Protein 4HCW (pdb70)

Radius of gyration: 45.79 Å; Cα contacts (8 Å, |Δi|>4): 4243; chains: 6; bounding box: 120×103×107 Å

InterPro domains:
  IPR005474 Transketolase, N-terminal [PF00456] (359-688)
  IPR005474 Transketolase, N-terminal [cd02012] (363-627)
  IPR005475 Transketolase-like, pyrimidine-binding domain [PF02779] (703-875)
  IPR005475 Transketolase-like, pyrimidine-binding domain [SM00861] (705-876)
  IPR005478 Transketolase, bacterial-like [TIGR00232] (360-1006)
  IPR009014 Transketolase C-terminal/Pyruvate-ferredoxin oxidoreductase domain II [G3DSA:3.40.50.920] (888-1020)
  IPR009014 Transketolase C-terminal/Pyruvate-ferredoxin oxidoreductase domain II [SSF52922] (881-1011)
  IPR020826 Transketolase binding site [PS00802] (818-834)
  IPR029061 Thiamin diphosphate-binding fold [SSF52518] (361-672)
  IPR029061 Thiamin diphosphate-binding fold [SSF52518] (697-877)
  IPR033247 Transketolase family [PTHR43522] (360-1007)
  IPR049557 Transketolase conserved site [PS00801] (365-385)
  IPR054407 Thiaminase I-like, N-terminal domain [PF22156] (120-254)
  IPR055152 Transketolase-like, C-terminal domain [PF22613] (888-994)

Organism: Naegleria gruberi (NCBI:txid5762)

Sequence (2112 aa):
PKTLTVGLFPYLPSWNENGNEVKLINLIKDVLPTQVSGYNIEYTEFDCYSDASLQSLPDVFSTDSIFLPYLVSLGGVKSLDESLVRGVTGDLHSFVSSSASVNGSVYGFPQYLCSNFLLSSPNATQQASSLLELAQKVGYEQIVYPDVASSSSFTVFGLYQQLLQSSSSAAVDIKASDLPQSGDQVNKDITQKYRTILDSTVVASQREYINSVKQGKPISNYYVGYSESMCEIKDIIRDQQYNVQLIGTSDKPYVYTDVLALNSNLCDEKQKVAVEVIKNLLTNTLVLDLLGLGLTLPANKNGIAHLAKSSNFYAQLSQQFDAKESEVRVLRCVDFANKEVKNCAGVLRPFLPKTLTVGLFPYLPSWNENGNEVKLINLIKDVLPTQVSGYNIEYTEFDCYSDASLQSLPDVFSTDSIFLPYLVSLGGVKSLDESLVRGVTGDLHSFVSSSASVNGSVYGFPQYLCSNFLLSSPNATQQASSLLELAQKVGYEQIVYPDVASSSSFTVFGLYQQLLQSSSSAAVDIKASDLPQSGDQVNKDITQKYRTILDSTVVASQREYINSVKQGKPISNYYVGYSESMCEIKDIIRDQQYNVQLIGTSDKPYVYTDVLALNSNLCDEKQKVAVEVIKNLLTNTLVLDLLGLGLTLPANKNGIAHLAKSSNFYAQLSQQFDAKESEVRVLRCVDFANKEVKNCAGVLRPFLPKTLTVGLFPYLPSWNENGNEVKLINLIKDVLPTQVSGYNIEYTEFDCYSDASLQSLPDVFSTDSIFLPYLVSLGGVKSLDESLVRGVTGDLHSFVSSSASVNGSVYGFPQYLCSNFLLSSPNATQQASSLLELAQKVGYYEQIVYPDVASSSSFTVFGLYQQLLQSSSSAAVDIKASDLPQSGDQVNKDITQKYRTILDSTVVASQREYINSVKQGKPISNYYVGYSESMCEIKDIIRDQQYNVQLIGTSDKPYVYTDVLALNSNLCDEKQKVAVEVIKNLLTNTLVLDLLGLGLTLPANKNGIAHLAKSSNFYAQLSQQFDAKESEVRVLRCVDFANKEVKNCAGVLRPFLPKTLTVGLFPYLPSWNENGNEVKLINLIKDVLPTQVSGYNIEYTEFDCYSDASLQSLPDVFSTDSIFLPYLVSLGGVKSLDESLVRRGVTGDLHSFVSSSASVNGSVYGFPQYLCSNFLLSSPNATQQASSLLELAQKVGYEQIVYPDVASSSSFTVFGLYQQLLQSSSSAAVDIKASDLPQSGDQVNKDITQKYRTILDSTVVASQREYINSVKQGKPISNYYVGYSESMCEIKDIIRDQQYNVQLIGTSDKPYVYTDVLALNSNLCDEKQKVAVEVIKNLLTNTLVLDLLGLGLTLPANKNGIAHLAKSSNFYAQLSQQFDAKESEVRVLRCVDFANKEVKNCAGVLRPFLPKTLTVGLFPYLPSWNENGNEVKLINLIKDVLPTQVSGYNIEYTEFDCYSDASLQSLPDVFSTDSIFLPYLVSLGGVKSLDESLVRGVTGDLHSFVSSSASVNGSVYGFPQYLCSNFLLSSPNATQQASSLLELAQKVGYYEQIVYPDVASSSSFTVFGLYQQLLQSSSSAAVDIKASDLPQSGDQVNKDITQKYRTILDSTVVASQREYINSVKQGKPISNYYVGYSESMCEIKDIIRDQQYNVQLIGTSDKPYVYTDVLALNSNLCDEKQKVAVEVIKNLLTNTLVLDLLGLGLTLPANKNGIAHLAKSSNFYAQLSQQFDAKESEVRVLRCVDFANKEVKNCAGVLRPFLPKTLTVGLFPYLPSWNENGNEVKLINLIKDVLPTQVSGYNIEYTEFDCYSDASLQSLPDVFSTDSIFLPYLVSLGGVKSLDESLVRGVTGDLHSFVSSSASVNGSVYGFPQYLCSNFLLSSPNATQQASSLLELAQKVGYEQIVYPDVASSSSFTVFGLYQQLLQSSSSAAVDIKASDLPQSGDQVNKDITQKYRTILDSTVVASQREYINSVKQGKPISNYYVGYSESMCEIKDIIRDQQYNVQLIGTSDKPYVYTDVLALNSNLCDEKQKVAVEVIKNLLTNTLVLDLLGLGLTLPANKNGIAHLAKSSNFYAQLSQQFDAKESEVRVLRCVDFANKEVKNCAGVLRPFL

Structure (mmCIF, N/CA/C/O backbone):
data_4HCW
#
_entry.id   4HCW
#
_cell.length_a   104.56
_cell.length_b   203.05
_cell.length_c   309.18
_cell.angle_alpha   90.00
_cell.angle_beta   90.00
_cell.angle_gamma   90.00
#
_symmetry.space_group_name_H-M   'C 2 2 21'
#
loop_
_atom_site.group_PDB
_atom_site.id
_atom_site.type_symbol
_atom_site.label_atom_id
_atom_site.label_alt_id
_atom_site.label_comp_id
_atom_site.label_asym_id
_atom_site.label_entity_id
_atom_site.label_seq_id
_atom_site.pdbx_PDB_ins_code
_atom_site.Cartn_x
_atom_site.Cartn_y
_atom_site.Cartn_z
_atom_site.occupancy
_atom_site.B_iso_or_equiv
_atom_site.auth_seq_id
_atom_site.auth_comp_id
_atom_site.auth_asym_id
_atom_site.auth_atom_id
_atom_site.pdbx_PDB_model_num
ATOM 1 N N . PRO A 1 6 ? 34.273 30.944 46.014 1.00 126.62 5 PRO A N 1
ATOM 2 C CA . PRO A 1 6 ? 34.835 32.296 45.922 1.00 126.62 5 PRO A CA 1
ATOM 3 C C . PRO A 1 6 ? 36.360 32.271 45.912 1.00 126.62 5 PRO A C 1
ATOM 4 O O . PRO A 1 6 ? 36.978 32.739 44.955 1.00 126.62 5 PRO A O 1
ATOM 8 N N . LYS A 1 7 ? 36.954 31.731 46.971 1.00 136.81 6 LYS A N 1
ATOM 9 C CA . LYS A 1 7 ? 38.404 31.607 47.052 1.00 136.81 6 LYS A CA 1
ATOM 10 C C . LYS A 1 7 ? 38.888 30.346 46.340 1.00 136.81 6 LYS A C 1
ATOM 11 O O . LYS A 1 7 ? 39.071 29.298 46.961 1.00 136.81 6 LYS A O 1
ATOM 17 N N . THR A 1 8 ? 39.088 30.457 45.030 1.00 191.43 7 THR A N 1
ATOM 18 C CA . THR A 1 8 ? 39.532 29.331 44.218 1.00 191.43 7 THR A CA 1
ATOM 19 C C . THR A 1 8 ? 40.882 29.620 43.569 1.00 191.43 7 THR A C 1
ATOM 20 O O . THR A 1 8 ? 41.264 30.777 43.401 1.00 191.43 7 THR A O 1
ATOM 24 N N . LEU A 1 9 ? 41.598 28.562 43.202 1.00 92.85 8 LEU A N 1
ATOM 25 C CA . LEU A 1 9 ? 42.910 28.700 42.577 1.00 92.85 8 LEU A CA 1
ATOM 26 C C . LEU A 1 9 ? 42.957 27.987 41.229 1.00 92.85 8 LEU A C 1
ATOM 27 O O . LEU A 1 9 ? 42.761 26.774 41.152 1.00 92.85 8 LEU A O 1
ATOM 32 N N . THR A 1 10 ? 43.219 28.744 40.168 1.00 86.28 9 THR A N 1
ATOM 33 C CA . THR A 1 10 ? 43.314 28.174 38.827 1.00 86.28 9 THR A CA 1
ATOM 34 C C . THR A 1 10 ? 44.736 27.711 38.520 1.00 86.28 9 THR A C 1
ATOM 35 O O . THR A 1 10 ? 45.688 28.484 38.630 1.00 86.28 9 THR A O 1
ATOM 39 N N . VAL A 1 11 ? 44.870 26.446 38.136 1.00 70.90 10 VAL A N 1
ATOM 40 C CA . VAL A 1 11 ? 46.175 25.878 37.815 1.00 70.90 10 VAL A CA 1
ATOM 41 C C . VAL A 1 11 ? 46.245 25.426 36.360 1.00 70.90 10 VAL A C 1
ATOM 42 O O . VAL A 1 11 ? 45.429 24.620 35.911 1.00 70.90 10 VAL A O 1
ATOM 46 N N . GLY A 1 12 ? 47.223 25.951 35.629 1.00 76.92 11 GLY A N 1
ATOM 47 C CA . GLY A 1 12 ? 47.422 25.578 34.241 1.00 76.92 11 GLY A CA 1
ATOM 48 C C . GLY A 1 12 ? 48.511 24.533 34.081 1.00 76.92 11 GLY A C 1
ATOM 49 O O . GLY A 1 12 ? 49.699 24.849 34.138 1.00 76.92 11 GLY A O 1
ATOM 50 N N . LEU A 1 13 ? 48.103 23.285 33.877 1.00 62.17 12 LEU A N 1
ATOM 51 C CA . LEU A 1 13 ? 49.045 22.175 33.770 1.00 62.17 12 LEU A CA 1
ATOM 52 C C . LEU A 1 13 ? 49.607 22.016 32.360 1.00 62.17 12 LEU A C 1
ATOM 53 O O . LEU A 1 13 ? 48.939 22.330 31.373 1.00 62.17 12 LEU A O 1
ATOM 58 N N . PHE A 1 14 ? 50.840 21.526 32.279 1.00 74.76 13 PHE A N 1
ATOM 59 C CA . PHE A 1 14 ? 51.473 21.215 31.003 1.00 74.76 13 PHE A CA 1
ATOM 60 C C . PHE A 1 14 ? 50.763 20.024 30.367 1.00 74.76 13 PHE A C 1
ATOM 61 O O . PHE A 1 14 ? 50.825 18.910 30.888 1.00 74.76 13 PHE A O 1
ATOM 69 N N . PRO A 1 15 ? 50.082 20.258 29.235 1.00 76.47 14 PRO A N 1
ATOM 70 C CA . PRO A 1 15 ? 49.180 19.269 28.635 1.00 76.47 14 PRO A CA 1
ATOM 71 C C . PRO A 1 15 ? 49.880 18.257 27.733 1.00 76.47 14 PRO A C 1
ATOM 72 O O . PRO A 1 15 ? 49.252 17.284 27.314 1.00 76.47 14 PRO A O 1
ATOM 76 N N . TYR A 1 16 ? 51.155 18.479 27.439 1.00 76.82 15 TYR A N 1
ATOM 77 C CA . TYR A 1 16 ? 51.866 17.619 26.499 1.00 76.82 15 TYR A CA 1
ATOM 78 C C . TYR A 1 16 ? 52.622 16.483 27.183 1.00 76.82 15 TYR A C 1
ATOM 79 O O . TYR A 1 16 ? 53.850 16.410 27.130 1.00 76.82 15 TYR A O 1
ATOM 88 N N . LEU A 1 17 ? 51.863 15.600 27.825 1.00 56.18 16 LEU A N 1
ATOM 89 C CA . LEU A 1 17 ? 52.400 14.388 28.427 1.00 56.18 16 LEU A CA 1
ATOM 90 C C . LEU A 1 17 ? 52.072 13.212 27.510 1.00 56.18 16 LEU A C 1
ATOM 91 O O . LEU A 1 17 ? 51.166 13.311 26.684 1.00 56.18 16 LEU A O 1
ATOM 96 N N . PRO A 1 18 ? 52.812 12.097 27.639 1.00 59.64 17 PRO A N 1
ATOM 97 C CA . PRO A 1 18 ? 52.589 10.955 26.744 1.00 59.64 17 PRO A CA 1
ATOM 98 C C . PRO A 1 18 ? 51.191 10.353 26.864 1.00 59.64 17 PRO A C 1
ATOM 99 O O . PRO A 1 18 ? 50.464 10.647 27.813 1.00 59.64 17 PRO A O 1
ATOM 103 N N . SER A 1 19 ? 50.825 9.520 25.895 1.00 75.89 18 SER A N 1
ATOM 104 C CA . SER A 1 19 ? 49.552 8.812 25.932 1.00 75.89 18 SER A CA 1
ATOM 105 C C . SER A 1 19 ? 49.728 7.388 25.417 1.00 75.89 18 SER A C 1
ATOM 106 O O . SER A 1 19 ? 50.732 7.071 24.780 1.00 75.89 18 SER A O 1
ATOM 109 N N . TRP A 1 20 ? 48.750 6.534 25.700 1.00 82.16 19 TRP A N 1
ATOM 110 C CA . TRP A 1 20 ? 48.794 5.147 25.251 1.00 82.16 19 TRP A CA 1
ATOM 111 C C . TRP A 1 20 ? 47.631 4.838 24.319 1.00 82.16 19 TRP A C 1
ATOM 112 O O . TRP A 1 20 ? 46.634 5.559 24.301 1.00 82.16 19 TRP A O 1
ATOM 123 N N . ASN A 1 21 ? 47.764 3.762 23.549 1.00 115.31 20 ASN A N 1
ATOM 124 C CA . ASN A 1 21 ? 46.725 3.370 22.606 1.00 115.31 20 ASN A CA 1
ATOM 125 C C . ASN A 1 21 ? 46.867 1.926 22.132 1.00 115.31 20 ASN A C 1
ATOM 126 O O . ASN A 1 21 ? 47.977 1.425 21.950 1.00 115.31 20 ASN A O 1
ATOM 131 N N . GLU A 1 22 ? 45.731 1.264 21.941 1.00 128.07 21 GLU A N 1
ATOM 132 C CA . GLU A 1 22 ? 45.697 -0.066 21.347 1.00 128.07 21 GLU A CA 1
ATOM 133 C C . GLU A 1 22 ? 44.833 -0.003 20.095 1.00 128.07 21 GLU A C 1
ATOM 134 O O . GLU A 1 22 ? 45.286 -0.320 18.994 1.00 128.07 21 GLU A O 1
ATOM 140 N N . ASN A 1 23 ? 43.586 0.422 20.282 1.00 105.63 22 ASN A N 1
ATOM 141 C CA . ASN A 1 23 ? 42.654 0.642 19.183 1.00 105.63 22 ASN A CA 1
ATOM 142 C C . ASN A 1 23 ? 41.426 1.417 19.648 1.00 105.63 22 ASN A C 1
ATOM 143 O O . ASN A 1 23 ? 40.542 0.861 20.301 1.00 105.63 22 ASN A O 1
ATOM 148 N N . GLY A 1 24 ? 41.377 2.702 19.315 1.00 127.02 23 GLY A N 1
ATOM 149 C CA . GLY A 1 24 ? 40.252 3.543 19.684 1.00 127.02 23 GLY A CA 1
ATOM 150 C C . GLY A 1 24 ? 40.382 4.142 21.071 1.00 127.02 23 GLY A C 1
ATOM 151 O O . GLY A 1 24 ? 40.337 5.361 21.237 1.00 127.02 23 GLY A O 1
ATOM 152 N N . ASN A 1 25 ? 40.541 3.281 22.071 1.00 103.17 24 ASN A N 1
ATOM 153 C CA . ASN A 1 25 ? 40.684 3.727 23.453 1.00 103.17 24 ASN A CA 1
ATOM 154 C C . ASN A 1 25 ? 42.033 4.387 23.722 1.00 103.17 24 ASN A C 1
ATOM 155 O O . ASN A 1 25 ? 43.058 3.711 23.820 1.00 103.17 24 ASN A O 1
ATOM 160 N N . GLU A 1 26 ? 42.024 5.711 23.841 1.00 107.70 25 GLU A N 1
ATOM 161 C CA . GLU A 1 26 ? 43.238 6.464 24.128 1.00 107.70 25 GLU A CA 1
ATOM 162 C C . GLU A 1 26 ? 43.317 6.820 25.608 1.00 107.70 25 GLU A C 1
ATOM 163 O O . GLU A 1 26 ? 42.339 7.278 26.198 1.00 107.70 25 GLU A O 1
ATOM 169 N N . VAL A 1 27 ? 44.486 6.607 26.203 1.00 77.51 26 VAL A N 1
ATOM 170 C CA . VAL A 1 27 ? 44.695 6.928 27.610 1.00 77.51 26 VAL A CA 1
ATOM 171 C C . VAL A 1 27 ? 45.778 7.989 27.774 1.00 77.51 26 VAL A C 1
ATOM 172 O O . VAL A 1 27 ? 46.944 7.751 27.465 1.00 77.51 26 VAL A O 1
ATOM 176 N N . LYS A 1 28 ? 45.383 9.161 28.259 1.00 60.86 27 LYS A N 1
ATOM 177 C CA . LYS A 1 28 ? 46.318 10.260 28.472 1.00 60.86 27 LYS A CA 1
ATOM 178 C C . LYS A 1 28 ? 46.878 10.235 29.888 1.00 60.86 27 LYS A C 1
ATOM 179 O O . LYS A 1 28 ? 46.130 10.104 30.856 1.00 60.86 27 LYS A O 1
ATOM 185 N N . LEU A 1 29 ? 48.196 10.365 30.002 1.00 66.87 28 LEU A N 1
ATOM 186 C CA . LEU A 1 29 ? 48.855 10.382 31.303 1.00 66.87 28 LEU A CA 1
ATOM 187 C C . LEU A 1 29 ? 48.434 11.606 32.107 1.00 66.87 28 LEU A C 1
ATOM 188 O O . LEU A 1 29 ? 48.387 11.568 33.337 1.00 66.87 28 LEU A O 1
ATOM 193 N N . ILE A 1 30 ? 48.124 12.690 31.403 1.00 62.29 29 ILE A N 1
ATOM 194 C CA . ILE A 1 30 ? 47.703 13.928 32.047 1.00 62.29 29 ILE A CA 1
ATOM 195 C C . ILE A 1 30 ? 46.386 13.737 32.803 1.00 62.29 29 ILE A C 1
ATOM 196 O O . ILE A 1 30 ? 46.139 14.396 33.813 1.00 62.29 29 ILE A O 1
ATOM 201 N N . ASN A 1 31 ? 45.553 12.819 32.320 1.00 69.39 30 ASN A N 1
ATOM 202 C CA . ASN A 1 31 ? 44.292 12.513 32.982 1.00 69.39 30 ASN A CA 1
ATOM 203 C C . ASN A 1 31 ? 44.499 11.675 34.238 1.00 69.39 30 ASN A C 1
ATOM 204 O O . ASN A 1 31 ? 43.798 11.852 35.235 1.00 69.39 30 ASN A O 1
ATOM 209 N N . LEU A 1 32 ? 45.465 10.763 34.185 1.00 79.99 31 LEU A N 1
ATOM 210 C CA . LEU A 1 32 ? 45.792 9.932 35.337 1.00 79.99 31 LEU A CA 1
ATOM 211 C C . LEU A 1 32 ? 46.344 10.783 36.475 1.00 79.99 31 LEU A C 1
ATOM 212 O O . LEU A 1 32 ? 46.012 10.568 37.639 1.00 79.99 31 LEU A O 1
ATOM 217 N N . ILE A 1 33 ? 47.184 11.753 36.128 1.00 64.30 32 ILE A N 1
ATOM 218 C CA . ILE A 1 33 ? 47.766 12.654 37.116 1.00 64.30 32 ILE A CA 1
ATOM 219 C C . ILE A 1 33 ? 46.713 13.601 37.686 1.00 64.30 32 ILE A C 1
ATOM 220 O O . ILE A 1 33 ? 46.684 13.857 38.890 1.00 64.30 32 ILE A O 1
ATOM 225 N N . LYS A 1 34 ? 45.844 14.106 36.816 1.00 82.54 33 LYS A N 1
ATOM 226 C CA . LYS A 1 34 ? 44.779 15.016 37.226 1.00 82.54 33 LYS A CA 1
ATOM 227 C C . LYS A 1 34 ? 43.840 14.385 38.252 1.00 82.54 33 LYS A C 1
ATOM 228 O O . LYS A 1 34 ? 43.346 15.065 39.151 1.00 82.54 33 LYS A O 1
ATOM 234 N N . ASP A 1 35 ? 43.605 13.083 38.121 1.00 91.45 34 ASP A N 1
ATOM 235 C CA . ASP A 1 35 ? 42.700 12.376 39.022 1.00 91.45 34 ASP A CA 1
ATOM 236 C C . ASP A 1 35 ? 43.335 12.097 40.385 1.00 91.45 34 ASP A C 1
ATOM 237 O O . ASP A 1 35 ? 42.677 11.584 41.290 1.00 91.45 34 ASP A O 1
ATOM 242 N N . VAL A 1 36 ? 44.612 12.439 40.524 1.00 72.87 35 VAL A N 1
ATOM 243 C CA . VAL A 1 36 ? 45.344 12.214 41.767 1.00 72.87 35 VAL A CA 1
ATOM 244 C C . VAL A 1 36 ? 45.480 13.513 42.562 1.00 72.87 35 VAL A C 1
ATOM 245 O O . VAL A 1 36 ? 45.510 13.504 43.794 1.00 72.87 35 VAL A O 1
ATOM 249 N N . LEU A 1 37 ? 45.544 14.631 41.847 1.00 99.39 36 LEU A N 1
ATOM 250 C CA . LEU A 1 37 ? 45.707 15.938 42.473 1.00 99.39 36 LEU A CA 1
ATOM 251 C C . LEU A 1 37 ? 44.492 16.325 43.315 1.00 99.39 36 LEU A C 1
ATOM 252 O O . LEU A 1 37 ? 43.353 16.069 42.924 1.00 99.39 36 LEU A O 1
ATOM 257 N N . PRO A 1 38 ? 44.737 16.943 44.481 1.00 84.48 37 PRO A N 1
ATOM 258 C CA . PRO A 1 38 ? 43.681 17.376 45.402 1.00 84.48 37 PRO A CA 1
ATOM 259 C C . PRO A 1 38 ? 42.969 18.631 44.910 1.00 84.48 37 PRO A C 1
ATOM 260 O O . PRO A 1 38 ? 43.615 19.554 44.413 1.00 84.48 37 PRO A O 1
ATOM 264 N N . THR A 1 39 ? 41.648 18.661 45.054 1.00 89.74 38 THR A N 1
ATOM 265 C CA . THR A 1 39 ? 40.853 19.800 44.609 1.00 89.74 38 THR A CA 1
ATOM 266 C C . THR A 1 39 ? 40.456 20.709 45.770 1.00 89.74 38 THR A C 1
ATOM 267 O O . THR A 1 39 ? 39.615 21.595 45.616 1.00 89.74 38 THR A O 1
ATOM 271 N N . GLN A 1 40 ? 41.069 20.487 46.928 1.00 96.05 39 GLN A N 1
ATOM 272 C CA . GLN A 1 40 ? 40.779 21.285 48.114 1.00 96.05 39 GLN A CA 1
ATOM 273 C C . GLN A 1 40 ? 42.013 21.392 49.003 1.00 96.05 39 GLN A C 1
ATOM 274 O O . GLN A 1 40 ? 42.328 20.471 49.757 1.00 96.05 39 GLN A O 1
ATOM 280 N N . VAL A 1 41 ? 42.713 22.518 48.908 1.00 101.98 40 VAL A N 1
ATOM 281 C CA . VAL A 1 41 ? 43.925 22.736 49.691 1.00 101.98 40 VAL A CA 1
ATOM 282 C C . VAL A 1 41 ? 43.852 24.046 50.470 1.00 101.98 40 VAL A C 1
ATOM 283 O O . VAL A 1 41 ? 43.661 25.113 49.885 1.00 101.98 40 VAL A O 1
ATOM 287 N N . SER A 1 42 ? 44.006 23.949 51.789 1.00 92.43 41 SER A N 1
ATOM 288 C CA . SER A 1 42 ? 43.965 25.109 52.679 1.00 92.43 41 SER A CA 1
ATOM 289 C C . SER A 1 42 ? 42.686 25.933 52.518 1.00 92.43 41 SER A C 1
ATOM 290 O O . SER A 1 42 ? 42.710 27.158 52.634 1.00 92.43 41 SER A O 1
ATOM 293 N N . GLY A 1 43 ? 41.574 25.254 52.247 1.00 89.67 42 GLY A N 1
ATOM 294 C CA . GLY A 1 43 ? 40.287 25.914 52.116 1.00 89.67 42 GLY A CA 1
ATOM 295 C C . GLY A 1 43 ? 40.027 26.425 50.713 1.00 89.67 42 GLY A C 1
ATOM 296 O O . GLY A 1 43 ? 38.936 26.910 50.404 1.00 89.67 42 GLY A O 1
ATOM 297 N N . TYR A 1 44 ? 41.036 26.310 49.857 1.00 106.29 43 TYR A N 1
ATOM 298 C CA . TYR A 1 44 ? 40.932 26.791 48.488 1.00 106.29 43 TYR A CA 1
ATOM 299 C C . TYR A 1 44 ? 40.468 25.696 47.536 1.00 106.29 43 TYR A C 1
ATOM 300 O O . TYR A 1 44 ? 40.896 24.547 47.646 1.00 106.29 43 TYR A O 1
ATOM 309 N N . ASN A 1 45 ? 39.587 26.058 46.609 1.00 85.08 44 ASN A N 1
ATOM 310 C CA . ASN A 1 45 ? 39.133 25.131 45.578 1.00 85.08 44 ASN A CA 1
ATOM 311 C C . ASN A 1 45 ? 40.060 25.182 44.366 1.00 85.08 44 ASN A C 1
ATOM 312 O O . ASN A 1 45 ? 40.076 26.168 43.631 1.00 85.08 44 ASN A O 1
ATOM 317 N N . ILE A 1 46 ? 40.831 24.119 44.158 1.00 83.86 45 ILE A N 1
ATOM 318 C CA . ILE A 1 46 ? 41.847 24.112 43.109 1.00 83.86 45 ILE A CA 1
ATOM 319 C C . ILE A 1 46 ? 41.310 23.620 41.768 1.00 83.86 45 ILE A C 1
ATOM 320 O O . ILE A 1 46 ? 40.810 22.501 41.661 1.00 83.86 45 ILE A O 1
ATOM 325 N N . GLU A 1 47 ? 41.427 24.462 40.746 1.00 88.88 46 GLU A N 1
ATOM 326 C CA . GLU A 1 47 ? 40.962 24.117 39.407 1.00 88.88 46 GLU A CA 1
ATOM 327 C C . GLU A 1 47 ? 42.132 23.780 38.487 1.00 88.88 46 GLU A C 1
ATOM 328 O O . GLU A 1 47 ? 42.937 24.649 38.150 1.00 88.88 46 GLU A O 1
ATOM 334 N N . TYR A 1 48 ? 42.221 22.517 38.081 1.00 75.24 47 TYR A N 1
ATOM 335 C CA . TYR A 1 48 ? 43.283 22.076 37.181 1.00 75.24 47 TYR A CA 1
ATOM 336 C C . TYR A 1 48 ? 42.807 22.019 35.733 1.00 75.24 47 TYR A C 1
ATOM 337 O O . TYR A 1 48 ? 41.930 21.226 35.388 1.00 75.24 47 TYR A O 1
ATOM 346 N N . THR A 1 49 ? 43.393 22.866 34.892 1.00 68.27 48 THR A N 1
ATOM 347 C CA . THR A 1 49 ? 43.100 22.860 33.464 1.00 68.27 48 THR A CA 1
ATOM 348 C C . THR A 1 49 ? 44.390 22.802 32.655 1.00 68.27 48 THR A C 1
ATOM 349 O O . THR A 1 49 ? 45.476 23.046 33.182 1.00 68.27 48 THR A O 1
ATOM 353 N N . GLU A 1 50 ? 44.265 22.477 31.372 1.00 76.11 49 GLU A N 1
ATOM 354 C CA . GLU A 1 50 ? 45.422 22.380 30.492 1.00 76.11 49 GLU A CA 1
ATOM 355 C C . GLU A 1 50 ? 45.815 23.750 29.945 1.00 76.11 49 GLU A C 1
ATOM 356 O O . GLU A 1 50 ? 44.997 24.448 29.346 1.00 76.11 49 GLU A O 1
ATOM 362 N N . PHE A 1 51 ? 47.071 24.128 30.159 1.00 66.44 50 PHE A N 1
ATOM 363 C CA . PHE A 1 51 ? 47.581 25.411 29.688 1.00 66.44 50 PHE A CA 1
ATOM 364 C C . PHE A 1 51 ? 48.552 25.226 28.527 1.00 66.44 50 PHE A C 1
ATOM 365 O O . PHE A 1 51 ? 49.694 24.811 28.721 1.00 66.44 50 PHE A O 1
ATOM 373 N N . ASP A 1 52 ? 48.088 25.538 27.322 1.00 61.88 51 ASP A N 1
ATOM 374 C CA . ASP A 1 52 ? 48.910 25.406 26.125 1.00 61.88 51 ASP A CA 1
ATOM 375 C C . ASP A 1 52 ? 49.851 26.596 25.983 1.00 61.88 51 ASP A C 1
ATOM 376 O O . ASP A 1 52 ? 49.464 27.645 25.469 1.00 61.88 51 ASP A O 1
ATOM 381 N N . CYS A 1 53 ? 51.092 26.425 26.429 1.00 60.49 52 CYS A N 1
ATOM 382 C CA . CYS A 1 53 ? 52.091 27.483 26.335 1.00 60.49 52 CYS A CA 1
ATOM 383 C C . CYS A 1 53 ? 52.568 27.666 24.897 1.00 60.49 52 CYS A C 1
ATOM 384 O O . CYS A 1 53 ? 53.269 28.627 24.584 1.00 60.49 52 CYS A O 1
ATOM 387 N N . TYR A 1 54 ? 52.188 26.737 24.026 1.00 64.62 53 TYR A N 1
ATOM 388 C CA . TYR A 1 54 ? 52.551 26.825 22.617 1.00 64.62 53 TYR A CA 1
ATOM 389 C C . TYR A 1 54 ? 51.448 27.506 21.814 1.00 64.62 53 TYR A C 1
ATOM 390 O O . TYR A 1 54 ? 51.340 27.329 20.601 1.00 64.62 53 TYR A O 1
ATOM 399 N N . SER A 1 55 ? 50.635 28.287 22.516 1.00 63.71 54 SER A N 1
ATOM 400 C CA . SER A 1 55 ? 49.608 29.114 21.900 1.00 63.71 54 SER A CA 1
ATOM 401 C C . SER A 1 55 ? 49.761 30.545 22.401 1.00 63.71 54 SER A C 1
ATOM 402 O O . SER A 1 55 ? 49.691 30.794 23.603 1.00 63.71 54 SER A O 1
ATOM 405 N N . ASP A 1 56 ? 49.978 31.480 21.480 1.00 83.91 55 ASP A N 1
ATOM 406 C CA . ASP A 1 56 ? 50.180 32.880 21.845 1.00 83.91 55 ASP A CA 1
ATOM 407 C C . ASP A 1 56 ? 48.970 33.477 22.557 1.00 83.91 55 ASP A C 1
ATOM 408 O O . ASP A 1 56 ? 49.111 34.373 23.389 1.00 83.91 55 ASP A O 1
ATOM 413 N N . ALA A 1 57 ? 47.785 32.975 22.227 1.00 75.60 56 ALA A N 1
ATOM 414 C CA . ALA A 1 57 ? 46.555 33.450 22.848 1.00 75.60 56 ALA A CA 1
ATOM 415 C C . ALA A 1 57 ? 46.519 33.116 24.336 1.00 75.60 56 ALA A C 1
ATOM 416 O O . ALA A 1 57 ? 46.023 33.900 25.146 1.00 75.60 56 ALA A O 1
ATOM 418 N N . SER A 1 58 ? 47.052 31.951 24.690 1.00 80.76 57 SER A N 1
ATOM 419 C CA . SER A 1 58 ? 47.064 31.504 26.078 1.00 80.76 57 SER A CA 1
ATOM 420 C C . SER A 1 58 ? 48.128 32.233 26.892 1.00 80.76 57 SER A C 1
ATOM 421 O O . SER A 1 58 ? 47.991 32.395 28.104 1.00 80.76 57 SER A O 1
ATOM 424 N N . LEU A 1 59 ? 49.188 32.672 26.220 1.00 82.49 58 LEU A N 1
ATOM 425 C CA . LEU A 1 59 ? 50.254 33.416 26.881 1.00 82.49 58 LEU A CA 1
ATOM 426 C C . LEU A 1 59 ? 49.822 34.848 27.183 1.00 82.49 58 LEU A C 1
ATOM 427 O O . LEU A 1 59 ? 50.482 35.559 27.941 1.00 82.49 58 LEU A O 1
ATOM 432 N N . GLN A 1 60 ? 48.712 35.266 26.582 1.00 92.87 59 GLN A N 1
ATOM 433 C CA . GLN A 1 60 ? 48.174 36.603 26.801 1.00 92.87 59 GLN A CA 1
ATOM 434 C C . GLN A 1 60 ? 47.342 36.663 28.079 1.00 92.87 59 GLN A C 1
ATOM 435 O O . GLN A 1 60 ? 47.295 37.693 28.751 1.00 92.87 59 GLN A O 1
ATOM 441 N N . SER A 1 61 ? 46.686 35.554 28.407 1.00 90.82 60 SER A N 1
ATOM 442 C CA . SER A 1 61 ? 45.849 35.483 29.599 1.00 90.82 60 SER A CA 1
ATOM 443 C C . SER A 1 61 ? 46.297 34.360 30.531 1.00 90.82 60 SER A C 1
ATOM 444 O O . SER A 1 61 ? 45.772 33.247 30.480 1.00 90.82 60 SER A O 1
ATOM 447 N N . LEU A 1 62 ? 47.269 34.665 31.384 1.00 89.11 61 LEU A N 1
ATOM 448 C CA . LEU A 1 62 ? 47.829 33.684 32.305 1.00 89.11 61 LEU A CA 1
ATOM 449 C C . LEU A 1 62 ? 46.896 33.409 33.481 1.00 89.11 61 LEU A C 1
ATOM 450 O O . LEU A 1 62 ? 46.255 34.324 33.997 1.00 89.11 61 LEU A O 1
ATOM 455 N N . PRO A 1 63 ? 46.816 32.138 33.904 1.00 104.03 62 PRO A N 1
ATOM 456 C CA . PRO A 1 63 ? 46.057 31.746 35.097 1.00 104.03 62 PRO A CA 1
ATOM 457 C C . PRO A 1 63 ? 46.797 32.148 36.370 1.00 104.03 62 PRO A C 1
ATOM 458 O O . PRO A 1 63 ? 47.820 32.828 36.291 1.00 104.03 62 PRO A O 1
ATOM 462 N N . ASP A 1 64 ? 46.285 31.731 37.525 1.00 92.52 63 ASP A N 1
ATOM 463 C CA . ASP A 1 64 ? 46.938 32.015 38.800 1.00 92.52 63 ASP A CA 1
ATOM 464 C C . ASP A 1 64 ? 48.321 31.379 38.848 1.00 92.52 63 ASP A C 1
ATOM 465 O O . ASP A 1 64 ? 49.313 32.038 39.158 1.00 92.52 63 ASP A O 1
ATOM 470 N N . VAL A 1 65 ? 48.374 30.088 38.539 1.00 94.94 64 VAL A N 1
ATOM 471 C CA . VAL A 1 65 ? 49.634 29.362 38.454 1.00 94.94 64 VAL A CA 1
ATOM 472 C C . VAL A 1 65 ? 49.624 28.478 37.211 1.00 94.94 64 VAL A C 1
ATOM 473 O O . VAL A 1 65 ? 48.668 27.741 36.971 1.00 94.94 64 VAL A O 1
ATOM 477 N N . PHE A 1 66 ? 50.685 28.568 36.417 1.00 82.39 65 PHE A N 1
ATOM 478 C CA . PHE A 1 66 ? 50.738 27.878 35.134 1.00 82.39 65 PHE A CA 1
ATOM 479 C C . PHE A 1 66 ? 52.085 27.202 34.897 1.00 82.39 65 PHE A C 1
ATOM 480 O O . PHE A 1 66 ? 53.107 27.619 35.442 1.00 82.39 65 PHE A O 1
ATOM 488 N N . SER A 1 67 ? 52.074 26.156 34.077 1.00 78.82 66 SER A N 1
ATOM 489 C CA . SER A 1 67 ? 53.303 25.491 33.668 1.00 78.82 66 SER A CA 1
ATOM 490 C C . SER A 1 67 ? 53.613 25.836 32.218 1.00 78.82 66 SER A C 1
ATOM 491 O O . SER A 1 67 ? 52.811 25.570 31.323 1.00 78.82 66 SER A O 1
ATOM 494 N N . THR A 1 68 ? 54.776 26.437 31.990 1.00 62.32 67 THR A N 1
ATOM 495 C CA . THR A 1 68 ? 55.166 26.848 30.647 1.00 62.32 67 THR A CA 1
ATOM 496 C C . THR A 1 68 ? 56.569 26.379 30.293 1.00 62.32 67 THR A C 1
ATOM 497 O O . THR A 1 68 ? 57.408 26.175 31.170 1.00 62.32 67 THR A O 1
ATOM 501 N N . ASP A 1 69 ? 56.815 26.205 28.999 1.00 69.35 68 ASP A N 1
ATOM 502 C CA . ASP A 1 69 ? 58.151 25.897 28.515 1.00 69.35 68 ASP A CA 1
ATOM 503 C C . ASP A 1 69 ? 59.033 27.111 28.771 1.00 69.35 68 ASP A C 1
ATOM 504 O O . ASP A 1 69 ? 58.605 28.249 28.579 1.00 69.35 68 ASP A O 1
ATOM 509 N N . SER A 1 70 ? 60.264 26.868 29.208 1.00 72.06 69 SER A N 1
ATOM 510 C CA . SER A 1 70 ? 61.189 27.954 29.513 1.00 72.06 69 SER A CA 1
ATOM 511 C C . SER A 1 70 ? 61.687 28.651 28.247 1.00 72.06 69 SER A C 1
ATOM 512 O O . SER A 1 70 ? 62.367 29.674 28.321 1.00 72.06 69 SER A O 1
ATOM 515 N N . ILE A 1 71 ? 61.337 28.096 27.090 1.00 75.61 70 ILE A N 1
ATOM 516 C CA . ILE A 1 71 ? 61.725 28.680 25.810 1.00 75.61 70 ILE A CA 1
ATOM 517 C C . ILE A 1 71 ? 61.014 30.014 25.581 1.00 75.61 70 ILE A C 1
ATOM 518 O O . ILE A 1 71 ? 61.477 30.850 24.806 1.00 75.61 70 ILE A O 1
ATOM 523 N N . PHE A 1 72 ? 59.895 30.211 26.270 1.00 70.31 71 PHE A N 1
ATOM 524 C CA . PHE A 1 72 ? 59.128 31.445 26.147 1.00 70.31 71 PHE A CA 1
ATOM 525 C C . PHE A 1 72 ? 59.118 32.213 27.461 1.00 70.31 71 PHE A C 1
ATOM 526 O O . PHE A 1 72 ? 58.369 33.175 27.619 1.00 70.31 71 PHE A O 1
ATOM 534 N N . LEU A 1 73 ? 59.955 31.784 28.400 1.00 84.77 72 LEU A N 1
ATOM 535 C CA . LEU A 1 73 ? 59.996 32.400 29.725 1.00 84.77 72 LEU A CA 1
ATOM 536 C C . LEU A 1 73 ? 60.422 33.878 29.735 1.00 84.77 72 LEU A C 1
ATOM 537 O O . LEU A 1 73 ? 59.720 34.703 30.318 1.00 84.77 72 LEU A O 1
ATOM 542 N N . PRO A 1 74 ? 61.561 34.223 29.096 1.00 83.41 73 PRO A N 1
ATOM 543 C CA . PRO A 1 74 ? 61.951 35.640 29.117 1.00 83.41 73 PRO A CA 1
ATOM 544 C C . PRO A 1 74 ? 60.933 36.546 28.426 1.00 83.41 73 PRO A C 1
ATOM 545 O O . PRO A 1 74 ? 60.702 37.665 28.886 1.00 83.41 73 PRO A O 1
ATOM 549 N N . TYR A 1 75 ? 60.338 36.068 27.337 1.00 73.27 74 TYR A N 1
ATOM 550 C CA . TYR A 1 75 ? 59.285 36.815 26.657 1.00 73.27 74 TYR A CA 1
ATOM 551 C C . TYR A 1 75 ? 58.060 36.942 27.553 1.00 73.27 74 TYR A C 1
ATOM 552 O O . TYR A 1 75 ? 57.349 37.947 27.515 1.00 73.27 74 TYR A O 1
ATOM 561 N N . LEU A 1 76 ? 57.820 35.916 28.361 1.00 84.05 75 LEU A N 1
ATOM 562 C CA . LEU A 1 76 ? 56.689 35.912 29.278 1.00 84.05 75 LEU A CA 1
ATOM 563 C C . LEU A 1 76 ? 56.975 36.824 30.467 1.00 84.05 75 LEU A C 1
ATOM 564 O O . LEU A 1 76 ? 56.058 37.382 31.070 1.00 84.05 75 LEU A O 1
ATOM 569 N N . VAL A 1 77 ? 58.255 36.975 30.793 1.00 106.77 76 VAL A N 1
ATOM 570 C CA . VAL A 1 77 ? 58.680 37.857 31.875 1.00 106.77 76 VAL A CA 1
ATOM 571 C C . VAL A 1 77 ? 58.523 39.325 31.488 1.00 106.77 76 VAL A C 1
ATOM 572 O O . VAL A 1 77 ? 58.044 40.139 32.279 1.00 106.77 76 VAL A O 1
ATOM 576 N N . SER A 1 78 ? 58.907 39.652 30.257 1.00 100.93 77 SER A N 1
ATOM 577 C CA . SER A 1 78 ? 58.867 41.030 29.774 1.00 100.93 77 SER A CA 1
ATOM 578 C C . SER A 1 78 ? 57.446 41.580 29.647 1.00 100.93 77 SER A C 1
ATOM 579 O O . SER A 1 78 ? 57.256 42.767 29.382 1.00 100.93 77 SER A O 1
ATOM 582 N N . LEU A 1 79 ? 56.453 40.716 29.832 1.00 91.84 78 LEU A N 1
ATOM 583 C CA . LEU A 1 79 ? 55.059 41.143 29.815 1.00 91.84 78 LEU A CA 1
ATOM 584 C C . LEU A 1 79 ? 54.560 41.399 31.235 1.00 91.84 78 LEU A C 1
ATOM 585 O O . LEU A 1 79 ? 53.487 41.969 31.435 1.00 91.84 78 LEU A O 1
ATOM 590 N N . GLY A 1 80 ? 55.349 40.967 32.215 1.00 113.01 79 GLY A N 1
ATOM 591 C CA . GLY A 1 80 ? 55.067 41.243 33.613 1.00 113.01 79 GLY A CA 1
ATOM 592 C C . GLY A 1 80 ? 54.118 40.270 34.287 1.00 113.01 79 GLY A C 1
ATOM 593 O O . GLY A 1 80 ? 53.964 40.296 35.506 1.00 113.01 79 GLY A O 1
ATOM 594 N N . GLY A 1 81 ? 53.492 39.402 33.498 1.00 91.12 80 GLY A N 1
ATOM 595 C CA . GLY A 1 81 ? 52.480 38.492 34.009 1.00 91.12 80 GLY A CA 1
ATOM 596 C C . GLY A 1 81 ? 52.975 37.400 34.942 1.00 91.12 80 GLY A C 1
ATOM 597 O O . GLY A 1 81 ? 52.177 36.625 35.467 1.00 91.12 80 GLY A O 1
ATOM 598 N N . VAL A 1 82 ? 54.286 37.331 35.151 1.00 105.36 81 VAL A N 1
ATOM 599 C CA . VAL A 1 82 ? 54.863 36.316 36.029 1.00 105.36 81 VAL A CA 1
ATOM 600 C C . VAL A 1 82 ? 55.578 36.943 37.229 1.00 105.36 81 VAL A C 1
ATOM 601 O O . VAL A 1 82 ? 56.327 37.911 37.085 1.00 105.36 81 VAL A O 1
ATOM 605 N N . LYS A 1 83 ? 55.330 36.390 38.413 1.00 92.56 82 LYS A N 1
ATOM 606 C CA . LYS A 1 83 ? 55.898 36.917 39.650 1.00 92.56 82 LYS A CA 1
ATOM 607 C C . LYS A 1 83 ? 57.316 36.414 39.915 1.00 92.56 82 LYS A C 1
ATOM 608 O O . LYS A 1 83 ? 57.602 35.225 39.772 1.00 92.56 82 LYS A O 1
ATOM 614 N N . SER A 1 84 ? 58.198 37.330 40.301 1.00 91.51 83 SER A N 1
ATOM 615 C CA . SER A 1 84 ? 59.553 36.973 40.703 1.00 91.51 83 SER A CA 1
ATOM 616 C C . SER A 1 84 ? 59.526 36.264 42.054 1.00 91.51 83 SER A C 1
ATOM 617 O O . SER A 1 84 ? 58.775 36.649 42.951 1.00 91.51 83 SER A O 1
ATOM 620 N N . LEU A 1 85 ? 60.347 35.230 42.198 1.00 98.71 84 LEU A N 1
ATOM 621 C CA . LEU A 1 85 ? 60.325 34.404 43.399 1.00 98.71 84 LEU A CA 1
ATOM 622 C C . LEU A 1 85 ? 61.671 34.390 44.117 1.00 98.71 84 LEU A C 1
ATOM 623 O O . LEU A 1 85 ? 62.719 34.572 43.496 1.00 98.71 84 LEU A O 1
ATOM 628 N N . ASP A 1 86 ? 61.633 34.173 45.428 1.00 111.39 85 ASP A N 1
ATOM 629 C CA . ASP A 1 86 ? 62.849 34.074 46.227 1.00 111.39 85 ASP A CA 1
ATOM 630 C C . ASP A 1 86 ? 63.598 32.781 45.929 1.00 111.39 85 ASP A C 1
ATOM 631 O O . ASP A 1 86 ? 62.988 31.757 45.620 1.00 111.39 85 ASP A O 1
ATOM 636 N N . GLU A 1 87 ? 64.922 32.838 46.024 1.00 102.83 86 GLU A N 1
ATOM 637 C CA . GLU A 1 87 ? 65.763 31.666 45.814 1.00 102.83 86 GLU A CA 1
ATOM 638 C C . GLU A 1 87 ? 65.469 30.594 46.860 1.00 102.83 86 GLU A C 1
ATOM 639 O O . GLU A 1 87 ? 65.434 29.403 46.551 1.00 102.83 86 GLU A O 1
ATOM 645 N N . SER A 1 88 ? 65.250 31.031 48.096 1.00 132.59 87 SER A N 1
ATOM 646 C CA . SER A 1 88 ? 64.992 30.119 49.204 1.00 132.59 87 SER A CA 1
ATOM 647 C C . SER A 1 88 ? 63.633 29.435 49.081 1.00 132.59 87 SER A C 1
ATOM 648 O O . SER A 1 88 ? 63.466 28.289 49.498 1.00 132.59 87 SER A O 1
ATOM 651 N N . LEU A 1 89 ? 62.665 30.145 48.508 1.00 111.66 88 LEU A N 1
ATOM 652 C CA . LEU A 1 89 ? 61.316 29.614 48.347 1.00 111.66 88 LEU A CA 1
ATOM 653 C C . LEU A 1 89 ? 61.298 28.430 47.384 1.00 111.66 88 LEU A C 1
ATOM 654 O O . LEU A 1 89 ? 60.571 27.459 47.591 1.00 111.66 88 LEU A O 1
ATOM 659 N N . VAL A 1 90 ? 62.107 28.518 46.333 1.00 98.99 89 VAL A N 1
ATOM 660 C CA . VAL A 1 90 ? 62.187 27.464 45.329 1.00 98.99 89 VAL A CA 1
ATOM 661 C C . VAL A 1 90 ? 62.995 26.272 45.837 1.00 98.99 89 VAL A C 1
ATOM 662 O O . VAL A 1 90 ? 62.598 25.119 45.660 1.00 98.99 89 VAL A O 1
ATOM 666 N N . ARG A 1 91 ? 64.127 26.560 46.473 1.00 92.45 90 ARG A N 1
ATOM 667 C CA . ARG A 1 91 ? 65.005 25.520 47.001 1.00 92.45 90 ARG A CA 1
ATOM 668 C C . ARG A 1 91 ? 64.334 24.709 48.107 1.00 92.45 90 ARG A C 1
ATOM 669 O O . ARG A 1 91 ? 64.661 23.540 48.316 1.00 92.45 90 ARG A O 1
ATOM 677 N N . GLY A 1 92 ? 63.395 25.334 48.811 1.00 112.59 91 GLY A N 1
ATOM 678 C CA . GLY A 1 92 ? 62.680 24.670 49.886 1.00 112.59 91 GLY A CA 1
ATOM 679 C C . GLY A 1 92 ? 61.561 23.778 49.384 1.00 112.59 91 GLY A C 1
ATOM 680 O O . GLY A 1 92 ? 60.917 23.076 50.165 1.00 112.59 91 GLY A O 1
ATOM 681 N N . VAL A 1 93 ? 61.332 23.804 48.075 1.00 102.02 92 VAL A N 1
ATOM 682 C CA . VAL A 1 93 ? 60.278 23.006 47.459 1.00 102.02 92 VAL A CA 1
ATOM 683 C C . VAL A 1 93 ? 60.851 21.965 46.504 1.00 102.02 92 VAL A C 1
ATOM 684 O O . VAL A 1 93 ? 60.549 20.776 46.609 1.00 102.02 92 VAL A O 1
ATOM 688 N N . THR A 1 94 ? 61.683 22.423 45.574 1.00 95.88 93 THR A N 1
ATOM 689 C CA . THR A 1 94 ? 62.246 21.552 44.550 1.00 95.88 93 THR A CA 1
ATOM 690 C C . THR A 1 94 ? 63.468 20.795 45.057 1.00 95.88 93 THR A C 1
ATOM 691 O O . THR A 1 94 ? 63.741 19.676 44.624 1.00 95.88 93 THR A O 1
ATOM 695 N N . GLY A 1 95 ? 64.201 21.412 45.975 1.00 93.81 94 GLY A N 1
ATOM 696 C CA . GLY A 1 95 ? 65.442 20.839 46.460 1.00 93.81 94 GLY A CA 1
ATOM 697 C C . GLY A 1 95 ? 66.605 21.274 45.591 1.00 93.81 94 GLY A C 1
ATOM 698 O O . GLY A 1 95 ? 66.681 22.433 45.181 1.00 93.81 94 GLY A O 1
ATOM 699 N N . ASP A 1 96 ? 67.510 20.346 45.302 1.00 107.99 95 ASP A N 1
ATOM 700 C CA . ASP A 1 96 ? 68.677 20.654 44.482 1.00 107.99 95 ASP A CA 1
ATOM 701 C C . ASP A 1 96 ? 68.400 20.475 42.993 1.00 107.99 95 ASP A C 1
ATOM 702 O O . ASP A 1 96 ? 67.919 19.429 42.558 1.00 107.99 95 ASP A O 1
ATOM 707 N N . LEU A 1 97 ? 68.709 21.511 42.220 1.00 98.45 96 LEU A N 1
ATOM 708 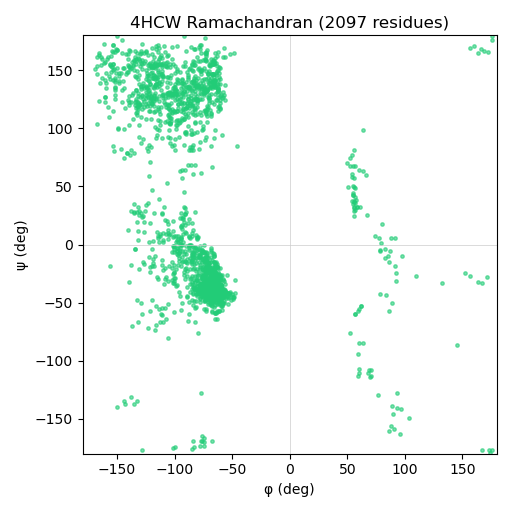C CA . LEU A 1 97 ? 68.540 21.480 40.775 1.00 98.45 96 LEU A CA 1
ATOM 709 C C . LEU A 1 97 ? 69.905 21.484 40.105 1.00 98.45 96 LEU A C 1
ATOM 710 O O . LEU A 1 97 ? 70.902 21.867 40.717 1.00 98.45 96 LEU A O 1
ATOM 715 N N . HIS A 1 98 ? 69.953 21.060 38.847 1.00 110.62 97 HIS A N 1
ATOM 716 C CA . HIS A 1 98 ? 71.184 21.153 38.074 1.00 110.62 97 HIS A CA 1
ATOM 717 C C . HIS A 1 98 ? 71.461 22.609 37.724 1.00 110.62 97 HIS A C 1
ATOM 718 O O . HIS A 1 98 ? 70.594 23.469 37.885 1.00 110.62 97 HIS A O 1
ATOM 725 N N . SER A 1 99 ? 72.671 22.884 37.249 1.00 93.84 98 SER A N 1
ATOM 726 C CA . SER A 1 99 ? 73.054 24.243 36.890 1.00 93.84 98 SER A CA 1
ATOM 727 C C . SER A 1 99 ? 72.203 24.774 35.739 1.00 93.84 98 SER A C 1
ATOM 728 O O . SER A 1 99 ? 71.755 25.920 35.766 1.00 93.84 98 SER A O 1
ATOM 731 N N . PHE A 1 100 ? 71.973 23.933 34.736 1.00 76.92 99 PHE A N 1
ATOM 732 C CA . PHE A 1 100 ? 71.201 24.336 33.565 1.00 76.92 99 PHE A CA 1
ATOM 733 C C . PHE A 1 100 ? 69.704 24.423 33.852 1.00 76.92 99 PHE A C 1
ATOM 734 O O . PHE A 1 100 ? 69.002 25.251 33.270 1.00 76.92 99 PHE A O 1
ATOM 742 N N . VAL A 1 101 ? 69.222 23.569 34.749 1.00 83.28 100 VAL A N 1
ATOM 743 C CA . VAL A 1 101 ? 67.813 23.575 35.131 1.00 83.28 100 VAL A CA 1
ATOM 744 C C . VAL A 1 101 ? 67.452 24.873 35.846 1.00 83.28 100 VAL A C 1
ATOM 745 O O . VAL A 1 101 ? 66.441 25.504 35.538 1.00 83.28 100 VAL A O 1
ATOM 749 N N . SER A 1 102 ? 68.290 25.269 36.797 1.00 95.89 101 SER A N 1
ATOM 750 C CA . SER A 1 102 ? 68.068 26.498 37.548 1.00 95.89 101 SER A CA 1
ATOM 751 C C . SER A 1 102 ? 68.277 27.729 36.670 1.00 95.89 101 SER A C 1
ATOM 752 O O . SER A 1 102 ? 67.612 28.750 36.850 1.00 95.89 101 SER A O 1
ATOM 755 N N . SER A 1 103 ? 69.200 27.625 35.719 1.00 81.00 102 SER A N 1
ATOM 756 C CA . SER A 1 103 ? 69.490 28.728 34.808 1.00 81.00 102 SER A CA 1
ATOM 757 C C . SER A 1 103 ? 68.332 28.970 33.848 1.00 81.00 102 SER A C 1
ATOM 758 O O . SER A 1 103 ? 68.050 30.109 33.477 1.00 81.00 102 SER A O 1
ATOM 761 N N . SER A 1 104 ? 67.665 27.892 33.451 1.00 77.59 103 SER A N 1
ATOM 762 C CA . SER A 1 104 ? 66.551 27.980 32.515 1.00 77.59 103 SER A CA 1
ATOM 763 C C . SER A 1 104 ? 65.331 28.632 33.156 1.00 77.59 103 SER A C 1
ATOM 764 O O . SER A 1 104 ? 64.447 29.132 32.460 1.00 77.59 103 SER A O 1
ATOM 767 N N . ALA A 1 105 ? 65.288 28.623 34.484 1.00 88.56 104 ALA A N 1
ATOM 768 C CA . ALA A 1 105 ? 64.161 29.189 35.216 1.00 88.56 104 ALA A CA 1
ATOM 769 C C . ALA A 1 105 ? 64.443 30.618 35.669 1.00 88.56 104 ALA A C 1
ATOM 770 O O . ALA A 1 105 ? 63.530 31.343 36.065 1.00 88.56 104 ALA A O 1
ATOM 772 N N . SER A 1 106 ? 65.709 31.018 35.609 1.00 93.67 105 SER A N 1
ATOM 773 C CA . SER A 1 106 ? 66.106 32.353 36.046 1.00 93.67 105 SER A CA 1
ATOM 774 C C . SER A 1 106 ? 66.155 33.336 34.881 1.00 93.67 105 SER A C 1
ATOM 775 O O . SER A 1 106 ? 66.735 33.047 33.835 1.00 93.67 105 SER A O 1
ATOM 778 N N . VAL A 1 107 ? 65.540 34.499 35.072 1.00 91.48 106 VAL A N 1
ATOM 779 C CA . VAL A 1 107 ? 65.547 35.547 34.059 1.00 91.48 106 VAL A CA 1
ATOM 780 C C . VAL A 1 107 ? 66.145 36.832 34.625 1.00 91.48 106 VAL A C 1
ATOM 781 O O . VAL A 1 107 ? 65.583 37.434 35.542 1.00 91.48 106 VAL A O 1
ATOM 785 N N . ASN A 1 108 ? 67.286 37.238 34.072 1.00 109.90 107 ASN A N 1
ATOM 786 C CA . ASN A 1 108 ? 68.003 38.429 34.523 1.00 109.90 107 ASN A CA 1
ATOM 787 C C . ASN A 1 108 ? 68.359 38.382 36.007 1.00 109.90 107 ASN A C 1
ATOM 788 O O . ASN A 1 108 ? 68.114 39.337 36.744 1.00 109.90 107 ASN A O 1
ATOM 793 N N . GLY A 1 109 ? 68.934 37.263 36.437 1.00 133.67 108 GLY A N 1
ATOM 794 C CA . GLY A 1 109 ? 69.349 37.099 37.818 1.00 133.67 108 GLY A CA 1
ATOM 795 C C . GLY A 1 109 ? 68.262 36.534 38.712 1.00 133.67 108 GLY A C 1
ATOM 796 O O . GLY A 1 109 ? 68.487 35.571 39.444 1.00 133.67 108 GLY A O 1
ATOM 797 N N . SER A 1 110 ? 67.079 37.137 38.651 1.00 112.02 109 SER A N 1
ATOM 798 C CA . SER A 1 110 ? 65.959 36.717 39.487 1.00 112.02 109 SER A CA 1
ATOM 799 C C . SER A 1 110 ? 65.374 35.385 39.027 1.00 112.02 109 SER A C 1
ATOM 800 O O . SER A 1 110 ? 65.549 34.982 37.877 1.00 112.02 109 SER A O 1
ATOM 803 N N . VAL A 1 111 ? 64.679 34.707 39.936 1.00 85.51 110 VAL A N 1
ATOM 804 C CA . VAL A 1 111 ? 64.022 33.443 39.625 1.00 85.51 110 VAL A CA 1
ATOM 805 C C . VAL A 1 111 ? 62.538 33.690 39.367 1.00 85.51 110 VAL A C 1
ATOM 806 O O . VAL A 1 111 ? 61.904 34.472 40.074 1.00 85.51 110 VAL A O 1
ATOM 810 N N . TYR A 1 112 ? 61.987 33.028 38.353 1.00 89.21 111 TYR A N 1
ATOM 811 C CA . TYR A 1 112 ? 60.601 33.271 37.962 1.00 89.21 111 TYR A CA 1
ATOM 812 C C . TYR A 1 112 ? 59.730 32.017 37.901 1.00 89.21 111 TYR A C 1
ATOM 813 O O . TYR A 1 112 ? 58.674 32.027 37.269 1.00 89.21 111 TYR A O 1
ATOM 822 N N . GLY A 1 113 ? 60.159 30.943 38.556 1.00 87.39 112 GLY A N 1
ATOM 823 C CA . GLY A 1 113 ? 59.344 29.744 38.602 1.00 87.39 112 GLY A CA 1
ATOM 824 C C . GLY A 1 113 ? 60.007 28.487 39.133 1.00 87.39 112 GLY A C 1
ATOM 825 O O . GLY A 1 113 ? 61.228 28.419 39.276 1.00 87.39 112 GLY A O 1
ATOM 826 N N . PHE A 1 114 ? 59.181 27.486 39.423 1.00 84.45 113 PHE A N 1
ATOM 827 C CA . PHE A 1 114 ? 59.653 26.197 39.910 1.00 84.45 113 PHE A CA 1
ATOM 828 C C . PHE A 1 114 ? 59.743 25.210 38.755 1.00 84.45 113 PHE A C 1
ATOM 829 O O . PHE A 1 114 ? 58.732 24.891 38.130 1.00 84.45 113 PHE A O 1
ATOM 837 N N . PRO A 1 115 ? 60.958 24.724 38.465 1.00 64.92 114 PRO A N 1
ATOM 838 C CA . PRO A 1 115 ? 61.175 23.735 37.405 1.00 64.92 114 PRO A CA 1
ATOM 839 C C . PRO A 1 115 ? 60.381 22.456 37.658 1.00 64.92 114 PRO A C 1
ATOM 840 O O . PRO A 1 115 ? 60.456 21.896 38.751 1.00 64.92 114 PRO A O 1
ATOM 844 N N . GLN A 1 116 ? 59.631 22.006 36.657 1.00 61.67 115 GLN A N 1
ATOM 845 C CA . GLN A 1 116 ? 58.785 20.826 36.805 1.00 61.67 115 GLN A CA 1
ATOM 846 C C . GLN A 1 116 ? 59.279 19.646 35.977 1.00 61.67 115 GLN A C 1
ATOM 847 O O . GLN A 1 116 ? 59.580 18.581 36.516 1.00 61.67 115 GLN A O 1
ATOM 853 N N . TYR A 1 117 ? 59.355 19.839 34.665 1.00 61.54 116 TYR A N 1
ATOM 854 C CA . TYR A 1 117 ? 59.741 18.765 33.757 1.00 61.54 116 TYR A CA 1
ATOM 855 C C . TYR A 1 117 ? 61.071 19.048 33.069 1.00 61.54 116 TYR A C 1
ATOM 856 O O . TYR A 1 117 ? 61.433 20.202 32.839 1.00 61.54 116 TYR A O 1
ATOM 865 N N . LEU A 1 118 ? 61.794 17.982 32.746 1.00 63.17 117 LEU A N 1
ATOM 866 C CA . LEU A 1 118 ? 63.038 18.086 31.997 1.00 63.17 117 LEU A CA 1
ATOM 867 C C . LEU A 1 118 ? 62.891 17.287 30.710 1.00 63.17 117 LEU A C 1
ATOM 868 O O . LEU A 1 118 ? 62.507 16.119 30.740 1.00 63.17 117 LEU A O 1
ATOM 873 N N . CYS A 1 119 ? 63.193 17.918 29.580 1.00 77.67 118 CYS A N 1
ATOM 874 C CA . CYS A 1 119 ? 62.972 17.288 28.285 1.00 77.67 118 CYS A CA 1
ATOM 875 C C . CYS A 1 119 ? 64.130 17.551 27.325 1.00 77.67 118 CYS A C 1
ATOM 876 O O . CYS A 1 119 ? 64.796 18.581 27.416 1.00 77.67 118 CYS A O 1
ATOM 879 N N . SER A 1 120 ? 64.360 16.614 26.409 1.00 60.35 119 SER A N 1
ATOM 880 C CA . SER A 1 120 ? 65.426 16.737 25.417 1.00 60.35 119 SER A CA 1
ATOM 881 C C . SER A 1 120 ? 65.279 15.696 24.310 1.00 60.35 119 SER A C 1
ATOM 882 O O . SER A 1 120 ? 64.582 14.696 24.477 1.00 60.35 119 SER A O 1
ATOM 885 N N . ASN A 1 121 ? 65.937 15.937 23.180 1.00 81.96 120 ASN A N 1
ATOM 886 C CA . ASN A 1 121 ? 65.965 14.961 22.095 1.00 81.96 120 ASN A CA 1
ATOM 887 C C . ASN A 1 121 ? 67.099 13.961 22.284 1.00 81.96 120 ASN A C 1
ATOM 888 O O . ASN A 1 121 ? 68.182 14.121 21.721 1.00 81.96 120 ASN A O 1
ATOM 893 N N . PHE A 1 122 ? 66.844 12.928 23.079 1.00 79.60 121 PHE A N 1
ATOM 894 C CA . PHE A 1 122 ? 67.864 11.939 23.408 1.00 79.60 121 PHE A CA 1
ATOM 895 C C . PHE A 1 122 ? 68.103 10.960 22.266 1.00 79.60 121 PHE A C 1
ATOM 896 O O . PHE A 1 122 ? 67.299 10.863 21.340 1.00 79.60 121 PHE A O 1
ATOM 904 N N . LEU A 1 123 ? 69.212 10.230 22.345 1.00 81.41 122 LEU A N 1
ATOM 905 C CA . LEU A 1 123 ? 69.517 9.189 21.373 1.00 81.41 122 LEU A CA 1
ATOM 906 C C . LEU A 1 123 ? 69.249 7.812 21.962 1.00 81.41 122 LEU A C 1
ATOM 907 O O . LEU A 1 123 ? 69.982 7.348 22.835 1.00 81.41 122 LEU A O 1
ATOM 912 N N . LEU A 1 124 ? 68.195 7.162 21.484 1.00 79.43 123 LEU A N 1
ATOM 913 C CA . LEU A 1 124 ? 67.872 5.814 21.931 1.00 79.43 123 LEU A CA 1
ATOM 914 C C . LEU A 1 124 ? 68.571 4.792 21.045 1.00 79.43 123 LEU A C 1
ATOM 915 O O . LEU A 1 124 ? 68.063 4.420 19.986 1.00 79.43 123 LEU A O 1
ATOM 920 N N . SER A 1 125 ? 69.741 4.341 21.484 1.00 104.33 124 SER A N 1
ATOM 921 C CA . SER A 1 125 ? 70.547 3.415 20.700 1.00 104.33 124 SER A CA 1
ATOM 922 C C . SER A 1 125 ? 70.335 1.960 21.112 1.00 104.33 124 SER A C 1
ATOM 923 O O . SER A 1 125 ? 70.504 1.599 22.277 1.00 104.33 124 SER A O 1
ATOM 926 N N . SER A 1 126 ? 69.960 1.135 20.140 1.00 110.39 125 SER A N 1
ATOM 927 C CA . SER A 1 126 ? 69.801 -0.301 20.339 1.00 110.39 125 SER A CA 1
ATOM 928 C C . SER A 1 126 ? 71.147 -0.924 20.703 1.00 110.39 125 SER A C 1
ATOM 929 O O . SER A 1 126 ? 72.193 -0.386 20.339 1.00 110.39 125 SER A O 1
ATOM 932 N N . PRO A 1 127 ? 71.130 -2.054 21.435 1.00 157.31 126 PRO A N 1
ATOM 933 C CA . PRO A 1 127 ? 72.364 -2.788 21.749 1.00 157.31 126 PRO A CA 1
ATOM 934 C C . PRO A 1 127 ? 73.171 -3.137 20.499 1.00 157.31 126 PRO A C 1
ATOM 935 O O . PRO A 1 127 ? 74.388 -3.301 20.582 1.00 157.31 126 PRO A O 1
ATOM 939 N N . ASN A 1 128 ? 72.497 -3.245 19.358 1.00 126.47 127 ASN A N 1
ATOM 940 C CA . ASN A 1 128 ? 73.173 -3.375 18.074 1.00 126.47 127 ASN A CA 1
ATOM 941 C C . ASN A 1 128 ? 73.697 -2.011 17.639 1.00 126.47 127 ASN A C 1
ATOM 942 O O . ASN A 1 128 ? 73.296 -1.482 16.603 1.00 126.47 127 ASN A O 1
ATOM 947 N N . ALA A 1 129 ? 74.595 -1.449 18.443 1.00 175.20 128 ALA A N 1
ATOM 948 C CA . ALA A 1 129 ? 75.039 -0.069 18.275 1.00 175.20 128 ALA A CA 1
ATOM 949 C C . ALA A 1 129 ? 75.840 0.163 16.999 1.00 175.20 128 ALA A C 1
ATOM 950 O O . ALA A 1 129 ? 75.617 1.147 16.294 1.00 175.20 128 ALA A O 1
ATOM 952 N N . THR A 1 130 ? 76.775 -0.740 16.717 1.00 140.41 129 THR A N 1
ATOM 953 C CA . THR A 1 130 ? 77.694 -0.611 15.581 1.00 140.41 129 THR A CA 1
ATOM 954 C C . THR A 1 130 ? 78.554 0.656 15.636 1.00 140.41 129 THR A C 1
ATOM 955 O O . THR A 1 130 ? 79.782 0.577 15.626 1.00 140.41 129 THR A O 1
ATOM 959 N N . GLN A 1 131 ? 77.911 1.819 15.698 1.00 119.58 130 GLN A N 1
ATOM 960 C CA . GLN A 1 131 ? 78.633 3.087 15.711 1.00 119.58 130 GLN A CA 1
ATOM 961 C C . GLN A 1 131 ? 78.160 4.020 16.828 1.00 119.58 130 GLN A C 1
ATOM 962 O O . GLN A 1 131 ? 76.981 4.038 17.178 1.00 119.58 130 GLN A O 1
ATOM 968 N N . GLN A 1 132 ? 79.093 4.793 17.380 1.00 111.37 131 GLN A N 1
ATOM 969 C CA . GLN A 1 132 ? 78.797 5.723 18.466 1.00 111.37 131 GLN A CA 1
ATOM 970 C C . GLN A 1 132 ? 79.234 7.137 18.091 1.00 111.37 131 GLN A C 1
ATOM 971 O O . GLN A 1 132 ? 79.982 7.325 17.131 1.00 111.37 131 GLN A O 1
ATOM 977 N N . ALA A 1 133 ? 78.775 8.127 18.854 1.00 118.45 132 ALA A N 1
ATOM 978 C CA . ALA A 1 133 ? 79.131 9.521 18.595 1.00 118.45 132 ALA A CA 1
ATOM 979 C C . ALA A 1 133 ? 78.888 10.430 19.799 1.00 118.45 132 ALA A C 1
ATOM 980 O O . ALA A 1 133 ? 78.317 10.010 20.805 1.00 118.45 132 ALA A O 1
ATOM 982 N N . SER A 1 134 ? 79.327 11.680 19.680 1.00 99.56 133 SER A N 1
ATOM 983 C CA . SER A 1 134 ? 79.145 12.672 20.735 1.00 99.56 133 SER A CA 1
ATOM 984 C C . SER A 1 134 ? 78.142 13.742 20.309 1.00 99.56 133 SER A C 1
ATOM 985 O O . SER A 1 134 ? 77.557 14.428 21.148 1.00 99.56 133 SER A O 1
ATOM 988 N N . SER A 1 135 ? 77.954 13.880 19.000 1.00 76.67 134 SER A N 1
ATOM 989 C CA . SER A 1 135 ? 76.981 14.818 18.450 1.00 76.67 134 SER A CA 1
ATOM 990 C C . SER A 1 135 ? 76.237 14.190 17.274 1.00 76.67 134 SER A C 1
ATOM 991 O O . SER A 1 135 ? 76.645 13.149 16.757 1.00 76.67 134 SER A O 1
ATOM 994 N N . LEU A 1 136 ? 75.146 14.823 16.854 1.00 73.57 135 LEU A N 1
ATOM 995 C CA . LEU A 1 136 ? 74.338 14.301 15.755 1.00 73.57 135 LEU A CA 1
ATOM 996 C C . LEU A 1 136 ? 75.030 14.429 14.402 1.00 73.57 135 LEU A C 1
ATOM 997 O O . LEU A 1 136 ? 74.889 13.557 13.545 1.00 73.57 135 LEU A O 1
ATOM 1002 N N . LEU A 1 137 ? 75.764 15.521 14.210 1.00 112.65 136 LEU A N 1
ATOM 1003 C CA . LEU A 1 137 ? 76.532 15.719 12.985 1.00 112.65 136 LEU A CA 1
ATOM 1004 C C . LEU A 1 137 ? 77.588 14.632 12.849 1.00 112.65 136 LEU A C 1
ATOM 1005 O O . LEU A 1 137 ? 77.752 14.041 11.782 1.00 112.65 136 LEU A O 1
ATOM 1010 N N . GLU A 1 138 ? 78.298 14.378 13.942 1.00 95.89 137 GLU A N 1
ATOM 1011 C CA . GLU A 1 138 ? 79.296 13.320 13.992 1.00 95.89 137 GLU A CA 1
ATOM 1012 C C . GLU A 1 138 ? 78.656 11.967 13.697 1.00 95.89 137 GLU A C 1
ATOM 1013 O O . GLU A 1 138 ? 79.212 11.153 12.960 1.00 95.89 137 GLU A O 1
ATOM 1019 N N . LEU A 1 139 ? 77.476 11.743 14.267 1.00 71.67 138 LEU A N 1
ATOM 1020 C CA . LEU A 1 139 ? 76.758 10.485 14.092 1.00 71.67 138 LEU A CA 1
ATOM 1021 C C . LEU A 1 139 ? 76.242 10.326 12.667 1.00 71.67 138 LEU A C 1
ATOM 1022 O O . LEU A 1 139 ? 76.315 9.240 12.092 1.00 71.67 138 LEU A O 1
ATOM 1027 N N . ALA A 1 140 ? 75.723 11.414 12.105 1.00 93.93 139 ALA A N 1
ATOM 1028 C CA . ALA A 1 140 ? 75.141 11.396 10.765 1.00 93.93 139 ALA A CA 1
ATOM 1029 C C . ALA A 1 140 ? 76.164 11.019 9.698 1.00 93.93 139 ALA A C 1
ATOM 1030 O O . ALA A 1 140 ? 75.859 10.273 8.767 1.00 93.93 139 ALA A O 1
ATOM 1032 N N . GLN A 1 141 ? 77.378 11.540 9.841 1.00 113.36 140 GLN A N 1
ATOM 1033 C CA . GLN A 1 141 ? 78.451 11.260 8.897 1.00 113.36 140 GLN A CA 1
ATOM 1034 C C . GLN A 1 141 ? 78.850 9.791 8.944 1.00 113.36 140 GLN A C 1
ATOM 1035 O O . GLN A 1 141 ? 79.167 9.189 7.920 1.00 113.36 140 GLN A O 1
ATOM 1041 N N . LYS A 1 142 ? 78.825 9.220 10.143 1.00 115.79 141 LYS A N 1
ATOM 1042 C CA . LYS A 1 142 ? 79.254 7.841 10.339 1.00 115.79 141 LYS A CA 1
ATOM 1043 C C . LYS A 1 142 ? 78.214 6.830 9.861 1.00 115.79 141 LYS A C 1
ATOM 1044 O O . LYS A 1 142 ? 78.560 5.823 9.244 1.00 115.79 141 LYS A O 1
ATOM 1050 N N . VAL A 1 143 ? 76.944 7.101 10.143 1.00 92.41 142 VAL A N 1
ATOM 1051 C CA . VAL A 1 143 ? 75.875 6.162 9.810 1.00 92.41 142 VAL A CA 1
ATOM 1052 C C . VAL A 1 143 ? 75.524 6.161 8.321 1.00 92.41 142 VAL A C 1
ATOM 1053 O O . VAL A 1 143 ? 75.054 5.155 7.790 1.00 92.41 142 VAL A O 1
ATOM 1057 N N . GLY A 1 144 ? 75.751 7.288 7.654 1.00 88.61 143 GLY A N 1
ATOM 1058 C CA . GLY A 1 144 ? 75.483 7.392 6.232 1.00 88.61 143 GLY A CA 1
ATOM 1059 C C . GLY A 1 144 ? 74.083 7.871 5.898 1.00 88.61 143 GLY A C 1
ATOM 1060 O O . GLY A 1 144 ? 73.412 8.496 6.719 1.00 88.61 143 GLY A O 1
ATOM 1061 N N . TYR A 1 145 ? 73.643 7.565 4.682 1.00 100.99 144 TYR A N 1
ATOM 1062 C CA . TYR A 1 145 ? 72.361 8.038 4.169 1.00 100.99 144 TYR A CA 1
ATOM 1063 C C . TYR A 1 145 ? 71.186 7.203 4.677 1.00 100.99 144 TYR A C 1
ATOM 1064 O O . TYR A 1 145 ? 71.152 5.987 4.489 1.00 100.99 144 TYR A O 1
ATOM 1073 N N . GLU A 1 146 ? 70.229 7.874 5.316 1.00 122.64 145 GLU A N 1
ATOM 1074 C CA . GLU A 1 146 ? 69.018 7.237 5.839 1.00 122.64 145 GLU A CA 1
ATOM 1075 C C . GLU A 1 146 ? 69.298 6.054 6.763 1.00 122.64 145 GLU A C 1
ATOM 1076 O O . GLU A 1 146 ? 69.160 4.898 6.365 1.00 122.64 145 GLU A O 1
ATOM 1082 N N . GLN A 1 147 ? 69.682 6.351 8.000 1.00 116.84 146 GLN A N 1
ATOM 1083 C CA . GLN A 1 147 ? 69.963 5.309 8.979 1.00 116.84 146 GLN A CA 1
ATOM 1084 C C . GLN A 1 147 ? 69.281 5.608 10.311 1.00 116.84 146 GLN A C 1
ATOM 1085 O O . GLN A 1 147 ? 68.634 4.742 10.897 1.00 116.84 146 GLN A O 1
ATOM 1091 N N . ILE A 1 148 ? 69.429 6.843 10.780 1.00 72.34 147 ILE A N 1
ATOM 1092 C CA . ILE A 1 148 ? 68.844 7.270 12.046 1.00 72.34 147 ILE A CA 1
ATOM 1093 C C . ILE A 1 148 ? 67.342 7.508 11.896 1.00 72.34 147 ILE A C 1
ATOM 1094 O O . ILE A 1 148 ? 66.869 7.850 10.813 1.00 72.34 147 ILE A O 1
ATOM 1099 N N . VAL A 1 149 ? 66.594 7.307 12.977 1.00 91.64 148 VAL A N 1
ATOM 1100 C CA . VAL A 1 149 ? 65.178 7.658 13.001 1.00 91.64 148 VAL A CA 1
ATOM 1101 C C . VAL A 1 149 ? 64.962 8.923 13.824 1.00 91.64 148 VAL A C 1
ATOM 1102 O O . VAL A 1 149 ? 65.273 8.967 15.014 1.00 91.64 148 VAL A O 1
ATOM 1106 N N . TYR A 1 150 ? 64.427 9.952 13.176 1.00 74.60 149 TYR A N 1
ATOM 1107 C CA . TYR A 1 150 ? 64.220 11.244 13.812 1.00 74.60 149 TYR A CA 1
ATOM 1108 C C . TYR A 1 150 ? 62.954 11.857 13.223 1.00 74.60 149 TYR A C 1
ATOM 1109 O O . TYR A 1 150 ? 63.027 12.686 12.317 1.00 74.60 149 TYR A O 1
ATOM 1118 N N . PRO A 1 151 ? 61.787 11.443 13.743 1.00 73.96 150 PRO A N 1
ATOM 1119 C CA . PRO A 1 151 ? 60.459 11.769 13.204 1.00 73.96 150 PRO A CA 1
ATOM 1120 C C . PRO A 1 151 ? 60.203 13.264 13.027 1.00 73.96 150 PRO A C 1
ATOM 1121 O O . PRO A 1 151 ? 59.628 13.660 12.014 1.00 73.96 150 PRO A O 1
ATOM 1125 N N . ASP A 1 152 ? 60.616 14.076 13.995 1.00 76.89 151 ASP A N 1
ATOM 1126 C CA . ASP A 1 152 ? 60.385 15.515 13.923 1.00 76.89 151 ASP A CA 1
ATOM 1127 C C . ASP A 1 152 ? 61.164 16.176 12.785 1.00 76.89 151 ASP A C 1
ATOM 1128 O O . ASP A 1 152 ? 60.665 17.094 12.135 1.00 76.89 151 ASP A O 1
ATOM 1133 N N . VAL A 1 153 ? 62.384 15.705 12.546 1.00 69.83 152 VAL A N 1
ATOM 1134 C CA . VAL A 1 153 ? 63.200 16.225 11.454 1.00 69.83 152 VAL A CA 1
ATOM 1135 C C . VAL A 1 153 ? 62.684 15.721 10.110 1.00 69.83 152 VAL A C 1
ATOM 1136 O O . VAL A 1 153 ? 62.634 16.466 9.131 1.00 69.83 152 VAL A O 1
ATOM 1140 N N . ALA A 1 154 ? 62.293 14.451 10.076 1.00 68.68 153 ALA A N 1
ATOM 1141 C CA . ALA A 1 154 ? 61.758 13.844 8.865 1.00 68.68 153 ALA A CA 1
ATOM 1142 C C . ALA A 1 154 ? 60.460 14.519 8.436 1.00 68.68 153 ALA A C 1
ATOM 1143 O O . ALA A 1 154 ? 60.152 14.596 7.247 1.00 68.68 153 ALA A O 1
ATOM 1145 N N . SER A 1 155 ? 59.704 15.011 9.411 1.00 69.22 154 SER A N 1
ATOM 1146 C CA . SER A 1 155 ? 58.434 15.673 9.137 1.00 69.22 154 SER A CA 1
ATOM 1147 C C . SER A 1 155 ? 58.600 17.188 9.101 1.00 69.22 154 SER A C 1
ATOM 1148 O O . SER A 1 155 ? 57.676 17.911 8.723 1.00 69.22 154 SER A O 1
ATOM 1151 N N . SER A 1 156 ? 59.783 17.653 9.496 1.00 67.04 155 SER A N 1
ATOM 1152 C CA . SER A 1 156 ? 60.099 19.080 9.537 1.00 67.04 155 SER A CA 1
ATOM 1153 C C . SER A 1 156 ? 59.105 19.873 10.381 1.00 67.04 155 SER A C 1
ATOM 1154 O O . SER A 1 156 ? 58.472 20.809 9.893 1.00 67.04 155 SER A O 1
ATOM 1157 N N . SER A 1 157 ? 58.971 19.487 11.646 1.00 69.82 156 SER A N 1
ATOM 1158 C CA . SER A 1 157 ? 58.099 20.196 12.575 1.00 69.82 156 SER A CA 1
ATOM 1159 C C . SER A 1 157 ? 58.632 21.601 12.813 1.00 69.82 156 SER A C 1
ATOM 1160 O O . SER A 1 157 ? 59.838 21.795 12.962 1.00 69.82 156 SER A O 1
ATOM 1163 N N . SER A 1 158 ? 57.726 22.574 12.845 1.00 55.40 157 SER A N 1
ATOM 1164 C CA . SER A 1 158 ? 58.091 23.979 12.995 1.00 55.40 157 SER A CA 1
ATOM 1165 C C . SER A 1 158 ? 58.981 24.217 14.210 1.00 55.40 157 SER A C 1
ATOM 1166 O O . SER A 1 158 ? 59.985 24.925 14.131 1.00 55.40 157 SER A O 1
ATOM 1169 N N . PHE A 1 159 ? 58.610 23.604 15.329 1.00 57.08 158 PHE A N 1
ATOM 1170 C CA . PHE A 1 159 ? 59.334 23.773 16.581 1.00 57.08 158 PHE A CA 1
ATOM 1171 C C . PHE A 1 159 ? 60.712 23.116 16.525 1.00 57.08 158 PHE A C 1
ATOM 1172 O O . PHE A 1 159 ? 61.644 23.547 17.205 1.00 57.08 158 PHE A O 1
ATOM 1180 N N . THR A 1 160 ? 60.836 22.075 15.708 1.00 74.52 159 THR A N 1
ATOM 1181 C CA . THR A 1 160 ? 62.097 21.351 15.575 1.00 74.52 159 THR A CA 1
ATOM 1182 C C . THR A 1 160 ? 63.002 22.002 14.531 1.00 74.52 159 THR A C 1
ATOM 1183 O O . THR A 1 160 ? 64.214 22.111 14.729 1.00 74.52 159 THR A O 1
ATOM 1187 N N . VAL A 1 161 ? 62.407 22.432 13.422 1.00 59.43 160 VAL A N 1
ATOM 1188 C CA . VAL A 1 161 ? 63.138 23.148 12.383 1.00 59.43 160 VAL A CA 1
ATOM 1189 C C . VAL A 1 161 ? 63.747 24.423 12.954 1.00 59.43 160 VAL A C 1
ATOM 1190 O O . VAL A 1 161 ? 64.921 24.721 12.727 1.00 59.43 160 VAL A O 1
ATOM 1194 N N . PHE A 1 162 ? 62.939 25.166 13.704 1.00 62.08 161 PHE A N 1
ATOM 1195 C CA . PHE A 1 162 ? 63.397 26.380 14.369 1.00 62.08 161 PHE A CA 1
ATOM 1196 C C . PHE A 1 162 ? 64.488 26.080 15.395 1.00 62.08 161 PHE A C 1
ATOM 1197 O O . PHE A 1 162 ? 65.479 26.803 15.490 1.00 62.08 161 PHE A O 1
ATOM 1205 N N . GLY A 1 163 ? 64.296 25.008 16.157 1.00 65.71 162 GLY A N 1
ATOM 1206 C CA . GLY A 1 163 ? 65.213 24.649 17.224 1.00 65.71 162 GLY A CA 1
ATOM 1207 C C . GLY A 1 163 ? 66.594 24.245 16.746 1.00 65.71 162 GLY A C 1
ATOM 1208 O O . GLY A 1 163 ? 67.597 24.800 17.194 1.00 65.71 162 GLY A O 1
ATOM 1209 N N . LEU A 1 164 ? 66.646 23.277 15.836 1.00 74.11 163 LEU A N 1
ATOM 1210 C CA . LEU A 1 164 ? 67.918 22.755 15.344 1.00 74.11 163 LEU A CA 1
ATOM 1211 C C . LEU A 1 164 ? 68.756 23.819 14.644 1.00 74.11 163 LEU A C 1
ATOM 1212 O O . LEU A 1 164 ? 69.980 23.828 14.765 1.00 74.11 163 LEU A O 1
ATOM 1217 N N . TYR A 1 165 ? 68.093 24.709 13.912 1.00 76.50 164 TYR A N 1
ATOM 1218 C CA . TYR A 1 165 ? 68.785 25.791 13.224 1.00 76.50 164 TYR A CA 1
ATOM 1219 C C . TYR A 1 165 ? 69.502 26.692 14.222 1.00 76.50 164 TYR A C 1
ATOM 1220 O O . TYR A 1 165 ? 70.670 27.029 14.037 1.00 76.50 164 TYR A O 1
ATOM 1229 N N . GLN A 1 166 ? 68.799 27.070 15.283 1.00 69.90 165 GLN A N 1
ATOM 1230 C CA . GLN A 1 166 ? 69.362 27.957 16.295 1.00 69.90 165 GLN A CA 1
ATOM 1231 C C . GLN A 1 166 ? 70.429 27.262 17.136 1.00 69.90 165 GLN A C 1
ATOM 1232 O O . GLN A 1 166 ? 71.367 27.902 17.610 1.00 69.90 165 GLN A O 1
ATOM 1238 N N . GLN A 1 167 ? 70.284 25.954 17.320 1.00 93.05 166 GLN A N 1
ATOM 1239 C CA . GLN A 1 167 ? 71.268 25.186 18.076 1.00 93.05 166 GLN A CA 1
ATOM 1240 C C . GLN A 1 167 ? 72.579 25.071 17.305 1.00 93.05 166 GLN A C 1
ATOM 1241 O O . GLN A 1 167 ? 73.661 25.198 17.879 1.00 93.05 166 GLN A O 1
ATOM 1247 N N . LEU A 1 168 ? 72.474 24.828 16.002 1.00 87.36 167 LEU A N 1
ATOM 1248 C CA . LEU A 1 168 ? 73.643 24.760 15.134 1.00 87.36 167 LEU A CA 1
ATOM 1249 C C . LEU A 1 168 ? 74.295 26.133 15.009 1.00 87.36 167 LEU A C 1
ATOM 1250 O O . LEU A 1 168 ? 75.515 26.244 14.890 1.00 87.36 167 LEU A O 1
ATOM 1255 N N . LEU A 1 169 ? 73.469 27.174 15.042 1.00 75.05 168 LEU A N 1
ATOM 1256 C CA . LEU A 1 169 ? 73.937 28.539 14.828 1.00 75.05 168 LEU A CA 1
ATOM 1257 C C . LEU A 1 169 ? 74.593 29.145 16.067 1.00 75.05 168 LEU A C 1
ATOM 1258 O O . LEU A 1 169 ? 75.818 29.250 16.138 1.00 75.05 168 LEU A O 1
ATOM 1263 N N . GLN A 1 170 ? 73.775 29.543 17.037 1.00 87.69 169 GLN A N 1
ATOM 1264 C CA . GLN A 1 170 ? 74.268 30.246 18.220 1.00 87.69 169 GLN A CA 1
ATOM 1265 C C . GLN A 1 170 ? 75.167 29.394 19.112 1.00 87.69 169 GLN A C 1
ATOM 1266 O O . GLN A 1 170 ? 75.089 28.165 19.108 1.00 87.69 169 GLN A O 1
ATOM 1272 N N . SER A 1 171 ? 76.022 30.070 19.872 1.00 114.39 170 SER A N 1
ATOM 1273 C CA . SER A 1 171 ? 76.873 29.423 20.862 1.00 114.39 170 SER A CA 1
ATOM 1274 C C . SER A 1 171 ? 76.970 30.323 22.087 1.00 114.39 170 SER A C 1
ATOM 1275 O O . SER A 1 171 ? 76.950 31.548 21.966 1.00 114.39 170 SER A O 1
ATOM 1278 N N . SER A 1 172 ? 77.073 29.718 23.265 1.00 105.47 171 SER A N 1
ATOM 1279 C CA . SER A 1 172 ? 77.105 30.485 24.504 1.00 105.47 171 SER A CA 1
ATOM 1280 C C . SER A 1 172 ? 78.040 29.868 25.538 1.00 105.47 171 SER A C 1
ATOM 1281 O O . SER A 1 172 ? 78.260 28.657 25.548 1.00 105.47 171 SER A O 1
ATOM 1284 N N . SER A 1 173 ? 78.590 30.714 26.403 1.00 126.75 172 SER A N 1
ATOM 1285 C CA . SER A 1 173 ? 79.432 30.254 27.499 1.00 126.75 172 SER A CA 1
ATOM 1286 C C . SER A 1 173 ? 78.561 29.863 28.688 1.00 126.75 172 SER A C 1
ATOM 1287 O O . SER A 1 173 ? 78.886 28.938 29.433 1.00 126.75 172 SER A O 1
ATOM 1290 N N . SER A 1 174 ? 77.453 30.577 28.856 1.00 124.89 173 SER A N 1
ATOM 1291 C CA . SER A 1 174 ? 76.485 30.263 29.900 1.00 124.89 173 SER A CA 1
ATOM 1292 C C . SER A 1 174 ? 75.540 29.168 29.419 1.00 124.89 173 SER A C 1
ATOM 1293 O O . SER A 1 174 ? 75.726 28.611 28.339 1.00 124.89 173 SER A O 1
ATOM 1296 N N . ALA A 1 175 ? 74.524 28.866 30.220 1.00 93.72 174 ALA A N 1
ATOM 1297 C CA . ALA A 1 175 ? 73.580 27.807 29.883 1.00 93.72 174 ALA A CA 1
ATOM 1298 C C . ALA A 1 175 ? 72.389 28.336 29.089 1.00 93.72 174 ALA A C 1
ATOM 1299 O O . ALA A 1 175 ? 71.807 27.620 28.274 1.00 93.72 174 ALA A O 1
ATOM 1301 N N . ALA A 1 176 ? 72.034 29.594 29.328 1.00 88.21 175 ALA A N 1
ATOM 1302 C CA . ALA A 1 176 ? 70.870 30.194 28.686 1.00 88.21 175 ALA A CA 1
ATOM 1303 C C . ALA A 1 176 ? 71.226 30.904 27.382 1.00 88.21 175 ALA A C 1
ATOM 1304 O O . ALA A 1 176 ? 71.841 31.970 27.391 1.00 88.21 175 ALA A O 1
ATOM 1306 N N . VAL A 1 177 ? 70.832 30.304 26.264 1.00 72.16 176 VAL A N 1
ATOM 1307 C CA . VAL A 1 177 ? 71.038 30.910 24.954 1.00 72.16 176 VAL A CA 1
ATOM 1308 C C . VAL A 1 177 ? 69.812 31.735 24.573 1.00 72.16 176 VAL A C 1
ATOM 1309 O O . VAL A 1 177 ? 68.907 31.250 23.893 1.00 72.16 176 VAL A O 1
ATOM 1313 N N . ASP A 1 178 ? 69.788 32.984 25.025 1.00 95.71 177 ASP A N 1
ATOM 1314 C CA . ASP A 1 178 ? 68.644 33.861 24.806 1.00 95.71 177 ASP A CA 1
ATOM 1315 C C . ASP A 1 178 ? 68.754 34.621 23.489 1.00 95.71 177 ASP A C 1
ATOM 1316 O O . ASP A 1 178 ? 69.630 35.469 23.321 1.00 95.71 177 ASP A O 1
ATOM 1321 N N . ILE A 1 179 ? 67.857 34.315 22.557 1.00 73.31 178 ILE A N 1
ATOM 1322 C CA . ILE A 1 179 ? 67.848 34.980 21.260 1.00 73.31 178 ILE A CA 1
ATOM 1323 C C . ILE A 1 179 ? 66.642 35.903 21.119 1.00 73.31 178 ILE A C 1
ATOM 1324 O O . ILE A 1 179 ? 65.624 35.718 21.788 1.00 73.31 178 ILE A O 1
ATOM 1329 N N . LYS A 1 180 ? 66.764 36.900 20.250 1.00 77.64 179 LYS A N 1
ATOM 1330 C CA . LYS A 1 180 ? 65.673 37.836 20.003 1.00 77.64 179 LYS A CA 1
ATOM 1331 C C . LYS A 1 180 ? 65.177 37.742 18.564 1.00 77.64 179 LYS A C 1
ATOM 1332 O O . LYS A 1 180 ? 65.790 37.075 17.731 1.00 77.64 179 LYS A O 1
ATOM 1338 N N . ALA A 1 181 ? 64.065 38.413 18.278 1.00 71.92 180 ALA A N 1
ATOM 1339 C CA . ALA A 1 181 ? 63.434 38.344 16.962 1.00 71.92 180 ALA A CA 1
ATOM 1340 C C . ALA A 1 181 ? 64.323 38.898 15.853 1.00 71.92 180 ALA A C 1
ATOM 1341 O O . ALA A 1 181 ? 64.122 38.594 14.677 1.00 71.92 180 ALA A O 1
ATOM 1343 N N . SER A 1 182 ? 65.308 39.706 16.231 1.00 90.93 181 SER A N 1
ATOM 1344 C CA . SER A 1 182 ? 66.238 40.283 15.268 1.00 90.93 181 SER A CA 1
ATOM 1345 C C . SER A 1 182 ? 67.388 39.327 14.955 1.00 90.93 181 SER A C 1
ATOM 1346 O O . SER A 1 182 ? 68.429 39.740 14.445 1.00 90.93 181 SER A O 1
ATOM 1349 N N . ASP A 1 183 ? 67.192 38.049 15.266 1.00 81.54 182 ASP A N 1
ATOM 1350 C CA . ASP A 1 183 ? 68.185 37.020 14.982 1.00 81.54 182 ASP A CA 1
ATOM 1351 C C . ASP A 1 183 ? 67.586 35.928 14.102 1.00 81.54 182 ASP A C 1
ATOM 1352 O O . ASP A 1 183 ? 68.252 34.945 13.776 1.00 81.54 182 ASP A O 1
ATOM 1357 N N . LEU A 1 184 ? 66.325 36.109 13.723 1.00 82.61 183 LEU A N 1
ATOM 1358 C CA . LEU A 1 184 ? 65.618 35.125 12.914 1.00 82.61 183 LEU A CA 1
ATOM 1359 C C . LEU A 1 184 ? 65.591 35.532 11.444 1.00 82.61 183 LEU A C 1
ATOM 1360 O O . LEU A 1 184 ? 65.336 36.694 11.125 1.00 82.61 183 LEU A O 1
ATOM 1365 N N . PRO A 1 185 ? 65.861 34.571 10.545 1.00 78.91 184 PRO A N 1
ATOM 1366 C CA . PRO A 1 185 ? 65.788 34.781 9.095 1.00 78.91 184 PRO A CA 1
ATOM 1367 C C . PRO A 1 185 ? 64.409 35.281 8.681 1.00 78.91 184 PRO A C 1
ATOM 1368 O O . PRO A 1 185 ? 63.405 34.637 8.984 1.00 78.91 184 PRO A O 1
ATOM 1372 N N . GLN A 1 186 ? 64.366 36.418 7.996 1.00 63.21 185 GLN A N 1
ATOM 1373 C CA . GLN A 1 186 ? 63.100 37.068 7.678 1.00 63.21 185 GLN A CA 1
ATOM 1374 C C . GLN A 1 186 ? 62.656 36.805 6.241 1.00 63.21 185 GLN A C 1
ATOM 1375 O O . GLN A 1 186 ? 61.459 36.788 5.946 1.00 63.21 185 GLN A O 1
ATOM 1381 N N . SER A 1 187 ? 63.621 36.600 5.351 1.00 131.42 186 SER A N 1
ATOM 1382 C CA . SER A 1 187 ? 63.325 36.416 3.935 1.00 131.42 186 SER A CA 1
ATOM 1383 C C . SER A 1 187 ? 63.864 35.094 3.404 1.00 131.42 186 SER A C 1
ATOM 1384 O O . SER A 1 187 ? 63.104 34.167 3.124 1.00 131.42 186 SER A O 1
ATOM 1387 N N . GLY A 1 188 ? 65.182 35.020 3.264 1.00 75.08 187 GLY A N 1
ATOM 1388 C CA . GLY A 1 188 ? 65.834 33.847 2.716 1.00 75.08 187 GLY A CA 1
ATOM 1389 C C . GLY A 1 188 ? 67.301 34.138 2.479 1.00 75.08 187 GLY A C 1
ATOM 1390 O O . GLY A 1 188 ? 68.143 33.241 2.517 1.00 75.08 187 GLY A O 1
ATOM 1391 N N . ASP A 1 189 ? 67.602 35.408 2.234 1.00 78.11 188 ASP A N 1
ATOM 1392 C CA . ASP A 1 189 ? 68.978 35.860 2.081 1.00 78.11 188 ASP A CA 1
ATOM 1393 C C . ASP A 1 189 ? 69.636 36.022 3.448 1.00 78.11 188 ASP A C 1
ATOM 1394 O O . ASP A 1 189 ? 70.844 36.236 3.548 1.00 78.11 188 ASP A O 1
ATOM 1399 N N . GLN A 1 190 ? 68.826 35.916 4.497 1.00 84.06 189 GLN A N 1
ATOM 1400 C CA . GLN A 1 190 ? 69.317 36.007 5.865 1.00 84.06 189 GLN A CA 1
ATOM 1401 C C . GLN A 1 190 ? 69.554 34.613 6.436 1.00 84.06 189 GLN A C 1
ATOM 1402 O O . GLN A 1 190 ? 70.096 34.462 7.530 1.00 84.06 189 GLN A O 1
ATOM 1408 N N . VAL A 1 191 ? 69.138 33.597 5.685 1.00 67.82 190 VAL A N 1
ATOM 1409 C CA . VAL A 1 191 ? 69.343 32.210 6.084 1.00 67.82 190 VAL A CA 1
ATOM 1410 C C . VAL A 1 191 ? 70.815 31.829 5.959 1.00 67.82 190 VAL A C 1
ATOM 1411 O O . VAL A 1 191 ? 71.385 31.879 4.870 1.00 67.82 190 VAL A O 1
ATOM 1415 N N . ASN A 1 192 ? 71.425 31.454 7.080 1.00 68.25 191 ASN A N 1
ATOM 1416 C CA . ASN A 1 192 ? 72.830 31.064 7.097 1.00 68.25 191 ASN A CA 1
ATOM 1417 C C . ASN A 1 192 ? 73.043 29.745 6.362 1.00 68.25 191 ASN A C 1
ATOM 1418 O O . ASN A 1 192 ? 72.620 28.688 6.830 1.00 68.25 191 ASN A O 1
ATOM 1423 N N . LYS A 1 193 ? 73.707 29.814 5.213 1.00 80.63 192 LYS A N 1
ATOM 1424 C CA . LYS A 1 193 ? 73.901 28.644 4.361 1.00 80.63 192 LYS A CA 1
ATOM 1425 C C . LYS A 1 193 ? 74.810 27.588 4.987 1.00 80.63 192 LYS A C 1
ATOM 1426 O O . LYS A 1 193 ? 74.694 26.402 4.677 1.00 80.63 192 LYS A O 1
ATOM 1432 N N . ASP A 1 194 ? 75.712 28.019 5.862 1.00 104.44 193 ASP A N 1
ATOM 1433 C CA . ASP A 1 194 ? 76.599 27.092 6.555 1.00 104.44 193 ASP A CA 1
ATOM 1434 C C . ASP A 1 194 ? 75.817 26.252 7.559 1.00 104.44 193 ASP A C 1
ATOM 1435 O O . ASP A 1 194 ? 76.107 25.073 7.761 1.00 104.44 193 ASP A O 1
ATOM 1440 N N . ILE A 1 195 ? 74.821 26.872 8.183 1.00 82.26 194 ILE A N 1
ATOM 1441 C CA . ILE A 1 195 ? 73.974 26.189 9.152 1.00 82.26 194 ILE A CA 1
ATOM 1442 C C . ILE A 1 195 ? 72.973 25.285 8.439 1.00 82.26 194 ILE A C 1
ATOM 1443 O O . ILE A 1 195 ? 72.682 24.178 8.896 1.00 82.26 194 ILE A O 1
ATOM 1448 N N . THR A 1 196 ? 72.458 25.761 7.309 1.00 69.33 195 THR A N 1
ATOM 1449 C CA . THR A 1 196 ? 71.535 24.981 6.493 1.00 69.33 195 THR A CA 1
ATOM 1450 C C . THR A 1 196 ? 72.246 23.752 5.917 1.00 69.33 195 THR A C 1
ATOM 1451 O O . THR A 1 196 ? 71.615 22.737 5.610 1.00 69.33 195 THR A O 1
ATOM 1455 N N . GLN A 1 197 ? 73.567 23.849 5.799 1.00 81.58 196 GLN A N 1
ATOM 1456 C CA . GLN A 1 197 ? 74.390 22.733 5.347 1.00 81.58 196 GLN A CA 1
ATOM 1457 C C . GLN A 1 197 ? 74.430 21.628 6.398 1.00 81.58 196 GLN A C 1
ATOM 1458 O O . GLN A 1 197 ? 74.290 20.447 6.077 1.00 81.58 196 GLN A O 1
ATOM 1464 N N . LYS A 1 198 ? 74.623 22.023 7.654 1.00 75.09 197 LYS A N 1
ATOM 1465 C CA . LYS A 1 198 ? 74.689 21.081 8.767 1.00 75.09 197 LYS A CA 1
ATOM 1466 C C . LYS A 1 198 ? 73.375 20.324 8.935 1.00 75.09 197 LYS A C 1
ATOM 1467 O O . LYS A 1 198 ? 73.368 19.111 9.146 1.00 75.09 197 LYS A O 1
ATOM 1473 N N . TYR A 1 199 ? 72.266 21.053 8.845 1.00 69.70 198 TYR A N 1
ATOM 1474 C CA . TYR A 1 199 ? 70.938 20.471 9.000 1.00 69.70 198 TYR A CA 1
ATOM 1475 C C . TYR A 1 199 ? 70.670 19.431 7.919 1.00 69.70 198 TYR A C 1
ATOM 1476 O O . TYR A 1 199 ? 70.079 18.385 8.184 1.00 69.70 198 TYR A O 1
ATOM 1485 N N . ARG A 1 200 ? 71.108 19.727 6.699 1.00 74.93 199 ARG A N 1
ATOM 1486 C CA . ARG A 1 200 ? 70.891 18.831 5.570 1.00 74.93 199 ARG A CA 1
ATOM 1487 C C . ARG A 1 200 ? 71.656 17.525 5.756 1.00 74.93 199 ARG A C 1
ATOM 1488 O O . ARG A 1 200 ? 71.190 16.460 5.352 1.00 74.93 199 ARG A O 1
ATOM 1496 N N . THR A 1 201 ? 72.831 17.617 6.373 1.00 90.31 200 THR A N 1
ATOM 1497 C CA . THR A 1 201 ? 73.647 16.443 6.663 1.00 90.31 200 THR A CA 1
ATOM 1498 C C . THR A 1 201 ? 72.890 15.485 7.576 1.00 90.31 200 THR A C 1
ATOM 1499 O O . THR A 1 201 ? 72.886 14.273 7.360 1.00 90.31 200 THR A O 1
ATOM 1503 N N . ILE A 1 202 ? 72.241 16.045 8.591 1.00 85.35 201 ILE A N 1
ATOM 1504 C CA . ILE A 1 202 ? 71.462 15.260 9.540 1.00 85.35 201 ILE A CA 1
ATOM 1505 C C . ILE A 1 202 ? 70.184 14.724 8.901 1.00 85.35 201 ILE A C 1
ATOM 1506 O O . ILE A 1 202 ? 69.830 13.561 9.088 1.00 85.35 201 ILE A O 1
ATOM 1511 N N . LEU A 1 203 ? 69.501 15.577 8.143 1.00 62.05 202 LEU A N 1
ATOM 1512 C CA . LEU A 1 203 ? 68.261 15.194 7.473 1.00 62.05 202 LEU A CA 1
ATOM 1513 C C . LEU A 1 203 ? 68.472 14.043 6.489 1.00 62.05 202 LEU A C 1
ATOM 1514 O O . LEU A 1 203 ? 67.599 13.191 6.322 1.00 62.05 202 LEU A O 1
ATOM 1519 N N . ASP A 1 204 ? 69.634 14.021 5.845 1.00 95.58 203 ASP A N 1
ATOM 1520 C CA . ASP A 1 204 ? 69.954 12.966 4.888 1.00 95.58 203 ASP A CA 1
ATOM 1521 C C . ASP A 1 204 ? 70.207 11.631 5.581 1.00 95.58 203 ASP A C 1
ATOM 1522 O O . ASP A 1 204 ? 70.133 10.574 4.957 1.00 95.58 203 ASP A O 1
ATOM 1527 N N . SER A 1 205 ? 70.504 11.687 6.875 1.00 91.47 204 SER A N 1
ATOM 1528 C CA . SER A 1 205 ? 70.770 10.482 7.651 1.00 91.47 204 SER A CA 1
ATOM 1529 C C . SER A 1 205 ? 69.511 9.961 8.337 1.00 91.47 204 SER A C 1
ATOM 1530 O O . SER A 1 205 ? 69.552 8.949 9.035 1.00 91.47 204 SER A O 1
ATOM 1533 N N . THR A 1 206 ? 68.395 10.654 8.137 1.00 73.44 205 THR A N 1
ATOM 1534 C CA . THR A 1 206 ? 67.140 10.260 8.765 1.00 73.44 205 THR A CA 1
ATOM 1535 C C . THR A 1 206 ? 66.220 9.532 7.793 1.00 73.44 205 THR A C 1
ATOM 1536 O O . THR A 1 206 ? 66.033 9.963 6.656 1.00 73.44 205 THR A O 1
ATOM 1540 N N . VAL A 1 207 ? 65.646 8.426 8.253 1.00 79.63 206 VAL A N 1
ATOM 1541 C CA . VAL A 1 207 ? 64.706 7.659 7.448 1.00 79.63 206 VAL A CA 1
ATOM 1542 C C . VAL A 1 207 ? 63.325 8.297 7.517 1.00 79.63 206 VAL A C 1
ATOM 1543 O O . VAL A 1 207 ? 62.878 8.709 8.589 1.00 79.63 206 VAL A O 1
ATOM 1547 N N . VAL A 1 208 ? 62.653 8.390 6.374 1.00 84.01 207 VAL A N 1
ATOM 1548 C CA . VAL A 1 208 ? 61.295 8.914 6.339 1.00 84.01 207 VAL A CA 1
ATOM 1549 C C . VAL A 1 208 ? 60.356 7.938 7.040 1.00 84.01 207 VAL A C 1
ATOM 1550 O O . VAL A 1 208 ? 59.727 7.091 6.403 1.00 84.01 207 VAL A O 1
ATOM 1554 N N . ALA A 1 209 ? 60.279 8.056 8.361 1.00 91.79 208 ALA A N 1
ATOM 1555 C CA . ALA A 1 209 ? 59.440 7.179 9.167 1.00 91.79 208 ALA A CA 1
ATOM 1556 C C . ALA A 1 209 ? 58.978 7.891 10.431 1.00 91.79 208 ALA A C 1
ATOM 1557 O O . ALA A 1 209 ? 59.767 8.556 11.105 1.00 91.79 208 ALA A O 1
ATOM 1559 N N . SER A 1 210 ? 57.696 7.748 10.749 1.00 89.61 209 SER A N 1
ATOM 1560 C CA . SER A 1 210 ? 57.120 8.393 11.921 1.00 89.61 209 SER A CA 1
ATOM 1561 C C . SER A 1 210 ? 57.465 7.640 13.200 1.00 89.61 209 SER A C 1
ATOM 1562 O O . SER A 1 210 ? 57.994 6.530 13.157 1.00 89.61 209 SER A O 1
ATOM 1565 N N . GLN A 1 211 ? 57.160 8.253 14.339 1.00 83.92 210 GLN A N 1
ATOM 1566 C CA . GLN A 1 211 ? 57.414 7.638 15.636 1.00 83.92 210 GLN A CA 1
ATOM 1567 C C . GLN A 1 211 ? 56.559 6.388 15.817 1.00 83.92 210 GLN A C 1
ATOM 1568 O O . GLN A 1 211 ? 57.019 5.386 16.363 1.00 83.92 210 GLN A O 1
ATOM 1574 N N . ARG A 1 212 ? 55.316 6.456 15.348 1.00 96.87 211 ARG A N 1
ATOM 1575 C CA . ARG A 1 212 ? 54.388 5.332 15.438 1.00 96.87 211 ARG A CA 1
ATOM 1576 C C . ARG A 1 212 ? 54.907 4.103 14.697 1.00 96.87 211 ARG A C 1
ATOM 1577 O O . ARG A 1 212 ? 54.775 2.977 15.177 1.00 96.87 211 ARG A O 1
ATOM 1585 N N . GLU A 1 213 ? 55.502 4.325 13.529 1.00 86.43 212 GLU A N 1
ATOM 1586 C CA . GLU A 1 213 ? 56.070 3.235 12.743 1.00 86.43 212 GLU A CA 1
ATOM 1587 C C . GLU A 1 213 ? 57.259 2.603 13.457 1.00 86.43 212 GLU A C 1
ATOM 1588 O O . GLU A 1 213 ? 57.446 1.388 13.418 1.00 86.43 212 GLU A O 1
ATOM 1594 N N . TYR A 1 214 ? 58.060 3.438 14.110 1.00 83.15 213 TYR A N 1
ATOM 1595 C CA . TYR A 1 214 ? 59.237 2.966 14.828 1.00 83.15 213 TYR A CA 1
ATOM 1596 C C . TYR A 1 214 ? 58.858 2.131 16.046 1.00 83.15 213 TYR A C 1
ATOM 1597 O O . TYR A 1 214 ? 59.422 1.061 16.272 1.00 83.15 213 TYR A O 1
ATOM 1606 N N . ILE A 1 215 ? 57.906 2.629 16.829 1.00 98.38 214 ILE A N 1
ATOM 1607 C CA . ILE A 1 215 ? 57.455 1.936 18.032 1.00 98.38 214 ILE A CA 1
ATOM 1608 C C . ILE A 1 215 ? 56.860 0.571 17.696 1.00 98.38 214 ILE A C 1
ATOM 1609 O O . ILE A 1 215 ? 57.147 -0.422 18.365 1.00 98.38 214 ILE A O 1
ATOM 1614 N N . ASN A 1 216 ? 56.039 0.528 16.650 1.00 99.00 215 ASN A N 1
ATOM 1615 C CA . ASN A 1 216 ? 55.445 -0.723 16.189 1.00 99.00 215 ASN A CA 1
ATOM 1616 C C . ASN A 1 216 ? 56.498 -1.747 15.778 1.00 99.00 215 ASN A C 1
ATOM 1617 O O . ASN A 1 216 ? 56.358 -2.938 16.052 1.00 99.00 215 ASN A O 1
ATOM 1622 N N . SER A 1 217 ? 57.553 -1.274 15.122 1.00 93.21 216 SER A N 1
ATOM 1623 C CA . SER A 1 217 ? 58.625 -2.147 14.659 1.00 93.21 216 SER A CA 1
ATOM 1624 C C . SER A 1 217 ? 59.427 -2.724 15.824 1.00 93.21 216 SER A C 1
ATOM 1625 O O . SER A 1 217 ? 59.784 -3.901 15.816 1.00 93.21 216 SER A O 1
ATOM 1628 N N . VAL A 1 218 ? 59.708 -1.889 16.820 1.00 100.52 217 VAL A N 1
ATOM 1629 C CA . VAL A 1 218 ? 60.442 -2.325 18.003 1.00 100.52 217 VAL A CA 1
ATOM 1630 C C . VAL A 1 218 ? 59.635 -3.359 18.785 1.00 100.52 217 VAL A C 1
ATOM 1631 O O . VAL A 1 218 ? 60.180 -4.357 19.261 1.00 100.52 217 VAL A O 1
ATOM 1635 N N . LYS A 1 219 ? 58.332 -3.118 18.903 1.00 108.60 218 LYS A N 1
ATOM 1636 C CA . LYS A 1 219 ? 57.431 -4.052 19.569 1.00 108.60 218 LYS A CA 1
ATOM 1637 C C . LYS A 1 219 ? 57.413 -5.405 18.865 1.00 108.60 218 LYS A C 1
ATOM 1638 O O . LYS A 1 219 ? 57.420 -6.452 19.513 1.00 108.60 218 LYS A O 1
ATOM 1644 N N . GLN A 1 220 ? 57.396 -5.375 17.536 1.00 102.72 219 GLN A N 1
ATOM 1645 C CA . GLN A 1 220 ? 57.304 -6.595 16.738 1.00 102.72 219 GLN A CA 1
ATOM 1646 C C . GLN A 1 220 ? 58.649 -7.304 16.579 1.00 102.72 219 GLN A C 1
ATOM 1647 O O . GLN A 1 220 ? 58.760 -8.275 15.831 1.00 102.72 219 GLN A O 1
ATOM 1653 N N . GLY A 1 221 ? 59.665 -6.813 17.282 1.00 100.09 220 GLY A N 1
ATOM 1654 C CA . GLY A 1 221 ? 60.964 -7.463 17.308 1.00 100.09 220 GLY A CA 1
ATOM 1655 C C . GLY A 1 221 ? 61.835 -7.196 16.095 1.00 100.09 220 GLY A C 1
ATOM 1656 O O . GLY A 1 221 ? 62.948 -7.714 16.000 1.00 100.09 220 GLY A O 1
ATOM 1657 N N . LYS A 1 222 ? 61.334 -6.387 15.166 1.00 118.63 221 LYS A N 1
ATOM 1658 C CA . LYS A 1 222 ? 62.088 -6.050 13.962 1.00 118.63 221 LYS A CA 1
ATOM 1659 C C . LYS A 1 222 ? 62.261 -4.541 13.805 1.00 118.63 221 LYS A C 1
ATOM 1660 O O . LYS A 1 222 ? 61.527 -3.907 13.048 1.00 118.63 221 LYS A O 1
ATOM 1666 N N . PRO A 1 223 ? 63.239 -3.965 14.523 1.00 130.89 222 PRO A N 1
ATOM 1667 C CA . PRO A 1 223 ? 63.511 -2.524 14.468 1.00 130.89 222 PRO A CA 1
ATOM 1668 C C . PRO A 1 223 ? 63.924 -2.076 13.070 1.00 130.89 222 PRO A C 1
ATOM 1669 O O . PRO A 1 223 ? 64.755 -2.727 12.437 1.00 130.89 222 PRO A O 1
ATOM 1673 N N . ILE A 1 224 ? 63.346 -0.975 12.600 1.00 104.10 223 ILE A N 1
ATOM 1674 C CA . ILE A 1 224 ? 63.686 -0.433 11.290 1.00 104.10 223 ILE A CA 1
ATOM 1675 C C . ILE A 1 224 ? 65.034 0.278 11.333 1.00 104.10 223 ILE A C 1
ATOM 1676 O O . ILE A 1 224 ? 65.629 0.568 10.295 1.00 104.10 223 ILE A O 1
ATOM 1681 N N . SER A 1 225 ? 65.508 0.553 12.544 1.00 66.21 224 SER A N 1
ATOM 1682 C CA . SER A 1 225 ? 66.802 1.194 12.743 1.00 66.21 224 SER A CA 1
ATOM 1683 C C . SER A 1 225 ? 67.300 0.980 14.165 1.00 66.21 224 SER A C 1
ATOM 1684 O O . SER A 1 225 ? 66.512 0.737 15.079 1.00 66.21 224 SER A O 1
ATOM 1687 N N . ASN A 1 226 ? 68.613 1.071 14.346 1.00 82.75 225 ASN A N 1
ATOM 1688 C CA . ASN A 1 226 ? 69.215 0.926 15.665 1.00 82.75 225 ASN A CA 1
ATOM 1689 C C . ASN A 1 226 ? 69.414 2.281 16.335 1.00 82.75 225 ASN A C 1
ATOM 1690 O O . ASN A 1 226 ? 69.911 2.365 17.458 1.00 82.75 225 ASN A O 1
ATOM 1695 N N . TYR A 1 227 ? 69.021 3.339 15.633 1.00 100.00 226 TYR A N 1
ATOM 1696 C CA . TYR A 1 227 ? 69.166 4.696 16.144 1.00 100.00 226 TYR A CA 1
ATOM 1697 C C . TYR A 1 227 ? 67.828 5.426 16.151 1.00 100.00 226 TYR A C 1
ATOM 1698 O O . TYR A 1 227 ? 67.065 5.353 15.188 1.00 100.00 226 TYR A O 1
ATOM 1707 N N . TYR A 1 228 ? 67.551 6.130 17.243 1.00 73.10 227 TYR A N 1
ATOM 1708 C CA . TYR A 1 228 ? 66.316 6.895 17.372 1.00 73.10 227 TYR A CA 1
ATOM 1709 C C . TYR A 1 228 ? 66.550 8.169 18.174 1.00 73.10 227 TYR A C 1
ATOM 1710 O O . TYR A 1 228 ? 67.182 8.142 19.231 1.00 73.10 227 TYR A O 1
ATOM 1719 N N . VAL A 1 229 ? 66.040 9.285 17.665 1.00 87.28 228 VAL A N 1
ATOM 1720 C CA . VAL A 1 229 ? 66.134 10.555 18.372 1.00 87.28 228 VAL A CA 1
ATOM 1721 C C . VAL A 1 229 ? 64.746 11.132 18.624 1.00 87.28 228 VAL A C 1
ATOM 1722 O O . VAL A 1 229 ? 63.921 11.215 17.713 1.00 87.28 228 VAL A O 1
ATOM 1726 N N . GLY A 1 230 ? 64.493 11.522 19.868 1.00 68.51 229 GLY A N 1
ATOM 1727 C CA . GLY A 1 230 ? 63.214 12.092 20.247 1.00 68.51 229 GLY A CA 1
ATOM 1728 C C . GLY A 1 230 ? 63.130 12.306 21.744 1.00 68.51 229 GLY A C 1
ATOM 1729 O O . GLY A 1 230 ? 64.079 12.013 22.473 1.00 68.51 229 GLY A O 1
ATOM 1730 N N . TYR A 1 231 ? 61.995 12.821 22.206 1.00 75.16 230 TYR A N 1
ATOM 1731 C CA . TYR A 1 231 ? 61.788 13.038 23.631 1.00 75.16 230 TYR A CA 1
ATOM 1732 C C . TYR A 1 231 ? 61.672 11.699 24.349 1.00 75.16 230 TYR A C 1
ATOM 1733 O O . TYR A 1 231 ? 61.277 10.699 23.750 1.00 75.16 230 TYR A O 1
ATOM 1742 N N . SER A 1 232 ? 62.019 11.683 25.631 1.00 74.37 231 SER A N 1
ATOM 1743 C CA . SER A 1 232 ? 61.933 10.460 26.420 1.00 74.37 231 SER A CA 1
ATOM 1744 C C . SER A 1 232 ? 60.484 10.008 26.584 1.00 74.37 231 SER A C 1
ATOM 1745 O O . SER A 1 232 ? 60.212 8.816 26.722 1.00 74.37 231 SER A O 1
ATOM 1748 N N . GLU A 1 233 ? 59.557 10.962 26.554 1.00 69.59 232 GLU A N 1
ATOM 1749 C CA . GLU A 1 233 ? 58.135 10.657 26.678 1.00 69.59 232 GLU A CA 1
ATOM 1750 C C . GLU A 1 233 ? 57.624 9.859 25.482 1.00 69.59 232 GLU A C 1
ATOM 1751 O O . GLU A 1 233 ? 56.594 9.191 25.567 1.00 69.59 232 GLU A O 1
ATOM 1757 N N . SER A 1 234 ? 58.345 9.935 24.368 1.00 73.00 233 SER A N 1
ATOM 1758 C CA . SER A 1 234 ? 57.950 9.229 23.155 1.00 73.00 233 SER A CA 1
ATOM 1759 C C . SER A 1 234 ? 58.421 7.779 23.175 1.00 73.00 233 SER A C 1
ATOM 1760 O O . SER A 1 234 ? 58.125 7.008 22.263 1.00 73.00 233 SER A O 1
ATOM 1763 N N . MET A 1 235 ? 59.150 7.413 24.224 1.00 78.50 234 MET A N 1
ATOM 1764 C CA . MET A 1 235 ? 59.699 6.069 24.342 1.00 78.50 234 MET A CA 1
ATOM 1765 C C . MET A 1 235 ? 58.939 5.240 25.374 1.00 78.50 234 MET A C 1
ATOM 1766 O O . MET A 1 235 ? 59.315 4.105 25.665 1.00 78.50 234 MET A O 1
ATOM 1771 N N . CYS A 1 236 ? 57.869 5.809 25.920 1.00 77.07 235 CYS A N 1
ATOM 1772 C CA . CYS A 1 236 ? 57.135 5.176 27.013 1.00 77.07 235 CYS A CA 1
ATOM 1773 C C . CYS A 1 236 ? 56.454 3.872 26.603 1.00 77.07 235 CYS A C 1
ATOM 1774 O O . CYS A 1 236 ? 56.265 2.977 27.425 1.00 77.07 235 CYS A O 1
ATOM 1777 N N . GLU A 1 237 ? 56.090 3.766 25.330 1.00 68.08 236 GLU A N 1
ATOM 1778 C CA . GLU A 1 237 ? 55.371 2.593 24.844 1.00 68.08 236 GLU A CA 1
ATOM 1779 C C . GLU A 1 237 ? 56.283 1.385 24.634 1.00 68.08 236 GLU A C 1
ATOM 1780 O O . GLU A 1 237 ? 55.823 0.311 24.245 1.00 68.08 236 GLU A O 1
ATOM 1786 N N . ILE A 1 238 ? 57.574 1.565 24.894 1.00 70.60 237 ILE A N 1
ATOM 1787 C CA . ILE A 1 238 ? 58.537 0.473 24.803 1.00 70.60 237 ILE A CA 1
ATOM 1788 C C . ILE A 1 238 ? 59.518 0.505 25.971 1.00 70.60 237 ILE A C 1
ATOM 1789 O O . ILE A 1 238 ? 60.660 0.062 25.843 1.00 70.60 237 ILE A O 1
ATOM 1794 N N . LYS A 1 239 ? 59.069 1.024 27.110 1.00 75.65 238 LYS A N 1
ATOM 1795 C CA . LYS A 1 239 ? 59.939 1.169 28.274 1.00 75.65 238 LYS A CA 1
ATOM 1796 C C . LYS A 1 239 ? 60.346 -0.186 28.852 1.00 75.65 238 LYS A C 1
ATOM 1797 O O . LYS A 1 239 ? 61.333 -0.287 29.583 1.00 75.65 238 LYS A O 1
ATOM 1803 N N . ASP A 1 240 ? 59.583 -1.222 28.516 1.00 93.87 239 ASP A N 1
ATOM 1804 C CA . ASP A 1 240 ? 59.890 -2.578 28.955 1.00 93.87 239 ASP A CA 1
ATOM 1805 C C . ASP A 1 240 ? 61.013 -3.171 28.113 1.00 93.87 239 ASP A C 1
ATOM 1806 O O . ASP A 1 240 ? 61.955 -3.762 28.641 1.00 93.87 239 ASP A O 1
ATOM 1811 N N . ILE A 1 241 ? 60.904 -3.004 26.798 1.00 78.48 240 ILE A N 1
ATOM 1812 C CA . ILE A 1 241 ? 61.909 -3.499 25.865 1.00 78.48 240 ILE A CA 1
ATOM 1813 C C . ILE A 1 241 ? 63.239 -2.770 26.054 1.00 78.48 240 ILE A C 1
ATOM 1814 O O . ILE A 1 241 ? 64.310 -3.360 25.908 1.00 78.48 240 ILE A O 1
ATOM 1819 N N . ILE A 1 242 ? 63.161 -1.486 26.388 1.00 77.09 241 ILE A N 1
ATOM 1820 C CA . ILE A 1 242 ? 64.350 -0.692 26.677 1.00 77.09 241 ILE A CA 1
ATOM 1821 C C . ILE A 1 242 ? 65.097 -1.255 27.883 1.00 77.09 241 ILE A C 1
ATOM 1822 O O . ILE A 1 242 ? 66.323 -1.375 27.868 1.00 77.09 241 ILE A O 1
ATOM 1827 N N . ARG A 1 243 ? 64.349 -1.612 28.922 1.00 104.61 242 ARG A N 1
ATOM 1828 C CA . ARG A 1 243 ? 64.937 -2.168 30.136 1.00 104.61 242 ARG A CA 1
ATOM 1829 C C . ARG A 1 243 ? 65.453 -3.589 29.921 1.00 104.61 242 ARG A C 1
ATOM 1830 O O . ARG A 1 243 ? 66.550 -3.933 30.362 1.00 104.61 242 ARG A O 1
ATOM 1838 N N . ASP A 1 244 ? 64.660 -4.408 29.237 1.00 93.00 243 ASP A N 1
ATOM 1839 C CA . ASP A 1 244 ? 64.997 -5.815 29.037 1.00 93.00 243 ASP A CA 1
ATOM 1840 C C . ASP A 1 244 ? 66.141 -6.023 28.048 1.00 93.00 243 ASP A C 1
ATOM 1841 O O . ASP A 1 244 ? 67.160 -6.626 28.388 1.00 93.00 243 ASP A O 1
ATOM 1846 N N . GLN A 1 245 ? 65.972 -5.524 26.827 1.00 87.99 244 GLN A N 1
ATOM 1847 C CA . GLN A 1 245 ? 66.965 -5.726 25.774 1.00 87.99 244 GLN A CA 1
ATOM 1848 C C . GLN A 1 245 ? 68.159 -4.778 25.900 1.00 87.99 244 GLN A C 1
ATOM 1849 O O . GLN A 1 245 ? 69.022 -4.739 25.024 1.00 87.99 244 GLN A O 1
ATOM 1855 N N . GLN A 1 246 ? 68.197 -4.025 26.996 1.00 138.11 245 GLN A N 1
ATOM 1856 C CA . GLN A 1 246 ? 69.287 -3.093 27.286 1.00 138.11 245 GLN A CA 1
ATOM 1857 C C . GLN A 1 246 ? 69.520 -2.055 26.189 1.00 138.11 245 GLN A C 1
ATOM 1858 O O . GLN A 1 246 ? 70.551 -2.071 25.517 1.00 138.11 245 GLN A O 1
ATOM 1864 N N . TYR A 1 247 ? 68.556 -1.158 26.014 1.00 101.96 246 TYR A N 1
ATOM 1865 C CA . TYR A 1 247 ? 68.722 -0.022 25.117 1.00 101.96 246 TYR A CA 1
ATOM 1866 C C . TYR A 1 247 ? 69.455 1.097 25.848 1.00 101.96 246 TYR A C 1
ATOM 1867 O O . TYR A 1 247 ? 69.247 1.306 27.044 1.00 101.96 246 TYR A O 1
ATOM 1876 N N . ASN A 1 248 ? 70.314 1.813 25.131 1.00 88.39 247 ASN A N 1
ATOM 1877 C CA . ASN A 1 248 ? 71.052 2.923 25.723 1.00 88.39 247 ASN A CA 1
ATOM 1878 C C . ASN A 1 248 ? 70.502 4.287 25.319 1.00 88.39 247 ASN A C 1
ATOM 1879 O O . ASN A 1 248 ? 70.058 4.482 24.188 1.00 88.39 247 ASN A O 1
ATOM 1884 N N . VAL A 1 249 ? 70.534 5.225 26.259 1.00 74.67 248 VAL A N 1
ATOM 1885 C CA . VAL A 1 249 ? 70.040 6.574 26.020 1.00 74.67 248 VAL A CA 1
ATOM 1886 C C . VAL A 1 249 ? 71.045 7.602 26.540 1.00 74.67 248 VAL A C 1
ATOM 1887 O O . VAL A 1 249 ? 71.555 7.477 27.655 1.00 74.67 248 VAL A O 1
ATOM 1891 N N . GLN A 1 250 ? 71.342 8.609 25.723 1.00 78.74 249 GLN A N 1
ATOM 1892 C CA . GLN A 1 250 ? 72.356 9.598 26.079 1.00 78.74 249 GLN A CA 1
ATOM 1893 C C . GLN A 1 250 ? 71.987 11.011 25.641 1.00 78.74 249 GLN A C 1
ATOM 1894 O O . GLN A 1 250 ? 71.101 11.208 24.810 1.00 78.74 249 GLN A O 1
ATOM 1900 N N . LEU A 1 251 ? 72.683 11.989 26.213 1.00 90.87 250 LEU A N 1
ATOM 1901 C CA . LEU A 1 251 ? 72.549 13.379 25.804 1.00 90.87 250 LEU A CA 1
ATOM 1902 C C . LEU A 1 251 ? 73.430 13.659 24.599 1.00 90.87 250 LEU A C 1
ATOM 1903 O O . LEU A 1 251 ? 74.657 13.642 24.701 1.00 90.87 250 LEU A O 1
ATOM 1908 N N . ILE A 1 252 ? 72.806 13.919 23.457 1.00 96.07 251 ILE A N 1
ATOM 1909 C CA . ILE A 1 252 ? 73.552 14.288 22.264 1.00 96.07 251 ILE A CA 1
ATOM 1910 C C . ILE A 1 252 ? 73.089 15.633 21.723 1.00 96.07 251 ILE A C 1
ATOM 1911 O O . ILE A 1 252 ? 71.898 15.853 21.502 1.00 96.07 251 ILE A O 1
ATOM 1916 N N . GLY A 1 253 ? 74.039 16.538 21.525 1.00 88.12 252 GLY A N 1
ATOM 1917 C CA . GLY A 1 253 ? 73.741 17.799 20.881 1.00 88.12 252 GLY A CA 1
ATOM 1918 C C . GLY A 1 253 ? 73.654 17.573 19.388 1.00 88.12 252 GLY A C 1
ATOM 1919 O O . GLY A 1 253 ? 74.285 16.658 18.860 1.00 88.12 252 GLY A O 1
ATOM 1920 N N . THR A 1 254 ? 72.864 18.393 18.706 1.00 86.76 253 THR A N 1
ATOM 1921 C CA . THR A 1 254 ? 72.790 18.326 17.253 1.00 86.76 253 THR A CA 1
ATOM 1922 C C . THR A 1 254 ? 74.152 18.707 16.679 1.00 86.76 253 THR A C 1
ATOM 1923 O O . THR A 1 254 ? 74.533 18.268 15.593 1.00 86.76 253 THR A O 1
ATOM 1927 N N . SER A 1 255 ? 74.882 19.520 17.437 1.00 110.17 254 SER A N 1
ATOM 1928 C CA . SER A 1 255 ? 76.265 19.857 17.137 1.00 110.17 254 SER A CA 1
ATOM 1929 C C . SER A 1 255 ? 76.927 20.372 18.405 1.00 110.17 254 SER A C 1
ATOM 1930 O O . SER A 1 255 ? 76.451 21.333 19.012 1.00 110.17 254 SER A O 1
ATOM 1933 N N . ASP A 1 256 ? 78.014 19.718 18.805 1.00 99.64 255 ASP A N 1
ATOM 1934 C CA . ASP A 1 256 ? 78.782 20.115 19.982 1.00 99.64 255 ASP A CA 1
ATOM 1935 C C . ASP A 1 256 ? 77.948 20.096 21.264 1.00 99.64 255 ASP A C 1
ATOM 1936 O O . ASP A 1 256 ? 77.812 19.057 21.912 1.00 99.64 255 ASP A O 1
ATOM 1941 N N . LYS A 1 257 ? 77.387 21.247 21.621 1.00 101.90 256 LYS A N 1
ATOM 1942 C CA . LYS A 1 257 ? 76.656 21.393 22.877 1.00 101.90 256 LYS A CA 1
ATOM 1943 C C . LYS A 1 257 ? 75.283 20.722 22.856 1.00 101.90 256 LYS A C 1
ATOM 1944 O O . LYS A 1 257 ? 74.534 20.857 21.889 1.00 101.90 256 LYS A O 1
ATOM 1950 N N . PRO A 1 258 ? 74.957 19.988 23.933 1.00 92.02 257 PRO A N 1
ATOM 1951 C CA . PRO A 1 258 ? 73.644 19.359 24.106 1.00 92.02 257 PRO A CA 1
ATOM 1952 C C . PRO A 1 258 ? 72.595 20.353 24.600 1.00 92.02 257 PRO A C 1
ATOM 1953 O O . PRO A 1 258 ? 72.874 21.163 25.483 1.00 92.02 257 PRO A O 1
ATOM 1957 N N . TYR A 1 259 ? 71.398 20.285 24.026 1.00 80.95 258 TYR A N 1
ATOM 1958 C CA . TYR A 1 259 ? 70.308 21.174 24.412 1.00 80.95 258 TYR A CA 1
ATOM 1959 C C . TYR A 1 259 ? 69.172 20.410 25.084 1.00 80.95 258 TYR A C 1
ATOM 1960 O O . TYR A 1 259 ? 68.819 19.309 24.663 1.00 80.95 258 TYR A O 1
ATOM 1969 N N . VAL A 1 260 ? 68.607 20.999 26.134 1.00 64.51 259 VAL A N 1
ATOM 1970 C CA . VAL A 1 260 ? 67.451 20.416 26.807 1.00 64.51 259 VAL A CA 1
ATOM 1971 C C . VAL A 1 260 ? 66.323 21.431 26.944 1.00 64.51 259 VAL A C 1
ATOM 1972 O O . VAL A 1 260 ? 66.547 22.641 26.875 1.00 64.51 259 VAL A O 1
ATOM 1976 N N . TYR A 1 261 ? 65.108 20.928 27.135 1.00 71.28 260 TYR A N 1
ATOM 1977 C CA . TYR A 1 261 ? 63.951 21.774 27.392 1.00 71.28 260 TYR A CA 1
ATOM 1978 C C . TYR A 1 261 ? 63.502 21.583 28.836 1.00 71.28 260 TYR A C 1
ATOM 1979 O O . TYR A 1 261 ? 63.573 20.477 29.371 1.00 71.28 260 TYR A O 1
ATOM 1988 N N . THR A 1 262 ? 63.044 22.658 29.468 1.00 77.86 261 THR A N 1
ATOM 1989 C CA . THR A 1 262 ? 62.528 22.570 30.830 1.00 77.86 261 THR A CA 1
ATOM 1990 C C . THR A 1 262 ? 61.164 23.235 30.956 1.00 77.86 261 THR A C 1
ATOM 1991 O O . THR A 1 262 ? 60.990 24.394 30.580 1.00 77.86 261 THR A O 1
ATOM 1995 N N . ASP A 1 263 ? 60.196 22.492 31.483 1.00 74.75 262 ASP A N 1
ATOM 1996 C CA . ASP A 1 263 ? 58.883 23.047 31.780 1.00 74.75 262 ASP A CA 1
ATOM 1997 C C . ASP A 1 263 ? 58.892 23.613 33.193 1.00 74.75 262 ASP A C 1
ATOM 1998 O O . ASP A 1 263 ? 59.346 22.957 34.131 1.00 74.75 262 ASP A O 1
ATOM 2003 N N . VAL A 1 264 ? 58.393 24.835 33.342 1.00 83.63 263 VAL A N 1
ATOM 2004 C CA . VAL A 1 264 ? 58.493 25.545 34.611 1.00 83.63 263 VAL A CA 1
ATOM 2005 C C . VAL A 1 264 ? 57.136 25.988 35.158 1.00 83.63 263 VAL A C 1
ATOM 2006 O O . VAL A 1 264 ? 56.349 26.626 34.458 1.00 83.63 263 VAL A O 1
ATOM 2010 N N . LEU A 1 265 ? 56.873 25.635 36.413 1.00 79.50 264 LEU A N 1
ATOM 2011 C CA . LEU A 1 265 ? 55.682 26.099 37.116 1.00 79.50 264 LEU A CA 1
ATOM 2012 C C . LEU A 1 265 ? 55.905 27.508 37.650 1.00 79.50 264 LEU A C 1
ATOM 2013 O O . LEU A 1 265 ? 56.828 27.747 38.427 1.00 79.50 264 LEU A O 1
ATOM 2018 N N . ALA A 1 266 ? 55.057 28.440 37.230 1.00 74.74 265 ALA A N 1
ATOM 2019 C CA . ALA A 1 266 ? 55.169 29.824 37.673 1.00 74.74 265 ALA A CA 1
ATOM 2020 C C . ALA A 1 266 ? 53.812 30.369 38.098 1.00 74.74 265 ALA A C 1
ATOM 2021 O O . ALA A 1 266 ? 52.772 29.856 37.686 1.00 74.74 265 ALA A O 1
ATOM 2023 N N . LEU A 1 267 ? 53.828 31.410 38.923 1.00 79.06 266 LEU A N 1
ATOM 2024 C CA . LEU A 1 267 ? 52.593 32.029 39.388 1.00 79.06 266 LEU A CA 1
ATOM 2025 C C . LEU A 1 267 ? 52.409 33.421 38.797 1.00 79.06 266 LEU A C 1
ATOM 2026 O O . LEU A 1 267 ? 53.382 34.121 38.517 1.00 79.06 266 LEU A O 1
ATOM 2031 N N . ASN A 1 268 ? 51.153 33.813 38.608 1.00 90.56 267 ASN A N 1
ATOM 2032 C CA . ASN A 1 268 ? 50.834 35.133 38.085 1.00 90.56 267 ASN A CA 1
ATOM 2033 C C . ASN A 1 268 ? 51.298 36.221 39.046 1.00 90.56 267 ASN A C 1
ATOM 2034 O O . ASN A 1 268 ? 51.274 36.039 40.263 1.00 90.56 267 ASN A O 1
ATOM 2039 N N . SER A 1 269 ? 51.727 37.350 38.493 1.00 124.21 268 SER A N 1
ATOM 2040 C CA . SER A 1 269 ? 52.252 38.441 39.302 1.00 124.21 268 SER A CA 1
ATOM 2041 C C . SER A 1 269 ? 51.148 39.197 40.031 1.00 124.21 268 SER A C 1
ATOM 2042 O O . SER A 1 269 ? 51.411 39.902 41.004 1.00 124.21 268 SER A O 1
ATOM 2045 N N . ASN A 1 270 ? 49.913 39.049 39.562 1.00 118.64 269 ASN A N 1
ATOM 2046 C CA . ASN A 1 270 ? 48.789 39.754 40.168 1.00 118.64 269 ASN A CA 1
ATOM 2047 C C . ASN A 1 270 ? 48.208 39.026 41.377 1.00 118.64 269 ASN A C 1
ATOM 2048 O O . ASN A 1 270 ? 47.150 39.399 41.883 1.00 118.64 269 ASN A O 1
ATOM 2053 N N . LEU A 1 271 ? 48.903 37.989 41.836 1.00 165.44 270 LEU A N 1
ATOM 2054 C CA . LEU A 1 271 ? 48.469 37.254 43.019 1.00 165.44 270 LEU A CA 1
ATOM 2055 C C . LEU A 1 271 ? 48.547 38.125 44.267 1.00 165.44 270 LEU A C 1
ATOM 2056 O O . LEU A 1 271 ? 49.301 39.099 44.312 1.00 165.44 270 LEU A O 1
ATOM 2061 N N . CYS A 1 272 ? 47.760 37.769 45.277 1.00 227.53 271 CYS A N 1
ATOM 2062 C CA . CYS A 1 272 ? 47.766 38.486 46.545 1.00 227.53 271 CYS A CA 1
ATOM 2063 C C . CYS A 1 272 ? 48.986 38.101 47.373 1.00 227.53 271 CYS A C 1
ATOM 2064 O O . CYS A 1 272 ? 50.119 38.156 46.894 1.00 227.53 271 CYS A O 1
ATOM 2067 N N . ASP A 1 273 ? 48.744 37.710 48.619 1.00 137.12 272 ASP A N 1
ATOM 2068 C CA . ASP A 1 273 ? 49.811 37.272 49.505 1.00 137.12 272 ASP A CA 1
ATOM 2069 C C . ASP A 1 273 ? 49.426 35.953 50.161 1.00 137.12 272 ASP A C 1
ATOM 2070 O O . ASP A 1 273 ? 50.283 35.198 50.622 1.00 137.12 272 ASP A O 1
ATOM 2075 N N . GLU A 1 274 ? 48.127 35.678 50.179 1.00 167.23 273 GLU A N 1
ATOM 2076 C CA . GLU A 1 274 ? 47.612 34.433 50.728 1.00 167.23 273 GLU A CA 1
ATOM 2077 C C . GLU A 1 274 ? 47.558 33.359 49.644 1.00 167.23 273 GLU A C 1
ATOM 2078 O O . GLU A 1 274 ? 47.957 32.216 49.872 1.00 167.23 273 GLU A O 1
ATOM 2084 N N . LYS A 1 275 ? 47.059 33.734 48.468 1.00 141.83 274 LYS A N 1
ATOM 2085 C CA . LYS A 1 275 ? 47.051 32.840 47.313 1.00 141.83 274 LYS A CA 1
ATOM 2086 C C . LYS A 1 275 ? 48.470 32.426 46.960 1.00 141.83 274 LYS A C 1
ATOM 2087 O O . LYS A 1 275 ? 48.715 31.299 46.517 1.00 141.83 274 LYS A O 1
ATOM 2093 N N . GLN A 1 276 ? 49.395 33.358 47.157 1.00 116.61 275 GLN A N 1
ATOM 2094 C CA . GLN A 1 276 ? 50.814 33.118 46.941 1.00 116.61 275 GLN A CA 1
ATOM 2095 C C . GLN A 1 276 ? 51.322 31.931 47.770 1.00 116.61 275 GLN A C 1
ATOM 2096 O O . GLN A 1 276 ? 52.179 31.176 47.319 1.00 116.61 275 GLN A O 1
ATOM 2102 N N . LYS A 1 277 ? 50.768 31.751 48.967 1.00 132.91 276 LYS A N 1
ATOM 2103 C CA . LYS A 1 277 ? 51.146 30.626 49.827 1.00 132.91 276 LYS A CA 1
ATOM 2104 C C . LYS A 1 277 ? 50.455 29.320 49.439 1.00 132.91 276 LYS A C 1
ATOM 2105 O O . LYS A 1 277 ? 51.045 28.243 49.551 1.00 132.91 276 LYS A O 1
ATOM 2111 N N . VAL A 1 278 ? 49.203 29.414 49.003 1.00 105.89 277 VAL A N 1
ATOM 2112 C CA . VAL A 1 278 ? 48.446 28.231 48.608 1.00 105.89 277 VAL A CA 1
ATOM 2113 C C . VAL A 1 278 ? 49.028 27.621 47.333 1.00 105.89 277 VAL A C 1
ATOM 2114 O O . VAL A 1 278 ? 49.100 26.398 47.190 1.00 105.89 277 VAL A O 1
ATOM 2118 N N . ALA A 1 279 ? 49.448 28.487 46.416 1.00 81.72 278 ALA A N 1
ATOM 2119 C CA . ALA A 1 279 ? 50.033 28.055 45.152 1.00 81.72 278 ALA A CA 1
ATOM 2120 C C . ALA A 1 279 ? 51.288 27.213 45.369 1.00 81.72 278 ALA A C 1
ATOM 2121 O O . ALA A 1 279 ? 51.474 26.191 44.707 1.00 81.72 278 ALA A O 1
ATOM 2123 N N . VAL A 1 280 ? 52.137 27.640 46.302 1.00 74.59 279 VAL A N 1
ATOM 2124 C CA . VAL A 1 280 ? 53.364 26.911 46.627 1.00 74.59 279 VAL A CA 1
ATOM 2125 C C . VAL A 1 280 ? 53.067 25.504 47.147 1.00 74.59 279 VAL A C 1
ATOM 2126 O O . VAL A 1 280 ? 53.819 24.568 46.882 1.00 74.59 279 VAL A O 1
ATOM 2130 N N . GLU A 1 281 ? 51.968 25.359 47.882 1.00 85.66 280 GLU A N 1
ATOM 2131 C CA . GLU A 1 281 ? 51.559 24.049 48.380 1.00 85.66 280 GLU A CA 1
ATOM 2132 C C . GLU A 1 281 ? 51.147 23.138 47.228 1.00 85.66 280 GLU A C 1
ATOM 2133 O O . GLU A 1 281 ? 51.541 21.970 47.180 1.00 85.66 280 GLU A O 1
ATOM 2139 N N . VAL A 1 282 ? 50.348 23.675 46.309 1.00 78.86 281 VAL A N 1
ATOM 2140 C CA . VAL A 1 282 ? 49.903 22.914 45.147 1.00 78.86 281 VAL A CA 1
ATOM 2141 C C . VAL A 1 282 ? 51.105 22.485 44.315 1.00 78.86 281 VAL A C 1
ATOM 2142 O O . VAL A 1 282 ? 51.190 21.343 43.861 1.00 78.86 281 VAL A O 1
ATOM 2146 N N . ILE A 1 283 ? 52.039 23.413 44.137 1.00 79.49 282 ILE A N 1
ATOM 2147 C CA . ILE A 1 283 ? 53.261 23.159 43.386 1.00 79.49 282 ILE A CA 1
ATOM 2148 C C . ILE A 1 283 ? 54.161 22.148 44.095 1.00 79.49 282 ILE A C 1
ATOM 2149 O O . ILE A 1 283 ? 54.715 21.249 43.459 1.00 79.49 282 ILE A O 1
ATOM 2154 N N . LYS A 1 284 ? 54.290 22.291 45.411 1.00 76.23 283 LYS A N 1
ATOM 2155 C CA . LYS A 1 284 ? 55.104 21.374 46.204 1.00 76.23 283 LYS A CA 1
ATOM 2156 C C . LYS A 1 284 ? 54.566 19.954 46.093 1.00 76.23 283 LYS A C 1
ATOM 2157 O O . LYS A 1 284 ? 55.324 18.987 46.128 1.00 76.23 283 LYS A O 1
ATOM 2163 N N . ASN A 1 285 ? 53.251 19.837 45.950 1.00 84.56 284 ASN A N 1
ATOM 2164 C CA . ASN A 1 285 ? 52.625 18.542 45.737 1.00 84.56 284 ASN A CA 1
ATOM 2165 C C . ASN A 1 285 ? 52.967 17.985 44.361 1.00 84.56 284 ASN A C 1
ATOM 2166 O O . ASN A 1 285 ? 53.369 16.832 44.234 1.00 84.56 284 ASN A O 1
ATOM 2171 N N . LEU A 1 286 ? 52.815 18.816 43.334 1.00 78.97 285 LEU A N 1
ATOM 2172 C CA . LEU A 1 286 ? 53.082 18.409 41.956 1.00 78.97 285 LEU A CA 1
ATOM 2173 C C . LEU A 1 286 ? 54.511 17.921 41.735 1.00 78.97 285 LEU A C 1
ATOM 2174 O O . LEU A 1 286 ? 54.767 17.124 40.833 1.00 78.97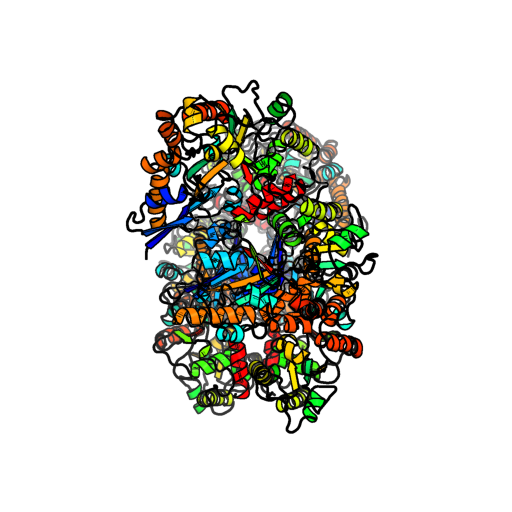 285 LEU A O 1
ATOM 2179 N N . LEU A 1 287 ? 55.437 18.396 42.561 1.00 79.08 286 LEU A N 1
ATOM 2180 C CA . LEU A 1 287 ? 56.851 18.112 42.353 1.00 79.08 286 LEU A CA 1
ATOM 2181 C C . LEU A 1 287 ? 57.427 17.081 43.323 1.00 79.08 286 LEU A C 1
ATOM 2182 O O . LEU A 1 287 ? 58.476 16.496 43.054 1.00 79.08 286 LEU A O 1
ATOM 2187 N N . THR A 1 288 ? 56.748 16.854 44.443 1.00 91.42 287 THR A N 1
ATOM 2188 C CA . THR A 1 288 ? 57.287 15.972 45.478 1.00 91.42 287 THR A CA 1
ATOM 2189 C C . THR A 1 288 ? 56.425 14.744 45.783 1.00 91.42 287 THR A C 1
ATOM 2190 O O . THR A 1 288 ? 56.901 13.794 46.405 1.00 91.42 287 THR A O 1
ATOM 2194 N N . ASN A 1 289 ? 55.166 14.764 45.353 1.00 75.68 288 ASN A N 1
ATOM 2195 C CA . ASN A 1 289 ? 54.268 13.632 45.574 1.00 75.68 288 ASN A CA 1
ATOM 2196 C C . ASN A 1 289 ? 54.780 12.381 44.871 1.00 75.68 288 ASN A C 1
ATOM 2197 O O . ASN A 1 289 ? 54.910 12.355 43.648 1.00 75.68 288 ASN A O 1
ATOM 2202 N N . THR A 1 290 ? 55.064 11.345 45.655 1.00 75.99 289 THR A N 1
ATOM 2203 C CA . THR A 1 290 ? 55.645 10.114 45.128 1.00 75.99 289 THR A CA 1
ATOM 2204 C C . THR A 1 290 ? 54.723 9.400 44.145 1.00 75.99 289 THR A C 1
ATOM 2205 O O . THR A 1 290 ? 55.192 8.712 43.240 1.00 75.99 289 THR A O 1
ATOM 2209 N N . LEU A 1 291 ? 53.416 9.562 44.321 1.00 73.47 290 LEU A N 1
ATOM 2210 C CA . LEU A 1 291 ? 52.455 8.937 43.419 1.00 73.47 290 LEU A CA 1
ATOM 2211 C C . LEU A 1 291 ? 52.472 9.617 42.055 1.00 73.47 290 LEU A C 1
ATOM 2212 O O . LEU A 1 291 ? 52.368 8.956 41.022 1.00 73.47 290 LEU A O 1
ATOM 2217 N N . VAL A 1 292 ? 52.605 10.939 42.057 1.00 64.64 291 VAL A N 1
ATOM 2218 C CA . VAL A 1 292 ? 52.710 11.693 40.815 1.00 64.64 291 VAL A CA 1
ATOM 2219 C C . VAL A 1 292 ? 54.024 11.356 40.117 1.00 64.64 291 VAL A C 1
ATOM 2220 O O . VAL A 1 292 ? 54.060 11.156 38.903 1.00 64.64 291 VAL A O 1
ATOM 2224 N N . LEU A 1 293 ? 55.099 11.285 40.898 1.00 56.05 292 LEU A N 1
ATOM 2225 C CA . LEU A 1 293 ? 56.410 10.931 40.370 1.00 56.05 292 LEU A CA 1
ATOM 2226 C C . LEU A 1 293 ? 56.405 9.530 39.766 1.00 56.05 292 LEU A C 1
ATOM 2227 O O . LEU A 1 293 ? 56.967 9.308 38.694 1.00 56.05 292 LEU A O 1
ATOM 2232 N N . ASP A 1 294 ? 55.767 8.589 40.456 1.00 70.08 293 ASP A N 1
ATOM 2233 C CA . ASP A 1 294 ? 55.687 7.214 39.974 1.00 70.08 293 ASP A CA 1
ATOM 2234 C C . ASP A 1 294 ? 54.890 7.125 38.676 1.00 70.08 293 ASP A C 1
ATOM 2235 O O . ASP A 1 294 ? 55.230 6.352 37.781 1.00 70.08 293 ASP A O 1
ATOM 2240 N N . LEU A 1 295 ? 53.832 7.924 38.581 1.00 58.21 294 LEU A N 1
ATOM 2241 C CA . LEU A 1 295 ? 53.018 7.973 37.372 1.00 58.21 294 LEU A CA 1
ATOM 2242 C C . LEU A 1 295 ? 53.799 8.586 36.216 1.00 58.21 294 LEU A C 1
ATOM 2243 O O . LEU A 1 295 ? 53.668 8.154 35.071 1.00 58.21 294 LEU A O 1
ATOM 2248 N N . LEU A 1 296 ? 54.611 9.594 36.523 1.00 60.77 295 LEU A N 1
ATOM 2249 C CA . LEU A 1 296 ? 55.486 10.203 35.527 1.00 60.77 295 LEU A CA 1
ATOM 2250 C C . LEU A 1 296 ? 56.483 9.179 35.001 1.00 60.77 295 LEU A C 1
ATOM 2251 O O . LEU A 1 296 ? 56.854 9.204 33.828 1.00 60.77 295 LEU A O 1
ATOM 2256 N N . GLY A 1 297 ? 56.908 8.274 35.878 1.00 57.19 296 GLY A N 1
ATOM 2257 C CA . GLY A 1 297 ? 57.843 7.228 35.510 1.00 57.19 296 GLY A CA 1
ATOM 2258 C C . GLY A 1 297 ? 57.255 6.237 34.525 1.00 57.19 296 GLY A C 1
ATOM 2259 O O . GLY A 1 297 ? 57.982 5.614 33.752 1.00 57.19 296 GLY A O 1
ATOM 2260 N N . LEU A 1 298 ? 55.934 6.090 34.549 1.00 59.70 297 LEU A N 1
ATOM 2261 C CA . LEU A 1 298 ? 55.255 5.170 33.644 1.00 59.70 297 LEU A CA 1
ATOM 2262 C C . LEU A 1 298 ? 55.250 5.708 32.217 1.00 59.70 297 LEU A C 1
ATOM 2263 O O . LEU A 1 298 ? 55.159 4.946 31.255 1.00 59.70 297 LEU A O 1
ATOM 2268 N N . GLY A 1 299 ? 55.351 7.027 32.088 1.00 65.25 298 GLY A N 1
ATOM 2269 C CA . GLY A 1 299 ? 55.360 7.665 30.785 1.00 65.25 298 GLY A CA 1
ATOM 2270 C C . GLY A 1 299 ? 56.741 8.146 30.386 1.00 65.25 298 GLY A C 1
ATOM 2271 O O . GLY A 1 299 ? 56.893 8.868 29.400 1.00 65.25 298 GLY A O 1
ATOM 2272 N N . LEU A 1 300 ? 57.745 7.738 31.159 1.00 81.20 299 LEU A N 1
ATOM 2273 C CA . LEU A 1 300 ? 59.134 8.137 30.935 1.00 81.20 299 LEU A CA 1
ATOM 2274 C C . LEU A 1 300 ? 59.311 9.652 30.904 1.00 81.20 299 LEU A C 1
ATOM 2275 O O . LEU A 1 300 ? 60.179 10.172 30.202 1.00 81.20 299 LEU A O 1
ATOM 2280 N N . THR A 1 301 ? 58.479 10.353 31.664 1.00 60.51 300 THR A N 1
ATOM 2281 C CA . THR A 1 301 ? 58.600 11.797 31.794 1.00 60.51 300 THR A CA 1
ATOM 2282 C C . THR A 1 301 ? 59.632 12.102 32.871 1.00 60.51 300 THR A C 1
ATOM 2283 O O . THR A 1 301 ? 59.654 11.455 33.918 1.00 60.51 300 THR A O 1
ATOM 2287 N N . LEU A 1 302 ? 60.494 13.078 32.611 1.00 63.41 301 LEU A N 1
ATOM 2288 C CA . LEU A 1 302 ? 61.577 13.392 33.531 1.00 63.41 301 LEU A CA 1
ATOM 2289 C C . LEU A 1 302 ? 61.236 14.571 34.431 1.00 63.41 301 LEU A C 1
ATOM 2290 O O . LEU A 1 302 ? 60.874 15.642 33.945 1.00 63.41 301 LEU A O 1
ATOM 2295 N N . PRO A 1 303 ? 61.341 14.372 35.753 1.00 65.24 302 PRO A N 1
ATOM 2296 C CA . PRO A 1 303 ? 61.238 15.482 36.704 1.00 65.24 302 PRO A CA 1
ATOM 2297 C C . PRO A 1 303 ? 62.432 16.413 36.536 1.00 65.24 302 PRO A C 1
ATOM 2298 O O . PRO A 1 303 ? 63.463 15.992 36.011 1.00 65.24 302 PRO A O 1
ATOM 2302 N N . ALA A 1 304 ? 62.298 17.659 36.977 1.00 91.23 303 ALA A N 1
ATOM 2303 C CA . ALA A 1 304 ? 63.350 18.650 36.780 1.00 91.23 303 ALA A CA 1
ATOM 2304 C C . ALA A 1 304 ? 64.335 18.703 37.946 1.00 91.23 303 ALA A C 1
ATOM 2305 O O . ALA A 1 304 ? 65.478 19.130 37.783 1.00 91.23 303 ALA A O 1
ATOM 2307 N N . ASN A 1 305 ? 63.887 18.269 39.119 1.00 80.05 304 ASN A N 1
ATOM 2308 C CA . ASN A 1 305 ? 64.724 18.293 40.315 1.00 80.05 304 ASN A CA 1
ATOM 2309 C C . ASN A 1 305 ? 65.508 16.999 40.501 1.00 80.05 304 ASN A C 1
ATOM 2310 O O . ASN A 1 305 ? 65.085 15.939 40.040 1.00 80.05 304 ASN A O 1
ATOM 2315 N N . LYS A 1 306 ? 66.650 17.092 41.178 1.00 76.61 305 LYS A N 1
ATOM 2316 C CA . LYS A 1 306 ? 67.486 15.922 41.434 1.00 76.61 305 LYS A CA 1
ATOM 2317 C C . LYS A 1 306 ? 66.764 14.900 42.303 1.00 76.61 305 LYS A C 1
ATOM 2318 O O . LYS A 1 306 ? 66.923 13.694 42.114 1.00 76.61 305 LYS A O 1
ATOM 2324 N N . ASN A 1 307 ? 65.973 15.389 43.253 1.00 82.41 306 ASN A N 1
ATOM 2325 C CA . ASN A 1 307 ? 65.182 14.519 44.117 1.00 82.41 306 ASN A CA 1
ATOM 2326 C C . ASN A 1 307 ? 64.194 13.682 43.313 1.00 82.41 306 ASN A C 1
ATOM 2327 O O . ASN A 1 307 ? 64.022 12.490 43.570 1.00 82.41 306 ASN A O 1
ATOM 2332 N N . GLY A 1 308 ? 63.552 14.315 42.336 1.00 69.88 307 GLY A N 1
ATOM 2333 C CA . GLY A 1 308 ? 62.597 13.635 41.481 1.00 69.88 307 GLY A CA 1
ATOM 2334 C C . GLY A 1 308 ? 63.264 12.610 40.585 1.00 69.88 307 GLY A C 1
ATOM 2335 O O . GLY A 1 308 ? 62.738 11.516 40.378 1.00 69.88 307 GLY A O 1
ATOM 2336 N N . ILE A 1 309 ? 64.428 12.968 40.053 1.00 82.10 308 ILE A N 1
ATOM 2337 C CA . ILE A 1 309 ? 65.191 12.063 39.202 1.00 82.10 308 ILE A CA 1
ATOM 2338 C C . ILE A 1 309 ? 65.720 10.888 40.016 1.00 82.10 308 ILE A C 1
ATOM 2339 O O . ILE A 1 309 ? 65.670 9.740 39.572 1.00 82.10 308 ILE A O 1
ATOM 2344 N N . ALA A 1 310 ? 66.219 11.182 41.213 1.00 85.79 309 ALA A N 1
ATOM 2345 C CA . ALA A 1 310 ? 66.740 10.152 42.103 1.00 85.79 309 ALA A CA 1
ATOM 2346 C C . ALA A 1 310 ? 65.658 9.144 42.471 1.00 85.79 309 ALA A C 1
ATOM 2347 O O . ALA A 1 310 ? 65.906 7.939 42.500 1.00 85.79 309 ALA A O 1
ATOM 2349 N N . HIS A 1 311 ? 64.458 9.648 42.745 1.00 71.30 310 HIS A N 1
ATOM 2350 C CA . HIS A 1 311 ? 63.327 8.807 43.129 1.00 71.30 310 HIS A CA 1
ATOM 2351 C C . HIS A 1 311 ? 62.976 7.776 42.059 1.00 71.30 310 HIS A C 1
ATOM 2352 O O . HIS A 1 311 ? 62.613 6.642 42.371 1.00 71.30 310 HIS A O 1
ATOM 2359 N N . LEU A 1 312 ? 63.088 8.175 40.796 1.00 70.81 311 LEU A N 1
ATOM 2360 C CA . LEU A 1 312 ? 62.726 7.298 39.689 1.00 70.81 311 LEU A CA 1
ATOM 2361 C C . LEU A 1 312 ? 63.908 6.460 39.217 1.00 70.81 311 LEU A C 1
ATOM 2362 O O . LEU A 1 312 ? 63.734 5.477 38.498 1.00 70.81 311 LEU A O 1
ATOM 2367 N N . ALA A 1 313 ? 65.108 6.850 39.632 1.00 97.74 312 ALA A N 1
ATOM 2368 C CA . ALA A 1 313 ? 66.319 6.133 39.250 1.00 97.74 312 ALA A CA 1
ATOM 2369 C C . ALA A 1 313 ? 66.541 4.908 40.132 1.00 97.74 312 ALA A C 1
ATOM 2370 O O . ALA A 1 313 ? 67.322 4.019 39.790 1.00 97.74 312 ALA A O 1
ATOM 2372 N N . LYS A 1 314 ? 65.847 4.864 41.265 1.00 76.76 313 LYS A N 1
ATOM 2373 C CA . LYS A 1 314 ? 66.010 3.778 42.227 1.00 76.76 313 LYS A CA 1
ATOM 2374 C C . LYS A 1 314 ? 65.441 2.451 41.729 1.00 76.76 313 LYS A C 1
ATOM 2375 O O . LYS A 1 314 ? 65.755 1.393 42.275 1.00 76.76 313 LYS A O 1
ATOM 2381 N N . SER A 1 315 ? 64.608 2.507 40.696 1.00 75.10 314 SER A N 1
ATOM 2382 C CA . SER A 1 315 ? 63.967 1.303 40.178 1.00 75.10 314 SER A CA 1
ATOM 2383 C C . SER A 1 315 ? 63.883 1.287 38.653 1.00 75.10 314 SER A C 1
ATOM 2384 O O . SER A 1 315 ? 63.178 0.462 38.071 1.00 75.10 314 SER A O 1
ATOM 2387 N N . SER A 1 316 ? 64.608 2.196 38.009 1.00 94.41 315 SER A N 1
ATOM 2388 C CA . SER A 1 316 ? 64.622 2.258 36.551 1.00 94.41 315 SER A CA 1
ATOM 2389 C C . SER A 1 316 ? 66.025 2.497 36.005 1.00 94.41 315 SER A C 1
ATOM 2390 O O . SER A 1 316 ? 66.675 3.485 36.346 1.00 94.41 315 SER A O 1
ATOM 2393 N N . ASN A 1 317 ? 66.484 1.586 35.153 1.00 98.22 316 ASN A N 1
ATOM 2394 C CA . ASN A 1 317 ? 67.791 1.717 34.522 1.00 98.22 316 ASN A CA 1
ATOM 2395 C C . ASN A 1 317 ? 67.819 2.872 33.526 1.00 98.22 316 ASN A C 1
ATOM 2396 O O . ASN A 1 317 ? 68.849 3.521 33.340 1.00 98.22 316 ASN A O 1
ATOM 2401 N N . PHE A 1 318 ? 66.676 3.120 32.892 1.00 83.01 317 PHE A N 1
ATOM 2402 C CA . PHE A 1 318 ? 66.529 4.226 31.953 1.00 83.01 317 PHE A CA 1
ATOM 2403 C C . PHE A 1 318 ? 66.808 5.558 32.641 1.00 83.01 317 PHE A C 1
ATOM 2404 O O . PHE A 1 318 ? 67.624 6.350 32.172 1.00 83.01 317 PHE A O 1
ATOM 2412 N N . TYR A 1 319 ? 66.127 5.795 33.758 1.00 65.99 318 TYR A N 1
ATOM 2413 C CA . TYR A 1 319 ? 66.312 7.021 34.528 1.00 65.99 318 TYR A CA 1
ATOM 2414 C C . TYR A 1 319 ? 67.715 7.112 35.115 1.00 65.99 318 TYR A C 1
ATOM 2415 O O . TYR A 1 319 ? 68.218 8.206 35.375 1.00 65.99 318 TYR A O 1
ATOM 2424 N N . ALA A 1 320 ? 68.341 5.958 35.322 1.00 100.53 319 ALA A N 1
ATOM 2425 C CA . ALA A 1 320 ? 69.678 5.901 35.900 1.00 100.53 319 ALA A CA 1
ATOM 2426 C C . ALA A 1 320 ? 70.718 6.504 34.963 1.00 100.53 319 ALA A C 1
ATOM 2427 O O . ALA A 1 320 ? 71.583 7.267 35.392 1.00 100.53 319 ALA A O 1
ATOM 2429 N N . GLN A 1 321 ? 70.625 6.159 33.683 1.00 117.46 320 GLN A N 1
ATOM 2430 C CA . GLN A 1 321 ? 71.565 6.654 32.683 1.00 117.46 320 GLN A CA 1
ATOM 2431 C C . GLN A 1 321 ? 71.460 8.166 32.514 1.00 117.46 320 GLN A C 1
ATOM 2432 O O . GLN A 1 321 ? 72.469 8.852 32.352 1.00 117.46 320 GLN A O 1
ATOM 2438 N N . LEU A 1 322 ? 70.234 8.678 32.555 1.00 75.65 321 LEU A N 1
ATOM 2439 C CA . LEU A 1 322 ? 70.000 10.106 32.380 1.00 75.65 321 LEU A CA 1
ATOM 2440 C C . LEU A 1 322 ? 70.504 10.905 33.576 1.00 75.65 321 LEU A C 1
ATOM 2441 O O . LEU A 1 322 ? 70.925 12.052 33.432 1.00 75.65 321 LEU A O 1
ATOM 2446 N N . SER A 1 323 ? 70.458 10.292 34.755 1.00 83.08 322 SER A N 1
ATOM 2447 C CA . SER A 1 323 ? 70.970 10.925 35.965 1.00 83.08 322 SER A CA 1
ATOM 2448 C C . SER A 1 323 ? 72.483 11.086 35.872 1.00 83.08 322 SER A C 1
ATOM 2449 O O . SER A 1 323 ? 73.032 12.130 36.226 1.00 83.08 322 SER A O 1
ATOM 2452 N N . GLN A 1 324 ? 73.149 10.042 35.390 1.00 107.98 323 GLN A N 1
ATOM 2453 C CA . GLN A 1 324 ? 74.589 10.078 35.178 1.00 107.98 323 GLN A CA 1
ATOM 2454 C C . GLN A 1 324 ? 74.924 11.066 34.067 1.00 107.98 323 GLN A C 1
ATOM 2455 O O . GLN A 1 324 ? 75.942 11.757 34.118 1.00 107.98 323 GLN A O 1
ATOM 2461 N N . GLN A 1 325 ? 74.050 11.129 33.068 1.00 94.12 324 GLN A N 1
ATOM 2462 C CA . GLN A 1 325 ? 74.252 11.992 31.913 1.00 94.12 324 GLN A CA 1
ATOM 2463 C C . GLN A 1 325 ? 74.169 13.465 32.300 1.00 94.12 324 GLN A C 1
ATOM 2464 O O . GLN A 1 325 ? 75.019 14.267 31.914 1.00 94.12 324 GLN A O 1
ATOM 2470 N N . PHE A 1 326 ? 73.139 13.813 33.066 1.00 81.50 325 PHE A N 1
ATOM 2471 C CA . PHE A 1 326 ? 72.917 15.196 33.477 1.00 81.50 325 PHE A CA 1
ATOM 2472 C C . PHE A 1 326 ? 74.003 15.701 34.423 1.00 81.50 325 PHE A C 1
ATOM 2473 O O . PHE A 1 326 ? 74.273 16.899 34.483 1.00 81.50 325 PHE A O 1
ATOM 2481 N N . ASP A 1 327 ? 74.622 14.782 35.158 1.00 110.96 326 ASP A N 1
ATOM 2482 C CA . ASP A 1 327 ? 75.666 15.143 36.112 1.00 110.96 326 ASP A CA 1
ATOM 2483 C C . ASP A 1 327 ? 77.025 15.302 35.437 1.00 110.96 326 ASP A C 1
ATOM 2484 O O . ASP A 1 327 ? 77.802 16.190 35.789 1.00 110.96 326 ASP A O 1
ATOM 2489 N N . ALA A 1 328 ? 77.305 14.437 34.468 1.00 90.83 327 ALA A N 1
ATOM 2490 C CA . ALA A 1 328 ? 78.581 14.461 33.763 1.00 90.83 327 ALA A CA 1
ATOM 2491 C C . ALA A 1 328 ? 78.700 15.683 32.859 1.00 90.83 327 ALA A C 1
ATOM 2492 O O . ALA A 1 328 ? 79.769 16.282 32.745 1.00 90.83 327 ALA A O 1
ATOM 2494 N N . LYS A 1 329 ? 77.593 16.048 32.221 1.00 85.07 328 LYS A N 1
ATOM 2495 C CA . LYS A 1 329 ? 77.583 17.160 31.279 1.00 85.07 328 LYS A CA 1
ATOM 2496 C C . LYS A 1 329 ? 76.818 18.351 31.844 1.00 85.07 328 LYS A C 1
ATOM 2497 O O . LYS A 1 329 ? 76.196 19.106 31.099 1.00 85.07 328 LYS A O 1
ATOM 2503 N N . GLU A 1 330 ? 76.879 18.517 33.161 1.00 103.74 329 GLU A N 1
ATOM 2504 C CA . GLU A 1 330 ? 76.124 19.560 33.852 1.00 103.74 329 GLU A CA 1
ATOM 2505 C C . GLU A 1 330 ? 76.492 20.970 33.387 1.00 103.74 329 GLU A C 1
ATOM 2506 O O . GLU A 1 330 ? 75.676 21.890 33.460 1.00 103.74 329 GLU A O 1
ATOM 2512 N N . SER A 1 331 ? 77.717 21.135 32.900 1.00 113.40 330 SER A N 1
ATOM 2513 C CA . SER A 1 331 ? 78.193 22.444 32.468 1.00 113.40 330 SER A CA 1
ATOM 2514 C C . SER A 1 331 ? 78.048 22.649 30.962 1.00 113.40 330 SER A C 1
ATOM 2515 O O . SER A 1 331 ? 78.081 23.780 30.477 1.00 113.40 330 SER A O 1
ATOM 2518 N N . GLU A 1 332 ? 77.885 21.554 30.227 1.00 117.36 331 GLU A N 1
ATOM 2519 C CA . GLU A 1 332 ? 77.851 21.617 28.769 1.00 117.36 331 GLU A CA 1
ATOM 2520 C C . GLU A 1 332 ? 76.433 21.752 28.217 1.00 117.36 331 GLU A C 1
ATOM 2521 O O . GLU A 1 332 ? 76.245 22.087 27.048 1.00 117.36 331 GLU A O 1
ATOM 2527 N N . VAL A 1 333 ? 75.439 21.495 29.061 1.00 91.33 332 VAL A N 1
ATOM 2528 C CA . VAL A 1 333 ? 74.043 21.553 28.637 1.00 91.33 332 VAL A CA 1
ATOM 2529 C C . VAL A 1 333 ? 73.571 22.988 28.395 1.00 91.33 332 VAL A C 1
ATOM 2530 O O . VAL A 1 333 ? 73.793 23.874 29.222 1.00 91.33 332 VAL A O 1
ATOM 2534 N N . ARG A 1 334 ? 72.925 23.205 27.253 1.00 75.87 333 ARG A N 1
ATOM 2535 C CA . ARG A 1 334 ? 72.413 24.521 26.886 1.00 75.87 333 ARG A CA 1
ATOM 2536 C C . ARG A 1 334 ? 70.888 24.538 26.844 1.00 75.87 333 ARG A C 1
ATOM 2537 O O . ARG A 1 334 ? 70.251 23.502 26.655 1.00 75.87 333 ARG A O 1
ATOM 2545 N N . VAL A 1 335 ? 70.307 25.720 27.024 1.00 70.04 334 VAL A N 1
ATOM 2546 C CA . VAL A 1 335 ? 68.857 25.883 26.966 1.00 70.04 334 VAL A CA 1
ATOM 2547 C C . VAL A 1 335 ? 68.482 27.067 26.080 1.00 70.04 334 VAL A C 1
ATOM 2548 O O . VAL A 1 335 ? 68.817 28.211 26.385 1.00 70.04 334 VAL A O 1
ATOM 2552 N N . LEU A 1 336 ? 67.783 26.787 24.985 1.00 67.83 335 LEU A N 1
ATOM 2553 C CA . LEU A 1 336 ? 67.377 27.831 24.051 1.00 67.83 335 LEU A CA 1
ATOM 2554 C C . LEU A 1 336 ? 66.132 28.562 24.547 1.00 67.83 335 LEU A C 1
ATOM 2555 O O . LEU A 1 336 ? 65.109 27.939 24.830 1.00 67.83 335 LEU A O 1
ATOM 2560 N N . ARG A 1 337 ? 66.227 29.884 24.655 1.00 70.42 336 ARG A N 1
ATOM 2561 C CA . ARG A 1 337 ? 65.107 30.699 25.117 1.00 70.42 336 ARG A CA 1
ATOM 2562 C C . ARG A 1 337 ? 64.896 31.921 24.226 1.00 70.42 336 ARG A C 1
ATOM 2563 O O . ARG A 1 337 ? 65.807 32.347 23.516 1.00 70.42 336 ARG A O 1
ATOM 2571 N N . CYS A 1 338 ? 63.693 32.485 24.275 1.00 70.73 337 CYS A N 1
ATOM 2572 C CA . CYS A 1 338 ? 63.343 33.632 23.442 1.00 70.73 337 CYS A CA 1
ATOM 2573 C C . CYS A 1 338 ? 63.138 34.890 24.281 1.00 70.73 337 CYS A C 1
ATOM 2574 O O . CYS A 1 338 ? 62.443 34.863 25.296 1.00 70.73 337 CYS A O 1
ATOM 2577 N N . VAL A 1 339 ? 63.735 35.994 23.844 1.00 77.20 338 VAL A N 1
ATOM 2578 C CA . VAL A 1 339 ? 63.693 37.243 24.600 1.00 77.20 338 VAL A CA 1
ATOM 2579 C C . VAL A 1 339 ? 62.434 38.068 24.342 1.00 77.20 338 VAL A C 1
ATOM 2580 O O . VAL A 1 339 ? 61.752 38.476 25.282 1.00 77.20 338 VAL A O 1
ATOM 2584 N N . ASP A 1 340 ? 62.128 38.316 23.073 1.00 69.00 339 ASP A N 1
ATOM 2585 C CA . ASP A 1 340 ? 61.020 39.203 22.729 1.00 69.00 339 ASP A CA 1
ATOM 2586 C C . ASP A 1 340 ? 60.032 38.612 21.724 1.00 69.00 339 ASP A C 1
ATOM 2587 O O . ASP A 1 340 ? 59.379 39.349 20.985 1.00 69.00 339 ASP A O 1
ATOM 2592 N N . PHE A 1 341 ? 59.919 37.288 21.698 1.00 60.73 340 PHE A N 1
ATOM 2593 C CA . PHE A 1 341 ? 58.995 36.633 20.776 1.00 60.73 340 PHE A CA 1
ATOM 2594 C C . PHE A 1 341 ? 58.540 35.268 21.280 1.00 60.73 340 PHE A C 1
ATOM 2595 O O . PHE A 1 341 ? 59.115 34.717 22.218 1.00 60.73 340 PHE A O 1
ATOM 2603 N N . ALA A 1 342 ? 57.502 34.727 20.650 1.00 70.34 341 ALA A N 1
ATOM 2604 C CA . ALA A 1 342 ? 56.964 33.432 21.044 1.00 70.34 341 ALA A CA 1
ATOM 2605 C C . ALA A 1 342 ? 56.618 32.553 19.844 1.00 70.34 341 ALA A C 1
ATOM 2606 O O . ALA A 1 342 ? 57.421 32.398 18.925 1.00 70.34 341 ALA A O 1
ATOM 2608 N N . ASN A 1 343 ? 55.414 31.990 19.858 1.00 63.82 342 ASN A N 1
ATOM 2609 C CA . ASN A 1 343 ? 55.024 30.967 18.889 1.00 63.82 342 ASN A CA 1
ATOM 2610 C C . ASN A 1 343 ? 54.865 31.441 17.445 1.00 63.82 342 ASN A C 1
ATOM 2611 O O . ASN A 1 343 ? 55.182 30.704 16.511 1.00 63.82 342 ASN A O 1
ATOM 2616 N N . LYS A 1 344 ? 54.371 32.662 17.263 1.00 61.21 343 LYS A N 1
ATOM 2617 C CA . LYS A 1 344 ? 54.155 33.196 15.922 1.00 61.21 343 LYS A CA 1
ATOM 2618 C C . LYS A 1 344 ? 55.467 33.319 15.151 1.00 61.21 343 LYS A C 1
ATOM 2619 O O . LYS A 1 344 ? 55.548 32.942 13.983 1.00 61.21 343 LYS A O 1
ATOM 2625 N N . GLU A 1 345 ? 56.494 33.838 15.814 1.00 71.66 344 GLU A N 1
ATOM 2626 C CA . GLU A 1 345 ? 57.793 34.024 15.178 1.00 71.66 344 GLU A CA 1
ATOM 2627 C C . GLU A 1 345 ? 58.503 32.695 14.933 1.00 71.66 344 GLU A C 1
ATOM 2628 O O . GLU A 1 345 ? 59.213 32.540 13.940 1.00 71.66 344 GLU A O 1
ATOM 2634 N N . VAL A 1 346 ? 58.310 31.741 15.840 1.00 62.16 345 VAL A N 1
ATOM 2635 C CA . VAL A 1 346 ? 58.908 30.416 15.697 1.00 62.16 345 VAL A CA 1
ATOM 2636 C C . VAL A 1 346 ? 58.363 29.705 14.459 1.00 62.16 345 VAL A C 1
ATOM 2637 O O . VAL A 1 346 ? 59.120 29.115 13.688 1.00 62.16 345 VAL A O 1
ATOM 2641 N N . LYS A 1 347 ? 57.049 29.777 14.269 1.00 64.07 346 LYS A N 1
ATOM 2642 C CA . LYS A 1 347 ? 56.409 29.173 13.106 1.00 64.07 346 LYS A CA 1
ATOM 2643 C C . LYS A 1 347 ? 56.801 29.890 11.817 1.00 64.07 346 LYS A C 1
ATOM 2644 O O . LYS A 1 347 ? 57.006 29.255 10.783 1.00 64.07 346 LYS A O 1
ATOM 2650 N N . ASN A 1 348 ? 56.901 31.214 11.885 1.00 65.81 347 ASN A N 1
ATOM 2651 C CA . ASN A 1 348 ? 57.289 32.013 10.727 1.00 65.81 347 ASN A CA 1
ATOM 2652 C C . ASN A 1 348 ? 58.734 31.769 10.318 1.00 65.81 347 ASN A C 1
ATOM 2653 O O . ASN A 1 348 ? 59.047 31.682 9.131 1.00 65.81 347 ASN A O 1
ATOM 2658 N N . CYS A 1 349 ? 59.612 31.662 11.309 1.00 68.44 348 CYS A N 1
ATOM 2659 C CA . CYS A 1 349 ? 61.019 31.387 11.057 1.00 68.44 348 CYS A CA 1
ATOM 2660 C C . CYS A 1 349 ? 61.178 30.008 10.435 1.00 68.44 348 CYS A C 1
ATOM 2661 O O . CYS A 1 349 ? 61.980 29.817 9.523 1.00 68.44 348 CYS A O 1
ATOM 2664 N N . ALA A 1 350 ? 60.402 29.052 10.933 1.00 69.87 349 ALA A N 1
ATOM 2665 C CA . ALA A 1 350 ? 60.428 27.693 10.411 1.00 69.87 349 ALA A CA 1
ATOM 2666 C C . ALA A 1 350 ? 59.977 27.666 8.956 1.00 69.87 349 ALA A C 1
ATOM 2667 O O . ALA A 1 350 ? 60.515 26.916 8.142 1.00 69.87 349 ALA A O 1
ATOM 2669 N N . GLY A 1 351 ? 58.986 28.493 8.637 1.00 70.07 350 GLY A N 1
ATOM 2670 C CA . GLY A 1 351 ? 58.466 28.577 7.286 1.00 70.07 350 GLY A CA 1
ATOM 2671 C C . GLY A 1 351 ? 59.487 29.116 6.303 1.00 70.07 350 GLY A C 1
ATOM 2672 O O . GLY A 1 351 ? 59.493 28.744 5.132 1.00 70.07 350 GLY A O 1
ATOM 2673 N N . VAL A 1 352 ? 60.354 29.999 6.785 1.00 70.06 351 VAL A N 1
ATOM 2674 C CA . VAL A 1 352 ? 61.407 30.569 5.957 1.00 70.06 351 VAL A CA 1
ATOM 2675 C C . VAL A 1 352 ? 62.512 29.545 5.715 1.00 70.06 351 VAL A C 1
ATOM 2676 O O . VAL A 1 352 ? 63.021 29.414 4.600 1.00 70.06 351 VAL A O 1
ATOM 2680 N N . LEU A 1 353 ? 62.864 28.809 6.765 1.00 66.26 352 LEU A N 1
ATOM 2681 C CA . LEU A 1 353 ? 63.977 27.867 6.718 1.00 66.26 352 LEU A CA 1
ATOM 2682 C C . LEU A 1 353 ? 63.705 26.628 5.865 1.00 66.26 352 LEU A C 1
ATOM 2683 O O . LEU A 1 353 ? 64.598 26.149 5.167 1.00 66.26 352 LEU A O 1
ATOM 2688 N N . ARG A 1 354 ? 62.478 26.118 5.925 1.00 72.48 353 ARG A N 1
ATOM 2689 C CA . ARG A 1 354 ? 62.125 24.851 5.272 1.00 72.48 353 ARG A CA 1
ATOM 2690 C C . ARG A 1 354 ? 62.529 24.675 3.797 1.00 72.48 353 ARG A C 1
ATOM 2691 O O . ARG A 1 354 ? 63.045 23.618 3.433 1.00 72.48 353 ARG A O 1
ATOM 2699 N N . PRO A 1 355 ? 62.295 25.692 2.944 1.00 68.21 354 PRO A N 1
ATOM 2700 C CA . PRO A 1 355 ? 62.723 25.525 1.549 1.00 68.21 354 PRO A CA 1
ATOM 2701 C C . PRO A 1 355 ? 64.232 25.324 1.405 1.00 68.21 354 PRO A C 1
ATOM 2702 O O . PRO A 1 355 ? 64.677 24.713 0.434 1.00 68.21 354 PRO A O 1
ATOM 2706 N N . PHE A 1 356 ? 65.000 25.824 2.368 1.00 62.27 355 PHE A N 1
ATOM 2707 C CA . PHE A 1 356 ? 66.454 25.705 2.331 1.00 62.27 355 PHE A CA 1
ATOM 2708 C C . PHE A 1 356 ? 66.940 24.440 3.032 1.00 62.27 355 PHE A C 1
ATOM 2709 O O . PHE A 1 356 ? 68.117 24.324 3.375 1.00 62.27 355 PHE A O 1
ATOM 2717 N N . LEU A 1 357 ? 66.031 23.495 3.242 1.00 114.43 356 LEU A N 1
ATOM 2718 C CA . LEU A 1 357 ? 66.366 22.250 3.924 1.00 114.43 356 LEU A CA 1
ATOM 2719 C C . LEU A 1 357 ? 66.034 21.040 3.058 1.00 114.43 356 LEU A C 1
ATOM 2720 O O . LEU A 1 357 ? 66.488 20.937 1.918 1.00 114.43 356 LEU A O 1
ATOM 2725 N N . PRO B 1 6 ? 30.436 39.030 39.158 0.00 135.38 5 PRO B N 1
ATOM 2726 C CA . PRO B 1 6 ? 29.747 37.787 39.519 1.00 135.38 5 PRO B CA 1
ATOM 2727 C C . PRO B 1 6 ? 28.856 37.309 38.383 1.00 135.38 5 PRO B C 1
ATOM 2728 O O . PRO B 1 6 ? 28.842 36.123 38.060 1.00 135.38 5 PRO B O 1
ATOM 2732 N N . LYS B 1 7 ? 28.120 38.240 37.787 1.00 144.33 6 LYS B N 1
ATOM 2733 C CA . LYS B 1 7 ? 27.256 37.936 36.657 1.00 144.33 6 LYS B CA 1
ATOM 2734 C C . LYS B 1 7 ? 28.017 38.187 35.365 1.00 144.33 6 LYS B C 1
ATOM 2735 O O . LYS B 1 7 ? 27.596 38.977 34.521 1.00 144.33 6 LYS B O 1
ATOM 2741 N N . THR B 1 8 ? 29.148 37.507 35.220 1.00 102.77 7 THR B N 1
ATOM 2742 C CA . THR B 1 8 ? 30.055 37.758 34.107 1.00 102.77 7 THR B CA 1
ATOM 2743 C C . THR B 1 8 ? 29.850 36.783 32.951 1.00 102.77 7 THR B C 1
ATOM 2744 O O . THR B 1 8 ? 29.584 35.600 33.157 1.00 102.77 7 THR B O 1
ATOM 2748 N N . LEU B 1 9 ? 29.959 37.301 31.732 1.00 104.53 8 LEU B N 1
ATOM 2749 C CA . LEU B 1 9 ? 29.886 36.474 30.535 1.00 104.53 8 LEU B CA 1
ATOM 2750 C C . LEU B 1 9 ? 31.259 36.412 29.874 1.00 104.53 8 LEU B C 1
ATOM 2751 O O . LEU B 1 9 ? 31.869 37.446 29.598 1.00 104.53 8 LEU B O 1
ATOM 2756 N N . THR B 1 10 ? 31.748 35.200 29.630 1.00 71.44 9 THR B N 1
ATOM 2757 C CA . THR B 1 10 ? 33.055 35.016 29.008 1.00 71.44 9 THR B CA 1
ATOM 2758 C C . THR B 1 10 ? 32.944 34.903 27.490 1.00 71.44 9 THR B C 1
ATOM 2759 O O . THR B 1 10 ? 32.258 34.020 26.973 1.00 71.44 9 THR B O 1
ATOM 2763 N N . VAL B 1 11 ? 33.621 35.804 26.783 1.00 69.91 10 VAL B N 1
ATOM 2764 C CA . VAL B 1 11 ? 33.608 35.806 25.322 1.00 69.91 10 VAL B CA 1
ATOM 2765 C C . VAL B 1 11 ? 34.984 35.494 24.743 1.00 69.91 10 VAL B C 1
ATOM 2766 O O . VAL B 1 11 ? 35.932 36.256 24.935 1.00 69.91 10 VAL B O 1
ATOM 2770 N N . GLY B 1 12 ? 35.084 34.377 24.030 1.00 73.66 11 GLY B N 1
ATOM 2771 C CA . GLY B 1 12 ? 36.329 33.990 23.391 1.00 73.66 11 GLY B CA 1
ATOM 2772 C C . GLY B 1 12 ? 36.381 34.423 21.939 1.00 73.66 11 GLY B C 1
ATOM 2773 O O . GLY B 1 12 ? 35.741 33.820 21.078 1.00 73.66 11 GLY B O 1
ATOM 2774 N N . LEU B 1 13 ? 37.152 35.470 21.667 1.00 80.74 12 LEU B N 1
ATOM 2775 C CA . LEU B 1 13 ? 37.228 36.044 20.328 1.00 80.74 12 LEU B CA 1
ATOM 2776 C C . LEU B 1 13 ? 38.213 35.304 19.428 1.00 80.74 12 LEU B C 1
ATOM 2777 O O . LEU B 1 13 ? 39.152 34.670 19.906 1.00 80.74 12 LEU B O 1
ATOM 2782 N N . PHE B 1 14 ? 37.984 35.393 18.122 1.00 70.12 13 PHE B N 1
ATOM 2783 C CA . PHE B 1 14 ? 38.912 34.866 17.131 1.00 70.12 13 PHE B CA 1
ATOM 2784 C C . PHE B 1 14 ? 40.088 35.831 17.009 1.00 70.12 13 PHE B C 1
ATOM 2785 O O . PHE B 1 14 ? 39.925 36.951 16.529 1.00 70.12 13 PHE B O 1
ATOM 2793 N N . PRO B 1 15 ? 41.279 35.399 17.451 1.00 63.92 14 PRO B N 1
ATOM 2794 C CA . PRO B 1 15 ? 42.440 36.282 17.600 1.00 63.92 14 PRO B CA 1
ATOM 2795 C C . PRO B 1 15 ? 43.299 36.436 16.344 1.00 63.92 14 PRO B C 1
ATOM 2796 O O . PRO B 1 15 ? 44.245 37.224 16.360 1.00 63.92 14 PRO B O 1
ATOM 2800 N N . TYR B 1 16 ? 42.986 35.702 15.282 1.00 67.11 15 TYR B N 1
ATOM 2801 C CA . TYR B 1 16 ? 43.826 35.720 14.087 1.00 67.11 15 TYR B CA 1
ATOM 2802 C C . TYR B 1 16 ? 43.402 36.786 13.079 1.00 67.11 15 TYR B C 1
ATOM 2803 O O . TYR B 1 16 ? 42.995 36.481 11.957 1.00 67.11 15 TYR B O 1
ATOM 2812 N N . LEU B 1 17 ? 43.512 38.040 13.501 1.00 69.06 16 LEU B N 1
ATOM 2813 C CA . LEU B 1 17 ? 43.172 39.183 12.665 1.00 69.06 16 LEU B CA 1
ATOM 2814 C C . LEU B 1 17 ? 44.458 39.845 12.170 1.00 69.06 16 LEU B C 1
ATOM 2815 O O . LEU B 1 17 ? 45.504 39.703 12.803 1.00 69.06 16 LEU B O 1
ATOM 2820 N N . PRO B 1 18 ? 44.390 40.562 11.032 1.00 73.45 17 PRO B N 1
ATOM 2821 C CA . PRO B 1 18 ? 45.589 41.125 10.394 1.00 73.45 17 PRO B CA 1
ATOM 2822 C C . PRO B 1 18 ? 46.391 42.064 11.290 1.00 73.45 17 PRO B C 1
ATOM 2823 O O . PRO B 1 18 ? 45.877 42.572 12.286 1.00 73.45 17 PRO B O 1
ATOM 2827 N N . SER B 1 19 ? 47.650 42.285 10.924 1.00 98.45 18 SER B N 1
ATOM 2828 C CA . SER B 1 19 ? 48.539 43.135 11.702 1.00 98.45 18 SER B CA 1
ATOM 2829 C C . SER B 1 19 ? 49.311 44.097 10.808 1.00 98.45 18 SER B C 1
ATOM 2830 O O . SER B 1 19 ? 49.668 43.761 9.678 1.00 98.45 18 SER B O 1
ATOM 2833 N N . TRP B 1 20 ? 49.560 45.297 11.320 1.00 93.43 19 TRP B N 1
ATOM 2834 C CA . TRP B 1 20 ? 50.390 46.271 10.625 1.00 93.43 19 TRP B CA 1
ATOM 2835 C C . TRP B 1 20 ? 51.739 46.364 11.320 1.00 93.43 19 TRP B C 1
ATOM 2836 O O . TRP B 1 20 ? 51.819 46.259 12.543 1.00 93.43 19 TRP B O 1
ATOM 2847 N N . ASN B 1 21 ? 52.799 46.555 10.543 1.00 120.79 20 ASN B N 1
ATOM 2848 C CA . ASN B 1 21 ? 54.133 46.674 11.118 1.00 120.79 20 ASN B CA 1
ATOM 2849 C C . ASN B 1 21 ? 55.073 47.518 10.267 1.00 120.79 20 ASN B C 1
ATOM 2850 O O . ASN B 1 21 ? 55.217 47.294 9.065 1.00 120.79 20 ASN B O 1
ATOM 2855 N N . GLU B 1 22 ? 55.706 48.495 10.908 1.00 236.43 21 GLU B N 1
ATOM 2856 C CA . GLU B 1 22 ? 56.717 49.322 10.264 1.00 236.43 21 GLU B CA 1
ATOM 2857 C C . GLU B 1 22 ? 57.907 49.480 11.205 1.00 236.43 21 GLU B C 1
ATOM 2858 O O . GLU B 1 22 ? 58.050 50.504 11.873 1.00 236.43 21 GLU B O 1
ATOM 2864 N N . ASN B 1 23 ? 58.742 48.444 11.253 1.00 132.18 22 ASN B N 1
ATOM 2865 C CA . ASN B 1 23 ? 59.916 48.391 12.126 1.00 132.18 22 ASN B CA 1
ATOM 2866 C C . ASN B 1 23 ? 59.590 48.409 13.620 1.00 132.18 22 ASN B C 1
ATOM 2867 O O . ASN B 1 23 ? 59.355 49.467 14.203 1.00 132.18 22 ASN B O 1
ATOM 2872 N N . GLY B 1 24 ? 59.576 47.227 14.230 1.00 148.19 23 GLY B N 1
ATOM 2873 C CA . GLY B 1 24 ? 59.414 47.103 15.668 1.00 148.19 23 GLY B CA 1
ATOM 2874 C C . GLY B 1 24 ? 57.992 47.254 16.178 1.00 148.19 23 GLY B C 1
ATOM 2875 O O . GLY B 1 24 ? 57.556 46.500 17.049 1.00 148.19 23 GLY B O 1
ATOM 2876 N N . ASN B 1 25 ? 57.270 48.233 15.643 1.00 131.16 24 ASN B N 1
ATOM 2877 C CA . ASN B 1 25 ? 55.915 48.522 16.098 1.00 131.16 24 ASN B CA 1
ATOM 2878 C C . ASN B 1 25 ? 54.847 47.723 15.358 1.00 131.16 24 ASN B C 1
ATOM 2879 O O . ASN B 1 25 ? 54.487 48.047 14.226 1.00 131.16 24 ASN B O 1
ATOM 2884 N N . GLU B 1 26 ? 54.341 46.677 16.006 1.00 97.01 25 GLU B N 1
ATOM 2885 C CA . GLU B 1 26 ? 53.277 45.865 15.429 1.00 97.01 25 GLU B CA 1
ATOM 2886 C C . GLU B 1 26 ? 51.917 46.281 15.979 1.00 97.01 25 GLU B C 1
ATOM 2887 O O . GLU B 1 26 ? 51.744 46.431 17.189 1.00 97.01 25 GLU B O 1
ATOM 2893 N N . VAL B 1 27 ? 50.956 46.467 15.081 1.00 93.89 26 VAL B N 1
ATOM 2894 C CA . VAL B 1 27 ? 49.609 46.860 15.470 1.00 93.89 26 VAL B CA 1
ATOM 2895 C C . VAL B 1 27 ? 48.621 45.733 15.188 1.00 93.89 26 VAL B C 1
ATOM 2896 O O . VAL B 1 27 ? 48.280 45.468 14.035 1.00 93.89 26 VAL B O 1
ATOM 2900 N N . LYS B 1 28 ? 48.169 45.070 16.248 1.00 82.78 27 LYS B N 1
ATOM 2901 C CA . LYS B 1 28 ? 47.228 43.965 16.119 1.00 82.78 27 LYS B CA 1
ATOM 2902 C C . LYS B 1 28 ? 45.795 44.487 16.064 1.00 82.78 27 LYS B C 1
ATOM 2903 O O . LYS B 1 28 ? 45.330 45.145 16.994 1.00 82.78 27 LYS B O 1
ATOM 2909 N N . LEU B 1 29 ? 45.103 44.191 14.967 1.00 84.83 28 LEU B N 1
ATOM 2910 C CA . LEU B 1 29 ? 43.744 44.682 14.753 1.00 84.83 28 LEU B CA 1
ATOM 2911 C C . LEU B 1 29 ? 42.773 44.178 15.820 1.00 84.83 28 LEU B C 1
ATOM 2912 O O . LEU B 1 29 ? 41.795 44.851 16.150 1.00 84.83 28 LEU B O 1
ATOM 2917 N N . ILE B 1 30 ? 43.052 42.997 16.360 1.00 81.50 29 ILE B N 1
ATOM 2918 C CA . ILE B 1 30 ? 42.219 42.416 17.407 1.00 81.50 29 ILE B CA 1
ATOM 2919 C C . ILE B 1 30 ? 42.225 43.292 18.663 1.00 81.50 29 ILE B C 1
ATOM 2920 O O . ILE B 1 30 ? 41.241 43.343 19.400 1.00 81.50 29 ILE B O 1
ATOM 2925 N N . ASN B 1 31 ? 43.330 43.996 18.889 1.00 79.44 30 ASN B N 1
ATOM 2926 C CA . ASN B 1 31 ? 43.443 44.891 20.035 1.00 79.44 30 ASN B CA 1
ATOM 2927 C C . ASN B 1 31 ? 42.557 46.125 19.899 1.00 79.44 30 ASN B C 1
ATOM 2928 O O . ASN B 1 31 ? 41.962 46.582 20.875 1.00 79.44 30 ASN B O 1
ATOM 2933 N N . LEU B 1 32 ? 42.475 46.660 18.685 1.00 92.80 31 LEU B N 1
ATOM 2934 C CA . LEU B 1 32 ? 41.636 47.823 18.417 1.00 92.80 31 LEU B CA 1
ATOM 2935 C C . LEU B 1 32 ? 40.160 47.488 18.592 1.00 92.80 31 LEU B C 1
ATOM 2936 O O . LEU B 1 32 ? 39.379 48.311 19.070 1.00 92.80 31 LEU B O 1
ATOM 2941 N N . ILE B 1 33 ? 39.785 46.273 18.206 1.00 81.28 32 ILE B N 1
ATOM 2942 C CA . ILE B 1 33 ? 38.399 45.830 18.303 1.00 81.28 32 ILE B CA 1
ATOM 2943 C C . ILE B 1 33 ? 37.980 45.590 19.753 1.00 81.28 32 ILE B C 1
ATOM 2944 O O . ILE B 1 33 ? 36.852 45.897 20.138 1.00 81.28 32 ILE B O 1
ATOM 2949 N N . LYS B 1 34 ? 38.895 45.054 20.558 1.00 84.12 33 LYS B N 1
ATOM 2950 C CA . LYS B 1 34 ? 38.627 44.832 21.977 1.00 84.12 33 LYS B CA 1
ATOM 2951 C C . LYS B 1 34 ? 38.382 46.146 22.714 1.00 84.12 33 LYS B C 1
ATOM 2952 O O . LYS B 1 34 ? 37.643 46.187 23.697 1.00 84.12 33 LYS B O 1
ATOM 2958 N N . ASP B 1 35 ? 39.003 47.217 22.230 1.00 95.00 34 ASP B N 1
ATOM 2959 C CA . ASP B 1 35 ? 38.855 48.535 22.839 1.00 95.00 34 ASP B CA 1
ATOM 2960 C C . ASP B 1 35 ? 37.492 49.153 22.533 1.00 95.00 34 ASP B C 1
ATOM 2961 O O . ASP B 1 35 ? 37.105 50.151 23.139 1.00 95.00 34 ASP B O 1
ATOM 2966 N N . VAL B 1 36 ? 36.769 48.552 21.593 1.00 97.75 35 VAL B N 1
ATOM 2967 C CA . VAL B 1 36 ? 35.465 49.057 21.178 1.00 97.75 35 VAL B CA 1
ATOM 2968 C C . VAL B 1 36 ? 34.332 48.266 21.831 1.00 97.75 35 VAL B C 1
ATOM 2969 O O . VAL B 1 36 ? 33.274 48.814 22.145 1.00 97.75 35 VAL B O 1
ATOM 2973 N N . LEU B 1 37 ? 34.569 46.975 22.042 1.00 105.68 36 LEU B N 1
ATOM 2974 C CA . LEU B 1 37 ? 33.555 46.081 22.591 1.00 105.68 36 LEU B CA 1
ATOM 2975 C C . LEU B 1 37 ? 33.120 46.476 24.003 1.00 105.68 36 LEU B C 1
ATOM 2976 O O . LEU B 1 37 ? 33.956 46.782 24.853 1.00 105.68 36 LEU B O 1
ATOM 2981 N N . PRO B 1 38 ? 31.801 46.470 24.249 1.00 107.70 37 PRO B N 1
ATOM 2982 C CA . PRO B 1 38 ? 31.192 46.847 25.531 1.00 107.70 37 PRO B CA 1
ATOM 2983 C C . PRO B 1 38 ? 31.452 45.828 26.640 1.00 107.70 37 PRO B C 1
ATOM 2984 O O . PRO B 1 38 ? 31.158 44.645 26.470 1.00 107.70 37 PRO B O 1
ATOM 2988 N N . THR B 1 39 ? 31.988 46.291 27.766 1.00 89.33 38 THR B N 1
ATOM 2989 C CA . THR B 1 39 ? 32.293 45.412 28.892 1.00 89.33 38 THR B CA 1
ATOM 2990 C C . THR B 1 39 ? 31.146 45.346 29.899 1.00 89.33 38 THR B C 1
ATOM 2991 O O . THR B 1 39 ? 31.252 44.681 30.931 1.00 89.33 38 THR B O 1
ATOM 2995 N N . GLN B 1 40 ? 30.055 46.044 29.595 1.00 108.37 39 GLN B N 1
ATOM 2996 C CA . GLN B 1 40 ? 28.882 46.074 30.463 1.00 108.37 39 GLN B CA 1
ATOM 2997 C C . GLN B 1 40 ? 27.602 46.002 29.635 1.00 108.37 39 GLN B C 1
ATOM 2998 O O . GLN B 1 40 ? 27.187 46.999 29.041 1.00 108.37 39 GLN B O 1
ATOM 3004 N N . VAL B 1 41 ? 26.977 44.828 29.594 1.00 83.35 40 VAL B N 1
ATOM 3005 C CA . VAL B 1 41 ? 25.751 44.642 28.820 1.00 83.35 40 VAL B CA 1
ATOM 3006 C C . VAL B 1 41 ? 24.670 43.906 29.611 1.00 83.35 40 VAL B C 1
ATOM 3007 O O . VAL B 1 41 ? 24.892 42.794 30.091 1.00 83.35 40 VAL B O 1
ATOM 3011 N N . SER B 1 42 ? 23.503 44.536 29.734 1.00 100.28 41 SER B N 1
ATOM 3012 C CA . SER B 1 42 ? 22.340 43.938 30.392 1.00 100.28 41 SER B CA 1
ATOM 3013 C C . SER B 1 42 ? 22.621 43.486 31.825 1.00 100.28 41 SER B C 1
ATOM 3014 O O . SER B 1 42 ? 22.114 42.455 32.267 1.00 100.28 41 SER B O 1
ATOM 3017 N N . GLY B 1 43 ? 23.431 44.258 32.544 1.00 91.41 42 GLY B N 1
ATOM 3018 C CA . GLY B 1 43 ? 23.764 43.942 33.922 1.00 91.41 42 GLY B CA 1
ATOM 3019 C C . GLY B 1 43 ? 24.888 42.931 34.035 1.00 91.41 42 GLY B C 1
ATOM 3020 O O . GLY B 1 43 ? 25.339 42.604 35.132 1.00 91.41 42 GLY B O 1
ATOM 3021 N N . TYR B 1 44 ? 25.345 42.438 32.890 1.00 100.51 43 TYR B N 1
ATOM 3022 C CA . TYR B 1 44 ? 26.401 41.436 32.851 1.00 100.51 43 TYR B CA 1
ATOM 3023 C C . TYR B 1 44 ? 27.761 42.067 32.547 1.00 100.51 43 TYR B C 1
ATOM 3024 O O . TYR B 1 44 ? 27.885 42.875 31.628 1.00 100.51 43 TYR B O 1
ATOM 3033 N N . ASN B 1 45 ? 28.773 41.705 33.334 1.00 109.40 44 ASN B N 1
ATOM 3034 C CA . ASN B 1 45 ? 30.134 42.191 33.110 1.00 109.40 44 ASN B CA 1
ATOM 3035 C C . ASN B 1 45 ? 30.869 41.309 32.107 1.00 109.40 44 ASN B C 1
ATOM 3036 O O . ASN B 1 45 ? 31.389 40.252 32.463 1.00 109.40 44 ASN B O 1
ATOM 3041 N N . ILE B 1 46 ? 30.912 41.750 30.855 1.00 82.86 45 ILE B N 1
ATOM 3042 C CA . ILE B 1 46 ? 31.470 40.944 29.774 1.00 82.86 45 ILE B CA 1
ATOM 3043 C C . ILE B 1 46 ? 32.997 40.886 29.806 1.00 82.86 45 ILE B C 1
ATOM 3044 O O . ILE B 1 46 ? 33.665 41.915 29.910 1.00 82.86 45 ILE B O 1
ATOM 3049 N N . GLU B 1 47 ? 33.540 39.676 29.712 1.00 99.29 46 GLU B N 1
ATOM 3050 C CA . GLU B 1 47 ? 34.986 39.480 29.676 1.00 99.29 46 GLU B CA 1
ATOM 3051 C C . GLU B 1 47 ? 35.443 38.947 28.320 1.00 99.29 46 GLU B C 1
ATOM 3052 O O . GLU B 1 47 ? 35.288 37.762 28.026 1.00 99.29 46 GLU B O 1
ATOM 3058 N N . TYR B 1 48 ? 36.007 39.827 27.500 1.00 82.82 47 TYR B N 1
ATOM 3059 C CA . TYR B 1 48 ? 36.514 39.437 26.189 1.00 82.82 47 TYR B CA 1
ATOM 3060 C C . TYR B 1 48 ? 37.942 38.913 26.287 1.00 82.82 47 TYR B C 1
ATOM 3061 O O . TYR B 1 48 ? 38.815 39.568 26.856 1.00 82.82 47 TYR B O 1
ATOM 3070 N N . THR B 1 49 ? 38.174 37.731 25.726 1.00 80.03 48 THR B N 1
ATOM 3071 C CA . THR B 1 49 ? 39.499 37.125 25.744 1.00 80.03 48 THR B CA 1
ATOM 3072 C C . THR B 1 49 ? 39.800 36.451 24.409 1.00 80.03 48 THR B C 1
ATOM 3073 O O . THR B 1 49 ? 38.888 36.141 23.643 1.00 80.03 48 THR B O 1
ATOM 3077 N N . GLU B 1 50 ? 41.081 36.232 24.129 1.00 89.37 49 GLU B N 1
ATOM 3078 C CA . GLU B 1 50 ? 41.486 35.593 22.882 1.00 89.37 49 GLU B CA 1
ATOM 3079 C C . GLU B 1 50 ? 41.354 34.075 22.972 1.00 89.37 49 GLU B C 1
ATOM 3080 O O . GLU B 1 50 ? 41.909 33.446 23.872 1.00 89.37 49 GLU B O 1
ATOM 3086 N N . PHE B 1 51 ? 40.615 33.496 22.032 1.00 66.57 50 PHE B N 1
ATOM 3087 C CA . PHE B 1 51 ? 40.355 32.061 22.031 1.00 66.57 50 PHE B CA 1
ATOM 3088 C C . PHE B 1 51 ? 41.001 31.376 20.832 1.00 66.57 50 PHE B C 1
ATOM 3089 O O . PHE B 1 51 ? 40.536 31.511 19.700 1.00 66.57 50 PHE B O 1
ATOM 3097 N N . ASP B 1 52 ? 42.073 30.634 21.089 1.00 65.16 51 ASP B N 1
ATOM 3098 C CA . ASP B 1 52 ? 42.803 29.952 20.028 1.00 65.16 51 ASP B CA 1
ATOM 3099 C C . ASP B 1 52 ? 42.173 28.603 19.695 1.00 65.16 51 ASP B C 1
ATOM 3100 O O . ASP B 1 52 ? 42.468 27.595 20.335 1.00 65.16 51 ASP B O 1
ATOM 3105 N N . CYS B 1 53 ? 41.313 28.590 18.683 1.00 59.95 52 CYS B N 1
ATOM 3106 C CA . CYS B 1 53 ? 40.652 27.360 18.262 1.00 59.95 52 CYS B CA 1
ATOM 3107 C C . CYS B 1 53 ? 41.633 26.405 17.587 1.00 59.95 52 CYS B C 1
ATOM 3108 O O . CYS B 1 53 ? 41.317 25.239 17.354 1.00 59.95 52 CYS B O 1
ATOM 3111 N N . TYR B 1 54 ? 42.824 26.906 17.275 1.00 64.15 53 TYR B N 1
ATOM 3112 C CA . TYR B 1 54 ? 43.869 26.077 16.690 1.00 64.15 53 TYR B CA 1
ATOM 3113 C C . TYR B 1 54 ? 44.750 25.477 17.782 1.00 64.15 53 TYR B C 1
ATOM 3114 O O . TYR B 1 54 ? 45.944 25.249 17.588 1.00 64.15 53 TYR B O 1
ATOM 3123 N N . SER B 1 55 ? 44.137 25.231 18.935 1.00 67.37 54 SER B N 1
ATOM 3124 C CA . SER B 1 55 ? 44.799 24.584 20.058 1.00 67.37 54 SER B CA 1
ATOM 3125 C C . SER B 1 55 ? 43.824 23.606 20.699 1.00 67.37 54 SER B C 1
ATOM 3126 O O . SER B 1 55 ? 42.754 24.002 21.161 1.00 67.37 54 SER B O 1
ATOM 3129 N N . ASP B 1 56 ? 44.193 22.329 20.717 1.00 70.26 55 ASP B N 1
ATOM 3130 C CA . ASP B 1 56 ? 43.319 21.289 21.252 1.00 70.26 55 ASP B CA 1
ATOM 3131 C C . ASP B 1 56 ? 43.041 21.486 22.737 1.00 70.26 55 ASP B C 1
ATOM 3132 O O . ASP B 1 56 ? 41.978 21.111 23.232 1.00 70.26 55 ASP B O 1
ATOM 3137 N N . ALA B 1 57 ? 44.000 22.079 23.439 1.00 73.32 56 ALA B N 1
ATOM 3138 C CA . ALA B 1 57 ? 43.843 22.370 24.857 1.00 73.32 56 ALA B CA 1
ATOM 3139 C C . ALA B 1 57 ? 42.735 23.395 25.082 1.00 73.32 56 ALA B C 1
ATOM 3140 O O . ALA B 1 57 ? 42.000 23.321 26.067 1.00 73.32 56 ALA B O 1
ATOM 3142 N N . SER B 1 58 ? 42.619 24.345 24.160 1.00 86.94 57 SER B N 1
ATOM 3143 C CA . SER B 1 58 ? 41.607 25.391 24.260 1.00 86.94 57 SER B CA 1
ATOM 3144 C C . SER B 1 58 ? 40.230 24.886 23.838 1.00 86.94 57 SER B C 1
ATOM 3145 O O . SER B 1 58 ? 39.212 25.305 24.389 1.00 86.94 57 SER B O 1
ATOM 3148 N N . LEU B 1 59 ? 40.204 23.985 22.860 1.00 78.92 58 LEU B N 1
ATOM 3149 C CA . LEU B 1 59 ? 38.951 23.400 22.392 1.00 78.92 58 LEU B CA 1
ATOM 3150 C C . LEU B 1 59 ? 38.331 22.495 23.451 1.00 78.92 58 LEU B C 1
ATOM 3151 O O . LEU B 1 59 ? 37.135 22.207 23.412 1.00 78.92 58 LEU B O 1
ATOM 3156 N N . GLN B 1 60 ? 39.153 22.048 24.395 1.00 98.01 59 GLN B N 1
ATOM 3157 C CA . GLN B 1 60 ? 38.684 21.195 25.478 1.00 98.01 59 GLN B CA 1
ATOM 3158 C C . GLN B 1 60 ? 37.873 21.992 26.495 1.00 98.01 59 GLN B C 1
ATOM 3159 O O . GLN B 1 60 ? 36.833 21.533 26.969 1.00 98.01 59 GLN B O 1
ATOM 3165 N N . SER B 1 61 ? 38.351 23.188 26.825 1.00 86.68 60 SER B N 1
ATOM 3166 C CA . SER B 1 61 ? 37.666 24.050 27.784 1.00 86.68 60 SER B CA 1
ATOM 3167 C C . SER B 1 61 ? 37.081 25.287 27.107 1.00 86.68 60 SER B C 1
ATOM 3168 O O . SER B 1 61 ? 37.748 26.315 26.982 1.00 86.68 60 SER B O 1
ATOM 3171 N N . LEU B 1 62 ? 35.829 25.178 26.676 1.00 79.94 61 LEU B N 1
ATOM 3172 C CA . LEU B 1 62 ? 35.143 26.276 26.008 1.00 79.94 61 LEU B CA 1
ATOM 3173 C C . LEU B 1 62 ? 34.568 27.259 27.024 1.00 79.94 61 LEU B C 1
ATOM 3174 O O . LEU B 1 62 ? 34.129 26.857 28.101 1.00 79.94 61 LEU B O 1
ATOM 3179 N N . PRO B 1 63 ? 34.576 28.557 26.684 1.00 97.84 62 PRO B N 1
ATOM 3180 C CA . PRO B 1 63 ? 33.943 29.581 27.518 1.00 97.84 62 PRO B CA 1
ATOM 3181 C C . PRO B 1 63 ? 32.451 29.676 27.212 1.00 97.84 62 PRO B C 1
ATOM 3182 O O . PRO B 1 63 ? 31.921 28.815 26.509 1.00 97.84 62 PRO B O 1
ATOM 3186 N N . ASP B 1 64 ? 31.789 30.706 27.731 1.00 82.11 63 ASP B N 1
ATOM 3187 C CA . ASP B 1 64 ? 30.358 30.891 27.505 1.00 82.11 63 ASP B CA 1
ATOM 3188 C C . ASP B 1 64 ? 30.044 31.067 26.022 1.00 82.11 63 ASP B C 1
ATOM 3189 O O . ASP B 1 64 ? 29.141 30.423 25.486 1.00 82.11 63 ASP B O 1
ATOM 3194 N N . VAL B 1 65 ? 30.796 31.944 25.366 1.00 79.69 64 VAL B N 1
ATOM 3195 C CA . VAL B 1 65 ? 30.657 32.155 23.930 1.00 79.69 64 VAL B CA 1
ATOM 3196 C C . VAL B 1 65 ? 32.033 32.262 23.282 1.00 79.69 64 VAL B C 1
ATOM 3197 O O . VAL B 1 65 ? 32.885 33.028 23.732 1.00 79.69 64 VAL B O 1
ATOM 3201 N N . PHE B 1 66 ? 32.246 31.479 22.229 1.00 67.38 65 PHE B N 1
ATOM 3202 C CA . PHE B 1 66 ? 33.550 31.400 21.582 1.00 67.38 65 PHE B CA 1
ATOM 3203 C C . PHE B 1 66 ? 33.435 31.463 20.064 1.00 67.38 65 PHE B C 1
ATOM 3204 O O . PHE B 1 66 ? 32.433 31.037 19.489 1.00 67.38 65 PHE B O 1
ATOM 3212 N N . SER B 1 67 ? 34.469 31.996 19.421 1.00 86.71 66 SER B N 1
ATOM 3213 C CA . SER B 1 67 ? 34.531 32.033 17.967 1.00 86.71 66 SER B CA 1
ATOM 3214 C C . SER B 1 67 ? 35.563 31.029 17.473 1.00 86.71 66 SER B C 1
ATOM 3215 O O . SER B 1 67 ? 36.748 31.136 17.791 1.00 86.71 66 SER B O 1
ATOM 3218 N N . THR B 1 68 ? 35.109 30.051 16.698 1.00 69.96 67 THR B N 1
ATOM 3219 C CA . THR B 1 68 ? 35.995 29.006 16.201 1.00 69.96 67 THR B CA 1
ATOM 3220 C C . THR B 1 68 ? 35.887 28.842 14.692 1.00 69.96 67 THR B C 1
ATOM 3221 O O . THR B 1 68 ? 34.866 29.175 14.090 1.00 69.96 67 THR B O 1
ATOM 3225 N N . ASP B 1 69 ? 36.954 28.331 14.085 1.00 71.43 68 ASP B N 1
ATOM 3226 C CA . ASP B 1 69 ? 36.942 28.005 12.669 1.00 71.43 68 ASP B CA 1
ATOM 3227 C C . ASP B 1 69 ? 35.952 26.868 12.449 1.00 71.43 68 ASP B C 1
ATOM 3228 O O . ASP B 1 69 ? 35.864 25.948 13.263 1.00 71.43 68 ASP B O 1
ATOM 3233 N N . SER B 1 70 ? 35.207 26.934 11.351 1.00 83.27 69 SER B N 1
ATOM 3234 C CA . SER B 1 70 ? 34.194 25.927 11.050 1.00 83.27 69 SER B CA 1
ATOM 3235 C C . SER B 1 70 ? 34.812 24.566 10.734 1.00 83.27 69 SER B C 1
ATOM 3236 O O . SER B 1 70 ? 34.114 23.552 10.702 1.00 83.27 69 SER B O 1
ATOM 3239 N N . ILE B 1 71 ? 36.122 24.552 10.505 1.00 81.84 70 ILE B N 1
ATOM 3240 C CA . ILE B 1 71 ? 36.839 23.321 10.191 1.00 81.84 70 ILE B CA 1
ATOM 3241 C C . ILE B 1 71 ? 36.830 22.354 11.375 1.00 81.84 70 ILE B C 1
ATOM 3242 O O . ILE B 1 71 ? 36.949 21.142 11.200 1.00 81.84 70 ILE B O 1
ATOM 3247 N N . PHE B 1 72 ? 36.671 22.893 12.579 1.00 81.24 71 PHE B N 1
ATOM 3248 C CA . PHE B 1 72 ? 36.656 22.074 13.784 1.00 81.24 71 PHE B CA 1
ATOM 3249 C C . PHE B 1 72 ? 35.279 22.073 14.435 1.00 81.24 71 PHE B C 1
ATOM 3250 O O . PHE B 1 72 ? 35.111 21.570 15.546 1.00 81.24 71 PHE B O 1
ATOM 3258 N N . LEU B 1 73 ? 34.296 22.639 13.742 1.00 73.53 72 LEU B N 1
ATOM 3259 C CA . LEU B 1 73 ? 32.940 22.728 14.282 1.00 73.53 72 LEU B CA 1
ATOM 3260 C C . LEU B 1 73 ? 32.247 21.371 14.492 1.00 73.53 72 LEU B C 1
ATOM 3261 O O . LEU B 1 73 ? 31.753 21.109 15.588 1.00 73.53 72 LEU B O 1
ATOM 3266 N N . PRO B 1 74 ? 32.206 20.506 13.456 1.00 84.36 73 PRO B N 1
ATOM 3267 C CA . PRO B 1 74 ? 31.525 19.222 13.668 1.00 84.36 73 PRO B CA 1
ATOM 3268 C C . PRO B 1 74 ? 32.200 18.364 14.737 1.00 84.36 73 PRO B C 1
ATOM 3269 O O . PRO B 1 74 ? 31.516 17.646 15.466 1.00 84.36 73 PRO B O 1
ATOM 3273 N N . TYR B 1 75 ? 33.524 18.443 14.825 1.00 102.50 74 TYR B N 1
ATOM 3274 C CA . TYR B 1 75 ? 34.267 17.720 15.851 1.00 102.50 74 TYR B CA 1
ATOM 3275 C C . TYR B 1 75 ? 33.939 18.255 17.239 1.00 102.50 74 TYR B C 1
ATOM 3276 O O . TYR B 1 75 ? 33.868 17.498 18.208 1.00 102.50 74 TYR B O 1
ATOM 3285 N N . LEU B 1 76 ? 33.736 19.565 17.327 1.00 72.80 75 LEU B N 1
ATOM 3286 C CA . LEU B 1 76 ? 33.437 20.207 18.598 1.00 72.80 75 LEU B CA 1
ATOM 3287 C C . LEU B 1 76 ? 31.986 19.951 18.995 1.00 72.80 75 LEU B C 1
ATOM 3288 O O . LEU B 1 76 ? 31.644 19.964 20.178 1.00 72.80 75 LEU B O 1
ATOM 3293 N N . VAL B 1 77 ? 31.138 19.718 17.997 1.00 96.78 76 VAL B N 1
ATOM 3294 C CA . VAL B 1 77 ? 29.737 19.387 18.237 1.00 96.78 76 VAL B CA 1
ATOM 3295 C C . VAL B 1 77 ? 29.612 17.971 18.789 1.00 96.78 76 VAL B C 1
ATOM 3296 O O . VAL B 1 77 ? 28.830 17.715 19.706 1.00 96.78 76 VAL B O 1
ATOM 3300 N N . SER B 1 78 ? 30.409 17.059 18.240 1.00 101.51 77 SER B N 1
ATOM 3301 C CA . SER B 1 78 ? 30.369 15.654 18.637 1.00 101.51 77 SER B CA 1
ATOM 3302 C C . SER B 1 78 ? 30.824 15.430 20.079 1.00 101.51 77 SER B C 1
ATOM 3303 O O . SER B 1 78 ? 30.708 14.325 20.607 1.00 101.51 77 SER B O 1
ATOM 3306 N N . LEU B 1 79 ? 31.343 16.479 20.709 1.00 105.36 78 LEU B N 1
ATOM 3307 C CA . LEU B 1 79 ? 31.755 16.408 22.105 1.00 105.36 78 LEU B CA 1
ATOM 3308 C C . LEU B 1 79 ? 30.766 17.156 22.995 1.00 105.36 78 LEU B C 1
ATOM 3309 O O . LEU B 1 79 ? 31.095 17.537 24.119 1.00 105.36 78 LEU B O 1
ATOM 3314 N N . GLY B 1 80 ? 29.553 17.358 22.490 1.00 107.77 79 GLY B N 1
ATOM 3315 C CA . GLY B 1 80 ? 28.571 18.171 23.183 1.00 107.77 79 GLY B CA 1
ATOM 3316 C C . GLY B 1 80 ? 28.996 19.625 23.132 1.00 107.77 79 GLY B C 1
ATOM 3317 O O . GLY B 1 80 ? 28.926 20.260 22.079 1.00 107.77 79 GLY B O 1
ATOM 3318 N N . GLY B 1 81 ? 29.434 20.151 24.272 1.00 103.15 80 GLY B N 1
ATOM 3319 C CA . GLY B 1 81 ? 30.043 21.470 24.343 1.00 103.15 80 GLY B CA 1
ATOM 3320 C C . GLY B 1 81 ? 29.225 22.639 23.824 1.00 103.15 80 GLY B C 1
ATOM 3321 O O . GLY B 1 81 ? 28.939 23.580 24.562 1.00 103.15 80 GLY B O 1
ATOM 3322 N N . VAL B 1 82 ? 28.859 22.588 22.547 1.00 103.19 81 VAL B N 1
ATOM 3323 C CA . VAL B 1 82 ? 28.145 23.689 21.910 1.00 103.19 81 VAL B CA 1
ATOM 3324 C C . VAL B 1 82 ? 26.638 23.443 21.836 1.00 103.19 81 VAL B C 1
ATOM 3325 O O . VAL B 1 82 ? 26.189 22.386 21.392 1.00 103.19 81 VAL B O 1
ATOM 3329 N N . LYS B 1 83 ? 25.864 24.428 22.283 1.00 116.64 82 LYS B N 1
ATOM 3330 C CA . LYS B 1 83 ? 24.409 24.352 22.232 1.00 116.64 82 LYS B CA 1
ATOM 3331 C C . LYS B 1 83 ? 23.895 24.621 20.821 1.00 116.64 82 LYS B C 1
ATOM 3332 O O . LYS B 1 83 ? 24.363 25.538 20.146 1.00 116.64 82 LYS B O 1
ATOM 3338 N N . SER B 1 84 ? 22.935 23.814 20.380 1.00 129.59 83 SER B N 1
ATOM 3339 C CA . SER B 1 84 ? 22.294 24.024 19.087 1.00 129.59 83 SER B CA 1
ATOM 3340 C C . SER B 1 84 ? 21.396 25.253 19.149 1.00 129.59 83 SER B C 1
ATOM 3341 O O . SER B 1 84 ? 20.807 25.549 20.189 1.00 129.59 83 SER B O 1
ATOM 3344 N N . LEU B 1 85 ? 21.293 25.968 18.033 1.00 118.12 84 LEU B N 1
ATOM 3345 C CA . LEU B 1 85 ? 20.535 27.213 17.997 1.00 118.12 84 LEU B 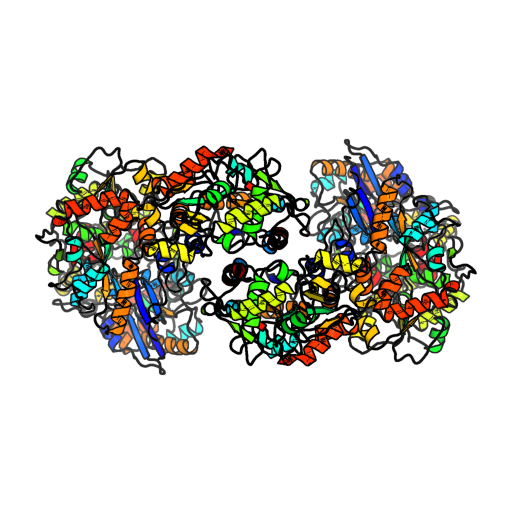CA 1
ATOM 3346 C C . LEU B 1 85 ? 19.392 27.164 16.989 1.00 118.12 84 LEU B C 1
ATOM 3347 O O . LEU B 1 85 ? 19.437 26.408 16.018 1.00 118.12 84 LEU B O 1
ATOM 3352 N N . ASP B 1 86 ? 18.370 27.978 17.229 1.00 135.47 85 ASP B N 1
ATOM 3353 C CA . ASP B 1 86 ? 17.235 28.072 16.320 1.00 135.47 85 ASP B CA 1
ATOM 3354 C C . ASP B 1 86 ? 17.646 28.725 15.006 1.00 135.47 85 ASP B C 1
ATOM 3355 O O . ASP B 1 86 ? 18.466 29.643 14.990 1.00 135.47 85 ASP B O 1
ATOM 3360 N N . GLU B 1 87 ? 17.075 28.241 13.907 1.00 130.67 86 GLU B N 1
ATOM 3361 C CA . GLU B 1 87 ? 17.347 28.791 12.582 1.00 130.67 86 GLU B CA 1
ATOM 3362 C C . GLU B 1 87 ? 16.952 30.263 12.499 1.00 130.67 86 GLU B C 1
ATOM 3363 O O . GLU B 1 87 ? 17.693 31.085 11.961 1.00 130.67 86 GLU B O 1
ATOM 3369 N N . SER B 1 88 ? 15.787 30.590 13.051 1.00 189.80 87 SER B N 1
ATOM 3370 C CA . SER B 1 88 ? 15.266 31.953 13.008 1.00 189.80 87 SER B CA 1
ATOM 3371 C C . SER B 1 88 ? 16.044 32.913 13.906 1.00 189.80 87 SER B C 1
ATOM 3372 O O . SER B 1 88 ? 16.174 34.097 13.593 1.00 189.80 87 SER B O 1
ATOM 3375 N N . LEU B 1 89 ? 16.559 32.399 15.019 1.00 106.27 88 LEU B N 1
ATOM 3376 C CA . LEU B 1 89 ? 17.294 33.219 15.977 1.00 106.27 88 LEU B CA 1
ATOM 3377 C C . LEU B 1 89 ? 18.614 33.715 15.394 1.00 106.27 88 LEU B C 1
ATOM 3378 O O . LEU B 1 89 ? 19.111 34.778 15.767 1.00 106.27 88 LEU B O 1
ATOM 3383 N N . VAL B 1 90 ? 19.177 32.937 14.475 1.00 140.14 89 VAL B N 1
ATOM 3384 C CA . VAL B 1 90 ? 20.423 33.310 13.820 1.00 140.14 89 VAL B CA 1
ATOM 3385 C C . VAL B 1 90 ? 20.177 34.366 12.748 1.00 140.14 89 VAL B C 1
ATOM 3386 O O . VAL B 1 90 ? 20.912 35.350 12.651 1.00 140.14 89 VAL B O 1
ATOM 3390 N N . ARG B 1 91 ? 19.132 34.163 11.952 1.00 146.97 90 ARG B N 1
ATOM 3391 C CA . ARG B 1 91 ? 18.795 35.092 10.879 1.00 146.97 90 ARG B CA 1
ATOM 3392 C C . ARG B 1 91 ? 18.238 36.404 11.425 1.00 146.97 90 ARG B C 1
ATOM 3393 O O . ARG B 1 91 ? 18.229 37.420 10.731 1.00 146.97 90 ARG B O 1
ATOM 3401 N N . GLY B 1 92 ? 17.778 36.376 12.672 1.00 127.00 91 GLY B N 1
ATOM 3402 C CA . GLY B 1 92 ? 17.261 37.567 13.321 1.00 127.00 91 GLY B CA 1
ATOM 3403 C C . GLY B 1 92 ? 18.373 38.448 13.859 1.00 127.00 91 GLY B C 1
ATOM 3404 O O . GLY B 1 92 ? 18.120 39.456 14.519 1.00 127.00 91 GLY B O 1
ATOM 3405 N N . VAL B 1 93 ? 19.611 38.057 13.576 1.00 128.69 92 VAL B N 1
ATOM 3406 C CA . VAL B 1 93 ? 20.781 38.808 14.008 1.00 128.69 92 VAL B CA 1
ATOM 3407 C C . VAL B 1 93 ? 21.714 39.065 12.831 1.00 128.69 92 VAL B C 1
ATOM 3408 O O . VAL B 1 93 ? 22.134 40.197 12.592 1.00 128.69 92 VAL B O 1
ATOM 3412 N N . THR B 1 94 ? 22.027 38.004 12.094 1.00 118.38 93 THR B N 1
ATOM 3413 C CA . THR B 1 94 ? 22.942 38.093 10.963 1.00 118.38 93 THR B CA 1
ATOM 3414 C C . THR B 1 94 ? 22.229 38.546 9.694 1.00 118.38 93 THR B C 1
ATOM 3415 O O . THR B 1 94 ? 22.789 39.285 8.885 1.00 118.38 93 THR B O 1
ATOM 3419 N N . GLY B 1 95 ? 20.990 38.096 9.526 1.00 130.00 94 GLY B N 1
ATOM 3420 C CA . GLY B 1 95 ? 20.229 38.395 8.328 1.00 130.00 94 GLY B CA 1
ATOM 3421 C C . GLY B 1 95 ? 20.520 37.388 7.234 1.00 130.00 94 GLY B C 1
ATOM 3422 O O . GLY B 1 95 ? 21.014 36.294 7.506 1.00 130.00 94 GLY B O 1
ATOM 3423 N N . ASP B 1 96 ? 20.214 37.756 5.995 1.00 147.29 95 ASP B N 1
ATOM 3424 C CA . ASP B 1 96 ? 20.467 36.880 4.857 1.00 147.29 95 ASP B CA 1
ATOM 3425 C C . ASP B 1 96 ? 21.961 36.639 4.673 1.00 147.29 95 ASP B C 1
ATOM 3426 O O . ASP B 1 96 ? 22.742 37.582 4.561 1.00 147.29 95 ASP B O 1
ATOM 3431 N N . LEU B 1 97 ? 22.350 35.369 4.657 1.00 107.35 96 LEU B N 1
ATOM 3432 C CA . LEU B 1 97 ? 23.735 34.994 4.400 1.00 107.35 96 LEU B CA 1
ATOM 3433 C C . LEU B 1 97 ? 23.807 33.882 3.359 1.00 107.35 96 LEU B C 1
ATOM 3434 O O . LEU B 1 97 ? 22.824 33.179 3.123 1.00 107.35 96 LEU B O 1
ATOM 3439 N N . HIS B 1 98 ? 24.973 33.730 2.740 1.00 116.60 97 HIS B N 1
ATOM 3440 C CA . HIS B 1 98 ? 25.148 32.783 1.643 1.00 116.60 97 HIS B CA 1
ATOM 3441 C C . HIS B 1 98 ? 24.932 31.333 2.070 1.00 116.60 97 HIS B C 1
ATOM 3442 O O . HIS B 1 98 ? 24.971 31.010 3.257 1.00 116.60 97 HIS B O 1
ATOM 3449 N N . SER B 1 99 ? 24.704 30.467 1.087 1.00 115.62 98 SER B N 1
ATOM 3450 C CA . SER B 1 99 ? 24.420 29.060 1.343 1.00 115.62 98 SER B CA 1
ATOM 3451 C C . SER B 1 99 ? 25.608 28.338 1.969 1.00 115.62 98 SER B C 1
ATOM 3452 O O . SER B 1 99 ? 25.451 27.592 2.935 1.00 115.62 98 SER B O 1
ATOM 3455 N N . PHE B 1 100 ? 26.796 28.564 1.416 1.00 92.25 99 PHE B N 1
ATOM 3456 C CA . PHE B 1 100 ? 28.003 27.917 1.918 1.00 92.25 99 PHE B CA 1
ATOM 3457 C C . PHE B 1 100 ? 28.388 28.435 3.301 1.00 92.25 99 PHE B C 1
ATOM 3458 O O . PHE B 1 100 ? 29.104 27.767 4.047 1.00 92.25 99 PHE B O 1
ATOM 3466 N N . VAL B 1 101 ? 27.908 29.627 3.635 1.00 97.51 100 VAL B N 1
ATOM 3467 C CA . VAL B 1 101 ? 28.166 30.218 4.942 1.00 97.51 100 VAL B CA 1
ATOM 3468 C C . VAL B 1 101 ? 27.353 29.514 6.024 1.00 97.51 100 VAL B C 1
ATOM 3469 O O . VAL B 1 101 ? 27.886 29.140 7.069 1.00 97.51 100 VAL B O 1
ATOM 3473 N N . SER B 1 102 ? 26.063 29.331 5.763 1.00 103.99 101 SER B N 1
ATOM 3474 C CA . SER B 1 102 ? 25.173 28.668 6.710 1.00 103.99 101 SER B CA 1
ATOM 3475 C C . SER B 1 102 ? 25.470 27.175 6.799 1.00 103.99 101 SER B C 1
ATOM 3476 O O . SER B 1 102 ? 25.321 26.565 7.858 1.00 103.99 101 SER B O 1
ATOM 3479 N N . SER B 1 103 ? 25.888 26.594 5.679 1.00 113.23 102 SER B N 1
ATOM 3480 C CA . SER B 1 103 ? 26.221 25.176 5.630 1.00 113.23 102 SER B CA 1
ATOM 3481 C C . SER B 1 103 ? 27.459 24.881 6.469 1.00 113.23 102 SER B C 1
ATOM 3482 O O . SER B 1 103 ? 27.610 23.785 7.007 1.00 113.23 102 SER B O 1
ATOM 3485 N N . SER B 1 104 ? 28.339 25.871 6.578 1.00 90.30 103 SER B N 1
ATOM 3486 C CA . SER B 1 104 ? 29.560 25.729 7.361 1.00 90.30 103 SER B CA 1
ATOM 3487 C C . SER B 1 104 ? 29.279 25.897 8.850 1.00 90.30 103 SER B C 1
ATOM 3488 O O . SER B 1 104 ? 30.135 25.616 9.688 1.00 90.30 103 SER B O 1
ATOM 3491 N N . ALA B 1 105 ? 28.075 26.357 9.173 1.00 82.76 104 ALA B N 1
ATOM 3492 C CA . ALA B 1 105 ? 27.677 26.548 10.562 1.00 82.76 104 ALA B CA 1
ATOM 3493 C C . ALA B 1 105 ? 26.620 25.530 10.977 1.00 82.76 104 ALA B C 1
ATOM 3494 O O . ALA B 1 105 ? 26.031 25.637 12.053 1.00 82.76 104 ALA B O 1
ATOM 3496 N N . SER B 1 106 ? 26.385 24.541 10.120 1.00 84.55 105 SER B N 1
ATOM 3497 C CA . SER B 1 106 ? 25.368 23.530 10.384 1.00 84.55 105 SER B CA 1
ATOM 3498 C C . SER B 1 106 ? 25.960 22.128 10.504 1.00 84.55 105 SER B C 1
ATOM 3499 O O . SER B 1 106 ? 26.708 21.680 9.634 1.00 84.55 105 SER B O 1
ATOM 3502 N N . VAL B 1 107 ? 25.620 21.442 11.592 1.00 165.94 106 VAL B N 1
ATOM 3503 C CA . VAL B 1 107 ? 26.053 20.067 11.807 1.00 165.94 106 VAL B CA 1
ATOM 3504 C C . VAL B 1 107 ? 24.845 19.172 12.061 1.00 165.94 106 VAL B C 1
ATOM 3505 O O . VAL B 1 107 ? 23.985 19.501 12.879 1.00 165.94 106 VAL B O 1
ATOM 3509 N N . ASN B 1 108 ? 24.788 18.046 11.355 1.00 164.27 107 ASN B N 1
ATOM 3510 C CA . ASN B 1 108 ? 23.704 17.074 11.505 1.00 164.27 107 ASN B CA 1
ATOM 3511 C C . ASN B 1 108 ? 22.312 17.665 11.284 1.00 164.27 107 ASN B C 1
ATOM 3512 O O . ASN B 1 108 ? 21.340 17.236 11.905 1.00 164.27 107 ASN B O 1
ATOM 3517 N N . GLY B 1 109 ? 22.224 18.652 10.398 1.00 99.23 108 GLY B N 1
ATOM 3518 C CA . GLY B 1 109 ? 20.956 19.282 10.078 1.00 99.23 108 GLY B CA 1
ATOM 3519 C C . GLY B 1 109 ? 20.514 20.310 11.102 1.00 99.23 108 GLY B C 1
ATOM 3520 O O . GLY B 1 109 ? 19.344 20.691 11.143 1.00 99.23 108 GLY B O 1
ATOM 3521 N N . SER B 1 110 ? 21.449 20.765 11.930 1.00 147.15 109 SER B N 1
ATOM 3522 C CA . SER B 1 110 ? 21.142 21.757 12.955 1.00 147.15 109 SER B CA 1
ATOM 3523 C C . SER B 1 110 ? 22.180 22.877 12.986 1.00 147.15 109 SER B C 1
ATOM 3524 O O . SER B 1 110 ? 23.369 22.639 12.777 1.00 147.15 109 SER B O 1
ATOM 3527 N N . VAL B 1 111 ? 21.720 24.096 13.250 1.00 105.03 110 VAL B N 1
ATOM 3528 C CA . VAL B 1 111 ? 22.599 25.259 13.310 1.00 105.03 110 VAL B CA 1
ATOM 3529 C C . VAL B 1 111 ? 23.280 25.355 14.674 1.00 105.03 110 VAL B C 1
ATOM 3530 O O . VAL B 1 111 ? 22.625 25.244 15.711 1.00 105.03 110 VAL B O 1
ATOM 3534 N N . TYR B 1 112 ? 24.594 25.563 14.669 1.00 97.10 111 TYR B N 1
ATOM 3535 C CA . TYR B 1 112 ? 25.365 25.586 15.909 1.00 97.10 111 TYR B CA 1
ATOM 3536 C C . TYR B 1 112 ? 26.117 26.892 16.163 1.00 97.10 111 TYR B C 1
ATOM 3537 O O . TYR B 1 112 ? 27.048 26.924 16.968 1.00 97.10 111 TYR B O 1
ATOM 3546 N N . GLY B 1 113 ? 25.719 27.966 15.489 1.00 99.49 112 GLY B N 1
ATOM 3547 C CA . GLY B 1 113 ? 26.336 29.255 15.740 1.00 99.49 112 GLY B CA 1
ATOM 3548 C C . GLY B 1 113 ? 26.124 30.326 14.688 1.00 99.49 112 GLY B C 1
ATOM 3549 O O . GLY B 1 113 ? 25.713 30.045 13.562 1.00 99.49 112 GLY B O 1
ATOM 3550 N N . PHE B 1 114 ? 26.413 31.567 15.072 1.00 81.94 113 PHE B N 1
ATOM 3551 C CA . PHE B 1 114 ? 26.315 32.707 14.171 1.00 81.94 113 PHE B CA 1
ATOM 3552 C C . PHE B 1 114 ? 27.648 32.918 13.468 1.00 81.94 113 PHE B C 1
ATOM 3553 O O . PHE B 1 114 ? 28.658 33.185 14.119 1.00 81.94 113 PHE B O 1
ATOM 3561 N N . PRO B 1 115 ? 27.657 32.796 12.133 1.00 100.06 114 PRO B N 1
ATOM 3562 C CA . PRO B 1 115 ? 28.870 33.012 11.336 1.00 100.06 114 PRO B CA 1
ATOM 3563 C C . PRO B 1 115 ? 29.402 34.433 11.503 1.00 100.06 114 PRO B C 1
ATOM 3564 O O . PRO B 1 115 ? 28.619 35.383 11.514 1.00 100.06 114 PRO B O 1
ATOM 3568 N N . GLN B 1 116 ? 30.718 34.573 11.635 1.00 87.25 115 GLN B N 1
ATOM 3569 C CA . GLN B 1 116 ? 31.327 35.876 11.883 1.00 87.25 115 GLN B CA 1
ATOM 3570 C C . GLN B 1 116 ? 32.235 36.326 10.742 1.00 87.25 115 GLN B C 1
ATOM 3571 O O . GLN B 1 116 ? 31.920 37.275 10.024 1.00 87.25 115 GLN B O 1
ATOM 3577 N N . TYR B 1 117 ? 33.366 35.647 10.584 1.00 66.09 116 TYR B N 1
ATOM 3578 C CA . TYR B 1 117 ? 34.337 36.010 9.558 1.00 66.09 116 TYR B CA 1
ATOM 3579 C C . TYR B 1 117 ? 34.254 35.079 8.354 1.00 66.09 116 TYR B C 1
ATOM 3580 O O . TYR B 1 117 ? 33.577 34.053 8.394 1.00 66.09 116 TYR B O 1
ATOM 3589 N N . LEU B 1 118 ? 34.953 35.445 7.285 1.00 75.44 117 LEU B N 1
ATOM 3590 C CA . LEU B 1 118 ? 34.910 34.685 6.045 1.00 75.44 117 LEU B CA 1
ATOM 3591 C C . LEU B 1 118 ? 36.246 34.807 5.321 1.00 75.44 117 LEU B C 1
ATOM 3592 O O . LEU B 1 118 ? 36.511 35.804 4.651 1.00 75.44 117 LEU B O 1
ATOM 3597 N N . CYS B 1 119 ? 37.088 33.788 5.462 1.00 106.34 118 CYS B N 1
ATOM 3598 C CA . CYS B 1 119 ? 38.427 33.815 4.884 1.00 106.34 118 CYS B CA 1
ATOM 3599 C C . CYS B 1 119 ? 38.539 32.892 3.675 1.00 106.34 118 CYS B C 1
ATOM 3600 O O . CYS B 1 119 ? 37.765 31.945 3.531 1.00 106.34 118 CYS B O 1
ATOM 3603 N N . SER B 1 120 ? 39.512 33.180 2.815 1.00 74.39 119 SER B N 1
ATOM 3604 C CA . SER B 1 120 ? 39.802 32.350 1.652 1.00 74.39 119 SER B CA 1
ATOM 3605 C C . SER B 1 120 ? 41.114 32.787 1.017 1.00 74.39 119 SER B C 1
ATOM 3606 O O . SER B 1 120 ? 41.494 33.953 1.105 1.00 74.39 119 SER B O 1
ATOM 3609 N N . ASN B 1 121 ? 41.807 31.848 0.382 1.00 99.25 120 ASN B N 1
ATOM 3610 C CA . ASN B 1 121 ? 43.026 32.172 -0.348 1.00 99.25 120 ASN B CA 1
ATOM 3611 C C . ASN B 1 121 ? 42.700 32.776 -1.709 1.00 99.25 120 ASN B C 1
ATOM 3612 O O . ASN B 1 121 ? 42.701 32.079 -2.724 1.00 99.25 120 ASN B O 1
ATOM 3617 N N . PHE B 1 122 ? 42.417 34.075 -1.722 1.00 93.47 121 PHE B N 1
ATOM 3618 C CA . PHE B 1 122 ? 42.032 34.766 -2.947 1.00 93.47 121 PHE B CA 1
ATOM 3619 C C . PHE B 1 122 ? 43.213 34.955 -3.889 1.00 93.47 121 PHE B C 1
ATOM 3620 O O . PHE B 1 122 ? 44.369 34.821 -3.489 1.00 93.47 121 PHE B O 1
ATOM 3628 N N . LEU B 1 123 ? 42.912 35.270 -5.145 1.00 113.05 122 LEU B N 1
ATOM 3629 C CA . LEU B 1 123 ? 43.945 35.550 -6.132 1.00 113.05 122 LEU B CA 1
ATOM 3630 C C . LEU B 1 123 ? 44.001 37.040 -6.442 1.00 113.05 122 LEU B C 1
ATOM 3631 O O . LEU B 1 123 ? 43.123 37.576 -7.117 1.00 113.05 122 LEU B O 1
ATOM 3636 N N . LEU B 1 124 ? 45.035 37.705 -5.941 1.00 109.09 123 LEU B N 1
ATOM 3637 C CA . LEU B 1 124 ? 45.235 39.120 -6.218 1.00 109.09 123 LEU B CA 1
ATOM 3638 C C . LEU B 1 124 ? 46.063 39.280 -7.484 1.00 109.09 123 LEU B C 1
ATOM 3639 O O . LEU B 1 124 ? 47.182 38.772 -7.576 1.00 109.09 123 LEU B O 1
ATOM 3644 N N . SER B 1 125 ? 45.502 39.980 -8.463 1.00 112.25 124 SER B N 1
ATOM 3645 C CA . SER B 1 125 ? 46.157 40.142 -9.756 1.00 112.25 124 SER B CA 1
ATOM 3646 C C . SER B 1 125 ? 46.414 41.609 -10.070 1.00 112.25 124 SER B C 1
ATOM 3647 O O . SER B 1 125 ? 45.479 42.412 -10.111 1.00 112.25 124 SER B O 1
ATOM 3650 N N . SER B 1 126 ? 47.681 41.950 -10.284 1.00 118.68 125 SER B N 1
ATOM 3651 C CA . SER B 1 126 ? 48.041 43.281 -10.728 1.00 118.68 125 SER B CA 1
ATOM 3652 C C . SER B 1 126 ? 47.506 43.497 -12.137 1.00 118.68 125 SER B C 1
ATOM 3653 O O . SER B 1 126 ? 47.448 42.553 -12.916 1.00 118.68 125 SER B O 1
ATOM 3656 N N . PRO B 1 127 ? 47.111 44.743 -12.454 1.00 173.29 126 PRO B N 1
ATOM 3657 C CA . PRO B 1 127 ? 46.518 45.148 -13.735 1.00 173.29 126 PRO B CA 1
ATOM 3658 C C . PRO B 1 127 ? 47.287 44.638 -14.949 1.00 173.29 126 PRO B C 1
ATOM 3659 O O . PRO B 1 127 ? 46.686 44.405 -15.999 1.00 173.29 126 PRO B O 1
ATOM 3663 N N . ASN B 1 128 ? 48.599 44.476 -14.807 1.00 108.85 127 ASN B N 1
ATOM 3664 C CA . ASN B 1 128 ? 49.414 43.874 -15.853 1.00 108.85 127 ASN B CA 1
ATOM 3665 C C . ASN B 1 128 ? 49.062 42.398 -16.008 1.00 108.85 127 ASN B C 1
ATOM 3666 O O . ASN B 1 128 ? 49.875 41.524 -15.710 1.00 108.85 127 ASN B O 1
ATOM 3671 N N . ALA B 1 129 ? 47.846 42.131 -16.475 1.00 138.30 128 ALA B N 1
ATOM 3672 C CA . ALA B 1 129 ? 47.330 40.769 -16.563 1.00 138.30 128 ALA B CA 1
ATOM 3673 C C . ALA B 1 129 ? 48.103 39.926 -17.570 1.00 138.30 128 ALA B C 1
ATOM 3674 O O . ALA B 1 129 ? 47.768 39.898 -18.754 1.00 138.30 128 ALA B O 1
ATOM 3676 N N . THR B 1 130 ? 49.135 39.239 -17.091 1.00 142.05 129 THR B N 1
ATOM 3677 C CA . THR B 1 130 ? 49.923 38.354 -17.939 1.00 142.05 129 THR B CA 1
ATOM 3678 C C . THR B 1 130 ? 49.063 37.184 -18.416 1.00 142.05 129 THR B C 1
ATOM 3679 O O . THR B 1 130 ? 49.224 36.699 -19.536 1.00 142.05 129 THR B O 1
ATOM 3683 N N . GLN B 1 131 ? 48.137 36.749 -17.565 1.00 131.15 130 GLN B N 1
ATOM 3684 C CA . GLN B 1 131 ? 47.243 35.646 -17.901 1.00 131.15 130 GLN B CA 1
ATOM 3685 C C . GLN B 1 131 ? 45.974 35.681 -17.049 1.00 131.15 130 GLN B C 1
ATOM 3686 O O . GLN B 1 131 ? 45.936 36.326 -16.002 1.00 131.15 130 GLN B O 1
ATOM 3692 N N . GLN B 1 132 ? 44.939 34.984 -17.508 1.00 125.31 131 GLN B N 1
ATOM 3693 C CA . GLN B 1 132 ? 43.681 34.879 -16.775 1.00 125.31 131 GLN B CA 1
ATOM 3694 C C . GLN B 1 132 ? 43.365 33.409 -16.511 1.00 125.31 131 GLN B C 1
ATOM 3695 O O . GLN B 1 132 ? 43.597 32.559 -17.370 1.00 125.31 131 GLN B O 1
ATOM 3701 N N . ALA B 1 133 ? 42.836 33.108 -15.328 1.00 134.41 132 ALA B N 1
ATOM 3702 C CA . ALA B 1 133 ? 42.542 31.723 -14.964 1.00 134.41 132 ALA B CA 1
ATOM 3703 C C . ALA B 1 133 ? 41.362 31.596 -14.001 1.00 134.41 132 ALA B C 1
ATOM 3704 O O . ALA B 1 133 ? 40.768 32.594 -13.593 1.00 134.41 132 ALA B O 1
ATOM 3706 N N . SER B 1 134 ? 41.033 30.358 -13.643 1.00 123.59 133 SER B N 1
ATOM 3707 C CA . SER B 1 134 ? 39.922 30.084 -12.737 1.00 123.59 133 SER B CA 1
ATOM 3708 C C . SER B 1 134 ? 40.299 29.064 -11.663 1.00 123.59 133 SER B C 1
ATOM 3709 O O . SER B 1 134 ? 39.502 28.767 -10.772 1.00 123.59 133 SER B O 1
ATOM 3712 N N . SER B 1 135 ? 41.513 28.528 -11.756 1.00 109.93 134 SER B N 1
ATOM 3713 C CA . SER B 1 135 ? 42.021 27.594 -10.756 1.00 109.93 134 SER B CA 1
ATOM 3714 C C . SER B 1 135 ? 43.548 27.606 -10.728 1.00 109.93 134 SER B C 1
ATOM 3715 O O . SER B 1 135 ? 44.192 27.919 -11.730 1.00 109.93 134 SER B O 1
ATOM 3718 N N . LEU B 1 136 ? 44.119 27.266 -9.576 1.00 93.23 135 LEU B N 1
ATOM 3719 C CA . LEU B 1 136 ? 45.569 27.283 -9.401 1.00 93.23 135 LEU B CA 1
ATOM 3720 C C . LEU B 1 136 ? 46.285 26.274 -10.296 1.00 93.23 135 LEU B C 1
ATOM 3721 O O . LEU B 1 136 ? 47.398 26.528 -10.754 1.00 93.23 135 LEU B O 1
ATOM 3726 N N . LEU B 1 137 ? 45.647 25.132 -10.540 1.00 114.12 136 LEU B N 1
ATOM 3727 C CA . LEU B 1 137 ? 46.205 24.124 -11.436 1.00 114.12 136 LEU B CA 1
ATOM 3728 C C . LEU B 1 137 ? 46.267 24.647 -12.863 1.00 114.12 136 LEU B C 1
ATOM 3729 O O . LEU B 1 137 ? 47.289 24.522 -13.538 1.00 114.12 136 LEU B O 1
ATOM 3734 N N . GLU B 1 138 ? 45.160 25.228 -13.315 1.00 138.88 137 GLU B N 1
ATOM 3735 C CA . GLU B 1 138 ? 45.095 25.848 -14.630 1.00 138.88 137 GLU B CA 1
ATOM 3736 C C . GLU B 1 138 ? 46.106 26.986 -14.726 1.00 138.88 137 GLU B C 1
ATOM 3737 O O . GLU B 1 138 ? 46.742 27.183 -15.761 1.00 138.88 137 GLU B O 1
ATOM 3743 N N . LEU B 1 139 ? 46.258 27.724 -13.631 1.00 105.16 138 LEU B N 1
ATOM 3744 C CA . LEU B 1 139 ? 47.182 28.852 -13.589 1.00 105.16 138 LEU B CA 1
ATOM 3745 C C . LEU B 1 139 ? 48.642 28.395 -13.551 1.00 105.16 138 LEU B C 1
ATOM 3746 O O . LEU B 1 139 ? 49.515 29.042 -14.134 1.00 105.16 138 LEU B O 1
ATOM 3751 N N . ALA B 1 140 ? 48.903 27.281 -12.872 1.00 121.60 139 ALA B N 1
ATOM 3752 C CA . ALA B 1 140 ? 50.263 26.759 -12.754 1.00 121.60 139 ALA B CA 1
ATOM 3753 C C . ALA B 1 140 ? 50.803 26.246 -14.086 1.00 121.60 139 ALA B C 1
ATOM 3754 O O . ALA B 1 140 ? 51.978 26.432 -14.402 1.00 121.60 139 ALA B O 1
ATOM 3756 N N . GLN B 1 141 ? 49.938 25.604 -14.866 1.00 172.63 140 GLN B N 1
ATOM 3757 C CA . GLN B 1 141 ? 50.327 25.068 -16.166 1.00 172.63 140 GLN B CA 1
ATOM 3758 C C . GLN B 1 141 ? 50.645 26.183 -17.157 1.00 172.63 140 GLN B C 1
ATOM 3759 O O . GLN B 1 141 ? 51.420 25.994 -18.093 1.00 172.63 140 GLN B O 1
ATOM 3765 N N . LYS B 1 142 ? 50.045 27.348 -16.940 1.00 145.75 141 LYS B N 1
ATOM 3766 C CA . LYS B 1 142 ? 50.241 28.490 -17.825 1.00 145.75 141 LYS B CA 1
ATOM 3767 C C . LYS B 1 142 ? 51.524 29.256 -17.516 1.00 145.75 141 LYS B C 1
ATOM 3768 O O . LYS B 1 142 ? 52.457 29.275 -18.323 1.00 145.75 141 LYS B O 1
ATOM 3774 N N . VAL B 1 143 ? 51.562 29.880 -16.342 1.00 99.28 142 VAL B N 1
ATOM 3775 C CA . VAL B 1 143 ? 52.664 30.761 -15.968 1.00 99.28 142 VAL B CA 1
ATOM 3776 C C . VAL B 1 143 ? 53.991 30.012 -15.828 1.00 99.28 142 VAL B C 1
ATOM 3777 O O . VAL B 1 143 ? 55.059 30.622 -15.818 1.00 99.28 142 VAL B O 1
ATOM 3781 N N . GLY B 1 144 ? 53.917 28.688 -15.720 1.00 145.01 143 GLY B N 1
ATOM 3782 C CA . GLY B 1 144 ? 55.103 27.854 -15.642 1.00 145.01 143 GLY B CA 1
ATOM 3783 C C . GLY B 1 144 ? 55.780 27.865 -14.285 1.00 145.01 143 GLY B C 1
ATOM 3784 O O . GLY B 1 144 ? 55.134 27.676 -13.252 1.00 145.01 143 GLY B O 1
ATOM 3785 N N . TYR B 1 145 ? 57.090 28.095 -14.293 1.00 147.65 144 TYR B N 1
ATOM 3786 C CA . TYR B 1 145 ? 57.895 28.095 -13.075 1.00 147.65 144 TYR B CA 1
ATOM 3787 C C . TYR B 1 145 ? 57.571 29.255 -12.133 1.00 147.65 144 TYR B C 1
ATOM 3788 O O . TYR B 1 145 ? 56.580 29.960 -12.318 1.00 147.65 144 TYR B O 1
ATOM 3797 N N . GLU B 1 146 ? 58.428 29.438 -11.130 1.00 123.52 145 GLU B N 1
ATOM 3798 C CA . GLU B 1 146 ? 58.219 30.400 -10.044 1.00 123.52 145 GLU B CA 1
ATOM 3799 C C . GLU B 1 146 ? 57.746 31.784 -10.495 1.00 123.52 145 GLU B C 1
ATOM 3800 O O . GLU B 1 146 ? 58.551 32.702 -10.664 1.00 123.52 145 GLU B O 1
ATOM 3806 N N . GLN B 1 147 ? 56.431 31.919 -10.666 1.00 118.27 146 GLN B N 1
ATOM 3807 C CA . GLN B 1 147 ? 55.817 33.168 -11.107 1.00 118.27 146 GLN B CA 1
ATOM 3808 C C . GLN B 1 147 ? 54.624 33.552 -10.238 1.00 118.27 146 GLN B C 1
ATOM 3809 O O . GLN B 1 147 ? 53.932 34.530 -10.520 1.00 118.27 146 GLN B O 1
ATOM 3815 N N . ILE B 1 148 ? 54.371 32.767 -9.198 1.00 92.63 147 ILE B N 1
ATOM 3816 C CA . ILE B 1 148 ? 53.265 33.046 -8.290 1.00 92.63 147 ILE B CA 1
ATOM 3817 C C . ILE B 1 148 ? 53.783 33.217 -6.868 1.00 92.63 147 ILE B C 1
ATOM 3818 O O . ILE B 1 148 ? 54.665 32.481 -6.429 1.00 92.63 147 ILE B O 1
ATOM 3823 N N . VAL B 1 149 ? 53.247 34.202 -6.155 1.00 87.98 148 VAL B N 1
ATOM 3824 C CA . VAL B 1 149 ? 53.594 34.394 -4.754 1.00 87.98 148 VAL B CA 1
ATOM 3825 C C . VAL B 1 149 ? 52.562 33.720 -3.855 1.00 87.98 148 VAL B C 1
ATOM 3826 O O . VAL B 1 149 ? 51.431 34.191 -3.724 1.00 87.98 148 VAL B O 1
ATOM 3830 N N . TYR B 1 150 ? 52.959 32.608 -3.248 1.00 115.14 149 TYR B N 1
ATOM 3831 C CA . TYR B 1 150 ? 52.087 31.856 -2.356 1.00 115.14 149 TYR B CA 1
ATOM 3832 C C . TYR B 1 150 ? 52.904 31.416 -1.145 1.00 115.14 149 TYR B C 1
ATOM 3833 O O . TYR B 1 150 ? 53.376 30.280 -1.090 1.00 115.14 149 TYR B O 1
ATOM 3842 N N . PRO B 1 151 ? 53.075 32.324 -0.171 1.00 98.38 150 PRO B N 1
ATOM 3843 C CA . PRO B 1 151 ? 53.941 32.126 0.999 1.00 98.38 150 PRO B CA 1
ATOM 3844 C C . PRO B 1 151 ? 53.586 30.890 1.820 1.00 98.38 150 PRO B C 1
ATOM 3845 O O . PRO B 1 151 ? 54.488 30.166 2.240 1.00 98.38 150 PRO B O 1
ATOM 3849 N N . ASP B 1 152 ? 52.297 30.657 2.046 1.00 81.21 151 ASP B N 1
ATOM 3850 C CA . ASP B 1 152 ? 51.855 29.525 2.855 1.00 81.21 151 ASP B CA 1
ATOM 3851 C C . ASP B 1 152 ? 52.257 28.185 2.243 1.00 81.21 151 ASP B C 1
ATOM 3852 O O . ASP B 1 152 ? 52.642 27.259 2.957 1.00 81.21 151 ASP B O 1
ATOM 3857 N N . VAL B 1 153 ? 52.170 28.090 0.921 1.00 77.91 152 VAL B N 1
ATOM 3858 C CA . VAL B 1 153 ? 52.571 26.880 0.214 1.00 77.91 152 VAL B CA 1
ATOM 3859 C C . VAL B 1 153 ? 54.090 26.735 0.199 1.00 77.91 152 VAL B C 1
ATOM 3860 O O . VAL B 1 153 ? 54.624 25.652 0.442 1.00 77.91 152 VAL B O 1
ATOM 3864 N N . ALA B 1 154 ? 54.780 27.838 -0.077 1.00 68.76 153 ALA B N 1
ATOM 3865 C CA . ALA B 1 154 ? 56.238 27.845 -0.118 1.00 68.76 153 ALA B CA 1
ATOM 3866 C C . ALA B 1 154 ? 56.841 27.530 1.247 1.00 68.76 153 ALA B C 1
ATOM 3867 O O . ALA B 1 154 ? 57.890 26.893 1.339 1.00 68.76 153 ALA B O 1
ATOM 3869 N N . SER B 1 155 ? 56.172 27.978 2.305 1.00 80.17 154 SER B N 1
ATOM 3870 C CA . SER B 1 155 ? 56.646 27.743 3.664 1.00 80.17 154 SER B CA 1
ATOM 3871 C C . SER B 1 155 ? 56.152 26.404 4.201 1.00 80.17 154 SER B C 1
ATOM 3872 O O . SER B 1 155 ? 56.618 25.934 5.239 1.00 80.17 154 SER B O 1
ATOM 3875 N N . SER B 1 156 ? 55.205 25.801 3.484 1.00 72.38 155 SER B N 1
ATOM 3876 C CA . SER B 1 156 ? 54.634 24.506 3.853 1.00 72.38 155 SER B CA 1
ATOM 3877 C C . SER B 1 156 ? 54.098 24.482 5.282 1.00 72.38 155 SER B C 1
ATOM 3878 O O . SER B 1 156 ? 54.533 23.673 6.102 1.00 72.38 155 SER B O 1
ATOM 3881 N N . SER B 1 157 ? 53.156 25.373 5.574 1.00 92.10 156 SER B N 1
ATOM 3882 C CA . SER B 1 157 ? 52.535 25.423 6.891 1.00 92.10 156 SER B CA 1
ATOM 3883 C C . SER B 1 157 ? 51.690 24.176 7.122 1.00 92.10 156 SER B C 1
ATOM 3884 O O . SER B 1 157 ? 51.097 23.638 6.188 1.00 92.10 156 SER B O 1
ATOM 3887 N N . SER B 1 158 ? 51.638 23.726 8.372 1.00 78.49 157 SER B N 1
ATOM 3888 C CA . SER B 1 158 ? 50.926 22.503 8.730 1.00 78.49 157 SER B CA 1
ATOM 3889 C C . SER B 1 158 ? 49.447 22.546 8.351 1.00 78.49 157 SER B C 1
ATOM 3890 O O . SER B 1 158 ? 48.842 21.514 8.066 1.00 78.49 157 SER B O 1
ATOM 3893 N N . PHE B 1 159 ? 48.873 23.744 8.340 1.00 80.31 158 PHE B N 1
ATOM 3894 C CA . PHE B 1 159 ? 47.441 23.902 8.108 1.00 80.31 158 PHE B CA 1
ATOM 3895 C C . PHE B 1 159 ? 47.084 23.993 6.625 1.00 80.31 158 PHE B C 1
ATOM 3896 O O . PHE B 1 159 ? 45.991 23.597 6.219 1.00 80.31 158 PHE B O 1
ATOM 3904 N N . THR B 1 160 ? 48.003 24.512 5.817 1.00 79.62 159 THR B N 1
ATOM 3905 C CA . THR B 1 160 ? 47.747 24.675 4.389 1.00 79.62 159 THR B CA 1
ATOM 3906 C C . THR B 1 160 ? 48.212 23.464 3.579 1.00 79.62 159 THR B C 1
ATOM 3907 O O . THR B 1 160 ? 47.686 23.195 2.499 1.00 79.62 159 THR B O 1
ATOM 3911 N N . VAL B 1 161 ? 49.198 22.741 4.101 1.00 74.50 160 VAL B N 1
ATOM 3912 C CA . VAL B 1 161 ? 49.625 21.486 3.493 1.00 74.50 160 VAL B CA 1
ATOM 3913 C C . VAL B 1 161 ? 48.495 20.475 3.623 1.00 74.50 160 VAL B C 1
ATOM 3914 O O . VAL B 1 161 ? 48.132 19.797 2.661 1.00 74.50 160 VAL B O 1
ATOM 3918 N N . PHE B 1 162 ? 47.937 20.392 4.825 1.00 79.87 161 PHE B N 1
ATOM 3919 C CA . PHE B 1 162 ? 46.768 19.565 5.085 1.00 79.87 161 PHE B CA 1
ATOM 3920 C C . PHE B 1 162 ? 45.574 20.083 4.291 1.00 79.87 161 PHE B C 1
ATOM 3921 O O . PHE B 1 162 ? 44.720 19.310 3.857 1.00 79.87 161 PHE B O 1
ATOM 3929 N N . GLY B 1 163 ? 45.527 21.397 4.102 1.00 91.33 162 GLY B N 1
ATOM 3930 C CA . GLY B 1 163 ? 44.425 22.035 3.407 1.00 91.33 162 GLY B CA 1
ATOM 3931 C C . GLY B 1 163 ? 44.351 21.697 1.931 1.00 91.33 162 GLY B C 1
ATOM 3932 O O . GLY B 1 163 ? 43.332 21.196 1.457 1.00 91.33 162 GLY B O 1
ATOM 3933 N N . LEU B 1 164 ? 45.430 21.968 1.203 1.00 103.49 163 LEU B N 1
ATOM 3934 C CA . LEU B 1 164 ? 45.450 21.759 -0.243 1.00 103.49 163 LEU B CA 1
ATOM 3935 C C . LEU B 1 164 ? 45.332 20.288 -0.629 1.00 103.49 163 LEU B C 1
ATOM 3936 O O . LEU B 1 164 ? 44.703 19.954 -1.633 1.00 103.49 163 LEU B O 1
ATOM 3941 N N . TYR B 1 165 ? 45.943 19.415 0.168 1.00 102.14 164 TYR B N 1
ATOM 3942 C CA . TYR B 1 165 ? 45.886 17.981 -0.088 1.00 102.14 164 TYR B CA 1
ATOM 3943 C C . TYR B 1 165 ? 44.445 17.484 -0.069 1.00 102.14 164 TYR B C 1
ATOM 3944 O O . TYR B 1 165 ? 44.035 16.715 -0.935 1.00 102.14 164 TYR B O 1
ATOM 3953 N N . GLN B 1 166 ? 43.681 17.935 0.920 1.00 86.57 165 GLN B N 1
ATOM 3954 C CA . GLN B 1 166 ? 42.278 17.556 1.041 1.00 86.57 165 GLN B CA 1
ATOM 3955 C C . GLN B 1 166 ? 41.415 18.250 -0.010 1.00 86.57 165 GLN B C 1
ATOM 3956 O O . GLN B 1 166 ? 40.409 17.705 -0.459 1.00 86.57 165 GLN B O 1
ATOM 3962 N N . GLN B 1 167 ? 41.818 19.455 -0.398 1.00 104.96 166 GLN B N 1
ATOM 3963 C CA . GLN B 1 167 ? 41.089 20.222 -1.403 1.00 104.96 166 GLN B CA 1
ATOM 3964 C C . GLN B 1 167 ? 41.191 19.573 -2.781 1.00 104.96 166 GLN B C 1
ATOM 3965 O O . GLN B 1 167 ? 40.191 19.439 -3.492 1.00 104.96 166 GLN B O 1
ATOM 3971 N N . LEU B 1 168 ? 42.403 19.165 -3.145 1.00 96.18 167 LEU B N 1
ATOM 3972 C CA . LEU B 1 168 ? 42.644 18.484 -4.410 1.00 96.18 167 LEU B CA 1
ATOM 3973 C C . LEU B 1 168 ? 41.962 17.119 -4.425 1.00 96.18 167 LEU B C 1
ATOM 3974 O O . LEU B 1 168 ? 41.248 16.779 -5.370 1.00 96.18 167 LEU B O 1
ATOM 3979 N N . LEU B 1 169 ? 42.188 16.345 -3.367 1.00 105.44 168 LEU B N 1
ATOM 3980 C CA . LEU B 1 169 ? 41.697 14.973 -3.274 1.00 105.44 168 LEU B CA 1
ATOM 3981 C C . LEU B 1 169 ? 40.175 14.880 -3.244 1.00 105.44 168 LEU B C 1
ATOM 3982 O O . LEU B 1 169 ? 39.557 14.321 -4.151 1.00 105.44 168 LEU B O 1
ATOM 3987 N N . GLN B 1 170 ? 39.585 15.431 -2.189 1.00 90.16 169 GLN B N 1
ATOM 3988 C CA . GLN B 1 170 ? 38.162 15.264 -1.915 1.00 90.16 169 GLN B CA 1
ATOM 3989 C C . GLN B 1 170 ? 37.262 15.888 -2.973 1.00 90.16 169 GLN B C 1
ATOM 3990 O O . GLN B 1 170 ? 37.704 16.689 -3.797 1.00 90.16 169 GLN B O 1
ATOM 3996 N N . SER B 1 171 ? 35.991 15.502 -2.932 1.00 113.65 170 SER B N 1
ATOM 3997 C CA . SER B 1 171 ? 34.971 16.051 -3.813 1.00 113.65 170 SER B CA 1
ATOM 3998 C C . SER B 1 171 ? 33.624 15.917 -3.116 1.00 113.65 170 SER B C 1
ATOM 3999 O O . SER B 1 171 ? 33.420 14.995 -2.326 1.00 113.65 170 SER B O 1
ATOM 4002 N N . SER B 1 172 ? 32.708 16.836 -3.398 1.00 113.38 171 SER B N 1
ATOM 4003 C CA . SER B 1 172 ? 31.421 16.841 -2.712 1.00 113.38 171 SER B CA 1
ATOM 4004 C C . SER B 1 172 ? 30.274 17.302 -3.602 1.00 113.38 171 SER B C 1
ATOM 4005 O O . SER B 1 172 ? 30.490 17.884 -4.666 1.00 113.38 171 SER B O 1
ATOM 4008 N N . SER B 1 173 ? 29.054 17.030 -3.151 1.00 156.39 172 SER B N 1
ATOM 4009 C CA . SER B 1 173 ? 27.854 17.454 -3.857 1.00 156.39 172 SER B CA 1
ATOM 4010 C C . SER B 1 173 ? 27.301 18.726 -3.226 1.00 156.39 172 SER B C 1
ATOM 4011 O O . SER B 1 173 ? 26.783 19.602 -3.919 1.00 156.39 172 SER B O 1
ATOM 4014 N N . SER B 1 174 ? 27.415 18.819 -1.906 1.00 183.08 173 SER B N 1
ATOM 4015 C CA . SER B 1 174 ? 26.961 19.998 -1.178 1.00 183.08 173 SER B CA 1
ATOM 4016 C C . SER B 1 174 ? 28.136 20.912 -0.849 1.00 183.08 173 SER B C 1
ATOM 4017 O O . SER B 1 174 ? 29.264 20.668 -1.279 1.00 183.08 173 SER B O 1
ATOM 4020 N N . ALA B 1 175 ? 27.867 21.964 -0.083 1.00 125.96 174 ALA B N 1
ATOM 4021 C CA . ALA B 1 175 ? 28.894 22.937 0.271 1.00 125.96 174 ALA B CA 1
ATOM 4022 C C . ALA B 1 175 ? 29.802 22.421 1.383 1.00 125.96 174 ALA B C 1
ATOM 4023 O O . ALA B 1 175 ? 30.996 22.723 1.414 1.00 125.96 174 ALA B O 1
ATOM 4025 N N . ALA B 1 176 ? 29.230 21.640 2.293 1.00 123.55 175 ALA B N 1
ATOM 4026 C CA . ALA B 1 176 ? 29.975 21.122 3.435 1.00 123.55 175 ALA B CA 1
ATOM 4027 C C . ALA B 1 176 ? 30.770 19.870 3.079 1.00 123.55 175 ALA B C 1
ATOM 4028 O O . ALA B 1 176 ? 30.198 18.837 2.729 1.00 123.55 175 ALA B O 1
ATOM 4030 N N . VAL B 1 177 ? 32.092 19.970 3.171 1.00 129.97 176 VAL B N 1
ATOM 4031 C CA . VAL B 1 177 ? 32.966 18.828 2.928 1.00 129.97 176 VAL B CA 1
ATOM 4032 C C . VAL B 1 177 ? 33.523 18.309 4.249 1.00 129.97 176 VAL B C 1
ATOM 4033 O O . VAL B 1 177 ? 34.556 18.778 4.728 1.00 129.97 176 VAL B O 1
ATOM 4037 N N . ASP B 1 178 ? 32.827 17.342 4.836 1.00 101.98 177 ASP B N 1
ATOM 4038 C CA . ASP B 1 178 ? 33.226 16.782 6.120 1.00 101.98 177 ASP B CA 1
ATOM 4039 C C . ASP B 1 178 ? 34.030 15.500 5.939 1.00 101.98 177 ASP B C 1
ATOM 4040 O O . ASP B 1 178 ? 33.619 14.594 5.214 1.00 101.98 177 ASP B O 1
ATOM 4045 N N . ILE B 1 179 ? 35.180 15.429 6.602 1.00 97.07 178 ILE B N 1
ATOM 4046 C CA . ILE B 1 179 ? 36.045 14.260 6.507 1.00 97.07 178 ILE B CA 1
ATOM 4047 C C . ILE B 1 179 ? 36.350 13.672 7.882 1.00 97.07 178 ILE B C 1
ATOM 4048 O O . ILE B 1 179 ? 36.384 14.388 8.883 1.00 97.07 178 ILE B O 1
ATOM 4053 N N . LYS B 1 180 ? 36.565 12.361 7.922 1.00 94.00 179 LYS B N 1
ATOM 4054 C CA . LYS B 1 180 ? 36.886 11.674 9.167 1.00 94.00 179 LYS B CA 1
ATOM 4055 C C . LYS B 1 180 ? 38.389 11.468 9.311 1.00 94.00 179 LYS B C 1
ATOM 4056 O O . LYS B 1 180 ? 39.150 11.706 8.375 1.00 94.00 179 LYS B O 1
ATOM 4062 N N . ALA B 1 181 ? 38.808 11.021 10.490 1.00 78.15 180 ALA B N 1
ATOM 4063 C CA . ALA B 1 181 ? 40.220 10.779 10.763 1.00 78.15 180 ALA B CA 1
ATOM 4064 C C . ALA B 1 181 ? 40.719 9.539 10.028 1.00 78.15 180 ALA B C 1
ATOM 4065 O O . ALA B 1 181 ? 41.923 9.350 9.857 1.00 78.15 180 ALA B O 1
ATOM 4067 N N . SER B 1 182 ? 39.785 8.699 9.593 1.00 123.86 181 SER B N 1
ATOM 4068 C CA . SER B 1 182 ? 40.122 7.479 8.870 1.00 123.86 181 SER B CA 1
ATOM 4069 C C . SER B 1 182 ? 40.249 7.737 7.370 1.00 123.86 181 SER B C 1
ATOM 4070 O O . SER B 1 182 ? 40.122 6.819 6.560 1.00 123.86 181 SER B O 1
ATOM 4073 N N . ASP B 1 183 ? 40.498 8.992 7.010 1.00 107.53 182 ASP B N 1
ATOM 4074 C CA . ASP B 1 183 ? 40.672 9.375 5.615 1.00 107.53 182 ASP B CA 1
ATOM 4075 C C . ASP B 1 183 ? 42.036 10.023 5.413 1.00 107.53 182 ASP B C 1
ATOM 4076 O O . ASP B 1 183 ? 42.467 10.251 4.282 1.00 107.53 182 ASP B O 1
ATOM 4081 N N . LEU B 1 184 ? 42.709 10.319 6.519 1.00 105.78 183 LEU B N 1
ATOM 4082 C CA . LEU B 1 184 ? 44.009 10.975 6.475 1.00 105.78 183 LEU B CA 1
ATOM 4083 C C . LEU B 1 184 ? 45.133 9.951 6.376 1.00 105.78 183 LEU B C 1
ATOM 4084 O O . LEU B 1 184 ? 45.057 8.886 6.989 1.00 105.78 183 LEU B O 1
ATOM 4089 N N . PRO B 1 185 ? 46.177 10.270 5.594 1.00 108.94 184 PRO B N 1
ATOM 4090 C CA . PRO B 1 185 ? 47.375 9.431 5.494 1.00 108.94 184 PRO B CA 1
ATOM 4091 C C . PRO B 1 185 ? 48.001 9.220 6.867 1.00 108.94 184 PRO B C 1
ATOM 4092 O O . PRO B 1 185 ? 48.242 10.189 7.586 1.00 108.94 184 PRO B O 1
ATOM 4096 N N . GLN B 1 186 ? 48.256 7.966 7.225 1.00 112.81 185 GLN B N 1
ATOM 4097 C CA . GLN B 1 186 ? 48.723 7.640 8.566 1.00 112.81 185 GLN B CA 1
ATOM 4098 C C . GLN B 1 186 ? 50.197 7.246 8.583 1.00 112.81 185 GLN B C 1
ATOM 4099 O O . GLN B 1 186 ? 50.887 7.436 9.585 1.00 112.81 185 GLN B O 1
ATOM 4105 N N . SER B 1 187 ? 50.675 6.698 7.471 1.00 133.03 186 SER B N 1
ATOM 4106 C CA . SER B 1 187 ? 52.038 6.185 7.402 1.00 133.03 186 SER B CA 1
ATOM 4107 C C . SER B 1 187 ? 52.897 6.939 6.391 1.00 133.03 186 SER B C 1
ATOM 4108 O O . SER B 1 187 ? 53.766 7.726 6.765 1.00 133.03 186 SER B O 1
ATOM 4111 N N . GLY B 1 188 ? 52.649 6.688 5.111 1.00 102.51 187 GLY B N 1
ATOM 4112 C CA . GLY B 1 188 ? 53.427 7.292 4.044 1.00 102.51 187 GLY B CA 1
ATOM 4113 C C . GLY B 1 188 ? 53.150 6.589 2.731 1.00 102.51 187 GLY B C 1
ATOM 4114 O O . GLY B 1 188 ? 53.170 7.201 1.664 1.00 102.51 187 GLY B O 1
ATOM 4115 N N . ASP B 1 189 ? 52.888 5.289 2.820 1.00 151.28 188 ASP B N 1
ATOM 4116 C CA . ASP B 1 189 ? 52.468 4.503 1.669 1.00 151.28 188 ASP B CA 1
ATOM 4117 C C . ASP B 1 189 ? 50.964 4.658 1.488 1.00 151.28 188 ASP B C 1
ATOM 4118 O O . ASP B 1 189 ? 50.376 4.116 0.552 1.00 151.28 188 ASP B O 1
ATOM 4123 N N . GLN B 1 190 ? 50.352 5.405 2.401 1.00 101.36 189 GLN B N 1
ATOM 4124 C CA . GLN B 1 190 ? 48.918 5.648 2.383 1.00 101.36 189 GLN B CA 1
ATOM 4125 C C . GLN B 1 190 ? 48.625 6.967 1.675 1.00 101.36 189 GLN B C 1
ATOM 4126 O O . GLN B 1 190 ? 47.468 7.345 1.492 1.00 101.36 189 GLN B O 1
ATOM 4132 N N . VAL B 1 191 ? 49.687 7.660 1.277 1.00 93.63 190 VAL B N 1
ATOM 4133 C CA . VAL B 1 191 ? 49.573 8.944 0.594 1.00 93.63 190 VAL B CA 1
ATOM 4134 C C . VAL B 1 191 ? 49.127 8.760 -0.857 1.00 93.63 190 VAL B C 1
ATOM 4135 O O . VAL B 1 191 ? 49.611 7.869 -1.552 1.00 93.63 190 VAL B O 1
ATOM 4139 N N . ASN B 1 192 ? 48.196 9.596 -1.306 1.00 98.80 191 ASN B N 1
ATOM 4140 C CA . ASN B 1 192 ? 47.750 9.570 -2.695 1.00 98.80 191 ASN B CA 1
ATOM 4141 C C . ASN B 1 192 ? 48.724 10.348 -3.577 1.00 98.80 191 ASN B C 1
ATOM 4142 O O . ASN B 1 192 ? 48.746 11.578 -3.554 1.00 98.80 191 ASN B O 1
ATOM 4147 N N . LYS B 1 193 ? 49.530 9.626 -4.350 1.00 91.60 192 LYS B N 1
ATOM 4148 C CA . LYS B 1 193 ? 50.584 10.246 -5.153 1.00 91.60 192 LYS B CA 1
ATOM 4149 C C . LYS B 1 193 ? 50.060 11.037 -6.350 1.00 91.60 192 LYS B C 1
ATOM 4150 O O . LYS B 1 193 ? 50.756 11.907 -6.875 1.00 91.60 192 LYS B O 1
ATOM 4156 N N . ASP B 1 194 ? 48.842 10.730 -6.785 1.00 103.89 193 ASP B N 1
ATOM 4157 C CA . ASP B 1 194 ? 48.207 11.494 -7.853 1.00 103.89 193 ASP B CA 1
ATOM 4158 C C . ASP B 1 194 ? 47.910 12.910 -7.373 1.00 103.89 193 ASP B C 1
ATOM 4159 O O . ASP B 1 194 ? 47.931 13.859 -8.156 1.00 103.89 193 ASP B O 1
ATOM 4164 N N . ILE B 1 195 ? 47.633 13.043 -6.079 1.00 106.34 194 ILE B N 1
ATOM 4165 C CA . ILE B 1 195 ? 47.384 14.345 -5.474 1.00 106.34 194 ILE B CA 1
ATOM 4166 C C . ILE B 1 195 ? 48.703 15.016 -5.120 1.00 106.34 194 ILE B C 1
ATOM 4167 O O . ILE B 1 195 ? 48.850 16.233 -5.258 1.00 106.34 194 ILE B O 1
ATOM 4172 N N . THR B 1 196 ? 49.666 14.213 -4.678 1.00 94.19 195 THR B N 1
ATOM 4173 C CA . THR B 1 196 ? 50.983 14.728 -4.328 1.00 94.19 195 THR B CA 1
ATOM 4174 C C . THR B 1 196 ? 51.695 15.281 -5.565 1.00 94.19 195 THR B C 1
ATOM 4175 O O . THR B 1 196 ? 52.634 16.066 -5.447 1.00 94.19 195 THR B O 1
ATOM 4179 N N . GLN B 1 197 ? 51.235 14.874 -6.748 1.00 121.38 196 GLN B N 1
ATOM 4180 C CA . GLN B 1 197 ? 51.752 15.405 -8.006 1.00 121.38 196 GLN B CA 1
ATOM 4181 C C . GLN B 1 197 ? 51.045 16.705 -8.381 1.00 121.38 196 GLN B C 1
ATOM 4182 O O . GLN B 1 197 ? 51.670 17.633 -8.893 1.00 121.38 196 GLN B O 1
ATOM 4188 N N . LYS B 1 198 ? 49.740 16.763 -8.124 1.00 119.34 197 LYS B N 1
ATOM 4189 C CA . LYS B 1 198 ? 48.971 17.982 -8.352 1.00 119.34 197 LYS B CA 1
ATOM 4190 C C . LYS B 1 198 ? 49.501 19.130 -7.494 1.00 119.34 197 LYS B C 1
ATOM 4191 O O . LYS B 1 198 ? 49.766 20.223 -7.999 1.00 119.34 197 LYS B O 1
ATOM 4197 N N . TYR B 1 199 ? 49.656 18.866 -6.199 1.00 92.09 198 TYR B N 1
ATOM 4198 C CA . TYR B 1 199 ? 50.174 19.846 -5.250 1.00 92.09 198 TYR B CA 1
ATOM 4199 C C . TYR B 1 199 ? 51.569 20.293 -5.663 1.00 92.09 198 TYR B C 1
ATOM 4200 O O . TYR B 1 199 ? 51.918 21.467 -5.550 1.00 92.09 198 TYR B O 1
ATOM 4209 N N . ARG B 1 200 ? 52.358 19.338 -6.142 1.00 92.35 199 ARG B N 1
ATOM 4210 C CA . ARG B 1 200 ? 53.754 19.575 -6.483 1.00 92.35 199 ARG B CA 1
ATOM 4211 C C . ARG B 1 200 ? 53.896 20.502 -7.691 1.00 92.35 199 ARG B C 1
ATOM 4212 O O . ARG B 1 200 ? 54.880 21.231 -7.807 1.00 92.35 199 ARG B O 1
ATOM 4220 N N . THR B 1 201 ? 52.910 20.476 -8.586 1.00 106.56 200 THR B N 1
ATOM 4221 C CA . THR B 1 201 ? 52.924 21.346 -9.762 1.00 106.56 200 THR B CA 1
ATOM 4222 C C . THR B 1 201 ? 52.677 22.801 -9.383 1.00 106.56 200 THR B C 1
ATOM 4223 O O . THR B 1 201 ? 53.304 23.713 -9.928 1.00 106.56 200 THR B O 1
ATOM 4227 N N . ILE B 1 202 ? 51.752 23.010 -8.454 1.00 97.75 201 ILE B N 1
ATOM 4228 C CA . ILE B 1 202 ? 51.453 24.346 -7.963 1.00 97.75 201 ILE B CA 1
ATOM 4229 C C . ILE B 1 202 ? 52.644 24.898 -7.184 1.00 97.75 201 ILE B C 1
ATOM 4230 O O . ILE B 1 202 ? 52.978 26.083 -7.291 1.00 97.75 201 ILE B O 1
ATOM 4235 N N . LEU B 1 203 ? 53.286 24.028 -6.409 1.00 87.30 202 LEU B N 1
ATOM 4236 C CA . LEU B 1 203 ? 54.447 24.410 -5.614 1.00 87.30 202 LEU B CA 1
ATOM 4237 C C . LEU B 1 203 ? 55.577 24.943 -6.491 1.00 87.30 202 LEU B C 1
ATOM 4238 O O . LEU B 1 203 ? 56.230 25.930 -6.145 1.00 87.30 202 LEU B O 1
ATOM 4243 N N . ASP B 1 204 ? 55.798 24.287 -7.627 1.00 96.68 203 ASP B N 1
ATOM 4244 C CA . ASP B 1 204 ? 56.843 24.696 -8.559 1.00 96.68 203 ASP B CA 1
ATOM 4245 C C . ASP B 1 204 ? 56.547 26.065 -9.170 1.00 96.68 203 ASP B C 1
ATOM 4246 O O . ASP B 1 204 ? 57.462 26.809 -9.519 1.00 96.68 203 ASP B O 1
ATOM 4251 N N . SER B 1 205 ? 55.265 26.394 -9.287 1.00 103.67 204 SER B N 1
ATOM 4252 C CA . SER B 1 205 ? 54.847 27.677 -9.846 1.00 103.67 204 SER B CA 1
ATOM 4253 C C . SER B 1 205 ? 54.906 28.780 -8.797 1.00 103.67 204 SER B C 1
ATOM 4254 O O . SER B 1 205 ? 54.629 29.942 -9.091 1.00 103.67 204 SER B O 1
ATOM 4257 N N . THR B 1 206 ? 55.273 28.406 -7.576 1.00 84.67 205 THR B N 1
ATOM 4258 C CA . THR B 1 206 ? 55.328 29.344 -6.463 1.00 84.67 205 THR B CA 1
ATOM 4259 C C . THR B 1 206 ? 56.747 29.840 -6.205 1.00 84.67 205 THR B C 1
ATOM 4260 O O . THR B 1 206 ? 57.683 29.048 -6.094 1.00 84.67 205 THR B O 1
ATOM 4264 N N . VAL B 1 207 ? 56.896 31.158 -6.113 1.00 82.18 206 VAL B N 1
ATOM 4265 C CA . VAL B 1 207 ? 58.175 31.767 -5.780 1.00 82.18 206 VAL B CA 1
ATOM 4266 C C . VAL B 1 207 ? 58.433 31.649 -4.283 1.00 82.18 206 VAL B C 1
ATOM 4267 O O . VAL B 1 207 ? 57.536 31.885 -3.472 1.00 82.18 206 VAL B O 1
ATOM 4271 N N . VAL B 1 208 ? 59.656 31.281 -3.918 1.00 85.56 207 VAL B N 1
ATOM 4272 C CA . VAL B 1 208 ? 60.038 31.216 -2.514 1.00 85.56 207 VAL B CA 1
ATOM 4273 C C . VAL B 1 208 ? 60.218 32.628 -1.961 1.00 85.56 207 VAL B C 1
ATOM 4274 O O . VAL B 1 208 ? 61.311 33.195 -2.013 1.00 85.56 207 VAL B O 1
ATOM 4278 N N . ALA B 1 209 ? 59.132 33.193 -1.442 1.00 90.12 208 ALA B N 1
ATOM 4279 C CA . ALA B 1 209 ? 59.152 34.545 -0.899 1.00 90.12 208 ALA B CA 1
ATOM 4280 C C . ALA B 1 209 ? 58.071 34.725 0.159 1.00 90.12 208 ALA B C 1
ATOM 4281 O O . ALA B 1 209 ? 56.960 34.214 0.018 1.00 90.12 208 ALA B O 1
ATOM 4283 N N . SER B 1 210 ? 58.402 35.457 1.218 1.00 104.92 209 SER B N 1
ATOM 4284 C CA . SER B 1 210 ? 57.464 35.697 2.309 1.00 104.92 209 SER B CA 1
ATOM 4285 C C . SER B 1 210 ? 56.449 36.773 1.940 1.00 104.92 209 SER B C 1
ATOM 4286 O O . SER B 1 210 ? 56.573 37.427 0.904 1.00 104.92 209 SER B O 1
ATOM 4289 N N . GLN B 1 211 ? 55.445 36.947 2.794 1.00 80.99 210 GLN B N 1
ATOM 4290 C CA . GLN B 1 211 ? 54.445 37.991 2.599 1.00 80.99 210 GLN B CA 1
ATOM 4291 C C . GLN B 1 211 ? 55.096 39.366 2.681 1.00 80.99 210 GLN B C 1
ATOM 4292 O O . GLN B 1 211 ? 54.708 40.292 1.970 1.00 80.99 210 GLN B O 1
ATOM 4298 N N . ARG B 1 212 ? 56.095 39.484 3.552 1.00 93.64 211 ARG B N 1
ATOM 4299 C CA . ARG B 1 212 ? 56.810 40.739 3.753 1.00 93.64 211 ARG B CA 1
ATOM 4300 C C . ARG B 1 212 ? 57.485 41.210 2.468 1.00 93.64 211 ARG B C 1
ATOM 4301 O O . ARG B 1 212 ? 57.485 42.401 2.158 1.00 93.64 211 ARG B O 1
ATOM 4309 N N . GLU B 1 213 ? 58.055 40.267 1.724 1.00 87.64 212 GLU B N 1
ATOM 4310 C CA . GLU B 1 213 ? 58.769 40.586 0.493 1.00 87.64 212 GLU B CA 1
ATOM 4311 C C . GLU B 1 213 ? 57.827 41.025 -0.626 1.00 87.64 212 GLU B C 1
ATOM 4312 O O . GLU B 1 213 ? 58.203 41.824 -1.482 1.00 87.64 212 GLU B O 1
ATOM 4318 N N . TYR B 1 214 ? 56.606 40.500 -0.616 1.00 89.08 213 TYR B N 1
ATOM 4319 C CA . TYR B 1 214 ? 55.618 40.865 -1.625 1.00 89.08 213 TYR B CA 1
ATOM 4320 C C . TYR B 1 214 ? 54.958 42.203 -1.310 1.00 89.08 213 TYR B C 1
ATOM 4321 O O . TYR B 1 214 ? 54.742 43.021 -2.204 1.00 89.08 213 TYR B O 1
ATOM 4330 N N . ILE B 1 215 ? 54.631 42.415 -0.040 1.00 103.56 214 ILE B N 1
ATOM 4331 C CA . ILE B 1 215 ? 54.006 43.660 0.393 1.00 103.56 214 ILE B CA 1
ATOM 4332 C C . ILE B 1 215 ? 54.946 44.844 0.184 1.00 103.56 214 ILE B C 1
ATOM 4333 O O . ILE B 1 215 ? 54.545 45.878 -0.352 1.00 103.56 214 ILE B O 1
ATOM 4338 N N . ASN B 1 216 ? 56.199 44.682 0.596 1.00 104.49 215 ASN B N 1
ATOM 4339 C CA . ASN B 1 216 ? 57.198 45.733 0.435 1.00 104.49 215 ASN B CA 1
ATOM 4340 C C . ASN B 1 216 ? 57.521 46.016 -1.029 1.00 104.49 215 ASN B C 1
ATOM 4341 O O . ASN B 1 216 ? 57.949 47.115 -1.376 1.00 104.49 215 ASN B O 1
ATOM 4346 N N . SER B 1 217 ? 57.312 45.021 -1.885 1.00 113.37 216 SER B N 1
ATOM 4347 C CA . SER B 1 217 ? 57.554 45.183 -3.314 1.00 113.37 216 SER B CA 1
ATOM 4348 C C . SER B 1 217 ? 56.460 46.027 -3.960 1.00 113.37 216 SER B C 1
ATOM 4349 O O . SER B 1 217 ? 56.742 46.893 -4.788 1.00 113.37 216 SER B O 1
ATOM 4352 N N . VAL B 1 218 ? 55.214 45.768 -3.576 1.00 92.98 217 VAL B N 1
ATOM 4353 C CA . VAL B 1 218 ? 54.076 46.524 -4.091 1.00 92.98 217 VAL B CA 1
ATOM 4354 C C . VAL B 1 218 ? 54.180 47.994 -3.694 1.00 92.98 217 VAL B C 1
ATOM 4355 O O . VAL B 1 218 ? 53.909 48.886 -4.500 1.00 92.98 217 VAL B O 1
ATOM 4359 N N . LYS B 1 219 ? 54.588 48.239 -2.452 1.00 141.63 218 LYS B N 1
ATOM 4360 C CA . LYS B 1 219 ? 54.758 49.600 -1.953 1.00 141.63 218 LYS B CA 1
ATOM 4361 C C . LYS B 1 219 ? 55.847 50.348 -2.717 1.00 141.63 218 LYS B C 1
ATOM 4362 O O . LYS B 1 219 ? 55.761 51.561 -2.906 1.00 141.63 218 LYS B O 1
ATOM 4368 N N . GLN B 1 220 ? 56.867 49.618 -3.156 1.00 110.75 219 GLN B N 1
ATOM 4369 C CA . GLN B 1 220 ? 57.976 50.218 -3.892 1.00 110.75 219 GLN B CA 1
ATOM 4370 C C . GLN B 1 220 ? 57.689 50.295 -5.389 1.00 110.75 219 GLN B C 1
ATOM 4371 O O . GLN B 1 220 ? 58.557 50.668 -6.179 1.00 110.75 219 GLN B O 1
ATOM 4377 N N . GLY B 1 221 ? 56.469 49.935 -5.774 1.00 107.83 220 GLY B N 1
ATOM 4378 C CA . GLY B 1 221 ? 56.039 50.050 -7.156 1.00 107.83 220 GLY B CA 1
ATOM 4379 C C . GLY B 1 221 ? 56.538 48.947 -8.070 1.00 107.83 220 GLY B C 1
ATOM 4380 O O . GLY B 1 221 ? 56.169 48.897 -9.244 1.00 107.83 220 GLY B O 1
ATOM 4381 N N . LYS B 1 222 ? 57.378 48.063 -7.542 1.00 133.64 221 LYS B N 1
ATOM 4382 C CA . LYS B 1 222 ? 57.905 46.955 -8.332 1.00 133.64 221 LYS B CA 1
ATOM 4383 C C . LYS B 1 222 ? 57.545 45.592 -7.738 1.00 133.64 221 LYS B C 1
ATOM 4384 O O . LYS B 1 222 ? 58.337 44.995 -7.008 1.00 133.64 221 LYS B O 1
ATOM 4390 N N . PRO B 1 223 ? 56.338 45.097 -8.052 1.00 131.50 222 PRO B N 1
ATOM 4391 C CA . PRO B 1 223 ? 55.888 43.783 -7.583 1.00 131.50 222 PRO B CA 1
ATOM 4392 C C . PRO B 1 223 ? 56.782 42.670 -8.122 1.00 131.50 222 PRO B C 1
ATOM 4393 O O . PRO B 1 223 ? 57.108 42.682 -9.309 1.00 131.50 222 PRO B O 1
ATOM 4397 N N . ILE B 1 224 ? 57.173 41.729 -7.265 1.00 118.36 223 ILE B N 1
ATOM 4398 C CA . ILE B 1 224 ? 58.011 40.605 -7.683 1.00 118.36 223 ILE B CA 1
ATOM 4399 C C . ILE B 1 224 ? 57.233 39.624 -8.553 1.00 118.36 223 ILE B C 1
ATOM 4400 O O . ILE B 1 224 ? 57.818 38.768 -9.218 1.00 118.36 223 ILE B O 1
ATOM 4405 N N . SER B 1 225 ? 55.911 39.756 -8.537 1.00 84.76 224 SER B N 1
ATOM 4406 C CA . SER B 1 225 ? 55.036 38.975 -9.403 1.00 84.76 224 SER B CA 1
ATOM 4407 C C . SER B 1 225 ? 53.631 39.557 -9.373 1.00 84.76 224 SER B C 1
ATOM 4408 O O . SER B 1 225 ? 53.191 40.074 -8.349 1.00 84.76 224 SER B O 1
ATOM 4411 N N . ASN B 1 226 ? 52.925 39.474 -10.496 1.00 102.49 225 ASN B N 1
ATOM 4412 C CA . ASN B 1 226 ? 51.574 40.019 -10.582 1.00 102.49 225 ASN B CA 1
ATOM 4413 C C . ASN B 1 226 ? 50.520 39.009 -10.143 1.00 102.49 225 ASN B C 1
ATOM 4414 O O . ASN B 1 226 ? 49.320 39.259 -10.258 1.00 102.49 225 ASN B O 1
ATOM 4419 N N . TYR B 1 227 ? 50.988 37.878 -9.621 1.00 100.69 226 TYR B N 1
ATOM 4420 C CA . TYR B 1 227 ? 50.114 36.853 -9.064 1.00 100.69 226 TYR B CA 1
ATOM 4421 C C . TYR B 1 227 ? 50.389 36.650 -7.576 1.00 100.69 226 TYR B C 1
ATOM 4422 O O . TYR B 1 227 ? 51.528 36.405 -7.177 1.00 100.69 226 TYR B O 1
ATOM 4431 N N . TYR B 1 228 ? 49.346 36.759 -6.759 1.00 94.14 227 TYR B N 1
ATOM 4432 C CA . TYR B 1 228 ? 49.482 36.565 -5.319 1.00 94.14 227 TYR B CA 1
ATOM 4433 C C . TYR B 1 228 ? 48.298 35.789 -4.759 1.00 94.14 227 TYR B C 1
ATOM 4434 O O . TYR B 1 228 ? 47.145 36.152 -4.988 1.00 94.14 227 TYR B O 1
ATOM 4443 N N . VAL B 1 229 ? 48.587 34.720 -4.024 1.00 83.60 228 VAL B N 1
ATOM 4444 C CA . VAL B 1 229 ? 47.536 33.937 -3.387 1.00 83.60 228 VAL B CA 1
ATOM 4445 C C . VAL B 1 229 ? 47.679 33.998 -1.871 1.00 83.60 228 VAL B C 1
ATOM 4446 O O . VAL B 1 229 ? 48.747 33.708 -1.328 1.00 83.60 228 VAL B O 1
ATOM 4450 N N . GLY B 1 230 ? 46.601 34.381 -1.195 1.00 75.53 229 GLY B N 1
ATOM 4451 C CA . GLY B 1 230 ? 46.604 34.492 0.252 1.00 75.53 229 GLY B CA 1
ATOM 4452 C C . GLY B 1 230 ? 45.299 35.048 0.787 1.00 75.53 229 GLY B C 1
ATOM 4453 O O . GLY B 1 230 ? 44.407 35.412 0.019 1.00 75.53 229 GLY B O 1
ATOM 4454 N N . TYR B 1 231 ? 45.186 35.112 2.110 1.00 92.03 230 TYR B N 1
ATOM 4455 C CA . TYR B 1 231 ? 43.985 35.634 2.750 1.00 92.03 230 TYR B CA 1
ATOM 4456 C C . TYR B 1 231 ? 43.835 37.124 2.471 1.00 92.03 230 TYR B C 1
ATOM 4457 O O . TYR B 1 231 ? 44.817 37.815 2.199 1.00 92.03 230 TYR B O 1
ATOM 4466 N N . SER B 1 232 ? 42.601 37.615 2.536 1.00 84.76 231 SER B N 1
ATOM 4467 C CA . SER B 1 232 ? 42.330 39.027 2.298 1.00 84.76 231 SER B CA 1
ATOM 4468 C C . SER B 1 232 ? 42.935 39.898 3.396 1.00 84.76 231 SER B C 1
ATOM 4469 O O . SER B 1 232 ? 43.238 41.070 3.173 1.00 84.76 231 SER B O 1
ATOM 4472 N N . GLU B 1 233 ? 43.114 39.317 4.578 1.00 89.84 232 GLU B N 1
ATOM 4473 C CA . GLU B 1 233 ? 43.690 40.037 5.709 1.00 89.84 232 GLU B CA 1
ATOM 4474 C C . GLU B 1 233 ? 45.163 40.366 5.484 1.00 89.84 232 GLU B C 1
ATOM 4475 O O . GLU B 1 233 ? 45.692 41.309 6.071 1.00 89.84 232 GLU B O 1
ATOM 4481 N N . SER B 1 234 ? 45.822 39.585 4.634 1.00 81.67 233 SER B N 1
ATOM 4482 C CA . SER B 1 234 ? 47.243 39.779 4.367 1.00 81.67 233 SER B CA 1
ATOM 4483 C C . SER B 1 234 ? 47.479 40.935 3.402 1.00 81.67 233 SER B C 1
ATOM 4484 O O . SER B 1 234 ? 48.598 41.432 3.276 1.00 81.67 233 SER B O 1
ATOM 4487 N N . MET B 1 235 ? 46.416 41.360 2.726 1.00 97.91 234 MET B N 1
ATOM 4488 C CA . MET B 1 235 ? 46.509 42.427 1.736 1.00 97.91 234 MET B CA 1
ATOM 4489 C C . MET B 1 235 ? 46.174 43.784 2.348 1.00 97.91 234 MET B C 1
ATOM 4490 O O . MET B 1 235 ? 46.091 44.788 1.640 1.00 97.91 234 MET B O 1
ATOM 4495 N N . CYS B 1 236 ? 45.988 43.808 3.664 1.00 94.94 235 CYS B N 1
ATOM 4496 C CA . CYS B 1 236 ? 45.546 45.013 4.362 1.00 94.94 235 CYS B CA 1
ATOM 4497 C C . CYS B 1 236 ? 46.568 46.146 4.315 1.00 94.94 235 CYS B C 1
ATOM 4498 O O . CYS B 1 236 ? 46.201 47.321 4.337 1.00 94.94 235 CYS B O 1
ATOM 4501 N N . GLU B 1 237 ? 47.848 45.794 4.250 1.00 95.92 236 GLU B N 1
ATOM 4502 C CA . GLU B 1 237 ? 48.912 46.794 4.261 1.00 95.92 236 GLU B CA 1
ATOM 4503 C C . GLU B 1 237 ? 49.034 47.529 2.927 1.00 95.92 236 GLU B C 1
ATOM 4504 O O . GLU B 1 237 ? 49.805 48.480 2.803 1.00 95.92 236 GLU B O 1
ATOM 4510 N N . ILE B 1 238 ? 48.272 47.083 1.933 1.00 74.92 237 ILE B N 1
ATOM 4511 C CA . ILE B 1 238 ? 48.267 47.727 0.623 1.00 74.92 237 ILE B CA 1
ATOM 4512 C C . ILE B 1 238 ? 46.848 47.914 0.088 1.00 74.92 237 ILE B C 1
ATOM 4513 O O . ILE B 1 238 ? 46.615 47.826 -1.117 1.00 74.92 237 ILE B O 1
ATOM 4518 N N . LYS B 1 239 ? 45.904 48.185 0.985 1.00 97.80 238 LYS B N 1
ATOM 4519 C CA . LYS B 1 239 ? 44.507 48.348 0.592 1.00 97.80 238 LYS B CA 1
ATOM 4520 C C . LYS B 1 239 ? 44.297 49.616 -0.232 1.00 97.80 238 LYS B C 1
ATOM 4521 O O . LYS B 1 239 ? 43.321 49.729 -0.975 1.00 97.80 238 LYS B O 1
ATOM 4527 N N . ASP B 1 240 ? 45.218 50.565 -0.096 1.00 125.05 239 ASP B N 1
ATOM 4528 C CA . ASP B 1 240 ? 45.131 51.829 -0.817 1.00 125.05 239 ASP B CA 1
ATOM 4529 C C . ASP B 1 240 ? 45.685 51.700 -2.232 1.00 125.05 239 ASP B C 1
ATOM 4530 O O . ASP B 1 240 ? 45.147 52.281 -3.174 1.00 125.05 239 ASP B O 1
ATOM 4535 N N . ILE B 1 241 ? 46.763 50.935 -2.376 1.00 103.03 240 ILE B N 1
ATOM 4536 C CA . ILE B 1 241 ? 47.377 50.714 -3.681 1.00 103.03 240 ILE B CA 1
ATOM 4537 C C . ILE B 1 241 ? 46.487 49.834 -4.554 1.00 103.03 240 ILE B C 1
ATOM 4538 O O . ILE B 1 241 ? 46.362 50.062 -5.758 1.00 103.03 240 ILE B O 1
ATOM 4543 N N . ILE B 1 242 ? 45.868 48.834 -3.934 1.00 102.68 241 ILE B N 1
ATOM 4544 C CA . ILE B 1 242 ? 44.953 47.933 -4.629 1.00 102.68 241 ILE B CA 1
ATOM 4545 C C . ILE B 1 242 ? 43.810 48.698 -5.292 1.00 102.68 241 ILE B C 1
ATOM 4546 O O . ILE B 1 242 ? 43.477 48.456 -6.453 1.00 102.68 241 ILE B O 1
ATOM 4551 N N . ARG B 1 243 ? 43.225 49.633 -4.552 1.00 111.16 242 ARG B N 1
ATOM 4552 C CA . ARG B 1 243 ? 42.116 50.435 -5.056 1.00 111.16 242 ARG B CA 1
ATOM 4553 C C . ARG B 1 243 ? 42.566 51.439 -6.115 1.00 111.16 242 ARG B C 1
ATOM 4554 O O . ARG B 1 243 ? 41.969 51.530 -7.188 1.00 111.16 242 ARG B O 1
ATOM 4562 N N . ASP B 1 244 ? 43.619 52.190 -5.806 1.00 134.43 243 ASP B N 1
ATOM 4563 C CA . ASP B 1 244 ? 44.109 53.241 -6.695 1.00 134.43 243 ASP B CA 1
ATOM 4564 C C . ASP B 1 244 ? 44.649 52.699 -8.015 1.00 134.43 243 ASP B C 1
ATOM 4565 O O . ASP B 1 244 ? 44.338 53.225 -9.083 1.00 134.43 243 ASP B O 1
ATOM 4570 N N . GLN B 1 245 ? 45.461 51.650 -7.938 1.00 94.68 244 GLN B N 1
ATOM 4571 C CA . GLN B 1 245 ? 46.070 51.078 -9.133 1.00 94.68 244 GLN B CA 1
ATOM 4572 C C . GLN B 1 245 ? 45.180 50.023 -9.785 1.00 94.68 244 GLN B C 1
ATOM 4573 O O . GLN B 1 245 ? 45.524 49.486 -10.835 1.00 94.68 244 GLN B O 1
ATOM 4579 N N . GLN B 1 246 ? 44.044 49.737 -9.153 1.00 130.13 245 GLN B N 1
ATOM 4580 C CA . GLN B 1 246 ? 43.058 48.780 -9.664 1.00 130.13 245 GLN B CA 1
ATOM 4581 C C . GLN B 1 246 ? 43.545 47.330 -9.713 1.00 130.13 245 GLN B C 1
ATOM 4582 O O . GLN B 1 246 ? 43.579 46.716 -10.780 1.00 130.13 245 GLN B O 1
ATOM 4588 N N . TYR B 1 247 ? 43.914 46.786 -8.557 1.00 114.60 246 TYR B N 1
ATOM 4589 C CA . TYR B 1 247 ? 44.211 45.362 -8.448 1.00 114.60 246 TYR B CA 1
ATOM 4590 C C . TYR B 1 247 ? 42.902 44.582 -8.401 1.00 114.60 246 TYR B C 1
ATOM 4591 O O . TYR B 1 247 ? 41.860 45.133 -8.046 1.00 114.60 246 TYR B O 1
ATOM 4600 N N . ASN B 1 248 ? 42.952 43.302 -8.755 1.00 123.10 247 ASN B N 1
ATOM 4601 C CA . ASN B 1 248 ? 41.741 42.489 -8.817 1.00 123.10 247 ASN B CA 1
ATOM 4602 C C . ASN B 1 248 ? 41.822 41.197 -8.004 1.00 123.10 247 ASN B C 1
ATOM 4603 O O . ASN B 1 248 ? 42.822 40.480 -8.056 1.00 123.10 247 ASN B O 1
ATOM 4608 N N . VAL B 1 249 ? 40.761 40.909 -7.255 1.00 129.56 248 VAL B N 1
ATOM 4609 C CA . VAL B 1 249 ? 40.661 39.670 -6.488 1.00 129.56 248 VAL B CA 1
ATOM 4610 C C . VAL B 1 249 ? 39.548 38.778 -7.026 1.00 129.56 248 VAL B C 1
ATOM 4611 O O . VAL B 1 249 ? 38.519 39.268 -7.491 1.00 129.56 248 VAL B O 1
ATOM 4615 N N . GLN B 1 250 ? 39.754 37.467 -6.951 1.00 133.69 249 GLN B N 1
ATOM 4616 C CA . GLN B 1 250 ? 38.767 36.512 -7.439 1.00 133.69 249 GLN B CA 1
ATOM 4617 C C . GLN B 1 250 ? 38.773 35.221 -6.629 1.00 133.69 249 GLN B C 1
ATOM 4618 O O . GLN B 1 250 ? 39.814 34.794 -6.128 1.00 133.69 249 GLN B O 1
ATOM 4624 N N . LEU B 1 251 ? 37.603 34.604 -6.504 1.00 125.16 250 LEU B N 1
ATOM 4625 C CA . LEU B 1 251 ? 37.495 33.301 -5.863 1.00 125.16 250 LEU B CA 1
ATOM 4626 C C . LEU B 1 251 ? 38.037 32.216 -6.777 1.00 125.16 250 LEU B C 1
ATOM 4627 O O . LEU B 1 251 ? 37.495 31.972 -7.854 1.00 125.16 250 LEU B O 1
ATOM 4632 N N . ILE B 1 252 ? 39.113 31.569 -6.347 1.00 129.32 251 ILE B N 1
ATOM 4633 C CA . ILE B 1 252 ? 39.663 30.447 -7.091 1.00 129.32 251 ILE B CA 1
ATOM 4634 C C . ILE B 1 252 ? 39.880 29.257 -6.169 1.00 129.32 251 ILE B C 1
ATOM 4635 O O . ILE B 1 252 ? 39.981 29.408 -4.951 1.00 129.32 251 ILE B O 1
ATOM 4640 N N . GLY B 1 253 ? 39.942 28.071 -6.760 1.00 108.59 252 GLY B N 1
ATOM 4641 C CA . GLY B 1 253 ? 40.279 26.873 -6.019 1.00 108.59 252 GLY B CA 1
ATOM 4642 C C . GLY B 1 253 ? 41.621 26.357 -6.488 1.00 108.59 252 GLY B C 1
ATOM 4643 O O . GLY B 1 253 ? 42.089 26.725 -7.566 1.00 108.59 252 GLY B O 1
ATOM 4644 N N . THR B 1 254 ? 42.250 25.514 -5.677 1.00 126.46 253 THR B N 1
ATOM 4645 C CA . THR B 1 254 ? 43.497 24.871 -6.070 1.00 126.46 253 THR B CA 1
ATOM 4646 C C . THR B 1 254 ? 43.233 23.980 -7.281 1.00 126.46 253 THR B C 1
ATOM 4647 O O . THR B 1 254 ? 44.112 23.761 -8.116 1.00 126.46 253 THR B O 1
ATOM 4651 N N . SER B 1 255 ? 42.002 23.483 -7.363 1.00 125.72 254 SER B N 1
ATOM 4652 C CA . SER B 1 255 ? 41.522 22.729 -8.510 1.00 125.72 254 SER B CA 1
ATOM 4653 C C . SER B 1 255 ? 40.005 22.654 -8.426 1.00 125.72 254 SER B C 1
ATOM 4654 O O . SER B 1 255 ?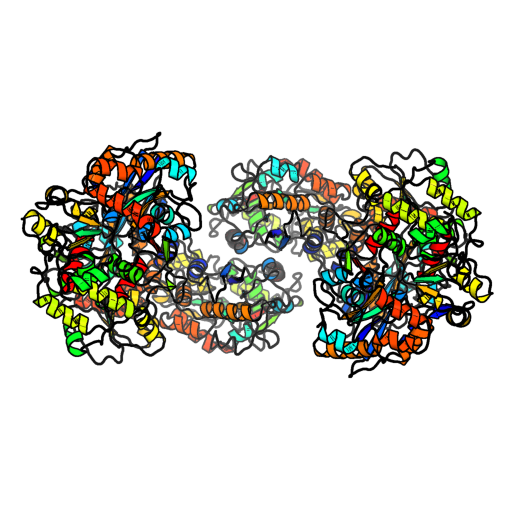 39.452 22.475 -7.339 1.00 125.72 254 SER B O 1
ATOM 4657 N N . ASP B 1 256 ? 39.342 22.805 -9.569 1.00 117.12 255 ASP B N 1
ATOM 4658 C CA . ASP B 1 256 ? 37.884 22.725 -9.650 1.00 117.12 255 ASP B CA 1
ATOM 4659 C C . ASP B 1 256 ? 37.197 23.768 -8.764 1.00 117.12 255 ASP B C 1
ATOM 4660 O O . ASP B 1 256 ? 37.296 24.970 -9.015 1.00 117.12 255 ASP B O 1
ATOM 4665 N N . LYS B 1 257 ? 36.508 23.296 -7.729 1.00 129.24 256 LYS B N 1
ATOM 4666 C CA . LYS B 1 257 ? 35.732 24.165 -6.849 1.00 129.24 256 LYS B CA 1
ATOM 4667 C C . LYS B 1 257 ? 36.618 25.043 -5.967 1.00 129.24 256 LYS B C 1
ATOM 4668 O O . LYS B 1 257 ? 37.707 24.629 -5.567 1.00 129.24 256 LYS B O 1
ATOM 4674 N N . PRO B 1 258 ? 36.152 26.267 -5.668 1.00 106.58 257 PRO B N 1
ATOM 4675 C CA . PRO B 1 258 ? 36.842 27.178 -4.749 1.00 106.58 257 PRO B CA 1
ATOM 4676 C C . PRO B 1 258 ? 36.489 26.878 -3.293 1.00 106.58 257 PRO B C 1
ATOM 4677 O O . PRO B 1 258 ? 35.335 26.575 -2.988 1.00 106.58 257 PRO B O 1
ATOM 4681 N N . TYR B 1 259 ? 37.476 26.962 -2.407 1.00 103.94 258 TYR B N 1
ATOM 4682 C CA . TYR B 1 259 ? 37.260 26.673 -0.993 1.00 103.94 258 TYR B CA 1
ATOM 4683 C C . TYR B 1 259 ? 37.278 27.930 -0.131 1.00 103.94 258 TYR B C 1
ATOM 4684 O O . TYR B 1 259 ? 37.911 28.928 -0.478 1.00 103.94 258 TYR B O 1
ATOM 4693 N N . VAL B 1 260 ? 36.585 27.864 1.001 1.00 96.59 259 VAL B N 1
ATOM 4694 C CA . VAL B 1 260 ? 36.420 29.018 1.874 1.00 96.59 259 VAL B CA 1
ATOM 4695 C C . VAL B 1 260 ? 36.433 28.617 3.349 1.00 96.59 259 VAL B C 1
ATOM 4696 O O . VAL B 1 260 ? 35.795 27.640 3.743 1.00 96.59 259 VAL B O 1
ATOM 4700 N N . TYR B 1 261 ? 37.178 29.369 4.154 1.00 74.70 260 TYR B N 1
ATOM 4701 C CA . TYR B 1 261 ? 37.185 29.179 5.599 1.00 74.70 260 TYR B CA 1
ATOM 4702 C C . TYR B 1 261 ? 36.222 30.170 6.247 1.00 74.70 260 TYR B C 1
ATOM 4703 O O . TYR B 1 261 ? 36.155 31.330 5.843 1.00 74.70 260 TYR B O 1
ATOM 4712 N N . THR B 1 262 ? 35.469 29.715 7.243 1.00 87.66 261 THR B N 1
ATOM 4713 C CA . THR B 1 262 ? 34.555 30.596 7.966 1.00 87.66 261 THR B CA 1
ATOM 4714 C C . THR B 1 262 ? 34.727 30.460 9.475 1.00 87.66 261 THR B C 1
ATOM 4715 O O . THR B 1 262 ? 34.869 29.355 9.996 1.00 87.66 261 THR B O 1
ATOM 4719 N N . ASP B 1 263 ? 34.714 31.592 10.172 1.00 73.42 262 ASP B N 1
ATOM 4720 C CA . ASP B 1 263 ? 34.779 31.596 11.628 1.00 73.42 262 ASP B CA 1
ATOM 4721 C C . ASP B 1 263 ? 33.381 31.800 12.198 1.00 73.42 262 ASP B C 1
ATOM 4722 O O . ASP B 1 263 ? 32.626 32.646 11.718 1.00 73.42 262 ASP B O 1
ATOM 4727 N N . VAL B 1 264 ? 33.035 31.022 13.219 1.00 80.60 263 VAL B N 1
ATOM 4728 C CA . VAL B 1 264 ? 31.675 31.019 13.748 1.00 80.60 263 VAL B CA 1
ATOM 4729 C C . VAL B 1 264 ? 31.615 31.226 15.260 1.00 80.60 263 VAL B C 1
ATOM 4730 O O . VAL B 1 264 ? 32.285 30.529 16.021 1.00 80.60 263 VAL B O 1
ATOM 4734 N N . LEU B 1 265 ? 30.806 32.192 15.686 1.00 86.77 264 LEU B N 1
ATOM 4735 C CA . LEU B 1 265 ? 30.548 32.415 17.104 1.00 86.77 264 LEU B CA 1
ATOM 4736 C C . LEU B 1 265 ? 29.510 31.415 17.604 1.00 86.77 264 LEU B C 1
ATOM 4737 O O . LEU B 1 265 ? 28.414 31.324 17.054 1.00 86.77 264 LEU B O 1
ATOM 4742 N N . ALA B 1 266 ? 29.856 30.665 18.646 1.00 90.70 265 ALA B N 1
ATOM 4743 C CA . ALA B 1 266 ? 28.964 29.633 19.168 1.00 90.70 265 ALA B CA 1
ATOM 4744 C C . ALA B 1 266 ? 28.680 29.809 20.657 1.00 90.70 265 ALA B C 1
ATOM 4745 O O . ALA B 1 266 ? 29.368 30.562 21.345 1.00 90.70 265 ALA B O 1
ATOM 4747 N N . LEU B 1 267 ? 27.662 29.107 21.146 1.00 88.26 266 LEU B N 1
ATOM 4748 C CA . LEU B 1 267 ? 27.286 29.176 22.555 1.00 88.26 266 LEU B CA 1
ATOM 4749 C C . LEU B 1 267 ? 27.561 27.859 23.270 1.00 88.26 266 LEU B C 1
ATOM 4750 O O . LEU B 1 267 ? 27.299 26.784 22.730 1.00 88.26 266 LEU B O 1
ATOM 4755 N N . ASN B 1 268 ? 28.086 27.948 24.488 1.00 97.46 267 ASN B N 1
ATOM 4756 C CA . ASN B 1 268 ? 28.350 26.764 25.296 1.00 97.46 267 ASN B CA 1
ATOM 4757 C C . ASN B 1 268 ? 27.048 26.053 25.656 1.00 97.46 267 ASN B C 1
ATOM 4758 O O . ASN B 1 268 ? 26.039 26.698 25.938 1.00 97.46 267 ASN B O 1
ATOM 4763 N N . SER B 1 269 ? 27.077 24.724 25.644 1.00 119.10 268 SER B N 1
ATOM 4764 C CA . SER B 1 269 ? 25.879 23.926 25.890 1.00 119.10 268 SER B CA 1
ATOM 4765 C C . SER B 1 269 ? 25.321 24.121 27.297 1.00 119.10 268 SER B C 1
ATOM 4766 O O . SER B 1 269 ? 24.117 23.986 27.517 1.00 119.10 268 SER B O 1
ATOM 4769 N N . ASN B 1 270 ? 26.195 24.439 28.246 1.00 107.40 269 ASN B N 1
ATOM 4770 C CA . ASN B 1 270 ? 25.774 24.615 29.632 1.00 107.40 269 ASN B CA 1
ATOM 4771 C C . ASN B 1 270 ? 25.410 26.058 29.981 1.00 107.40 269 ASN B C 1
ATOM 4772 O O . ASN B 1 270 ? 25.810 26.572 31.026 1.00 107.40 269 ASN B O 1
ATOM 4777 N N . LEU B 1 271 ? 24.651 26.705 29.103 1.00 162.14 270 LEU B N 1
ATOM 4778 C CA . LEU B 1 271 ? 24.209 28.075 29.344 1.00 162.14 270 LEU B CA 1
ATOM 4779 C C . LEU B 1 271 ? 22.780 28.129 29.875 1.00 162.14 270 LEU B C 1
ATOM 4780 O O . LEU B 1 271 ? 21.943 27.297 29.527 1.00 162.14 270 LEU B O 1
ATOM 4785 N N . CYS B 1 272 ? 22.512 29.121 30.719 1.00 187.68 271 CYS B N 1
ATOM 4786 C CA . CYS B 1 272 ? 21.195 29.288 31.319 1.00 187.68 271 CYS B CA 1
ATOM 4787 C C . CYS B 1 272 ? 20.219 29.924 30.335 1.00 187.68 271 CYS B C 1
ATOM 4788 O O . CYS B 1 272 ? 20.540 30.117 29.162 1.00 187.68 271 CYS B O 1
ATOM 4791 N N . ASP B 1 273 ? 19.026 30.250 30.821 1.00 146.46 272 ASP B N 1
ATOM 4792 C CA . ASP B 1 273 ? 18.006 30.876 29.990 1.00 146.46 272 ASP B CA 1
ATOM 4793 C C . ASP B 1 273 ? 18.258 32.376 29.889 1.00 146.46 272 ASP B C 1
ATOM 4794 O O . ASP B 1 273 ? 18.079 32.980 28.831 1.00 146.46 272 ASP B O 1
ATOM 4799 N N . GLU B 1 274 ? 18.679 32.966 31.003 1.00 157.83 273 GLU B N 1
ATOM 4800 C CA . GLU B 1 274 ? 18.927 34.401 31.079 1.00 157.83 273 GLU B CA 1
ATOM 4801 C C . GLU B 1 274 ? 20.268 34.767 30.454 1.00 157.83 273 GLU B C 1
ATOM 4802 O O . GLU B 1 274 ? 20.385 35.770 29.750 1.00 157.83 273 GLU B O 1
ATOM 4808 N N . LYS B 1 275 ? 21.277 33.942 30.717 1.00 139.33 274 LYS B N 1
ATOM 4809 C CA . LYS B 1 275 ? 22.629 34.193 30.235 1.00 139.33 274 LYS B CA 1
ATOM 4810 C C . LYS B 1 275 ? 22.710 34.061 28.717 1.00 139.33 274 LYS B C 1
ATOM 4811 O O . LYS B 1 275 ? 23.556 34.684 28.074 1.00 139.33 274 LYS B O 1
ATOM 4817 N N . GLN B 1 276 ? 21.823 33.249 28.150 1.00 126.26 275 GLN B N 1
ATOM 4818 C CA . GLN B 1 276 ? 21.801 33.024 26.710 1.00 126.26 275 GLN B CA 1
ATOM 4819 C C . GLN B 1 276 ? 21.304 34.263 25.974 1.00 126.26 275 GLN B C 1
ATOM 4820 O O . GLN B 1 276 ? 21.729 34.540 24.853 1.00 126.26 275 GLN B O 1
ATOM 4826 N N . LYS B 1 277 ? 20.402 35.005 26.610 1.00 118.97 276 LYS B N 1
ATOM 4827 C CA . LYS B 1 277 ? 19.860 36.227 26.025 1.00 118.97 276 LYS B CA 1
ATOM 4828 C C . LYS B 1 277 ? 20.934 37.302 25.902 1.00 118.97 276 LYS B C 1
ATOM 4829 O O . LYS B 1 277 ? 21.017 37.998 24.890 1.00 118.97 276 LYS B O 1
ATOM 4835 N N . VAL B 1 278 ? 21.751 37.431 26.942 1.00 124.90 277 VAL B N 1
ATOM 4836 C CA . VAL B 1 278 ? 22.828 38.413 26.964 1.00 124.90 277 VAL B CA 1
ATOM 4837 C C . VAL B 1 278 ? 23.871 38.094 25.899 1.00 124.90 277 VAL B C 1
ATOM 4838 O O . VAL B 1 278 ? 24.390 38.991 25.234 1.00 124.90 277 VAL B O 1
ATOM 4842 N N . ALA B 1 279 ? 24.163 36.807 25.738 1.00 110.02 278 ALA B N 1
ATOM 4843 C CA . ALA B 1 279 ? 25.133 36.351 24.750 1.00 110.02 278 ALA B CA 1
ATOM 4844 C C . ALA B 1 279 ? 24.716 36.744 23.336 1.00 110.02 278 ALA B C 1
ATOM 4845 O O . ALA B 1 279 ? 25.556 37.099 22.512 1.00 110.02 278 ALA B O 1
ATOM 4847 N N . VAL B 1 280 ? 23.415 36.683 23.066 1.00 90.02 279 VAL B N 1
ATOM 4848 C CA . VAL B 1 280 ? 22.884 37.062 21.761 1.00 90.02 279 VAL B CA 1
ATOM 4849 C C . VAL B 1 280 ? 23.138 38.540 21.471 1.00 90.02 279 VAL B C 1
ATOM 4850 O O . VAL B 1 280 ? 23.517 38.906 20.358 1.00 90.02 279 VAL B O 1
ATOM 4854 N N . GLU B 1 281 ? 22.940 39.384 22.480 1.00 130.51 280 GLU B N 1
ATOM 4855 C CA . GLU B 1 281 ? 23.185 40.816 22.337 1.00 130.51 280 GLU B CA 1
ATOM 4856 C C . GLU B 1 281 ? 24.657 41.115 22.069 1.00 130.51 280 GLU B C 1
ATOM 4857 O O . GLU B 1 281 ? 24.985 41.902 21.180 1.00 130.51 280 GLU B O 1
ATOM 4863 N N . VAL B 1 282 ? 25.536 40.487 22.844 1.00 76.58 281 VAL B N 1
ATOM 4864 C CA . VAL B 1 282 ? 26.974 40.668 22.681 1.00 76.58 281 VAL B CA 1
ATOM 4865 C C . VAL B 1 282 ? 27.418 40.201 21.297 1.00 76.58 281 VAL B C 1
ATOM 4866 O O . VAL B 1 282 ? 28.260 40.833 20.656 1.00 76.58 281 VAL B O 1
ATOM 4870 N N . ILE B 1 283 ? 26.835 39.100 20.836 1.00 93.31 282 ILE B N 1
ATOM 4871 C CA . ILE B 1 283 ? 27.119 38.585 19.502 1.00 93.31 282 ILE B CA 1
ATOM 4872 C C . ILE B 1 283 ? 26.549 39.508 18.428 1.00 93.31 282 ILE B C 1
ATOM 4873 O O . ILE B 1 283 ? 27.218 39.805 17.437 1.00 93.31 282 ILE B O 1
ATOM 4878 N N . LYS B 1 284 ? 25.318 39.968 18.636 1.00 103.65 283 LYS B N 1
ATOM 4879 C CA . LYS B 1 284 ? 24.668 40.872 17.691 1.00 103.65 283 LYS B CA 1
ATOM 4880 C C . LYS B 1 284 ? 25.457 42.168 17.542 1.00 103.65 283 LYS B C 1
ATOM 4881 O O . LYS B 1 284 ? 25.585 42.707 16.442 1.00 103.65 283 LYS B O 1
ATOM 4887 N N . ASN B 1 285 ? 25.987 42.660 18.656 1.00 92.55 284 ASN B N 1
ATOM 4888 C CA . ASN B 1 285 ? 26.826 43.850 18.640 1.00 92.55 284 ASN B CA 1
ATOM 4889 C C . ASN B 1 285 ? 28.134 43.591 17.902 1.00 92.55 284 ASN B C 1
ATOM 4890 O O . ASN B 1 285 ? 28.703 44.493 17.292 1.00 92.55 284 ASN B O 1
ATOM 4895 N N . LEU B 1 286 ? 28.600 42.348 17.954 1.00 89.44 285 LEU B N 1
ATOM 4896 C CA . LEU B 1 286 ? 29.856 41.968 17.315 1.00 89.44 285 LEU B CA 1
ATOM 4897 C C . LEU B 1 286 ? 29.717 41.785 15.806 1.00 89.44 285 LEU B C 1
ATOM 4898 O O . LEU B 1 286 ? 30.716 41.669 15.095 1.00 89.44 285 LEU B O 1
ATOM 4903 N N . LEU B 1 287 ? 28.481 41.763 15.319 1.00 87.49 286 LEU B N 1
ATOM 4904 C CA . LEU B 1 287 ? 28.229 41.494 13.907 1.00 87.49 286 LEU B CA 1
ATOM 4905 C C . LEU B 1 287 ? 27.527 42.647 13.194 1.00 87.49 286 LEU B C 1
ATOM 4906 O O . LEU B 1 287 ? 27.458 42.671 11.965 1.00 87.49 286 LEU B O 1
ATOM 4911 N N . THR B 1 288 ? 27.011 43.602 13.962 1.00 128.01 287 THR B N 1
ATOM 4912 C CA . THR B 1 288 ? 26.209 44.681 13.388 1.00 128.01 287 THR B CA 1
ATOM 4913 C C . THR B 1 288 ? 26.764 46.082 13.650 1.00 128.01 287 THR B C 1
ATOM 4914 O O . THR B 1 288 ? 26.408 47.031 12.951 1.00 128.01 287 THR B O 1
ATOM 4918 N N . ASN B 1 289 ? 27.627 46.211 14.654 1.00 85.04 288 ASN B N 1
ATOM 4919 C CA . ASN B 1 289 ? 28.200 47.509 15.005 1.00 85.04 288 ASN B CA 1
ATOM 4920 C C . ASN B 1 289 ? 29.007 48.113 13.858 1.00 85.04 288 ASN B C 1
ATOM 4921 O O . ASN B 1 289 ? 29.968 47.510 13.379 1.00 85.04 288 ASN B O 1
ATOM 4926 N N . THR B 1 290 ? 28.608 49.306 13.426 1.00 89.89 289 THR B N 1
ATOM 4927 C CA . THR B 1 290 ? 29.212 49.956 12.265 1.00 89.89 289 THR B CA 1
ATOM 4928 C C . THR B 1 290 ? 30.681 50.316 12.473 1.00 89.89 289 THR B C 1
ATOM 4929 O O . THR B 1 290 ? 31.462 50.329 11.521 1.00 89.89 289 THR B O 1
ATOM 4933 N N . LEU B 1 291 ? 31.054 50.611 13.714 1.00 87.54 290 LEU B N 1
ATOM 4934 C CA . LEU B 1 291 ? 32.438 50.945 14.027 1.00 87.54 290 LEU B CA 1
ATOM 4935 C C . LEU B 1 291 ? 33.324 49.705 13.945 1.00 87.54 290 LEU B C 1
ATOM 4936 O O . LEU B 1 291 ? 34.466 49.777 13.493 1.00 87.54 290 LEU B O 1
ATOM 4941 N N . VAL B 1 292 ? 32.787 48.570 14.380 1.00 85.12 291 VAL B N 1
ATOM 4942 C CA . VAL B 1 292 ? 33.502 47.303 14.294 1.00 85.12 291 VAL B CA 1
ATOM 4943 C C . VAL B 1 292 ? 33.694 46.899 12.835 1.00 85.12 291 VAL B C 1
ATOM 4944 O O . VAL B 1 292 ? 34.783 46.488 12.433 1.00 85.12 291 VAL B O 1
ATOM 4948 N N . LEU B 1 293 ? 32.633 47.030 12.046 1.00 76.36 292 LEU B N 1
ATOM 4949 C CA . LEU B 1 293 ? 32.687 46.700 10.626 1.00 76.36 292 LEU B CA 1
ATOM 4950 C C . LEU B 1 293 ? 33.665 47.601 9.881 1.00 76.36 292 LEU B C 1
ATOM 4951 O O . LEU B 1 293 ? 34.391 47.145 8.997 1.00 76.36 292 LEU B O 1
ATOM 4956 N N . ASP B 1 294 ? 33.683 48.881 10.243 1.00 80.62 293 ASP B N 1
ATOM 4957 C CA . ASP B 1 294 ? 34.589 49.837 9.616 1.00 80.62 293 ASP B CA 1
ATOM 4958 C C . ASP B 1 294 ? 36.044 49.546 9.971 1.00 80.62 293 ASP B C 1
ATOM 4959 O O . ASP B 1 294 ? 36.949 49.802 9.176 1.00 80.62 293 ASP B O 1
ATOM 4964 N N . LEU B 1 295 ? 36.263 49.012 11.168 1.00 86.54 294 LEU B N 1
ATOM 4965 C CA . LEU B 1 295 ? 37.601 48.611 11.587 1.00 86.54 294 LEU B CA 1
ATOM 4966 C C . LEU B 1 295 ? 38.055 47.373 10.820 1.00 86.54 294 LEU B C 1
ATOM 4967 O O . LEU B 1 295 ? 39.225 47.253 10.455 1.00 86.54 294 LEU B O 1
ATOM 4972 N N . LEU B 1 296 ? 37.121 46.457 10.577 1.00 75.94 295 LEU B N 1
ATOM 4973 C CA . LEU B 1 296 ? 37.404 45.258 9.797 1.00 75.94 295 LEU B CA 1
ATOM 4974 C C . LEU B 1 296 ? 37.775 45.626 8.366 1.00 75.94 295 LEU B C 1
ATOM 4975 O O . LEU B 1 296 ? 38.614 44.973 7.743 1.00 75.94 295 LEU B O 1
ATOM 4980 N N . GLY B 1 297 ? 37.145 46.678 7.852 1.00 72.27 296 GLY B N 1
ATOM 4981 C CA . GLY B 1 297 ? 37.418 47.154 6.509 1.00 72.27 296 GLY B CA 1
ATOM 4982 C C . GLY B 1 297 ? 38.837 47.665 6.356 1.00 72.27 296 GLY B C 1
ATOM 4983 O O . GLY B 1 297 ? 39.419 47.591 5.275 1.00 72.27 296 GLY B O 1
ATOM 4984 N N . LEU B 1 298 ? 39.396 48.186 7.444 1.00 71.25 297 LEU B N 1
ATOM 4985 C CA . LEU B 1 298 ? 40.769 48.673 7.437 1.00 71.25 297 LEU B CA 1
ATOM 4986 C C . LEU B 1 298 ? 41.752 47.512 7.334 1.00 71.25 297 LEU B C 1
ATOM 4987 O O . LEU B 1 298 ? 42.818 47.639 6.732 1.00 71.25 297 LEU B O 1
ATOM 4992 N N . GLY B 1 299 ? 41.382 46.379 7.923 1.00 88.95 298 GLY B N 1
ATOM 4993 C CA . GLY B 1 299 ? 42.218 45.193 7.892 1.00 88.95 298 GLY B CA 1
ATOM 4994 C C . GLY B 1 299 ? 41.840 44.249 6.768 1.00 88.95 298 GLY B C 1
ATOM 4995 O O . GLY B 1 299 ? 42.415 43.169 6.635 1.00 88.95 298 GLY B O 1
ATOM 4996 N N . LEU B 1 300 ? 40.866 44.665 5.963 1.00 81.62 299 LEU B N 1
ATOM 4997 C CA . LEU B 1 300 ? 40.388 43.882 4.824 1.00 81.62 299 LEU B CA 1
ATOM 4998 C C . LEU B 1 300 ? 39.895 42.488 5.208 1.00 81.62 299 LEU B C 1
ATOM 4999 O O . LEU B 1 300 ? 40.116 41.523 4.477 1.00 81.62 299 LEU B O 1
ATOM 5004 N N . THR B 1 301 ? 39.228 42.387 6.353 1.00 76.25 300 THR B N 1
ATOM 5005 C CA . THR B 1 301 ? 38.644 41.120 6.778 1.00 76.25 300 THR B CA 1
ATOM 5006 C C . THR B 1 301 ? 37.165 41.091 6.409 1.00 76.25 300 THR B C 1
ATOM 5007 O O . THR B 1 301 ? 36.463 42.093 6.546 1.00 76.25 300 THR B O 1
ATOM 5011 N N . LEU B 1 302 ? 36.695 39.939 5.944 1.00 84.00 301 LEU B N 1
ATOM 5012 C CA . LEU B 1 302 ? 35.335 39.830 5.432 1.00 84.00 301 LEU B CA 1
ATOM 5013 C C . LEU B 1 302 ? 34.353 39.329 6.483 1.00 84.00 301 LEU B C 1
ATOM 5014 O O . LEU B 1 302 ? 34.562 38.274 7.081 1.00 84.00 301 LEU B O 1
ATOM 5019 N N . PRO B 1 303 ? 33.275 40.094 6.716 1.00 109.03 302 PRO B N 1
ATOM 5020 C CA . PRO B 1 303 ? 32.166 39.609 7.541 1.00 109.03 302 PRO B CA 1
ATOM 5021 C C . PRO B 1 303 ? 31.483 38.435 6.847 1.00 109.03 302 PRO B C 1
ATOM 5022 O O . PRO B 1 303 ? 31.587 38.305 5.627 1.00 109.03 302 PRO B O 1
ATOM 5026 N N . ALA B 1 304 ? 30.796 37.594 7.610 1.00 97.22 303 ALA B N 1
ATOM 5027 C CA . ALA B 1 304 ? 30.179 36.397 7.050 1.00 97.22 303 ALA B CA 1
ATOM 5028 C C . ALA B 1 304 ? 28.797 36.673 6.462 1.00 97.22 303 ALA B C 1
ATOM 5029 O O . ALA B 1 304 ? 28.386 36.032 5.495 1.00 97.22 303 ALA B O 1
ATOM 5031 N N . ASN B 1 305 ? 28.084 37.628 7.051 1.00 93.75 304 ASN B N 1
ATOM 5032 C CA . ASN B 1 305 ? 26.743 37.979 6.593 1.00 93.75 304 ASN B CA 1
ATOM 5033 C C . ASN B 1 305 ? 26.766 38.947 5.415 1.00 93.75 304 ASN B C 1
ATOM 5034 O O . ASN B 1 305 ? 27.747 39.662 5.209 1.00 93.75 304 ASN B O 1
ATOM 5039 N N . LYS B 1 306 ? 25.683 38.966 4.642 1.00 105.00 305 LYS B N 1
ATOM 5040 C CA . LYS B 1 306 ? 25.572 39.881 3.511 1.00 105.00 305 LYS B CA 1
ATOM 5041 C C . LYS B 1 306 ? 25.453 41.323 3.990 1.00 105.00 305 LYS B C 1
ATOM 5042 O O . LYS B 1 306 ? 25.955 42.242 3.343 1.00 105.00 305 LYS B O 1
ATOM 5048 N N . ASN B 1 307 ? 24.785 41.512 5.124 1.00 94.80 306 ASN B N 1
ATOM 5049 C CA . ASN B 1 307 ? 24.624 42.836 5.714 1.00 94.80 306 ASN B CA 1
ATOM 5050 C C . ASN B 1 307 ? 25.964 43.486 6.043 1.00 94.80 306 ASN B C 1
ATOM 5051 O O . ASN B 1 307 ? 26.122 44.701 5.925 1.00 94.80 306 ASN B O 1
ATOM 5056 N N . GLY B 1 308 ? 26.927 42.667 6.453 1.00 98.76 307 GLY B N 1
ATOM 5057 C CA . GLY B 1 308 ? 28.253 43.153 6.782 1.00 98.76 307 GLY B CA 1
ATOM 5058 C C . GLY B 1 308 ? 29.083 43.446 5.548 1.00 98.76 307 GLY B C 1
ATOM 5059 O O . GLY B 1 308 ? 29.793 44.451 5.492 1.00 98.76 307 GLY B O 1
ATOM 5060 N N . ILE B 1 309 ? 28.994 42.567 4.555 1.00 102.77 308 ILE B N 1
ATOM 5061 C CA . ILE B 1 309 ? 29.747 42.731 3.316 1.00 102.77 308 ILE B CA 1
ATOM 5062 C C . ILE B 1 309 ? 29.223 43.913 2.506 1.00 102.77 308 ILE B C 1
ATOM 5063 O O . ILE B 1 309 ? 30.001 44.691 1.953 1.00 102.77 308 ILE B O 1
ATOM 5068 N N . ALA B 1 310 ? 27.902 44.048 2.446 1.00 122.02 309 ALA B N 1
ATOM 5069 C CA . ALA B 1 310 ? 27.278 45.150 1.723 1.00 122.02 309 ALA B CA 1
ATOM 5070 C C . ALA B 1 310 ? 27.576 46.487 2.394 1.00 122.02 309 ALA B C 1
ATOM 5071 O O . ALA B 1 310 ? 27.632 47.525 1.734 1.00 122.02 309 ALA B O 1
ATOM 5073 N N . HIS B 1 311 ? 27.767 46.452 3.710 1.00 113.03 310 HIS B N 1
ATOM 5074 C CA . HIS B 1 311 ? 28.091 47.651 4.477 1.00 113.03 310 HIS B CA 1
ATOM 5075 C C . HIS B 1 311 ? 29.457 48.199 4.081 1.00 113.03 310 HIS B C 1
ATOM 5076 O O . HIS B 1 311 ? 29.658 49.413 4.025 1.00 113.03 310 HIS B O 1
ATOM 5083 N N . LEU B 1 312 ? 30.392 47.296 3.810 1.00 92.44 311 LEU B N 1
ATOM 5084 C CA . LEU B 1 312 ? 31.742 47.684 3.425 1.00 92.44 311 LEU B CA 1
ATOM 5085 C C . LEU B 1 312 ? 31.886 47.744 1.909 1.00 92.44 311 LEU B C 1
ATOM 5086 O O . LEU B 1 312 ? 32.924 48.153 1.389 1.00 92.44 311 LEU B O 1
ATOM 5091 N N . ALA B 1 313 ? 30.837 47.335 1.203 1.00 99.64 312 ALA B N 1
ATOM 5092 C CA . ALA B 1 313 ? 30.820 47.414 -0.251 1.00 99.64 312 ALA B CA 1
ATOM 5093 C C . ALA B 1 313 ? 30.543 48.845 -0.696 1.00 99.64 312 ALA B C 1
ATOM 5094 O O . ALA B 1 313 ? 30.858 49.229 -1.821 1.00 99.64 312 ALA B O 1
ATOM 5096 N N . LYS B 1 314 ? 29.955 49.631 0.201 1.00 110.68 313 LYS B N 1
ATOM 5097 C CA . LYS B 1 314 ? 29.631 51.023 -0.089 1.00 110.68 313 LYS B CA 1
ATOM 5098 C C . LYS B 1 314 ? 30.766 51.958 0.321 1.00 110.68 313 LYS B C 1
ATOM 5099 O O . LYS B 1 314 ? 30.526 53.099 0.718 1.00 110.68 313 LYS B O 1
ATOM 5105 N N . SER B 1 315 ? 31.999 51.469 0.222 1.00 109.38 314 SER B N 1
ATOM 5106 C CA . SER B 1 315 ? 33.170 52.258 0.592 1.00 109.38 314 SER B CA 1
ATOM 5107 C C . SER B 1 315 ? 34.431 51.770 -0.113 1.00 109.38 314 SER B C 1
ATOM 5108 O O . SER B 1 315 ? 35.424 52.494 -0.195 1.00 109.38 314 SER B O 1
ATOM 5111 N N . SER B 1 316 ? 34.391 50.542 -0.620 1.00 108.97 315 SER B N 1
ATOM 5112 C CA . SER B 1 316 ? 35.561 49.949 -1.259 1.00 108.97 315 SER B CA 1
ATOM 5113 C C . SER B 1 316 ? 35.185 49.054 -2.436 1.00 108.97 315 SER B C 1
ATOM 5114 O O . SER B 1 316 ? 34.199 48.318 -2.380 1.00 108.97 315 SER B O 1
ATOM 5117 N N . ASN B 1 317 ? 35.979 49.125 -3.500 1.00 115.97 316 ASN B N 1
ATOM 5118 C CA . ASN B 1 317 ? 35.775 48.274 -4.664 1.00 115.97 316 ASN B CA 1
ATOM 5119 C C . ASN B 1 317 ? 36.310 46.871 -4.401 1.00 115.97 316 ASN B C 1
ATOM 5120 O O . ASN B 1 317 ? 35.941 45.914 -5.083 1.00 115.97 316 ASN B O 1
ATOM 5125 N N . PHE B 1 318 ? 37.183 46.762 -3.405 1.00 103.22 317 PHE B N 1
ATOM 5126 C CA . PHE B 1 318 ? 37.733 45.477 -2.993 1.00 103.22 317 PHE B CA 1
ATOM 5127 C C . PHE B 1 318 ? 36.627 44.600 -2.419 1.00 103.22 317 PHE B C 1
ATOM 5128 O O . PHE B 1 318 ? 36.550 43.407 -2.710 1.00 103.22 317 PHE B O 1
ATOM 5136 N N . TYR B 1 319 ? 35.769 45.206 -1.605 1.00 97.11 318 TYR B N 1
ATOM 5137 C CA . TYR B 1 319 ? 34.632 44.505 -1.021 1.00 97.11 318 TYR B CA 1
ATOM 5138 C C . TYR B 1 319 ? 33.484 44.377 -2.017 1.00 97.11 318 TYR B C 1
ATOM 5139 O O . TYR B 1 319 ? 32.463 43.754 -1.725 1.00 97.11 318 TYR B O 1
ATOM 5148 N N . ALA B 1 320 ? 33.656 44.975 -3.192 1.00 110.94 319 ALA B N 1
ATOM 5149 C CA . ALA B 1 320 ? 32.642 44.912 -4.237 1.00 110.94 319 ALA B CA 1
ATOM 5150 C C . ALA B 1 320 ? 32.853 43.694 -5.128 1.00 110.94 319 ALA B C 1
ATOM 5151 O O . ALA B 1 320 ? 31.904 42.984 -5.459 1.00 110.94 319 ALA B O 1
ATOM 5153 N N . GLN B 1 321 ? 34.103 43.457 -5.513 1.00 129.10 320 GLN B N 1
ATOM 5154 C CA . GLN B 1 321 ? 34.442 42.322 -6.363 1.00 129.10 320 GLN B CA 1
ATOM 5155 C C . GLN B 1 321 ? 34.196 41.002 -5.640 1.00 129.10 320 GLN B C 1
ATOM 5156 O O . GLN B 1 321 ? 33.834 40.002 -6.260 1.00 129.10 320 GLN B O 1
ATOM 5162 N N . LEU B 1 322 ? 34.395 41.008 -4.326 1.00 104.48 321 LEU B N 1
ATOM 5163 C CA . LEU B 1 322 ? 34.213 39.809 -3.519 1.00 104.48 321 LEU B CA 1
ATOM 5164 C C . LEU B 1 322 ? 32.738 39.520 -3.266 1.00 104.48 321 LEU B C 1
ATOM 5165 O O . LEU B 1 322 ? 32.327 38.361 -3.213 1.00 104.48 321 LEU B O 1
ATOM 5170 N N . SER B 1 323 ? 31.945 40.576 -3.111 1.00 95.54 322 SER B N 1
ATOM 5171 C CA . SER B 1 323 ? 30.520 40.426 -2.838 1.00 95.54 322 SER B CA 1
ATOM 5172 C C . SER B 1 323 ? 29.787 39.812 -4.026 1.00 95.54 322 SER B C 1
ATOM 5173 O O . SER B 1 323 ? 28.865 39.015 -3.853 1.00 95.54 322 SER B O 1
ATOM 5176 N N . GLN B 1 324 ? 30.204 40.188 -5.231 1.00 146.68 323 GLN B N 1
ATOM 5177 C CA . GLN B 1 324 ? 29.621 39.636 -6.449 1.00 146.68 323 GLN B CA 1
ATOM 5178 C C . GLN B 1 324 ? 30.127 38.223 -6.707 1.00 146.68 323 GLN B C 1
ATOM 5179 O O . GLN B 1 324 ? 29.437 37.408 -7.320 1.00 146.68 323 GLN B O 1
ATOM 5185 N N . GLN B 1 325 ? 31.334 37.937 -6.232 1.00 87.36 324 GLN B N 1
ATOM 5186 C CA . GLN B 1 325 ? 31.945 36.630 -6.434 1.00 87.36 324 GLN B CA 1
ATOM 5187 C C . GLN B 1 325 ? 31.300 35.580 -5.533 1.00 87.36 324 GLN B C 1
ATOM 5188 O O . GLN B 1 325 ? 31.201 34.410 -5.901 1.00 87.36 324 GLN B O 1
ATOM 5194 N N . PHE B 1 326 ? 30.862 36.005 -4.352 1.00 119.94 325 PHE B N 1
ATOM 5195 C CA . PHE B 1 326 ? 30.175 35.110 -3.426 1.00 119.94 325 PHE B CA 1
ATOM 5196 C C . PHE B 1 326 ? 28.761 34.808 -3.911 1.00 119.94 325 PHE B C 1
ATOM 5197 O O . PHE B 1 326 ? 28.116 33.876 -3.433 1.00 119.94 325 PHE B O 1
ATOM 5205 N N . ASP B 1 327 ? 28.285 35.604 -4.864 1.00 122.14 326 ASP B N 1
ATOM 5206 C CA . ASP B 1 327 ? 26.962 35.408 -5.443 1.00 122.14 326 ASP B CA 1
ATOM 5207 C C . ASP B 1 327 ? 27.049 34.643 -6.760 1.00 122.14 326 ASP B C 1
ATOM 5208 O O . ASP B 1 327 ? 26.167 33.850 -7.087 1.00 122.14 326 ASP B O 1
ATOM 5213 N N . ALA B 1 328 ? 28.120 34.885 -7.510 1.00 114.00 327 ALA B N 1
ATOM 5214 C CA . ALA B 1 328 ? 28.296 34.268 -8.821 1.00 114.00 327 ALA B CA 1
ATOM 5215 C C . ALA B 1 328 ? 28.898 32.869 -8.730 1.00 114.00 327 ALA B C 1
ATOM 5216 O O . ALA B 1 328 ? 28.947 32.140 -9.721 1.00 114.00 327 ALA B O 1
ATOM 5218 N N . LYS B 1 329 ? 29.360 32.498 -7.539 1.00 127.37 328 LYS B N 1
ATOM 5219 C CA . LYS B 1 329 ? 29.940 31.178 -7.319 1.00 127.37 328 LYS B CA 1
ATOM 5220 C C . LYS B 1 329 ? 29.413 30.555 -6.032 1.00 127.37 328 LYS B C 1
ATOM 5221 O O . LYS B 1 329 ? 30.087 29.734 -5.412 1.00 127.37 328 LYS B O 1
ATOM 5227 N N . GLU B 1 330 ? 28.205 30.947 -5.641 1.00 111.08 329 GLU B N 1
ATOM 5228 C CA . GLU B 1 330 ? 27.628 30.524 -4.367 1.00 111.08 329 GLU B CA 1
ATOM 5229 C C . GLU B 1 330 ? 27.421 29.013 -4.271 1.00 111.08 329 GLU B C 1
ATOM 5230 O O . GLU B 1 330 ? 27.610 28.420 -3.209 1.00 111.08 329 GLU B O 1
ATOM 5236 N N . SER B 1 331 ? 27.038 28.393 -5.382 1.00 157.53 330 SER B N 1
ATOM 5237 C CA . SER B 1 331 ? 26.785 26.955 -5.400 1.00 157.53 330 SER B CA 1
ATOM 5238 C C . SER B 1 331 ? 28.007 26.165 -5.862 1.00 157.53 330 SER B C 1
ATOM 5239 O O . SER B 1 331 ? 27.883 25.037 -6.340 1.00 157.53 330 SER B O 1
ATOM 5242 N N . GLU B 1 332 ? 29.186 26.762 -5.715 1.00 104.34 331 GLU B N 1
ATOM 5243 C CA . GLU B 1 332 ? 30.430 26.117 -6.118 1.00 104.34 331 GLU B CA 1
ATOM 5244 C C . GLU B 1 332 ? 31.438 26.104 -4.972 1.00 104.34 331 GLU B C 1
ATOM 5245 O O . GLU B 1 332 ? 32.415 25.356 -4.999 1.00 104.34 331 GLU B O 1
ATOM 5251 N N . VAL B 1 333 ? 31.190 26.938 -3.966 1.00 110.27 332 VAL B N 1
ATOM 5252 C CA . VAL B 1 333 ? 32.095 27.074 -2.830 1.00 110.27 332 VAL B CA 1
ATOM 5253 C C . VAL B 1 333 ? 32.046 25.860 -1.905 1.00 110.27 332 VAL B C 1
ATOM 5254 O O . VAL B 1 333 ? 30.969 25.407 -1.516 1.00 110.27 332 VAL B O 1
ATOM 5258 N N . ARG B 1 334 ? 33.220 25.338 -1.560 1.00 124.16 333 ARG B N 1
ATOM 5259 C CA . ARG B 1 334 ? 33.326 24.204 -0.648 1.00 124.16 333 ARG B CA 1
ATOM 5260 C C . ARG B 1 334 ? 33.951 24.621 0.681 1.00 124.16 333 ARG B C 1
ATOM 5261 O O . ARG B 1 334 ? 34.810 25.500 0.725 1.00 124.16 333 ARG B O 1
ATOM 5269 N N . VAL B 1 335 ? 33.513 23.987 1.765 1.00 114.08 334 VAL B N 1
ATOM 5270 C CA . VAL B 1 335 ? 34.049 24.276 3.090 1.00 114.08 334 VAL B CA 1
ATOM 5271 C C . VAL B 1 335 ? 34.561 23.008 3.766 1.00 114.08 334 VAL B C 1
ATOM 5272 O O . VAL B 1 335 ? 33.775 22.158 4.186 1.00 114.08 334 VAL B O 1
ATOM 5276 N N . LEU B 1 336 ? 35.881 22.887 3.870 1.00 91.14 335 LEU B N 1
ATOM 5277 C CA . LEU B 1 336 ? 36.499 21.725 4.502 1.00 91.14 335 LEU B CA 1
ATOM 5278 C C . LEU B 1 336 ? 36.273 21.725 6.012 1.00 91.14 335 LEU B C 1
ATOM 5279 O O . LEU B 1 336 ? 36.557 22.710 6.692 1.00 91.14 335 LEU B O 1
ATOM 5284 N N . ARG B 1 337 ? 35.753 20.614 6.528 1.00 87.27 336 ARG B N 1
ATOM 5285 C CA . ARG B 1 337 ? 35.452 20.487 7.952 1.00 87.27 336 ARG B CA 1
ATOM 5286 C C . ARG B 1 337 ? 35.940 19.145 8.495 1.00 87.27 336 ARG B C 1
ATOM 5287 O O . ARG B 1 337 ? 36.182 18.209 7.734 1.00 87.27 336 ARG B O 1
ATOM 5295 N N . CYS B 1 338 ? 36.079 19.055 9.814 1.00 87.28 337 CYS B N 1
ATOM 5296 C CA . CYS B 1 338 ? 36.535 17.825 10.454 1.00 87.28 337 CYS B CA 1
ATOM 5297 C C . CYS B 1 338 ? 35.460 17.252 11.373 1.00 87.28 337 CYS B C 1
ATOM 5298 O O . CYS B 1 338 ? 34.825 17.985 12.131 1.00 87.28 337 CYS B O 1
ATOM 5301 N N . VAL B 1 339 ? 35.268 15.938 11.307 1.00 98.71 338 VAL B N 1
ATOM 5302 C CA . VAL B 1 339 ? 34.187 15.281 12.037 1.00 98.71 338 VAL B CA 1
ATOM 5303 C C . VAL B 1 339 ? 34.627 14.712 13.384 1.00 98.71 338 VAL B C 1
ATOM 5304 O O . VAL B 1 339 ? 33.932 14.869 14.387 1.00 98.71 338 VAL B O 1
ATOM 5308 N N . ASP B 1 340 ? 35.779 14.050 13.405 1.00 88.51 339 ASP B N 1
ATOM 5309 C CA . ASP B 1 340 ? 36.232 13.371 14.615 1.00 88.51 339 ASP B CA 1
ATOM 5310 C C . ASP B 1 340 ? 37.710 13.604 14.928 1.00 88.51 339 ASP B C 1
ATOM 5311 O O . ASP B 1 340 ? 38.356 12.763 15.555 1.00 88.51 339 ASP B O 1
ATOM 5316 N N . PHE B 1 341 ? 38.240 14.744 14.497 1.00 88.31 340 PHE B N 1
ATOM 5317 C CA . PHE B 1 341 ? 39.625 15.095 14.797 1.00 88.31 340 PHE B CA 1
ATOM 5318 C C . PHE B 1 341 ? 39.848 16.604 14.759 1.00 88.31 340 PHE B C 1
ATOM 5319 O O . PHE B 1 341 ? 39.039 17.346 14.201 1.00 88.31 340 PHE B O 1
ATOM 5327 N N . ALA B 1 342 ? 40.949 17.051 15.356 1.00 65.93 341 ALA B N 1
ATOM 5328 C CA . ALA B 1 342 ? 41.247 18.477 15.435 1.00 65.93 341 ALA B CA 1
ATOM 5329 C C . ALA B 1 342 ? 42.684 18.800 15.029 1.00 65.93 341 ALA B C 1
ATOM 5330 O O . ALA B 1 342 ? 43.183 18.293 14.026 1.00 65.93 341 ALA B O 1
ATOM 5332 N N . ASN B 1 343 ? 43.343 19.643 15.817 1.00 75.61 342 ASN B N 1
ATOM 5333 C CA . ASN B 1 343 ? 44.670 20.148 15.470 1.00 75.61 342 ASN B CA 1
ATOM 5334 C C . ASN B 1 343 ? 45.786 19.105 15.487 1.00 75.61 342 ASN B C 1
ATOM 5335 O O . ASN B 1 343 ? 46.672 19.127 14.632 1.00 75.61 342 ASN B O 1
ATOM 5340 N N . LYS B 1 344 ? 45.744 18.200 16.460 1.00 70.50 343 LYS B N 1
ATOM 5341 C CA . LYS B 1 344 ? 46.778 17.180 16.602 1.00 70.50 343 LYS B CA 1
ATOM 5342 C C . LYS B 1 344 ? 46.881 16.295 15.363 1.00 70.50 343 LYS B C 1
ATOM 5343 O O . LYS B 1 344 ? 47.980 15.979 14.906 1.00 70.50 343 LYS B O 1
ATOM 5349 N N . GLU B 1 345 ? 45.733 15.904 14.818 1.00 83.30 344 GLU B N 1
ATOM 5350 C CA . GLU B 1 345 ? 45.701 15.040 13.642 1.00 83.30 344 GLU B CA 1
ATOM 5351 C C . GLU B 1 345 ? 46.094 15.790 12.371 1.00 83.30 344 GLU B C 1
ATOM 5352 O O . GLU B 1 345 ? 46.673 15.208 11.453 1.00 83.30 344 GLU B O 1
ATOM 5358 N N . VAL B 1 346 ? 45.775 17.079 12.321 1.00 76.40 345 VAL B N 1
ATOM 5359 C CA . VAL B 1 346 ? 46.133 17.912 11.177 1.00 76.40 345 VAL B CA 1
ATOM 5360 C C . VAL B 1 346 ? 47.646 18.088 11.088 1.00 76.40 345 VAL B C 1
ATOM 5361 O O . VAL B 1 346 ? 48.232 17.970 10.011 1.00 76.40 345 VAL B O 1
ATOM 5365 N N . LYS B 1 347 ? 48.273 18.362 12.227 1.00 78.56 346 LYS B N 1
ATOM 5366 C CA . LYS B 1 347 ? 49.720 18.541 12.284 1.00 78.56 346 LYS B CA 1
ATOM 5367 C C . LYS B 1 347 ? 50.459 17.255 11.925 1.00 78.56 346 LYS B C 1
ATOM 5368 O O . LYS B 1 347 ? 51.511 17.293 11.287 1.00 78.56 346 LYS B O 1
ATOM 5374 N N . ASN B 1 348 ? 49.905 16.119 12.339 1.00 94.42 347 ASN B N 1
ATOM 5375 C CA . ASN B 1 348 ? 50.500 14.826 12.022 1.00 94.42 347 ASN B CA 1
ATOM 5376 C C . ASN B 1 348 ? 50.376 14.488 10.542 1.00 94.42 347 ASN B C 1
ATOM 5377 O O . ASN B 1 348 ? 51.315 13.977 9.935 1.00 94.42 347 ASN B O 1
ATOM 5382 N N . CYS B 1 349 ? 49.212 14.781 9.970 1.00 94.43 348 CYS B N 1
ATOM 5383 C CA . CYS B 1 349 ? 48.959 14.518 8.559 1.00 94.43 348 CYS B CA 1
ATOM 5384 C C . CYS B 1 349 ? 49.894 15.332 7.670 1.00 94.43 348 CYS B C 1
ATOM 5385 O O . CYS B 1 349 ? 50.421 14.826 6.680 1.00 94.43 348 CYS B O 1
ATOM 5388 N N . ALA B 1 350 ? 50.097 16.594 8.034 1.00 91.22 349 ALA B N 1
ATOM 5389 C CA . ALA B 1 350 ? 50.988 17.472 7.286 1.00 91.22 349 ALA B CA 1
ATOM 5390 C C . ALA B 1 350 ? 52.433 16.999 7.393 1.00 91.22 349 ALA B C 1
ATOM 5391 O O . ALA B 1 350 ? 53.219 17.160 6.459 1.00 91.22 349 ALA B O 1
ATOM 5393 N N . GLY B 1 351 ? 52.776 16.415 8.537 1.00 84.70 350 GLY B N 1
ATOM 5394 C CA . GLY B 1 351 ? 54.113 15.895 8.757 1.00 84.70 350 GLY B CA 1
ATOM 5395 C C . GLY B 1 351 ? 54.377 14.643 7.944 1.00 84.70 350 GLY B C 1
ATOM 5396 O O . GLY B 1 351 ? 55.526 14.295 7.670 1.00 84.70 350 GLY B O 1
ATOM 5397 N N . VAL B 1 352 ? 53.303 13.961 7.559 1.00 92.72 351 VAL B N 1
ATOM 5398 C CA . VAL B 1 352 ? 53.402 12.765 6.733 1.00 92.72 351 VAL B CA 1
ATOM 5399 C C . VAL B 1 352 ? 53.584 13.148 5.267 1.00 92.72 351 VAL B C 1
ATOM 5400 O O . VAL B 1 352 ? 54.360 12.527 4.540 1.00 92.72 351 VAL B O 1
ATOM 5404 N N . LEU B 1 353 ? 52.877 14.193 4.850 1.00 81.63 352 LEU B N 1
ATOM 5405 C CA . LEU B 1 353 ? 52.852 14.610 3.452 1.00 81.63 352 LEU B CA 1
ATOM 5406 C C . LEU B 1 353 ? 54.097 15.377 3.007 1.00 81.63 352 LEU B C 1
ATOM 5407 O O . LEU B 1 353 ? 54.522 15.258 1.859 1.00 81.63 352 LEU B O 1
ATOM 5412 N N . ARG B 1 354 ? 54.672 16.163 3.913 1.00 102.17 353 ARG B N 1
ATOM 5413 C CA . ARG B 1 354 ? 55.795 17.045 3.575 1.00 102.17 353 ARG B CA 1
ATOM 5414 C C . ARG B 1 354 ? 57.013 16.416 2.871 1.00 102.17 353 ARG B C 1
ATOM 5415 O O . ARG B 1 354 ? 57.558 17.022 1.948 1.00 102.17 353 ARG B O 1
ATOM 5423 N N . PRO B 1 355 ? 57.452 15.215 3.299 1.00 101.97 354 PRO B N 1
ATOM 5424 C CA . PRO B 1 355 ? 58.577 14.606 2.574 1.00 101.97 354 PRO B CA 1
ATOM 5425 C C . PRO B 1 355 ? 58.265 14.302 1.107 1.00 101.97 354 PRO B C 1
ATOM 5426 O O . PRO B 1 355 ? 59.188 14.161 0.304 1.00 101.97 354 PRO B O 1
ATOM 5430 N N . PHE B 1 356 ? 56.983 14.207 0.766 1.00 97.76 355 PHE B N 1
ATOM 5431 C CA . PHE B 1 356 ? 56.571 13.950 -0.609 1.00 97.76 355 PHE B CA 1
ATOM 5432 C C . PHE B 1 356 ? 56.330 15.252 -1.367 1.00 97.76 355 PHE B C 1
ATOM 5433 O O . PHE B 1 356 ? 55.657 15.266 -2.398 1.00 97.76 355 PHE B O 1
ATOM 5441 N N . LEU B 1 357 ? 56.883 16.345 -0.848 1.00 140.03 356 LEU B N 1
ATOM 5442 C CA . LEU B 1 357 ? 56.712 17.658 -1.458 1.00 140.03 356 LEU B CA 1
ATOM 5443 C C . LEU B 1 357 ? 58.058 18.304 -1.768 1.00 140.03 356 LEU B C 1
ATOM 5444 O O . LEU B 1 357 ? 59.039 17.616 -2.048 1.00 140.03 356 LEU B O 1
ATOM 5449 N N . PRO C 1 6 ? 22.318 -0.874 23.033 1.00 170.63 5 PRO C N 1
ATOM 5450 C CA . PRO C 1 6 ? 22.022 -2.169 22.411 1.00 170.63 5 PRO C CA 1
ATOM 5451 C C . PRO C 1 6 ? 23.049 -3.226 22.803 1.00 170.63 5 PRO C C 1
ATOM 5452 O O . PRO C 1 6 ? 22.791 -4.034 23.695 1.00 170.63 5 PRO C O 1
ATOM 5456 N N . LYS C 1 7 ? 24.200 -3.215 22.138 1.00 118.46 6 LYS C N 1
ATOM 5457 C CA . LYS C 1 7 ? 25.275 -4.148 22.452 1.00 118.46 6 LYS C CA 1
ATOM 5458 C C . LYS C 1 7 ? 26.118 -3.640 23.615 1.00 118.46 6 LYS C C 1
ATOM 5459 O O . LYS C 1 7 ? 27.035 -2.841 23.425 1.00 118.46 6 LYS C O 1
ATOM 5465 N N . THR C 1 8 ? 25.804 -4.105 24.820 1.00 84.16 7 THR C N 1
ATOM 5466 C CA . THR C 1 8 ? 26.547 -3.706 26.011 1.00 84.16 7 THR C CA 1
ATOM 5467 C C . THR C 1 8 ? 27.002 -4.913 26.825 1.00 84.16 7 THR C C 1
ATOM 5468 O O . THR C 1 8 ? 26.240 -5.857 27.034 1.00 84.16 7 THR C O 1
ATOM 5472 N N . LEU C 1 9 ? 28.250 -4.873 27.279 1.00 68.52 8 LEU C N 1
ATOM 5473 C CA . LEU C 1 9 ? 28.809 -5.932 28.110 1.00 68.52 8 LEU C CA 1
ATOM 5474 C C . LEU C 1 9 ? 29.063 -5.410 29.520 1.00 68.52 8 LEU C C 1
ATOM 5475 O O . LEU C 1 9 ? 29.851 -4.484 29.712 1.00 68.52 8 LEU C O 1
ATOM 5480 N N . THR C 1 10 ? 28.391 -6.003 30.504 1.00 59.11 9 THR C N 1
ATOM 5481 C CA . THR C 1 10 ? 28.545 -5.585 31.895 1.00 59.11 9 THR C CA 1
ATOM 5482 C C . THR C 1 10 ? 29.715 -6.292 32.577 1.00 59.11 9 THR C C 1
ATOM 5483 O O . THR C 1 10 ? 29.754 -7.520 32.652 1.00 59.11 9 THR C O 1
ATOM 5487 N N . VAL C 1 11 ? 30.665 -5.507 33.075 1.00 58.17 10 VAL C N 1
ATOM 5488 C CA . VAL C 1 11 ? 31.845 -6.055 33.736 1.00 58.17 10 VAL C CA 1
ATOM 5489 C C . VAL C 1 11 ? 31.930 -5.612 35.194 1.00 58.17 10 VAL C C 1
ATOM 5490 O O . VAL C 1 11 ? 32.018 -4.418 35.487 1.00 58.17 10 VAL C O 1
ATOM 5494 N N . GLY C 1 12 ? 31.903 -6.580 36.106 1.00 53.33 11 GLY C N 1
ATOM 5495 C CA . GLY C 1 12 ? 32.001 -6.296 37.526 1.00 53.33 11 GLY C CA 1
ATOM 5496 C C . GLY C 1 12 ? 33.406 -6.492 38.065 1.00 53.33 11 GLY C C 1
ATOM 5497 O O . GLY C 1 12 ? 33.864 -7.621 38.227 1.00 53.33 11 GLY C O 1
ATOM 5498 N N . LEU C 1 13 ? 34.089 -5.388 38.350 1.00 65.63 12 LEU C N 1
ATOM 5499 C CA . LEU C 1 13 ? 35.475 -5.438 38.808 1.00 65.63 12 LEU C CA 1
ATOM 5500 C C . LEU C 1 13 ? 35.595 -5.663 40.314 1.00 65.63 12 LEU C C 1
ATOM 5501 O O . LEU C 1 13 ? 34.687 -5.335 41.078 1.00 65.63 12 LEU C O 1
ATOM 5506 N N . PHE C 1 14 ? 36.726 -6.227 40.729 1.00 59.33 13 PHE C N 1
ATOM 5507 C CA . PHE C 1 14 ? 37.042 -6.399 42.142 1.00 59.33 13 PHE C CA 1
ATOM 5508 C C . PHE C 1 14 ? 37.426 -5.045 42.733 1.00 59.33 13 PHE C C 1
ATOM 5509 O O . PHE C 1 14 ? 38.437 -4.460 42.347 1.00 59.33 13 PHE C O 1
ATOM 5517 N N . PRO C 1 15 ? 36.612 -4.540 43.671 1.00 67.72 14 PRO C N 1
ATOM 5518 C CA . PRO C 1 15 ? 36.732 -3.162 44.159 1.00 67.72 14 PRO C CA 1
ATOM 5519 C C . PRO C 1 15 ? 37.738 -2.969 45.294 1.00 67.72 14 PRO C C 1
ATOM 5520 O O . PRO C 1 15 ? 38.110 -1.831 45.580 1.00 67.72 14 PRO C O 1
ATOM 5524 N N . TYR C 1 16 ? 38.172 -4.053 45.928 1.00 63.09 15 TYR C N 1
ATOM 5525 C CA . TYR C 1 16 ? 39.031 -3.942 47.104 1.00 63.09 15 TYR C CA 1
ATOM 5526 C C . TYR C 1 16 ? 40.509 -3.785 46.755 1.00 63.09 15 TYR C C 1
ATOM 5527 O O . TYR C 1 16 ? 41.343 -4.610 47.129 1.00 63.09 15 TYR C O 1
ATOM 5536 N N . LEU C 1 17 ? 40.819 -2.713 46.035 1.00 57.42 16 LEU C N 1
ATOM 5537 C CA . LEU C 1 17 ? 42.192 -2.361 45.708 1.00 57.42 16 LEU C CA 1
ATOM 5538 C C . LEU C 1 17 ? 42.640 -1.244 46.647 1.00 57.42 16 LEU C C 1
ATOM 5539 O O . LEU C 1 17 ? 41.805 -0.505 47.167 1.00 57.42 16 LEU C O 1
ATOM 5544 N N . PRO C 1 18 ? 43.958 -1.123 46.880 1.00 57.53 17 PRO C N 1
ATOM 5545 C CA . PRO C 1 18 ? 44.489 -0.127 47.820 1.00 57.53 17 PRO C CA 1
ATOM 5546 C C . PRO C 1 18 ? 44.077 1.310 47.501 1.00 57.53 17 PRO C C 1
ATOM 5547 O O . PRO C 1 18 ? 43.666 1.607 46.380 1.00 57.53 17 PRO C O 1
ATOM 5551 N N . SER C 1 19 ? 44.188 2.186 48.494 1.00 85.85 18 SER C N 1
ATOM 5552 C CA . SER C 1 19 ? 43.846 3.592 48.327 1.00 85.85 18 SER C CA 1
ATOM 5553 C C . SER C 1 19 ? 44.968 4.483 48.847 1.00 85.85 18 SER C C 1
ATOM 5554 O O . SER C 1 19 ? 45.850 4.026 49.575 1.00 85.85 18 SER C O 1
ATOM 5557 N N . TRP C 1 20 ? 44.932 5.756 48.469 1.00 102.28 19 TRP C N 1
ATOM 5558 C CA . TRP C 1 20 ? 45.913 6.724 48.946 1.00 102.28 19 TRP C CA 1
ATOM 5559 C C . TRP C 1 20 ? 45.230 7.919 49.597 1.00 102.28 19 TRP C C 1
ATOM 5560 O O . TRP C 1 20 ? 44.177 8.367 49.143 1.00 102.28 19 TRP C O 1
ATOM 5571 N N . ASN C 1 21 ? 45.837 8.429 50.663 1.00 168.09 20 ASN C N 1
ATOM 5572 C CA . ASN C 1 21 ? 45.298 9.578 51.381 1.00 168.09 20 ASN C CA 1
ATOM 5573 C C . ASN C 1 21 ? 46.351 10.276 52.234 1.00 168.09 20 ASN C C 1
ATOM 5574 O O . ASN C 1 21 ? 47.028 9.644 53.045 1.00 168.09 20 ASN C O 1
ATOM 5579 N N . GLU C 1 22 ? 46.486 11.584 52.040 1.00 144.70 21 GLU C N 1
ATOM 5580 C CA . GLU C 1 22 ? 47.424 12.383 52.818 1.00 144.70 21 GLU C CA 1
ATOM 5581 C C . GLU C 1 22 ? 46.691 13.505 53.545 1.00 144.70 21 GLU C C 1
ATOM 5582 O O . GLU C 1 22 ? 46.986 14.684 53.342 1.00 144.70 21 GLU C O 1
ATOM 5588 N N . ASN C 1 23 ? 45.736 13.121 54.390 1.00 238.19 22 ASN C N 1
ATOM 5589 C CA . ASN C 1 23 ? 44.900 14.068 55.127 1.00 238.19 22 ASN C CA 1
ATOM 5590 C C . ASN C 1 23 ? 44.170 15.058 54.223 1.00 238.19 22 ASN C C 1
ATOM 5591 O O . ASN C 1 23 ? 44.608 16.195 54.050 1.00 238.19 22 ASN C O 1
ATOM 5596 N N . GLY C 1 24 ? 43.056 14.616 53.648 1.00 129.42 23 GLY C N 1
ATOM 5597 C CA . GLY C 1 24 ? 42.265 15.460 52.773 1.00 129.42 23 GLY C CA 1
ATOM 5598 C C . GLY C 1 24 ? 41.629 14.692 51.630 1.00 129.42 23 GLY C C 1
ATOM 5599 O O . GLY C 1 24 ? 40.488 14.242 51.732 1.00 129.42 23 GLY C O 1
ATOM 5600 N N . ASN C 1 25 ? 42.371 14.543 50.538 1.00 192.59 24 ASN C N 1
ATOM 5601 C CA . ASN C 1 25 ? 41.869 13.845 49.360 1.00 192.59 24 ASN C CA 1
ATOM 5602 C C . ASN C 1 25 ? 42.020 12.334 49.479 1.00 192.59 24 ASN C C 1
ATOM 5603 O O . ASN C 1 25 ? 42.706 11.835 50.372 1.00 192.59 24 ASN C O 1
ATOM 5608 N N . GLU C 1 26 ? 41.377 11.609 48.570 1.00 97.24 25 GLU C N 1
ATOM 5609 C CA . GLU C 1 26 ? 41.494 10.158 48.529 1.00 97.24 25 GLU C CA 1
ATOM 5610 C C . GLU C 1 26 ? 41.598 9.661 47.093 1.00 97.24 25 GLU C C 1
ATOM 5611 O O . GLU C 1 26 ? 40.715 9.914 46.272 1.00 97.24 25 GLU C O 1
ATOM 5617 N N . VAL C 1 27 ? 42.681 8.951 46.798 1.00 73.20 26 VAL C N 1
ATOM 5618 C CA . VAL C 1 27 ? 42.885 8.385 45.473 1.00 73.20 26 VAL C CA 1
ATOM 5619 C C . VAL C 1 27 ? 42.718 6.872 45.517 1.00 73.20 26 VAL C C 1
ATOM 5620 O O . VAL C 1 27 ? 43.430 6.181 46.244 1.00 73.20 26 VAL C O 1
ATOM 5624 N N . LYS C 1 28 ? 41.770 6.361 44.739 1.00 63.16 27 LYS C N 1
ATOM 5625 C CA . LYS C 1 28 ? 41.506 4.928 44.704 1.00 63.16 27 LYS C CA 1
ATOM 5626 C C . LYS C 1 28 ? 42.104 4.300 43.449 1.00 63.16 27 LYS C C 1
ATOM 5627 O O . LYS C 1 28 ? 41.868 4.772 42.337 1.00 63.16 27 LYS C O 1
ATOM 5633 N N . LEU C 1 29 ? 42.882 3.236 43.636 1.00 60.07 28 LEU C N 1
ATOM 5634 C CA . LEU C 1 29 ? 43.567 2.576 42.528 1.00 60.07 28 LEU C CA 1
ATOM 5635 C C . LEU C 1 29 ? 42.586 2.009 41.507 1.00 60.07 28 LEU C C 1
ATOM 5636 O O . LEU C 1 29 ? 42.866 1.990 40.308 1.00 60.07 28 LEU C O 1
ATOM 5641 N N . ILE C 1 30 ? 41.432 1.557 41.989 1.00 49.10 29 ILE C N 1
ATOM 5642 C CA . ILE C 1 30 ? 40.405 0.991 41.121 1.00 49.10 29 ILE C CA 1
ATOM 5643 C C . ILE C 1 30 ? 39.873 2.040 40.142 1.00 49.10 29 ILE C C 1
ATOM 5644 O O . ILE C 1 30 ? 39.398 1.705 39.056 1.00 49.10 29 ILE C O 1
ATOM 5649 N N . ASN C 1 31 ? 39.973 3.311 40.522 1.00 71.57 30 ASN C N 1
ATOM 5650 C CA . ASN C 1 31 ? 39.569 4.404 39.645 1.00 71.57 30 ASN C CA 1
ATOM 5651 C C . ASN C 1 31 ? 40.604 4.688 38.563 1.00 71.57 30 ASN C C 1
ATOM 5652 O O . ASN C 1 31 ? 40.252 4.947 37.413 1.00 71.57 30 ASN C O 1
ATOM 5657 N N . LEU C 1 32 ? 41.880 4.641 38.939 1.00 59.70 31 LEU C N 1
ATOM 5658 C CA . LEU C 1 32 ? 42.965 4.852 37.987 1.00 59.70 31 LEU C CA 1
ATOM 5659 C C . LEU C 1 32 ? 42.936 3.794 36.892 1.00 59.70 31 LEU C C 1
ATOM 5660 O O . LEU C 1 32 ? 43.171 4.093 35.723 1.00 59.70 31 LEU C O 1
ATOM 5665 N N . ILE C 1 33 ? 42.635 2.558 37.276 1.00 57.47 32 ILE C N 1
ATOM 5666 C CA . ILE C 1 33 ? 42.576 1.455 36.322 1.00 57.47 32 ILE C CA 1
ATOM 5667 C C . ILE C 1 33 ? 41.364 1.560 35.392 1.00 57.47 32 ILE C C 1
ATOM 5668 O O . ILE C 1 33 ? 41.478 1.314 34.191 1.00 57.47 32 ILE C O 1
ATOM 5673 N N . LYS C 1 34 ? 40.211 1.932 35.944 1.00 67.86 33 LYS C N 1
ATOM 5674 C CA . LYS C 1 34 ? 38.996 2.088 35.143 1.00 67.86 33 LYS C CA 1
ATOM 5675 C C . LYS C 1 34 ? 39.151 3.145 34.051 1.00 67.86 33 LYS C C 1
ATOM 5676 O O . LYS C 1 34 ? 38.597 3.006 32.961 1.00 67.86 33 LYS C O 1
ATOM 5682 N N . ASP C 1 35 ? 39.915 4.194 34.344 1.00 77.97 34 ASP C N 1
ATOM 5683 C CA . ASP C 1 35 ? 40.150 5.266 33.381 1.00 77.97 34 ASP C CA 1
ATOM 5684 C C . ASP C 1 35 ? 41.126 4.841 32.285 1.00 77.97 34 ASP C C 1
ATOM 5685 O O . ASP C 1 35 ? 41.443 5.619 31.386 1.00 77.97 34 ASP C O 1
ATOM 5690 N N . VAL C 1 36 ? 41.599 3.601 32.371 1.00 58.53 35 VAL C N 1
ATOM 5691 C CA . VAL C 1 36 ? 42.532 3.049 31.397 1.00 58.53 35 VAL C CA 1
ATOM 5692 C C . VAL C 1 36 ? 41.827 2.003 30.535 1.00 58.53 35 VAL C C 1
ATOM 5693 O O . VAL C 1 36 ? 42.162 1.809 29.365 1.00 58.53 35 VAL C O 1
ATOM 5697 N N . LEU C 1 37 ? 40.831 1.346 31.120 1.00 68.80 36 LEU C N 1
ATOM 5698 C CA . LEU C 1 37 ? 40.094 0.291 30.434 1.00 68.80 36 LEU C CA 1
ATOM 5699 C C . LEU C 1 37 ? 39.263 0.833 29.271 1.00 68.80 36 LEU C C 1
ATOM 5700 O O . LEU C 1 37 ? 38.666 1.905 29.375 1.00 68.80 36 LEU C O 1
ATOM 5705 N N . PRO C 1 38 ? 39.228 0.089 28.154 1.00 71.55 37 PRO C N 1
ATOM 5706 C CA . PRO C 1 38 ? 38.481 0.489 26.956 1.00 71.55 37 PRO C CA 1
ATOM 5707 C C . PRO C 1 38 ? 36.974 0.307 27.122 1.00 71.55 37 PRO C C 1
ATOM 5708 O O . PRO C 1 38 ? 36.528 -0.724 27.626 1.00 71.55 37 PRO C O 1
ATOM 5712 N N . THR C 1 39 ? 36.203 1.302 26.695 1.00 80.74 38 THR C N 1
ATOM 5713 C CA . THR C 1 39 ? 34.750 1.253 26.823 1.00 80.74 38 THR C CA 1
ATOM 5714 C C . THR C 1 39 ? 34.080 0.798 25.531 1.00 80.74 38 THR C C 1
ATOM 5715 O O . THR C 1 39 ? 32.860 0.648 25.476 1.00 80.74 38 THR C O 1
ATOM 5719 N N . GLN C 1 40 ? 34.882 0.578 24.494 1.00 82.38 39 GLN C N 1
ATOM 5720 C CA . GLN C 1 40 ? 34.358 0.141 23.205 1.00 82.38 39 GLN C CA 1
ATOM 5721 C C . GLN C 1 40 ? 35.218 -0.973 22.616 1.00 82.38 39 GLN C C 1
ATOM 5722 O O . GLN C 1 40 ? 36.344 -0.734 22.178 1.00 82.38 39 GLN C O 1
ATOM 5728 N N . VAL C 1 41 ? 34.684 -2.191 22.614 1.00 73.90 40 VAL C N 1
ATOM 5729 C CA . VAL C 1 41 ? 35.407 -3.349 22.094 1.00 73.90 40 VAL C CA 1
ATOM 5730 C C . VAL C 1 41 ? 34.516 -4.207 21.200 1.00 73.90 40 VAL C C 1
ATOM 5731 O O . VAL C 1 41 ? 33.487 -4.717 21.645 1.00 73.90 40 VAL C O 1
ATOM 5735 N N . SER C 1 42 ? 34.923 -4.360 19.942 1.00 84.34 41 SER C N 1
ATOM 5736 C CA . SER C 1 42 ? 34.200 -5.177 18.966 1.00 84.34 41 SER C CA 1
ATOM 5737 C C . SER C 1 42 ? 32.736 -4.767 18.810 1.00 84.34 41 SER C C 1
ATOM 5738 O O . SER C 1 42 ? 31.845 -5.617 18.768 1.00 84.34 41 SER C O 1
ATOM 5741 N N . GLY C 1 43 ? 32.494 -3.463 18.728 1.00 80.36 42 GLY C N 1
ATOM 5742 C CA . GLY C 1 43 ? 31.149 -2.948 18.541 1.00 80.36 42 GLY C CA 1
ATOM 5743 C C . GLY C 1 43 ? 30.293 -3.041 19.790 1.00 80.36 42 GLY C C 1
ATOM 5744 O O . GLY C 1 43 ? 29.092 -2.769 19.752 1.00 80.36 42 GLY C O 1
ATOM 5745 N N . TYR C 1 44 ? 30.914 -3.428 20.900 1.00 83.84 43 TYR C N 1
ATOM 5746 C CA . TYR C 1 44 ? 30.218 -3.526 22.177 1.00 83.84 43 TYR C CA 1
ATOM 5747 C C . TYR C 1 44 ? 30.616 -2.387 23.107 1.00 83.84 43 TYR C C 1
ATOM 5748 O O . TYR C 1 44 ? 31.784 -2.005 23.171 1.00 83.84 43 TYR C O 1
ATOM 5757 N N . ASN C 1 45 ? 29.635 -1.847 23.822 1.00 74.57 44 ASN C N 1
ATOM 5758 C CA . ASN C 1 45 ? 29.897 -0.828 24.829 1.00 74.57 44 ASN C CA 1
ATOM 5759 C C . ASN C 1 45 ? 30.137 -1.481 26.185 1.00 74.57 44 ASN C C 1
ATOM 5760 O O . ASN C 1 45 ? 29.227 -2.066 26.771 1.00 74.57 44 ASN C O 1
ATOM 5765 N N . ILE C 1 46 ? 31.369 -1.386 26.678 1.00 68.28 45 ILE C N 1
ATOM 5766 C CA . ILE C 1 46 ? 31.751 -2.068 27.910 1.00 68.28 45 ILE C CA 1
ATOM 5767 C C . ILE C 1 46 ? 31.498 -1.206 29.146 1.00 68.28 45 ILE C C 1
ATOM 5768 O O . ILE C 1 46 ? 32.081 -0.133 29.296 1.00 68.28 45 ILE C O 1
ATOM 5773 N N . GLU C 1 47 ? 30.628 -1.687 30.028 1.00 74.26 46 GLU C N 1
ATOM 5774 C CA . GLU C 1 47 ? 30.293 -0.963 31.250 1.00 74.26 46 GLU C CA 1
ATOM 5775 C C . GLU C 1 47 ? 30.992 -1.566 32.465 1.00 74.26 46 GLU C C 1
ATOM 5776 O O . GLU C 1 47 ? 30.648 -2.662 32.910 1.00 74.26 46 GLU C O 1
ATOM 5782 N N . TYR C 1 48 ? 31.972 -0.844 33.000 1.00 74.07 47 TYR C N 1
ATOM 5783 C CA . TYR C 1 48 ? 32.710 -1.303 34.171 1.00 74.07 47 TYR C CA 1
ATOM 5784 C C . TYR C 1 48 ? 32.100 -0.771 35.462 1.00 74.07 47 TYR C C 1
ATOM 5785 O O . TYR C 1 48 ? 31.909 0.434 35.621 1.00 74.07 47 TYR C O 1
ATOM 5794 N N . THR C 1 49 ? 31.801 -1.679 36.384 1.00 69.62 48 THR C N 1
ATOM 5795 C CA . THR C 1 49 ? 31.261 -1.302 37.682 1.00 69.62 48 THR C CA 1
ATOM 5796 C C . THR C 1 49 ? 31.870 -2.164 38.783 1.00 69.62 48 THR C C 1
ATOM 5797 O O . THR C 1 49 ? 32.306 -3.286 38.531 1.00 69.62 48 THR C O 1
ATOM 5801 N N . GLU C 1 50 ? 31.907 -1.633 40.000 1.00 62.52 49 GLU C N 1
ATOM 5802 C CA . GLU C 1 50 ? 32.446 -2.377 41.131 1.00 62.52 49 GLU C CA 1
ATOM 5803 C C . GLU C 1 50 ? 31.491 -3.495 41.541 1.00 62.52 49 GLU C C 1
ATOM 5804 O O . GLU C 1 50 ? 30.284 -3.282 41.654 1.00 62.52 49 GLU C O 1
ATOM 5810 N N . PHE C 1 51 ? 32.039 -4.689 41.748 1.00 67.09 50 PHE C N 1
ATOM 5811 C CA . PHE C 1 51 ? 31.241 -5.855 42.115 1.00 67.09 50 PHE C CA 1
ATOM 5812 C C . PHE C 1 51 ? 31.707 -6.441 43.443 1.00 67.09 50 PHE C C 1
ATOM 5813 O O . PHE C 1 51 ? 32.825 -6.943 43.552 1.00 67.09 50 PHE C O 1
ATOM 5821 N N . ASP C 1 52 ? 30.839 -6.379 44.447 1.00 64.02 51 ASP C N 1
ATOM 5822 C CA . ASP C 1 52 ? 31.181 -6.839 45.788 1.00 64.02 51 ASP C CA 1
ATOM 5823 C C . ASP C 1 52 ? 30.832 -8.312 45.981 1.00 64.02 51 ASP C C 1
ATOM 5824 O O . ASP C 1 52 ? 29.691 -8.654 46.288 1.00 64.02 51 ASP C O 1
ATOM 5829 N N . CYS C 1 53 ? 31.826 -9.178 45.814 1.00 53.33 52 CYS C N 1
ATOM 5830 C CA . CYS C 1 53 ? 31.636 -10.613 45.993 1.00 53.33 52 CYS C CA 1
ATOM 5831 C C . CYS C 1 53 ? 31.423 -10.961 47.463 1.00 53.33 52 CYS C C 1
ATOM 5832 O O . CYS C 1 53 ? 30.961 -12.054 47.791 1.00 53.33 52 CYS C O 1
ATOM 5835 N N . TYR C 1 54 ? 31.765 -10.026 48.344 1.00 56.49 53 TYR C N 1
ATOM 5836 C CA . TYR C 1 54 ? 31.606 -10.229 49.778 1.00 56.49 53 TYR C CA 1
ATOM 5837 C C . TYR C 1 54 ? 30.215 -9.804 50.243 1.00 56.49 53 TYR C C 1
ATOM 5838 O O . TYR C 1 54 ? 29.984 -9.573 51.430 1.00 56.49 53 TYR C O 1
ATOM 5847 N N . SER C 1 55 ? 29.296 -9.711 49.288 1.00 50.53 54 SER C N 1
ATOM 5848 C CA . SER C 1 55 ? 27.898 -9.414 49.566 1.00 50.53 54 SER C CA 1
ATOM 5849 C C . SER C 1 55 ? 27.022 -10.477 48.920 1.00 50.53 54 SER C C 1
ATOM 5850 O O . SER C 1 55 ? 27.027 -10.634 47.701 1.00 50.53 54 SER C O 1
ATOM 5853 N N . ASP C 1 56 ? 26.273 -11.207 49.740 1.00 65.10 55 ASP C N 1
ATOM 5854 C CA . ASP C 1 56 ? 25.420 -12.283 49.244 1.00 65.10 55 ASP C CA 1
ATOM 5855 C C . ASP C 1 56 ? 24.344 -11.778 48.287 1.00 65.10 55 ASP C C 1
ATOM 5856 O O . ASP C 1 56 ? 23.910 -12.504 47.393 1.00 65.10 55 ASP C O 1
ATOM 5861 N N . ALA C 1 57 ? 23.921 -10.533 48.476 1.00 74.99 56 ALA C N 1
ATOM 5862 C CA . ALA C 1 57 ? 22.927 -9.924 47.602 1.00 74.99 56 ALA C CA 1
ATOM 5863 C C . ALA C 1 57 ? 23.491 -9.729 46.199 1.00 74.99 56 ALA C C 1
ATOM 5864 O O . ALA C 1 57 ? 22.762 -9.804 45.210 1.00 74.99 56 ALA C O 1
ATOM 5866 N N . SER C 1 58 ? 24.794 -9.481 46.122 1.00 75.36 57 SER C N 1
ATOM 5867 C CA . SER C 1 58 ? 25.460 -9.276 44.841 1.00 75.36 57 SER C CA 1
ATOM 5868 C C . SER C 1 58 ? 25.797 -10.605 44.170 1.00 75.36 57 SER C C 1
ATOM 5869 O O . SER C 1 58 ? 25.883 -10.686 42.945 1.00 75.36 57 SER C O 1
ATOM 5872 N N . LEU C 1 59 ? 25.986 -11.645 44.976 1.00 64.94 58 LEU C N 1
ATOM 5873 C CA . LEU C 1 59 ? 26.255 -12.977 44.448 1.00 64.94 58 LEU C CA 1
ATOM 5874 C C . LEU C 1 59 ? 25.005 -13.570 43.803 1.00 64.94 58 LEU C C 1
ATOM 5875 O O . LEU C 1 59 ? 25.094 -14.473 42.970 1.00 64.94 58 LEU C O 1
ATOM 5880 N N . GLN C 1 60 ? 23.843 -13.053 44.192 1.00 86.27 59 GLN C N 1
ATOM 5881 C CA . GLN C 1 60 ? 22.568 -13.539 43.675 1.00 86.27 59 GLN C CA 1
ATOM 5882 C C . GLN C 1 60 ? 22.314 -13.064 42.245 1.00 86.27 59 GLN C C 1
ATOM 5883 O O . GLN C 1 60 ? 21.796 -13.813 41.417 1.00 86.27 59 GLN C O 1
ATOM 5889 N N . SER C 1 61 ? 22.680 -11.817 41.963 1.00 61.85 60 SER C N 1
ATOM 5890 C CA . SER C 1 61 ? 22.505 -11.251 40.630 1.00 61.85 60 SER C CA 1
ATOM 5891 C C . SER C 1 61 ? 23.853 -10.969 39.970 1.00 61.85 60 SER C C 1
ATOM 5892 O O . SER C 1 61 ? 24.483 -9.942 40.230 1.00 61.85 60 SER C O 1
ATOM 5895 N N . LEU C 1 62 ? 24.285 -11.885 39.110 1.00 67.87 61 LEU C N 1
ATOM 5896 C CA . LEU C 1 62 ? 25.591 -11.783 38.467 1.00 67.87 61 LEU C CA 1
ATOM 5897 C C . LEU C 1 62 ? 25.522 -11.060 37.125 1.00 67.87 61 LEU C C 1
ATOM 5898 O O . LEU C 1 62 ? 24.600 -11.280 36.340 1.00 67.87 61 LEU C O 1
ATOM 5903 N N . PRO C 1 63 ? 26.507 -10.187 36.861 1.00 59.27 62 PRO C N 1
ATOM 5904 C CA . PRO C 1 63 ? 26.645 -9.491 35.576 1.00 59.27 62 PRO C CA 1
ATOM 5905 C C . PRO C 1 63 ? 27.175 -10.430 34.494 1.00 59.27 62 PRO C C 1
ATOM 5906 O O . PRO C 1 63 ? 27.195 -11.644 34.696 1.00 59.27 62 PRO C O 1
ATOM 5910 N N . ASP C 1 64 ? 27.600 -9.875 33.363 1.00 66.70 63 ASP C N 1
ATOM 5911 C CA . ASP C 1 64 ? 28.164 -10.682 32.283 1.00 66.70 63 ASP C CA 1
ATOM 5912 C C . ASP C 1 64 ? 29.503 -11.290 32.697 1.00 66.70 63 ASP C C 1
ATOM 5913 O O . ASP C 1 64 ? 29.673 -12.509 32.681 1.00 66.70 63 ASP C O 1
ATOM 5918 N N . VAL C 1 65 ? 30.453 -10.433 33.060 1.00 60.55 64 VAL C N 1
ATOM 5919 C CA . VAL C 1 65 ? 31.717 -10.888 33.633 1.00 60.55 64 VAL C CA 1
ATOM 5920 C C . VAL C 1 65 ? 31.928 -10.231 34.997 1.00 60.55 64 VAL C C 1
ATOM 5921 O O . VAL C 1 65 ? 31.580 -9.065 35.196 1.00 60.55 64 VAL C O 1
ATOM 5925 N N . PHE C 1 66 ? 32.475 -10.991 35.941 1.00 58.65 65 PHE C N 1
ATOM 5926 C CA . PHE C 1 66 ? 32.641 -10.504 37.307 1.00 58.65 65 PHE C CA 1
ATOM 5927 C C . PHE C 1 66 ? 33.868 -11.101 37.989 1.00 58.65 65 PHE C C 1
ATOM 5928 O O . PHE C 1 66 ? 34.216 -12.260 37.763 1.00 58.65 65 PHE C O 1
ATOM 5936 N N . SER C 1 67 ? 34.515 -10.299 38.829 1.00 66.67 66 SER C N 1
ATOM 5937 C CA . SER C 1 67 ? 35.688 -10.746 39.570 1.00 66.67 66 SER C CA 1
ATOM 5938 C C . SER C 1 67 ? 35.309 -11.121 40.996 1.00 66.67 66 SER C C 1
ATOM 5939 O O . SER C 1 67 ? 34.916 -10.265 41.789 1.00 66.67 66 SER C O 1
ATOM 5942 N N . THR C 1 68 ? 35.428 -12.404 41.321 1.00 57.11 67 THR C N 1
ATOM 5943 C CA . THR C 1 68 ? 35.075 -12.884 42.650 1.00 57.11 67 THR C CA 1
ATOM 5944 C C . THR C 1 68 ? 36.233 -13.585 43.348 1.00 57.11 67 THR C C 1
ATOM 5945 O O . THR C 1 68 ? 37.116 -14.150 42.704 1.00 57.11 67 THR C O 1
ATOM 5949 N N . ASP C 1 69 ? 36.217 -13.534 44.675 1.00 54.38 68 ASP C N 1
ATOM 5950 C CA . ASP C 1 69 ? 37.145 -14.299 45.490 1.00 54.38 68 ASP C CA 1
ATOM 5951 C C . ASP C 1 69 ? 36.848 -15.774 45.257 1.00 54.38 68 ASP C C 1
ATOM 5952 O O . ASP C 1 69 ? 35.688 -16.184 45.242 1.00 54.38 68 ASP C O 1
ATOM 5957 N N . SER C 1 70 ? 37.895 -16.573 45.078 1.00 51.57 69 SER C N 1
ATOM 5958 C CA . SER C 1 70 ? 37.732 -18.001 44.821 1.00 51.57 69 SER C CA 1
ATOM 5959 C C . SER C 1 70 ? 37.197 -18.749 46.041 1.00 51.57 69 SER C C 1
ATOM 5960 O O . SER C 1 70 ? 36.890 -19.939 45.963 1.00 51.57 69 SER C O 1
ATOM 5963 N N . ILE C 1 71 ? 37.088 -18.047 47.164 1.00 50.84 70 ILE C N 1
ATOM 5964 C CA . ILE C 1 71 ? 36.562 -18.631 48.392 1.00 50.84 70 ILE C CA 1
ATOM 5965 C C . ILE C 1 71 ? 35.067 -18.932 48.265 1.00 50.84 70 ILE C C 1
ATOM 5966 O O . ILE C 1 71 ? 34.530 -19.758 49.001 1.00 50.84 70 ILE C O 1
ATOM 5971 N N . PHE C 1 72 ? 34.406 -18.268 47.320 1.00 57.72 71 PHE C N 1
ATOM 5972 C CA . PHE C 1 72 ? 32.975 -18.458 47.100 1.00 57.72 71 PHE C CA 1
ATOM 5973 C C . PHE C 1 72 ? 32.695 -19.079 45.735 1.00 57.72 71 PHE C C 1
ATOM 5974 O O . PHE C 1 72 ? 31.543 -19.184 45.317 1.00 57.72 71 PHE C O 1
ATOM 5982 N N . LEU C 1 73 ? 33.753 -19.486 45.043 1.00 57.25 72 LEU C N 1
ATOM 5983 C CA . LEU C 1 73 ? 33.614 -20.035 43.695 1.00 57.25 72 LEU C CA 1
ATOM 5984 C C . LEU C 1 73 ? 32.856 -21.371 43.604 1.00 57.25 72 LEU C C 1
ATOM 5985 O O . LEU C 1 73 ? 31.975 -21.510 42.758 1.00 57.25 72 LEU C O 1
ATOM 5990 N N . PRO C 1 74 ? 33.191 -22.359 44.458 1.00 64.34 73 PRO C N 1
ATOM 5991 C CA . PRO C 1 74 ? 32.424 -23.609 44.372 1.00 64.34 73 PRO C CA 1
ATOM 5992 C C . PRO C 1 74 ? 30.949 -23.423 44.728 1.00 64.34 73 PRO C C 1
ATOM 5993 O O . PRO C 1 74 ? 30.092 -24.130 44.194 1.00 64.34 73 PRO C O 1
ATOM 5997 N N . TYR C 1 75 ? 30.664 -22.479 45.620 1.00 72.46 74 TYR C N 1
ATOM 5998 C CA . TYR C 1 75 ? 29.291 -22.160 45.996 1.00 72.46 74 TYR C CA 1
ATOM 5999 C C . TYR C 1 75 ? 28.558 -21.473 44.850 1.00 72.46 74 TYR C C 1
ATOM 6000 O O . TYR C 1 75 ? 27.359 -21.675 44.654 1.00 72.46 74 TYR C O 1
ATOM 6009 N N . LEU C 1 76 ? 29.289 -20.662 44.094 1.00 63.49 75 LEU C N 1
ATOM 6010 C CA . LEU C 1 76 ? 28.715 -19.931 42.973 1.00 63.49 75 LEU C CA 1
ATOM 6011 C C . LEU C 1 76 ? 28.376 -20.879 41.826 1.00 63.49 75 LEU C C 1
ATOM 6012 O O . LEU C 1 76 ? 27.433 -20.644 41.070 1.00 63.49 75 LEU C O 1
ATOM 6017 N N . VAL C 1 77 ? 29.151 -21.952 41.706 1.00 64.42 76 VAL C N 1
ATOM 6018 C CA . VAL C 1 77 ? 28.918 -22.962 40.679 1.00 64.42 76 VAL C CA 1
ATOM 6019 C C . VAL C 1 77 ? 27.686 -23.799 41.021 1.00 64.42 76 VAL C C 1
ATOM 6020 O O . VAL C 1 77 ? 26.927 -24.198 40.138 1.00 64.42 76 VAL C O 1
ATOM 6024 N N . SER C 1 78 ? 27.483 -24.042 42.313 1.00 72.01 77 SER C N 1
ATOM 6025 C CA . SER C 1 78 ? 26.340 -24.822 42.781 1.00 72.01 77 SER C CA 1
ATOM 6026 C C . SER C 1 78 ? 25.013 -24.175 42.392 1.00 72.01 77 SER C C 1
ATOM 6027 O O . SER C 1 78 ? 23.997 -24.856 42.254 1.00 72.01 77 SER C O 1
ATOM 6030 N N . LEU C 1 79 ? 25.032 -22.859 42.213 1.00 83.64 78 LEU C N 1
ATOM 6031 C CA . LEU C 1 79 ? 23.840 -22.118 41.822 1.00 83.64 78 LEU C CA 1
ATOM 6032 C C . LEU C 1 79 ? 23.790 -21.934 40.308 1.00 83.64 78 LEU C C 1
ATOM 6033 O O . LEU C 1 79 ? 23.025 -21.115 39.799 1.00 83.64 78 LEU C O 1
ATOM 6038 N N . GLY C 1 80 ? 24.606 -22.703 39.592 1.00 125.55 79 GLY C N 1
ATOM 6039 C CA . GLY C 1 80 ? 24.753 -22.524 38.159 1.00 125.55 79 GLY C CA 1
ATOM 6040 C C . GLY C 1 80 ? 25.493 -21.229 37.893 1.00 125.55 79 GLY C C 1
ATOM 6041 O O . GLY C 1 80 ? 26.675 -21.107 38.212 1.00 125.55 79 GLY C O 1
ATOM 6042 N N . GLY C 1 81 ? 24.798 -20.262 37.303 1.00 67.97 80 GLY C N 1
ATOM 6043 C CA . GLY C 1 81 ? 25.307 -18.906 37.181 1.00 67.97 80 GLY C CA 1
ATOM 6044 C C . GLY C 1 81 ? 26.581 -18.706 36.380 1.00 67.97 80 GLY C C 1
ATOM 6045 O O . GLY C 1 81 ? 26.624 -17.873 35.477 1.00 67.97 80 GLY C O 1
ATOM 6046 N N . VAL C 1 82 ? 27.625 -19.458 36.714 1.00 77.90 81 VAL C N 1
ATOM 6047 C CA . VAL C 1 82 ? 28.925 -19.294 36.070 1.00 77.90 81 VAL C CA 1
ATOM 6048 C C . VAL C 1 82 ? 29.207 -20.384 35.033 1.00 77.90 81 VAL C C 1
ATOM 6049 O O . VAL C 1 82 ? 29.047 -21.575 35.304 1.00 77.90 81 VAL C O 1
ATOM 6053 N N . LYS C 1 83 ? 29.620 -19.960 33.841 1.00 72.89 82 LYS C N 1
ATOM 6054 C CA . LYS C 1 83 ? 29.884 -20.875 32.734 1.00 72.89 82 LYS C CA 1
ATOM 6055 C C . LYS C 1 83 ? 31.250 -21.549 32.846 1.00 72.89 82 LYS C C 1
ATOM 6056 O O . LYS C 1 83 ? 32.245 -20.907 33.185 1.00 72.89 82 LYS C O 1
ATOM 6062 N N . SER C 1 84 ? 31.288 -22.847 32.558 1.00 72.51 83 SER C N 1
ATOM 6063 C CA . SER C 1 84 ? 32.542 -23.589 32.524 1.00 72.51 83 SER C CA 1
ATOM 6064 C C . SER C 1 84 ? 33.345 -23.194 31.292 1.00 72.51 83 SER C C 1
ATOM 6065 O O . SER C 1 84 ? 32.783 -22.970 30.219 1.00 72.51 83 SER C O 1
ATOM 6068 N N . LEU C 1 85 ? 34.662 -23.113 31.447 1.00 68.60 84 LEU C N 1
ATOM 6069 C CA . LEU C 1 85 ? 35.527 -22.668 30.363 1.00 68.60 84 LEU C CA 1
ATOM 6070 C C . LEU C 1 85 ? 36.502 -23.757 29.933 1.00 68.60 84 LEU C C 1
ATOM 6071 O O . LEU C 1 85 ? 36.819 -24.662 30.707 1.00 68.60 84 LEU C O 1
ATOM 6076 N N . ASP C 1 86 ? 36.974 -23.660 28.694 1.00 76.79 85 ASP C N 1
ATOM 6077 C CA . ASP C 1 86 ? 37.985 -24.575 28.180 1.00 76.79 85 ASP C CA 1
ATOM 6078 C C . ASP C 1 86 ? 39.336 -24.312 28.833 1.00 76.79 85 ASP C C 1
ATOM 6079 O O . ASP C 1 86 ? 39.691 -23.164 29.104 1.00 76.79 85 ASP C O 1
ATOM 6084 N N . GLU C 1 87 ? 40.082 -25.384 29.084 1.00 87.41 86 GLU C N 1
ATOM 6085 C CA . GLU C 1 87 ? 41.410 -25.286 29.677 1.00 87.41 86 GLU C CA 1
ATOM 6086 C C . GLU C 1 87 ? 42.335 -24.435 28.812 1.00 87.41 86 GLU C C 1
ATOM 6087 O O . GLU C 1 87 ? 43.092 -23.609 29.321 1.00 87.41 86 GLU C O 1
ATOM 6093 N N . SER C 1 88 ? 42.257 -24.638 27.501 1.00 75.70 87 SER C N 1
ATOM 6094 C CA . SER C 1 88 ? 43.115 -23.929 26.557 1.00 75.70 87 SER C CA 1
ATOM 6095 C C . SER C 1 88 ? 42.690 -22.475 26.373 1.00 75.70 87 SER C C 1
ATOM 6096 O O . SER C 1 88 ? 43.515 -21.616 26.059 1.00 75.70 87 SER C O 1
ATOM 6099 N N . LEU C 1 89 ? 41.403 -22.205 26.566 1.00 69.04 88 LEU C N 1
ATOM 6100 C CA . LEU C 1 89 ? 40.878 -20.849 26.436 1.00 69.04 88 LEU C CA 1
ATOM 6101 C C . LEU C 1 89 ? 41.463 -19.927 27.501 1.00 69.04 88 LEU C C 1
ATOM 6102 O O . LEU C 1 89 ? 41.776 -18.768 27.230 1.00 69.04 88 LEU C O 1
ATOM 6107 N N . VAL C 1 90 ? 41.610 -20.452 28.713 1.00 62.53 89 VAL C N 1
ATOM 6108 C CA . VAL C 1 90 ? 42.163 -19.680 29.818 1.00 62.53 89 VAL C CA 1
ATOM 6109 C C . VAL C 1 90 ? 43.676 -19.528 29.683 1.00 62.53 89 VAL C C 1
ATOM 6110 O O . VAL C 1 90 ? 44.216 -18.434 29.860 1.00 62.53 89 VAL C O 1
ATOM 6114 N N . ARG C 1 91 ? 44.353 -20.626 29.361 1.00 71.67 90 ARG C N 1
ATOM 6115 C CA . ARG C 1 91 ? 45.805 -20.615 29.219 1.00 71.67 90 ARG C CA 1
ATOM 6116 C C . ARG C 1 91 ? 46.254 -19.750 28.045 1.00 71.67 90 ARG C C 1
ATOM 6117 O O . ARG C 1 91 ? 47.375 -19.245 28.030 1.00 71.67 90 ARG C O 1
ATOM 6125 N N . GLY C 1 92 ? 45.371 -19.580 27.066 1.00 70.99 91 GLY C N 1
ATOM 6126 C CA . GLY C 1 92 ? 45.654 -18.723 25.930 1.00 70.99 91 GLY C CA 1
ATOM 6127 C C . GLY C 1 92 ? 45.683 -17.260 26.327 1.00 70.99 91 GLY C C 1
ATOM 6128 O O . GLY C 1 92 ? 46.297 -16.433 25.653 1.00 70.99 91 GLY C O 1
ATOM 6129 N N . VAL C 1 93 ? 45.018 -16.942 27.433 1.00 67.44 92 VAL C N 1
ATOM 6130 C CA . VAL C 1 93 ? 44.951 -15.572 27.927 1.00 67.44 92 VAL C CA 1
ATOM 6131 C C . VAL C 1 93 ? 45.923 -15.337 29.079 1.00 67.44 92 VAL C C 1
ATOM 6132 O O . VAL C 1 93 ? 46.793 -14.468 29.005 1.00 67.44 92 VAL C O 1
ATOM 6136 N N . THR C 1 94 ? 45.767 -16.119 30.142 1.00 68.18 93 THR C N 1
ATOM 6137 C CA . THR C 1 94 ? 46.556 -15.941 31.355 1.00 68.18 93 THR C CA 1
ATOM 6138 C C . THR C 1 94 ? 48.001 -16.391 31.176 1.00 68.18 93 THR C C 1
ATOM 6139 O O . THR C 1 94 ? 48.921 -15.800 31.743 1.00 68.18 93 THR C O 1
ATOM 6143 N N . GLY C 1 95 ? 48.196 -17.438 30.383 1.00 73.56 94 GLY C N 1
ATOM 6144 C CA . GLY C 1 95 ? 49.505 -18.043 30.238 1.00 73.56 94 GLY C CA 1
ATOM 6145 C C . GLY C 1 95 ? 49.699 -19.095 31.310 1.00 73.56 94 GLY C C 1
ATOM 6146 O O . GLY C 1 95 ? 48.726 -19.629 31.843 1.00 73.56 94 GLY C O 1
ATOM 6147 N N . ASP C 1 96 ? 50.953 -19.392 31.634 1.00 79.50 95 ASP C N 1
ATOM 6148 C CA . ASP C 1 96 ? 51.252 -20.389 32.655 1.00 79.50 95 ASP C CA 1
ATOM 6149 C C . ASP C 1 96 ? 50.828 -19.914 34.041 1.00 79.50 95 ASP C C 1
ATOM 6150 O O . ASP C 1 96 ? 51.054 -18.761 34.412 1.00 79.50 95 ASP C O 1
ATOM 6155 N N . LEU C 1 97 ? 50.205 -20.812 34.797 1.00 57.70 96 LEU C N 1
ATOM 6156 C CA . LEU C 1 97 ? 49.758 -20.508 36.149 1.00 57.70 96 LEU C CA 1
ATOM 6157 C C . LEU C 1 97 ? 50.415 -21.453 37.147 1.00 57.70 96 LEU C C 1
ATOM 6158 O O . LEU C 1 97 ? 50.796 -22.570 36.796 1.00 57.70 96 LEU C O 1
ATOM 6163 N N . HIS C 1 98 ? 50.548 -21.005 38.391 1.00 62.24 97 HIS C N 1
ATOM 6164 C CA . HIS C 1 98 ? 50.988 -21.887 39.462 1.00 62.24 97 HIS C CA 1
ATOM 6165 C C . HIS C 1 98 ? 49.905 -22.927 39.717 1.00 62.24 97 HIS C C 1
ATOM 6166 O O . HIS C 1 98 ? 48.737 -22.705 39.397 1.00 62.24 97 HIS C O 1
ATOM 6173 N N . SER C 1 99 ? 50.294 -24.061 40.292 1.00 66.01 98 SER C N 1
ATOM 6174 C CA . SER C 1 99 ? 49.357 -25.153 40.535 1.00 66.01 98 SER C CA 1
ATOM 6175 C C . SER C 1 99 ? 48.223 -24.740 41.471 1.00 66.01 98 SER C C 1
ATOM 6176 O O . SER C 1 99 ? 47.073 -25.131 41.272 1.00 66.01 98 SER C O 1
ATOM 6179 N N . PHE C 1 100 ? 48.548 -23.941 42.484 1.00 65.82 99 PHE C N 1
ATOM 6180 C CA . PHE C 1 100 ? 47.550 -23.502 43.454 1.00 65.82 99 PHE C CA 1
ATOM 6181 C C . PHE C 1 100 ? 46.622 -22.425 42.891 1.00 65.82 99 PHE C C 1
ATOM 6182 O O . PHE C 1 100 ? 45.477 -22.293 43.323 1.00 65.82 99 PHE C O 1
ATOM 6190 N N . VAL C 1 101 ? 47.121 -21.663 41.924 1.00 63.56 100 VAL C N 1
ATOM 6191 C CA . VAL C 1 101 ? 46.324 -20.619 41.292 1.00 63.56 100 VAL C CA 1
ATOM 6192 C C . VAL C 1 101 ? 45.258 -21.225 40.382 1.00 63.56 100 VAL C C 1
ATOM 6193 O O . VAL C 1 101 ? 44.102 -20.802 40.396 1.00 63.56 100 VAL C O 1
ATOM 6197 N N . SER C 1 102 ? 45.651 -22.224 39.600 1.00 65.55 101 SER C N 1
ATOM 6198 C CA . SER C 1 102 ? 44.742 -22.849 38.645 1.00 65.55 101 SER C CA 1
ATOM 6199 C C . SER C 1 102 ? 43.691 -23.709 39.338 1.00 65.55 101 SER C C 1
ATOM 6200 O O . SER C 1 102 ? 42.520 -23.699 38.958 1.00 65.55 101 SER C O 1
ATOM 6203 N N . SER C 1 103 ? 44.115 -24.453 40.354 1.00 59.53 102 SER C N 1
ATOM 6204 C CA . SER C 1 103 ? 43.217 -25.358 41.064 1.00 59.53 102 SER C CA 1
ATOM 6205 C C . SER C 1 103 ? 42.206 -24.601 41.922 1.00 59.53 102 SER C C 1
ATOM 6206 O O . SER C 1 103 ? 41.180 -25.156 42.321 1.00 59.53 102 SER C O 1
ATOM 6209 N N . SER C 1 104 ? 42.500 -23.335 42.201 1.00 51.29 103 SER C N 1
ATOM 6210 C CA . SER C 1 104 ? 41.594 -22.492 42.969 1.00 51.29 103 SER C CA 1
ATOM 6211 C C . SER C 1 104 ? 40.421 -22.037 42.106 1.00 51.29 103 SER C C 1
ATOM 6212 O O . SER C 1 104 ? 39.372 -21.649 42.621 1.00 51.29 103 SER C O 1
ATOM 6215 N N . ALA C 1 105 ? 40.607 -22.086 40.790 1.00 61.47 104 ALA C N 1
ATOM 6216 C CA . ALA C 1 105 ? 39.568 -21.668 39.856 1.00 61.47 104 ALA C CA 1
ATOM 6217 C C . ALA C 1 105 ? 38.872 -22.859 39.205 1.00 61.47 104 ALA C C 1
ATOM 6218 O O . ALA C 1 105 ? 38.085 -22.692 38.273 1.00 61.47 104 ALA C O 1
ATOM 6220 N N . SER C 1 106 ? 39.161 -24.059 39.697 1.00 56.13 105 SER C N 1
ATOM 6221 C CA . SER C 1 106 ? 38.565 -25.268 39.139 1.00 56.13 105 SER C CA 1
ATOM 6222 C C . SER C 1 106 ? 37.632 -25.960 40.129 1.00 56.13 105 SER C C 1
ATOM 6223 O O . SER C 1 106 ? 38.011 -26.235 41.268 1.00 56.13 105 SER C O 1
ATOM 6226 N N . VAL C 1 107 ? 36.411 -26.239 39.685 1.00 79.70 106 VAL C N 1
ATOM 6227 C CA . VAL C 1 107 ? 35.435 -26.938 40.513 1.00 79.70 106 VAL C CA 1
ATOM 6228 C C . VAL C 1 107 ? 34.908 -28.178 39.797 1.00 79.70 106 VAL C C 1
ATOM 6229 O O . VAL C 1 107 ? 34.427 -28.092 38.666 1.00 79.70 106 VAL C O 1
ATOM 6233 N N . ASN C 1 108 ? 35.010 -29.325 40.463 1.00 84.55 107 ASN C N 1
ATOM 6234 C CA . ASN C 1 108 ? 34.515 -30.596 39.933 1.00 84.55 107 ASN C CA 1
ATOM 6235 C C . ASN C 1 108 ? 35.136 -30.996 38.594 1.00 84.55 107 ASN C C 1
ATOM 6236 O O . ASN C 1 108 ? 34.483 -31.627 37.762 1.00 84.55 107 ASN C O 1
ATOM 6241 N N . GLY C 1 109 ? 36.396 -30.623 38.393 1.00 84.82 108 GLY C N 1
ATOM 6242 C CA . GLY C 1 109 ? 37.124 -31.009 37.198 1.00 84.82 108 GLY C CA 1
ATOM 6243 C C . GLY C 1 109 ? 36.957 -30.055 36.030 1.00 84.82 108 GLY C C 1
ATOM 6244 O O . GLY C 1 109 ? 37.434 -30.327 34.928 1.00 84.82 108 GLY C O 1
ATOM 6245 N N . SER C 1 110 ? 36.282 -28.936 36.266 1.00 78.93 109 SER C N 1
ATOM 6246 C CA . SER C 1 110 ? 36.073 -27.940 35.221 1.00 78.93 109 SER C CA 1
ATOM 6247 C C . SER C 1 110 ? 36.606 -26.574 35.638 1.00 78.93 109 SER C C 1
ATOM 6248 O O . SER C 1 110 ? 36.551 -26.210 36.812 1.00 78.93 109 SER C O 1
ATOM 6251 N N . VAL C 1 111 ? 37.120 -25.823 34.669 1.00 62.44 110 VAL C N 1
ATOM 6252 C CA . VAL C 1 111 ? 37.616 -24.475 34.922 1.00 62.44 110 VAL C CA 1
ATOM 6253 C C . VAL C 1 111 ? 36.467 -23.471 34.861 1.00 62.44 110 VAL C C 1
ATOM 6254 O O . VAL C 1 111 ? 35.662 -23.496 33.930 1.00 62.44 110 VAL C O 1
ATOM 6258 N N . TYR C 1 112 ? 36.390 -22.592 35.856 1.00 73.57 111 TYR C N 1
ATOM 6259 C CA . TYR C 1 112 ? 35.293 -21.632 35.934 1.00 73.57 111 TYR C CA 1
ATOM 6260 C C . TYR C 1 112 ? 35.747 -20.178 36.028 1.00 73.57 111 TYR C C 1
ATOM 6261 O O . TYR C 1 112 ? 35.094 -19.365 36.680 1.00 73.57 111 TYR C O 1
ATOM 6270 N N . GLY C 1 113 ? 36.858 -19.844 35.379 1.00 57.34 112 GLY C N 1
ATOM 6271 C CA . GLY C 1 113 ? 37.292 -18.460 35.335 1.00 57.34 112 GLY C CA 1
ATOM 6272 C C . GLY C 1 113 ? 38.768 -18.210 35.080 1.00 57.34 112 GLY C C 1
ATOM 6273 O O . GLY C 1 113 ? 39.591 -19.124 35.117 1.00 57.34 112 GLY C O 1
ATOM 6274 N N . PHE C 1 114 ? 39.091 -16.947 34.815 1.00 63.43 113 PHE C N 1
ATOM 6275 C CA . PHE C 1 114 ? 40.466 -16.517 34.606 1.00 63.43 113 PHE C CA 1
ATOM 6276 C C . PHE C 1 114 ? 40.983 -15.864 35.879 1.00 63.43 113 PHE C C 1
ATOM 6277 O O . PHE C 1 114 ? 40.482 -14.814 36.282 1.00 63.43 113 PHE C O 1
ATOM 6285 N N . PRO C 1 115 ? 41.985 -16.484 36.520 1.00 56.13 114 PRO C N 1
ATOM 6286 C CA . PRO C 1 115 ? 42.593 -15.934 37.736 1.00 56.13 114 PRO C CA 1
ATOM 6287 C C . PRO C 1 115 ? 43.150 -14.535 37.498 1.00 56.13 114 PRO C C 1
ATOM 6288 O O . PRO C 1 115 ? 43.860 -14.318 36.518 1.00 56.13 114 PRO C O 1
ATOM 6292 N N . GLN C 1 116 ? 42.827 -13.599 38.386 1.00 61.50 115 GLN C N 1
ATOM 6293 C CA . GLN C 1 116 ? 43.232 -12.209 38.206 1.00 61.50 115 GLN C CA 1
ATOM 6294 C C . GLN C 1 116 ? 44.228 -11.734 39.259 1.00 61.50 115 GLN C C 1
ATOM 6295 O O . GLN C 1 116 ? 45.309 -11.248 38.926 1.00 61.50 115 GLN C O 1
ATOM 6301 N N . TYR C 1 117 ? 43.860 -11.873 40.529 1.00 48.66 116 TYR C N 1
ATOM 6302 C CA . TYR C 1 117 ? 44.696 -11.387 41.620 1.00 48.66 116 TYR C CA 1
ATOM 6303 C C . TYR C 1 117 ? 45.164 -12.508 42.539 1.00 48.66 116 TYR C C 1
ATOM 6304 O O . TYR C 1 117 ? 44.504 -13.538 42.673 1.00 48.66 116 TYR C O 1
ATOM 6313 N N . LEU C 1 118 ? 46.315 -12.293 43.166 1.00 43.07 117 LEU C N 1
ATOM 6314 C CA . LEU C 1 118 ? 46.803 -13.160 44.227 1.00 43.07 117 LEU C CA 1
ATOM 6315 C C . LEU C 1 118 ? 46.892 -12.335 45.500 1.00 43.07 117 LEU C C 1
ATOM 6316 O O . LEU C 1 118 ? 47.255 -11.158 45.460 1.00 43.07 117 LEU C O 1
ATOM 6321 N N . CYS C 1 119 ? 46.556 -12.948 46.629 1.00 47.09 118 CYS C N 1
ATOM 6322 C CA . CYS C 1 119 ? 46.538 -12.233 47.897 1.00 47.09 118 CYS C CA 1
ATOM 6323 C C . CYS C 1 119 ? 46.830 -13.182 49.052 1.00 47.09 118 CYS C C 1
ATOM 6324 O O . CYS C 1 119 ? 46.479 -14.359 49.001 1.00 47.09 118 CYS C O 1
ATOM 6327 N N . SER C 1 120 ? 47.476 -12.664 50.091 1.00 43.15 119 SER C N 1
ATOM 6328 C CA . SER C 1 120 ? 47.802 -13.466 51.264 1.00 43.15 119 SER C CA 1
ATOM 6329 C C . SER C 1 120 ? 48.225 -12.591 52.436 1.00 43.15 119 SER C C 1
ATOM 6330 O O . SER C 1 120 ? 48.553 -11.417 52.263 1.00 43.15 119 SER C O 1
ATOM 6333 N N . ASN C 1 121 ? 48.206 -13.170 53.632 1.00 58.16 120 ASN C N 1
ATOM 6334 C CA . ASN C 1 121 ? 48.718 -12.494 54.814 1.00 58.16 120 ASN C CA 1
ATOM 6335 C C . ASN C 1 121 ? 50.225 -12.689 54.911 1.00 58.16 120 ASN C C 1
ATOM 6336 O O . ASN C 1 121 ? 50.703 -13.556 55.638 1.00 58.16 120 ASN C O 1
ATOM 6341 N N . PHE C 1 122 ? 50.969 -11.882 54.162 1.00 59.72 121 PHE C N 1
ATOM 6342 C CA . PHE C 1 122 ? 52.419 -12.014 54.106 1.00 59.72 121 PHE C CA 1
ATOM 6343 C C . PHE C 1 122 ? 53.079 -11.475 55.367 1.00 59.72 121 PHE C C 1
ATOM 6344 O O . PHE C 1 122 ? 52.495 -10.670 56.091 1.00 59.72 121 PHE C O 1
ATOM 6352 N N . LEU C 1 123 ? 54.301 -11.927 55.626 1.00 59.75 122 LEU C N 1
ATOM 6353 C CA . LEU C 1 123 ? 55.087 -11.397 56.730 1.00 59.75 122 LEU C CA 1
ATOM 6354 C C . LEU C 1 123 ? 56.106 -10.396 56.207 1.00 59.75 122 LEU C C 1
ATOM 6355 O O . LEU C 1 123 ? 57.011 -10.753 55.454 1.00 59.75 122 LEU C O 1
ATOM 6360 N N . LEU C 1 124 ? 55.944 -9.137 56.596 1.00 48.42 123 LEU C N 1
ATOM 6361 C CA . LEU C 1 124 ? 56.900 -8.099 56.244 1.00 48.42 123 LEU C CA 1
ATOM 6362 C C . LEU C 1 124 ? 57.897 -7.938 57.384 1.00 48.42 123 LEU C C 1
ATOM 6363 O O . LEU C 1 124 ? 57.571 -7.380 58.432 1.00 48.42 123 LEU C O 1
ATOM 6368 N N . SER C 1 125 ? 59.111 -8.437 57.178 1.00 64.34 124 SER C N 1
ATOM 6369 C CA . SER C 1 125 ? 60.131 -8.411 58.219 1.00 64.34 124 SER C CA 1
ATOM 6370 C C . SER C 1 125 ? 61.187 -7.346 57.952 1.00 64.34 124 SER C C 1
ATOM 6371 O O . SER C 1 125 ? 61.716 -7.246 56.844 1.00 64.34 124 SER C O 1
ATOM 6374 N N . SER C 1 126 ? 61.484 -6.551 58.974 1.00 65.71 125 SER C N 1
ATOM 6375 C CA . SER C 1 126 ? 62.591 -5.605 58.918 1.00 65.71 125 SER C CA 1
ATOM 6376 C C . SER C 1 126 ? 63.888 -6.377 58.710 1.00 65.71 125 SER C C 1
ATOM 6377 O O . SER C 1 126 ? 64.013 -7.509 59.173 1.00 65.71 125 SER C O 1
ATOM 6380 N N . PRO C 1 127 ? 64.858 -5.777 58.002 1.00 67.69 126 PRO C N 1
ATOM 6381 C CA . PRO C 1 127 ? 66.153 -6.441 57.809 1.00 67.69 126 PRO C CA 1
ATOM 6382 C C . PRO C 1 127 ? 66.861 -6.719 59.136 1.00 67.69 126 PRO C C 1
ATOM 6383 O O . PRO C 1 127 ? 67.737 -7.580 59.194 1.00 67.69 126 PRO C O 1
ATOM 6387 N N . ASN C 1 128 ? 66.472 -5.999 60.184 1.00 79.03 127 ASN C N 1
ATOM 6388 C CA . ASN C 1 128 ? 67.014 -6.222 61.519 1.00 79.03 127 ASN C CA 1
ATOM 6389 C C . ASN C 1 128 ? 66.175 -7.223 62.305 1.00 79.03 127 ASN C C 1
ATOM 6390 O O . ASN C 1 128 ? 66.149 -7.185 63.535 1.00 79.03 127 ASN C O 1
ATOM 6395 N N . ALA C 1 129 ? 65.485 -8.110 61.592 1.00 78.95 128 ALA C N 1
ATOM 6396 C CA . ALA C 1 129 ? 64.592 -9.078 62.224 1.00 78.95 128 ALA C CA 1
ATOM 6397 C C . ALA C 1 129 ? 65.335 -9.993 63.188 1.00 78.95 128 ALA C C 1
ATOM 6398 O O . ALA C 1 129 ? 66.207 -10.763 62.784 1.00 78.95 128 ALA C O 1
ATOM 6400 N N . THR C 1 130 ? 64.978 -9.898 64.464 1.00 96.88 129 THR C N 1
ATOM 6401 C CA . THR C 1 130 ? 65.594 -10.711 65.503 1.00 96.88 129 THR C CA 1
ATOM 6402 C C . THR C 1 130 ? 65.392 -12.206 65.258 1.00 96.88 129 THR C C 1
ATOM 6403 O O . THR C 1 130 ? 66.296 -13.007 65.493 1.00 96.88 129 THR C O 1
ATOM 6407 N N . GLN C 1 131 ? 64.211 -12.575 64.770 1.00 69.09 130 GLN C N 1
ATOM 6408 C CA . GLN C 1 131 ? 63.881 -13.981 64.565 1.00 69.09 130 GLN C CA 1
ATOM 6409 C C . GLN C 1 131 ? 63.367 -14.273 63.159 1.00 69.09 130 GLN C C 1
ATOM 6410 O O . GLN C 1 131 ? 63.127 -13.362 62.368 1.00 69.09 130 GLN C O 1
ATOM 6416 N N . GLN C 1 132 ? 63.193 -15.557 62.863 1.00 61.90 131 GLN C N 1
ATOM 6417 C CA . GLN C 1 132 ? 62.768 -15.999 61.543 1.00 61.90 131 GLN C CA 1
ATOM 6418 C C . GLN C 1 132 ? 62.008 -17.313 61.695 1.00 61.90 131 GLN C C 1
ATOM 6419 O O . GLN C 1 132 ? 62.392 -18.162 62.499 1.00 61.90 131 GLN C O 1
ATOM 6425 N N . ALA C 1 133 ? 60.927 -17.480 60.938 1.00 58.76 132 ALA C N 1
ATOM 6426 C CA . ALA C 1 133 ? 60.087 -18.667 61.090 1.00 58.76 132 ALA C CA 1
ATOM 6427 C C . ALA C 1 133 ? 59.392 -19.085 59.800 1.00 58.76 132 ALA C C 1
ATOM 6428 O O . ALA C 1 133 ? 59.366 -18.336 58.825 1.00 58.76 132 ALA C O 1
ATOM 6430 N N . SER C 1 134 ? 58.828 -20.290 59.811 1.00 68.05 133 SER C N 1
ATOM 6431 C CA . SER C 1 134 ? 58.115 -20.827 58.656 1.00 68.05 133 SER C CA 1
ATOM 6432 C C . SER C 1 134 ? 56.605 -20.695 58.836 1.00 68.05 133 SER C C 1
ATOM 6433 O O . SER C 1 134 ? 55.854 -20.652 57.860 1.00 68.05 133 SER C O 1
ATOM 6436 N N . SER C 1 135 ? 56.166 -20.637 60.090 1.00 62.90 134 SER C N 1
ATOM 6437 C CA . SER C 1 135 ? 54.752 -20.467 60.402 1.00 62.90 134 SER C CA 1
ATOM 6438 C C . SER C 1 135 ? 54.555 -19.417 61.490 1.00 62.90 134 SER C C 1
ATOM 6439 O O . SER C 1 135 ? 55.509 -19.014 62.155 1.00 62.90 134 SER C O 1
ATOM 6442 N N . LEU C 1 136 ? 53.314 -18.975 61.666 1.00 50.37 135 LEU C N 1
ATOM 6443 C CA . LEU C 1 136 ? 52.999 -17.971 62.677 1.00 50.37 135 LEU C CA 1
ATOM 6444 C C . LEU C 1 136 ? 53.048 -18.545 64.090 1.00 50.37 135 LEU C C 1
ATOM 6445 O O . LEU C 1 136 ? 53.405 -17.844 65.036 1.00 50.37 135 LEU C O 1
ATOM 6450 N N . LEU C 1 137 ? 52.686 -19.817 64.229 1.00 59.48 136 LEU C N 1
ATOM 6451 C CA . LEU C 1 137 ? 52.785 -20.496 65.515 1.00 59.48 136 LEU C CA 1
ATOM 6452 C C . LEU C 1 137 ? 54.242 -20.574 65.948 1.00 59.48 136 LEU C C 1
ATOM 6453 O O . LEU C 1 137 ? 54.569 -20.335 67.111 1.00 59.48 136 LEU C O 1
ATOM 6458 N N . GLU C 1 138 ? 55.110 -20.908 64.997 1.00 62.78 137 GLU C N 1
ATOM 6459 C CA . GLU C 1 138 ? 56.544 -20.977 65.243 1.00 62.78 137 GLU C CA 1
ATOM 6460 C C . GLU C 1 138 ? 57.092 -19.597 65.586 1.00 62.78 137 GLU C C 1
ATOM 6461 O O . GLU C 1 138 ? 57.903 -19.450 66.500 1.00 62.78 137 GLU C O 1
ATOM 6467 N N . LEU C 1 139 ? 56.638 -18.586 64.852 1.00 59.05 138 LEU C N 1
ATOM 6468 C CA . LEU C 1 139 ? 57.075 -17.216 65.089 1.00 59.05 138 LEU C CA 1
ATOM 6469 C C . LEU C 1 139 ? 56.590 -16.728 66.448 1.00 59.05 138 LEU C C 1
ATOM 6470 O O . LEU C 1 139 ? 57.286 -15.980 67.134 1.00 59.05 138 LEU C O 1
ATOM 6475 N N . ALA C 1 140 ? 55.395 -17.167 66.833 1.00 74.37 139 ALA C N 1
ATOM 6476 C CA . ALA C 1 140 ? 54.799 -16.785 68.109 1.00 74.37 139 ALA C CA 1
ATOM 6477 C C . ALA C 1 140 ? 55.614 -17.302 69.289 1.00 74.37 139 ALA C C 1
ATOM 6478 O O . ALA C 1 140 ? 55.822 -16.590 70.273 1.00 74.37 139 ALA C O 1
ATOM 6480 N N . GLN C 1 141 ? 56.072 -18.546 69.186 1.00 77.77 140 GLN C N 1
ATOM 6481 C CA . GLN C 1 141 ? 56.885 -19.154 70.232 1.00 77.77 140 GLN C CA 1
ATOM 6482 C C . GLN C 1 141 ? 58.232 -18.452 70.358 1.00 77.77 140 GLN C C 1
ATOM 6483 O O . GLN C 1 141 ? 58.843 -18.448 71.426 1.00 77.77 140 GLN C O 1
ATOM 6489 N N . LYS C 1 142 ? 58.685 -17.854 69.261 1.00 66.11 141 LYS C N 1
ATOM 6490 C CA . LYS C 1 142 ? 60.016 -17.264 69.206 1.00 66.11 141 LYS C CA 1
ATOM 6491 C C . LYS C 1 142 ? 60.068 -15.799 69.640 1.00 66.11 141 LYS C C 1
ATOM 6492 O O . LYS C 1 142 ? 61.039 -15.371 70.263 1.00 66.11 141 LYS C O 1
ATOM 6498 N N . VAL C 1 143 ? 59.033 -15.032 69.312 1.00 62.13 142 VAL C N 1
ATOM 6499 C CA . VAL C 1 143 ? 59.041 -13.599 69.605 1.00 62.13 142 VAL C CA 1
ATOM 6500 C C . VAL C 1 143 ? 58.475 -13.266 70.984 1.00 62.13 142 VAL C C 1
ATOM 6501 O O . VAL C 1 143 ? 58.837 -12.251 71.579 1.00 62.13 142 VAL C O 1
ATOM 6505 N N . GLY C 1 144 ? 57.588 -14.117 71.486 1.00 72.03 143 GLY C N 1
ATOM 6506 C CA . GLY C 1 144 ? 57.016 -13.916 72.804 1.00 72.03 143 GLY C CA 1
ATOM 6507 C C . GLY C 1 144 ? 55.660 -13.237 72.806 1.00 72.03 143 GLY C C 1
ATOM 6508 O O . GLY C 1 144 ? 54.820 -13.491 71.943 1.00 72.03 143 GLY C O 1
ATOM 6509 N N . TYR C 1 145 ? 55.457 -12.357 73.782 0.50 50.20 144 TYR C N 1
ATOM 6510 C CA A TYR C 1 145 ? 54.170 -11.697 73.965 0.50 50.20 144 TYR C CA 1
ATOM 6511 C CA B TYR C 1 145 ? 54.172 -11.692 73.979 0.50 50.20 144 TYR C CA 1
ATOM 6512 C C . TYR C 1 145 ? 54.166 -10.277 73.408 0.50 50.20 144 TYR C C 1
ATOM 6513 O O . TYR C 1 145 ? 55.035 -9.467 73.734 0.50 50.20 144 TYR C O 1
ATOM 6530 N N . GLU C 1 146 ? 53.177 -9.992 72.563 1.00 78.57 145 GLU C N 1
ATOM 6531 C CA . GLU C 1 146 ? 53.000 -8.678 71.945 1.00 78.57 145 GLU C CA 1
ATOM 6532 C C . GLU C 1 146 ? 54.251 -8.149 71.248 1.00 78.57 145 GLU C C 1
ATOM 6533 O O . GLU C 1 146 ? 54.845 -7.164 71.684 1.00 78.57 145 GLU C O 1
ATOM 6539 N N . GLN C 1 147 ? 54.639 -8.802 70.157 1.00 74.23 146 GLN C N 1
ATOM 6540 C CA . GLN C 1 147 ? 55.812 -8.387 69.396 1.00 74.23 146 GLN C CA 1
ATOM 6541 C C . GLN C 1 147 ? 55.534 -8.361 67.896 1.00 74.23 146 GLN C C 1
ATOM 6542 O O . GLN C 1 147 ? 56.391 -7.969 67.105 1.00 74.23 146 GLN C O 1
ATOM 6548 N N . ILE C 1 148 ? 54.333 -8.777 67.512 1.00 66.53 147 ILE C N 1
ATOM 6549 C CA . ILE C 1 148 ? 53.958 -8.841 66.105 1.00 66.53 147 ILE C CA 1
ATOM 6550 C C . ILE C 1 148 ? 52.780 -7.923 65.806 1.00 66.53 147 ILE C C 1
ATOM 6551 O O . ILE C 1 148 ? 51.809 -7.883 66.560 1.00 66.53 147 ILE C O 1
ATOM 6556 N N . VAL C 1 149 ? 52.868 -7.182 64.706 1.00 59.54 148 VAL C N 1
ATOM 6557 C CA . VAL C 1 149 ? 51.742 -6.376 64.251 1.00 59.54 148 VAL C CA 1
ATOM 6558 C C . VAL C 1 149 ? 50.905 -7.161 63.246 1.00 59.54 148 VAL C C 1
ATOM 6559 O O . VAL C 1 149 ? 51.367 -7.486 62.153 1.00 59.54 148 VAL C O 1
ATOM 6563 N N . TYR C 1 150 ? 49.673 -7.469 63.635 1.00 64.55 149 TYR C N 1
ATOM 6564 C CA . TYR C 1 150 ? 48.762 -8.242 62.801 1.00 64.55 149 TYR C CA 1
ATOM 6565 C C . TYR C 1 150 ? 47.350 -7.701 63.016 1.00 64.55 149 TYR C C 1
ATOM 6566 O O . TYR C 1 150 ? 46.536 -8.336 63.685 1.00 64.55 149 TYR C O 1
ATOM 6575 N N . PRO C 1 151 ? 47.062 -6.521 62.440 1.00 55.29 150 PRO C N 1
ATOM 6576 C CA . PRO C 1 151 ? 45.843 -5.738 62.683 1.00 55.29 150 PRO C CA 1
ATOM 6577 C C . PRO C 1 151 ? 44.534 -6.518 62.553 1.00 55.29 150 PRO C C 1
ATOM 6578 O O . PRO C 1 151 ? 43.649 -6.344 63.392 1.00 55.29 150 PRO C O 1
ATOM 6582 N N . ASP C 1 152 ? 44.413 -7.359 61.531 1.00 54.81 151 ASP C N 1
ATOM 6583 C CA . ASP C 1 152 ? 43.174 -8.098 61.305 1.00 54.81 151 ASP C CA 1
ATOM 6584 C C . ASP C 1 152 ? 42.876 -9.105 62.412 1.00 54.81 151 ASP C C 1
ATOM 6585 O O . ASP C 1 152 ? 41.719 -9.452 62.649 1.00 54.81 151 ASP C O 1
ATOM 6590 N N . VAL C 1 153 ? 43.921 -9.572 63.087 1.00 60.80 152 VAL C N 1
ATOM 6591 C CA . VAL C 1 153 ? 43.755 -10.487 64.210 1.00 60.80 152 VAL C CA 1
ATOM 6592 C C . VAL C 1 153 ? 43.414 -9.718 65.479 1.00 60.80 152 VAL C C 1
ATOM 6593 O O . VAL C 1 153 ? 42.536 -10.120 66.246 1.00 60.80 152 VAL C O 1
ATOM 6597 N N . ALA C 1 154 ? 44.104 -8.602 65.687 1.00 63.36 153 ALA C N 1
ATOM 6598 C CA . ALA C 1 154 ? 43.860 -7.756 66.848 1.00 63.36 153 ALA C CA 1
ATOM 6599 C C . ALA C 1 154 ? 42.447 -7.177 66.827 1.00 63.36 153 ALA C C 1
ATOM 6600 O O . ALA C 1 154 ? 41.830 -6.986 67.874 1.00 63.36 153 ALA C O 1
ATOM 6602 N N . SER C 1 155 ? 41.937 -6.908 65.630 1.00 71.49 154 SER C N 1
ATOM 6603 C CA . SER C 1 155 ? 40.614 -6.312 65.477 1.00 71.49 154 SER C CA 1
ATOM 6604 C C . SER C 1 155 ? 39.519 -7.370 65.360 1.00 71.49 154 SER C C 1
ATOM 6605 O O . SER C 1 155 ? 38.332 -7.043 65.371 1.00 71.49 154 SER C O 1
ATOM 6608 N N . SER C 1 156 ? 39.931 -8.631 65.248 1.00 68.12 155 SER C N 1
ATOM 6609 C CA . SER C 1 156 ? 39.007 -9.761 65.136 1.00 68.12 155 SER C CA 1
ATOM 6610 C C . SER C 1 156 ? 38.014 -9.619 63.984 1.00 68.12 155 SER C C 1
ATOM 6611 O O . SER C 1 156 ? 36.806 -9.767 64.176 1.00 68.12 155 SER C O 1
ATOM 6614 N N . SER C 1 157 ? 38.527 -9.328 62.792 1.00 61.87 156 SER C N 1
ATOM 6615 C CA . SER C 1 157 ? 37.692 -9.239 61.600 1.00 61.87 156 SER C CA 1
ATOM 6616 C C . SER C 1 157 ? 37.049 -10.590 61.318 1.00 61.87 156 SER C C 1
ATOM 6617 O O . SER C 1 157 ? 37.680 -11.630 61.500 1.00 61.87 156 SER C O 1
ATOM 6620 N N . SER C 1 158 ? 35.794 -10.569 60.879 1.00 53.29 157 SER C N 1
ATOM 6621 C CA . SER C 1 158 ? 35.039 -11.794 60.629 1.00 53.29 157 SER C CA 1
ATOM 6622 C C . SER C 1 158 ? 35.760 -12.721 59.657 1.00 53.29 157 SER C C 1
ATOM 6623 O O . SER C 1 158 ? 35.865 -13.925 59.892 1.00 53.29 157 SER C O 1
ATOM 6626 N N . PHE C 1 159 ? 36.263 -12.146 58.571 1.00 54.34 158 PHE C N 1
ATOM 6627 C CA . PHE C 1 159 ? 36.905 -12.918 57.515 1.00 54.34 158 PHE C CA 1
ATOM 6628 C C . PHE C 1 159 ? 38.164 -13.629 58.011 1.00 54.34 158 PHE C C 1
ATOM 6629 O O . PHE C 1 159 ? 38.364 -14.813 57.739 1.00 54.34 158 PHE C O 1
ATOM 6637 N N . THR C 1 160 ? 39.005 -12.909 58.746 1.00 62.11 159 THR C N 1
ATOM 6638 C CA . THR C 1 160 ? 40.249 -13.483 59.252 1.00 62.11 159 THR C CA 1
ATOM 6639 C C . THR C 1 160 ? 40.025 -14.443 60.421 1.00 62.11 159 THR C C 1
ATOM 6640 O O . THR C 1 160 ? 40.723 -15.449 60.541 1.00 62.11 159 THR C O 1
ATOM 6644 N N . VAL C 1 161 ? 39.055 -14.133 61.277 1.00 55.18 160 VAL C N 1
ATOM 6645 C CA . VAL C 1 161 ? 38.692 -15.028 62.373 1.00 55.18 160 VAL C CA 1
ATOM 6646 C C . VAL C 1 161 ? 38.211 -16.363 61.814 1.00 55.18 160 VAL C C 1
ATOM 6647 O O . VAL C 1 161 ? 38.625 -17.429 62.272 1.00 55.18 160 VAL C O 1
ATOM 6651 N N . PHE C 1 162 ? 37.342 -16.292 60.813 1.00 58.70 161 PHE C N 1
ATOM 6652 C CA . PHE C 1 162 ? 36.873 -17.481 60.116 1.00 58.70 161 PHE C CA 1
ATOM 6653 C C . PHE C 1 162 ? 38.037 -18.205 59.451 1.00 58.70 161 PHE C C 1
ATOM 6654 O O . PHE C 1 162 ? 38.164 -19.425 59.553 1.00 58.70 161 PHE C O 1
ATOM 6662 N N . GLY C 1 163 ? 38.886 -17.437 58.775 1.00 58.79 162 GLY C N 1
ATOM 6663 C CA . GLY C 1 163 ? 39.997 -17.987 58.019 1.00 58.79 162 GLY C CA 1
ATOM 6664 C C . GLY C 1 163 ? 41.009 -18.750 58.851 1.00 58.79 162 GLY C C 1
ATOM 6665 O O . GLY C 1 163 ? 41.275 -19.922 58.587 1.00 58.79 162 GLY C O 1
ATOM 6666 N N . LEU C 1 164 ? 41.571 -18.087 59.858 1.00 65.29 163 LEU C N 1
ATOM 6667 C CA . LEU C 1 164 ? 42.617 -18.690 60.679 1.00 65.29 163 LEU C CA 1
ATOM 6668 C C . LEU C 1 164 ? 42.142 -19.968 61.357 1.00 65.29 163 LEU C C 1
ATOM 6669 O O . LEU C 1 164 ? 42.881 -20.949 61.426 1.00 65.29 163 LEU C O 1
ATOM 6674 N N . TYR C 1 165 ? 40.908 -19.949 61.852 1.00 54.23 164 TYR C N 1
ATOM 6675 C CA . TYR C 1 165 ? 40.321 -21.114 62.504 1.00 54.23 164 TYR C CA 1
ATOM 6676 C C . TYR C 1 165 ? 40.321 -22.321 61.571 1.00 54.23 164 TYR C C 1
ATOM 6677 O O . TYR C 1 165 ? 40.767 -23.406 61.943 1.00 54.23 164 TYR C O 1
ATOM 6686 N N . GLN C 1 166 ? 39.828 -22.120 60.354 1.00 63.86 165 GLN C N 1
ATOM 6687 C CA . GLN C 1 166 ? 39.783 -23.189 59.365 1.00 63.86 165 GLN C CA 1
ATOM 6688 C C . GLN C 1 166 ? 41.179 -23.589 58.895 1.00 63.86 165 GLN C C 1
ATOM 6689 O O . GLN C 1 166 ? 41.432 -24.758 58.605 1.00 63.86 165 GLN C O 1
ATOM 6695 N N . GLN C 1 167 ? 42.083 -22.618 58.824 1.00 64.00 166 GLN C N 1
ATOM 6696 C CA . GLN C 1 167 ? 43.458 -22.892 58.422 1.00 64.00 166 GLN C CA 1
ATOM 6697 C C . GLN C 1 167 ? 44.185 -23.724 59.474 1.00 64.00 166 GLN C C 1
ATOM 6698 O O . GLN C 1 167 ? 45.015 -24.570 59.143 1.00 64.00 166 GLN C O 1
ATOM 6704 N N . LEU C 1 168 ? 43.865 -23.482 60.741 1.00 64.52 167 LEU C N 1
ATOM 6705 C CA . LEU C 1 168 ? 44.453 -24.241 61.840 1.00 64.52 167 LEU C CA 1
ATOM 6706 C C . LEU C 1 168 ? 43.869 -25.647 61.913 1.00 64.52 167 LEU C C 1
ATOM 6707 O O . LEU C 1 168 ? 44.561 -26.600 62.271 1.00 64.52 167 LEU C O 1
ATOM 6712 N N . LEU C 1 169 ? 42.593 -25.768 61.564 1.00 66.33 168 LEU C N 1
ATOM 6713 C CA . LEU C 1 169 ? 41.866 -27.022 61.730 1.00 66.33 168 LEU C CA 1
ATOM 6714 C C . LEU C 1 169 ? 42.005 -27.967 60.541 1.00 66.33 168 LEU C C 1
ATOM 6715 O O . LEU C 1 169 ? 42.302 -29.150 60.711 1.00 66.33 168 LEU C O 1
ATOM 6720 N N . GLN C 1 170 ? 41.781 -27.445 59.340 1.00 74.05 169 GLN C N 1
ATOM 6721 C CA . GLN C 1 170 ? 41.733 -28.280 58.145 1.00 74.05 169 GLN C CA 1
ATOM 6722 C C . GLN C 1 170 ? 43.111 -28.710 57.652 1.00 74.05 169 GLN C C 1
ATOM 6723 O O . GLN C 1 170 ? 44.099 -27.998 57.826 1.00 74.05 169 GLN C O 1
ATOM 6729 N N . SER C 1 171 ? 43.158 -29.886 57.036 1.00 84.50 170 SER C N 1
ATOM 6730 C CA . SER C 1 171 ? 44.383 -30.414 56.451 1.00 84.50 170 SER C CA 1
ATOM 6731 C C . SER C 1 171 ? 44.050 -31.152 55.160 1.00 84.50 170 SER C C 1
ATOM 6732 O O . SER C 1 171 ? 43.319 -32.142 55.175 1.00 84.50 170 SER C O 1
ATOM 6735 N N . SER C 1 172 ? 44.585 -30.666 54.045 1.00 90.61 171 SER C N 1
ATOM 6736 C CA . SER C 1 172 ? 44.264 -31.234 52.740 1.00 90.61 171 SER C CA 1
ATOM 6737 C C . SER C 1 172 ? 45.481 -31.841 52.050 1.00 90.61 171 SER C C 1
ATOM 6738 O O . SER C 1 172 ? 46.614 -31.413 52.271 1.00 90.61 171 SER C O 1
ATOM 6741 N N . SER C 1 173 ? 45.234 -32.842 51.211 1.00 105.08 172 SER C N 1
ATOM 6742 C CA . SER C 1 173 ? 46.291 -33.475 50.435 1.00 105.08 172 SER C CA 1
ATOM 6743 C C . SER C 1 173 ? 46.590 -32.657 49.184 1.00 105.08 172 SER C C 1
ATOM 6744 O O . SER C 1 173 ? 47.605 -32.867 48.519 1.00 105.08 172 SER C O 1
ATOM 6747 N N . SER C 1 174 ? 45.697 -31.724 48.871 1.00 88.98 173 SER C N 1
ATOM 6748 C CA . SER C 1 174 ? 45.857 -30.863 47.705 1.00 88.98 173 SER C CA 1
ATOM 6749 C C . SER C 1 174 ? 45.712 -29.390 48.079 1.00 88.98 173 SER C C 1
ATOM 6750 O O . SER C 1 174 ? 45.544 -29.049 49.250 1.00 88.98 173 SER C O 1
ATOM 6753 N N . ALA C 1 175 ? 45.774 -28.521 47.075 1.00 57.67 174 ALA C N 1
ATOM 6754 C CA . ALA C 1 175 ? 45.726 -27.080 47.299 1.00 57.67 174 ALA C CA 1
ATOM 6755 C C . ALA C 1 175 ? 44.332 -26.601 47.690 1.00 57.67 174 ALA C C 1
ATOM 6756 O O . ALA C 1 175 ? 44.178 -25.786 48.598 1.00 57.67 174 ALA C O 1
ATOM 6758 N N . ALA C 1 176 ? 43.317 -27.107 46.997 1.00 75.37 175 ALA C N 1
ATOM 6759 C CA . ALA C 1 176 ? 41.942 -26.711 47.270 1.00 75.37 175 ALA C CA 1
ATOM 6760 C C . ALA C 1 176 ? 41.438 -27.313 48.577 1.00 75.37 175 ALA C C 1
ATOM 6761 O O . ALA C 1 176 ? 41.307 -28.530 48.699 1.00 75.37 175 ALA C O 1
ATOM 6763 N N . VAL C 1 177 ? 41.163 -26.453 49.552 1.00 63.57 176 VAL C N 1
ATOM 6764 C CA . VAL C 1 177 ? 40.581 -26.891 50.816 1.00 63.57 176 VAL C CA 1
ATOM 6765 C C . VAL C 1 177 ? 39.099 -26.533 50.846 1.00 63.57 176 VAL C C 1
ATOM 6766 O O . VAL C 1 177 ? 38.722 -25.431 51.249 1.00 63.57 176 VAL C O 1
ATOM 6770 N N . ASP C 1 178 ? 38.264 -27.467 50.404 1.00 66.48 177 ASP C N 1
ATOM 6771 C CA . ASP C 1 178 ? 36.831 -27.221 50.295 1.00 66.48 177 ASP C CA 1
ATOM 6772 C C . ASP C 1 178 ? 36.080 -27.659 51.547 1.00 66.48 177 ASP C C 1
ATOM 6773 O O . ASP C 1 178 ? 36.057 -28.841 51.891 1.00 66.48 177 ASP C O 1
ATOM 6778 N N . ILE C 1 179 ? 35.465 -26.696 52.224 1.00 59.28 178 ILE C N 1
ATOM 6779 C CA . ILE C 1 179 ? 34.702 -26.981 53.433 1.00 59.28 178 ILE C CA 1
ATOM 6780 C C . ILE C 1 179 ? 33.205 -26.781 53.205 1.00 59.28 178 ILE C C 1
ATOM 6781 O O . ILE C 1 179 ? 32.795 -26.022 52.326 1.00 59.28 178 ILE C O 1
ATOM 6786 N N . LYS C 1 180 ? 32.394 -27.474 53.998 1.00 73.91 179 LYS C N 1
ATOM 6787 C CA . LYS C 1 180 ? 30.944 -27.392 53.873 1.00 73.91 179 LYS C CA 1
ATOM 6788 C C . LYS C 1 180 ? 30.326 -26.696 55.082 1.00 73.91 179 LYS C C 1
ATOM 6789 O O . LYS C 1 180 ? 30.967 -26.559 56.124 1.00 73.91 179 LYS C O 1
ATOM 6795 N N . ALA C 1 181 ? 29.080 -26.258 54.935 1.00 63.42 180 ALA C N 1
ATOM 6796 C CA . ALA C 1 181 ? 28.387 -25.528 55.994 1.00 63.42 180 ALA C CA 1
ATOM 6797 C C . ALA C 1 181 ? 28.204 -26.371 57.253 1.00 63.42 180 ALA C C 1
ATOM 6798 O O . ALA C 1 181 ? 28.133 -25.839 58.361 1.00 63.42 180 ALA C O 1
ATOM 6800 N N . SER C 1 182 ? 28.131 -27.686 57.076 1.00 82.28 181 SER C N 1
ATOM 6801 C CA . SER C 1 182 ? 27.933 -28.600 58.193 1.00 82.28 181 SER C CA 1
ATOM 6802 C C . SER C 1 182 ? 29.186 -28.721 59.056 1.00 82.28 181 SER C C 1
ATOM 6803 O O . SER C 1 182 ? 29.111 -29.121 60.218 1.00 82.28 181 SER C O 1
ATOM 6806 N N . ASP C 1 183 ? 30.334 -28.373 58.485 1.00 79.14 182 ASP C N 1
ATOM 6807 C CA . ASP C 1 183 ? 31.605 -28.476 59.195 1.00 79.14 182 ASP C CA 1
ATOM 6808 C C . ASP C 1 183 ? 31.865 -27.261 60.079 1.00 79.14 182 ASP C C 1
ATOM 6809 O O . ASP C 1 183 ? 32.785 -27.264 60.896 1.00 79.14 182 ASP C O 1
ATOM 6814 N N . LEU C 1 184 ? 31.054 -26.222 59.912 1.00 75.36 183 LEU C N 1
ATOM 6815 C CA . LEU C 1 184 ? 31.220 -24.998 60.685 1.00 75.36 183 LEU C CA 1
ATOM 6816 C C . LEU C 1 184 ? 30.601 -25.125 62.074 1.00 75.36 183 LEU C C 1
ATOM 6817 O O . LEU C 1 184 ? 29.543 -25.735 62.233 1.00 75.36 183 LEU C O 1
ATOM 6822 N N . PRO C 1 185 ? 31.271 -24.555 63.088 1.00 66.17 184 PRO C N 1
ATOM 6823 C CA . PRO C 1 185 ? 30.723 -24.488 64.447 1.00 66.17 184 PRO C CA 1
ATOM 6824 C C . PRO C 1 185 ? 29.424 -23.689 64.454 1.00 66.17 184 PRO C C 1
ATOM 6825 O O . PRO C 1 185 ? 29.378 -22.591 63.899 1.00 66.17 184 PRO C O 1
ATOM 6829 N N . GLN C 1 186 ? 28.384 -24.233 65.075 1.00 71.51 185 GLN C N 1
ATOM 6830 C CA . GLN C 1 186 ? 27.069 -23.604 65.035 1.00 71.51 185 GLN C CA 1
ATOM 6831 C C . GLN C 1 186 ? 26.668 -23.005 66.380 1.00 71.51 185 GLN C C 1
ATOM 6832 O O . GLN C 1 186 ? 25.991 -21.978 66.433 1.00 71.51 185 GLN C O 1
ATOM 6838 N N . SER C 1 187 ? 27.090 -23.647 67.464 1.00 113.75 186 SER C N 1
ATOM 6839 C CA . SER C 1 187 ? 26.665 -23.246 68.800 1.00 113.75 186 SER C CA 1
ATOM 6840 C C . SER C 1 187 ? 27.797 -22.626 69.610 1.00 113.75 186 SER C C 1
ATOM 6841 O O . SER C 1 187 ? 27.767 -21.439 69.937 1.00 113.75 186 SER C O 1
ATOM 6844 N N . GLY C 1 188 ? 28.791 -23.444 69.933 1.00 73.40 187 GLY C N 1
ATOM 6845 C CA . GLY C 1 188 ? 29.876 -23.041 70.807 1.00 73.40 187 GLY C CA 1
ATOM 6846 C C . GLY C 1 188 ? 30.413 -24.273 71.501 1.00 73.40 187 GLY C C 1
ATOM 6847 O O . GLY C 1 188 ? 31.568 -24.320 71.925 1.00 73.40 187 GLY C O 1
ATOM 6848 N N . ASP C 1 189 ? 29.554 -25.280 71.612 1.00 77.15 188 ASP C N 1
ATOM 6849 C CA . ASP C 1 189 ? 29.949 -26.586 72.116 1.00 77.15 188 ASP C CA 1
ATOM 6850 C C . ASP C 1 189 ? 30.484 -27.431 70.967 1.00 77.15 188 ASP C C 1
ATOM 6851 O O . ASP C 1 189 ? 30.890 -28.577 71.156 1.00 77.15 188 ASP C O 1
ATOM 6856 N N . GLN C 1 190 ? 30.478 -26.849 69.771 1.00 83.71 189 GLN C N 1
ATOM 6857 C CA . GLN C 1 190 ? 31.022 -27.503 68.589 1.00 83.71 189 GLN C CA 1
ATOM 6858 C C . GLN C 1 190 ? 32.400 -26.939 68.268 1.00 83.71 189 GLN C C 1
ATOM 6859 O O . GLN C 1 190 ? 33.156 -27.519 67.488 1.00 83.71 189 GLN C O 1
ATOM 6865 N N . VAL C 1 191 ? 32.718 -25.801 68.877 1.00 61.26 190 VAL C N 1
ATOM 6866 C CA . VAL C 1 191 ? 34.000 -25.139 68.667 1.00 61.26 190 VAL C CA 1
ATOM 6867 C C . VAL C 1 191 ? 35.153 -25.953 69.247 1.00 61.26 190 VAL C C 1
ATOM 6868 O O . VAL C 1 191 ? 35.165 -26.268 70.437 1.00 61.26 190 VAL C O 1
ATOM 6872 N N . ASN C 1 192 ? 36.118 -26.291 68.397 1.00 65.76 191 ASN C N 1
ATOM 6873 C CA . ASN C 1 192 ? 37.299 -27.030 68.826 1.00 65.76 191 ASN C CA 1
ATOM 6874 C C . ASN C 1 192 ? 38.180 -26.172 69.732 1.00 65.76 191 ASN C C 1
ATOM 6875 O O . ASN C 1 192 ? 38.778 -25.193 69.285 1.00 65.76 191 ASN C O 1
ATOM 6880 N N . LYS C 1 193 ? 38.256 -26.546 71.006 1.00 89.76 192 LYS C N 1
ATOM 6881 C CA . LYS C 1 193 ? 39.022 -25.782 71.989 1.00 89.76 192 LYS C CA 1
ATOM 6882 C C . LYS C 1 193 ? 40.525 -25.825 71.723 1.00 89.76 192 LYS C C 1
ATOM 6883 O O . LYS C 1 193 ? 41.250 -24.894 72.074 1.00 89.76 192 LYS C O 1
ATOM 6889 N N . ASP C 1 194 ? 40.987 -26.909 71.106 1.00 75.62 193 ASP C N 1
ATOM 6890 C CA . ASP C 1 194 ? 42.405 -27.067 70.803 1.00 75.62 193 ASP C CA 1
ATOM 6891 C C . ASP C 1 194 ? 42.837 -26.107 69.698 1.00 75.62 193 ASP C C 1
ATOM 6892 O O . ASP C 1 194 ? 43.927 -25.540 69.747 1.00 75.62 193 ASP C O 1
ATOM 6897 N N . ILE C 1 195 ? 41.974 -25.933 68.702 1.00 64.15 194 ILE C N 1
ATOM 6898 C CA . ILE C 1 195 ? 42.227 -24.991 67.618 1.00 64.15 194 ILE C CA 1
ATOM 6899 C C . ILE C 1 195 ? 42.204 -23.561 68.145 1.00 64.15 194 ILE C C 1
ATOM 6900 O O . ILE C 1 195 ? 43.027 -22.730 67.761 1.00 64.15 194 ILE C O 1
ATOM 6905 N N . THR C 1 196 ? 41.256 -23.286 69.034 1.00 58.60 195 THR C N 1
ATOM 6906 C CA . THR C 1 196 ? 41.126 -21.967 69.638 1.00 58.60 195 THR C CA 1
ATOM 6907 C C . THR C 1 196 ? 42.346 -21.656 70.498 1.00 58.60 195 THR C C 1
ATOM 6908 O O . THR C 1 196 ? 42.760 -20.503 70.615 1.00 58.60 195 THR C O 1
ATOM 6912 N N . GLN C 1 197 ? 42.909 -22.699 71.100 1.00 61.49 196 GLN C N 1
ATOM 6913 C CA . GLN C 1 197 ? 44.120 -22.583 71.903 1.00 61.49 196 GLN C CA 1
ATOM 6914 C C . GLN C 1 197 ? 45.273 -22.059 71.055 1.00 61.49 196 GLN C C 1
ATOM 6915 O O . GLN C 1 197 ? 46.012 -21.168 71.474 1.00 61.49 196 GLN C O 1
ATOM 6921 N N . LYS C 1 198 ? 45.415 -22.614 69.855 1.00 61.44 197 LYS C N 1
ATOM 6922 C CA . LYS C 1 198 ? 46.486 -22.225 68.946 1.00 61.44 197 LYS C CA 1
ATOM 6923 C C . LYS C 1 198 ? 46.287 -20.812 68.406 1.00 61.44 197 LYS C C 1
ATOM 6924 O O . LYS C 1 198 ? 47.252 -20.076 68.200 1.00 61.44 197 LYS C O 1
ATOM 6930 N N . TYR C 1 199 ? 45.032 -20.440 68.178 1.00 58.80 198 TYR C N 1
ATOM 6931 C CA . TYR C 1 199 ? 44.700 -19.093 67.729 1.00 58.80 198 TYR C CA 1
ATOM 6932 C C . TYR C 1 199 ? 45.127 -18.084 68.788 1.00 58.80 198 TYR C C 1
ATOM 6933 O O . TYR C 1 199 ? 45.644 -17.013 68.471 1.00 58.80 198 TYR C O 1
ATOM 6942 N N . ARG C 1 200 ? 44.911 -18.444 70.049 1.00 57.19 199 ARG C N 1
ATOM 6943 C CA . ARG C 1 200 ? 45.154 -17.541 71.167 1.00 57.19 199 ARG C CA 1
ATOM 6944 C C . ARG C 1 200 ? 46.642 -17.244 71.371 1.00 57.19 199 ARG C C 1
ATOM 6945 O O . ARG C 1 200 ? 47.005 -16.170 71.852 1.00 57.19 199 ARG C O 1
ATOM 6953 N N . THR C 1 201 ? 47.502 -18.189 71.001 1.00 58.98 200 THR C N 1
ATOM 6954 C CA . THR C 1 201 ? 48.942 -17.970 71.092 1.00 58.98 200 THR C CA 1
ATOM 6955 C C . THR C 1 201 ? 49.377 -16.918 70.076 1.00 58.98 200 THR C C 1
ATOM 6956 O O . THR C 1 201 ? 50.233 -16.080 70.360 1.00 58.98 200 THR C O 1
ATOM 6960 N N . ILE C 1 202 ? 48.778 -16.970 68.890 1.00 55.28 201 ILE C N 1
ATOM 6961 C CA . ILE C 1 202 ? 49.051 -15.991 67.846 1.00 55.28 201 ILE C CA 1
ATOM 6962 C C . ILE C 1 202 ? 48.536 -14.619 68.265 1.00 55.28 201 ILE C C 1
ATOM 6963 O O . ILE C 1 202 ? 49.200 -13.603 68.057 1.00 55.28 201 ILE C O 1
ATOM 6968 N N . LEU C 1 203 ? 47.351 -14.599 68.865 1.00 63.74 202 LEU C N 1
ATOM 6969 C CA . LEU C 1 203 ? 46.755 -13.358 69.341 1.00 63.74 202 LEU C CA 1
ATOM 6970 C C . LEU C 1 203 ? 47.579 -12.746 70.474 1.00 63.74 202 LEU C C 1
ATOM 6971 O O . LEU C 1 203 ? 47.709 -11.525 70.566 1.00 63.74 202 LEU C O 1
ATOM 6976 N N . ASP C 1 204 ? 48.139 -13.598 71.328 1.00 67.23 203 ASP C N 1
ATOM 6977 C CA . ASP C 1 204 ? 48.960 -13.127 72.440 1.00 67.23 203 ASP C CA 1
ATOM 6978 C C . ASP C 1 204 ? 50.279 -12.534 71.956 1.00 67.23 203 ASP C C 1
ATOM 6979 O O . ASP C 1 204 ? 50.823 -11.620 72.575 1.00 67.23 203 ASP C O 1
ATOM 6984 N N . SER C 1 205 ? 50.790 -13.057 70.845 1.00 58.41 204 SER C N 1
ATOM 6985 C CA . SER C 1 205 ? 52.025 -12.545 70.261 1.00 58.41 204 SER C CA 1
ATOM 6986 C C . SER C 1 205 ? 51.761 -11.272 69.467 1.00 58.41 204 SER C C 1
ATOM 6987 O O . SER C 1 205 ? 52.692 -10.576 69.064 1.00 58.41 204 SER C O 1
ATOM 6990 N N . THR C 1 206 ? 50.484 -10.974 69.253 1.00 69.32 205 THR C N 1
ATOM 6991 C CA . THR C 1 206 ? 50.080 -9.829 68.450 1.00 69.32 205 THR C CA 1
ATOM 6992 C C . THR C 1 206 ? 49.985 -8.554 69.282 1.00 69.32 205 THR C C 1
ATOM 6993 O O . THR C 1 206 ? 49.433 -8.558 70.382 1.00 69.32 205 THR C O 1
ATOM 6997 N N . VAL C 1 207 ? 50.534 -7.465 68.752 1.00 79.96 206 VAL C N 1
ATOM 6998 C CA . VAL C 1 207 ? 50.422 -6.159 69.387 1.00 79.96 206 VAL C CA 1
ATOM 6999 C C . VAL C 1 207 ? 49.095 -5.523 68.997 1.00 79.96 206 VAL C C 1
ATOM 7000 O O . VAL C 1 207 ? 48.675 -5.615 67.843 1.00 79.96 206 VAL C O 1
ATOM 7004 N N . VAL C 1 208 ? 48.432 -4.883 69.954 1.00 76.99 207 VAL C N 1
ATOM 7005 C CA . VAL C 1 208 ? 47.206 -4.157 69.653 1.00 76.99 207 VAL C CA 1
ATOM 7006 C C . VAL C 1 208 ? 47.548 -2.840 68.966 1.00 76.99 207 VAL C C 1
ATOM 7007 O O . VAL C 1 208 ? 47.905 -1.859 69.619 1.00 76.99 207 VAL C O 1
ATOM 7011 N N . ALA C 1 209 ? 47.451 -2.835 67.641 1.00 75.64 208 ALA C N 1
ATOM 7012 C CA . ALA C 1 209 ? 47.767 -1.656 66.846 1.00 75.64 208 ALA C CA 1
ATOM 7013 C C . ALA C 1 209 ? 47.121 -1.758 65.471 1.00 75.64 208 ALA C C 1
ATOM 7014 O O . ALA C 1 209 ? 47.067 -2.837 64.882 1.00 75.64 208 ALA C O 1
ATOM 7016 N N . SER C 1 210 ? 46.630 -0.632 64.965 1.00 78.87 209 SER C N 1
ATOM 7017 C CA . SER C 1 210 ? 45.989 -0.603 63.657 1.00 78.87 209 SER C CA 1
ATOM 7018 C C . SER C 1 210 ? 47.032 -0.625 62.549 1.00 78.87 209 SER C C 1
ATOM 7019 O O . SER C 1 210 ? 48.224 -0.450 62.804 1.00 78.87 209 SER C O 1
ATOM 7022 N N . GLN C 1 211 ? 46.578 -0.846 61.319 1.00 63.62 210 GLN C N 1
ATOM 7023 C CA . GLN C 1 211 ? 47.469 -0.827 60.168 1.00 63.62 210 GLN C CA 1
ATOM 7024 C C . GLN C 1 211 ? 48.081 0.557 59.998 1.00 63.62 210 GLN C C 1
ATOM 7025 O O . GLN C 1 211 ? 49.278 0.691 59.749 1.00 63.62 210 GLN C O 1
ATOM 7031 N N . ARG C 1 212 ? 47.249 1.583 60.143 1.00 79.38 211 ARG C N 1
ATOM 7032 C CA . ARG C 1 212 ? 47.687 2.961 59.956 1.00 79.38 211 ARG C CA 1
ATOM 7033 C C . ARG C 1 212 ? 48.738 3.361 60.988 1.00 79.38 211 ARG C C 1
ATOM 7034 O O . ARG C 1 212 ? 49.621 4.169 60.702 1.00 79.38 211 ARG C O 1
ATOM 7042 N N . GLU C 1 213 ? 48.646 2.789 62.184 1.00 72.04 212 GLU C N 1
ATOM 7043 C CA . GLU C 1 213 ? 49.635 3.046 63.226 1.00 72.04 212 GLU C CA 1
ATOM 7044 C C . GLU C 1 213 ? 51.001 2.483 62.850 1.00 72.04 212 GLU C C 1
ATOM 7045 O O . GLU C 1 213 ? 52.025 3.134 63.052 1.00 72.04 212 GLU C O 1
ATOM 7051 N N . TYR C 1 214 ? 51.010 1.271 62.303 1.00 62.95 213 TYR C N 1
ATOM 7052 C CA . TYR C 1 214 ? 52.250 0.645 61.861 1.00 62.95 213 TYR C CA 1
ATOM 7053 C C . TYR C 1 214 ? 52.859 1.407 60.691 1.00 62.95 213 TYR C C 1
ATOM 7054 O O . TYR C 1 214 ? 54.065 1.656 60.663 1.00 62.95 213 TYR C O 1
ATOM 7063 N N . ILE C 1 215 ? 52.017 1.768 59.727 1.00 71.61 214 ILE C N 1
ATOM 7064 C CA . ILE C 1 215 ? 52.450 2.519 58.554 1.00 71.61 214 ILE C CA 1
ATOM 7065 C C . ILE C 1 215 ? 53.115 3.833 58.956 1.00 71.61 214 ILE C C 1
ATOM 7066 O O . ILE C 1 215 ? 54.154 4.206 58.411 1.00 71.61 214 ILE C O 1
ATOM 7071 N N . ASN C 1 216 ? 52.518 4.523 59.923 1.00 90.52 215 ASN C N 1
ATOM 7072 C CA . ASN C 1 216 ? 53.076 5.774 60.423 1.00 90.52 215 ASN C CA 1
ATOM 7073 C C . ASN C 1 216 ? 54.417 5.575 61.122 1.00 90.52 215 ASN C C 1
ATOM 7074 O O . ASN C 1 216 ? 55.288 6.440 61.063 1.00 90.52 215 ASN C O 1
ATOM 7079 N N . SER C 1 217 ? 54.579 4.432 61.781 1.00 87.20 216 SER C N 1
ATOM 7080 C CA . SER C 1 217 ? 55.818 4.133 62.490 1.00 87.20 216 SER C CA 1
ATOM 7081 C C . SER C 1 217 ? 56.960 3.863 61.515 1.00 87.20 216 SER C C 1
ATOM 7082 O O . SER C 1 217 ? 58.094 4.280 61.746 1.00 87.20 216 SER C O 1
ATOM 7085 N N . VAL C 1 218 ? 56.652 3.164 60.428 1.00 76.09 217 VAL C N 1
ATOM 7086 C CA . VAL C 1 218 ? 57.641 2.875 59.397 1.00 76.09 217 VAL C CA 1
ATOM 7087 C C . VAL C 1 218 ? 58.095 4.166 58.720 1.00 76.09 217 VAL C C 1
ATOM 7088 O O . VAL C 1 218 ? 59.284 4.355 58.455 1.00 76.09 217 VAL C O 1
ATOM 7092 N N . LYS C 1 219 ? 57.142 5.055 58.456 1.00 75.93 218 LYS C N 1
ATOM 7093 C CA . LYS C 1 219 ? 57.433 6.341 57.833 1.00 75.93 218 LYS C CA 1
ATOM 7094 C C . LYS C 1 219 ? 58.352 7.198 58.698 1.00 75.93 218 LYS C C 1
ATOM 7095 O O . LYS C 1 219 ? 59.246 7.876 58.189 1.00 75.93 218 LYS C O 1
ATOM 7101 N N . GLN C 1 220 ? 58.131 7.160 60.008 1.00 92.82 219 GLN C N 1
ATOM 7102 C CA . GLN C 1 220 ? 58.885 7.992 60.940 1.00 92.82 219 GLN C CA 1
ATOM 7103 C C . GLN C 1 220 ? 60.224 7.371 61.332 1.00 92.82 219 GLN C C 1
ATOM 7104 O O . GLN C 1 220 ? 60.877 7.827 62.270 1.00 92.82 219 GLN C O 1
ATOM 7110 N N . GLY C 1 221 ? 60.627 6.330 60.609 1.00 92.53 220 GLY C N 1
ATOM 7111 C CA . GLY C 1 221 ? 61.918 5.699 60.821 1.00 92.53 220 GLY C CA 1
ATOM 7112 C C . GLY C 1 221 ? 62.057 4.994 62.157 1.00 92.53 220 GLY C C 1
ATOM 7113 O O . GLY C 1 221 ? 63.165 4.834 62.670 1.00 92.53 220 GLY C O 1
ATOM 7114 N N . LYS C 1 222 ? 60.932 4.569 62.722 1.00 102.05 221 LYS C N 1
ATOM 7115 C CA . LYS C 1 222 ? 60.936 3.869 64.001 1.00 102.05 221 LYS C CA 1
ATOM 7116 C C . LYS C 1 222 ? 59.730 2.942 64.107 1.00 102.05 221 LYS C C 1
ATOM 7117 O O . LYS C 1 222 ? 58.731 3.291 64.736 1.00 102.05 221 LYS C O 1
ATOM 7123 N N . PRO C 1 223 ? 59.821 1.754 63.488 1.00 98.28 222 PRO C N 1
ATOM 7124 C CA . PRO C 1 223 ? 58.722 0.781 63.478 1.00 98.28 222 PRO C CA 1
ATOM 7125 C C . PRO C 1 223 ? 58.358 0.318 64.883 1.00 98.28 222 PRO C C 1
ATOM 7126 O O . PRO C 1 223 ? 59.241 0.177 65.729 1.00 98.28 222 PRO C O 1
ATOM 7130 N N . ILE C 1 224 ? 57.072 0.083 65.125 1.00 78.57 223 ILE C N 1
ATOM 7131 C CA . ILE C 1 224 ? 56.621 -0.403 66.424 1.00 78.57 223 ILE C CA 1
ATOM 7132 C C . ILE C 1 224 ? 56.901 -1.894 66.573 1.00 78.57 223 ILE C C 1
ATOM 7133 O O . ILE C 1 224 ? 56.741 -2.459 67.654 1.00 78.57 223 ILE C O 1
ATOM 7138 N N . SER C 1 225 ? 57.322 -2.521 65.479 1.00 69.94 224 SER C N 1
ATOM 7139 C CA . SER C 1 225 ? 57.688 -3.932 65.488 1.00 69.94 224 SER C CA 1
ATOM 7140 C C . SER C 1 225 ? 58.496 -4.305 64.250 1.00 69.94 224 SER C C 1
ATOM 7141 O O . SER C 1 225 ? 58.384 -3.664 63.205 1.00 69.94 224 SER C O 1
ATOM 7144 N N . ASN C 1 226 ? 59.310 -5.348 64.375 1.00 71.92 225 ASN C N 1
ATOM 7145 C CA . ASN C 1 226 ? 60.086 -5.856 63.250 1.00 71.92 225 ASN C CA 1
ATOM 7146 C C . ASN C 1 226 ? 59.283 -6.848 62.419 1.00 71.92 225 ASN C C 1
ATOM 7147 O O . ASN C 1 226 ? 59.775 -7.382 61.425 1.00 71.92 225 ASN C O 1
ATOM 7152 N N . TYR C 1 227 ? 58.043 -7.088 62.834 1.00 58.45 226 TYR C N 1
ATOM 7153 C CA . TYR C 1 227 ? 57.199 -8.079 62.182 1.00 58.45 226 TYR C CA 1
ATOM 7154 C C . TYR C 1 227 ? 55.814 -7.515 61.884 1.00 58.45 226 TYR C C 1
ATOM 7155 O O . TYR C 1 227 ? 55.148 -6.973 62.766 1.00 58.45 226 TYR C O 1
ATOM 7164 N N . TYR C 1 228 ? 55.388 -7.645 60.632 1.00 50.89 227 TYR C N 1
ATOM 7165 C CA . TYR C 1 228 ? 54.066 -7.196 60.219 1.00 50.89 227 TYR C CA 1
ATOM 7166 C C . TYR C 1 228 ? 53.395 -8.267 59.373 1.00 50.89 227 TYR C C 1
ATOM 7167 O O . TYR C 1 228 ? 54.008 -8.824 58.466 1.00 50.89 227 TYR C O 1
ATOM 7176 N N . VAL C 1 229 ? 52.134 -8.558 59.675 1.00 53.73 228 VAL C N 1
ATOM 7177 C CA . VAL C 1 229 ? 51.385 -9.544 58.907 1.00 53.73 228 VAL C CA 1
ATOM 7178 C C . VAL C 1 229 ? 50.130 -8.931 58.299 1.00 53.73 228 VAL C C 1
ATOM 7179 O O . VAL C 1 229 ? 49.296 -8.369 59.008 1.00 53.73 228 VAL C O 1
ATOM 7183 N N . GLY C 1 230 ? 50.003 -9.041 56.980 1.00 62.78 229 GLY C N 1
ATOM 7184 C CA . GLY C 1 230 ? 48.846 -8.513 56.282 1.00 62.78 229 GLY C CA 1
ATOM 7185 C C . GLY C 1 230 ? 48.950 -8.657 54.777 1.00 62.78 229 GLY C C 1
ATOM 7186 O O . GLY C 1 230 ? 49.908 -9.236 54.265 1.00 62.78 229 GLY C O 1
ATOM 7187 N N . TYR C 1 231 ? 47.957 -8.130 54.068 1.00 51.77 230 TYR C N 1
ATOM 7188 C CA . TYR C 1 231 ? 47.950 -8.168 52.612 1.00 51.77 230 TYR C CA 1
ATOM 7189 C C . TYR C 1 231 ? 49.040 -7.253 52.071 1.00 51.77 230 TYR C C 1
ATOM 7190 O O . TYR C 1 231 ? 49.439 -6.295 52.732 1.00 51.77 230 TYR C O 1
ATOM 7199 N N . SER C 1 232 ? 49.524 -7.548 50.869 1.00 59.17 231 SER C N 1
ATOM 7200 C CA . SER C 1 232 ? 50.543 -6.713 50.244 1.00 59.17 231 SER C CA 1
ATOM 7201 C C . SER C 1 232 ? 49.973 -5.345 49.880 1.00 59.17 231 SER C C 1
ATOM 7202 O O . SER C 1 232 ? 50.706 -4.359 49.798 1.00 59.17 231 SER C O 1
ATOM 7205 N N . GLU C 1 233 ? 48.659 -5.293 49.674 1.00 63.33 232 GLU C N 1
ATOM 7206 C CA . GLU C 1 233 ? 47.975 -4.047 49.342 1.00 63.33 232 GLU C CA 1
ATOM 7207 C C . GLU C 1 233 ? 48.088 -3.038 50.481 1.00 63.33 232 GLU C C 1
ATOM 7208 O O . GLU C 1 233 ? 48.133 -1.829 50.250 1.00 63.33 232 GLU C O 1
ATOM 7214 N N . SER C 1 234 ? 48.136 -3.542 51.710 1.00 54.29 233 SER C N 1
ATOM 7215 C CA . SER C 1 234 ? 48.238 -2.685 52.885 1.00 54.29 233 SER C CA 1
ATOM 7216 C C . SER C 1 234 ? 49.659 -2.163 53.083 1.00 54.29 233 SER C C 1
ATOM 7217 O O . SER C 1 234 ? 49.895 -1.282 53.911 1.00 54.29 233 SER C O 1
ATOM 7220 N N . MET C 1 235 ? 50.601 -2.707 52.320 1.00 59.74 234 MET C N 1
ATOM 7221 C CA . MET C 1 235 ? 51.998 -2.307 52.431 1.00 59.74 234 MET C CA 1
ATOM 7222 C C . MET C 1 235 ? 52.364 -1.268 51.379 1.00 59.74 234 MET C C 1
ATOM 7223 O O . MET C 1 235 ? 53.487 -0.768 51.361 1.00 59.74 234 MET C O 1
ATOM 7228 N N . CYS C 1 236 ? 51.410 -0.944 50.511 1.00 54.97 235 CYS C N 1
ATOM 7229 C CA . CYS C 1 236 ? 51.673 -0.085 49.357 1.00 54.97 235 CYS C CA 1
ATOM 7230 C C . CYS C 1 236 ? 52.068 1.336 49.742 1.00 54.97 235 CYS C C 1
ATOM 7231 O O . CYS C 1 236 ? 52.767 2.018 48.994 1.00 54.97 235 CYS C O 1
ATOM 7234 N N . GLU C 1 237 ? 51.619 1.781 50.910 1.00 64.74 236 GLU C N 1
ATOM 7235 C CA . GLU C 1 237 ? 51.876 3.147 51.346 1.00 64.74 236 GLU C CA 1
ATOM 7236 C C . GLU C 1 237 ? 53.314 3.319 51.836 1.00 64.74 236 GLU C C 1
ATOM 7237 O O . GLU C 1 237 ? 53.753 4.431 52.131 1.00 64.74 236 GLU C O 1
ATOM 7243 N N . ILE C 1 238 ? 54.046 2.211 51.918 1.00 61.98 237 ILE C N 1
ATOM 7244 C CA . ILE C 1 238 ? 55.451 2.249 52.312 1.00 61.98 237 ILE C CA 1
ATOM 7245 C C . ILE C 1 238 ? 56.331 1.450 51.352 1.00 61.98 237 ILE C C 1
ATOM 7246 O O . ILE C 1 238 ? 57.375 0.929 51.747 1.00 61.98 237 ILE C O 1
ATOM 7251 N N . LYS C 1 239 ? 55.917 1.367 50.091 1.00 61.72 238 LYS C N 1
ATOM 7252 C CA . LYS C 1 239 ? 56.644 0.571 49.106 1.00 61.72 238 LYS C CA 1
ATOM 7253 C C . LYS C 1 239 ? 58.048 1.117 48.834 1.00 61.72 238 LYS C C 1
ATOM 7254 O O . LYS C 1 239 ? 58.946 0.368 48.449 1.00 61.72 238 LYS C O 1
ATOM 7260 N N . ASP C 1 240 ? 58.233 2.417 49.043 1.00 65.00 239 ASP C N 1
ATOM 7261 C CA . ASP C 1 240 ? 59.539 3.038 48.853 1.00 65.00 239 ASP C CA 1
ATOM 7262 C C . ASP C 1 240 ? 60.497 2.643 49.969 1.00 65.00 239 ASP C C 1
ATOM 7263 O O . ASP C 1 240 ? 61.654 2.307 49.717 1.00 65.00 239 ASP C O 1
ATOM 7268 N N . ILE C 1 241 ? 60.007 2.685 51.204 1.00 65.68 240 ILE C N 1
ATOM 7269 C CA . ILE C 1 241 ? 60.804 2.296 52.361 1.00 65.68 240 ILE C CA 1
ATOM 7270 C C . ILE C 1 241 ? 61.156 0.811 52.301 1.00 65.68 240 ILE C C 1
ATOM 7271 O O . ILE C 1 241 ? 62.279 0.417 52.617 1.00 65.68 240 ILE C O 1
ATOM 7276 N N . ILE C 1 242 ? 60.191 -0.004 51.886 1.00 55.45 241 ILE C N 1
ATOM 7277 C CA . ILE C 1 242 ? 60.418 -1.430 51.683 1.00 55.45 241 ILE C CA 1
ATOM 7278 C C . ILE C 1 242 ? 61.552 -1.655 50.686 1.00 55.45 241 ILE C C 1
ATOM 7279 O O . ILE C 1 242 ? 62.379 -2.547 50.864 1.00 55.45 241 ILE C O 1
ATOM 7284 N N . ARG C 1 243 ? 61.597 -0.828 49.646 1.00 52.75 242 ARG C N 1
ATOM 7285 C CA . ARG C 1 243 ? 62.662 -0.914 48.654 1.00 52.75 242 ARG C CA 1
ATOM 7286 C C . ARG C 1 243 ? 63.989 -0.405 49.215 1.00 52.75 242 ARG C C 1
ATOM 7287 O O . ARG C 1 243 ? 64.993 -1.116 49.199 1.00 52.75 242 ARG C O 1
ATOM 7295 N N . ASP C 1 244 ? 63.980 0.828 49.712 1.00 56.37 243 ASP C N 1
ATOM 7296 C CA . ASP C 1 244 ? 65.198 1.489 50.174 1.00 56.37 243 ASP C CA 1
ATOM 7297 C C . ASP C 1 244 ? 65.798 0.854 51.427 1.00 56.37 243 ASP C C 1
ATOM 7298 O O . ASP C 1 244 ? 66.981 0.516 51.451 1.00 56.37 243 ASP C O 1
ATOM 7303 N N . GLN C 1 245 ? 64.985 0.696 52.467 1.00 59.70 244 GLN C N 1
ATOM 7304 C CA . GLN C 1 245 ? 65.462 0.126 53.723 1.00 59.70 244 GLN C CA 1
ATOM 7305 C C . GLN C 1 245 ? 65.509 -1.397 53.675 1.00 59.70 244 GLN C C 1
ATOM 7306 O O . GLN C 1 245 ? 65.941 -2.042 54.631 1.00 59.70 244 GLN C O 1
ATOM 7312 N N . GLN C 1 246 ? 65.055 -1.957 52.558 1.00 64.29 245 GLN C N 1
ATOM 7313 C CA . GLN C 1 246 ? 65.141 -3.393 52.297 1.00 64.29 245 GLN C CA 1
ATOM 7314 C C . GLN C 1 246 ? 64.404 -4.258 53.318 1.00 64.29 245 GLN C C 1
ATOM 7315 O O . GLN C 1 246 ? 65.023 -5.045 54.034 1.00 64.29 245 GLN C O 1
ATOM 7321 N N . TYR C 1 247 ? 63.085 -4.108 53.382 1.00 58.34 246 TYR C N 1
ATOM 7322 C CA . TYR C 1 247 ? 62.253 -5.021 54.155 1.00 58.34 246 TYR C CA 1
ATOM 7323 C C . TYR C 1 247 ? 62.052 -6.287 53.335 1.00 58.34 246 TYR C C 1
ATOM 7324 O O . TYR C 1 247 ? 62.198 -6.266 52.113 1.00 58.34 246 TYR C O 1
ATOM 7333 N N . ASN C 1 248 ? 61.717 -7.390 53.995 1.00 55.29 247 ASN C N 1
ATOM 7334 C CA . ASN C 1 248 ? 61.525 -8.652 53.288 1.00 55.29 247 ASN C CA 1
ATOM 7335 C C . ASN C 1 248 ? 60.131 -9.249 53.471 1.00 55.29 247 ASN C C 1
ATOM 7336 O O . ASN C 1 248 ? 59.581 -9.242 54.572 1.00 55.29 247 ASN C O 1
ATOM 7341 N N . VAL C 1 249 ? 59.564 -9.762 52.383 1.00 49.71 248 VAL C N 1
ATOM 7342 C CA . VAL C 1 249 ? 58.269 -10.433 52.435 1.00 49.71 248 VAL C CA 1
ATOM 7343 C C . VAL C 1 249 ? 58.398 -11.927 52.178 1.00 49.71 248 VAL C C 1
ATOM 7344 O O . VAL C 1 249 ? 59.314 -12.371 51.486 1.00 49.71 248 VAL C O 1
ATOM 7348 N N . GLN C 1 250 ? 57.465 -12.696 52.731 1.00 63.09 249 GLN C N 1
ATOM 7349 C CA . GLN C 1 250 ? 57.465 -14.141 52.549 1.00 63.09 249 GLN C CA 1
ATOM 7350 C C . GLN C 1 250 ? 56.073 -14.738 52.733 1.00 63.09 249 GLN C C 1
ATOM 7351 O O . GLN C 1 250 ? 55.222 -14.163 53.410 1.00 63.09 249 GLN C O 1
ATOM 7357 N N . LEU C 1 251 ? 55.852 -15.895 52.118 1.00 55.57 250 LEU C N 1
ATOM 7358 C CA . LEU C 1 251 ? 54.645 -16.673 52.353 1.00 55.57 250 LEU C CA 1
ATOM 7359 C C . LEU C 1 251 ? 54.749 -17.369 53.697 1.00 55.57 250 LEU C C 1
ATOM 7360 O O . LEU C 1 251 ? 55.432 -18.384 53.825 1.00 55.57 250 LEU C O 1
ATOM 7365 N N . ILE C 1 252 ? 54.075 -16.827 54.701 1.00 75.55 251 ILE C N 1
ATOM 7366 C CA . ILE C 1 252 ? 54.064 -17.471 56.005 1.00 75.55 251 ILE C CA 1
ATOM 7367 C C . ILE C 1 252 ? 52.687 -18.054 56.313 1.00 75.55 251 ILE C C 1
ATOM 7368 O O . ILE C 1 252 ? 51.663 -17.383 56.183 1.00 75.55 251 ILE C O 1
ATOM 7373 N N . GLY C 1 253 ? 52.668 -19.327 56.687 1.00 53.01 252 GLY C N 1
ATOM 7374 C CA . GLY C 1 253 ? 51.432 -19.981 57.062 1.00 53.01 252 GLY C CA 1
ATOM 7375 C C . GLY C 1 253 ? 51.117 -19.698 58.514 1.00 53.01 252 GLY C C 1
ATOM 7376 O O . GLY C 1 253 ? 52.005 -19.356 59.290 1.00 53.01 252 GLY C O 1
ATOM 7377 N N . THR C 1 254 ? 49.848 -19.820 58.881 1.00 60.47 253 THR C N 1
ATOM 7378 C CA . THR C 1 254 ? 49.456 -19.689 60.275 1.00 60.47 253 THR C CA 1
ATOM 7379 C C . THR C 1 254 ? 49.966 -20.909 61.028 1.00 60.47 253 THR C C 1
ATOM 7380 O O . THR C 1 254 ? 50.346 -20.826 62.196 1.00 60.47 253 THR C O 1
ATOM 7384 N N . SER C 1 255 ? 49.978 -22.040 60.332 1.00 94.79 254 SER C N 1
ATOM 7385 C CA . SER C 1 255 ? 50.549 -23.275 60.845 1.00 94.79 254 SER C CA 1
ATOM 7386 C C . SER C 1 255 ? 50.828 -24.205 59.674 1.00 94.79 254 SER C C 1
ATOM 7387 O O . SER C 1 255 ? 49.944 -24.459 58.854 1.00 94.79 254 SER C O 1
ATOM 7390 N N . ASP C 1 256 ? 52.063 -24.694 59.595 1.00 73.87 255 ASP C N 1
ATOM 7391 C CA . ASP C 1 256 ? 52.478 -25.619 58.541 1.00 73.87 255 ASP C CA 1
ATOM 7392 C C . ASP C 1 256 ? 52.324 -25.032 57.135 1.00 73.87 255 ASP C C 1
ATOM 7393 O O . ASP C 1 256 ? 53.277 -24.492 56.573 1.00 73.87 255 ASP C O 1
ATOM 7398 N N . LYS C 1 257 ? 51.121 -25.136 56.577 1.00 63.86 256 LYS C N 1
ATOM 7399 C CA . LYS C 1 257 ? 50.870 -24.741 55.192 1.00 63.86 256 LYS C CA 1
ATOM 7400 C C . LYS C 1 257 ? 50.509 -23.264 55.037 1.00 63.86 256 LYS C C 1
ATOM 7401 O O . LYS C 1 257 ? 49.698 -22.735 55.797 1.00 63.86 256 LYS C O 1
ATOM 7407 N N . PRO C 1 258 ? 51.112 -22.596 54.039 1.00 57.87 257 PRO C N 1
ATOM 7408 C CA . PRO C 1 258 ? 50.795 -21.202 53.711 1.00 57.87 257 PRO C CA 1
ATOM 7409 C C . PRO C 1 258 ? 49.532 -21.085 52.860 1.00 57.87 257 PRO C C 1
ATOM 7410 O O . PRO C 1 258 ? 49.439 -21.697 51.796 1.00 57.87 257 PRO C O 1
ATOM 7414 N N . TYR C 1 259 ? 48.566 -20.304 53.331 1.00 57.59 258 TYR C N 1
ATOM 7415 C CA . TYR C 1 259 ? 47.318 -20.114 52.601 1.00 57.59 258 TYR C CA 1
ATOM 7416 C C . TYR C 1 259 ? 47.354 -18.858 51.743 1.00 57.59 258 TYR C C 1
ATOM 7417 O O . TYR C 1 259 ? 47.997 -17.869 52.096 1.00 57.59 258 TYR C O 1
ATOM 7426 N N . VAL C 1 260 ? 46.655 -18.906 50.615 1.00 47.96 259 VAL C N 1
ATOM 7427 C CA . VAL C 1 260 ? 46.631 -17.786 49.687 1.00 47.96 259 VAL C CA 1
ATOM 7428 C C . VAL C 1 260 ? 45.204 -17.517 49.206 1.00 47.96 259 VAL C C 1
ATOM 7429 O O . VAL C 1 260 ? 44.341 -18.395 49.268 1.00 47.96 259 VAL C O 1
ATOM 7433 N N . TYR C 1 261 ? 44.957 -16.294 48.749 1.00 48.79 260 TYR C N 1
ATOM 7434 C CA . TYR C 1 261 ? 43.657 -15.928 48.197 1.00 48.79 260 TYR C CA 1
ATOM 7435 C C . TYR C 1 261 ? 43.805 -15.574 46.722 1.00 48.79 260 TYR C C 1
ATOM 7436 O O . TYR C 1 261 ? 44.763 -14.906 46.333 1.00 48.79 260 TYR C O 1
ATOM 7445 N N . THR C 1 262 ? 42.861 -16.024 45.903 1.00 50.41 261 THR C N 1
ATOM 7446 C CA . THR C 1 262 ? 42.850 -15.656 44.491 1.00 50.41 261 THR C CA 1
ATOM 7447 C C . THR C 1 262 ? 41.515 -15.041 44.091 1.00 50.41 261 THR C C 1
ATOM 7448 O O . THR C 1 262 ? 40.452 -15.535 44.468 1.00 50.41 261 THR C O 1
ATOM 7452 N N . ASP C 1 263 ? 41.579 -13.953 43.332 1.00 58.13 262 ASP C N 1
ATOM 7453 C CA . ASP C 1 263 ? 40.385 -13.343 42.766 1.00 58.13 262 ASP C CA 1
ATOM 7454 C C . ASP C 1 263 ? 40.284 -13.743 41.300 1.00 58.13 262 ASP C C 1
ATOM 7455 O O . ASP C 1 263 ? 41.247 -13.609 40.545 1.00 58.13 262 ASP C O 1
ATOM 7460 N N . VAL C 1 264 ? 39.118 -14.239 40.903 1.00 59.08 263 VAL C N 1
ATOM 7461 C CA . VAL C 1 264 ? 38.958 -14.836 39.583 1.00 59.08 263 VAL C CA 1
ATOM 7462 C C . VAL C 1 264 ? 37.872 -14.163 38.746 1.00 59.08 263 VAL C C 1
ATOM 7463 O O . VAL C 1 264 ? 36.745 -13.978 39.206 1.00 59.08 263 VAL C O 1
ATOM 7467 N N . LEU C 1 265 ? 38.224 -13.796 37.516 1.00 48.93 264 LEU C N 1
ATOM 7468 C CA . LEU C 1 265 ? 37.261 -13.257 36.560 1.00 48.93 264 LEU C CA 1
ATOM 7469 C C . LEU C 1 265 ? 36.471 -14.391 35.916 1.00 48.93 264 LEU C C 1
ATOM 7470 O O . LEU C 1 265 ? 37.043 -15.250 35.246 1.00 48.93 264 LEU C O 1
ATOM 7475 N N . ALA C 1 266 ? 35.158 -14.392 36.121 1.00 58.47 265 ALA C N 1
ATOM 7476 C CA . ALA C 1 266 ? 34.309 -15.457 35.596 1.00 58.47 265 ALA C CA 1
ATOM 7477 C C . ALA C 1 266 ? 33.256 -14.930 34.625 1.00 58.47 265 ALA C C 1
ATOM 7478 O O . ALA C 1 266 ? 32.978 -13.732 34.582 1.00 58.47 265 ALA C O 1
ATOM 7480 N N . LEU C 1 267 ? 32.672 -15.839 33.849 1.00 62.12 266 LEU C N 1
ATOM 7481 C CA . LEU C 1 267 ? 31.637 -15.484 32.887 1.00 62.12 266 LEU C CA 1
ATOM 7482 C C . LEU C 1 267 ? 30.278 -16.028 33.318 1.00 62.12 266 LEU C C 1
ATOM 7483 O O . LEU C 1 267 ? 30.190 -17.109 33.900 1.00 62.12 266 LEU C O 1
ATOM 7488 N N . ASN C 1 268 ? 29.222 -15.274 33.030 1.00 77.31 267 ASN C N 1
ATOM 7489 C CA . ASN C 1 268 ? 27.865 -15.719 33.323 1.00 77.31 267 ASN C CA 1
ATOM 7490 C C . ASN C 1 268 ? 27.496 -16.910 32.444 1.00 77.31 267 ASN C C 1
ATOM 7491 O O . ASN C 1 268 ? 27.936 -17.005 31.299 1.00 77.31 267 ASN C O 1
ATOM 7496 N N . SER C 1 269 ? 26.686 -17.816 32.983 1.00 70.06 268 SER C N 1
ATOM 7497 C CA . SER C 1 269 ? 26.341 -19.046 32.277 1.00 70.06 268 SER C CA 1
ATOM 7498 C C . SER C 1 269 ? 25.284 -18.838 31.194 1.00 70.06 268 SER C C 1
ATOM 7499 O O . SER C 1 269 ? 24.954 -19.769 30.460 1.00 70.06 268 SER C O 1
ATOM 7502 N N . ASN C 1 270 ? 24.756 -17.622 31.094 1.00 92.05 269 ASN C N 1
ATOM 7503 C CA . ASN C 1 270 ? 23.734 -17.322 30.095 1.00 92.05 269 ASN C CA 1
ATOM 7504 C C . ASN C 1 270 ? 24.260 -16.520 28.908 1.00 92.05 269 ASN C C 1
ATOM 7505 O O . ASN C 1 270 ? 23.486 -16.068 28.064 1.00 92.05 269 ASN C O 1
ATOM 7510 N N . LEU C 1 271 ? 25.576 -16.340 28.850 1.00 86.48 270 LEU C N 1
ATOM 7511 C CA . LEU C 1 271 ? 26.193 -15.567 27.778 1.00 86.48 270 LEU C CA 1
ATOM 7512 C C . LEU C 1 271 ? 26.106 -16.273 26.429 1.00 86.48 270 LEU C C 1
ATOM 7513 O O . LEU C 1 271 ? 26.375 -17.470 26.323 1.00 86.48 270 LEU C O 1
ATOM 7518 N N . CYS C 1 272 ? 25.729 -15.518 25.402 1.00 149.98 271 CYS C N 1
ATOM 7519 C CA . CYS C 1 272 ? 25.676 -16.038 24.041 1.00 149.98 271 CYS C CA 1
ATOM 7520 C C . CYS C 1 272 ? 27.078 -16.123 23.442 1.00 149.98 271 CYS C C 1
ATOM 7521 O O . CYS C 1 272 ? 28.044 -15.645 24.036 1.00 149.98 271 CYS C O 1
ATOM 7524 N N . ASP C 1 273 ? 27.183 -16.733 22.265 1.00 101.78 272 ASP C N 1
ATOM 7525 C CA . ASP C 1 273 ? 28.480 -16.970 21.635 1.00 101.78 272 ASP C CA 1
ATOM 7526 C C . ASP C 1 273 ? 29.207 -15.691 21.225 1.00 101.78 272 ASP C C 1
ATOM 7527 O O . ASP C 1 273 ? 30.437 -15.658 21.189 1.00 101.78 272 ASP C O 1
ATOM 7532 N N . GLU C 1 274 ? 28.452 -14.642 20.916 1.00 107.80 273 GLU C N 1
ATOM 7533 C CA . GLU C 1 274 ? 29.057 -13.379 20.505 1.00 107.80 273 GLU C CA 1
ATOM 7534 C C . GLU C 1 274 ? 29.597 -12.598 21.702 1.00 107.80 273 GLU C C 1
ATOM 7535 O O . GLU C 1 274 ? 30.722 -12.099 21.667 1.00 107.80 273 GLU C O 1
ATOM 7541 N N . LYS C 1 275 ? 28.794 -12.496 22.756 1.00 94.28 274 LYS C N 1
ATOM 7542 C CA . LYS C 1 275 ? 29.211 -11.810 23.976 1.00 94.28 274 LYS C CA 1
ATOM 7543 C C . LYS C 1 275 ? 30.378 -12.522 24.652 1.00 94.28 274 LYS C C 1
ATOM 7544 O O . LYS C 1 275 ? 31.268 -11.881 25.210 1.00 94.28 274 LYS C O 1
ATOM 7550 N N . GLN C 1 276 ? 30.363 -13.851 24.597 1.00 74.35 275 GLN C N 1
ATOM 7551 C CA . GLN C 1 276 ? 31.386 -14.664 25.245 1.00 74.35 275 GLN C CA 1
ATOM 7552 C C . GLN C 1 276 ? 32.766 -14.374 24.663 1.00 74.35 275 GLN C C 1
ATOM 7553 O O . GLN C 1 276 ? 33.757 -14.327 25.391 1.00 74.35 275 GLN C O 1
ATOM 7559 N N . LYS C 1 277 ? 32.822 -14.169 23.351 1.00 91.41 276 LYS C N 1
ATOM 7560 C CA . LYS C 1 277 ? 34.074 -13.838 22.680 1.00 91.41 276 LYS C CA 1
ATOM 7561 C C . LYS C 1 277 ? 34.542 -12.432 23.046 1.00 91.41 276 LYS C C 1
ATOM 7562 O O . LYS C 1 277 ? 35.733 -12.202 23.260 1.00 91.41 276 LYS C O 1
ATOM 7568 N N . VAL C 1 278 ? 33.600 -11.498 23.117 1.00 75.73 277 VAL C N 1
ATOM 7569 C CA . VAL C 1 278 ? 33.908 -10.117 23.473 1.00 75.73 277 VAL C CA 1
ATOM 7570 C C . VAL C 1 278 ? 34.404 -10.027 24.912 1.00 75.73 277 VAL C C 1
ATOM 7571 O O . VAL C 1 278 ? 35.319 -9.260 25.219 1.00 75.73 277 VAL C O 1
ATOM 7575 N N . ALA C 1 279 ? 33.799 -10.823 25.788 1.00 64.95 278 ALA C N 1
ATOM 7576 C CA . ALA C 1 279 ? 34.180 -10.851 27.195 1.00 64.95 278 ALA C CA 1
ATOM 7577 C C . ALA C 1 279 ? 35.636 -11.275 27.372 1.00 64.95 278 ALA C C 1
ATOM 7578 O O . ALA C 1 279 ? 36.359 -10.713 28.192 1.00 64.95 278 ALA C O 1
ATOM 7580 N N . VAL C 1 280 ? 36.057 -12.266 26.592 1.00 66.39 279 VAL C N 1
ATOM 7581 C CA . VAL C 1 280 ? 37.428 -12.759 26.648 1.00 66.39 279 VAL C CA 1
ATOM 7582 C C . VAL C 1 280 ? 38.426 -11.672 26.249 1.00 66.39 279 VAL C C 1
ATOM 7583 O O . VAL C 1 280 ? 39.503 -11.560 26.838 1.00 66.39 279 VAL C O 1
ATOM 7587 N N . GLU C 1 281 ? 38.059 -10.863 25.259 1.00 70.04 280 GLU C N 1
ATOM 7588 C CA . GLU C 1 281 ? 38.911 -9.763 24.818 1.00 70.04 280 GLU C CA 1
ATOM 7589 C C . GLU C 1 281 ? 39.109 -8.744 25.936 1.00 70.04 280 GLU C C 1
ATOM 7590 O O . GLU C 1 281 ? 40.220 -8.264 26.162 1.00 70.04 280 GLU C O 1
ATOM 7596 N N . VAL C 1 282 ? 38.023 -8.421 26.632 1.00 64.37 281 VAL C N 1
ATOM 7597 C CA . VAL C 1 282 ? 38.068 -7.484 27.750 1.00 64.37 281 VAL C CA 1
ATOM 7598 C C . VAL C 1 282 ? 38.908 -8.047 28.891 1.00 64.37 281 VAL C C 1
ATOM 7599 O O . VAL C 1 282 ? 39.734 -7.344 29.478 1.00 64.37 281 VAL C O 1
ATOM 7603 N N . ILE C 1 283 ? 38.692 -9.323 29.194 1.00 64.04 282 ILE C N 1
ATOM 7604 C CA . ILE C 1 283 ? 39.445 -10.006 30.238 1.00 64.04 282 ILE C CA 1
ATOM 7605 C C . ILE C 1 283 ? 40.929 -10.089 29.887 1.00 64.04 282 ILE C C 1
ATOM 7606 O O . ILE C 1 283 ? 41.790 -9.849 30.736 1.00 64.04 282 ILE C O 1
ATOM 7611 N N . LYS C 1 284 ? 41.222 -10.412 28.630 1.00 60.86 283 LYS C N 1
ATOM 7612 C CA . LYS C 1 284 ? 42.603 -10.516 28.168 1.00 60.86 283 LYS C CA 1
ATOM 7613 C C . LYS C 1 284 ? 43.339 -9.192 28.335 1.00 60.86 283 LYS C C 1
ATOM 7614 O O . LYS C 1 284 ? 44.515 -9.168 28.695 1.00 60.86 283 LYS C O 1
ATOM 7620 N N . ASN C 1 285 ? 42.638 -8.092 28.079 1.00 60.96 284 ASN C N 1
ATOM 7621 C CA . ASN C 1 285 ? 43.214 -6.771 28.283 1.00 60.96 284 ASN C CA 1
ATOM 7622 C C . ASN C 1 285 ? 43.444 -6.494 29.765 1.00 60.96 284 ASN C C 1
ATOM 7623 O O . ASN C 1 285 ? 44.475 -5.949 30.146 1.00 60.96 284 ASN C O 1
ATOM 7628 N N . LEU C 1 286 ? 42.484 -6.887 30.597 1.00 59.11 285 LEU C N 1
ATOM 7629 C CA . LEU C 1 286 ? 42.589 -6.698 32.042 1.00 59.11 285 LEU C CA 1
ATOM 7630 C C . LEU C 1 286 ? 43.788 -7.423 32.648 1.00 59.11 285 LEU C C 1
ATOM 7631 O O . LEU C 1 286 ? 44.347 -6.981 33.651 1.00 59.11 285 LEU C O 1
ATOM 7636 N N . LEU C 1 287 ? 44.184 -8.532 32.032 1.00 80.84 286 LEU C N 1
ATOM 7637 C CA . LEU C 1 287 ? 45.230 -9.380 32.592 1.00 80.84 286 LEU C CA 1
ATOM 7638 C C . LEU C 1 287 ? 46.596 -9.207 31.925 1.00 80.84 286 LEU C C 1
ATOM 7639 O O . LEU C 1 287 ? 47.620 -9.563 32.509 1.00 80.84 286 LEU C O 1
ATOM 7644 N N . THR C 1 288 ? 46.616 -8.664 30.711 1.00 66.99 287 THR C N 1
ATOM 7645 C CA . THR C 1 288 ? 47.860 -8.595 29.944 1.00 66.99 287 THR C CA 1
ATOM 7646 C C . THR C 1 288 ? 48.338 -7.179 29.617 1.00 66.99 287 THR C C 1
ATOM 7647 O O . THR C 1 288 ? 49.506 -6.985 29.280 1.00 66.99 287 THR C O 1
ATOM 7651 N N . ASN C 1 289 ? 47.446 -6.198 29.705 1.00 49.00 288 ASN C N 1
ATOM 7652 C CA . ASN C 1 289 ? 47.821 -4.816 29.414 1.00 49.00 288 ASN C CA 1
ATOM 7653 C C . ASN C 1 289 ? 48.895 -4.322 30.377 1.00 49.00 288 ASN C C 1
ATOM 7654 O O . ASN C 1 289 ? 48.684 -4.284 31.590 1.00 49.00 288 ASN C O 1
ATOM 7659 N N . THR C 1 290 ? 50.045 -3.945 29.827 1.00 57.49 289 THR C N 1
ATOM 7660 C CA . THR C 1 290 ? 51.199 -3.567 30.636 1.00 57.49 289 THR C CA 1
ATOM 7661 C C . THR C 1 290 ? 50.946 -2.335 31.501 1.00 57.49 289 THR C C 1
ATOM 7662 O O . THR C 1 290 ? 51.527 -2.199 32.575 1.00 57.49 289 THR C O 1
ATOM 7666 N N . LEU C 1 291 ? 50.080 -1.441 31.036 1.00 61.61 290 LEU C N 1
ATOM 7667 C CA . LEU C 1 291 ? 49.761 -0.239 31.800 1.00 61.61 290 LEU C CA 1
ATOM 7668 C C . LEU C 1 291 ? 48.917 -0.581 33.024 1.00 61.61 290 LEU C C 1
ATOM 7669 O O . LEU C 1 291 ? 49.073 0.023 34.085 1.00 61.61 290 LEU C O 1
ATOM 7674 N N . VAL C 1 292 ? 48.026 -1.555 32.870 1.00 60.60 291 VAL C N 1
ATOM 7675 C CA . VAL C 1 292 ? 47.219 -2.029 33.987 1.00 60.60 291 VAL C CA 1
ATOM 7676 C C . VAL C 1 292 ? 48.113 -2.691 35.029 1.00 60.60 291 VAL C C 1
ATOM 7677 O O . VAL C 1 292 ? 47.979 -2.441 36.227 1.00 60.60 291 VAL C O 1
ATOM 7681 N N . LEU C 1 293 ? 49.033 -3.527 34.559 1.00 51.74 292 LEU C N 1
ATOM 7682 C CA . LEU C 1 293 ? 49.968 -4.217 35.439 1.00 51.74 292 LEU C CA 1
ATOM 7683 C C . LEU C 1 293 ? 50.860 -3.228 36.179 1.00 51.74 292 LEU C C 1
ATOM 7684 O O . LEU C 1 293 ? 51.149 -3.406 37.361 1.00 51.74 292 LEU C O 1
ATOM 7689 N N . ASP C 1 294 ? 51.289 -2.182 35.480 1.00 46.06 293 ASP C N 1
ATOM 7690 C CA . ASP C 1 294 ? 52.134 -1.157 36.086 1.00 46.06 293 ASP C CA 1
ATOM 7691 C C . ASP C 1 294 ? 51.402 -0.412 37.199 1.00 46.06 293 ASP C C 1
ATOM 7692 O O . ASP C 1 294 ? 51.994 -0.076 38.225 1.00 46.06 293 ASP C O 1
ATOM 7697 N N . LEU C 1 295 ? 50.114 -0.158 36.992 1.00 57.22 294 LEU C N 1
ATOM 7698 C CA . LEU C 1 295 ? 49.304 0.527 37.991 1.00 57.22 294 LEU C CA 1
ATOM 7699 C C . LEU C 1 295 ? 49.075 -0.361 39.210 1.00 57.22 294 LEU C C 1
ATOM 7700 O O . LEU C 1 295 ? 49.050 0.123 40.342 1.00 57.22 294 LEU C O 1
ATOM 7705 N N . LEU C 1 296 ? 48.912 -1.659 38.970 1.00 51.66 295 LEU C N 1
ATOM 7706 C CA . LEU C 1 296 ? 48.801 -2.632 40.051 1.00 51.66 295 LEU C CA 1
ATOM 7707 C C . LEU C 1 296 ? 50.062 -2.620 40.904 1.00 51.66 295 LEU C C 1
ATOM 7708 O O . LEU C 1 296 ? 49.999 -2.761 42.125 1.00 51.66 295 LEU C O 1
ATOM 7713 N N . GLY C 1 297 ? 51.205 -2.445 40.246 1.00 53.27 296 GLY C N 1
ATOM 7714 C CA . GLY C 1 297 ? 52.489 -2.412 40.921 1.00 53.27 296 GLY C CA 1
ATOM 7715 C C . GLY C 1 297 ? 52.619 -1.253 41.888 1.00 53.27 296 GLY C C 1
ATOM 7716 O O . GLY C 1 297 ? 53.324 -1.351 42.891 1.00 53.27 296 GLY C O 1
ATOM 7717 N N . LEU C 1 298 ? 51.935 -0.153 41.591 1.00 69.75 297 LEU C N 1
ATOM 7718 C CA . LEU C 1 298 ? 51.969 1.021 42.455 1.00 69.75 297 LEU C CA 1
ATOM 7719 C C . LEU C 1 298 ? 51.257 0.754 43.778 1.00 69.75 297 LEU C C 1
ATOM 7720 O O . LEU C 1 298 ? 51.582 1.357 44.802 1.00 69.75 297 LEU C O 1
ATOM 7725 N N . GLY C 1 299 ? 50.288 -0.155 43.749 1.00 61.46 298 GLY C N 1
ATOM 7726 C CA . GLY C 1 299 ? 49.527 -0.494 44.936 1.00 61.46 298 GLY C CA 1
ATOM 7727 C C . GLY C 1 299 ? 49.908 -1.843 45.516 1.00 61.46 298 GLY C C 1
ATOM 7728 O O . GLY C 1 299 ? 49.204 -2.377 46.375 1.00 61.46 298 GLY C O 1
ATOM 7729 N N . LEU C 1 300 ? 51.025 -2.387 45.041 1.00 57.36 299 LEU C N 1
ATOM 7730 C CA . LEU C 1 300 ? 51.530 -3.683 45.494 1.00 57.36 299 LEU C CA 1
ATOM 7731 C C . LEU C 1 300 ? 50.492 -4.798 45.375 1.00 57.36 299 LEU C C 1
ATOM 7732 O O . LEU C 1 300 ? 50.411 -5.679 46.230 1.00 57.36 299 LEU C O 1
ATOM 7737 N N . THR C 1 301 ? 49.702 -4.751 44.309 1.00 49.07 300 THR C N 1
ATOM 7738 C CA . THR C 1 301 ? 48.701 -5.775 44.048 1.00 49.07 300 THR C CA 1
ATOM 7739 C C . THR C 1 301 ? 49.309 -6.860 43.170 1.00 49.07 300 THR C C 1
ATOM 7740 O O . THR C 1 301 ? 49.947 -6.565 42.162 1.00 49.07 300 THR C O 1
ATOM 7744 N N . LEU C 1 302 ? 49.114 -8.115 43.555 1.00 51.99 301 LEU C N 1
ATOM 7745 C CA . LEU C 1 302 ? 49.755 -9.225 42.863 1.00 51.99 301 LEU C CA 1
ATOM 7746 C C . LEU C 1 302 ? 48.867 -9.821 41.778 1.00 51.99 301 LEU C C 1
ATOM 7747 O O . LEU C 1 302 ? 47.747 -10.248 42.054 1.00 51.99 301 LEU C O 1
ATOM 7752 N N . PRO C 1 303 ? 49.367 -9.851 40.534 1.00 57.70 302 PRO C N 1
ATOM 7753 C CA . PRO C 1 303 ? 48.684 -10.588 39.467 1.00 57.70 302 PRO C CA 1
ATOM 7754 C C . PRO C 1 303 ? 48.681 -12.075 39.797 1.00 57.70 302 PRO C C 1
ATOM 7755 O O . PRO C 1 303 ? 49.538 -12.533 40.551 1.00 57.70 302 PRO C O 1
ATOM 7759 N N . ALA C 1 304 ? 47.732 -12.819 39.243 1.00 54.34 303 ALA C N 1
ATOM 7760 C CA . ALA C 1 304 ? 47.614 -14.238 39.551 1.00 54.34 303 ALA C CA 1
ATOM 7761 C C . ALA C 1 304 ? 48.454 -15.099 38.615 1.00 54.34 303 ALA C C 1
ATOM 7762 O O . ALA C 1 304 ? 48.815 -16.225 38.957 1.00 54.34 303 ALA C O 1
ATOM 7764 N N . ASN C 1 305 ? 48.766 -14.566 37.438 1.00 48.09 304 ASN C N 1
ATOM 7765 C CA . ASN C 1 305 ? 49.518 -15.313 36.433 1.00 48.09 304 ASN C CA 1
ATOM 7766 C C . ASN C 1 305 ? 51.028 -15.087 36.518 1.00 48.09 304 ASN C C 1
ATOM 7767 O O . ASN C 1 305 ? 51.485 -14.041 36.980 1.00 48.09 304 ASN C O 1
ATOM 7772 N N . LYS C 1 306 ? 51.794 -16.076 36.063 1.00 57.85 305 LYS C N 1
ATOM 7773 C CA . LYS C 1 306 ? 53.252 -16.001 36.086 1.00 57.85 305 LYS C CA 1
ATOM 7774 C C . LYS C 1 306 ? 53.792 -14.852 35.239 1.00 57.85 305 LYS C C 1
ATOM 7775 O O . LYS C 1 306 ? 54.792 -14.230 35.596 1.00 57.85 305 LYS C O 1
ATOM 7781 N N . ASN C 1 307 ? 53.131 -14.576 34.118 1.00 62.71 306 ASN C N 1
ATOM 7782 C CA . ASN C 1 307 ? 53.555 -13.494 33.236 1.00 62.71 306 ASN C CA 1
ATOM 7783 C C . ASN C 1 307 ? 53.403 -12.125 33.891 1.00 62.71 306 ASN C C 1
ATOM 7784 O O . ASN C 1 307 ? 54.305 -11.288 33.814 1.00 62.71 306 ASN C O 1
ATOM 7789 N N . GLY C 1 308 ? 52.261 -11.907 34.536 1.00 56.47 307 GLY C N 1
ATOM 7790 C CA . GLY C 1 308 ? 52.009 -10.664 35.243 1.00 56.47 307 GLY C CA 1
ATOM 7791 C C . GLY C 1 308 ? 52.947 -10.483 36.420 1.00 56.47 307 GLY C C 1
ATOM 7792 O O . GLY C 1 308 ? 53.437 -9.382 36.673 1.00 56.47 307 GLY C O 1
ATOM 7793 N N . ILE C 1 309 ? 53.199 -11.570 37.142 1.00 50.28 308 ILE C N 1
ATOM 7794 C CA . ILE C 1 309 ? 54.123 -11.540 38.269 1.00 50.28 308 ILE C CA 1
ATOM 7795 C C . ILE C 1 309 ? 55.543 -11.242 37.797 1.00 50.28 308 ILE C C 1
ATOM 7796 O O . ILE C 1 309 ? 56.248 -10.428 38.397 1.00 50.28 308 ILE C O 1
ATOM 7801 N N . ALA C 1 310 ? 55.952 -11.894 36.713 1.00 61.39 309 ALA C N 1
ATOM 7802 C CA . ALA C 1 310 ? 57.285 -11.690 36.153 1.00 61.39 309 ALA C CA 1
ATOM 7803 C C . ALA C 1 310 ? 57.486 -10.250 35.690 1.00 61.39 309 ALA C C 1
ATOM 7804 O O . ALA C 1 310 ? 58.555 -9.671 35.886 1.00 61.39 309 ALA C O 1
ATOM 7806 N N . HIS C 1 311 ? 56.451 -9.679 35.082 1.00 56.86 310 HIS C N 1
ATOM 7807 C CA . HIS C 1 311 ? 56.512 -8.318 34.561 1.00 56.86 310 HIS C CA 1
ATOM 7808 C C . HIS C 1 311 ? 5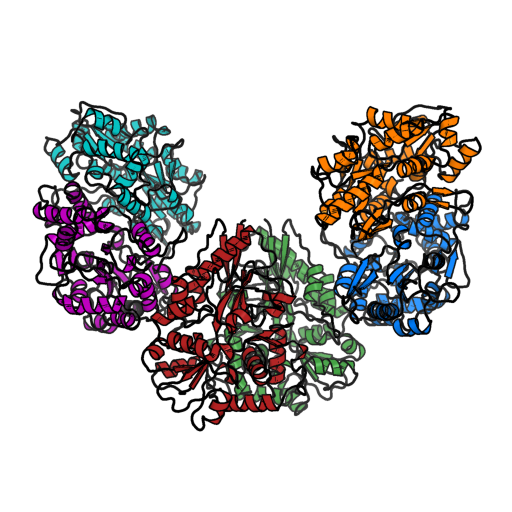6.819 -7.295 35.649 1.00 56.86 310 HIS C C 1
ATOM 7809 O O . HIS C 1 311 ? 57.531 -6.320 35.414 1.00 56.86 310 HIS C O 1
ATOM 7816 N N . LEU C 1 312 ? 56.276 -7.523 36.840 1.00 53.92 311 LEU C N 1
ATOM 7817 C CA . LEU C 1 312 ? 56.466 -6.602 37.955 1.00 53.92 311 LEU C CA 1
ATOM 7818 C C . LEU C 1 312 ? 57.699 -6.959 38.776 1.00 53.92 311 LEU C C 1
ATOM 7819 O O . LEU C 1 312 ? 58.237 -6.123 39.501 1.00 53.92 311 LEU C O 1
ATOM 7824 N N . ALA C 1 313 ? 58.147 -8.202 38.653 1.00 64.53 312 ALA C N 1
ATOM 7825 C CA . ALA C 1 313 ? 59.319 -8.666 39.386 1.00 64.53 312 ALA C CA 1
ATOM 7826 C C . ALA C 1 313 ? 60.615 -8.100 38.808 1.00 64.53 312 ALA C C 1
ATOM 7827 O O . ALA C 1 313 ? 61.631 -8.021 39.497 1.00 64.53 312 ALA C O 1
ATOM 7829 N N . LYS C 1 314 ? 60.572 -7.700 37.541 1.00 63.29 313 LYS C N 1
ATOM 7830 C CA . LYS C 1 314 ? 61.764 -7.214 36.854 1.00 63.29 313 LYS C CA 1
ATOM 7831 C C . LYS C 1 314 ? 62.199 -5.825 37.316 1.00 63.29 313 LYS C C 1
ATOM 7832 O O . LYS C 1 314 ? 63.317 -5.398 37.035 1.00 63.29 313 LYS C O 1
ATOM 7838 N N . SER C 1 315 ? 61.322 -5.122 38.026 1.00 55.98 314 SER C N 1
ATOM 7839 C CA . SER C 1 315 ? 61.644 -3.777 38.494 1.00 55.98 314 SER C CA 1
ATOM 7840 C C . SER C 1 315 ? 61.333 -3.576 39.974 1.00 55.98 314 SER C C 1
ATOM 7841 O O . SER C 1 315 ? 61.359 -2.450 40.474 1.00 55.98 314 SER C O 1
ATOM 7844 N N . SER C 1 316 ? 61.047 -4.670 40.673 1.00 49.23 315 SER C N 1
ATOM 7845 C CA . SER C 1 316 ? 60.712 -4.603 42.091 1.00 49.23 315 SER C CA 1
ATOM 7846 C C . SER C 1 316 ? 61.233 -5.824 42.839 1.00 49.23 315 SER C C 1
ATOM 7847 O O . SER C 1 316 ? 60.901 -6.959 42.498 1.00 49.23 315 SER C O 1
ATOM 7850 N N . ASN C 1 317 ? 62.052 -5.591 43.859 1.00 52.53 316 ASN C N 1
ATOM 7851 C CA . ASN C 1 317 ? 62.558 -6.687 44.675 1.00 52.53 316 ASN C CA 1
ATOM 7852 C C . ASN C 1 317 ? 61.428 -7.314 45.481 1.00 52.53 316 ASN C C 1
ATOM 7853 O O . ASN C 1 317 ? 61.467 -8.501 45.806 1.00 52.53 316 ASN C O 1
ATOM 7858 N N . PHE C 1 318 ? 60.423 -6.501 45.793 1.00 48.62 317 PHE C N 1
ATOM 7859 C CA . PHE C 1 318 ? 59.238 -6.951 46.513 1.00 48.62 317 PHE C CA 1
ATOM 7860 C C . PHE C 1 318 ? 58.538 -8.073 45.752 1.00 48.62 317 PHE C C 1
ATOM 7861 O O . PHE C 1 318 ? 58.254 -9.133 46.311 1.00 48.62 317 PHE C O 1
ATOM 7869 N N . TYR C 1 319 ? 58.264 -7.834 44.474 1.00 48.96 318 TYR C N 1
ATOM 7870 C CA . TYR C 1 319 ? 57.605 -8.829 43.637 1.00 48.96 318 TYR C CA 1
ATOM 7871 C C . TYR C 1 319 ? 58.514 -10.020 43.366 1.00 48.96 318 TYR C C 1
ATOM 7872 O O . TYR C 1 319 ? 58.046 -11.153 43.247 1.00 48.96 318 TYR C O 1
ATOM 7881 N N . ALA C 1 320 ? 59.813 -9.756 43.267 1.00 55.29 319 ALA C N 1
ATOM 7882 C CA . ALA C 1 320 ? 60.793 -10.807 43.026 1.00 55.29 319 ALA C CA 1
ATOM 7883 C C . ALA C 1 320 ? 60.826 -11.795 44.187 1.00 55.29 319 ALA C C 1
ATOM 7884 O O . ALA C 1 320 ? 60.840 -13.008 43.976 1.00 55.29 319 ALA C O 1
ATOM 7886 N N . GLN C 1 321 ? 60.833 -11.269 45.408 1.00 51.41 320 GLN C N 1
ATOM 7887 C CA . GLN C 1 321 ? 60.833 -12.105 46.605 1.00 51.41 320 GLN C CA 1
ATOM 7888 C C . GLN C 1 321 ? 59.592 -12.986 46.662 1.00 51.41 320 GLN C C 1
ATOM 7889 O O . GLN C 1 321 ? 59.669 -14.156 47.034 1.00 51.41 320 GLN C O 1
ATOM 7895 N N . LEU C 1 322 ? 58.450 -12.419 46.288 1.00 45.33 321 LEU C N 1
ATOM 7896 C CA . LEU C 1 322 ? 57.199 -13.164 46.289 1.00 45.33 321 LEU C CA 1
ATOM 7897 C C . LEU C 1 322 ? 57.171 -14.209 45.179 1.00 45.33 321 LEU C C 1
ATOM 7898 O O . LEU C 1 322 ? 56.671 -15.318 45.373 1.00 45.33 321 LEU C O 1
ATOM 7903 N N . SER C 1 323 ? 57.714 -13.852 44.018 1.00 48.51 322 SER C N 1
ATOM 7904 C CA . SER C 1 323 ? 57.767 -14.771 42.885 1.00 48.51 322 SER C CA 1
ATOM 7905 C C . SER C 1 323 ? 58.596 -16.005 43.219 1.00 48.51 322 SER C C 1
ATOM 7906 O O . SER C 1 323 ? 58.188 -17.132 42.938 1.00 48.51 322 SER C O 1
ATOM 7909 N N . GLN C 1 324 ? 59.761 -15.782 43.821 1.00 51.73 323 GLN C N 1
ATOM 7910 C CA . GLN C 1 324 ? 60.628 -16.875 44.242 1.00 51.73 323 GLN C CA 1
ATOM 7911 C C . GLN C 1 324 ? 59.945 -17.686 45.334 1.00 51.73 323 GLN C C 1
ATOM 7912 O O . GLN C 1 324 ? 60.102 -18.905 45.414 1.00 51.73 323 GLN C O 1
ATOM 7918 N N . GLN C 1 325 ? 59.177 -16.993 46.168 1.00 61.41 324 GLN C N 1
ATOM 7919 C CA . GLN C 1 325 ? 58.440 -17.624 47.253 1.00 61.41 324 GLN C CA 1
ATOM 7920 C C . GLN C 1 325 ? 57.327 -18.516 46.709 1.00 61.41 324 GLN C C 1
ATOM 7921 O O . GLN C 1 325 ? 57.072 -19.598 47.239 1.00 61.41 324 GLN C O 1
ATOM 7927 N N . PHE C 1 326 ? 56.668 -18.052 45.651 1.00 52.86 325 PHE C N 1
ATOM 7928 C CA . PHE C 1 326 ? 55.584 -18.803 45.023 1.00 52.86 325 PHE C CA 1
ATOM 7929 C C . PHE C 1 326 ? 56.099 -20.044 44.297 1.00 52.86 325 PHE C C 1
ATOM 7930 O O . PHE C 1 326 ? 55.397 -21.048 44.192 1.00 52.86 325 PHE C O 1
ATOM 7938 N N . ASP C 1 327 ? 57.327 -19.969 43.792 1.00 56.31 326 ASP C N 1
ATOM 7939 C CA . ASP C 1 327 ? 57.922 -21.086 43.066 1.00 56.31 326 ASP C CA 1
ATOM 7940 C C . ASP C 1 327 ? 58.439 -22.163 44.015 1.00 56.31 326 ASP C C 1
ATOM 7941 O O . ASP C 1 327 ? 58.369 -23.354 43.713 1.00 56.31 326 ASP C O 1
ATOM 7946 N N . ALA C 1 328 ? 58.955 -21.735 45.162 1.00 66.76 327 ALA C N 1
ATOM 7947 C CA . ALA C 1 328 ? 59.562 -22.654 46.118 1.00 66.76 327 ALA C CA 1
ATOM 7948 C C . ALA C 1 328 ? 58.528 -23.415 46.947 1.00 66.76 327 ALA C C 1
ATOM 7949 O O . ALA C 1 328 ? 58.736 -24.578 47.294 1.00 66.76 327 ALA C O 1
ATOM 7951 N N . LYS C 1 329 ? 57.416 -22.759 47.263 1.00 68.13 328 LYS C N 1
ATOM 7952 C CA . LYS C 1 329 ? 56.392 -23.361 48.111 1.00 68.13 328 LYS C CA 1
ATOM 7953 C C . LYS C 1 329 ? 55.117 -23.658 47.332 1.00 68.13 328 LYS C C 1
ATOM 7954 O O . LYS C 1 329 ? 54.031 -23.710 47.908 1.00 68.13 328 LYS C O 1
ATOM 7960 N N . GLU C 1 330 ? 55.259 -23.859 46.026 1.00 67.29 329 GLU C N 1
ATOM 7961 C CA . GLU C 1 330 ? 54.116 -24.044 45.136 1.00 67.29 329 GLU C CA 1
ATOM 7962 C C . GLU C 1 330 ? 53.201 -25.197 45.551 1.00 67.29 329 GLU C C 1
ATOM 7963 O O . GLU C 1 330 ? 51.977 -25.083 45.481 1.00 67.29 329 GLU C O 1
ATOM 7969 N N . SER C 1 331 ? 53.796 -26.301 45.989 1.00 69.00 330 SER C N 1
ATOM 7970 C CA . SER C 1 331 ? 53.024 -27.481 46.367 1.00 69.00 330 SER C CA 1
ATOM 7971 C C . SER C 1 331 ? 52.584 -27.437 47.829 1.00 69.00 330 SER C C 1
ATOM 7972 O O . SER C 1 331 ? 51.914 -28.350 48.311 1.00 69.00 330 SER C O 1
ATOM 7975 N N . GLU C 1 332 ? 52.963 -26.373 48.530 1.00 66.45 331 GLU C N 1
ATOM 7976 C CA . GLU C 1 332 ? 52.625 -26.228 49.942 1.00 66.45 331 GLU C CA 1
ATOM 7977 C C . GLU C 1 332 ? 51.438 -25.289 50.136 1.00 66.45 331 GLU C C 1
ATOM 7978 O O . GLU C 1 332 ? 50.799 -25.289 51.188 1.00 66.45 331 GLU C O 1
ATOM 7984 N N . VAL C 1 333 ? 51.148 -24.492 49.114 1.00 61.08 332 VAL C N 1
ATOM 7985 C CA . VAL C 1 333 ? 50.095 -23.489 49.198 1.00 61.08 332 VAL C CA 1
ATOM 7986 C C . VAL C 1 333 ? 48.704 -24.117 49.181 1.00 61.08 332 VAL C C 1
ATOM 7987 O O . VAL C 1 333 ? 48.410 -24.978 48.354 1.00 61.08 332 VAL C O 1
ATOM 7991 N N . ARG C 1 334 ? 47.857 -23.685 50.112 1.00 55.52 333 ARG C N 1
ATOM 7992 C CA . ARG C 1 334 ? 46.465 -24.114 50.148 1.00 55.52 333 ARG C CA 1
ATOM 7993 C C . ARG C 1 334 ? 45.527 -22.928 49.931 1.00 55.52 333 ARG C C 1
ATOM 7994 O O . ARG C 1 334 ? 45.889 -21.781 50.195 1.00 55.52 333 ARG C O 1
ATOM 8002 N N . VAL C 1 335 ? 44.324 -23.212 49.439 1.00 49.25 334 VAL C N 1
ATOM 8003 C CA . VAL C 1 335 ? 43.306 -22.185 49.255 1.00 49.25 334 VAL C CA 1
ATOM 8004 C C . VAL C 1 335 ? 41.981 -22.637 49.855 1.00 49.25 334 VAL C C 1
ATOM 8005 O O . VAL C 1 335 ? 41.419 -23.654 49.446 1.00 49.25 334 VAL C O 1
ATOM 8009 N N . LEU C 1 336 ? 41.486 -21.873 50.824 1.00 53.85 335 LEU C N 1
ATOM 8010 C CA . LEU C 1 336 ? 40.223 -22.181 51.485 1.00 53.85 335 LEU C CA 1
ATOM 8011 C C . LEU C 1 336 ? 39.040 -21.788 50.601 1.00 53.85 335 LEU C C 1
ATOM 8012 O O . LEU C 1 336 ? 38.986 -20.669 50.089 1.00 53.85 335 LEU C O 1
ATOM 8017 N N . ARG C 1 337 ? 38.100 -22.713 50.416 1.00 48.09 336 ARG C N 1
ATOM 8018 C CA . ARG C 1 337 ? 36.924 -22.464 49.580 1.00 48.09 336 ARG C CA 1
ATOM 8019 C C . ARG C 1 337 ? 35.646 -23.004 50.218 1.00 48.09 336 ARG C C 1
ATOM 8020 O O . ARG C 1 337 ? 35.677 -23.983 50.965 1.00 48.09 336 ARG C O 1
ATOM 8028 N N . CYS C 1 338 ? 34.522 -22.369 49.902 1.00 51.97 337 CYS C N 1
ATOM 8029 C CA . CYS C 1 338 ? 33.230 -22.756 50.462 1.00 51.97 337 CYS C CA 1
ATOM 8030 C C . CYS C 1 338 ? 32.379 -23.500 49.436 1.00 51.97 337 CYS C C 1
ATOM 8031 O O . CYS C 1 338 ? 32.201 -23.037 48.310 1.00 51.97 337 CYS C O 1
ATOM 8034 N N . VAL C 1 339 ? 31.847 -24.650 49.835 1.00 60.36 338 VAL C N 1
ATOM 8035 C CA . VAL C 1 339 ? 31.087 -25.502 48.927 1.00 60.36 338 VAL C CA 1
ATOM 8036 C C . VAL C 1 339 ? 29.624 -25.079 48.786 1.00 60.36 338 VAL C C 1
ATOM 8037 O O . VAL C 1 339 ? 29.112 -24.961 47.671 1.00 60.36 338 VAL C O 1
ATOM 8041 N N . ASP C 1 340 ? 28.954 -24.851 49.912 1.00 76.85 339 ASP C N 1
ATOM 8042 C CA . ASP C 1 340 ? 27.515 -24.590 49.893 1.00 76.85 339 ASP C CA 1
ATOM 8043 C C . ASP C 1 340 ? 27.078 -23.385 50.726 1.00 76.85 339 ASP C C 1
ATOM 8044 O O . ASP C 1 340 ? 25.906 -23.266 51.082 1.00 76.85 339 ASP C O 1
ATOM 8049 N N . PHE C 1 341 ? 28.014 -22.495 51.035 1.00 53.60 340 PHE C N 1
ATOM 8050 C CA . PHE C 1 341 ? 27.686 -21.293 51.792 1.00 53.60 340 PHE C CA 1
ATOM 8051 C C . PHE C 1 341 ? 28.535 -20.106 51.354 1.00 53.60 340 PHE C C 1
ATOM 8052 O O . PHE C 1 341 ? 29.424 -20.245 50.516 1.00 53.60 340 PHE C O 1
ATOM 8060 N N . ALA C 1 342 ? 28.255 -18.938 51.923 1.00 57.14 341 ALA C N 1
ATOM 8061 C CA . ALA C 1 342 ? 29.002 -17.733 51.585 1.00 57.14 341 ALA C CA 1
ATOM 8062 C C . ALA C 1 342 ? 29.083 -16.756 52.754 1.00 57.14 341 ALA C C 1
ATOM 8063 O O . ALA C 1 342 ? 29.261 -17.163 53.902 1.00 57.14 341 ALA C O 1
ATOM 8065 N N . ASN C 1 343 ? 28.941 -15.469 52.451 1.00 49.80 342 ASN C N 1
ATOM 8066 C CA . ASN C 1 343 ? 29.163 -14.403 53.426 1.00 49.80 342 ASN C CA 1
ATOM 8067 C C . ASN C 1 343 ? 28.350 -14.492 54.718 1.00 49.80 342 ASN C C 1
ATOM 8068 O O . ASN C 1 343 ? 28.872 -14.223 55.800 1.00 49.80 342 ASN C O 1
ATOM 8073 N N . LYS C 1 344 ? 27.077 -14.858 54.602 1.00 56.22 343 LYS C N 1
ATOM 8074 C CA . LYS C 1 344 ? 26.205 -14.956 55.767 1.00 56.22 343 LYS C CA 1
ATOM 8075 C C . LYS C 1 344 ? 26.749 -15.953 56.785 1.00 56.22 343 LYS C C 1
ATOM 8076 O O . LYS C 1 344 ? 26.914 -15.628 57.962 1.00 56.22 343 LYS C O 1
ATOM 8082 N N . GLU C 1 345 ? 27.037 -17.163 56.319 1.00 62.05 344 GLU C N 1
ATOM 8083 C CA . GLU C 1 345 ? 27.534 -18.225 57.184 1.00 62.05 344 GLU C CA 1
ATOM 8084 C C . GLU C 1 345 ? 28.940 -17.929 57.702 1.00 62.05 344 GLU C C 1
ATOM 8085 O O . GLU C 1 345 ? 29.309 -18.369 58.790 1.00 62.05 344 GLU C O 1
ATOM 8091 N N . VAL C 1 346 ? 29.719 -17.185 56.923 1.00 56.20 345 VAL C N 1
ATOM 8092 C CA . VAL C 1 346 ? 31.061 -16.793 57.346 1.00 56.20 345 VAL C CA 1
ATOM 8093 C C . VAL C 1 346 ? 30.998 -15.854 58.551 1.00 56.20 345 VAL C C 1
ATOM 8094 O O . VAL C 1 346 ? 31.701 -16.056 59.543 1.00 56.20 345 VAL C O 1
ATOM 8098 N N . LYS C 1 347 ? 30.148 -14.835 58.462 1.00 57.62 346 LYS C N 1
ATOM 8099 C CA . LYS C 1 347 ? 29.975 -13.885 59.557 1.00 57.62 346 LYS C CA 1
ATOM 8100 C C . LYS C 1 347 ? 29.408 -14.560 60.803 1.00 57.62 346 LYS C C 1
ATOM 8101 O O . LYS C 1 347 ? 29.828 -14.264 61.922 1.00 57.62 346 LYS C O 1
ATOM 8107 N N . ASN C 1 348 ? 28.451 -15.463 60.603 1.00 65.89 347 ASN C N 1
ATOM 8108 C CA . ASN C 1 348 ? 27.851 -16.205 61.708 1.00 65.89 347 ASN C CA 1
ATOM 8109 C C . ASN C 1 348 ? 28.861 -17.093 62.420 1.00 65.89 347 ASN C C 1
ATOM 8110 O O . ASN C 1 348 ? 28.871 -17.172 63.648 1.00 65.89 347 ASN C O 1
ATOM 8115 N N . CYS C 1 349 ? 29.708 -17.760 61.642 1.00 61.11 348 CYS C N 1
ATOM 8116 C CA . CYS C 1 349 ? 30.728 -18.641 62.196 1.00 61.11 348 CYS C CA 1
ATOM 8117 C C . CYS C 1 349 ? 31.718 -17.851 63.044 1.00 61.11 348 CYS C C 1
ATOM 8118 O O . CYS C 1 349 ? 32.116 -18.290 64.123 1.00 61.11 348 CYS C O 1
ATOM 8121 N N . ALA C 1 350 ? 32.104 -16.679 62.550 1.00 53.91 349 ALA C N 1
ATOM 8122 C CA . ALA C 1 350 ? 33.025 -15.810 63.270 1.00 53.91 349 ALA C CA 1
ATOM 8123 C C . ALA C 1 350 ? 32.417 -15.324 64.582 1.00 53.91 349 ALA C C 1
ATOM 8124 O O . ALA C 1 350 ? 33.118 -15.172 65.581 1.00 53.91 349 ALA C O 1
ATOM 8126 N N . GLY C 1 351 ? 31.109 -15.084 64.570 1.00 73.21 350 GLY C N 1
ATOM 8127 C CA . GLY C 1 351 ? 30.404 -14.614 65.748 1.00 73.21 350 GLY C CA 1
ATOM 8128 C C . GLY C 1 351 ? 30.371 -15.649 66.855 1.00 73.21 350 GLY C C 1
ATOM 8129 O O . GLY C 1 351 ? 30.351 -15.310 68.037 1.00 73.21 350 GLY C O 1
ATOM 8130 N N . VAL C 1 352 ? 30.364 -16.919 66.465 1.00 55.56 351 VAL C N 1
ATOM 8131 C CA . VAL C 1 352 ? 30.403 -18.018 67.419 1.00 55.56 351 VAL C CA 1
ATOM 8132 C C . VAL C 1 352 ? 31.798 -18.150 68.028 1.00 55.56 351 VAL C C 1
ATOM 8133 O O . VAL C 1 352 ? 31.944 -18.403 69.225 1.00 55.56 351 VAL C O 1
ATOM 8137 N N . LEU C 1 353 ? 32.818 -17.961 67.197 1.00 53.14 352 LEU C N 1
ATOM 8138 C CA . LEU C 1 353 ? 34.206 -18.158 67.608 1.00 53.14 352 LEU C CA 1
ATOM 8139 C C . LEU C 1 353 ? 34.748 -17.053 68.514 1.00 53.14 352 LEU C C 1
ATOM 8140 O O . LEU C 1 353 ? 35.557 -17.322 69.401 1.00 53.14 352 LEU C O 1
ATOM 8145 N N . ARG C 1 354 ? 34.306 -15.819 68.285 1.00 54.37 353 ARG C N 1
ATOM 8146 C CA . ARG C 1 354 ? 34.831 -14.657 69.013 1.00 54.37 353 ARG C CA 1
ATOM 8147 C C . ARG C 1 354 ? 34.898 -14.764 70.547 1.00 54.37 353 ARG C C 1
ATOM 8148 O O . ARG C 1 354 ? 35.926 -14.422 71.132 1.00 54.37 353 ARG C O 1
ATOM 8156 N N . PRO C 1 355 ? 33.814 -15.226 71.206 1.00 69.80 354 PRO C N 1
ATOM 8157 C CA . PRO C 1 355 ? 33.885 -15.316 72.671 1.00 69.80 354 PRO C CA 1
ATOM 8158 C C . PRO C 1 355 ? 34.951 -16.293 73.171 1.00 69.80 354 PRO C C 1
ATOM 8159 O O . PRO C 1 355 ? 35.347 -16.221 74.334 1.00 69.80 354 PRO C O 1
ATOM 8163 N N . PHE C 1 356 ? 35.404 -17.189 72.301 1.00 71.89 355 PHE C N 1
ATOM 8164 C CA . PHE C 1 356 ? 36.418 -18.168 72.670 1.00 71.89 355 PHE C CA 1
ATOM 8165 C C . PHE C 1 356 ? 37.823 -17.660 72.360 1.00 71.89 355 PHE C C 1
ATOM 8166 O O . PHE C 1 356 ? 38.816 -18.281 72.738 1.00 71.89 355 PHE C O 1
ATOM 8174 N N . LEU C 1 357 ? 37.899 -16.524 71.675 1.00 89.57 356 LEU C N 1
ATOM 8175 C CA . LEU C 1 357 ? 39.183 -15.926 71.330 1.00 89.57 356 LEU C CA 1
ATOM 8176 C C . LEU C 1 357 ? 39.640 -14.955 72.413 1.00 89.57 356 LEU C C 1
ATOM 8177 O O . LEU C 1 357 ? 40.737 -15.086 72.955 1.00 89.57 356 LEU C O 1
ATOM 8182 N N . PRO D 1 6 ? 13.555 -1.483 26.873 1.00 168.74 5 PRO D N 1
ATOM 8183 C CA . PRO D 1 6 ? 13.748 -0.081 26.490 1.00 168.74 5 PRO D CA 1
ATOM 8184 C C . PRO D 1 6 ? 13.320 0.876 27.600 1.00 168.74 5 PRO D C 1
ATOM 8185 O O . PRO D 1 6 ? 14.122 1.698 28.043 1.00 168.74 5 PRO D O 1
ATOM 8189 N N . LYS D 1 7 ? 12.069 0.769 28.036 1.00 108.36 6 LYS D N 1
ATOM 8190 C CA . LYS D 1 7 ? 11.572 1.583 29.141 1.00 108.36 6 LYS D CA 1
ATOM 8191 C C . LYS D 1 7 ? 11.480 0.765 30.425 1.00 108.36 6 LYS D C 1
ATOM 8192 O O . LYS D 1 7 ? 10.435 0.190 30.732 1.00 108.36 6 LYS D O 1
ATOM 8198 N N . THR D 1 8 ? 12.578 0.716 31.172 1.00 97.23 7 THR D N 1
ATOM 8199 C CA . THR D 1 8 ? 12.628 -0.062 32.405 1.00 97.23 7 THR D CA 1
ATOM 8200 C C . THR D 1 8 ? 12.909 0.810 33.625 1.00 97.23 7 THR D C 1
ATOM 8201 O O . THR D 1 8 ? 13.648 1.791 33.547 1.00 97.23 7 THR D O 1
ATOM 8205 N N . LEU D 1 9 ? 12.313 0.435 34.752 1.00 80.41 8 LEU D N 1
ATOM 8206 C CA . LEU D 1 9 ? 12.478 1.164 36.003 1.00 80.41 8 LEU D CA 1
ATOM 8207 C C . LEU D 1 9 ? 13.079 0.230 37.050 1.00 80.41 8 LEU D C 1
ATOM 8208 O O . LEU D 1 9 ? 12.406 -0.673 37.546 1.00 80.41 8 LEU D O 1
ATOM 8213 N N . THR D 1 10 ? 14.350 0.449 37.377 1.00 52.72 9 THR D N 1
ATOM 8214 C CA . THR D 1 10 ? 15.072 -0.427 38.299 1.00 52.72 9 THR D CA 1
ATOM 8215 C C . THR D 1 10 ? 14.794 -0.100 39.766 1.00 52.72 9 THR D C 1
ATOM 8216 O O . THR D 1 10 ? 14.963 1.039 40.204 1.00 52.72 9 THR D O 1
ATOM 8220 N N . VAL D 1 11 ? 14.376 -1.110 40.522 1.00 53.35 10 VAL D N 1
ATOM 8221 C CA . VAL D 1 11 ? 14.045 -0.931 41.932 1.00 53.35 10 VAL D CA 1
ATOM 8222 C C . VAL D 1 11 ? 14.917 -1.803 42.830 1.00 53.35 10 VAL D C 1
ATOM 8223 O O . VAL D 1 11 ? 14.927 -3.027 42.703 1.00 53.35 10 VAL D O 1
ATOM 8227 N N . GLY D 1 12 ? 15.645 -1.165 43.741 1.00 60.84 11 GLY D N 1
ATOM 8228 C CA . GLY D 1 12 ? 16.492 -1.881 44.677 1.00 60.84 11 GLY D CA 1
ATOM 8229 C C . GLY D 1 12 ? 15.821 -2.075 46.024 1.00 60.84 11 GLY D C 1
ATOM 8230 O O . GLY D 1 12 ? 15.676 -1.128 46.796 1.00 60.84 11 GLY D O 1
ATOM 8231 N N . LEU D 1 13 ? 15.414 -3.308 46.307 1.00 62.57 12 LEU D N 1
ATOM 8232 C CA . LEU D 1 13 ? 14.696 -3.618 47.539 1.00 62.57 12 LEU D CA 1
ATOM 8233 C C . LEU D 1 13 ? 15.639 -3.947 48.693 1.00 62.57 12 LEU D C 1
ATOM 8234 O O . LEU D 1 13 ? 16.746 -4.441 48.483 1.00 62.57 12 LEU D O 1
ATOM 8239 N N . PHE D 1 14 ? 15.187 -3.668 49.912 1.00 61.66 13 PHE D N 1
ATOM 8240 C CA . PHE D 1 14 ? 15.928 -4.023 51.118 1.00 61.66 13 PHE D CA 1
ATOM 8241 C C . PHE D 1 14 ? 15.839 -5.530 51.338 1.00 61.66 13 PHE D C 1
ATOM 8242 O O . PHE D 1 14 ? 14.761 -6.057 51.611 1.00 61.66 13 PHE D O 1
ATOM 8250 N N . PRO D 1 15 ? 16.978 -6.229 51.216 1.00 53.98 14 PRO D N 1
ATOM 8251 C CA . PRO D 1 15 ? 17.014 -7.696 51.199 1.00 53.98 14 PRO D CA 1
ATOM 8252 C C . PRO D 1 15 ? 17.009 -8.354 52.578 1.00 53.98 14 PRO D C 1
ATOM 8253 O O . PRO D 1 15 ? 16.731 -9.551 52.669 1.00 53.98 14 PRO D O 1
ATOM 8257 N N . TYR D 1 16 ? 17.308 -7.594 53.627 1.00 57.53 15 TYR D N 1
ATOM 8258 C CA . TYR D 1 16 ? 17.454 -8.169 54.964 1.00 57.53 15 TYR D CA 1
ATOM 8259 C C . TYR D 1 16 ? 16.121 -8.364 55.686 1.00 57.53 15 TYR D C 1
ATOM 8260 O O . TYR D 1 16 ? 15.827 -7.695 56.677 1.00 57.53 15 TYR D O 1
ATOM 8269 N N . LEU D 1 17 ? 15.326 -9.297 55.176 1.00 50.64 16 LEU D N 1
ATOM 8270 C CA . LEU D 1 17 ? 14.037 -9.640 55.759 1.00 50.64 16 LEU D CA 1
ATOM 8271 C C . LEU D 1 17 ? 14.123 -11.042 56.362 1.00 50.64 16 LEU D C 1
ATOM 8272 O O . LEU D 1 17 ? 14.962 -11.838 55.946 1.00 50.64 16 LEU D O 1
ATOM 8277 N N . PRO D 1 18 ? 13.263 -11.347 57.351 1.00 47.39 17 PRO D N 1
ATOM 8278 C CA . PRO D 1 18 ? 13.325 -12.634 58.059 1.00 47.39 17 PRO D CA 1
ATOM 8279 C C . PRO D 1 18 ? 13.196 -13.860 57.154 1.00 47.39 17 PRO D C 1
ATOM 8280 O O . PRO D 1 18 ? 12.862 -13.740 55.975 1.00 47.39 17 PRO D O 1
ATOM 8284 N N . SER D 1 19 ? 13.466 -15.033 57.720 1.00 78.41 18 SER D N 1
ATOM 8285 C CA . SER D 1 19 ? 13.409 -16.281 56.969 1.00 78.41 18 SER D CA 1
ATOM 8286 C C . SER D 1 19 ? 12.795 -17.406 57.798 1.00 78.41 18 SER D C 1
ATOM 8287 O O . SER D 1 19 ? 12.632 -17.280 59.011 1.00 78.41 18 SER D O 1
ATOM 8290 N N . TRP D 1 20 ? 12.454 -18.503 57.130 1.00 96.47 19 TRP D N 1
ATOM 8291 C CA . TRP D 1 20 ? 11.933 -19.688 57.803 1.00 96.47 19 TRP D CA 1
ATOM 8292 C C . TRP D 1 20 ? 12.656 -20.935 57.306 1.00 96.47 19 TRP D C 1
ATOM 8293 O O . TRP D 1 20 ? 12.977 -21.043 56.122 1.00 96.47 19 TRP D O 1
ATOM 8304 N N . ASN D 1 21 ? 12.912 -21.872 58.213 1.00 126.31 20 ASN D N 1
ATOM 8305 C CA . ASN D 1 21 ? 13.583 -23.117 57.853 1.00 126.31 20 ASN D CA 1
ATOM 8306 C C . ASN D 1 21 ? 13.283 -24.266 58.812 1.00 126.31 20 ASN D C 1
ATOM 8307 O O . ASN D 1 21 ? 12.945 -24.049 59.975 1.00 126.31 20 ASN D O 1
ATOM 8312 N N . GLU D 1 22 ? 13.404 -25.490 58.308 1.00 156.16 21 GLU D N 1
ATOM 8313 C CA . GLU D 1 22 ? 13.195 -26.687 59.114 1.00 156.16 21 GLU D CA 1
ATOM 8314 C C . GLU D 1 22 ? 14.279 -27.712 58.803 1.00 156.16 21 GLU D C 1
ATOM 8315 O O . GLU D 1 22 ? 15.152 -27.977 59.629 1.00 156.16 21 GLU D O 1
ATOM 8321 N N . ASN D 1 23 ? 14.218 -28.281 57.603 1.00 181.47 22 ASN D N 1
ATOM 8322 C CA . ASN D 1 23 ? 15.251 -29.197 57.133 1.00 181.47 22 ASN D CA 1
ATOM 8323 C C . ASN D 1 23 ? 15.895 -28.706 55.841 1.00 181.47 22 ASN D C 1
ATOM 8324 O O . ASN D 1 23 ? 15.680 -29.278 54.773 1.00 181.47 22 ASN D O 1
ATOM 8329 N N . GLY D 1 24 ? 16.679 -27.637 55.945 1.00 182.59 23 GLY D N 1
ATOM 8330 C CA . GLY D 1 24 ? 17.377 -27.089 54.796 1.00 182.59 23 GLY D CA 1
ATOM 8331 C C . GLY D 1 24 ? 16.523 -26.157 53.957 1.00 182.59 23 GLY D C 1
ATOM 8332 O O . GLY D 1 24 ? 16.987 -25.101 53.527 1.00 182.59 23 GLY D O 1
ATOM 8333 N N . ASN D 1 25 ? 15.275 -26.552 53.722 1.00 145.64 24 ASN D N 1
ATOM 8334 C CA . ASN D 1 25 ? 14.348 -25.760 52.920 1.00 145.64 24 ASN D CA 1
ATOM 8335 C C . ASN D 1 25 ? 14.120 -24.368 53.499 1.00 145.64 24 ASN D C 1
ATOM 8336 O O . ASN D 1 25 ? 13.269 -24.174 54.367 1.00 145.64 24 ASN D O 1
ATOM 8341 N N . GLU D 1 26 ? 14.892 -23.403 53.011 1.00 99.06 25 GLU D N 1
ATOM 8342 C CA . GLU D 1 26 ? 14.815 -22.034 53.503 1.00 99.06 25 GLU D CA 1
ATOM 8343 C C . GLU D 1 26 ? 13.795 -21.220 52.718 1.00 99.06 25 GLU D C 1
ATOM 8344 O O . GLU D 1 26 ? 13.743 -21.284 51.489 1.00 99.06 25 GLU D O 1
ATOM 8350 N N . VAL D 1 27 ? 12.982 -20.456 53.439 1.00 64.27 26 VAL D N 1
ATOM 8351 C CA . VAL D 1 27 ? 12.005 -19.575 52.817 1.00 64.27 26 VAL D CA 1
ATOM 8352 C C . VAL D 1 27 ? 12.328 -18.127 53.156 1.00 64.27 26 VAL D C 1
ATOM 8353 O O . VAL D 1 27 ? 12.270 -17.727 54.318 1.00 64.27 26 VAL D O 1
ATOM 8357 N N . LYS D 1 28 ? 12.678 -17.345 52.141 1.00 58.01 27 LYS D N 1
ATOM 8358 C CA . LYS D 1 28 ? 12.988 -15.936 52.344 1.00 58.01 27 LYS D CA 1
ATOM 8359 C C . LYS D 1 28 ? 11.741 -15.083 52.142 1.00 58.01 27 LYS D C 1
ATOM 8360 O O . LYS D 1 28 ? 11.037 -15.224 51.142 1.00 58.01 27 LYS D O 1
ATOM 8366 N N . LEU D 1 29 ? 11.471 -14.201 53.099 1.00 65.21 28 LEU D N 1
ATOM 8367 C CA . LEU D 1 29 ? 10.289 -13.349 53.046 1.00 65.21 28 LEU D CA 1
ATOM 8368 C C . LEU D 1 29 ? 10.403 -12.347 51.901 1.00 65.21 28 LEU D C 1
ATOM 8369 O O . LEU D 1 29 ? 9.396 -11.884 51.367 1.00 65.21 28 LEU D O 1
ATOM 8374 N N . ILE D 1 30 ? 11.635 -12.025 51.522 1.00 52.88 29 ILE D N 1
ATOM 8375 C CA . ILE D 1 30 ? 11.880 -11.103 50.419 1.00 52.88 29 ILE D CA 1
ATOM 8376 C C . ILE D 1 30 ? 11.424 -11.712 49.092 1.00 52.88 29 ILE D C 1
ATOM 8377 O O . ILE D 1 30 ? 11.027 -10.995 48.174 1.00 52.88 29 ILE D O 1
ATOM 8382 N N . ASN D 1 31 ? 11.464 -13.039 49.005 1.00 57.47 30 ASN D N 1
ATOM 8383 C CA . ASN D 1 31 ? 11.035 -13.741 47.800 1.00 57.47 30 ASN D CA 1
ATOM 8384 C C . ASN D 1 31 ? 9.518 -13.798 47.675 1.00 57.47 30 ASN D C 1
ATOM 8385 O O . ASN D 1 31 ? 8.974 -13.683 46.578 1.00 57.47 30 ASN D O 1
ATOM 8390 N N . LEU D 1 32 ? 8.840 -13.984 48.803 1.00 66.21 31 LEU D N 1
ATOM 8391 C CA . LEU D 1 32 ? 7.383 -14.008 48.819 1.00 66.21 31 LEU D CA 1
ATOM 8392 C C . LEU D 1 32 ? 6.829 -12.639 48.445 1.00 66.21 31 LEU D C 1
ATOM 8393 O O . LEU D 1 32 ? 5.788 -12.535 47.798 1.00 66.21 31 LEU D O 1
ATOM 8398 N N . ILE D 1 33 ? 7.539 -11.592 48.851 1.00 68.09 32 ILE D N 1
ATOM 8399 C CA . ILE D 1 33 ? 7.123 -10.227 48.559 1.00 68.09 32 ILE D CA 1
ATOM 8400 C C . ILE D 1 33 ? 7.399 -9.845 47.103 1.00 68.09 32 ILE D C 1
ATOM 8401 O O . ILE D 1 33 ? 6.584 -9.177 46.467 1.00 68.09 32 ILE D O 1
ATOM 8406 N N . LYS D 1 34 ? 8.538 -10.282 46.573 1.00 64.23 33 LYS D N 1
ATOM 8407 C CA . LYS D 1 34 ? 8.879 -10.004 45.179 1.00 64.23 33 LYS D CA 1
ATOM 8408 C C . LYS D 1 34 ? 7.897 -10.654 44.205 1.00 64.23 33 LYS D C 1
ATOM 8409 O O . LYS D 1 34 ? 7.606 -10.100 43.145 1.00 64.23 33 LYS D O 1
ATOM 8415 N N . ASP D 1 35 ? 7.383 -11.825 44.572 1.00 60.79 34 ASP D N 1
ATOM 8416 C CA . ASP D 1 35 ? 6.430 -12.541 43.728 1.00 60.79 34 ASP D CA 1
ATOM 8417 C C . ASP D 1 35 ? 5.061 -11.863 43.715 1.00 60.79 34 ASP D C 1
ATOM 8418 O O . ASP D 1 35 ? 4.183 -12.232 42.936 1.00 60.79 34 ASP D O 1
ATOM 8423 N N . VAL D 1 36 ? 4.889 -10.872 44.583 1.00 57.93 35 VAL D N 1
ATOM 8424 C CA . VAL D 1 36 ? 3.625 -10.156 44.709 1.00 57.93 35 VAL D CA 1
ATOM 8425 C C . VAL D 1 36 ? 3.683 -8.806 43.990 1.00 57.93 35 VAL D C 1
ATOM 8426 O O . VAL D 1 36 ? 2.688 -8.344 43.427 1.00 57.93 35 VAL D O 1
ATOM 8430 N N . LEU D 1 37 ? 4.861 -8.190 43.994 1.00 60.02 36 LEU D N 1
ATOM 8431 C CA . LEU D 1 37 ? 5.052 -6.873 43.394 1.00 60.02 36 LEU D CA 1
ATOM 8432 C C . LEU D 1 37 ? 4.788 -6.866 41.888 1.00 60.02 36 LEU D C 1
ATOM 8433 O O . LEU D 1 37 ? 5.187 -7.790 41.179 1.00 60.02 36 LEU D O 1
ATOM 8438 N N . PRO D 1 38 ? 4.109 -5.815 41.399 1.00 71.98 37 PRO D N 1
ATOM 8439 C CA . PRO D 1 38 ? 3.771 -5.671 39.979 1.00 71.98 37 PRO D CA 1
ATOM 8440 C C . PRO D 1 38 ? 4.994 -5.352 39.123 1.00 71.98 37 PRO D C 1
ATOM 8441 O O . PRO D 1 38 ? 5.780 -4.468 39.469 1.00 71.98 37 PRO D O 1
ATOM 8445 N N . THR D 1 39 ? 5.144 -6.067 38.013 1.00 71.62 38 THR D N 1
ATOM 8446 C CA . THR D 1 39 ? 6.292 -5.885 37.132 1.00 71.62 38 THR D CA 1
ATOM 8447 C C . THR D 1 39 ? 5.977 -4.956 35.965 1.00 71.62 38 THR D C 1
ATOM 8448 O O . THR D 1 39 ? 6.867 -4.584 35.201 1.00 71.62 38 THR D O 1
ATOM 8452 N N . GLN D 1 40 ? 4.708 -4.582 35.832 1.00 94.28 39 GLN D N 1
ATOM 8453 C CA . GLN D 1 40 ? 4.279 -3.715 34.741 1.00 94.28 39 GLN D CA 1
ATOM 8454 C C . GLN D 1 40 ? 3.441 -2.554 35.271 1.00 94.28 39 GLN D C 1
ATOM 8455 O O . GLN D 1 40 ? 2.266 -2.725 35.597 1.00 94.28 39 GLN D O 1
ATOM 8461 N N . VAL D 1 41 ? 4.051 -1.375 35.357 1.00 66.23 40 VAL D N 1
ATOM 8462 C CA . VAL D 1 41 ? 3.370 -0.197 35.888 1.00 66.23 40 VAL D CA 1
ATOM 8463 C C . VAL D 1 41 ? 3.501 1.010 34.964 1.00 66.23 40 VAL D C 1
ATOM 8464 O O . VAL D 1 41 ? 4.609 1.470 34.684 1.00 66.23 40 VAL D O 1
ATOM 8468 N N . SER D 1 42 ? 2.357 1.512 34.501 1.00 77.42 41 SER D N 1
ATOM 8469 C CA . SER D 1 42 ? 2.294 2.704 33.655 1.00 77.42 41 SER D CA 1
ATOM 8470 C C . SER D 1 42 ? 3.166 2.602 32.406 1.00 77.42 41 SER D C 1
ATOM 8471 O O . SER D 1 42 ? 3.856 3.554 32.040 1.00 77.42 41 SER D O 1
ATOM 8474 N N . GLY D 1 43 ? 3.133 1.441 31.759 1.00 92.68 42 GLY D N 1
ATOM 8475 C CA . GLY D 1 43 ? 3.881 1.230 30.533 1.00 92.68 42 GLY D CA 1
ATOM 8476 C C . GLY D 1 43 ? 5.363 0.999 30.757 1.00 92.68 42 GLY D C 1
ATOM 8477 O O . GLY D 1 43 ? 6.136 0.917 29.802 1.00 92.68 42 GLY D O 1
ATOM 8478 N N . TYR D 1 44 ? 5.762 0.896 32.022 1.00 77.37 43 TYR D N 1
ATOM 8479 C CA . TYR D 1 44 ? 7.157 0.646 32.368 1.00 77.37 43 TYR D CA 1
ATOM 8480 C C . TYR D 1 44 ? 7.373 -0.789 32.836 1.00 77.37 43 TYR D C 1
ATOM 8481 O O . TYR D 1 44 ? 6.514 -1.373 33.497 1.00 77.37 43 TYR D O 1
ATOM 8490 N N . ASN D 1 45 ? 8.525 -1.351 32.486 1.00 93.03 44 ASN D N 1
ATOM 8491 C CA . ASN D 1 45 ? 8.899 -2.680 32.947 1.00 93.03 44 ASN D CA 1
ATOM 8492 C C . ASN D 1 45 ? 9.735 -2.586 34.218 1.00 93.03 44 ASN D C 1
ATOM 8493 O O . ASN D 1 45 ? 10.887 -2.156 34.184 1.00 93.03 44 ASN D O 1
ATOM 8498 N N . ILE D 1 46 ? 9.146 -2.987 35.340 1.00 65.16 45 ILE D N 1
ATOM 8499 C CA . ILE D 1 46 ? 9.787 -2.830 36.641 1.00 65.16 45 ILE D CA 1
ATOM 8500 C C . ILE D 1 46 ? 10.699 -4.007 36.974 1.00 65.16 45 ILE D C 1
ATOM 8501 O O . ILE D 1 46 ? 10.249 -5.150 37.050 1.00 65.16 45 ILE D O 1
ATOM 8506 N N . GLU D 1 47 ? 11.982 -3.721 37.174 1.00 71.33 46 GLU D N 1
ATOM 8507 C CA . GLU D 1 47 ? 12.948 -4.753 37.535 1.00 71.33 46 GLU D CA 1
ATOM 8508 C C . GLU D 1 47 ? 13.328 -4.666 39.010 1.00 71.33 46 GLU D C 1
ATOM 8509 O O . GLU D 1 47 ? 14.086 -3.784 39.414 1.00 71.33 46 GLU D O 1
ATOM 8515 N N . TYR D 1 48 ? 12.797 -5.586 39.809 1.00 63.11 47 TYR D N 1
ATOM 8516 C CA . TYR D 1 48 ? 13.091 -5.621 41.237 1.00 63.11 47 TYR D CA 1
ATOM 8517 C C . TYR D 1 48 ? 14.365 -6.402 41.517 1.00 63.11 47 TYR D C 1
ATOM 8518 O O . TYR D 1 48 ? 14.506 -7.553 41.104 1.00 63.11 47 TYR D O 1
ATOM 8527 N N . THR D 1 49 ? 15.292 -5.768 42.225 1.00 62.51 48 THR D N 1
ATOM 8528 C CA . THR D 1 49 ? 16.553 -6.408 42.569 1.00 62.51 48 THR D CA 1
ATOM 8529 C C . THR D 1 49 ? 16.887 -6.143 44.033 1.00 62.51 48 THR D C 1
ATOM 8530 O O . THR D 1 49 ? 16.376 -5.197 44.633 1.00 62.51 48 THR D O 1
ATOM 8534 N N . GLU D 1 50 ? 17.732 -6.988 44.611 1.00 58.63 49 GLU D N 1
ATOM 8535 C CA . GLU D 1 50 ? 18.138 -6.814 46.000 1.00 58.63 49 GLU D CA 1
ATOM 8536 C C . GLU D 1 50 ? 19.296 -5.826 46.100 1.00 58.63 49 GLU D C 1
ATOM 8537 O O . GLU D 1 50 ? 20.362 -6.041 45.524 1.00 58.63 49 GLU D O 1
ATOM 8543 N N . PHE D 1 51 ? 19.072 -4.738 46.830 1.00 59.12 50 PHE D N 1
ATOM 8544 C CA . PHE D 1 51 ? 20.067 -3.682 46.973 1.00 59.12 50 PHE D CA 1
ATOM 8545 C C . PHE D 1 51 ? 20.716 -3.713 48.352 1.00 59.12 50 PHE D C 1
ATOM 8546 O O . PHE D 1 51 ? 20.075 -3.409 49.358 1.00 59.12 50 PHE D O 1
ATOM 8554 N N . ASP D 1 52 ? 21.994 -4.075 48.389 1.00 53.43 51 ASP D N 1
ATOM 8555 C CA . ASP D 1 52 ? 22.727 -4.190 49.644 1.00 53.43 51 ASP D CA 1
ATOM 8556 C C . ASP D 1 52 ? 23.299 -2.842 50.072 1.00 53.43 51 ASP D C 1
ATOM 8557 O O . ASP D 1 52 ? 24.390 -2.461 49.651 1.00 53.43 51 ASP D O 1
ATOM 8562 N N . CYS D 1 53 ? 22.567 -2.133 50.924 1.00 53.46 52 CYS D N 1
ATOM 8563 C CA . CYS D 1 53 ? 23.004 -0.826 51.404 1.00 53.46 52 CYS D CA 1
ATOM 8564 C C . CYS D 1 53 ? 24.173 -0.943 52.378 1.00 53.46 52 CYS D C 1
ATOM 8565 O O . CYS D 1 53 ? 24.792 0.059 52.738 1.00 53.46 52 CYS D O 1
ATOM 8568 N N . TYR D 1 54 ? 24.469 -2.163 52.811 1.00 58.22 53 TYR D N 1
ATOM 8569 C CA . TYR D 1 54 ? 25.600 -2.389 53.703 1.00 58.22 53 TYR D CA 1
ATOM 8570 C C . TYR D 1 54 ? 26.843 -2.779 52.911 1.00 58.22 53 TYR D C 1
ATOM 8571 O O . TYR D 1 54 ? 27.732 -3.466 53.413 1.00 58.22 53 TYR D O 1
ATOM 8580 N N . SER D 1 55 ? 26.885 -2.322 51.664 1.00 62.38 54 SER D N 1
ATOM 8581 C CA . SER D 1 55 ? 28.028 -2.517 50.786 1.00 62.38 54 SER D CA 1
ATOM 8582 C C . SER D 1 55 ? 28.368 -1.191 50.117 1.00 62.38 54 SER D C 1
ATOM 8583 O O . SER D 1 55 ? 27.540 -0.619 49.408 1.00 62.38 54 SER D O 1
ATOM 8586 N N . ASP D 1 56 ? 29.582 -0.702 50.352 1.00 60.07 55 ASP D N 1
ATOM 8587 C CA . ASP D 1 56 ? 30.013 0.581 49.803 1.00 60.07 55 ASP D CA 1
ATOM 8588 C C . ASP D 1 56 ? 30.025 0.581 48.278 1.00 60.07 55 ASP D C 1
ATOM 8589 O O . ASP D 1 56 ? 29.788 1.612 47.647 1.00 60.07 55 ASP D O 1
ATOM 8594 N N . ALA D 1 57 ? 30.302 -0.578 47.692 1.00 65.98 56 ALA D N 1
ATOM 8595 C CA . ALA D 1 57 ? 30.313 -0.714 46.242 1.00 65.98 56 ALA D CA 1
ATOM 8596 C C . ALA D 1 57 ? 28.911 -0.533 45.664 1.00 65.98 56 ALA D C 1
ATOM 8597 O O . ALA D 1 57 ? 28.749 -0.060 44.538 1.00 65.98 56 ALA D O 1
ATOM 8599 N N . SER D 1 58 ? 27.900 -0.907 46.442 1.00 69.17 57 SER D N 1
ATOM 8600 C CA . SER D 1 58 ? 26.514 -0.764 46.012 1.00 69.17 57 SER D CA 1
ATOM 8601 C C . SER D 1 58 ? 26.018 0.663 46.220 1.00 69.17 57 SER D C 1
ATOM 8602 O O . SER D 1 58 ? 25.162 1.145 45.480 1.00 69.17 57 SER D O 1
ATOM 8605 N N . LEU D 1 59 ? 26.562 1.334 47.230 1.00 66.10 58 LEU D N 1
ATOM 8606 C CA . LEU D 1 59 ? 26.217 2.726 47.497 1.00 66.10 58 LEU D CA 1
ATOM 8607 C C . LEU D 1 59 ? 26.804 3.647 46.432 1.00 66.10 58 LEU D C 1
ATOM 8608 O O . LEU D 1 59 ? 26.343 4.774 46.250 1.00 66.10 58 LEU D O 1
ATOM 8613 N N . GLN D 1 60 ? 27.824 3.159 45.732 1.00 95.48 59 GLN D N 1
ATOM 8614 C CA . GLN D 1 60 ? 28.482 3.933 44.684 1.00 95.48 59 GLN D CA 1
ATOM 8615 C C . GLN D 1 60 ? 27.643 3.993 43.409 1.00 95.48 59 GLN D C 1
ATOM 8616 O O . GLN D 1 60 ? 27.590 5.025 42.739 1.00 95.48 59 GLN D O 1
ATOM 8622 N N . SER D 1 61 ? 26.991 2.882 43.077 1.00 68.60 60 SER D N 1
ATOM 8623 C CA . SER D 1 61 ? 26.158 2.810 41.881 1.00 68.60 60 SER D CA 1
ATOM 8624 C C . SER D 1 61 ? 24.690 2.588 42.238 1.00 68.60 60 SER D C 1
ATOM 8625 O O . SER D 1 61 ? 24.246 1.453 42.411 1.00 68.60 60 SER D O 1
ATOM 8628 N N . LEU D 1 62 ? 23.942 3.682 42.340 1.00 70.69 61 LEU D N 1
ATOM 8629 C CA . LEU D 1 62 ? 22.542 3.623 42.745 1.00 70.69 61 LEU D CA 1
ATOM 8630 C C . LEU D 1 62 ? 21.613 3.358 41.563 1.00 70.69 61 LEU D C 1
ATOM 8631 O O . LEU D 1 62 ? 21.810 3.904 40.478 1.00 70.69 61 LEU D O 1
ATOM 8636 N N . PRO D 1 63 ? 20.593 2.512 41.774 1.00 65.51 62 PRO D N 1
ATOM 8637 C CA . PRO D 1 63 ? 19.544 2.277 40.774 1.00 65.51 62 PRO D CA 1
ATOM 8638 C C . PRO D 1 63 ? 18.589 3.466 40.705 1.00 65.51 62 PRO D C 1
ATOM 8639 O O . PRO D 1 63 ? 18.870 4.508 41.298 1.00 65.51 62 PRO D O 1
ATOM 8643 N N . ASP D 1 64 ? 17.476 3.313 39.994 1.00 63.49 63 ASP D N 1
ATOM 8644 C CA . ASP D 1 64 ? 16.481 4.377 39.907 1.00 63.49 63 ASP D CA 1
ATOM 8645 C C . ASP D 1 64 ? 15.885 4.662 41.281 1.00 63.49 63 ASP D C 1
ATOM 8646 O O . ASP D 1 64 ? 15.933 5.791 41.769 1.00 63.49 63 ASP D O 1
ATOM 8651 N N . VAL D 1 65 ? 15.325 3.626 41.897 1.00 66.21 64 VAL D N 1
ATOM 8652 C CA . VAL D 1 65 ? 14.819 3.719 43.262 1.00 66.21 64 VAL D CA 1
ATOM 8653 C C . VAL D 1 65 ? 15.419 2.600 44.110 1.00 66.21 64 VAL D C 1
ATOM 8654 O O . VAL D 1 65 ? 15.509 1.454 43.669 1.00 66.21 64 VAL D O 1
ATOM 8658 N N . PHE D 1 66 ? 15.844 2.943 45.322 1.00 61.53 65 PHE D N 1
ATOM 8659 C CA . PHE D 1 66 ? 16.524 1.990 46.190 1.00 61.53 65 PHE D CA 1
ATOM 8660 C C . PHE D 1 66 ? 16.111 2.155 47.649 1.00 61.53 65 PHE D C 1
ATOM 8661 O O . PHE D 1 66 ? 15.801 3.259 48.096 1.00 61.53 65 PHE D O 1
ATOM 8669 N N . SER D 1 67 ? 16.112 1.048 48.385 1.00 72.12 66 SER D N 1
ATOM 8670 C CA . SER D 1 67 ? 15.806 1.073 49.810 1.00 72.12 66 SER D CA 1
ATOM 8671 C C . SER D 1 67 ? 17.091 0.982 50.623 1.00 72.12 66 SER D C 1
ATOM 8672 O O . SER D 1 67 ? 17.773 -0.043 50.608 1.00 72.12 66 SER D O 1
ATOM 8675 N N . THR D 1 68 ? 17.419 2.058 51.330 1.00 55.38 67 THR D N 1
ATOM 8676 C CA . THR D 1 68 ? 18.649 2.110 52.112 1.00 55.38 67 THR D CA 1
ATOM 8677 C C . THR D 1 68 ? 18.396 2.421 53.584 1.00 55.38 67 THR D C 1
ATOM 8678 O O . THR D 1 68 ? 17.456 3.138 53.925 1.00 55.38 67 THR D O 1
ATOM 8682 N N . ASP D 1 69 ? 19.243 1.868 54.447 1.00 56.78 68 ASP D N 1
ATOM 8683 C CA . ASP D 1 69 ? 19.235 2.199 55.866 1.00 56.78 68 ASP D CA 1
ATOM 8684 C C . ASP D 1 69 ? 19.555 3.683 56.005 1.00 56.78 68 ASP D C 1
ATOM 8685 O O . ASP D 1 69 ? 20.505 4.178 55.399 1.00 56.78 68 ASP D O 1
ATOM 8690 N N . SER D 1 70 ? 18.762 4.389 56.803 1.00 50.88 69 SER D N 1
ATOM 8691 C CA . SER D 1 70 ? 18.924 5.832 56.966 1.00 50.88 69 SER D CA 1
ATOM 8692 C C . SER D 1 70 ? 20.208 6.199 57.710 1.00 50.88 69 SER D C 1
ATOM 8693 O O . SER D 1 70 ? 20.537 7.377 57.849 1.00 50.88 69 SER D O 1
ATOM 8696 N N . ILE D 1 71 ? 20.928 5.187 58.184 1.00 62.74 70 ILE D N 1
ATOM 8697 C CA . ILE D 1 71 ? 22.197 5.403 58.869 1.00 62.74 70 ILE D CA 1
ATOM 8698 C C . ILE D 1 71 ? 23.258 5.907 57.891 1.00 62.74 70 ILE D C 1
ATOM 8699 O O . ILE D 1 71 ? 24.237 6.537 58.292 1.00 62.74 70 ILE D O 1
ATOM 8704 N N . PHE D 1 72 ? 23.048 5.641 56.605 1.00 58.26 71 PHE D N 1
ATOM 8705 C CA . PHE D 1 72 ? 23.987 6.055 55.570 1.00 58.26 71 PHE D CA 1
ATOM 8706 C C . PHE D 1 72 ? 23.378 7.116 54.661 1.00 58.26 71 PHE D C 1
ATOM 8707 O O . PHE D 1 72 ? 23.970 7.489 53.648 1.00 58.26 71 PHE D O 1
ATOM 8715 N N . LEU D 1 73 ? 22.195 7.599 55.024 1.00 68.86 72 LEU D N 1
ATOM 8716 C CA . LEU D 1 73 ? 21.489 8.576 54.197 1.00 68.86 72 LEU D CA 1
ATOM 8717 C C . LEU D 1 73 ? 22.201 9.930 54.042 1.00 68.86 72 LEU D C 1
ATOM 8718 O O . LEU D 1 73 ? 22.339 10.414 52.921 1.00 68.86 72 LEU D O 1
ATOM 8723 N N . PRO D 1 74 ? 22.652 10.550 55.153 1.00 70.47 73 PRO D N 1
ATOM 8724 C CA . PRO D 1 74 ? 23.352 11.829 54.977 1.00 70.47 73 PRO D CA 1
ATOM 8725 C C . PRO D 1 74 ? 24.632 11.696 54.154 1.00 70.47 73 PRO D C 1
ATOM 8726 O O . PRO D 1 74 ? 24.948 12.589 53.367 1.00 70.47 73 PRO D O 1
ATOM 8730 N N . TYR D 1 75 ? 25.356 10.596 54.338 1.00 86.48 74 TYR D N 1
ATOM 8731 C CA . TYR D 1 75 ? 26.555 10.327 53.553 1.00 86.48 74 TYR D CA 1
ATOM 8732 C C . TYR D 1 75 ? 26.200 10.140 52.085 1.00 86.48 74 TYR D C 1
ATOM 8733 O O . TYR D 1 75 ? 26.936 10.565 51.195 1.00 86.48 74 TYR D O 1
ATOM 8742 N N . LEU D 1 76 ? 25.061 9.500 51.844 1.00 61.38 75 LEU D N 1
ATOM 8743 C CA . LEU D 1 76 ? 24.604 9.224 50.490 1.00 61.38 75 LEU D CA 1
ATOM 8744 C C . LEU D 1 76 ? 24.142 10.511 49.812 1.00 61.38 75 LEU D C 1
ATOM 8745 O O . LEU D 1 76 ? 24.269 10.665 48.597 1.00 61.38 75 LEU D O 1
ATOM 8750 N N . VAL D 1 77 ? 23.609 11.433 50.609 1.00 91.11 76 VAL D N 1
ATOM 8751 C CA . VAL D 1 77 ? 23.161 12.728 50.106 1.00 91.11 76 VAL D CA 1
ATOM 8752 C C . VAL D 1 77 ? 24.352 13.600 49.710 1.00 91.11 76 VAL D C 1
ATOM 8753 O O . VAL D 1 77 ? 24.299 14.328 48.716 1.00 91.11 76 VAL D O 1
ATOM 8757 N N . SER D 1 78 ? 25.436 13.502 50.474 1.00 106.45 77 SER D N 1
ATOM 8758 C CA . SER D 1 78 ? 26.626 14.316 50.233 1.00 106.45 77 SER D CA 1
ATOM 8759 C C . SER D 1 78 ? 27.315 13.990 48.906 1.00 106.45 77 SER D C 1
ATOM 8760 O O . SER D 1 78 ? 28.223 14.703 48.480 1.00 106.45 77 SER D O 1
ATOM 8763 N N . LEU D 1 79 ? 26.881 12.913 48.259 1.00 82.89 78 LEU D N 1
ATOM 8764 C CA . LEU D 1 79 ? 27.433 12.521 46.968 1.00 82.89 78 LEU D CA 1
ATOM 8765 C C . LEU D 1 79 ? 26.428 12.778 45.850 1.00 82.89 78 LEU D C 1
ATOM 8766 O O . LEU D 1 79 ? 26.521 12.189 44.773 1.00 82.89 78 LEU D O 1
ATOM 8771 N N . GLY D 1 80 ? 25.472 13.665 46.109 1.00 126.37 79 GLY D N 1
ATOM 8772 C CA . GLY D 1 80 ? 24.380 13.891 45.180 1.00 126.37 79 GLY D CA 1
ATOM 8773 C C . GLY D 1 80 ? 23.486 12.668 45.158 1.00 126.37 79 GLY D C 1
ATOM 8774 O O . GLY D 1 80 ? 22.754 12.412 46.114 1.00 126.37 79 GLY D O 1
ATOM 8775 N N . GLY D 1 81 ? 23.547 11.914 44.065 1.00 79.37 80 GLY D N 1
ATOM 8776 C CA . GLY D 1 81 ? 22.892 10.619 43.973 1.00 79.37 80 GLY D CA 1
ATOM 8777 C C . GLY D 1 81 ? 21.394 10.584 44.220 1.00 79.37 80 GLY D C 1
ATOM 8778 O O . GLY D 1 81 ? 20.627 10.169 43.354 1.00 79.37 80 GLY D O 1
ATOM 8779 N N . VAL D 1 82 ? 20.976 11.006 45.409 1.00 78.47 81 VAL D N 1
ATOM 8780 C CA . VAL D 1 82 ? 19.571 10.940 45.798 1.00 78.47 81 VAL D CA 1
ATOM 8781 C C . VAL D 1 82 ? 18.841 12.270 45.598 1.00 78.47 81 VAL D C 1
ATOM 8782 O O . VAL D 1 82 ? 19.299 13.319 46.054 1.00 78.47 81 VAL D O 1
ATOM 8786 N N . LYS D 1 83 ? 17.705 12.213 44.910 1.00 83.48 82 LYS D N 1
ATOM 8787 C CA . LYS D 1 83 ? 16.906 13.402 44.629 1.00 83.48 82 LYS D CA 1
ATOM 8788 C C . LYS D 1 83 ? 16.071 13.831 45.832 1.00 83.48 82 LYS D C 1
ATOM 8789 O O . LYS D 1 83 ? 15.429 13.005 46.481 1.00 83.48 82 LYS D O 1
ATOM 8795 N N . SER D 1 84 ? 16.088 15.128 46.123 1.00 83.54 83 SER D N 1
ATOM 8796 C CA . SER D 1 84 ? 15.258 15.687 47.182 1.00 83.54 83 SER D CA 1
ATOM 8797 C C . SER D 1 84 ? 13.793 15.656 46.760 1.00 83.54 83 SER D C 1
ATOM 8798 O O . SER D 1 84 ? 13.480 15.757 45.574 1.00 83.54 83 SER D O 1
ATOM 8801 N N . LEU D 1 85 ? 12.899 15.515 47.731 1.00 78.16 84 LEU D N 1
ATOM 8802 C CA . LEU D 1 85 ? 11.479 15.357 47.438 1.00 78.16 84 LEU D CA 1
ATOM 8803 C C . LEU D 1 85 ? 10.624 16.372 48.188 1.00 78.16 84 LEU D C 1
ATOM 8804 O O . LEU D 1 85 ? 11.085 17.008 49.136 1.00 78.16 84 LEU D O 1
ATOM 8809 N N . ASP D 1 86 ? 9.375 16.520 47.756 1.00 95.05 85 ASP D N 1
ATOM 8810 C CA . ASP D 1 86 ? 8.431 17.404 48.429 1.00 95.05 85 ASP D CA 1
ATOM 8811 C C . ASP D 1 86 ? 7.791 16.692 49.615 1.00 95.05 85 ASP D C 1
ATOM 8812 O O . ASP D 1 86 ? 7.489 15.501 49.543 1.00 95.05 85 ASP D O 1
ATOM 8817 N N . GLU D 1 87 ? 7.588 17.426 50.704 1.00 101.12 86 GLU D N 1
ATOM 8818 C CA . GLU D 1 87 ? 6.976 16.866 51.904 1.00 101.12 86 GLU D CA 1
ATOM 8819 C C . GLU D 1 87 ? 5.540 16.432 51.625 1.00 101.12 86 GLU D C 1
ATOM 8820 O O . GLU D 1 87 ? 5.038 15.483 52.228 1.00 101.12 86 GLU D O 1
ATOM 8826 N N . SER D 1 88 ? 4.890 17.129 50.699 1.00 111.33 87 SER D N 1
ATOM 8827 C CA . SER D 1 88 ? 3.519 16.817 50.313 1.00 111.33 87 SER D CA 1
ATOM 8828 C C . SER D 1 88 ? 3.465 15.555 49.459 1.00 111.33 87 SER D C 1
ATOM 8829 O O . SER D 1 88 ? 2.484 14.812 49.491 1.00 111.33 87 SER D O 1
ATOM 8832 N N . LEU D 1 89 ? 4.524 15.322 48.691 1.00 102.68 88 LEU D N 1
ATOM 8833 C CA . LEU D 1 89 ? 4.613 14.139 47.845 1.00 102.68 88 LEU D CA 1
ATOM 8834 C C . LEU D 1 89 ? 4.750 12.871 48.686 1.00 102.68 88 LEU D C 1
ATOM 8835 O O . LEU D 1 89 ? 4.172 11.835 48.359 1.00 102.68 88 LEU D O 1
ATOM 8840 N N . VAL D 1 90 ? 5.517 12.957 49.768 1.00 83.91 89 VAL D N 1
ATOM 8841 C CA . VAL D 1 90 ? 5.727 11.812 50.649 1.00 83.91 89 VAL D CA 1
ATOM 8842 C C . VAL D 1 90 ? 4.479 11.526 51.481 1.00 83.91 89 VAL D C 1
ATOM 8843 O O . VAL D 1 90 ? 4.046 10.381 51.598 1.00 83.91 89 VAL D O 1
ATOM 8847 N N . ARG D 1 91 ? 3.898 12.584 52.034 1.00 88.04 90 ARG D N 1
ATOM 8848 C CA A ARG D 1 91 ? 2.685 12.458 52.846 0.50 88.04 90 ARG D CA 1
ATOM 8849 C CA B ARG D 1 91 ? 2.683 12.502 52.828 0.50 88.04 90 ARG D CA 1
ATOM 8850 C C . ARG D 1 91 ? 1.514 11.922 52.035 1.00 88.04 90 ARG D C 1
ATOM 8851 O O . ARG D 1 91 ? 0.619 11.282 52.587 1.00 88.04 90 ARG D O 1
ATOM 8866 N N . GLY D 1 92 ? 1.527 12.167 50.729 1.00 82.59 91 GLY D N 1
ATOM 8867 C CA . GLY D 1 92 ? 0.476 11.695 49.851 1.00 82.59 91 GLY D CA 1
ATOM 8868 C C . GLY D 1 92 ? 0.559 10.200 49.632 1.00 82.59 91 GLY D C 1
ATOM 8869 O O . GLY D 1 92 ? -0.380 9.594 49.123 1.00 82.59 91 GLY D O 1
ATOM 8870 N N . VAL D 1 93 ? 1.683 9.606 50.023 1.00 83.25 92 VAL D N 1
ATOM 8871 C CA . VAL D 1 93 ? 1.888 8.172 49.874 1.00 83.25 92 VAL D CA 1
ATOM 8872 C C . VAL D 1 93 ? 1.911 7.471 51.227 1.00 83.25 92 VAL D C 1
ATOM 8873 O O . VAL D 1 93 ? 1.158 6.525 51.460 1.00 83.25 92 VAL D O 1
ATOM 8877 N N . THR D 1 94 ? 2.778 7.944 52.116 1.00 77.47 93 THR D N 1
ATOM 8878 C CA . THR D 1 94 ? 2.979 7.300 53.408 1.00 77.47 93 THR D CA 1
ATOM 8879 C C . THR D 1 94 ? 1.877 7.648 54.404 1.00 77.47 93 THR D C 1
ATOM 8880 O O . THR D 1 94 ? 1.397 6.786 55.142 1.00 77.47 93 THR D O 1
ATOM 8884 N N . GLY D 1 95 ? 1.484 8.916 54.422 1.00 77.18 94 GLY D N 1
ATOM 8885 C CA . GLY D 1 95 ? 0.510 9.394 55.383 1.00 77.18 94 GLY D CA 1
ATOM 8886 C C . GLY D 1 95 ? 1.191 9.955 56.614 1.00 77.18 94 GLY D C 1
ATOM 8887 O O . GLY D 1 95 ? 2.223 10.612 56.516 1.00 77.18 94 GLY D O 1
ATOM 8888 N N . ASP D 1 96 ? 0.615 9.690 57.781 1.00 87.49 95 ASP D N 1
ATOM 8889 C CA . ASP D 1 96 ? 1.171 10.181 59.039 1.00 87.49 95 ASP D CA 1
ATOM 8890 C C . ASP D 1 96 ? 2.418 9.406 59.459 1.00 87.49 95 ASP D C 1
ATOM 8891 O O . ASP D 1 96 ? 2.409 8.176 59.525 1.00 87.49 95 ASP D O 1
ATOM 8896 N N . LEU D 1 97 ? 3.486 10.139 59.753 1.00 73.81 96 LEU D N 1
ATOM 8897 C CA . LEU D 1 97 ? 4.731 9.549 60.226 1.00 73.81 96 LEU D CA 1
ATOM 8898 C C . LEU D 1 97 ? 5.071 10.089 61.607 1.00 73.81 96 LEU D C 1
ATOM 8899 O O . LEU D 1 97 ? 4.757 11.234 61.925 1.00 73.81 96 LEU D O 1
ATOM 8904 N N . HIS D 1 98 ? 5.722 9.268 62.424 1.00 66.90 97 HIS D N 1
ATOM 8905 C CA . HIS D 1 98 ? 6.209 9.728 63.716 1.00 66.90 97 HIS D CA 1
ATOM 8906 C C . HIS D 1 98 ? 7.287 10.783 63.504 1.00 66.90 97 HIS D C 1
ATOM 8907 O O . HIS D 1 98 ? 7.869 10.876 62.423 1.00 66.90 97 HIS D O 1
ATOM 8914 N N . SER D 1 99 ? 7.546 11.581 64.534 1.00 77.43 98 SER D N 1
ATOM 8915 C CA . SER D 1 99 ? 8.529 12.652 64.432 1.00 77.43 98 SER D CA 1
ATOM 8916 C C . SER D 1 99 ? 9.925 12.113 64.137 1.00 77.43 98 SER D C 1
ATOM 8917 O O . SER D 1 99 ? 10.676 12.709 63.365 1.00 77.43 98 SER D O 1
ATOM 8920 N N . PHE D 1 100 ? 10.264 10.980 64.745 1.00 72.13 99 PHE D N 1
ATOM 8921 C CA . PHE D 1 100 ? 11.582 10.383 64.556 1.00 72.13 99 PHE D CA 1
ATOM 8922 C C . PHE D 1 100 ? 11.717 9.670 63.211 1.00 72.13 99 PHE D C 1
ATOM 8923 O O . PHE D 1 100 ? 12.813 9.579 62.658 1.00 72.13 99 PHE D O 1
ATOM 8931 N N . VAL D 1 101 ? 10.601 9.168 62.690 1.00 78.99 100 VAL D N 1
ATOM 8932 C CA . VAL D 1 101 ? 10.595 8.504 61.391 1.00 78.99 100 VAL D CA 1
ATOM 8933 C C . VAL D 1 101 ? 10.830 9.510 60.268 1.00 78.99 100 VAL D C 1
ATOM 8934 O O . VAL D 1 101 ? 11.632 9.272 59.364 1.00 78.99 100 VAL D O 1
ATOM 8938 N N . SER D 1 102 ? 10.132 10.638 60.337 1.00 74.79 101 SER D N 1
ATOM 8939 C CA . SER D 1 102 ? 10.261 11.681 59.325 1.00 74.79 101 SER D CA 1
ATOM 8940 C C . SER D 1 102 ? 11.630 12.352 59.386 1.00 74.79 101 SER D C 1
ATOM 8941 O O . SER D 1 102 ? 12.163 12.786 58.365 1.00 74.79 101 SER D O 1
ATOM 8944 N N . SER D 1 103 ? 12.195 12.432 60.586 1.00 77.90 102 SER D N 1
ATOM 8945 C CA . SER D 1 103 ? 13.491 13.072 60.782 1.00 77.90 102 SER D CA 1
ATOM 8946 C C . SER D 1 103 ? 14.631 12.238 60.205 1.00 77.90 102 SER D C 1
ATOM 8947 O O . SER D 1 103 ? 15.635 12.781 59.742 1.00 77.90 102 SER D O 1
ATOM 8950 N N . SER D 1 104 ? 14.471 10.918 60.236 1.00 59.44 103 SER D N 1
ATOM 8951 C CA . SER D 1 104 ? 15.503 10.011 59.750 1.00 59.44 103 SER D CA 1
ATOM 8952 C C . SER D 1 104 ? 15.661 10.110 58.237 1.00 59.44 103 SER D C 1
ATOM 8953 O O . SER D 1 104 ? 16.725 9.811 57.695 1.00 59.44 103 SER D O 1
ATOM 8956 N N . ALA D 1 105 ? 14.598 10.534 57.563 1.00 70.05 104 ALA D N 1
ATOM 8957 C CA . ALA D 1 105 ? 14.614 10.667 56.111 1.00 70.05 104 ALA D CA 1
ATOM 8958 C C . ALA D 1 105 ? 14.892 12.105 55.684 1.00 70.05 104 ALA D C 1
ATOM 8959 O O . ALA D 1 105 ? 14.877 12.423 54.495 1.00 70.05 104 ALA D O 1
ATOM 8961 N N . SER D 1 106 ? 15.151 12.969 56.660 1.00 69.10 105 SER D N 1
ATOM 8962 C CA . SER D 1 106 ? 15.409 14.378 56.385 1.00 69.10 105 SER D CA 1
ATOM 8963 C C . SER D 1 106 ? 16.886 14.730 56.536 1.00 69.10 105 SER D C 1
ATOM 8964 O O . SER D 1 106 ? 17.503 14.431 57.558 1.00 69.10 105 SER D O 1
ATOM 8967 N N . VAL D 1 107 ? 17.446 15.367 55.512 1.00 84.55 106 VAL D N 1
ATOM 8968 C CA . VAL D 1 107 ? 18.837 15.809 55.547 1.00 84.55 106 VAL D CA 1
ATOM 8969 C C . VAL D 1 107 ? 18.944 17.291 55.199 1.00 84.55 106 VAL D C 1
ATOM 8970 O O . VAL D 1 107 ? 18.470 17.723 54.148 1.00 84.55 106 VAL D O 1
ATOM 8974 N N . ASN D 1 108 ? 19.567 18.059 56.090 1.00 97.82 107 ASN D N 1
ATOM 8975 C CA . ASN D 1 108 ? 19.802 19.488 55.875 1.00 97.82 107 ASN D CA 1
ATOM 8976 C C . ASN D 1 108 ? 18.537 20.298 55.592 1.00 97.82 107 ASN D C 1
ATOM 8977 O O . ASN D 1 108 ? 18.585 21.311 54.894 1.00 97.82 107 ASN D O 1
ATOM 8982 N N . GLY D 1 109 ? 17.411 19.844 56.133 1.00 88.67 108 GLY D N 1
ATOM 8983 C CA . GLY D 1 109 ? 16.153 20.553 55.984 1.00 88.67 108 GLY D CA 1
ATOM 8984 C C . GLY D 1 109 ? 15.334 20.115 54.784 1.00 88.67 108 GLY D C 1
ATOM 8985 O O . GLY D 1 109 ? 14.297 20.707 54.485 1.00 88.67 108 GLY D O 1
ATOM 8986 N N . SER D 1 110 ? 15.795 19.075 54.096 1.00 108.09 109 SER D N 1
ATOM 8987 C CA . SER D 1 110 ? 15.099 18.571 52.917 1.00 108.09 109 SER D CA 1
ATOM 8988 C C . SER D 1 110 ? 14.731 17.098 53.072 1.00 108.09 109 SER D C 1
ATOM 8989 O O . SER D 1 110 ? 15.370 16.367 53.828 1.00 108.09 109 SER D O 1
ATOM 8992 N N . VAL D 1 111 ? 13.700 16.670 52.350 1.00 84.95 110 VAL D N 1
ATOM 8993 C CA . VAL D 1 111 ? 13.249 15.282 52.395 1.00 84.95 110 VAL D CA 1
ATOM 8994 C C . VAL D 1 111 ? 13.897 14.474 51.276 1.00 84.95 110 VAL D C 1
ATOM 8995 O O . VAL D 1 111 ? 13.875 14.883 50.115 1.00 84.95 110 VAL D O 1
ATOM 8999 N N . TYR D 1 112 ? 14.471 13.326 51.625 1.00 63.48 111 TYR D N 1
ATOM 9000 C CA . TYR D 1 112 ? 15.202 12.520 50.651 1.00 63.48 111 TYR D CA 1
ATOM 9001 C C . TYR D 1 112 ? 14.730 11.070 50.553 1.00 63.48 111 TYR D C 1
ATOM 9002 O O . TYR D 1 112 ? 15.515 10.186 50.216 1.00 63.48 111 TYR D O 1
ATOM 9011 N N . GLY D 1 113 ? 13.457 10.818 50.839 1.00 72.62 112 GLY D N 1
ATOM 9012 C CA . GLY D 1 113 ? 12.924 9.481 50.652 1.00 72.62 112 GLY D CA 1
ATOM 9013 C C . GLY D 1 113 ? 11.652 9.128 51.400 1.00 72.62 112 GLY D C 1
ATOM 9014 O O . GLY D 1 113 ? 11.186 9.874 52.261 1.00 72.62 112 GLY D O 1
ATOM 9015 N N . PHE D 1 114 ? 11.098 7.968 51.059 1.00 70.12 113 PHE D N 1
ATOM 9016 C CA . PHE D 1 114 ? 9.882 7.460 51.681 1.00 70.12 113 PHE D CA 1
ATOM 9017 C C . PHE D 1 114 ? 10.233 6.377 52.693 1.00 70.12 113 PHE D C 1
ATOM 9018 O O . PHE D 1 114 ? 10.768 5.332 52.321 1.00 70.12 113 PHE D O 1
ATOM 9026 N N . PRO D 1 115 ? 9.936 6.623 53.977 1.00 64.57 114 PRO D N 1
ATOM 9027 C CA . PRO D 1 115 ? 10.189 5.641 55.039 1.00 64.57 114 PRO D CA 1
ATOM 9028 C C . PRO D 1 115 ? 9.420 4.345 54.803 1.00 64.57 114 PRO D C 1
ATOM 9029 O O . PRO D 1 115 ? 8.198 4.376 54.666 1.00 64.57 114 PRO D O 1
ATOM 9033 N N . GLN D 1 116 ? 10.130 3.222 54.757 1.00 59.51 115 GLN D N 1
ATOM 9034 C CA . GLN D 1 116 ? 9.507 1.933 54.470 1.00 59.51 115 GLN D CA 1
ATOM 9035 C C . GLN D 1 116 ? 9.442 1.021 55.688 1.00 59.51 115 GLN D C 1
ATOM 9036 O O . GLN D 1 116 ? 8.371 0.538 56.056 1.00 59.51 115 GLN D O 1
ATOM 9042 N N . TYR D 1 117 ? 10.594 0.781 56.306 1.00 51.75 116 TYR D N 1
ATOM 9043 C CA . TYR D 1 117 ? 10.676 -0.145 57.428 1.00 51.75 116 TYR D CA 1
ATOM 9044 C C . TYR D 1 117 ? 11.106 0.546 58.711 1.00 51.75 116 TYR D C 1
ATOM 9045 O O . TYR D 1 117 ? 11.912 1.475 58.694 1.00 51.75 116 TYR D O 1
ATOM 9054 N N . LEU D 1 118 ? 10.560 0.074 59.824 1.00 64.68 117 LEU D N 1
ATOM 9055 C CA . LEU D 1 118 ? 10.951 0.549 61.140 1.00 64.68 117 LEU D CA 1
ATOM 9056 C C . LEU D 1 118 ? 11.550 -0.630 61.892 1.00 64.68 117 LEU D C 1
ATOM 9057 O O . LEU D 1 118 ? 11.027 -1.743 61.830 1.00 64.68 117 LEU D O 1
ATOM 9062 N N . CYS D 1 119 ? 12.653 -0.391 62.590 1.00 54.68 118 CYS D N 1
ATOM 9063 C CA . CYS D 1 119 ? 13.384 -1.476 63.226 1.00 54.68 118 CYS D CA 1
ATOM 9064 C C . CYS D 1 119 ? 14.101 -0.990 64.481 1.00 54.68 118 CYS D C 1
ATOM 9065 O O . CYS D 1 119 ? 14.453 0.185 64.588 1.00 54.68 118 CYS D O 1
ATOM 9068 N N . SER D 1 120 ? 14.308 -1.899 65.430 1.00 55.86 119 SER D N 1
ATOM 9069 C CA . SER D 1 120 ? 15.020 -1.576 66.663 1.00 55.86 119 SER D CA 1
ATOM 9070 C C . SER D 1 120 ? 15.420 -2.842 67.414 1.00 55.86 119 SER D C 1
ATOM 9071 O O . SER D 1 120 ? 14.921 -3.929 67.126 1.00 55.86 119 SER D O 1
ATOM 9074 N N . ASN D 1 121 ? 16.330 -2.696 68.371 1.00 65.71 120 ASN D N 1
ATOM 9075 C CA . ASN D 1 121 ? 16.680 -3.801 69.254 1.00 65.71 120 ASN D CA 1
ATOM 9076 C C . ASN D 1 121 ? 15.748 -3.830 70.456 1.00 65.71 120 ASN D C 1
ATOM 9077 O O . ASN D 1 121 ? 16.088 -3.338 71.530 1.00 65.71 120 ASN D O 1
ATOM 9082 N N . PHE D 1 122 ? 14.565 -4.403 70.263 1.00 62.18 121 PHE D N 1
ATOM 9083 C CA . PHE D 1 122 ? 13.552 -4.434 71.310 1.00 62.18 121 PHE D CA 1
ATOM 9084 C C . PHE D 1 122 ? 13.914 -5.420 72.413 1.00 62.18 121 PHE D C 1
ATOM 9085 O O . PHE D 1 122 ? 14.789 -6.268 72.240 1.00 62.18 121 PHE D O 1
ATOM 9093 N N . LEU D 1 123 ? 13.234 -5.297 73.548 1.00 52.22 122 LEU D N 1
ATOM 9094 C CA . LEU D 1 123 ? 13.363 -6.263 74.630 1.00 52.22 122 LEU D CA 1
ATOM 9095 C C . LEU D 1 123 ? 12.122 -7.139 74.698 1.00 52.22 122 LEU D C 1
ATOM 9096 O O . LEU D 1 123 ? 11.019 -6.651 74.934 1.00 52.22 122 LEU D O 1
ATOM 9101 N N . LEU D 1 124 ? 12.309 -8.436 74.483 1.00 52.13 123 LEU D N 1
ATOM 9102 C CA . LEU D 1 124 ? 11.217 -9.389 74.580 1.00 52.13 123 LEU D CA 1
ATOM 9103 C C . LEU D 1 124 ? 11.245 -10.062 75.947 1.00 52.13 123 LEU D C 1
ATOM 9104 O O . LEU D 1 124 ? 12.063 -10.949 76.194 1.00 52.13 123 LEU D O 1
ATOM 9109 N N . SER D 1 125 ? 10.356 -9.628 76.836 1.00 67.85 124 SER D N 1
ATOM 9110 C CA . SER D 1 125 ? 10.265 -10.202 78.174 1.00 67.85 124 SER D CA 1
ATOM 9111 C C . SER D 1 125 ? 9.279 -11.364 78.202 1.00 67.85 124 SER D C 1
ATOM 9112 O O . SER D 1 125 ? 8.149 -11.241 77.733 1.00 67.85 124 SER D O 1
ATOM 9115 N N . SER D 1 126 ? 9.714 -12.492 78.751 1.00 58.43 125 SER D N 1
ATOM 9116 C CA . SER D 1 126 ? 8.867 -13.673 78.856 1.00 58.43 125 SER D CA 1
ATOM 9117 C C . SER D 1 126 ? 7.811 -13.453 79.941 1.00 58.43 125 SER D C 1
ATOM 9118 O O . SER D 1 126 ? 7.930 -12.520 80.735 1.00 58.43 125 SER D O 1
ATOM 9121 N N . PRO D 1 127 ? 6.767 -14.301 79.978 1.00 89.60 126 PRO D N 1
ATOM 9122 C CA . PRO D 1 127 ? 5.769 -14.168 81.047 1.00 89.60 126 PRO D CA 1
ATOM 9123 C C . PRO D 1 127 ? 6.344 -14.465 82.430 1.00 89.60 126 PRO D C 1
ATOM 9124 O O . PRO D 1 127 ? 5.720 -14.132 83.437 1.00 89.60 126 PRO D O 1
ATOM 9128 N N . ASN D 1 128 ? 7.519 -15.087 82.474 1.00 62.37 127 ASN D N 1
ATOM 9129 C CA . ASN D 1 128 ? 8.176 -15.400 83.737 1.00 62.37 127 ASN D CA 1
ATOM 9130 C C . ASN D 1 128 ? 9.226 -14.362 84.117 1.00 62.37 127 ASN D C 1
ATOM 9131 O O . ASN D 1 128 ? 9.938 -14.522 85.108 1.00 62.37 127 ASN D O 1
ATOM 9136 N N . ALA D 1 129 ? 9.323 -13.301 83.323 1.00 67.16 128 ALA D N 1
ATOM 9137 C CA . ALA D 1 129 ? 10.289 -12.240 83.584 1.00 67.16 128 ALA D CA 1
ATOM 9138 C C . ALA D 1 129 ? 9.881 -11.430 84.807 1.00 67.16 128 ALA D C 1
ATOM 9139 O O . ALA D 1 129 ? 8.823 -10.800 84.823 1.00 67.16 128 ALA D O 1
ATOM 9141 N N . THR D 1 130 ? 10.729 -11.448 85.829 1.00 76.03 129 THR D N 1
ATOM 9142 C CA . THR D 1 130 ? 10.421 -10.779 87.086 1.00 76.03 129 THR D CA 1
ATOM 9143 C C . THR D 1 130 ? 11.077 -9.407 87.177 1.00 76.03 129 THR D C 1
ATOM 9144 O O . THR D 1 130 ? 10.797 -8.638 88.097 1.00 76.03 129 THR D O 1
ATOM 9148 N N . GLN D 1 131 ? 11.946 -9.100 86.221 1.00 71.82 130 GLN D N 1
ATOM 9149 C CA . GLN D 1 131 ? 12.687 -7.847 86.252 1.00 71.82 130 GLN D CA 1
ATOM 9150 C C . GLN D 1 131 ? 12.260 -6.912 85.123 1.00 71.82 130 GLN D C 1
ATOM 9151 O O . GLN D 1 131 ? 11.905 -7.361 84.033 1.00 71.82 130 GLN D O 1
ATOM 9157 N N . GLN D 1 132 ? 12.288 -5.611 85.397 1.00 72.01 131 GLN D N 1
ATOM 9158 C CA . GLN D 1 132 ? 11.946 -4.602 84.398 1.00 72.01 131 GLN D CA 1
ATOM 9159 C C . GLN D 1 132 ? 12.883 -3.399 84.497 1.00 72.01 131 GLN D C 1
ATOM 9160 O O . GLN D 1 132 ? 13.368 -3.071 85.581 1.00 72.01 131 GLN D O 1
ATOM 9166 N N . ALA D 1 133 ? 13.141 -2.750 83.365 1.00 64.66 132 ALA D N 1
ATOM 9167 C CA . ALA D 1 133 ? 14.065 -1.620 83.334 1.00 64.66 132 ALA D CA 1
ATOM 9168 C C . ALA D 1 133 ? 13.734 -0.618 82.232 1.00 64.66 132 ALA D C 1
ATOM 9169 O O . ALA D 1 133 ? 12.966 -0.915 81.318 1.00 64.66 132 ALA D O 1
ATOM 9171 N N . SER D 1 134 ? 14.326 0.569 82.327 1.00 75.20 133 SER D N 1
ATOM 9172 C CA . SER D 1 134 ? 14.105 1.623 81.345 1.00 75.20 133 SER D CA 1
ATOM 9173 C C . SER D 1 134 ? 15.260 1.700 80.351 1.00 75.20 133 SER D C 1
ATOM 9174 O O . SER D 1 134 ? 15.228 2.489 79.408 1.00 75.20 133 SER D O 1
ATOM 9177 N N . SER D 1 135 ? 16.281 0.878 80.573 1.00 64.22 134 SER D N 1
ATOM 9178 C CA . SER D 1 135 ? 17.425 0.806 79.671 1.00 64.22 134 SER D CA 1
ATOM 9179 C C . SER D 1 135 ? 18.155 -0.521 79.838 1.00 64.22 134 SER D C 1
ATOM 9180 O O . SER D 1 135 ? 18.021 -1.186 80.866 1.00 64.22 134 SER D O 1
ATOM 9183 N N . LEU D 1 136 ? 18.925 -0.903 78.824 1.00 55.12 135 LEU D N 1
ATOM 9184 C CA . LEU D 1 136 ? 19.698 -2.139 78.875 1.00 55.12 135 LEU D CA 1
ATOM 9185 C C . LEU D 1 136 ? 20.798 -2.059 79.927 1.00 55.12 135 LEU D C 1
ATOM 9186 O O . LEU D 1 136 ? 21.178 -3.070 80.517 1.00 55.12 135 LEU D O 1
ATOM 9191 N N . LEU D 1 137 ? 21.307 -0.852 80.155 1.00 55.61 136 LEU D N 1
ATOM 9192 C CA . LEU D 1 137 ? 22.316 -0.638 81.182 1.00 55.61 136 LEU D CA 1
ATOM 9193 C C . LEU D 1 137 ? 21.710 -0.907 82.554 1.00 55.61 136 LEU D C 1
ATOM 9194 O O . LEU D 1 137 ? 22.321 -1.566 83.396 1.00 55.61 136 LEU D O 1
ATOM 9199 N N . GLU D 1 138 ? 20.501 -0.396 82.768 1.00 81.36 137 GLU D N 1
ATOM 9200 C CA . GLU D 1 138 ? 19.790 -0.604 84.022 1.00 81.36 137 GLU D CA 1
ATOM 9201 C C . GLU D 1 138 ? 19.437 -2.075 84.200 1.00 81.36 137 GLU D C 1
ATOM 9202 O O . GLU D 1 138 ? 19.595 -2.633 85.286 1.00 81.36 137 GLU D O 1
ATOM 9208 N N . LEU D 1 139 ? 18.965 -2.699 83.125 1.00 49.61 138 LEU D N 1
ATOM 9209 C CA . LEU D 1 139 ? 18.604 -4.112 83.152 1.00 49.61 138 LEU D CA 1
ATOM 9210 C C . LEU D 1 139 ? 19.816 -4.989 83.443 1.00 49.61 138 LEU D C 1
ATOM 9211 O O . LEU D 1 139 ? 19.705 -5.997 84.138 1.00 49.61 138 LEU D O 1
ATOM 9216 N N . ALA D 1 140 ? 20.971 -4.596 82.913 1.00 60.13 139 ALA D N 1
ATOM 9217 C CA . ALA D 1 140 ? 22.209 -5.346 83.109 1.00 60.13 139 ALA D CA 1
ATOM 9218 C C . ALA D 1 140 ? 22.607 -5.400 84.583 1.00 60.13 139 ALA D C 1
ATOM 9219 O O . ALA D 1 140 ? 23.051 -6.437 85.077 1.00 60.13 139 ALA D O 1
ATOM 9221 N N . GLN D 1 141 ? 22.446 -4.277 85.278 1.00 64.52 140 GLN D N 1
ATOM 9222 C CA . GLN D 1 141 ? 22.712 -4.223 86.711 1.00 64.52 140 GLN D CA 1
ATOM 9223 C C . GLN D 1 141 ? 21.675 -5.020 87.497 1.00 64.52 140 GLN D C 1
ATOM 9224 O O . GLN D 1 141 ? 22.000 -5.662 88.495 1.00 64.52 140 GLN D O 1
ATOM 9230 N N . LYS D 1 142 ? 20.428 -4.976 87.037 1.00 68.65 141 LYS D N 1
ATOM 9231 C CA . LYS D 1 142 ? 19.328 -5.636 87.734 1.00 68.65 141 LYS D CA 1
ATOM 9232 C C . LYS D 1 142 ? 19.411 -7.159 87.694 1.00 68.65 141 LYS D C 1
ATOM 9233 O O . LYS D 1 142 ? 19.215 -7.819 88.715 1.00 68.65 141 LYS D O 1
ATOM 9239 N N . VAL D 1 143 ? 19.690 -7.720 86.522 1.00 88.16 142 VAL D N 1
ATOM 9240 C CA . VAL D 1 143 ? 19.797 -9.169 86.406 1.00 88.16 142 VAL D CA 1
ATOM 9241 C C . VAL D 1 143 ? 21.054 -9.685 87.107 1.00 88.16 142 VAL D C 1
ATOM 9242 O O . VAL D 1 143 ? 22.170 -9.239 86.829 1.00 88.16 142 VAL D O 1
ATOM 9246 N N . GLY D 1 144 ? 20.856 -10.611 88.039 1.00 94.29 143 GLY D N 1
ATOM 9247 C CA . GLY D 1 144 ? 21.953 -11.177 88.799 1.00 94.29 143 GLY D CA 1
ATOM 9248 C C . GLY D 1 144 ? 22.270 -12.589 88.351 1.00 94.29 143 GLY D C 1
ATOM 9249 O O . GLY D 1 144 ? 23.207 -12.809 87.583 1.00 94.29 143 GLY D O 1
ATOM 9250 N N . TYR D 1 145 ? 21.484 -13.548 88.829 1.00 114.06 144 TYR D N 1
ATOM 9251 C CA . TYR D 1 145 ? 21.678 -14.945 88.456 1.00 114.06 144 TYR D CA 1
ATOM 9252 C C . TYR D 1 145 ? 20.892 -15.282 87.200 1.00 114.06 144 TYR D C 1
ATOM 9253 O O . TYR D 1 145 ? 21.137 -16.300 86.553 1.00 114.06 144 TYR D O 1
ATOM 9262 N N . GLU D 1 146 ? 19.944 -14.415 86.862 1.00 80.56 145 GLU D N 1
ATOM 9263 C CA . GLU D 1 146 ? 19.284 -14.480 85.568 1.00 80.56 145 GLU D CA 1
ATOM 9264 C C . GLU D 1 146 ? 20.141 -13.731 84.561 1.00 80.56 145 GLU D C 1
ATOM 9265 O O . GLU D 1 146 ? 20.852 -12.793 84.924 1.00 80.56 145 GLU D O 1
ATOM 9271 N N . GLN D 1 147 ? 20.083 -14.142 83.300 1.00 72.33 146 GLN D N 1
ATOM 9272 C CA . GLN D 1 147 ? 20.929 -13.530 82.284 1.00 72.33 146 GLN D CA 1
ATOM 9273 C C . GLN D 1 147 ? 20.173 -13.250 80.985 1.00 72.33 146 GLN D C 1
ATOM 9274 O O . GLN D 1 147 ? 19.184 -13.912 80.670 1.00 72.33 146 GLN D O 1
ATOM 9280 N N . ILE D 1 148 ? 20.647 -12.253 80.243 1.00 62.61 147 ILE D N 1
ATOM 9281 C CA . ILE D 1 148 ? 19.982 -11.794 79.029 1.00 62.61 147 ILE D CA 1
ATOM 9282 C C . ILE D 1 148 ? 20.481 -12.556 77.801 1.00 62.61 147 ILE D C 1
ATOM 9283 O O . ILE D 1 148 ? 21.631 -12.984 77.755 1.00 62.61 147 ILE D O 1
ATOM 9288 N N . VAL D 1 149 ? 19.608 -12.746 76.816 1.00 58.28 148 VAL D N 1
ATOM 9289 C CA . VAL D 1 149 ? 20.043 -13.227 75.511 1.00 58.28 148 VAL D CA 1
ATOM 9290 C C . VAL D 1 149 ? 20.086 -12.060 74.531 1.00 58.28 148 VAL D C 1
ATOM 9291 O O . VAL D 1 149 ? 19.058 -11.467 74.206 1.00 58.28 148 VAL D O 1
ATOM 9295 N N . TYR D 1 150 ? 21.290 -11.728 74.081 1.00 58.04 149 TYR D N 1
ATOM 9296 C CA . TYR D 1 150 ? 21.501 -10.626 73.154 1.00 58.04 149 TYR D CA 1
ATOM 9297 C C . TYR D 1 150 ? 22.580 -11.060 72.168 1.00 58.04 149 TYR D C 1
ATOM 9298 O O . TYR D 1 150 ? 23.739 -10.670 72.302 1.00 58.04 149 TYR D O 1
ATOM 9307 N N . PRO D 1 151 ? 22.192 -11.876 71.173 1.00 60.61 150 PRO D N 1
ATOM 9308 C CA . PRO D 1 151 ? 23.092 -12.544 70.223 1.00 60.61 150 PRO D CA 1
ATOM 9309 C C . PRO D 1 151 ? 24.098 -11.616 69.543 1.00 60.61 150 PRO D C 1
ATOM 9310 O O . PRO D 1 151 ? 25.284 -11.941 69.500 1.00 60.61 150 PRO D O 1
ATOM 9314 N N . ASP D 1 152 ? 23.633 -10.485 69.025 1.00 67.97 151 ASP D N 1
ATOM 9315 C CA . ASP D 1 152 ? 24.508 -9.573 68.293 1.00 67.97 151 ASP D CA 1
ATOM 9316 C C . ASP D 1 152 ? 25.619 -8.976 69.157 1.00 67.97 151 ASP D C 1
ATOM 9317 O O . ASP D 1 152 ? 26.668 -8.588 68.645 1.00 67.97 151 ASP D O 1
ATOM 9322 N N . VAL D 1 153 ? 25.386 -8.906 70.463 1.00 58.06 152 VAL D N 1
ATOM 9323 C CA . VAL D 1 153 ? 26.391 -8.389 71.387 1.00 58.06 152 VAL D CA 1
ATOM 9324 C C . VAL D 1 153 ? 27.374 -9.485 71.787 1.00 58.06 152 VAL D C 1
ATOM 9325 O O . VAL D 1 153 ? 28.584 -9.261 71.840 1.00 58.06 152 VAL D O 1
ATOM 9329 N N . ALA D 1 154 ? 26.845 -10.675 72.048 1.00 59.95 153 ALA D N 1
ATOM 9330 C CA . ALA D 1 154 ? 27.670 -11.821 72.411 1.00 59.95 153 ALA D CA 1
ATOM 9331 C C . ALA D 1 154 ? 28.592 -12.239 71.268 1.00 59.95 153 ALA D C 1
ATOM 9332 O O . ALA D 1 154 ? 29.629 -12.862 71.494 1.00 59.95 153 ALA D O 1
ATOM 9334 N N . SER D 1 155 ? 28.213 -11.892 70.043 1.00 57.67 154 SER D N 1
ATOM 9335 C CA . SER D 1 155 ? 28.989 -12.270 68.867 1.00 57.67 154 SER D CA 1
ATOM 9336 C C . SER D 1 155 ? 29.906 -11.142 68.400 1.00 57.67 154 SER D C 1
ATOM 9337 O O . SER D 1 155 ? 30.710 -11.328 67.485 1.00 57.67 154 SER D O 1
ATOM 9340 N N . SER D 1 156 ? 29.774 -9.980 69.035 1.00 67.15 155 SER D N 1
ATOM 9341 C CA . SER D 1 156 ? 30.591 -8.807 68.720 1.00 67.15 155 SER D CA 1
ATOM 9342 C C . SER D 1 156 ? 30.512 -8.413 67.247 1.00 67.15 155 SER D C 1
ATOM 9343 O O . SER D 1 156 ? 31.536 -8.205 66.597 1.00 67.15 155 SER D O 1
ATOM 9346 N N . SER D 1 157 ? 29.292 -8.317 66.729 1.00 56.34 156 SER D N 1
ATOM 9347 C CA . SER D 1 157 ? 29.074 -7.917 65.344 1.00 56.34 156 SER D CA 1
ATOM 9348 C C . SER D 1 157 ? 29.514 -6.475 65.128 1.00 56.34 156 SER D C 1
ATOM 9349 O O . SER D 1 157 ? 29.295 -5.620 65.985 1.00 56.34 156 SER D O 1
ATOM 9352 N N . SER D 1 158 ? 30.131 -6.214 63.978 1.00 51.90 157 SER D N 1
ATOM 9353 C CA . SER D 1 158 ? 30.661 -4.891 63.655 1.00 51.90 157 SER D CA 1
ATOM 9354 C C . SER D 1 158 ? 29.610 -3.794 63.797 1.00 51.90 157 SER D C 1
ATOM 9355 O O . SER D 1 158 ? 29.840 -2.781 64.457 1.00 51.90 157 SER D O 1
ATOM 9358 N N . PHE D 1 159 ? 28.457 -4.007 63.174 1.00 57.26 158 PHE D N 1
ATOM 9359 C CA . PHE D 1 159 ? 27.382 -3.025 63.186 1.00 57.26 158 PHE D CA 1
ATOM 9360 C C . PHE D 1 159 ? 26.846 -2.810 64.603 1.00 57.26 158 PHE D C 1
ATOM 9361 O O . PHE D 1 159 ? 26.513 -1.688 64.989 1.00 57.26 158 PHE D O 1
ATOM 9369 N N . THR D 1 160 ? 26.778 -3.891 65.374 1.00 62.19 159 THR D N 1
ATOM 9370 C CA . THR D 1 160 ? 26.286 -3.832 66.747 1.00 62.19 159 THR D CA 1
ATOM 9371 C C . THR D 1 160 ? 27.302 -3.189 67.688 1.00 62.19 159 THR D C 1
ATOM 9372 O O . THR D 1 160 ? 26.940 -2.384 68.549 1.00 62.19 159 THR D O 1
ATOM 9376 N N . VAL D 1 161 ? 28.573 -3.548 67.524 1.00 53.98 160 VAL D N 1
ATOM 9377 C CA . VAL D 1 161 ? 29.640 -2.968 68.333 1.00 53.98 160 VAL D CA 1
ATOM 9378 C C . VAL D 1 161 ? 29.726 -1.465 68.096 1.00 53.98 160 VAL D C 1
ATOM 9379 O O . VAL D 1 161 ? 29.792 -0.682 69.043 1.00 53.98 160 VAL D O 1
ATOM 9383 N N . PHE D 1 162 ? 29.714 -1.071 66.826 1.00 60.65 161 PHE D N 1
ATOM 9384 C CA . PHE D 1 162 ? 29.745 0.340 66.459 1.00 60.65 161 PHE D CA 1
ATOM 9385 C C . PHE D 1 162 ? 28.510 1.068 66.975 1.00 60.65 161 PHE D C 1
ATOM 9386 O O . PHE D 1 162 ? 28.596 2.204 67.442 1.00 60.65 161 PHE D O 1
ATOM 9394 N N . GLY D 1 163 ? 27.362 0.403 66.885 1.00 66.06 162 GLY D N 1
ATOM 9395 C CA . GLY D 1 163 ? 26.100 0.989 67.292 1.00 66.06 162 GLY D CA 1
ATOM 9396 C C . GLY D 1 163 ? 26.042 1.354 68.763 1.00 66.06 162 GLY D C 1
ATOM 9397 O O . GLY D 1 163 ? 25.798 2.509 69.108 1.00 66.06 162 GLY D O 1
ATOM 9398 N N . LEU D 1 164 ? 26.271 0.369 69.628 1.00 71.60 163 LEU D N 1
ATOM 9399 C CA . LEU D 1 164 ? 26.160 0.572 71.070 1.00 71.60 163 LEU D CA 1
ATOM 9400 C C . LEU D 1 164 ? 27.134 1.622 71.591 1.00 71.60 163 LEU D C 1
ATOM 9401 O O . LEU D 1 164 ? 26.778 2.434 72.443 1.00 71.60 163 LEU D O 1
ATOM 9406 N N . TYR D 1 165 ? 28.360 1.601 71.077 1.00 58.75 164 TYR D N 1
ATOM 9407 C CA . TYR D 1 165 ? 29.376 2.560 71.493 1.00 58.75 164 TYR D CA 1
ATOM 9408 C C . TYR D 1 165 ? 28.921 3.990 71.220 1.00 58.75 164 TYR D C 1
ATOM 9409 O O . TYR D 1 165 ? 29.065 4.867 72.069 1.00 58.75 164 TYR D O 1
ATOM 9418 N N . GLN D 1 166 ? 28.364 4.214 70.035 1.00 64.88 165 GLN D N 1
ATOM 9419 C CA . GLN D 1 166 ? 27.894 5.540 69.652 1.00 64.88 165 GLN D CA 1
ATOM 9420 C C . GLN D 1 166 ? 26.645 5.954 70.425 1.00 64.88 165 GLN D C 1
ATOM 9421 O O . GLN D 1 166 ? 26.471 7.126 70.754 1.00 64.88 165 GLN D O 1
ATOM 9427 N N . GLN D 1 167 ? 25.780 4.988 70.714 1.00 73.62 166 GLN D N 1
ATOM 9428 C CA . GLN D 1 167 ? 24.544 5.268 71.437 1.00 73.62 166 GLN D CA 1
ATOM 9429 C C . GLN D 1 167 ? 24.816 5.607 72.901 1.00 73.62 166 GLN D C 1
ATOM 9430 O O . GLN D 1 167 ? 24.074 6.372 73.518 1.00 73.62 166 GLN D O 1
ATOM 9436 N N . LEU D 1 168 ? 25.883 5.037 73.451 1.00 69.79 167 LEU D N 1
ATOM 9437 C CA . LEU D 1 168 ? 26.281 5.322 74.825 1.00 69.79 167 LEU D CA 1
ATOM 9438 C C . LEU D 1 168 ? 26.992 6.666 74.914 1.00 69.79 167 LEU D C 1
ATOM 9439 O O . LEU D 1 168 ? 26.839 7.401 75.889 1.00 69.79 167 LEU D O 1
ATOM 9444 N N . LEU D 1 169 ? 27.769 6.981 73.885 1.00 69.88 168 LEU D N 1
ATOM 9445 C CA . LEU D 1 169 ? 28.605 8.176 73.884 1.00 69.88 168 LEU D CA 1
ATOM 9446 C C . LEU D 1 169 ? 27.837 9.444 73.527 1.00 69.88 168 LEU D C 1
ATOM 9447 O O . LEU D 1 169 ? 28.003 10.480 74.172 1.00 69.88 168 LEU D O 1
ATOM 9452 N N . GLN D 1 170 ? 26.999 9.359 72.500 1.00 78.93 169 GLN D N 1
ATOM 9453 C CA . GLN D 1 170 ? 26.342 10.544 71.955 1.00 78.93 169 GLN D CA 1
ATOM 9454 C C . GLN D 1 170 ? 25.122 11.001 72.752 1.00 78.93 169 GLN D C 1
ATOM 9455 O O . GLN D 1 170 ? 24.547 10.242 73.534 1.00 78.93 169 GLN D O 1
ATOM 9461 N N . SER D 1 171 ? 24.744 12.257 72.540 1.00 114.74 170 SER D N 1
ATOM 9462 C CA . SER D 1 171 ? 23.576 12.851 73.179 1.00 114.74 170 SER D CA 1
ATOM 9463 C C . SER D 1 171 ? 23.099 14.028 72.337 1.00 114.74 170 SER D C 1
ATOM 9464 O O . SER D 1 171 ? 23.762 15.064 72.272 1.00 114.74 170 SER D O 1
ATOM 9467 N N . SER D 1 172 ? 21.949 13.866 71.691 1.00 103.11 171 SER D N 1
ATOM 9468 C CA . SER D 1 172 ? 21.455 14.869 70.755 1.00 103.11 171 SER D CA 1
ATOM 9469 C C . SER D 1 172 ? 20.246 15.636 71.281 1.00 103.11 171 SER D C 1
ATOM 9470 O O . SER D 1 172 ? 19.614 15.234 72.258 1.00 103.11 171 SER D O 1
ATOM 9473 N N . SER D 1 173 ? 19.935 16.746 70.618 1.00 113.83 172 SER D N 1
ATOM 9474 C CA . SER D 1 173 ? 18.771 17.552 70.959 1.00 113.83 172 SER D CA 1
ATOM 9475 C C . SER D 1 173 ? 17.533 16.998 70.263 1.00 113.83 172 SER D C 1
ATOM 9476 O O . SER D 1 173 ? 16.488 16.810 70.886 1.00 113.83 172 SER D O 1
ATOM 9479 N N . SER D 1 174 ? 17.661 16.737 68.965 1.00 102.11 173 SER D N 1
ATOM 9480 C CA . SER D 1 174 ? 16.569 16.170 68.183 1.00 102.11 173 SER D CA 1
ATOM 9481 C C . SER D 1 174 ? 16.772 14.674 67.970 1.00 102.11 173 SER D C 1
ATOM 9482 O O . SER D 1 174 ? 17.713 14.085 68.499 1.00 102.11 173 SER D O 1
ATOM 9485 N N . ALA D 1 175 ? 15.886 14.069 67.184 1.00 81.05 174 ALA D N 1
ATOM 9486 C CA . ALA D 1 175 ? 15.909 12.627 66.957 1.00 81.05 174 ALA D CA 1
ATOM 9487 C C . ALA D 1 175 ? 17.105 12.183 66.120 1.00 81.05 174 ALA D C 1
ATOM 9488 O O . ALA D 1 175 ? 17.594 11.063 66.267 1.00 81.05 174 ALA D O 1
ATOM 9490 N N . ALA D 1 176 ? 17.571 13.063 65.242 1.00 71.64 175 ALA D N 1
ATOM 9491 C CA . ALA D 1 176 ? 18.677 12.735 64.350 1.00 71.64 175 ALA D CA 1
ATOM 9492 C C . ALA D 1 176 ? 20.030 12.901 65.037 1.00 71.64 175 ALA D C 1
ATOM 9493 O O . ALA D 1 176 ? 20.448 14.016 65.347 1.00 71.64 175 ALA D O 1
ATOM 9495 N N . VAL D 1 177 ? 20.708 11.783 65.272 1.00 74.88 176 VAL D N 1
ATOM 9496 C CA . VAL D 1 177 ? 22.047 11.807 65.847 1.00 74.88 176 VAL D CA 1
ATOM 9497 C C . VAL D 1 177 ? 23.080 11.628 64.738 1.00 74.88 176 VAL D C 1
ATOM 9498 O O . VAL D 1 177 ? 23.450 10.505 64.393 1.00 74.88 176 VAL D O 1
ATOM 9502 N N . ASP D 1 178 ? 23.535 12.745 64.180 1.00 70.35 177 ASP D N 1
ATOM 9503 C CA . ASP D 1 178 ? 24.442 12.720 63.037 1.00 70.35 177 ASP D CA 1
ATOM 9504 C C . ASP D 1 178 ? 25.901 12.875 63.459 1.00 70.35 177 ASP D C 1
ATOM 9505 O O . ASP D 1 178 ? 26.279 13.875 64.070 1.00 70.35 177 ASP D O 1
ATOM 9510 N N . ILE D 1 179 ? 26.715 11.877 63.128 1.00 66.08 178 ILE D N 1
ATOM 9511 C CA . ILE D 1 179 ? 28.133 11.897 63.474 1.00 66.08 178 ILE D CA 1
ATOM 9512 C C . ILE D 1 179 ? 29.014 11.861 62.229 1.00 66.08 178 ILE D C 1
ATOM 9513 O O . ILE D 1 179 ? 28.612 11.345 61.185 1.00 66.08 178 ILE D O 1
ATOM 9518 N N . LYS D 1 180 ? 30.215 12.417 62.343 1.00 74.57 179 LYS D N 1
ATOM 9519 C CA . LYS D 1 180 ? 31.166 12.412 61.236 1.00 74.57 179 LYS D CA 1
ATOM 9520 C C . LYS D 1 180 ? 32.340 11.477 61.516 1.00 74.57 179 LYS D C 1
ATOM 9521 O O . LYS D 1 180 ? 32.492 10.974 62.629 1.00 74.57 179 LYS D O 1
ATOM 9527 N N . ALA D 1 181 ? 33.164 11.249 60.498 1.00 63.94 180 ALA D N 1
ATOM 9528 C CA . ALA D 1 181 ? 34.278 10.310 60.599 1.00 63.94 180 ALA D CA 1
ATOM 9529 C C . ALA D 1 181 ? 35.324 10.736 61.627 1.00 63.94 180 ALA D C 1
ATOM 9530 O O . ALA D 1 181 ? 36.037 9.898 62.178 1.00 63.94 180 ALA D O 1
ATOM 9532 N N . SER D 1 182 ? 35.408 12.037 61.888 1.00 89.99 181 SER D N 1
ATOM 9533 C CA . SER D 1 182 ? 36.392 12.566 62.828 1.00 89.99 181 SER D CA 1
ATOM 9534 C C . SER D 1 182 ? 35.990 12.323 64.282 1.00 89.99 181 SER D C 1
ATOM 9535 O O . SER D 1 182 ? 36.745 12.635 65.202 1.00 89.99 181 SER D O 1
ATOM 9538 N N . ASP D 1 183 ? 34.799 11.767 64.483 1.00 101.63 182 ASP D N 1
ATOM 9539 C CA . ASP D 1 183 ? 34.309 11.473 65.825 1.00 101.63 182 ASP D CA 1
ATOM 9540 C C . ASP D 1 183 ? 34.603 10.028 66.219 1.00 101.63 182 ASP D C 1
ATOM 9541 O O . ASP D 1 183 ? 34.355 9.621 67.354 1.00 101.63 182 ASP D O 1
ATOM 9546 N N . LEU D 1 184 ? 35.132 9.257 65.275 1.00 74.81 183 LEU D N 1
ATOM 9547 C CA . LEU D 1 184 ? 35.400 7.842 65.504 1.00 74.81 183 LEU D CA 1
ATOM 9548 C C . LEU D 1 184 ? 36.831 7.604 65.973 1.00 74.81 183 LEU D C 1
ATOM 9549 O O . LEU D 1 184 ? 37.766 8.229 65.472 1.00 74.81 183 LEU D O 1
ATOM 9554 N N . PRO D 1 185 ? 37.004 6.697 66.947 1.00 68.59 184 PRO D N 1
ATOM 9555 C CA . PRO D 1 185 ? 38.329 6.304 67.438 1.00 68.59 184 PRO D CA 1
ATOM 9556 C C . PRO D 1 185 ? 39.157 5.659 66.331 1.00 68.59 184 PRO D C 1
ATOM 9557 O O . PRO D 1 185 ? 38.696 4.714 65.690 1.00 68.59 184 PRO D O 1
ATOM 9561 N N . GLN D 1 186 ? 40.367 6.164 66.116 1.00 86.13 185 GLN D N 1
ATOM 9562 C CA . GLN D 1 186 ? 41.212 5.687 65.026 1.00 86.13 185 GLN D CA 1
ATOM 9563 C C . GLN D 1 186 ? 42.276 4.701 65.502 1.00 86.13 185 GLN D C 1
ATOM 9564 O O . GLN D 1 186 ? 42.669 3.798 64.762 1.00 86.13 185 GLN D O 1
ATOM 9570 N N . SER D 1 187 ? 42.740 4.877 66.735 1.00 117.65 186 SER D N 1
ATOM 9571 C CA . SER D 1 187 ? 43.852 4.083 67.249 1.00 117.65 186 SER D CA 1
ATOM 9572 C C . SER D 1 187 ? 43.445 3.130 68.368 1.00 117.65 186 SER D C 1
ATOM 9573 O O . SER D 1 187 ? 43.488 1.910 68.203 1.00 117.65 186 SER D O 1
ATOM 9576 N N . GLY D 1 188 ? 43.058 3.692 69.507 1.00 81.34 187 GLY D N 1
ATOM 9577 C CA . GLY D 1 188 ? 42.728 2.900 70.678 1.00 81.34 187 GLY D CA 1
ATOM 9578 C C . GLY D 1 188 ? 42.884 3.713 71.947 1.00 81.34 187 GLY D C 1
ATOM 9579 O O . GLY D 1 188 ? 42.225 3.451 72.954 1.00 81.34 187 GLY D O 1
ATOM 9580 N N . ASP D 1 189 ? 43.766 4.706 71.897 1.00 86.10 188 ASP D N 1
ATOM 9581 C CA . ASP D 1 189 ? 43.933 5.640 73.001 1.00 86.10 188 ASP D CA 1
ATOM 9582 C C . ASP D 1 189 ? 42.881 6.738 72.902 1.00 86.10 188 ASP D C 1
ATOM 9583 O O . ASP D 1 189 ? 42.755 7.578 73.793 1.00 86.10 188 ASP D O 1
ATOM 9588 N N . GLN D 1 190 ? 42.131 6.722 71.805 1.00 79.68 189 GLN D N 1
ATOM 9589 C CA . GLN D 1 190 ? 41.039 7.664 71.600 1.00 79.68 189 GLN D CA 1
ATOM 9590 C C . GLN D 1 190 ? 39.725 7.060 72.082 1.00 79.68 189 GLN D C 1
ATOM 9591 O O . GLN D 1 190 ? 38.710 7.749 72.179 1.00 79.68 189 GLN D O 1
ATOM 9597 N N . VAL D 1 191 ? 39.757 5.766 72.384 1.00 76.59 190 VAL D N 1
ATOM 9598 C CA . VAL D 1 191 ? 38.578 5.050 72.854 1.00 76.59 190 VAL D CA 1
ATOM 9599 C C . VAL D 1 191 ? 38.189 5.478 74.266 1.00 76.59 190 VAL D C 1
ATOM 9600 O O . VAL D 1 191 ? 39.010 5.441 75.183 1.00 76.59 190 VAL D O 1
ATOM 9604 N N . ASN D 1 192 ? 36.934 5.885 74.433 1.00 72.61 191 ASN D N 1
ATOM 9605 C CA . ASN D 1 192 ? 36.419 6.269 75.742 1.00 72.61 191 ASN D CA 1
ATOM 9606 C C . ASN D 1 192 ? 36.246 5.046 76.641 1.00 72.61 191 ASN D C 1
ATOM 9607 O O . ASN D 1 192 ? 35.376 4.208 76.404 1.00 72.61 191 ASN D O 1
ATOM 9612 N N . LYS D 1 193 ? 37.079 4.952 77.673 1.00 79.69 192 LYS D N 1
ATOM 9613 C CA . LYS D 1 193 ? 37.078 3.790 78.556 1.00 79.69 192 LYS D CA 1
ATOM 9614 C C . LYS D 1 193 ? 35.850 3.738 79.461 1.00 79.69 192 LYS D C 1
ATOM 9615 O O . LYS D 1 193 ? 35.470 2.669 79.938 1.00 79.69 192 LYS D O 1
ATOM 9621 N N . ASP D 1 194 ? 35.237 4.894 79.702 1.00 69.91 193 ASP D N 1
ATOM 9622 C CA . ASP D 1 194 ? 34.010 4.952 80.488 1.00 69.91 193 ASP D CA 1
ATOM 9623 C C . ASP D 1 194 ? 32.860 4.315 79.715 1.00 69.91 193 ASP D C 1
ATOM 9624 O O . ASP D 1 194 ? 32.065 3.560 80.275 1.00 69.91 193 ASP D O 1
ATOM 9629 N N . ILE D 1 195 ? 32.782 4.626 78.424 1.00 62.50 194 ILE D N 1
ATOM 9630 C CA . ILE D 1 195 ? 31.780 4.039 77.542 1.00 62.50 194 ILE D CA 1
ATOM 9631 C C . ILE D 1 195 ? 32.044 2.548 77.400 1.00 62.50 194 ILE D C 1
ATOM 9632 O O . ILE D 1 195 ? 31.121 1.731 77.418 1.00 62.50 194 ILE D O 1
ATOM 9637 N N . THR D 1 196 ? 33.321 2.207 77.263 1.00 59.38 195 THR D N 1
ATOM 9638 C CA . THR D 1 196 ? 33.752 0.820 77.160 1.00 59.38 195 THR D CA 1
ATOM 9639 C C . THR D 1 196 ? 33.396 0.047 78.433 1.00 59.38 195 THR D C 1
ATOM 9640 O O . THR D 1 196 ? 33.069 -1.140 78.382 1.00 59.38 195 THR D O 1
ATOM 9644 N N . GLN D 1 197 ? 33.437 0.740 79.568 1.00 87.12 196 GLN D N 1
ATOM 9645 C CA . GLN D 1 197 ? 33.088 0.149 80.857 1.00 87.12 196 GLN D CA 1
ATOM 9646 C C . GLN D 1 197 ? 31.616 -0.254 80.892 1.00 87.12 196 GLN D C 1
ATOM 9647 O O . GLN D 1 197 ? 31.263 -1.307 81.422 1.00 87.12 196 GLN D O 1
ATOM 9653 N N . LYS D 1 198 ? 30.765 0.590 80.316 1.00 70.64 197 LYS D N 1
ATOM 9654 C CA . LYS D 1 198 ? 29.324 0.365 80.325 1.00 70.64 197 LYS D CA 1
ATOM 9655 C C . LYS D 1 198 ? 28.902 -0.719 79.336 1.00 70.64 197 LYS D C 1
ATOM 9656 O O . LYS D 1 198 ? 27.959 -1.467 79.592 1.00 70.64 197 LYS D O 1
ATOM 9662 N N . TYR D 1 199 ? 29.602 -0.793 78.208 1.00 59.04 198 TYR D N 1
ATOM 9663 C CA . TYR D 1 199 ? 29.341 -1.820 77.205 1.00 59.04 198 TYR D CA 1
ATOM 9664 C C . TYR D 1 199 ? 29.585 -3.195 77.811 1.00 59.04 198 TYR D C 1
ATOM 9665 O O . TYR D 1 199 ? 28.814 -4.130 77.593 1.00 59.04 198 TYR D O 1
ATOM 9674 N N . ARG D 1 200 ? 30.665 -3.306 78.574 1.00 62.89 199 ARG D N 1
ATOM 9675 C CA . ARG D 1 200 ? 31.076 -4.580 79.149 1.00 62.89 199 ARG D CA 1
ATOM 9676 C C . ARG D 1 200 ? 30.068 -5.075 80.182 1.00 62.89 199 ARG D C 1
ATOM 9677 O O . ARG D 1 200 ? 29.850 -6.279 80.320 1.00 62.89 199 ARG D O 1
ATOM 9685 N N . THR D 1 201 ? 29.454 -4.140 80.902 1.00 61.10 200 THR D N 1
ATOM 9686 C CA . THR D 1 201 ? 28.415 -4.473 81.870 1.00 61.10 200 THR D CA 1
ATOM 9687 C C . THR D 1 201 ? 27.263 -5.191 81.174 1.00 61.10 200 THR D C 1
ATOM 9688 O O . THR D 1 201 ? 26.771 -6.214 81.654 1.00 61.10 200 THR D O 1
ATOM 9692 N N . ILE D 1 202 ? 26.846 -4.648 80.034 1.00 53.77 201 ILE D N 1
ATOM 9693 C CA . ILE D 1 202 ? 25.813 -5.269 79.215 1.00 53.77 201 ILE D CA 1
ATOM 9694 C C . ILE D 1 202 ? 26.283 -6.621 78.693 1.00 53.77 201 ILE D C 1
ATOM 9695 O O . ILE D 1 202 ? 25.557 -7.610 78.771 1.00 53.77 201 ILE D O 1
ATOM 9700 N N . LEU D 1 203 ? 27.505 -6.651 78.169 1.00 55.26 202 LEU D N 1
ATOM 9701 C CA . LEU D 1 203 ? 28.095 -7.872 77.628 1.00 55.26 202 LEU D CA 1
ATOM 9702 C C . LEU D 1 203 ? 28.173 -8.988 78.668 1.00 55.26 202 LEU D C 1
ATOM 9703 O O . LEU D 1 203 ? 27.889 -10.148 78.369 1.00 55.26 202 LEU D O 1
ATOM 9708 N N . ASP D 1 204 ? 28.555 -8.632 79.891 1.00 61.33 203 ASP D N 1
ATOM 9709 C CA . ASP D 1 204 ? 28.664 -9.608 80.970 1.00 61.33 203 ASP D CA 1
ATOM 9710 C C . ASP D 1 204 ? 27.295 -10.123 81.400 1.00 61.33 203 ASP D C 1
ATOM 9711 O O . ASP D 1 204 ? 27.178 -11.215 81.958 1.00 61.33 203 ASP D O 1
ATOM 9716 N N . SER D 1 205 ? 26.260 -9.333 81.132 1.00 67.61 204 SER D N 1
ATOM 9717 C CA . SER D 1 205 ? 24.896 -9.700 81.496 1.00 67.61 204 SER D CA 1
ATOM 9718 C C . SER D 1 205 ? 24.219 -10.536 80.414 1.00 67.61 204 SER D C 1
ATOM 9719 O O . SER D 1 205 ? 23.026 -10.823 80.503 1.00 67.61 204 SER D O 1
ATOM 9722 N N . THR D 1 206 ? 24.976 -10.924 79.393 1.00 60.17 205 THR D N 1
ATOM 9723 C CA . THR D 1 206 ? 24.422 -11.736 78.315 1.00 60.17 205 THR D CA 1
ATOM 9724 C C . THR D 1 206 ? 24.975 -13.156 78.326 1.00 60.17 205 THR D C 1
ATOM 9725 O O . THR D 1 206 ? 26.155 -13.370 78.597 1.00 60.17 205 THR D O 1
ATOM 9729 N N . VAL D 1 207 ? 24.111 -14.124 78.038 1.00 58.62 206 VAL D N 1
ATOM 9730 C CA . VAL D 1 207 ? 24.540 -15.504 77.875 1.00 58.62 206 VAL D CA 1
ATOM 9731 C C . VAL D 1 207 ? 25.183 -15.645 76.507 1.00 58.62 206 VAL D C 1
ATOM 9732 O O . VAL D 1 207 ? 24.777 -14.978 75.555 1.00 58.62 206 VAL D O 1
ATOM 9736 N N . VAL D 1 208 ? 26.183 -16.511 76.403 1.00 75.49 207 VAL D N 1
ATOM 9737 C CA . VAL D 1 208 ? 26.762 -16.821 75.106 1.00 75.49 207 VAL D CA 1
ATOM 9738 C C . VAL D 1 208 ? 25.836 -17.789 74.378 1.00 75.49 207 VAL D C 1
ATOM 9739 O O . VAL D 1 208 ? 25.971 -19.007 74.496 1.00 75.49 207 VAL D O 1
ATOM 9743 N N . ALA D 1 209 ? 24.879 -17.234 73.640 1.00 59.53 208 ALA D N 1
ATOM 9744 C CA . ALA D 1 209 ? 23.892 -18.038 72.931 1.00 59.53 208 ALA D CA 1
ATOM 9745 C C . ALA D 1 209 ? 23.393 -17.325 71.679 1.00 59.53 208 ALA D C 1
ATOM 9746 O O . ALA D 1 209 ? 23.228 -16.106 71.671 1.00 59.53 208 ALA D O 1
ATOM 9748 N N . SER D 1 210 ? 23.156 -18.095 70.622 1.00 63.52 209 SER D N 1
ATOM 9749 C CA . SER D 1 210 ? 22.693 -17.537 69.357 1.00 63.52 209 SER D CA 1
ATOM 9750 C C . SER D 1 210 ? 21.176 -17.399 69.338 1.00 63.52 209 SER D C 1
ATOM 9751 O O . SER D 1 210 ? 20.487 -17.903 70.226 1.00 63.52 209 SER D O 1
ATOM 9754 N N . GLN D 1 211 ? 20.665 -16.712 68.320 1.00 64.27 210 GLN D N 1
ATOM 9755 C CA . GLN D 1 211 ? 19.228 -16.561 68.136 1.00 64.27 210 GLN D CA 1
ATOM 9756 C C . GLN D 1 211 ? 18.563 -17.922 67.984 1.00 64.27 210 GLN D C 1
ATOM 9757 O O . GLN D 1 211 ? 17.532 -18.191 68.597 1.00 64.27 210 GLN D O 1
ATOM 9763 N N . ARG D 1 212 ? 19.169 -18.777 67.169 1.00 63.47 211 ARG D N 1
ATOM 9764 C CA . ARG D 1 212 ? 18.637 -20.109 66.909 1.00 63.47 211 ARG D CA 1
ATOM 9765 C C . ARG D 1 212 ? 18.535 -20.935 68.190 1.00 63.47 211 ARG D C 1
ATOM 9766 O O . ARG D 1 212 ? 17.607 -21.727 68.354 1.00 63.47 211 ARG D O 1
ATOM 9774 N N . GLU D 1 213 ? 19.486 -20.742 69.099 1.00 54.15 212 GLU D N 1
ATOM 9775 C CA . GLU D 1 213 ? 19.464 -21.435 70.382 1.00 54.15 212 GLU D CA 1
ATOM 9776 C C . GLU D 1 213 ? 18.307 -20.960 71.258 1.00 54.15 212 GLU D C 1
ATOM 9777 O O . GLU D 1 213 ? 17.623 -21.768 71.885 1.00 54.15 212 GLU D O 1
ATOM 9783 N N . TYR D 1 214 ? 18.081 -19.664 71.275 1.00 64.22 213 TYR D N 1
ATOM 9784 C CA . TYR D 1 214 ? 16.998 -19.114 72.050 1.00 64.22 213 TYR D CA 1
ATOM 9785 C C . TYR D 1 214 ? 15.669 -19.531 71.454 1.00 64.22 213 TYR D C 1
ATOM 9786 O O . TYR D 1 214 ? 14.809 -20.053 72.140 1.00 64.22 213 TYR D O 1
ATOM 9795 N N . ILE D 1 215 ? 15.516 -19.301 70.163 1.00 60.25 214 ILE D N 1
ATOM 9796 C CA . ILE D 1 215 ? 14.286 -19.629 69.452 1.00 60.25 214 ILE D CA 1
ATOM 9797 C C . ILE D 1 215 ? 13.881 -21.084 69.672 1.00 60.25 214 ILE D C 1
ATOM 9798 O O . ILE D 1 215 ? 12.715 -21.378 69.939 1.00 60.25 214 ILE D O 1
ATOM 9803 N N . ASN D 1 216 ? 14.849 -21.990 69.572 1.00 62.89 215 ASN D N 1
ATOM 9804 C CA . ASN D 1 216 ? 14.582 -23.406 69.791 1.00 62.89 215 ASN D CA 1
ATOM 9805 C C . ASN D 1 216 ? 14.155 -23.707 71.225 1.00 62.89 215 ASN D C 1
ATOM 9806 O O . ASN D 1 216 ? 13.267 -24.526 71.454 1.00 62.89 215 ASN D O 1
ATOM 9811 N N . SER D 1 217 ? 14.783 -23.036 72.186 1.00 67.62 216 SER D N 1
ATOM 9812 C CA . SER D 1 217 ? 14.465 -23.254 73.595 1.00 67.62 216 SER D CA 1
ATOM 9813 C C . SER D 1 217 ? 13.037 -22.820 73.920 1.00 67.62 216 SER D C 1
ATOM 9814 O O . SER D 1 217 ? 12.364 -23.441 74.740 1.00 67.62 216 SER D O 1
ATOM 9817 N N . VAL D 1 218 ? 12.581 -21.755 73.267 1.00 67.02 217 VAL D N 1
ATOM 9818 C CA . VAL D 1 218 ? 11.218 -21.270 73.451 1.00 67.02 217 VAL D CA 1
ATOM 9819 C C . VAL D 1 218 ? 10.215 -22.241 72.834 1.00 67.02 217 VAL D C 1
ATOM 9820 O O . VAL D 1 218 ? 9.157 -22.503 73.406 1.00 67.02 217 VAL D O 1
ATOM 9824 N N . LYS D 1 219 ? 10.557 -22.778 71.667 1.00 80.14 218 LYS D N 1
ATOM 9825 C CA . LYS D 1 219 ? 9.710 -23.760 70.999 1.00 80.14 218 LYS D CA 1
ATOM 9826 C C . LYS D 1 219 ? 9.603 -25.049 71.808 1.00 80.14 218 LYS D C 1
ATOM 9827 O O . LYS D 1 219 ? 8.539 -25.662 71.876 1.00 80.14 218 LYS D O 1
ATOM 9833 N N . GLN D 1 220 ? 10.713 -25.457 72.417 1.00 76.09 219 GLN D N 1
ATOM 9834 C CA . GLN D 1 220 ? 10.758 -26.704 73.173 1.00 76.09 219 GLN D CA 1
ATOM 9835 C C . GLN D 1 220 ? 10.037 -26.598 74.515 1.00 76.09 219 GLN D C 1
ATOM 9836 O O . GLN D 1 220 ? 9.744 -27.610 75.151 1.00 76.09 219 GLN D O 1
ATOM 9842 N N . GLY D 1 221 ? 9.756 -25.371 74.942 1.00 77.05 220 GLY D N 1
ATOM 9843 C CA . GLY D 1 221 ? 9.002 -25.150 76.162 1.00 77.05 220 GLY D CA 1
ATOM 9844 C C . GLY D 1 221 ? 9.812 -24.572 77.307 1.00 77.05 220 GLY D C 1
ATOM 9845 O O . GLY D 1 221 ? 9.264 -23.895 78.177 1.00 77.05 220 GLY D O 1
ATOM 9846 N N . LYS D 1 222 ? 11.114 -24.841 77.315 1.00 84.54 221 LYS D N 1
ATOM 9847 C CA . LYS D 1 222 ? 11.989 -24.346 78.376 1.00 84.54 221 LYS D CA 1
ATOM 9848 C C . LYS D 1 222 ? 13.048 -23.367 77.863 1.00 84.54 221 LYS D C 1
ATOM 9849 O O . LYS D 1 222 ? 14.137 -23.776 77.462 1.00 84.54 221 LYS D O 1
ATOM 9855 N N . PRO D 1 223 ? 12.725 -22.064 77.885 1.00 75.70 222 PRO D N 1
ATOM 9856 C CA . PRO D 1 223 ? 13.614 -20.999 77.405 1.00 75.70 222 PRO D CA 1
ATOM 9857 C C . PRO D 1 223 ? 14.928 -20.953 78.175 1.00 75.70 222 PRO D C 1
ATOM 9858 O O . PRO D 1 223 ? 14.973 -21.340 79.342 1.00 75.70 222 PRO D O 1
ATOM 9862 N N . ILE D 1 224 ? 15.985 -20.481 77.521 1.00 61.58 223 ILE D N 1
ATOM 9863 C CA . ILE D 1 224 ? 17.283 -20.345 78.169 1.00 61.58 223 ILE D CA 1
ATOM 9864 C C . ILE D 1 224 ? 17.375 -19.027 78.929 1.00 61.58 223 ILE D C 1
ATOM 9865 O O . ILE D 1 224 ? 18.283 -18.826 79.736 1.00 61.58 223 ILE D O 1
ATOM 9870 N N . SER D 1 225 ? 16.429 -18.132 78.666 1.00 68.54 224 SER D N 1
ATOM 9871 C CA . SER D 1 225 ? 16.394 -16.837 79.334 1.00 68.54 224 SER D CA 1
ATOM 9872 C C . SER D 1 225 ? 15.016 -16.193 79.243 1.00 68.54 224 SER D C 1
ATOM 9873 O O . SER D 1 225 ? 14.229 -16.503 78.349 1.00 68.54 224 SER D O 1
ATOM 9876 N N . ASN D 1 226 ? 14.735 -15.292 80.177 1.00 56.39 225 ASN D N 1
ATOM 9877 C CA . ASN D 1 226 ? 13.464 -14.582 80.205 1.00 56.39 225 ASN D CA 1
ATOM 9878 C C . ASN D 1 226 ? 13.581 -13.197 79.579 1.00 56.39 225 ASN D C 1
ATOM 9879 O O . ASN D 1 226 ? 12.616 -12.434 79.544 1.00 56.39 225 ASN D O 1
ATOM 9884 N N . TYR D 1 227 ? 14.772 -12.879 79.083 1.00 60.66 226 TYR D N 1
ATOM 9885 C CA . TYR D 1 227 ? 15.035 -11.567 78.505 1.00 60.66 226 TYR D CA 1
ATOM 9886 C C . TYR D 1 227 ? 15.764 -11.710 77.173 1.00 60.66 226 TYR D C 1
ATOM 9887 O O . TYR D 1 227 ? 16.879 -12.228 77.117 1.00 60.66 226 TYR D O 1
ATOM 9896 N N . TYR D 1 228 ? 15.122 -11.254 76.103 1.00 54.13 227 TYR D N 1
ATOM 9897 C CA . TYR D 1 228 ? 15.690 -11.354 74.765 1.00 54.13 227 TYR D CA 1
ATOM 9898 C C . TYR D 1 228 ? 15.789 -9.981 74.114 1.00 54.13 227 TYR D C 1
ATOM 9899 O O . TYR D 1 228 ? 14.855 -9.183 74.185 1.00 54.13 227 TYR D O 1
ATOM 9908 N N . VAL D 1 229 ? 16.926 -9.708 73.483 1.00 53.53 228 VAL D N 1
ATOM 9909 C CA . VAL D 1 229 ? 17.119 -8.444 72.784 1.00 53.53 228 VAL D CA 1
ATOM 9910 C C . VAL D 1 229 ? 17.440 -8.686 71.313 1.00 53.53 228 VAL D C 1
ATOM 9911 O O . VAL D 1 229 ? 18.282 -9.521 70.981 1.00 53.53 228 VAL D O 1
ATOM 9915 N N . GLY D 1 230 ? 16.762 -7.958 70.433 1.00 71.05 229 GLY D N 1
ATOM 9916 C CA . GLY D 1 230 ? 16.999 -8.083 69.007 1.00 71.05 229 GLY D CA 1
ATOM 9917 C C . GLY D 1 230 ? 15.921 -7.420 68.175 1.00 71.05 229 GLY D C 1
ATOM 9918 O O . GLY D 1 230 ? 15.006 -6.794 68.711 1.00 71.05 229 GLY D O 1
ATOM 9919 N N . TYR D 1 231 ? 16.033 -7.556 66.858 1.00 52.99 230 TYR D N 1
ATOM 9920 C CA . TYR D 1 231 ? 15.043 -7.004 65.943 1.00 52.99 230 TYR D CA 1
ATOM 9921 C C . TYR D 1 231 ? 13.750 -7.797 66.061 1.00 52.99 230 TYR D C 1
ATOM 9922 O O . TYR D 1 231 ? 13.766 -8.964 66.451 1.00 52.99 230 TYR D O 1
ATOM 9931 N N . SER D 1 232 ? 12.631 -7.167 65.725 1.00 55.33 231 SER D N 1
ATOM 9932 C CA . SER D 1 232 ? 11.345 -7.852 65.774 1.00 55.33 231 SER D CA 1
ATOM 9933 C C . SER D 1 232 ? 11.294 -8.982 64.751 1.00 55.33 231 SER D C 1
ATOM 9934 O O . SER D 1 232 ? 10.601 -9.979 64.951 1.00 55.33 231 SER D O 1
ATOM 9937 N N . GLU D 1 233 ? 12.044 -8.826 63.663 1.00 61.87 232 GLU D N 1
ATOM 9938 C CA . GLU D 1 233 ? 12.082 -9.825 62.600 1.00 61.87 232 GLU D CA 1
ATOM 9939 C C . GLU D 1 233 ? 12.701 -11.136 63.076 1.00 61.87 232 GLU D C 1
ATOM 9940 O O . GLU D 1 233 ? 12.416 -12.200 62.528 1.00 61.87 232 GLU D O 1
ATOM 9946 N N . SER D 1 234 ? 13.552 -11.055 64.094 1.00 53.19 233 SER D N 1
ATOM 9947 C CA . SER D 1 234 ? 14.218 -12.241 64.619 1.00 53.19 233 SER D CA 1
ATOM 9948 C C . SER D 1 234 ? 13.288 -13.048 65.518 1.00 53.19 233 SER D C 1
ATOM 9949 O O . SER D 1 234 ? 13.613 -14.166 65.916 1.00 53.19 233 SER D O 1
ATOM 9952 N N . MET D 1 235 ? 12.128 -12.477 65.829 1.00 58.39 234 MET D N 1
ATOM 9953 C CA . MET D 1 235 ? 11.175 -13.119 66.726 1.00 58.39 234 MET D CA 1
ATOM 9954 C C . MET D 1 235 ? 10.045 -13.801 65.964 1.00 58.39 234 MET D C 1
ATOM 9955 O O . MET D 1 235 ? 9.176 -14.427 66.569 1.00 58.39 234 MET D O 1
ATOM 9960 N N . CYS D 1 236 ? 10.061 -13.682 64.639 1.00 55.31 235 CYS D N 1
ATOM 9961 C CA . CYS D 1 236 ? 8.963 -14.179 63.812 1.00 55.31 235 CYS D CA 1
ATOM 9962 C C . CYS D 1 236 ? 8.814 -15.698 63.873 1.00 55.31 235 CYS D C 1
ATOM 9963 O O . CYS D 1 236 ? 7.763 -16.239 63.531 1.00 55.31 235 CYS D O 1
ATOM 9966 N N . GLU D 1 237 ? 9.867 -16.379 64.311 1.00 61.89 236 GLU D N 1
ATOM 9967 C CA . GLU D 1 237 ? 9.850 -17.833 64.407 1.00 61.89 236 GLU D CA 1
ATOM 9968 C C . GLU D 1 237 ? 8.919 -18.296 65.527 1.00 61.89 236 GLU D C 1
ATOM 9969 O O . GLU D 1 237 ? 8.427 -19.425 65.513 1.00 61.89 236 GLU D O 1
ATOM 9975 N N . ILE D 1 238 ? 8.683 -17.417 66.497 1.00 53.44 237 ILE D N 1
ATOM 9976 C CA . ILE D 1 238 ? 7.811 -17.727 67.624 1.00 53.44 237 ILE D CA 1
ATOM 9977 C C . ILE D 1 238 ? 6.676 -16.713 67.749 1.00 53.44 237 ILE D C 1
ATOM 9978 O O . ILE D 1 238 ? 6.250 -16.381 68.855 1.00 53.44 237 ILE D O 1
ATOM 9983 N N . LYS D 1 239 ? 6.182 -16.232 66.612 1.00 63.96 238 LYS D N 1
ATOM 9984 C CA . LYS D 1 239 ? 5.154 -15.195 66.614 1.00 63.96 238 LYS D CA 1
ATOM 9985 C C . LYS D 1 239 ? 3.826 -15.693 67.186 1.00 63.96 238 LYS D C 1
ATOM 9986 O O . LYS D 1 239 ? 3.049 -14.911 67.733 1.00 63.96 238 LYS D O 1
ATOM 9992 N N . ASP D 1 240 ? 3.575 -16.993 67.066 1.00 66.38 239 ASP D N 1
ATOM 9993 C CA . ASP D 1 240 ? 2.341 -17.578 67.581 1.00 66.38 239 ASP D CA 1
ATOM 9994 C C . ASP D 1 240 ? 2.435 -17.835 69.081 1.00 66.38 239 ASP D C 1
ATOM 9995 O O . ASP D 1 240 ? 1.420 -17.920 69.772 1.00 66.38 239 ASP D O 1
ATOM 10000 N N . ILE D 1 241 ? 3.662 -17.958 69.578 1.00 51.83 240 ILE D N 1
ATOM 10001 C CA . ILE D 1 241 ? 3.898 -18.124 71.006 1.00 51.83 240 ILE D CA 1
ATOM 10002 C C . ILE D 1 241 ? 3.793 -16.772 71.710 1.00 51.83 240 ILE D C 1
ATOM 10003 O O . ILE D 1 241 ? 3.275 -16.676 72.822 1.00 51.83 240 ILE D O 1
ATOM 10008 N N . ILE D 1 242 ? 4.277 -15.726 71.045 1.00 60.33 241 ILE D N 1
ATOM 10009 C CA . ILE D 1 242 ? 4.128 -14.361 71.536 1.00 60.33 241 ILE D CA 1
ATOM 10010 C C . ILE D 1 242 ? 2.647 -13.991 71.574 1.00 60.33 241 ILE D C 1
ATOM 10011 O O . ILE D 1 242 ? 2.197 -13.233 72.435 1.00 60.33 241 ILE D O 1
ATOM 10016 N N . ARG D 1 243 ? 1.894 -14.551 70.634 1.00 79.62 242 ARG D N 1
ATOM 10017 C CA . ARG D 1 243 ? 0.465 -14.296 70.516 1.00 79.62 242 ARG D CA 1
ATOM 10018 C C . ARG D 1 243 ? -0.325 -14.966 71.641 1.00 79.62 242 ARG D C 1
ATOM 10019 O O . ARG D 1 243 ? -1.372 -14.469 72.059 1.00 79.62 242 ARG D O 1
ATOM 10027 N N . ASP D 1 244 ? 0.188 -16.088 72.135 1.00 76.64 243 ASP D N 1
ATOM 10028 C CA . ASP D 1 244 ? -0.555 -16.915 73.081 1.00 76.64 243 ASP D CA 1
ATOM 10029 C C . ASP D 1 244 ? -0.063 -16.842 74.526 1.00 76.64 243 ASP D C 1
ATOM 10030 O O . ASP D 1 244 ? -0.856 -16.981 75.456 1.00 76.64 243 ASP D O 1
ATOM 10035 N N . GLN D 1 245 ? 1.235 -16.628 74.720 1.00 90.59 244 GLN D N 1
ATOM 10036 C CA . GLN D 1 245 ? 1.831 -16.841 76.039 1.00 90.59 244 GLN D CA 1
ATOM 10037 C C . GLN D 1 245 ? 2.351 -15.603 76.771 1.00 90.59 244 GLN D C 1
ATOM 10038 O O . GLN D 1 245 ? 3.390 -15.676 77.425 1.00 90.59 244 GLN D O 1
ATOM 10044 N N . GLN D 1 246 ? 1.632 -14.487 76.675 1.00 77.25 245 GLN D N 1
ATOM 10045 C CA . GLN D 1 246 ? 1.948 -13.290 77.462 1.00 77.25 245 GLN D CA 1
ATOM 10046 C C . GLN D 1 246 ? 3.412 -12.850 77.327 1.00 77.25 245 GLN D C 1
ATOM 10047 O O . GLN D 1 246 ? 4.225 -13.051 78.231 1.00 77.25 245 GLN D O 1
ATOM 10053 N N . TYR D 1 247 ? 3.746 -12.268 76.182 1.00 81.02 246 TYR D N 1
ATOM 10054 C CA . TYR D 1 247 ? 5.083 -11.730 75.968 1.00 81.02 246 TYR D CA 1
ATOM 10055 C C . TYR D 1 247 ? 5.008 -10.219 75.811 1.00 81.02 246 TYR D C 1
ATOM 10056 O O . TYR D 1 247 ? 4.050 -9.694 75.243 1.00 81.02 246 TYR D O 1
ATOM 10065 N N . ASN D 1 248 ? 6.014 -9.519 76.320 1.00 62.35 247 ASN D N 1
ATOM 10066 C CA . ASN D 1 248 ? 6.038 -8.066 76.232 1.00 62.35 247 ASN D CA 1
ATOM 10067 C C . ASN D 1 248 ? 7.255 -7.540 75.477 1.00 62.35 247 ASN D C 1
ATOM 10068 O O . ASN D 1 248 ? 8.395 -7.812 75.855 1.00 62.35 247 ASN D O 1
ATOM 10073 N N . VAL D 1 249 ? 7.006 -6.797 74.403 1.00 59.38 248 VAL D N 1
ATOM 10074 C CA . VAL D 1 249 ? 8.072 -6.100 73.692 1.00 59.38 248 VAL D CA 1
ATOM 10075 C C . VAL D 1 249 ? 8.134 -4.649 74.144 1.00 59.38 248 VAL D C 1
ATOM 10076 O O . VAL D 1 249 ? 7.121 -4.070 74.534 1.00 59.38 248 VAL D O 1
ATOM 10080 N N . GLN D 1 250 ? 9.324 -4.062 74.082 1.00 58.12 249 GLN D N 1
ATOM 10081 C CA . GLN D 1 250 ? 9.537 -2.732 74.632 1.00 58.12 249 GLN D CA 1
ATOM 10082 C C . GLN D 1 250 ? 10.651 -1.978 73.911 1.00 58.12 249 GLN D C 1
ATOM 10083 O O . GLN D 1 250 ? 11.661 -2.563 73.522 1.00 58.12 249 GLN D O 1
ATOM 10089 N N . LEU D 1 251 ? 10.451 -0.677 73.727 1.00 65.42 250 LEU D N 1
ATOM 10090 C CA . LEU D 1 251 ? 11.515 0.202 73.266 1.00 65.42 250 LEU D CA 1
ATOM 10091 C C . LEU D 1 251 ? 12.450 0.513 74.423 1.00 65.42 250 LEU D C 1
ATOM 10092 O O . LEU D 1 251 ? 12.057 1.169 75.388 1.00 65.42 250 LEU D O 1
ATOM 10097 N N . ILE D 1 252 ? 13.687 0.042 74.329 1.00 81.24 251 ILE D N 1
ATOM 10098 C CA . ILE D 1 252 ? 14.689 0.346 75.341 1.00 81.24 251 ILE D CA 1
ATOM 10099 C C . ILE D 1 252 ? 16.006 0.764 74.708 1.00 81.24 251 ILE D C 1
ATOM 10100 O O . ILE D 1 252 ? 16.565 0.049 73.878 1.00 81.24 251 ILE D O 1
ATOM 10105 N N . GLY D 1 253 ? 16.495 1.934 75.097 1.00 69.01 252 GLY D N 1
ATOM 10106 C CA . GLY D 1 253 ? 17.816 2.355 74.683 1.00 69.01 252 GLY D CA 1
ATOM 10107 C C . GLY D 1 253 ? 18.842 1.557 75.454 1.00 69.01 252 GLY D C 1
ATOM 10108 O O . GLY D 1 253 ? 18.535 1.007 76.513 1.00 69.01 252 GLY D O 1
ATOM 10109 N N . THR D 1 254 ? 20.056 1.475 74.922 1.00 67.52 253 THR D N 1
ATOM 10110 C CA . THR D 1 254 ? 21.148 0.840 75.645 1.00 67.52 253 THR D CA 1
ATOM 10111 C C . THR D 1 254 ? 21.402 1.640 76.920 1.00 67.52 253 THR D C 1
ATOM 10112 O O . THR D 1 254 ? 21.753 1.084 77.961 1.00 67.52 253 THR D O 1
ATOM 10116 N N . SER D 1 255 ? 21.196 2.950 76.823 1.00 102.88 254 SER D N 1
ATOM 10117 C CA . SER D 1 255 ? 21.223 3.845 77.969 1.00 102.88 254 SER D CA 1
ATOM 10118 C C . SER D 1 255 ? 20.474 5.113 77.591 1.00 102.88 254 SER D C 1
ATOM 10119 O O . SER D 1 255 ? 20.611 5.601 76.468 1.00 102.88 254 SER D O 1
ATOM 10122 N N . ASP D 1 256 ? 19.683 5.635 78.525 1.00 76.61 255 ASP D N 1
ATOM 10123 C CA . ASP D 1 256 ? 18.902 6.853 78.306 1.00 76.61 255 ASP D CA 1
ATOM 10124 C C . ASP D 1 256 ? 17.912 6.706 77.145 1.00 76.61 255 ASP D C 1
ATOM 10125 O O . ASP D 1 256 ? 16.939 5.956 77.245 1.00 76.61 255 ASP D O 1
ATOM 10130 N N . LYS D 1 257 ? 18.168 7.412 76.047 1.00 72.05 256 LYS D N 1
ATOM 10131 C CA . LYS D 1 257 ? 17.240 7.453 74.918 1.00 72.05 256 LYS D CA 1
ATOM 10132 C C . LYS D 1 257 ? 17.243 6.162 74.098 1.00 72.05 256 LYS D C 1
ATOM 10133 O O . LYS D 1 257 ? 18.293 5.548 73.903 1.00 72.05 256 LYS D O 1
ATOM 10139 N N . PRO D 1 258 ? 16.059 5.746 73.617 1.00 74.11 257 PRO D N 1
ATOM 10140 C CA . PRO D 1 258 ? 15.911 4.569 72.753 1.00 74.11 257 PRO D CA 1
ATOM 10141 C C . PRO D 1 258 ? 16.239 4.865 71.290 1.00 74.11 257 PRO D C 1
ATOM 10142 O O . PRO D 1 258 ? 15.870 5.918 70.773 1.00 74.11 257 PRO D O 1
ATOM 10146 N N . TYR D 1 259 ? 16.926 3.936 70.634 1.00 62.75 258 TYR D N 1
ATOM 10147 C CA . TYR D 1 259 ? 17.316 4.109 69.238 1.00 62.75 258 TYR D CA 1
ATOM 10148 C C . TYR D 1 259 ? 16.539 3.179 68.314 1.00 62.75 258 TYR D C 1
ATOM 10149 O O . TYR D 1 259 ? 16.222 2.048 68.680 1.00 62.75 258 TYR D O 1
ATOM 10158 N N . VAL D 1 260 ? 16.231 3.664 67.115 1.00 46.51 259 VAL D N 1
ATOM 10159 C CA . VAL D 1 260 ? 15.570 2.839 66.109 1.00 46.51 259 VAL D CA 1
ATOM 10160 C C . VAL D 1 260 ? 16.288 2.928 64.768 1.00 46.51 259 VAL D C 1
ATOM 10161 O O . VAL D 1 260 ? 17.045 3.866 64.515 1.00 46.51 259 VAL D O 1
ATOM 10165 N N . TYR D 1 261 ? 16.049 1.939 63.916 1.00 62.10 260 TYR D N 1
ATOM 10166 C CA . TYR D 1 261 ? 16.593 1.940 62.567 1.00 62.10 260 TYR D CA 1
ATOM 10167 C C . TYR D 1 261 ? 15.453 2.069 61.564 1.00 62.10 260 TYR D C 1
ATOM 10168 O O . TYR D 1 261 ? 14.414 1.424 61.710 1.00 62.10 260 TYR D O 1
ATOM 10177 N N . THR D 1 262 ? 15.641 2.909 60.552 1.00 62.54 261 THR D N 1
ATOM 10178 C CA . THR D 1 262 ? 14.638 3.064 59.507 1.00 62.54 261 THR D CA 1
ATOM 10179 C C . THR D 1 262 ? 15.232 2.793 58.131 1.00 62.54 261 THR D C 1
ATOM 10180 O O . THR D 1 262 ? 16.329 3.255 57.815 1.00 62.54 261 THR D O 1
ATOM 10184 N N . ASP D 1 263 ? 14.508 2.028 57.321 1.00 64.59 262 ASP D N 1
ATOM 10185 C CA . ASP D 1 263 ? 14.892 1.798 55.935 1.00 64.59 262 ASP D CA 1
ATOM 10186 C C . ASP D 1 263 ? 14.064 2.709 55.042 1.00 64.59 262 ASP D C 1
ATOM 10187 O O . ASP D 1 263 ? 12.834 2.691 55.094 1.00 64.59 262 ASP D O 1
ATOM 10192 N N . VAL D 1 264 ? 14.741 3.510 54.227 1.00 67.06 263 VAL D N 1
ATOM 10193 C CA . VAL D 1 264 ? 14.071 4.542 53.447 1.00 67.06 263 VAL D CA 1
ATOM 10194 C C . VAL D 1 264 ? 14.201 4.321 51.942 1.00 67.06 263 VAL D C 1
ATOM 10195 O O . VAL D 1 264 ? 15.298 4.098 51.430 1.00 67.06 263 VAL D O 1
ATOM 10199 N N . LEU D 1 265 ? 13.072 4.378 51.241 1.00 58.86 264 LEU D N 1
ATOM 10200 C CA . LEU D 1 265 ? 13.055 4.277 49.785 1.00 58.86 264 LEU D CA 1
ATOM 10201 C C . LEU D 1 265 ? 13.372 5.630 49.162 1.00 58.86 264 LEU D C 1
ATOM 10202 O O . LEU D 1 265 ? 12.618 6.585 49.327 1.00 58.86 264 LEU D O 1
ATOM 10207 N N . ALA D 1 266 ? 14.489 5.707 48.445 1.00 65.93 265 ALA D N 1
ATOM 10208 C CA . ALA D 1 266 ? 14.919 6.964 47.840 1.00 65.93 265 ALA D CA 1
ATOM 10209 C C . ALA D 1 266 ? 14.930 6.886 46.318 1.00 65.93 265 ALA D C 1
ATOM 10210 O O . ALA D 1 266 ? 14.811 5.806 45.741 1.00 65.93 265 ALA D O 1
ATOM 10212 N N . LEU D 1 267 ? 15.071 8.040 45.673 1.00 72.07 266 LEU D N 1
ATOM 10213 C CA . LEU D 1 267 ? 15.117 8.105 44.217 1.00 72.07 266 LEU D CA 1
ATOM 10214 C C . LEU D 1 267 ? 16.470 8.617 43.739 1.00 72.07 266 LEU D C 1
ATOM 10215 O O . LEU D 1 267 ? 17.073 9.480 44.375 1.00 72.07 266 LEU D O 1
ATOM 10220 N N . ASN D 1 268 ? 16.943 8.081 42.619 1.00 77.45 267 ASN D N 1
ATOM 10221 C CA . ASN D 1 268 ? 18.171 8.570 42.006 1.00 77.45 267 ASN D CA 1
ATOM 10222 C C . ASN D 1 268 ? 17.968 10.001 41.522 1.00 77.45 267 ASN D C 1
ATOM 10223 O O . ASN D 1 268 ? 16.910 10.337 40.990 1.00 77.45 267 ASN D O 1
ATOM 10228 N N . SER D 1 269 ? 18.979 10.842 41.708 1.00 76.75 268 SER D N 1
ATOM 10229 C CA . SER D 1 269 ? 18.862 12.260 41.379 1.00 76.75 268 SER D CA 1
ATOM 10230 C C . SER D 1 269 ? 18.757 12.521 39.876 1.00 76.75 268 SER D C 1
ATOM 10231 O O . SER D 1 269 ? 18.367 13.611 39.456 1.00 76.75 268 SER D O 1
ATOM 10234 N N . ASN D 1 270 ? 19.097 11.521 39.069 1.00 90.98 269 ASN D N 1
ATOM 10235 C CA . ASN D 1 270 ? 19.055 11.675 37.618 1.00 90.98 269 ASN D CA 1
ATOM 10236 C C . ASN D 1 270 ? 17.741 11.213 36.988 1.00 90.98 269 ASN D C 1
ATOM 10237 O O . ASN D 1 270 ? 17.654 11.052 35.771 1.00 90.98 269 ASN D O 1
ATOM 10242 N N . LEU D 1 271 ? 16.725 10.998 37.818 1.00 92.41 270 LEU D N 1
ATOM 10243 C CA . LEU D 1 271 ? 15.426 10.545 37.328 1.00 92.41 270 LEU D CA 1
ATOM 10244 C C . LEU D 1 271 ? 14.708 11.620 36.519 1.00 92.41 270 LEU D C 1
ATOM 10245 O O . LEU D 1 271 ? 14.731 12.798 36.874 1.00 92.41 270 LEU D O 1
ATOM 10250 N N . CYS D 1 272 ? 14.067 11.199 35.433 1.00 195.58 271 CYS D N 1
ATOM 10251 C CA . CYS D 1 272 ? 13.333 12.111 34.564 1.00 195.58 271 CYS D CA 1
ATOM 10252 C C . CYS D 1 272 ? 12.026 12.554 35.215 1.00 195.58 271 CYS D C 1
ATOM 10253 O O . CYS D 1 272 ? 11.692 12.118 36.317 1.00 195.58 271 CYS D O 1
ATOM 10256 N N . ASP D 1 273 ? 11.291 13.422 34.528 1.00 107.44 272 ASP D N 1
ATOM 10257 C CA . ASP D 1 273 ? 10.021 13.923 35.044 1.00 107.44 272 ASP D CA 1
ATOM 10258 C C . ASP D 1 273 ? 8.940 12.846 35.046 1.00 107.44 272 ASP D C 1
ATOM 10259 O O . ASP D 1 273 ? 8.098 12.804 35.943 1.00 107.44 272 ASP D O 1
ATOM 10264 N N . GLU D 1 274 ? 8.970 11.975 34.042 1.00 123.40 273 GLU D N 1
ATOM 10265 C CA . GLU D 1 274 ? 7.983 10.905 33.935 1.00 123.40 273 GLU D CA 1
ATOM 10266 C C . GLU D 1 274 ? 8.371 9.698 34.781 1.00 123.40 273 GLU D C 1
ATOM 10267 O O . GLU D 1 274 ? 7.523 9.093 35.437 1.00 123.40 273 GLU D O 1
ATOM 10273 N N . LYS D 1 275 ? 9.655 9.352 34.761 1.00 99.41 274 LYS D N 1
ATOM 10274 C CA . LYS D 1 275 ? 10.155 8.207 35.515 1.00 99.41 274 LYS D CA 1
ATOM 10275 C C . LYS D 1 275 ? 9.950 8.387 37.015 1.00 99.41 274 LYS D C 1
ATOM 10276 O O . LYS D 1 275 ? 9.784 7.411 37.746 1.00 99.41 274 LYS D O 1
ATOM 10282 N N . GLN D 1 276 ? 9.964 9.637 37.465 1.00 74.79 275 GLN D N 1
ATOM 10283 C CA . GLN D 1 276 ? 9.735 9.940 38.871 1.00 74.79 275 GLN D CA 1
ATOM 10284 C C . GLN D 1 276 ? 8.298 9.610 39.254 1.00 74.79 275 GLN D C 1
ATOM 10285 O O . GLN D 1 276 ? 8.035 9.119 40.350 1.00 74.79 275 GLN D O 1
ATOM 10291 N N . LYS D 1 277 ? 7.371 9.881 38.340 1.00 81.73 276 LYS D N 1
ATOM 10292 C CA . LYS D 1 277 ? 5.958 9.600 38.566 1.00 81.73 276 LYS D CA 1
ATOM 10293 C C . LYS D 1 277 ? 5.708 8.099 38.654 1.00 81.73 276 LYS D C 1
ATOM 10294 O O . LYS D 1 277 ? 4.867 7.643 39.430 1.00 81.73 276 LYS D O 1
ATOM 10300 N N . VAL D 1 278 ? 6.443 7.336 37.853 1.00 73.76 277 VAL D N 1
ATOM 10301 C CA . VAL D 1 278 ? 6.324 5.883 37.850 1.00 73.76 277 VAL D CA 1
ATOM 10302 C C . VAL D 1 278 ? 6.956 5.301 39.108 1.00 73.76 277 VAL D C 1
ATOM 10303 O O . VAL D 1 278 ? 6.433 4.357 39.701 1.00 73.76 277 VAL D O 1
ATOM 10307 N N . ALA D 1 279 ? 8.085 5.877 39.508 1.00 75.36 278 ALA D N 1
ATOM 10308 C CA . ALA D 1 279 ? 8.784 5.449 40.712 1.00 75.36 278 ALA D CA 1
ATOM 10309 C C . ALA D 1 279 ? 7.904 5.633 41.943 1.00 75.36 278 ALA D C 1
ATOM 10310 O O . ALA D 1 279 ? 7.799 4.735 42.777 1.00 75.36 278 ALA D O 1
ATOM 10312 N N . VAL D 1 280 ? 7.273 6.799 42.045 1.00 65.50 279 VAL D N 1
ATOM 10313 C CA . VAL D 1 280 ? 6.366 7.091 43.151 1.00 65.50 279 VAL D CA 1
ATOM 10314 C C . VAL D 1 280 ? 5.210 6.096 43.178 1.00 65.50 279 VAL D C 1
ATOM 10315 O O . VAL D 1 280 ? 4.808 5.624 44.241 1.00 65.50 279 VAL D O 1
ATOM 10319 N N . GLU D 1 281 ? 4.696 5.768 41.998 1.00 72.61 280 GLU D N 1
ATOM 10320 C CA . GLU D 1 281 ? 3.578 4.839 41.878 1.00 72.61 280 GLU D CA 1
ATOM 10321 C C . GLU D 1 281 ? 3.954 3.432 42.343 1.00 72.61 280 GLU D C 1
ATOM 10322 O O . GLU D 1 281 ? 3.141 2.732 42.948 1.00 72.61 280 GLU D O 1
ATOM 10328 N N . VAL D 1 282 ? 5.189 3.024 42.061 1.00 62.44 281 VAL D N 1
ATOM 10329 C CA . VAL D 1 282 ? 5.687 1.722 42.496 1.00 62.44 281 VAL D CA 1
ATOM 10330 C C . VAL D 1 282 ? 5.937 1.725 44.002 1.00 62.44 281 VAL D C 1
ATOM 10331 O O . VAL D 1 282 ? 5.631 0.754 44.697 1.00 62.44 281 VAL D O 1
ATOM 10335 N N . ILE D 1 283 ? 6.491 2.827 44.498 1.00 61.30 282 ILE D N 1
ATOM 10336 C CA . ILE D 1 283 ? 6.720 3.000 45.927 1.00 61.30 282 ILE D CA 1
ATOM 10337 C C . ILE D 1 283 ? 5.388 3.045 46.671 1.00 61.30 282 ILE D C 1
ATOM 10338 O O . ILE D 1 283 ? 5.257 2.493 47.766 1.00 61.30 282 ILE D O 1
ATOM 10343 N N . LYS D 1 284 ? 4.403 3.698 46.058 1.00 73.22 283 LYS D N 1
ATOM 10344 C CA . LYS D 1 284 ? 3.048 3.764 46.595 1.00 73.22 283 LYS D CA 1
ATOM 10345 C C . LYS D 1 284 ? 2.515 2.366 46.879 1.00 73.22 283 LYS D C 1
ATOM 10346 O O . LYS D 1 284 ? 1.948 2.110 47.942 1.00 73.22 283 LYS D O 1
ATOM 10352 N N . ASN D 1 285 ? 2.709 1.465 45.922 1.00 59.60 284 ASN D N 1
ATOM 10353 C CA . ASN D 1 285 ? 2.276 0.083 46.072 1.00 59.60 284 ASN D CA 1
ATOM 10354 C C . ASN D 1 285 ? 3.055 -0.632 47.171 1.00 59.60 284 ASN D C 1
ATOM 10355 O O . ASN D 1 285 ? 2.474 -1.325 47.999 1.00 59.60 284 ASN D O 1
ATOM 10360 N N . LEU D 1 286 ? 4.372 -0.445 47.182 1.00 62.69 285 LEU D N 1
ATOM 10361 C CA . LEU D 1 286 ? 5.235 -1.087 48.171 1.00 62.69 285 LEU D CA 1
ATOM 10362 C C . LEU D 1 286 ? 4.849 -0.751 49.608 1.00 62.69 285 LEU D C 1
ATOM 10363 O O . LEU D 1 286 ? 5.034 -1.563 50.514 1.00 62.69 285 LEU D O 1
ATOM 10368 N N . LEU D 1 287 ? 4.303 0.442 49.809 1.00 64.85 286 LEU D N 1
ATOM 10369 C CA . LEU D 1 287 ? 4.017 0.929 51.153 1.00 64.85 286 LEU D CA 1
ATOM 10370 C C . LEU D 1 287 ? 2.557 0.772 51.580 1.00 64.85 286 LEU D C 1
ATOM 10371 O O . LEU D 1 287 ? 2.272 0.625 52.768 1.00 64.85 286 LEU D O 1
ATOM 10376 N N . THR D 1 288 ? 1.636 0.797 50.622 1.00 60.66 287 THR D N 1
ATOM 10377 C CA . THR D 1 288 ? 0.214 0.813 50.961 1.00 60.66 287 THR D CA 1
ATOM 10378 C C . THR D 1 288 ? -0.547 -0.467 50.603 1.00 60.66 287 THR D C 1
ATOM 10379 O O . THR D 1 288 ? -1.643 -0.698 51.115 1.00 60.66 287 THR D O 1
ATOM 10383 N N . ASN D 1 289 ? 0.025 -1.292 49.731 1.00 59.54 288 ASN D N 1
ATOM 10384 C CA . ASN D 1 289 ? -0.622 -2.542 49.337 1.00 59.54 288 ASN D CA 1
ATOM 10385 C C . ASN D 1 289 ? -0.787 -3.481 50.526 1.00 59.54 288 ASN D C 1
ATOM 10386 O O . ASN D 1 289 ? 0.185 -3.820 51.202 1.00 59.54 288 ASN D O 1
ATOM 10391 N N . THR D 1 290 ? -2.024 -3.900 50.772 1.00 53.67 289 THR D N 1
ATOM 10392 C CA . THR D 1 290 ? -2.350 -4.693 51.953 1.00 53.67 289 THR D CA 1
ATOM 10393 C C . THR D 1 290 ? -1.732 -6.089 51.930 1.00 53.67 289 THR D C 1
ATOM 10394 O O . THR D 1 290 ? -1.372 -6.626 52.976 1.00 53.67 289 THR D O 1
ATOM 10398 N N . LEU D 1 291 ? -1.612 -6.674 50.743 1.00 55.53 290 LEU D N 1
ATOM 10399 C CA . LEU D 1 291 ? -1.033 -8.009 50.616 1.00 55.53 290 LEU D CA 1
ATOM 10400 C C . LEU D 1 291 ? 0.443 -7.995 50.998 1.00 55.53 290 LEU D C 1
ATOM 10401 O O . LEU D 1 291 ? 0.964 -8.970 51.539 1.00 55.53 290 LEU D O 1
ATOM 10406 N N . VAL D 1 292 ? 1.110 -6.881 50.716 1.00 57.85 291 VAL D N 1
ATOM 10407 C CA . VAL D 1 292 ? 2.498 -6.699 51.114 1.00 57.85 291 VAL D CA 1
ATOM 10408 C C . VAL D 1 292 ? 2.597 -6.561 52.629 1.00 57.85 291 VAL D C 1
ATOM 10409 O O . VAL D 1 292 ? 3.429 -7.205 53.270 1.00 57.85 291 VAL D O 1
ATOM 10413 N N . LEU D 1 293 ? 1.735 -5.721 53.194 1.00 68.30 292 LEU D N 1
ATOM 10414 C CA . LEU D 1 293 ? 1.724 -5.473 54.632 1.00 68.30 292 LEU D CA 1
ATOM 10415 C C . LEU D 1 293 ? 1.411 -6.738 55.424 1.00 68.30 292 LEU D C 1
ATOM 10416 O O . LEU D 1 293 ? 1.983 -6.970 56.489 1.00 68.30 292 LEU D O 1
ATOM 10421 N N . ASP D 1 294 ? 0.502 -7.553 54.899 1.00 51.16 293 ASP D N 1
ATOM 10422 C CA . ASP D 1 294 ? 0.142 -8.807 55.549 1.00 51.16 293 ASP D CA 1
ATOM 10423 C C . ASP D 1 294 ? 1.327 -9.763 55.566 1.00 51.16 293 ASP D C 1
ATOM 10424 O O . ASP D 1 294 ? 1.543 -10.482 56.542 1.00 51.16 293 ASP D O 1
ATOM 10429 N N . LEU D 1 295 ? 2.091 -9.765 54.479 1.00 54.83 294 LEU D N 1
ATOM 10430 C CA . LEU D 1 295 ? 3.289 -10.587 54.392 1.00 54.83 294 LEU D CA 1
ATOM 10431 C C . LEU D 1 295 ? 4.345 -10.098 55.374 1.00 54.83 294 LEU D C 1
ATOM 10432 O O . LEU D 1 295 ? 5.053 -10.899 55.982 1.00 54.83 294 LEU D O 1
ATOM 10437 N N . LEU D 1 296 ? 4.441 -8.780 55.531 1.00 49.26 295 LEU D N 1
ATOM 10438 C CA . LEU D 1 296 ? 5.352 -8.194 56.508 1.00 49.26 295 LEU D CA 1
ATOM 10439 C C . LEU D 1 296 ? 4.981 -8.632 57.921 1.00 49.26 295 LEU D C 1
ATOM 10440 O O . LEU D 1 296 ? 5.855 -8.891 58.750 1.00 49.26 295 LEU D O 1
ATOM 10445 N N . GLY D 1 297 ? 3.680 -8.716 58.183 1.00 44.93 296 GLY D N 1
ATOM 10446 C CA . GLY D 1 297 ? 3.183 -9.114 59.487 1.00 44.93 296 GLY D CA 1
ATOM 10447 C C . GLY D 1 297 ? 3.538 -10.547 59.826 1.00 44.93 296 GLY D C 1
ATOM 10448 O O . GLY D 1 297 ? 3.744 -10.886 60.992 1.00 44.93 296 GLY D O 1
ATOM 10449 N N . LEU D 1 298 ? 3.615 -11.391 58.803 1.00 59.20 297 LEU D N 1
ATOM 10450 C CA . LEU D 1 298 ? 3.984 -12.790 58.989 1.00 59.20 297 LEU D CA 1
ATOM 10451 C C . LEU D 1 298 ? 5.434 -12.927 59.442 1.00 59.20 297 LEU D C 1
ATOM 10452 O O . LEU D 1 298 ? 5.803 -13.915 60.077 1.00 59.20 297 LEU D O 1
ATOM 10457 N N . GLY D 1 299 ? 6.249 -11.930 59.112 1.00 52.97 298 GLY D N 1
ATOM 10458 C CA . GLY D 1 299 ? 7.651 -11.934 59.482 1.00 52.97 298 GLY D CA 1
ATOM 10459 C C . GLY D 1 299 ? 7.964 -10.946 60.589 1.00 52.97 298 GLY D C 1
ATOM 10460 O O . GLY D 1 299 ? 9.130 -10.700 60.901 1.00 52.97 298 GLY D O 1
ATOM 10461 N N . LEU D 1 300 ? 6.914 -10.379 61.177 1.00 54.73 299 LEU D N 1
ATOM 10462 C CA . LEU D 1 300 ? 7.040 -9.422 62.275 1.00 54.73 299 LEU D CA 1
ATOM 10463 C C . LEU D 1 300 ? 7.910 -8.208 61.951 1.00 54.73 299 LEU D C 1
ATOM 10464 O O . LEU D 1 300 ? 8.464 -7.583 62.852 1.00 54.73 299 LEU D O 1
ATOM 10469 N N . THR D 1 301 ? 8.033 -7.875 60.671 1.00 42.55 300 THR D N 1
ATOM 10470 C CA . THR D 1 301 ? 8.762 -6.672 60.289 1.00 42.55 300 THR D CA 1
ATOM 10471 C C . THR D 1 301 ? 7.800 -5.489 60.276 1.00 42.55 300 THR D C 1
ATOM 10472 O O . THR D 1 301 ? 6.635 -5.634 59.913 1.00 42.55 300 THR D O 1
ATOM 10476 N N . LEU D 1 302 ? 8.288 -4.322 60.680 1.00 58.41 301 LEU D N 1
ATOM 10477 C CA . LEU D 1 302 ? 7.415 -3.182 60.931 1.00 58.41 301 LEU D CA 1
ATOM 10478 C C . LEU D 1 302 ? 7.426 -2.162 59.799 1.00 58.41 301 LEU D C 1
ATOM 10479 O O . LEU D 1 302 ? 8.490 -1.762 59.330 1.00 58.41 301 LEU D O 1
ATOM 10484 N N . PRO D 1 303 ? 6.232 -1.736 59.358 1.00 66.42 302 PRO D N 1
ATOM 10485 C CA . PRO D 1 303 ? 6.116 -0.598 58.441 1.00 66.42 302 PRO D CA 1
ATOM 10486 C C . PRO D 1 303 ? 6.524 0.682 59.162 1.00 66.42 302 PRO D C 1
ATOM 10487 O O . PRO D 1 303 ? 6.294 0.797 60.366 1.00 66.42 302 PRO D O 1
ATOM 10491 N N . ALA D 1 304 ? 7.118 1.627 58.442 1.00 60.06 303 ALA D N 1
ATOM 10492 C CA . ALA D 1 304 ? 7.617 2.851 59.062 1.00 60.06 303 ALA D CA 1
ATOM 10493 C C . ALA D 1 304 ? 6.544 3.931 59.211 1.00 60.06 303 ALA D C 1
ATOM 10494 O O . ALA D 1 304 ? 6.787 4.973 59.817 1.00 60.06 303 ALA D O 1
ATOM 10496 N N . ASN D 1 305 ? 5.361 3.680 58.661 1.00 59.11 304 ASN D N 1
ATOM 10497 C CA . ASN D 1 305 ? 4.273 4.654 58.718 1.00 59.11 304 ASN D CA 1
ATOM 10498 C C . ASN D 1 305 ? 3.163 4.236 59.676 1.00 59.11 304 ASN D C 1
ATOM 10499 O O . ASN D 1 305 ? 2.963 3.047 59.922 1.00 59.11 304 ASN D O 1
ATOM 10504 N N . LYS D 1 306 ? 2.443 5.219 60.210 1.00 69.69 305 LYS D N 1
ATOM 10505 C CA . LYS D 1 306 ? 1.380 4.958 61.178 1.00 69.69 305 LYS D CA 1
ATOM 10506 C C . LYS D 1 306 ? 0.259 4.102 60.597 1.00 69.69 305 LYS D C 1
ATOM 10507 O O . LYS D 1 306 ? -0.267 3.220 61.274 1.00 69.69 305 LYS D O 1
ATOM 10513 N N . ASN D 1 307 ? -0.099 4.363 59.343 1.00 63.27 306 ASN D N 1
ATOM 10514 C CA . ASN D 1 307 ? -1.144 3.595 58.674 1.00 63.27 306 ASN D CA 1
ATOM 10515 C C . ASN D 1 307 ? -0.758 2.129 58.514 1.00 63.27 306 ASN D C 1
ATOM 10516 O O . ASN D 1 307 ? -1.595 1.237 58.659 1.00 63.27 306 ASN D O 1
ATOM 10521 N N . GLY D 1 308 ? 0.516 1.890 58.215 1.00 58.30 307 GLY D N 1
ATOM 10522 C CA . GLY D 1 308 ? 1.026 0.539 58.064 1.00 58.30 307 GLY D CA 1
ATOM 10523 C C . GLY D 1 308 ? 1.063 -0.193 59.389 1.00 58.30 307 GLY D C 1
ATOM 10524 O O . GLY D 1 308 ? 0.709 -1.370 59.470 1.00 58.30 307 GLY D O 1
ATOM 10525 N N . ILE D 1 309 ? 1.495 0.509 60.431 1.00 58.47 308 ILE D N 1
ATOM 10526 C CA . ILE D 1 309 ? 1.521 -0.049 61.776 1.00 58.47 308 ILE D CA 1
ATOM 10527 C C . ILE D 1 309 ? 0.105 -0.344 62.263 1.00 58.47 308 ILE D C 1
ATOM 10528 O O . ILE D 1 309 ? -0.159 -1.406 62.830 1.00 58.47 308 ILE D O 1
ATOM 10533 N N . ALA D 1 310 ? -0.805 0.596 62.026 1.00 63.83 309 ALA D N 1
ATOM 10534 C CA . ALA D 1 310 ? -2.191 0.449 62.459 1.00 63.83 309 ALA D CA 1
ATOM 10535 C C . ALA D 1 310 ? -2.865 -0.753 61.808 1.00 63.83 309 ALA D C 1
ATOM 10536 O O . ALA D 1 310 ? -3.676 -1.431 62.436 1.00 63.83 309 ALA D O 1
ATOM 10538 N N . HIS D 1 311 ? -2.522 -1.014 60.550 1.00 55.47 310 HIS D N 1
ATOM 10539 C CA . HIS D 1 311 ? -3.116 -2.123 59.811 1.00 55.47 310 HIS D CA 1
ATOM 10540 C C . HIS D 1 311 ? -2.765 -3.474 60.424 1.00 55.47 310 HIS D C 1
ATOM 10541 O O . HIS D 1 311 ? -3.609 -4.367 60.512 1.00 55.47 310 HIS D O 1
ATOM 10548 N N . LEU D 1 312 ? -1.515 -3.622 60.847 1.00 52.04 311 LEU D N 1
ATOM 10549 C CA . LEU D 1 312 ? -1.060 -4.879 61.425 1.00 52.04 311 LEU D CA 1
ATOM 10550 C C . LEU D 1 312 ? -1.422 -4.975 62.904 1.00 52.04 311 LEU D C 1
ATOM 10551 O O . LEU D 1 312 ? -1.480 -6.069 63.467 1.00 52.04 311 LEU D O 1
ATOM 10556 N N . ALA D 1 313 ? -1.680 -3.826 63.521 1.00 73.90 312 ALA D N 1
ATOM 10557 C CA . ALA D 1 313 ? -2.028 -3.772 64.938 1.00 73.90 312 ALA D CA 1
ATOM 10558 C C . ALA D 1 313 ? -3.444 -4.277 65.207 1.00 73.90 312 ALA D C 1
ATOM 10559 O O . ALA D 1 313 ? -3.760 -4.696 66.321 1.00 73.90 312 ALA D O 1
ATOM 10561 N N . LYS D 1 314 ? -4.292 -4.236 64.185 1.00 72.07 313 LYS D N 1
ATOM 10562 C CA . LYS D 1 314 ? -5.681 -4.661 64.327 1.00 72.07 313 LYS D CA 1
ATOM 10563 C C . LYS D 1 314 ? -5.807 -6.172 64.506 1.00 72.07 313 LYS D C 1
ATOM 10564 O O . LYS D 1 314 ? -6.830 -6.663 64.984 1.00 72.07 313 LYS D O 1
ATOM 10570 N N . SER D 1 315 ? -4.764 -6.905 64.128 1.00 58.27 314 SER D N 1
ATOM 10571 C CA . SER D 1 315 ? -4.805 -8.363 64.170 1.00 58.27 314 SER D CA 1
ATOM 10572 C C . SER D 1 315 ? -3.739 -8.955 65.087 1.00 58.27 314 SER D C 1
ATOM 10573 O O . SER D 1 315 ? -3.690 -10.169 65.289 1.00 58.27 314 SER D O 1
ATOM 10576 N N . SER D 1 316 ? -2.890 -8.098 65.644 1.00 53.22 315 SER D N 1
ATOM 10577 C CA . SER D 1 316 ? -1.765 -8.561 66.451 1.00 53.22 315 SER D CA 1
ATOM 10578 C C . SER D 1 316 ? -1.513 -7.684 67.673 1.00 53.22 315 SER D C 1
ATOM 10579 O O . SER D 1 316 ? -1.314 -6.475 67.552 1.00 53.22 315 SER D O 1
ATOM 10582 N N . ASN D 1 317 ? -1.514 -8.302 68.850 1.00 51.88 316 ASN D N 1
ATOM 10583 C CA . ASN D 1 317 ? -1.193 -7.587 70.079 1.00 51.88 316 ASN D CA 1
ATOM 10584 C C . ASN D 1 317 ? 0.283 -7.197 70.120 1.00 51.88 316 ASN D C 1
ATOM 10585 O O . ASN D 1 317 ? 0.662 -6.228 70.781 1.00 51.88 316 ASN D O 1
ATOM 10590 N N . PHE D 1 318 ? 1.107 -7.960 69.406 1.00 56.11 317 PHE D N 1
ATOM 10591 C CA . PHE D 1 318 ? 2.526 -7.654 69.265 1.00 56.11 317 PHE D CA 1
ATOM 10592 C C . PHE D 1 318 ? 2.703 -6.277 68.634 1.00 56.11 317 PHE D C 1
ATOM 10593 O O . PHE D 1 318 ? 3.356 -5.402 69.205 1.00 56.11 317 PHE D O 1
ATOM 10601 N N . TYR D 1 319 ? 2.112 -6.090 67.457 1.00 57.44 318 TYR D N 1
ATOM 10602 C CA . TYR D 1 319 ? 2.145 -4.799 66.778 1.00 57.44 318 TYR D CA 1
ATOM 10603 C C . TYR D 1 319 ? 1.447 -3.723 67.601 1.00 57.44 318 TYR D C 1
ATOM 10604 O O . TYR D 1 319 ? 1.821 -2.551 67.552 1.00 57.44 318 TYR D O 1
ATOM 10613 N N . ALA D 1 320 ? 0.431 -4.130 68.355 1.00 58.62 319 ALA D N 1
ATOM 10614 C CA . ALA D 1 320 ? -0.306 -3.211 69.211 1.00 58.62 319 ALA D CA 1
ATOM 10615 C C . ALA D 1 320 ? 0.596 -2.621 70.289 1.00 58.62 319 ALA D C 1
ATOM 10616 O O . ALA D 1 320 ? 0.612 -1.408 70.498 1.00 58.62 319 ALA D O 1
ATOM 10618 N N . GLN D 1 321 ? 1.347 -3.484 70.968 1.00 55.86 320 GLN D N 1
ATOM 10619 C CA . GLN D 1 321 ? 2.272 -3.043 72.008 1.00 55.86 320 GLN D CA 1
ATOM 10620 C C . GLN D 1 321 ? 3.313 -2.082 71.450 1.00 55.86 320 GLN D C 1
ATOM 10621 O O . GLN D 1 321 ? 3.678 -1.101 72.098 1.00 55.86 320 GLN D O 1
ATOM 10627 N N . LEU D 1 322 ? 3.788 -2.369 70.242 1.00 57.83 321 LEU D N 1
ATOM 10628 C CA . LEU D 1 322 ? 4.773 -1.517 69.592 1.00 57.83 321 LEU D CA 1
ATOM 10629 C C . LEU D 1 322 ? 4.172 -0.168 69.220 1.00 57.83 321 LEU D C 1
ATOM 10630 O O . LEU D 1 322 ? 4.832 0.863 69.329 1.00 57.83 321 LEU D O 1
ATOM 10635 N N . SER D 1 323 ? 2.914 -0.181 68.788 1.00 65.34 322 SER D N 1
ATOM 10636 C CA . SER D 1 323 ? 2.224 1.049 68.414 1.00 65.34 322 SER D CA 1
ATOM 10637 C C . SER D 1 323 ? 2.114 1.996 69.606 1.00 65.34 322 SER D C 1
ATOM 10638 O O . SER D 1 323 ? 2.370 3.193 69.485 1.00 65.34 322 SER D O 1
ATOM 10641 N N . GLN D 1 324 ? 1.740 1.447 70.759 1.00 69.31 323 GLN D N 1
ATOM 10642 C CA . GLN D 1 324 ? 1.647 2.227 71.989 1.00 69.31 323 GLN D CA 1
ATOM 10643 C C . GLN D 1 324 ? 3.031 2.687 72.426 1.00 69.31 323 GLN D C 1
ATOM 10644 O O . GLN D 1 324 ? 3.184 3.737 73.052 1.00 69.31 323 GLN D O 1
ATOM 10650 N N . GLN D 1 325 ? 4.035 1.887 72.085 1.00 65.38 324 GLN D N 1
ATOM 10651 C CA . GLN D 1 325 ? 5.413 2.162 72.465 1.00 65.38 324 GLN D CA 1
ATOM 10652 C C . GLN D 1 325 ? 5.961 3.381 71.726 1.00 65.38 324 GLN D C 1
ATOM 10653 O O . GLN D 1 325 ? 6.497 4.302 72.345 1.00 65.38 324 GLN D O 1
ATOM 10659 N N . PHE D 1 326 ? 5.820 3.381 70.403 1.00 69.21 325 PHE D N 1
ATOM 10660 C CA . PHE D 1 326 ? 6.326 4.474 69.575 1.00 69.21 325 PHE D CA 1
ATOM 10661 C C . PHE D 1 326 ? 5.627 5.801 69.866 1.00 69.21 325 PHE D C 1
ATOM 10662 O O . PHE D 1 326 ? 6.235 6.864 69.762 1.00 69.21 325 PHE D O 1
ATOM 10670 N N . ASP D 1 327 ? 4.350 5.735 70.231 1.00 89.23 326 ASP D N 1
ATOM 10671 C CA . ASP D 1 327 ? 3.580 6.940 70.525 1.00 89.23 326 ASP D CA 1
ATOM 10672 C C . ASP D 1 327 ? 3.989 7.564 71.856 1.00 89.23 326 ASP D C 1
ATOM 10673 O O . ASP D 1 327 ? 4.086 8.785 71.975 1.00 89.23 326 ASP D O 1
ATOM 10678 N N . ALA D 1 328 ? 4.231 6.718 72.851 1.00 75.01 327 ALA D N 1
ATOM 10679 C CA . ALA D 1 328 ? 4.569 7.184 74.192 1.00 75.01 327 ALA D CA 1
ATOM 10680 C C . ALA D 1 328 ? 5.981 7.758 74.271 1.00 75.01 327 ALA D C 1
ATOM 10681 O O . ALA D 1 328 ? 6.228 8.721 74.997 1.00 75.01 327 ALA D O 1
ATOM 10683 N N . LYS D 1 329 ? 6.905 7.164 73.522 1.00 73.33 328 LYS D N 1
ATOM 10684 C CA . LYS D 1 329 ? 8.306 7.566 73.581 1.00 73.33 328 LYS D CA 1
ATOM 10685 C C . LYS D 1 329 ? 8.756 8.252 72.295 1.00 73.33 328 LYS D C 1
ATOM 10686 O O . LYS D 1 329 ? 9.937 8.229 71.954 1.00 73.33 328 LYS D O 1
ATOM 10692 N N . GLU D 1 330 ? 7.808 8.868 71.596 1.00 74.16 329 GLU D N 1
ATOM 10693 C CA . GLU D 1 330 ? 8.071 9.493 70.301 1.00 74.16 329 GLU D CA 1
ATOM 10694 C C . GLU D 1 330 ? 9.141 10.584 70.363 1.00 74.16 329 GLU D C 1
ATOM 10695 O O . GLU D 1 330 ? 9.962 10.712 69.453 1.00 74.16 329 GLU D O 1
ATOM 10701 N N . SER D 1 331 ? 9.132 11.362 71.440 1.00 79.42 330 SER D N 1
ATOM 10702 C CA . SER D 1 331 ? 10.064 12.476 71.588 1.00 79.42 330 SER D CA 1
ATOM 10703 C C . SER D 1 331 ? 11.414 12.032 72.145 1.00 79.42 330 SER D C 1
ATOM 10704 O O . SER D 1 331 ? 12.351 12.827 72.226 1.00 79.42 330 SER D O 1
ATOM 10707 N N . GLU D 1 332 ? 11.510 10.762 72.526 1.00 68.88 331 GLU D N 1
ATOM 10708 C CA . GLU D 1 332 ? 12.730 10.237 73.131 1.00 68.88 331 GLU D CA 1
ATOM 10709 C C . GLU D 1 332 ? 13.570 9.453 72.126 1.00 68.88 331 GLU D C 1
ATOM 10710 O O . GLU D 1 332 ? 14.783 9.316 72.289 1.00 68.88 331 GLU D O 1
ATOM 10716 N N . VAL D 1 333 ? 12.915 8.944 71.088 1.00 66.17 332 VAL D N 1
ATOM 10717 C CA . VAL D 1 333 ? 13.567 8.088 70.102 1.00 66.17 332 VAL D CA 1
ATOM 10718 C C . VAL D 1 333 ? 14.670 8.809 69.326 1.00 66.17 332 VAL D C 1
ATOM 10719 O O . VAL D 1 333 ? 14.471 9.915 68.824 1.00 66.17 332 VAL D O 1
ATOM 10723 N N . ARG D 1 334 ? 15.834 8.171 69.241 1.00 64.20 333 ARG D N 1
ATOM 10724 C CA . ARG D 1 334 ? 16.967 8.719 68.505 1.00 64.20 333 ARG D CA 1
ATOM 10725 C C . ARG D 1 334 ? 17.312 7.853 67.295 1.00 64.20 333 ARG D C 1
ATOM 10726 O O . ARG D 1 334 ? 17.025 6.656 67.275 1.00 64.20 333 ARG D O 1
ATOM 10734 N N . VAL D 1 335 ? 17.921 8.467 66.284 1.00 53.64 334 VAL D N 1
ATOM 10735 C CA . VAL D 1 335 ? 18.329 7.746 65.080 1.00 53.64 334 VAL D CA 1
ATOM 10736 C C . VAL D 1 335 ? 19.766 8.091 64.697 1.00 53.64 334 VAL D C 1
ATOM 10737 O O . VAL D 1 335 ? 20.057 9.216 64.286 1.00 53.64 334 VAL D O 1
ATOM 10741 N N . LEU D 1 336 ? 20.661 7.116 64.831 1.00 68.15 335 LEU D N 1
ATOM 10742 C CA . LEU D 1 336 ? 22.068 7.317 64.503 1.00 68.15 335 LEU D CA 1
ATOM 10743 C C . LEU D 1 336 ? 22.282 7.361 62.992 1.00 68.15 335 LEU D C 1
ATOM 10744 O O . LEU D 1 336 ? 21.807 6.487 62.266 1.00 68.15 335 LEU D O 1
ATOM 10749 N N . ARG D 1 337 ? 22.992 8.384 62.525 1.00 64.12 336 ARG D N 1
ATOM 10750 C CA . ARG D 1 337 ? 23.271 8.549 61.099 1.00 64.12 336 ARG D CA 1
ATOM 10751 C C . ARG D 1 337 ? 24.719 8.973 60.867 1.00 64.12 336 ARG D C 1
ATOM 10752 O O . ARG D 1 337 ? 25.360 9.536 61.757 1.00 64.12 336 ARG D O 1
ATOM 10760 N N . CYS D 1 338 ? 25.230 8.704 59.670 1.00 67.36 337 CYS D N 1
ATOM 10761 C CA . CYS D 1 338 ? 26.612 9.034 59.335 1.00 67.36 337 CYS D CA 1
ATOM 10762 C C . CYS D 1 338 ? 26.681 10.172 58.319 1.00 67.36 337 CYS D C 1
ATOM 10763 O O . CYS D 1 338 ? 26.026 10.128 57.277 1.00 67.36 337 CYS D O 1
ATOM 10766 N N . VAL D 1 339 ? 27.487 11.184 58.624 1.00 69.77 338 VAL D N 1
ATOM 10767 C CA . VAL D 1 339 ? 27.572 12.375 57.784 1.00 69.77 338 VAL D CA 1
ATOM 10768 C C . VAL D 1 339 ? 28.480 12.191 56.567 1.00 69.77 338 VAL D C 1
ATOM 10769 O O . VAL D 1 339 ? 28.091 12.511 55.444 1.00 69.77 338 VAL D O 1
ATOM 10773 N N . ASP D 1 340 ? 29.685 11.675 56.788 1.00 76.43 339 ASP D N 1
ATOM 10774 C CA . ASP D 1 340 ? 30.670 11.577 55.713 1.00 76.43 339 ASP D CA 1
ATOM 10775 C C . ASP D 1 340 ? 31.357 10.215 55.610 1.00 76.43 339 ASP D C 1
ATOM 10776 O O . ASP D 1 340 ? 32.494 10.127 55.146 1.00 76.43 339 ASP D O 1
ATOM 10781 N N . PHE D 1 341 ? 30.673 9.158 56.036 1.00 56.63 340 PHE D N 1
ATOM 10782 C CA . PHE D 1 341 ? 31.236 7.814 55.945 1.00 56.63 340 PHE D CA 1
ATOM 10783 C C . PHE D 1 341 ? 30.159 6.734 55.863 1.00 56.63 340 PHE D C 1
ATOM 10784 O O . PHE D 1 341 ? 28.971 7.012 56.024 1.00 56.63 340 PHE D O 1
ATOM 10792 N N . ALA D 1 342 ? 30.586 5.500 55.608 1.00 47.28 341 ALA D N 1
ATOM 10793 C CA . ALA D 1 342 ? 29.661 4.380 55.483 1.00 47.28 341 ALA D CA 1
ATOM 10794 C C . ALA D 1 342 ? 30.239 3.090 56.064 1.00 47.28 341 ALA D C 1
ATOM 10795 O O . ALA D 1 342 ? 30.851 3.102 57.130 1.00 47.28 341 ALA D O 1
ATOM 10797 N N . ASN D 1 343 ? 30.045 1.984 55.352 1.00 57.57 342 ASN D N 1
ATOM 10798 C CA . ASN D 1 343 ? 30.407 0.659 55.852 1.00 57.57 342 ASN D CA 1
ATOM 10799 C C . ASN D 1 343 ? 31.882 0.464 56.189 1.00 57.57 342 ASN D C 1
ATOM 10800 O O . ASN D 1 343 ? 32.216 -0.230 57.149 1.00 57.57 342 ASN D O 1
ATOM 10805 N N . LYS D 1 344 ? 32.757 1.069 55.393 1.00 64.35 343 LYS D N 1
ATOM 10806 C CA . LYS D 1 344 ? 34.195 0.901 55.567 1.00 64.35 343 LYS D CA 1
ATOM 10807 C C . LYS D 1 344 ? 34.648 1.402 56.933 1.00 64.35 343 LYS D C 1
ATOM 10808 O O . LYS D 1 344 ? 35.368 0.710 57.652 1.00 64.35 343 LYS D O 1
ATOM 10814 N N . GLU D 1 345 ? 34.208 2.604 57.289 1.00 56.66 344 GLU D N 1
ATOM 10815 C CA . GLU D 1 345 ? 34.596 3.222 58.551 1.00 56.66 344 GLU D CA 1
ATOM 10816 C C . GLU D 1 345 ? 33.903 2.573 59.748 1.00 56.66 344 GLU D C 1
ATOM 10817 O O . GLU D 1 345 ? 34.440 2.571 60.856 1.00 56.66 344 GLU D O 1
ATOM 10823 N N . VAL D 1 346 ? 32.713 2.023 59.523 1.00 52.86 345 VAL D N 1
ATOM 10824 C CA . VAL D 1 346 ? 31.994 1.311 60.576 1.00 52.86 345 VAL D CA 1
ATOM 10825 C C . VAL D 1 346 ? 32.745 0.041 60.975 1.00 52.86 345 VAL D C 1
ATOM 10826 O O . VAL D 1 346 ? 32.883 -0.264 62.160 1.00 52.86 345 VAL D O 1
ATOM 10830 N N . LYS D 1 347 ? 33.240 -0.689 59.979 1.00 47.87 346 LYS D N 1
ATOM 10831 C CA . LYS D 1 347 ? 34.007 -1.906 60.227 1.00 47.87 346 LYS D CA 1
ATOM 10832 C C . LYS D 1 347 ? 35.323 -1.601 60.938 1.00 47.87 346 LYS D C 1
ATOM 10833 O O . LYS D 1 347 ? 35.709 -2.305 61.871 1.00 47.87 346 LYS D O 1
ATOM 10839 N N . ASN D 1 348 ? 36.004 -0.549 60.492 1.00 62.29 347 ASN D N 1
ATOM 10840 C CA . ASN D 1 348 ? 37.261 -0.132 61.105 1.00 62.29 347 ASN D CA 1
ATOM 10841 C C . ASN D 1 348 ? 37.081 0.292 62.557 1.00 62.29 347 ASN D C 1
ATOM 10842 O O . ASN D 1 348 ? 37.865 -0.092 63.426 1.00 62.29 347 ASN D O 1
ATOM 10847 N N . CYS D 1 349 ? 36.045 1.086 62.808 1.00 56.53 348 CYS D N 1
ATOM 10848 C CA . CYS D 1 349 ? 35.755 1.572 64.151 1.00 56.53 348 CYS D CA 1
ATOM 10849 C C . CYS D 1 349 ? 35.458 0.414 65.096 1.00 56.53 348 CYS D C 1
ATOM 10850 O O . CYS D 1 349 ? 35.934 0.389 66.231 1.00 56.53 348 CYS D O 1
ATOM 10853 N N . ALA D 1 350 ? 34.676 -0.549 64.617 1.00 55.31 349 ALA D N 1
ATOM 10854 C CA . ALA D 1 350 ? 34.331 -1.722 65.412 1.00 55.31 349 ALA D CA 1
ATOM 10855 C C . ALA D 1 350 ? 35.570 -2.554 65.712 1.00 55.31 349 ALA D C 1
ATOM 10856 O O . ALA D 1 350 ? 35.681 -3.154 66.780 1.00 55.31 349 ALA D O 1
ATOM 10858 N N . GLY D 1 351 ? 36.499 -2.581 64.760 1.00 52.28 350 GLY D N 1
ATOM 10859 C CA . GLY D 1 351 ? 37.743 -3.309 64.921 1.00 52.28 350 GLY D CA 1
ATOM 10860 C C . GLY D 1 351 ? 38.636 -2.701 65.986 1.00 52.28 350 GLY D C 1
ATOM 10861 O O . GLY D 1 351 ? 39.350 -3.412 66.689 1.00 52.28 350 GLY D O 1
ATOM 10862 N N . VAL D 1 352 ? 38.594 -1.378 66.104 1.00 57.07 351 VAL D N 1
ATOM 10863 C CA . VAL D 1 352 ? 39.373 -0.676 67.116 1.00 57.07 351 VAL D CA 1
ATOM 10864 C C . VAL D 1 352 ? 38.798 -0.927 68.510 1.00 57.07 351 VAL D C 1
ATOM 10865 O O . VAL D 1 352 ? 39.537 -1.062 69.486 1.00 57.07 351 VAL D O 1
ATOM 10869 N N . LEU D 1 353 ? 37.473 -1.007 68.588 1.00 59.11 352 LEU D N 1
ATOM 10870 C CA . LEU D 1 353 ? 36.773 -1.133 69.862 1.00 59.11 352 LEU D CA 1
ATOM 10871 C C . LEU D 1 353 ? 36.842 -2.534 70.465 1.00 59.11 352 LEU D C 1
ATOM 10872 O O . LEU D 1 353 ? 36.888 -2.682 71.685 1.00 59.11 352 LEU D O 1
ATOM 10877 N N . ARG D 1 354 ? 36.847 -3.553 69.609 1.00 58.23 353 ARG D N 1
ATOM 10878 C CA . ARG D 1 354 ? 36.812 -4.952 70.055 1.00 58.23 353 ARG D CA 1
ATOM 10879 C C . ARG D 1 354 ? 37.799 -5.368 71.162 1.00 58.23 353 ARG D C 1
ATOM 10880 O O . ARG D 1 354 ? 37.403 -6.069 72.093 1.00 58.23 353 ARG D O 1
ATOM 10888 N N . PRO D 1 355 ? 39.081 -4.958 71.065 1.00 66.10 354 PRO D N 1
ATOM 10889 C CA . PRO D 1 355 ? 40.009 -5.355 72.132 1.00 66.10 354 PRO D CA 1
ATOM 10890 C C . PRO D 1 355 ? 39.647 -4.780 73.502 1.00 66.10 354 PRO D C 1
ATOM 10891 O O . PRO D 1 355 ? 40.096 -5.307 74.521 1.00 66.10 354 PRO D O 1
ATOM 10895 N N . PHE D 1 356 ? 38.846 -3.719 73.524 1.00 69.64 355 PHE D N 1
ATOM 10896 C CA . PHE D 1 356 ? 38.425 -3.108 74.780 1.00 69.64 355 PHE D CA 1
ATOM 10897 C C . PHE D 1 356 ? 37.088 -3.668 75.247 1.00 69.64 355 PHE D C 1
ATOM 10898 O O . PHE D 1 356 ? 36.422 -3.078 76.097 1.00 69.64 355 PHE D O 1
ATOM 10906 N N . LEU D 1 357 ? 36.702 -4.810 74.687 1.00 82.40 356 LEU D N 1
ATOM 10907 C CA . LEU D 1 357 ? 35.442 -5.452 75.040 1.00 82.40 356 LEU D CA 1
ATOM 10908 C C . LEU D 1 357 ? 35.678 -6.880 75.522 1.00 82.40 356 LEU D C 1
ATOM 10909 O O . LEU D 1 357 ? 35.055 -7.332 76.483 1.00 82.40 356 LEU D O 1
ATOM 10914 N N . PRO E 1 6 ? 15.169 -40.626 40.357 0.00 146.77 5 PRO E N 1
ATOM 10915 C CA . PRO E 1 6 ? 14.782 -42.039 40.431 1.00 146.77 5 PRO E CA 1
ATOM 10916 C C . PRO E 1 6 ? 13.687 -42.267 41.470 1.00 146.77 5 PRO E C 1
ATOM 10917 O O . PRO E 1 6 ? 12.655 -42.862 41.158 1.00 146.77 5 PRO E O 1
ATOM 10921 N N . LYS E 1 7 ? 13.918 -41.798 42.691 1.00 106.18 6 LYS E N 1
ATOM 10922 C CA . LYS E 1 7 ? 12.930 -41.908 43.758 1.00 106.18 6 LYS E CA 1
ATOM 10923 C C . LYS E 1 7 ? 12.179 -40.590 43.913 1.00 106.18 6 LYS E C 1
ATOM 10924 O O . LYS E 1 7 ? 12.497 -39.782 44.786 1.00 106.18 6 LYS E O 1
ATOM 10930 N N . THR E 1 8 ? 11.182 -40.375 43.059 1.00 122.17 7 THR E N 1
ATOM 10931 C CA . THR E 1 8 ? 10.441 -39.117 43.052 1.00 122.17 7 THR E CA 1
ATOM 10932 C C . THR E 1 8 ? 8.954 -39.311 43.337 1.00 122.17 7 THR E C 1
ATOM 10933 O O . THR E 1 8 ? 8.350 -40.293 42.907 1.00 122.17 7 THR E O 1
ATOM 10937 N N . LEU E 1 9 ? 8.373 -38.360 44.062 1.00 74.32 8 LEU E N 1
ATOM 10938 C CA . LEU E 1 9 ? 6.950 -38.385 44.381 1.00 74.32 8 LEU E CA 1
ATOM 10939 C C . LEU E 1 9 ? 6.237 -37.224 43.693 1.00 74.32 8 LEU E C 1
ATOM 10940 O O . LEU E 1 9 ? 6.601 -36.063 43.882 1.00 74.32 8 LEU E O 1
ATOM 10945 N N . THR E 1 10 ? 5.222 -37.541 42.894 1.00 68.24 9 THR E N 1
ATOM 10946 C CA . THR E 1 10 ? 4.460 -36.519 42.180 1.00 68.24 9 THR E CA 1
ATOM 10947 C C . THR E 1 10 ? 3.219 -36.088 42.961 1.00 68.24 9 THR E C 1
ATOM 10948 O O . THR E 1 10 ? 2.347 -36.904 43.261 1.00 68.24 9 THR E O 1
ATOM 10952 N N . VAL E 1 11 ? 3.149 -34.799 43.280 1.00 62.29 10 VAL E N 1
ATOM 10953 C CA . VAL E 1 11 ? 2.041 -34.251 44.056 1.00 62.29 10 VAL E CA 1
ATOM 10954 C C . VAL E 1 11 ? 1.137 -33.361 43.205 1.00 62.29 10 VAL E C 1
ATOM 10955 O O . VAL E 1 11 ? 1.594 -32.388 42.607 1.00 62.29 10 VAL E O 1
ATOM 10959 N N . GLY E 1 12 ? -0.148 -33.701 43.158 1.00 68.68 11 GLY E N 1
ATOM 10960 C CA . GLY E 1 12 ? -1.119 -32.916 42.417 1.00 68.68 11 GLY E CA 1
ATOM 10961 C C . GLY E 1 12 ? -1.898 -31.969 43.311 1.00 68.68 11 GLY E C 1
ATOM 10962 O O . GLY E 1 12 ? -2.857 -32.371 43.969 1.00 68.68 11 GLY E O 1
ATOM 10963 N N . LEU E 1 13 ? -1.486 -30.706 43.333 1.00 59.06 12 LEU E N 1
ATOM 10964 C CA . LEU E 1 13 ? -2.115 -29.708 44.191 1.00 59.06 12 LEU E CA 1
ATOM 10965 C C . LEU E 1 13 ? -3.422 -29.185 43.604 1.00 59.06 12 LEU E C 1
ATOM 10966 O O . LEU E 1 13 ? -3.598 -29.152 42.386 1.00 59.06 12 LEU E O 1
ATOM 10971 N N . PHE E 1 14 ? -4.334 -28.777 44.482 1.00 66.81 13 PHE E N 1
ATOM 10972 C CA . PHE E 1 14 ? -5.571 -28.127 44.070 1.00 66.81 13 PHE E CA 1
ATOM 10973 C C . PHE E 1 14 ? -5.240 -26.726 43.566 1.00 66.81 13 PHE E C 1
ATOM 10974 O O . PHE E 1 14 ? -4.755 -25.889 44.326 1.00 66.81 13 PHE E O 1
ATOM 10982 N N . PRO E 1 15 ? -5.502 -26.468 42.275 1.00 67.84 14 PRO E N 1
ATOM 10983 C CA . PRO E 1 15 ? -5.039 -25.254 41.595 1.00 67.84 14 PRO E CA 1
ATOM 10984 C C . PRO E 1 15 ? -5.955 -24.046 41.770 1.00 67.84 14 PRO E C 1
ATOM 10985 O O . PRO E 1 15 ? -5.525 -22.920 41.516 1.00 67.84 14 PRO E O 1
ATOM 10989 N N . TYR E 1 16 ? -7.193 -24.273 42.195 1.00 55.98 15 TYR E N 1
ATOM 10990 C CA . TYR E 1 16 ? -8.178 -23.198 42.255 1.00 55.98 15 TYR E CA 1
ATOM 10991 C C . TYR E 1 16 ? -8.149 -22.445 43.580 1.00 55.98 15 TYR E C 1
ATOM 10992 O O . TYR E 1 16 ? -9.083 -22.513 44.379 1.00 55.98 15 TYR E O 1
ATOM 11001 N N . LEU E 1 17 ? -7.056 -21.721 43.790 1.00 59.36 16 LEU E N 1
ATOM 11002 C CA . LEU E 1 17 ? -6.868 -20.904 44.978 1.00 59.36 16 LEU E CA 1
ATOM 11003 C C . LEU E 1 17 ? -7.027 -19.435 44.586 1.00 59.36 16 LEU E C 1
ATOM 11004 O O . LEU E 1 17 ? -6.959 -19.111 43.400 1.00 59.36 16 LEU E O 1
ATOM 11009 N N . PRO E 1 18 ? -7.261 -18.547 45.571 1.00 50.99 17 PRO E N 1
ATOM 11010 C CA . PRO E 1 18 ? -7.470 -17.113 45.327 1.00 50.99 17 PRO E CA 1
ATOM 11011 C C . PRO E 1 18 ? -6.439 -16.453 44.412 1.00 50.99 17 PRO E C 1
ATOM 11012 O O . PRO E 1 18 ? -5.367 -17.005 44.163 1.00 50.99 17 PRO E O 1
ATOM 11016 N N . SER E 1 19 ? -6.777 -15.264 43.924 1.00 89.27 18 SER E N 1
ATOM 11017 C CA . SER E 1 19 ? -5.883 -14.499 43.065 1.00 89.27 18 SER E CA 1
ATOM 11018 C C . SER E 1 19 ? -6.086 -13.002 43.268 1.00 89.27 18 SER E C 1
ATOM 11019 O O . SER E 1 19 ? -7.215 -12.533 43.412 1.00 89.27 18 SER E O 1
ATOM 11022 N N . TRP E 1 20 ? -4.986 -12.258 43.289 1.00 98.86 19 TRP E N 1
ATOM 11023 C CA . TRP E 1 20 ? -5.048 -10.804 43.360 1.00 98.86 19 TRP E CA 1
ATOM 11024 C C . TRP E 1 20 ? -4.689 -10.221 42.001 1.00 98.86 19 TRP E C 1
ATOM 11025 O O . TRP E 1 20 ? -3.682 -10.598 41.403 1.00 98.86 19 TRP E O 1
ATOM 11036 N N . ASN E 1 21 ? -5.517 -9.305 41.512 1.00 161.35 20 ASN E N 1
ATOM 11037 C CA . ASN E 1 21 ? -5.304 -8.733 40.189 1.00 161.35 20 ASN E CA 1
ATOM 11038 C C . ASN E 1 21 ? -5.894 -7.335 40.054 1.00 161.35 20 ASN E C 1
ATOM 11039 O O . ASN E 1 21 ? -7.016 -7.168 39.577 1.00 161.35 20 ASN E O 1
ATOM 11044 N N . GLU E 1 22 ? -5.133 -6.333 40.479 0.00 210.19 21 GLU E N 1
ATOM 11045 C CA . GLU E 1 22 ? -5.563 -4.949 40.341 0.00 210.19 21 GLU E CA 1
ATOM 11046 C C . GLU E 1 22 ? -5.394 -4.498 38.895 0.00 210.19 21 GLU E C 1
ATOM 11047 O O . GLU E 1 22 ? -6.182 -3.698 38.388 0.00 210.19 21 GLU E O 1
ATOM 11053 N N . ASN E 1 23 ? -4.365 -5.025 38.237 1.00 148.40 22 ASN E N 1
ATOM 11054 C CA . ASN E 1 23 ? -4.078 -4.681 36.848 1.00 148.40 22 ASN E CA 1
ATOM 11055 C C . ASN E 1 23 ? -3.093 -5.642 36.189 1.00 148.40 22 ASN E C 1
ATOM 11056 O O . ASN E 1 23 ? -1.978 -5.827 36.677 1.00 148.40 22 ASN E O 1
ATOM 11061 N N . GLY E 1 24 ? -3.516 -6.244 35.079 1.00 146.89 23 GLY E N 1
ATOM 11062 C CA . GLY E 1 24 ? -2.651 -7.076 34.257 1.00 146.89 23 GLY E CA 1
ATOM 11063 C C . GLY E 1 24 ? -1.905 -8.179 34.985 1.00 146.89 23 GLY E C 1
ATOM 11064 O O . GLY E 1 24 ? -2.267 -9.352 34.894 1.00 146.89 23 GLY E O 1
ATOM 11065 N N . ASN E 1 25 ? -0.851 -7.796 35.699 1.00 159.48 24 ASN E N 1
ATOM 11066 C CA . ASN E 1 25 ? -0.042 -8.743 36.460 1.00 159.48 24 ASN E CA 1
ATOM 11067 C C . ASN E 1 25 ? -0.837 -9.444 37.558 1.00 159.48 24 ASN E C 1
ATOM 11068 O O . ASN E 1 25 ? -1.298 -8.812 38.510 1.00 159.48 24 ASN E O 1
ATOM 11073 N N . GLU E 1 26 ? -0.989 -10.756 37.416 1.00 100.41 25 GLU E N 1
ATOM 11074 C CA . GLU E 1 26 ? -1.797 -11.546 38.336 1.00 100.41 25 GLU E CA 1
ATOM 11075 C C . GLU E 1 26 ? -0.946 -12.150 39.448 1.00 100.41 25 GLU E C 1
ATOM 11076 O O . GLU E 1 26 ? 0.192 -12.559 39.220 1.00 100.41 25 GLU E O 1
ATOM 11082 N N . VAL E 1 27 ? -1.506 -12.198 40.653 1.00 66.52 26 VAL E N 1
ATOM 11083 C CA . VAL E 1 27 ? -0.830 -12.801 41.795 1.00 66.52 26 VAL E CA 1
ATOM 11084 C C . VAL E 1 27 ? -1.597 -14.030 42.270 1.00 66.52 26 VAL E C 1
ATOM 11085 O O . VAL E 1 27 ? -2.593 -13.913 42.983 1.00 66.52 26 VAL E O 1
ATOM 11089 N N . LYS E 1 28 ? -1.130 -15.207 41.868 1.00 56.33 27 LYS E N 1
ATOM 11090 C CA . LYS E 1 28 ? -1.791 -16.455 42.232 1.00 56.33 27 LYS E CA 1
ATOM 11091 C C . LYS E 1 28 ? -1.271 -16.988 43.564 1.00 56.33 27 LYS E C 1
ATOM 11092 O O . LYS E 1 28 ? -0.070 -17.182 43.737 1.00 56.33 27 LYS E O 1
ATOM 11098 N N . LEU E 1 29 ? -2.187 -17.224 44.499 1.00 62.16 28 LEU E N 1
ATOM 11099 C CA . LEU E 1 29 ? -1.833 -17.718 45.826 1.00 62.16 28 LEU E CA 1
ATOM 11100 C C . LEU E 1 29 ? -1.175 -19.092 45.754 1.00 62.16 28 LEU E C 1
ATOM 11101 O O . LEU E 1 29 ? -0.342 -19.437 46.593 1.00 62.16 28 LEU E O 1
ATOM 11106 N N . ILE E 1 30 ? -1.553 -19.870 44.744 1.00 64.77 29 ILE E N 1
ATOM 11107 C CA . ILE E 1 30 ? -1.012 -21.213 44.561 1.00 64.77 29 ILE E CA 1
ATOM 11108 C C . ILE E 1 30 ? 0.499 -21.174 44.321 1.00 64.77 29 ILE E C 1
ATOM 11109 O O . ILE E 1 30 ? 1.216 -22.111 44.674 1.00 64.77 29 ILE E O 1
ATOM 11114 N N . ASN E 1 31 ? 0.978 -20.078 43.738 1.00 64.95 30 ASN E N 1
ATOM 11115 C CA . ASN E 1 31 ? 2.406 -19.903 43.500 1.00 64.95 30 ASN E CA 1
ATOM 11116 C C . ASN E 1 31 ? 3.166 -19.596 44.787 1.00 64.95 30 ASN E C 1
ATOM 11117 O O . ASN E 1 31 ? 4.288 -20.064 44.980 1.00 64.95 30 ASN E O 1
ATOM 11122 N N . LEU E 1 32 ? 2.548 -18.809 45.664 1.00 67.04 31 LEU E N 1
ATOM 11123 C CA . LEU E 1 32 ? 3.163 -18.457 46.939 1.00 67.04 31 LEU E CA 1
ATOM 11124 C C . LEU E 1 32 ? 3.336 -19.684 47.825 1.00 67.04 31 LEU E C 1
ATOM 11125 O O . LEU E 1 32 ? 4.320 -19.800 48.554 1.00 67.04 31 LEU E O 1
ATOM 11130 N N . ILE E 1 33 ? 2.376 -20.598 47.758 1.00 69.92 32 ILE E N 1
ATOM 11131 C CA . ILE E 1 33 ? 2.432 -21.817 48.554 1.00 69.92 32 ILE E CA 1
ATOM 11132 C C . ILE E 1 33 ? 3.484 -22.781 48.013 1.00 69.92 32 ILE E C 1
ATOM 11133 O O . ILE E 1 33 ? 4.222 -23.398 48.782 1.00 69.92 32 ILE E O 1
ATOM 11138 N N . LYS E 1 34 ? 3.560 -22.895 46.690 1.00 85.17 33 LYS E N 1
ATOM 11139 C CA . LYS E 1 34 ? 4.555 -23.754 46.053 1.00 85.17 33 LYS E CA 1
ATOM 11140 C C . LYS E 1 34 ? 5.981 -23.294 46.346 1.00 85.17 33 LYS E C 1
ATOM 11141 O O . LYS E 1 34 ? 6.893 -24.113 46.459 1.00 85.17 33 LYS E O 1
ATOM 11147 N N . ASP E 1 35 ? 6.169 -21.984 46.479 1.00 78.69 34 ASP E N 1
ATOM 11148 C CA . ASP E 1 35 ? 7.481 -21.425 46.795 1.00 78.69 34 ASP E CA 1
ATOM 11149 C C . ASP E 1 35 ? 7.762 -21.490 48.294 1.00 78.69 34 ASP E C 1
ATOM 11150 O O . ASP E 1 35 ? 8.512 -20.677 48.833 1.00 78.69 34 ASP E O 1
ATOM 11155 N N . VAL E 1 36 ? 7.153 -22.467 48.958 1.00 61.83 35 VAL E N 1
ATOM 11156 C CA . VAL E 1 36 ? 7.283 -22.646 50.398 1.00 61.83 35 VAL E CA 1
ATOM 11157 C C . VAL E 1 36 ? 7.395 -24.138 50.705 1.00 61.83 35 VAL E C 1
ATOM 11158 O O . VAL E 1 36 ? 8.078 -24.548 51.645 1.00 61.83 35 VAL E O 1
ATOM 11162 N N . LEU E 1 37 ? 6.734 -24.947 49.885 1.00 68.32 36 LEU E N 1
ATOM 11163 C CA . LEU E 1 37 ? 6.758 -26.396 50.039 1.00 68.32 36 LEU E CA 1
ATOM 11164 C C . LEU E 1 37 ? 8.159 -26.956 49.806 1.00 68.32 36 LEU E C 1
ATOM 11165 O O . LEU E 1 37 ? 8.882 -26.484 48.929 1.00 68.32 36 LEU E O 1
ATOM 11170 N N . PRO E 1 38 ? 8.547 -27.965 50.601 1.00 74.82 37 PRO E N 1
ATOM 11171 C CA . PRO E 1 38 ? 9.871 -28.587 50.486 1.00 74.82 37 PRO E CA 1
ATOM 11172 C C . PRO E 1 38 ? 10.004 -29.433 49.222 1.00 74.82 37 PRO E C 1
ATOM 11173 O O . PRO E 1 38 ? 9.086 -30.180 48.880 1.00 74.82 37 PRO E O 1
ATOM 11177 N N . THR E 1 39 ? 11.140 -29.312 48.540 1.00 83.67 38 THR E N 1
ATOM 11178 C CA . THR E 1 39 ? 11.390 -30.066 47.314 1.00 83.67 38 THR E CA 1
ATOM 11179 C C . THR E 1 39 ? 11.985 -31.443 47.596 1.00 83.67 38 THR E C 1
ATOM 11180 O O . THR E 1 39 ? 11.897 -32.346 46.763 1.00 83.67 38 THR E O 1
ATOM 11184 N N . GLN E 1 40 ? 12.585 -31.598 48.773 1.00 75.96 39 GLN E N 1
ATOM 11185 C CA . GLN E 1 40 ? 13.236 -32.850 49.147 1.00 75.96 39 GLN E CA 1
ATOM 11186 C C . GLN E 1 40 ? 12.741 -33.336 50.506 1.00 75.96 39 GLN E C 1
ATOM 11187 O O . GLN E 1 40 ? 12.946 -32.669 51.523 1.00 75.96 39 GLN E O 1
ATOM 11193 N N . VAL E 1 41 ? 12.087 -34.494 50.520 1.00 60.38 40 VAL E N 1
ATOM 11194 C CA . VAL E 1 41 ? 11.594 -35.087 51.760 1.00 60.38 40 VAL E CA 1
ATOM 11195 C C . VAL E 1 41 ? 11.973 -36.564 51.844 1.00 60.38 40 VAL E C 1
ATOM 11196 O O . VAL E 1 41 ? 11.556 -37.365 51.004 1.00 60.38 40 VAL E O 1
ATOM 11200 N N . SER E 1 42 ? 12.761 -36.912 52.860 1.00 91.11 41 SER E N 1
ATOM 11201 C CA . SER E 1 42 ? 13.234 -38.282 53.068 1.00 91.11 41 SER E CA 1
ATOM 11202 C C . SER E 1 42 ? 13.963 -38.855 51.852 1.00 91.11 41 SER E C 1
ATOM 11203 O O . SER E 1 42 ? 13.754 -40.011 51.483 1.00 91.11 41 SER E O 1
ATOM 11206 N N . GLY E 1 43 ? 14.813 -38.040 51.233 1.00 89.79 42 GLY E N 1
ATOM 11207 C CA . GLY E 1 43 ? 15.589 -38.480 50.087 1.00 89.79 42 GLY E CA 1
ATOM 11208 C C . GLY E 1 43 ? 14.794 -38.516 48.795 1.00 89.79 42 GLY E C 1
ATOM 11209 O O . GLY E 1 43 ? 15.347 -38.769 47.723 1.00 89.79 42 GLY E O 1
ATOM 11210 N N . TYR E 1 44 ? 13.493 -38.263 48.897 1.00 81.82 43 TYR E N 1
ATOM 11211 C CA . TYR E 1 44 ? 12.618 -38.244 47.730 1.00 81.82 43 TYR E CA 1
ATOM 11212 C C . TYR E 1 44 ? 12.534 -36.852 47.115 1.00 81.82 43 TYR E C 1
ATOM 11213 O O . TYR E 1 44 ? 12.471 -35.850 47.828 1.00 81.82 43 TYR E O 1
ATOM 11222 N N . ASN E 1 45 ? 12.537 -36.797 45.787 1.00 82.36 44 ASN E N 1
ATOM 11223 C CA . ASN E 1 45 ? 12.291 -35.550 45.075 1.00 82.36 44 ASN E CA 1
ATOM 11224 C C . ASN E 1 45 ? 10.795 -35.329 44.892 1.00 82.36 44 ASN E C 1
ATOM 11225 O O . ASN E 1 45 ? 10.098 -36.176 44.333 1.00 82.36 44 ASN E O 1
ATOM 11230 N N . ILE E 1 46 ? 10.304 -34.193 45.373 1.00 80.25 45 ILE E N 1
ATOM 11231 C CA . ILE E 1 46 ? 8.875 -33.910 45.329 1.00 80.25 45 ILE E CA 1
ATOM 11232 C C . ILE E 1 46 ? 8.535 -32.904 44.231 1.00 80.25 45 ILE E C 1
ATOM 11233 O O . ILE E 1 46 ? 8.959 -31.748 44.277 1.00 80.25 45 ILE E O 1
ATOM 11238 N N . GLU E 1 47 ? 7.768 -33.355 43.244 1.00 75.45 46 GLU E N 1
ATOM 11239 C CA . GLU E 1 47 ? 7.373 -32.505 42.128 1.00 75.45 46 GLU E CA 1
ATOM 11240 C C . GLU E 1 47 ? 5.924 -32.052 42.275 1.00 75.45 46 GLU E C 1
ATOM 11241 O O . GLU E 1 47 ? 4.994 -32.827 42.045 1.00 75.45 46 GLU E O 1
ATOM 11247 N N . TYR E 1 48 ? 5.740 -30.794 42.663 1.00 76.84 47 TYR E N 1
ATOM 11248 C CA . TYR E 1 48 ? 4.405 -30.237 42.841 1.00 76.84 47 TYR E CA 1
ATOM 11249 C C . TYR E 1 48 ? 3.838 -29.719 41.525 1.00 76.84 47 TYR E C 1
ATOM 11250 O O . TYR E 1 48 ? 4.347 -28.756 40.951 1.00 76.84 47 TYR E O 1
ATOM 11259 N N . THR E 1 49 ? 2.779 -30.366 41.053 1.00 74.57 48 THR E N 1
ATOM 11260 C CA . THR E 1 49 ? 2.108 -29.952 39.830 1.00 74.57 48 THR E CA 1
ATOM 11261 C C . THR E 1 49 ? 0.631 -29.684 40.104 1.00 74.57 48 THR E C 1
ATOM 11262 O O . THR E 1 49 ? 0.058 -30.232 41.044 1.00 74.57 48 THR E O 1
ATOM 11266 N N . GLU E 1 50 ? 0.020 -28.833 39.288 1.00 66.48 49 GLU E N 1
ATOM 11267 C CA . GLU E 1 50 ? -1.396 -28.520 39.444 1.00 66.48 49 GLU E CA 1
ATOM 11268 C C . GLU E 1 50 ? -2.263 -29.638 38.875 1.00 66.48 49 GLU E C 1
ATOM 11269 O O . GLU E 1 50 ? -2.057 -30.083 37.747 1.00 66.48 49 GLU E O 1
ATOM 11275 N N . PHE E 1 51 ? -3.229 -30.090 39.667 1.00 61.26 50 PHE E N 1
ATOM 11276 C CA . PHE E 1 51 ? -4.100 -31.190 39.270 1.00 61.26 50 PHE E CA 1
ATOM 11277 C C . PHE E 1 51 ? -5.540 -30.720 39.095 1.00 61.26 50 PHE E C 1
ATOM 11278 O O . PHE E 1 51 ? -6.189 -30.307 40.056 1.00 61.26 50 PHE E O 1
ATOM 11286 N N . ASP E 1 52 ? -6.035 -30.790 37.864 1.00 54.82 51 ASP E N 1
ATOM 11287 C CA . ASP E 1 52 ? -7.390 -30.349 37.561 1.00 54.82 51 ASP E CA 1
ATOM 11288 C C . ASP E 1 52 ? -8.382 -31.500 37.692 1.00 54.82 51 ASP E C 1
ATOM 11289 O O . ASP E 1 52 ? -8.565 -32.283 36.761 1.00 54.82 51 ASP E O 1
ATOM 11294 N N . CYS E 1 53 ? -9.029 -31.592 38.849 1.00 54.16 52 CYS E N 1
ATOM 11295 C CA . CYS E 1 53 ? -10.022 -32.633 39.086 1.00 54.16 52 CYS E CA 1
ATOM 11296 C C . CYS E 1 53 ? -11.312 -32.349 38.321 1.00 54.16 52 CYS E C 1
ATOM 11297 O O . CYS E 1 53 ? -12.188 -33.208 38.224 1.00 54.16 52 CYS E O 1
ATOM 11300 N N . TYR E 1 54 ? -11.424 -31.141 37.778 1.00 67.40 53 TYR E N 1
ATOM 11301 C CA . TYR E 1 54 ? -12.583 -30.777 36.973 1.00 67.40 53 TYR E CA 1
ATOM 11302 C C . TYR E 1 54 ? -12.340 -31.088 35.501 1.00 67.40 53 TYR E C 1
ATOM 11303 O O . TYR E 1 54 ? -12.928 -30.472 34.613 1.00 67.40 53 TYR E O 1
ATOM 11312 N N . SER E 1 55 ? -11.464 -32.056 35.259 1.00 65.52 54 SER E N 1
ATOM 11313 C CA . SER E 1 55 ? -11.169 -32.532 33.917 1.00 65.52 54 SER E CA 1
ATOM 11314 C C . SER E 1 55 ? -11.219 -34.054 33.909 1.00 65.52 54 SER E C 1
ATOM 11315 O O . SER E 1 55 ? -10.494 -34.708 34.659 1.00 65.52 54 SER E O 1
ATOM 11318 N N . ASP E 1 56 ? -12.080 -34.616 33.067 1.00 71.98 55 ASP E N 1
ATOM 11319 C CA . ASP E 1 56 ? -12.236 -36.066 32.991 1.00 71.98 55 ASP E CA 1
ATOM 11320 C C . ASP E 1 56 ? -10.967 -36.760 32.502 1.00 71.98 55 ASP E C 1
ATOM 11321 O O . ASP E 1 56 ? -10.739 -37.933 32.799 1.00 71.98 55 ASP E O 1
ATOM 11326 N N . ALA E 1 57 ? -10.144 -36.029 31.758 1.00 79.61 56 ALA E N 1
ATOM 11327 C CA . ALA E 1 57 ? -8.884 -36.565 31.262 1.00 79.61 56 ALA E CA 1
ATOM 11328 C C . ALA E 1 57 ? -7.884 -36.755 32.398 1.00 79.61 56 ALA E C 1
ATOM 11329 O O . ALA E 1 57 ? -7.116 -37.716 32.406 1.00 79.61 56 ALA E O 1
ATOM 11331 N N . SER E 1 58 ? -7.902 -35.834 33.356 1.00 86.78 57 SER E N 1
ATOM 11332 C CA . SER E 1 58 ? -6.970 -35.873 34.478 1.00 86.78 57 SER E CA 1
ATOM 11333 C C . SER E 1 58 ? -7.393 -36.884 35.541 1.00 86.78 57 SER E C 1
ATOM 11334 O O . SER E 1 58 ? -6.561 -37.383 36.298 1.00 86.78 57 SER E O 1
ATOM 11337 N N . LEU E 1 59 ? -8.687 -37.181 35.597 1.00 77.51 58 LEU E N 1
ATOM 11338 C CA . LEU E 1 59 ? -9.204 -38.149 36.557 1.00 77.51 58 LEU E CA 1
ATOM 11339 C C . LEU E 1 59 ? -8.929 -39.578 36.103 1.00 77.51 58 LEU E C 1
ATOM 11340 O O . LEU E 1 59 ? -9.099 -40.525 36.871 1.00 77.51 58 LEU E O 1
ATOM 11345 N N . GLN E 1 60 ? -8.503 -39.726 34.853 1.00 90.74 59 GLN E N 1
ATOM 11346 C CA . GLN E 1 60 ? -8.212 -41.040 34.291 1.00 90.74 59 GLN E CA 1
ATOM 11347 C C . GLN E 1 60 ? -6.751 -41.427 34.506 1.00 90.74 59 GLN E C 1
ATOM 11348 O O . GLN E 1 60 ? -6.399 -42.606 34.459 1.00 90.74 59 GLN E O 1
ATOM 11354 N N . SER E 1 61 ? -5.905 -40.428 34.740 1.00 73.22 60 SER E N 1
ATOM 11355 C CA . SER E 1 61 ? -4.487 -40.664 34.997 1.00 73.22 60 SER E CA 1
ATOM 11356 C C . SER E 1 61 ? -4.033 -39.938 36.260 1.00 73.22 60 SER E C 1
ATOM 11357 O O . SER E 1 61 ? -3.549 -38.807 36.200 1.00 73.22 60 SER E O 1
ATOM 11360 N N . LEU E 1 62 ? -4.191 -40.600 37.402 1.00 78.65 61 LEU E N 1
ATOM 11361 C CA . LEU E 1 62 ? -3.866 -40.004 38.694 1.00 78.65 61 LEU E CA 1
ATOM 11362 C C . LEU E 1 62 ? -2.382 -40.125 39.024 1.00 78.65 61 LEU E C 1
ATOM 11363 O O . LEU E 1 62 ? -1.775 -41.171 38.798 1.00 78.65 61 LEU E O 1
ATOM 11368 N N . PRO E 1 63 ? -1.793 -39.047 39.566 1.00 71.18 62 PRO E N 1
ATOM 11369 C CA . PRO E 1 63 ? -0.408 -39.073 40.049 1.00 71.18 62 PRO E CA 1
ATOM 11370 C C . PRO E 1 63 ? -0.300 -39.801 41.388 1.00 71.18 62 PRO E C 1
ATOM 11371 O O . PRO E 1 63 ? -1.234 -40.503 41.776 1.00 71.18 62 PRO E O 1
ATOM 11375 N N . ASP E 1 64 ? 0.823 -39.638 42.081 1.00 76.91 63 ASP E N 1
ATOM 11376 C CA . ASP E 1 64 ? 1.027 -40.298 43.368 1.00 76.91 63 ASP E CA 1
ATOM 11377 C C . ASP E 1 64 ? 0.017 -39.816 44.405 1.00 76.91 63 ASP E C 1
ATOM 11378 O O . ASP E 1 64 ? -0.804 -40.594 44.892 1.00 76.91 63 ASP E O 1
ATOM 11383 N N . VAL E 1 65 ? 0.085 -38.533 44.745 1.00 75.22 64 VAL E N 1
ATOM 11384 C CA . VAL E 1 65 ? -0.932 -37.917 45.588 1.00 75.22 64 VAL E CA 1
ATOM 11385 C C . VAL E 1 65 ? -1.629 -36.810 44.799 1.00 75.22 64 VAL E C 1
ATOM 11386 O O . VAL E 1 65 ? -1.053 -36.251 43.863 1.00 75.22 64 VAL E O 1
ATOM 11390 N N . PHE E 1 66 ? -2.871 -36.507 45.162 1.00 61.37 65 PHE E N 1
ATOM 11391 C CA . PHE E 1 66 ? -3.649 -35.512 44.430 1.00 61.37 65 PHE E CA 1
ATOM 11392 C C . PHE E 1 66 ? -4.763 -34.911 45.276 1.00 61.37 65 PHE E C 1
ATOM 11393 O O . PHE E 1 66 ? -5.366 -35.594 46.104 1.00 61.37 65 PHE E O 1
ATOM 11401 N N . SER E 1 67 ? -5.032 -33.628 45.057 1.00 79.00 66 SER E N 1
ATOM 11402 C CA . SER E 1 67 ? -6.097 -32.931 45.766 1.00 79.00 66 SER E CA 1
ATOM 11403 C C . SER E 1 67 ? -7.316 -32.768 44.868 1.00 79.00 66 SER E C 1
ATOM 11404 O O . SER E 1 67 ? -7.315 -31.951 43.947 1.00 79.00 66 SER E O 1
ATOM 11407 N N . THR E 1 68 ? -8.358 -33.547 45.138 1.00 52.21 67 THR E N 1
ATOM 11408 C CA . THR E 1 68 ? -9.567 -33.508 44.324 1.00 52.21 67 THR E CA 1
ATOM 11409 C C . THR E 1 68 ? -10.779 -33.020 45.109 1.00 52.21 67 THR E C 1
ATOM 11410 O O . THR E 1 68 ? -10.832 -33.142 46.334 1.00 52.21 67 THR E O 1
ATOM 11414 N N . ASP E 1 69 ? -11.747 -32.458 44.391 1.00 49.06 68 ASP E N 1
ATOM 11415 C CA . ASP E 1 69 ? -13.024 -32.091 44.983 1.00 49.06 68 ASP E CA 1
ATOM 11416 C C . ASP E 1 69 ? -13.725 -33.382 45.383 1.00 49.06 68 ASP E C 1
ATOM 11417 O O . ASP E 1 69 ? -13.732 -34.350 44.624 1.00 49.06 68 ASP E O 1
ATOM 11422 N N . SER E 1 70 ? -14.309 -33.401 46.576 1.00 61.07 69 SER E N 1
ATOM 11423 C CA . SER E 1 70 ? -14.946 -34.611 47.088 1.00 61.07 69 SER E CA 1
ATOM 11424 C C . SER E 1 70 ? -16.209 -34.976 46.311 1.00 61.07 69 SER E C 1
ATOM 11425 O O . SER E 1 70 ? -16.750 -36.070 46.474 1.00 61.07 69 SER E O 1
ATOM 11428 N N . ILE E 1 71 ? -16.669 -34.061 45.463 1.00 59.39 70 ILE E N 1
ATOM 11429 C CA . ILE E 1 71 ? -17.862 -34.289 44.655 1.00 59.39 70 ILE E CA 1
ATOM 11430 C C . ILE E 1 71 ? -17.653 -35.429 43.654 1.00 59.39 70 ILE E C 1
ATOM 11431 O O . ILE E 1 71 ? -18.610 -36.067 43.216 1.00 59.39 70 ILE E O 1
ATOM 11436 N N . PHE E 1 72 ? -16.396 -35.692 43.309 1.00 65.32 71 PHE E N 1
ATOM 11437 C CA . PHE E 1 72 ? -16.071 -36.747 42.357 1.00 65.32 71 PHE E CA 1
ATOM 11438 C C . PHE E 1 72 ? -15.387 -37.930 43.033 1.00 65.32 71 PHE E C 1
ATOM 11439 O O . PHE E 1 72 ? -15.011 -38.898 42.372 1.00 65.32 71 PHE E O 1
ATOM 11447 N N . LEU E 1 73 ? -15.231 -37.849 44.351 1.00 85.15 72 LEU E N 1
ATOM 11448 C CA . LEU E 1 73 ? -14.542 -38.893 45.109 1.00 85.15 72 LEU E CA 1
ATOM 11449 C C . LEU E 1 73 ? -15.170 -40.293 45.000 1.00 85.15 72 LEU E C 1
ATOM 11450 O O . LEU E 1 73 ? -14.456 -41.254 44.717 1.00 85.15 72 LEU E O 1
ATOM 11455 N N . PRO E 1 74 ? -16.496 -40.420 45.218 1.00 75.13 73 PRO E N 1
ATOM 11456 C CA . PRO E 1 74 ? -17.081 -41.759 45.075 1.00 75.13 73 PRO E CA 1
ATOM 11457 C C . PRO E 1 74 ? -16.957 -42.305 43.654 1.00 75.13 73 PRO E C 1
ATOM 11458 O O . PRO E 1 74 ? -16.815 -43.514 43.474 1.00 75.13 73 PRO E O 1
ATOM 11462 N N . TYR E 1 75 ? -17.012 -41.423 42.661 1.00 83.87 74 TYR E N 1
ATOM 11463 C CA . TYR E 1 75 ? -16.793 -41.827 41.278 1.00 83.87 74 TYR E CA 1
ATOM 11464 C C . TYR E 1 75 ? -15.337 -42.219 41.078 1.00 83.87 74 TYR E C 1
ATOM 11465 O O . TYR E 1 75 ? -15.028 -43.150 40.333 1.00 83.87 74 TYR E O 1
ATOM 11474 N N . LEU E 1 76 ? -14.447 -41.497 41.750 1.00 76.52 75 LEU E N 1
ATOM 11475 C CA . LEU E 1 76 ? -13.015 -41.742 41.643 1.00 76.52 75 LEU E CA 1
ATOM 11476 C C . LEU E 1 76 ? -12.646 -43.073 42.294 1.00 76.52 75 LEU E C 1
ATOM 11477 O O . LEU E 1 76 ? -11.759 -43.782 41.816 1.00 76.52 75 LEU E O 1
ATOM 11482 N N . VAL E 1 77 ? -13.336 -43.406 43.382 1.00 81.53 76 VAL E N 1
ATOM 11483 C CA . VAL E 1 77 ? -13.147 -44.686 44.058 1.00 81.53 76 VAL E CA 1
ATOM 11484 C C . VAL E 1 77 ? -13.672 -45.826 43.188 1.00 81.53 76 VAL E C 1
ATOM 11485 O O . VAL E 1 77 ? -13.083 -46.907 43.138 1.00 81.53 76 VAL E O 1
ATOM 11489 N N . SER E 1 78 ? -14.775 -45.564 42.493 1.00 88.31 77 SER E N 1
ATOM 11490 C CA . SER E 1 78 ? -15.422 -46.557 41.639 1.00 88.31 77 SER E CA 1
ATOM 11491 C C . SER E 1 78 ? -14.480 -47.113 40.572 1.00 88.31 77 SER E C 1
ATOM 11492 O O . SER E 1 78 ? -14.598 -48.271 40.172 1.00 88.31 77 SER E O 1
ATOM 11495 N N . LEU E 1 79 ? -13.545 -46.285 40.118 1.00 86.84 78 LEU E N 1
ATOM 11496 C CA . LEU E 1 79 ? -12.566 -46.706 39.123 1.00 86.84 78 LEU E CA 1
ATOM 11497 C C . LEU E 1 79 ? -11.296 -47.222 39.793 1.00 86.84 78 LEU E C 1
ATOM 11498 O O . LEU E 1 79 ? -10.231 -47.255 39.176 1.00 86.84 78 LEU E O 1
ATOM 11503 N N . GLY E 1 80 ? -11.414 -47.627 41.054 1.00 124.21 79 GLY E N 1
ATOM 11504 C CA . GLY E 1 80 ? -10.256 -48.014 41.838 1.00 124.21 79 GLY E CA 1
ATOM 11505 C C . GLY E 1 80 ? -9.398 -46.793 42.106 1.00 124.21 79 GLY E C 1
ATOM 11506 O O . GLY E 1 80 ? -9.787 -45.910 42.869 1.00 124.21 79 GLY E O 1
ATOM 11507 N N . GLY E 1 81 ? -8.227 -46.747 41.479 1.00 72.75 80 GLY E N 1
ATOM 11508 C CA . GLY E 1 81 ? -7.391 -45.558 41.483 1.00 72.75 80 GLY E CA 1
ATOM 11509 C C . GLY E 1 81 ? -6.886 -45.066 42.829 1.00 72.75 80 GLY E C 1
ATOM 11510 O O . GLY E 1 81 ? -5.687 -44.856 43.005 1.00 72.75 80 GLY E O 1
ATOM 11511 N N . VAL E 1 82 ? -7.797 -44.869 43.777 1.00 73.98 81 VAL E N 1
ATOM 11512 C CA . VAL E 1 82 ? -7.437 -44.307 45.075 1.00 73.98 81 VAL E CA 1
ATOM 11513 C C . VAL E 1 82 ? -7.334 -45.371 46.172 1.00 73.98 81 VAL E C 1
ATOM 11514 O O . VAL E 1 82 ? -8.228 -46.204 46.335 1.00 73.98 81 VAL E O 1
ATOM 11518 N N . LYS E 1 83 ? -6.231 -45.336 46.914 1.00 82.76 82 LYS E N 1
ATOM 11519 C CA . LYS E 1 83 ? -5.982 -46.291 47.988 1.00 82.76 82 LYS E CA 1
ATOM 11520 C C . LYS E 1 83 ? -6.782 -45.939 49.239 1.00 82.76 82 LYS E C 1
ATOM 11521 O O . LYS E 1 83 ? -6.900 -44.769 49.602 1.00 82.76 82 LYS E O 1
ATOM 11527 N N . SER E 1 84 ? -7.332 -46.958 49.895 1.00 82.61 83 SER E N 1
ATOM 11528 C CA . SER E 1 84 ? -8.066 -46.758 51.140 1.00 82.61 83 SER E CA 1
ATOM 11529 C C . SER E 1 84 ? -7.102 -46.483 52.290 1.00 82.61 83 SER E C 1
ATOM 11530 O O . SER E 1 84 ? -5.956 -46.933 52.272 1.00 82.61 83 SER E O 1
ATOM 11533 N N . LEU E 1 85 ? -7.571 -45.745 53.291 1.00 89.03 84 LEU E N 1
ATOM 11534 C CA . LEU E 1 85 ? -6.713 -45.326 54.394 1.00 89.03 84 LEU E CA 1
ATOM 11535 C C . LEU E 1 85 ? -7.293 -45.704 55.753 1.00 89.03 84 LEU E C 1
ATOM 11536 O O . LEU E 1 85 ? -8.503 -45.887 55.894 1.00 89.03 84 LEU E O 1
ATOM 11541 N N . ASP E 1 86 ? -6.421 -45.818 56.750 1.00 88.63 85 ASP E N 1
ATOM 11542 C CA . ASP E 1 86 ? -6.846 -46.106 58.114 1.00 88.63 85 ASP E CA 1
ATOM 11543 C C . ASP E 1 86 ? -7.404 -44.851 58.774 1.00 88.63 85 ASP E C 1
ATOM 11544 O O . ASP E 1 86 ? -6.979 -43.738 58.466 1.00 88.63 85 ASP E O 1
ATOM 11549 N N . GLU E 1 87 ? -8.358 -45.037 59.681 1.00 98.67 86 GLU E N 1
ATOM 11550 C CA . GLU E 1 87 ? -8.969 -43.921 60.392 1.00 98.67 86 GLU E CA 1
ATOM 11551 C C . GLU E 1 87 ? -7.945 -43.217 61.276 1.00 98.67 86 GLU E C 1
ATOM 11552 O O . GLU E 1 87 ? -7.941 -41.991 61.385 1.00 98.67 86 GLU E O 1
ATOM 11558 N N . SER E 1 88 ? -7.073 -44.004 61.900 1.00 89.55 87 SER E N 1
ATOM 11559 C CA . SER E 1 88 ? -6.058 -43.472 62.803 1.00 89.55 87 SER E CA 1
ATOM 11560 C C . SER E 1 88 ? -4.953 -42.732 62.054 1.00 89.55 87 SER E C 1
ATOM 11561 O O . SER E 1 88 ? -4.406 -41.749 62.553 1.00 89.55 87 SER E O 1
ATOM 11564 N N . LEU E 1 89 ? -4.626 -43.215 60.858 1.00 86.01 88 LEU E N 1
ATOM 11565 C CA . LEU E 1 89 ? -3.594 -42.597 60.031 1.00 86.01 88 LEU E CA 1
ATOM 11566 C C . LEU E 1 89 ? -3.977 -41.174 59.642 1.00 86.01 88 LEU E C 1
ATOM 11567 O O . LEU E 1 89 ? -3.173 -40.248 59.758 1.00 86.01 88 LEU E O 1
ATOM 11572 N N . VAL E 1 90 ? -5.213 -41.010 59.182 1.00 83.67 89 VAL E N 1
ATOM 11573 C CA . VAL E 1 90 ? -5.720 -39.704 58.777 1.00 83.67 89 VAL E CA 1
ATOM 11574 C C . VAL E 1 90 ? -5.904 -38.783 59.981 1.00 83.67 89 VAL E C 1
ATOM 11575 O O . VAL E 1 90 ? -5.504 -37.618 59.947 1.00 83.67 89 VAL E O 1
ATOM 11579 N N . ARG E 1 91 ? -6.504 -39.313 61.043 1.00 67.50 90 ARG E N 1
ATOM 11580 C CA . ARG E 1 91 ? -6.741 -38.537 62.257 1.00 67.50 90 ARG E CA 1
ATOM 11581 C C . ARG E 1 91 ? -5.421 -38.077 62.871 1.00 67.50 90 ARG E C 1
ATOM 11582 O O . ARG E 1 91 ? -5.328 -36.973 63.409 1.00 67.50 90 ARG E O 1
ATOM 11590 N N . GLY E 1 92 ? -4.400 -38.924 62.776 1.00 82.85 91 GLY E N 1
ATOM 11591 C CA . GLY E 1 92 ? -3.089 -38.606 63.314 1.00 82.85 91 GLY E CA 1
ATOM 11592 C C . GLY E 1 92 ? -2.435 -37.427 62.620 1.00 82.85 91 GLY E C 1
ATOM 11593 O O . GLY E 1 92 ? -1.463 -36.861 63.118 1.00 82.85 91 GLY E O 1
ATOM 11594 N N . VAL E 1 93 ? -2.975 -37.054 61.464 1.00 65.68 92 VAL E N 1
ATOM 11595 C CA . VAL E 1 93 ? -2.450 -35.938 60.691 1.00 65.68 92 VAL E CA 1
ATOM 11596 C C . VAL E 1 93 ? -3.357 -34.714 60.795 1.00 65.68 92 VAL E C 1
ATOM 11597 O O . VAL E 1 93 ? -2.902 -33.613 61.110 1.00 65.68 92 VAL E O 1
ATOM 11601 N N . THR E 1 94 ? -4.643 -34.921 60.536 1.00 65.58 93 THR E N 1
ATOM 11602 C CA . THR E 1 94 ? -5.604 -33.827 60.465 1.00 65.58 93 THR E CA 1
ATOM 11603 C C . THR E 1 94 ? -6.127 -33.411 61.835 1.00 65.58 93 THR E C 1
ATOM 11604 O O . THR E 1 94 ? -6.385 -32.232 62.080 1.00 65.58 93 THR E O 1
ATOM 11608 N N . GLY E 1 95 ? -6.286 -34.383 62.726 1.00 73.25 94 GLY E N 1
ATOM 11609 C CA . GLY E 1 95 ? -6.853 -34.124 64.036 1.00 73.25 94 GLY E CA 1
ATOM 11610 C C . GLY E 1 95 ? -8.362 -34.265 64.011 1.00 73.25 94 GLY E C 1
ATOM 11611 O O . GLY E 1 95 ? -8.901 -35.094 63.278 1.00 73.25 94 GLY E O 1
ATOM 11612 N N . ASP E 1 96 ? -9.047 -33.453 64.810 1.00 84.52 95 ASP E N 1
ATOM 11613 C CA . ASP E 1 96 ? -10.504 -33.490 64.861 1.00 84.52 95 ASP E CA 1
ATOM 11614 C C . ASP E 1 96 ? -11.121 -32.908 63.594 1.00 84.52 95 ASP E C 1
ATOM 11615 O O . ASP E 1 96 ? -10.711 -31.849 63.118 1.00 84.52 95 ASP E O 1
ATOM 11620 N N . LEU E 1 97 ? -12.109 -33.612 63.052 1.00 76.73 96 LEU E N 1
ATOM 11621 C CA . LEU E 1 97 ? -12.804 -33.165 61.853 1.00 76.73 96 LEU E CA 1
ATOM 11622 C C . LEU E 1 97 ? -14.296 -33.026 62.122 1.00 76.73 96 LEU E C 1
ATOM 11623 O O . LEU E 1 97 ? -14.869 -33.802 62.889 1.00 76.73 96 LEU E O 1
ATOM 11628 N N . HIS E 1 98 ? -14.922 -32.035 61.495 1.00 62.14 97 HIS E N 1
ATOM 11629 C CA . HIS E 1 98 ? -16.372 -31.910 61.547 1.00 62.14 97 HIS E CA 1
ATOM 11630 C C . HIS E 1 98 ? -16.992 -33.143 60.905 1.00 62.14 97 HIS E C 1
ATOM 11631 O O . HIS E 1 98 ? -16.399 -33.745 60.009 1.00 62.14 97 HIS E O 1
ATOM 11638 N N . SER E 1 99 ? -18.181 -33.517 61.367 1.00 67.16 98 SER E N 1
ATOM 11639 C CA . SER E 1 99 ? -18.854 -34.713 60.871 1.00 67.16 98 SER E CA 1
ATOM 11640 C C . SER E 1 99 ? -19.082 -34.664 59.361 1.00 67.16 98 SER E C 1
ATOM 11641 O O . SER E 1 99 ? -18.932 -35.674 58.674 1.00 67.16 98 SER E O 1
ATOM 11644 N N . PHE E 1 100 ? -19.434 -33.489 58.848 1.00 66.09 99 PHE E N 1
ATOM 11645 C CA . PHE E 1 100 ? -19.681 -33.335 57.417 1.00 66.09 99 PHE E CA 1
ATOM 11646 C C . PHE E 1 100 ? -18.391 -33.388 56.601 1.00 66.09 99 PHE E C 1
ATOM 11647 O O . PHE E 1 100 ? -18.392 -33.833 55.452 1.00 66.09 99 PHE E O 1
ATOM 11655 N N . VAL E 1 101 ? -17.295 -32.934 57.200 1.00 65.42 100 VAL E N 1
ATOM 11656 C CA . VAL E 1 101 ? -15.990 -32.990 56.554 1.00 65.42 100 VAL E CA 1
ATOM 11657 C C . VAL E 1 101 ? -15.519 -34.435 56.423 1.00 65.42 100 VAL E C 1
ATOM 11658 O O . VAL E 1 101 ? -15.063 -34.858 55.360 1.00 65.42 100 VAL E O 1
ATOM 11662 N N . SER E 1 102 ? -15.641 -35.189 57.510 1.00 62.33 101 SER E N 1
ATOM 11663 C CA . SER E 1 102 ? -15.223 -36.585 57.526 1.00 62.33 101 SER E CA 1
ATOM 11664 C C . SER E 1 102 ? -16.095 -37.443 56.613 1.00 62.33 101 SER E C 1
ATOM 11665 O O . SER E 1 102 ? -15.600 -38.347 55.940 1.00 62.33 101 SER E O 1
ATOM 11668 N N . SER E 1 103 ? -17.392 -37.155 56.594 1.00 72.35 102 SER E N 1
ATOM 11669 C CA . SER E 1 103 ? -18.331 -37.915 55.775 1.00 72.35 102 SER E CA 1
ATOM 11670 C C . SER E 1 103 ? -18.082 -37.706 54.285 1.00 72.35 102 SER E C 1
ATOM 11671 O O . SER E 1 103 ? -18.360 -38.587 53.472 1.00 72.35 102 SER E O 1
ATOM 11674 N N . SER E 1 104 ? -17.553 -36.538 53.933 1.00 74.00 103 SER E N 1
ATOM 11675 C CA . SER E 1 104 ? -17.295 -36.209 52.536 1.00 74.00 103 SER E CA 1
ATOM 11676 C C . SER E 1 104 ? -16.124 -37.009 51.976 1.00 74.00 103 SER E C 1
ATOM 11677 O O . SER E 1 104 ? -16.029 -37.222 50.768 1.00 74.00 103 SER E O 1
ATOM 11680 N N . ALA E 1 105 ? -15.238 -37.454 52.861 1.00 60.81 104 ALA E N 1
ATOM 11681 C CA . ALA E 1 105 ? -14.036 -38.167 52.445 1.00 60.81 104 ALA E CA 1
ATOM 11682 C C . ALA E 1 105 ? -14.163 -39.681 52.602 1.00 60.81 104 ALA E C 1
ATOM 11683 O O . ALA E 1 105 ? -13.190 -40.414 52.420 1.00 60.81 104 ALA E O 1
ATOM 11685 N N . SER E 1 106 ? -15.362 -40.148 52.936 1.00 71.86 105 SER E N 1
ATOM 11686 C CA . SER E 1 106 ? -15.583 -41.574 53.152 1.00 71.86 105 SER E CA 1
ATOM 11687 C C . SER E 1 106 ? -16.551 -42.178 52.138 1.00 71.86 105 SER E C 1
ATOM 11688 O O . SER E 1 106 ? -17.677 -41.707 51.978 1.00 71.86 105 SER E O 1
ATOM 11691 N N . VAL E 1 107 ? -16.099 -43.226 51.455 1.00 86.90 106 VAL E N 1
ATOM 11692 C CA . VAL E 1 107 ? -16.920 -43.927 50.475 1.00 86.90 106 VAL E CA 1
ATOM 11693 C C . VAL E 1 107 ? -17.083 -45.390 50.870 1.00 86.90 106 VAL E C 1
ATOM 11694 O O . VAL E 1 107 ? -16.094 -46.095 51.075 1.00 86.90 106 VAL E O 1
ATOM 11698 N N . ASN E 1 108 ? -18.332 -45.836 50.975 1.00 95.50 107 ASN E N 1
ATOM 11699 C CA . ASN E 1 108 ? -18.650 -47.221 51.327 1.00 95.50 107 ASN E CA 1
ATOM 11700 C C . ASN E 1 108 ? -18.074 -47.659 52.673 1.00 95.50 107 ASN E C 1
ATOM 11701 O O . ASN E 1 108 ? -17.716 -48.823 52.854 1.00 95.50 107 ASN E O 1
ATOM 11706 N N . GLY E 1 109 ? -17.985 -46.720 53.611 1.00 106.24 108 GLY E N 1
ATOM 11707 C CA . GLY E 1 109 ? -17.504 -47.019 54.948 1.00 106.24 108 GLY E CA 1
ATOM 11708 C C . GLY E 1 109 ? -16.010 -46.827 55.128 1.00 106.24 108 GLY E C 1
ATOM 11709 O O . GLY E 1 109 ? -15.525 -46.713 56.255 1.00 106.24 108 GLY E O 1
ATOM 11710 N N . SER E 1 110 ? -15.277 -46.789 54.020 1.00 93.39 109 SER E N 1
ATOM 11711 C CA . SER E 1 110 ? -13.824 -46.650 54.065 1.00 93.39 109 SER E CA 1
ATOM 11712 C C . SER E 1 110 ? -13.383 -45.204 53.856 1.00 93.39 109 SER E C 1
ATOM 11713 O O . SER E 1 110 ? -14.044 -44.440 53.155 1.00 93.39 109 SER E O 1
ATOM 11716 N N . VAL E 1 111 ? -12.263 -44.835 54.469 1.00 66.98 110 VAL E N 1
ATOM 11717 C CA . VAL E 1 111 ? -11.694 -43.502 54.297 1.00 66.98 110 VAL E CA 1
ATOM 11718 C C . VAL E 1 111 ? -10.790 -43.485 53.069 1.00 66.98 110 VAL E C 1
ATOM 11719 O O . VAL E 1 111 ? -9.988 -44.397 52.872 1.00 66.98 110 VAL E O 1
ATOM 11723 N N . TYR E 1 112 ? -10.920 -42.451 52.244 1.00 73.89 111 TYR E N 1
ATOM 11724 C CA . TYR E 1 112 ? -10.163 -42.387 50.998 1.00 73.89 111 TYR E CA 1
ATOM 11725 C C . TYR E 1 112 ? -9.386 -41.088 50.797 1.00 73.89 111 TYR E C 1
ATOM 11726 O O . TYR E 1 112 ? -9.074 -40.724 49.664 1.00 73.89 111 TYR E O 1
ATOM 11735 N N . GLY E 1 113 ? -9.068 -40.392 51.884 1.00 65.82 112 GLY E N 1
ATOM 11736 C CA . GLY E 1 113 ? -8.237 -39.208 51.768 1.00 65.82 112 GLY E CA 1
ATOM 11737 C C . GLY E 1 113 ? -8.177 -38.279 52.965 1.00 65.82 112 GLY E C 1
ATOM 11738 O O . GLY E 1 113 ? -8.958 -38.394 53.910 1.00 65.82 112 GLY E O 1
ATOM 11739 N N . PHE E 1 114 ? -7.231 -37.346 52.907 1.00 71.35 113 PHE E N 1
ATOM 11740 C CA . PHE E 1 114 ? -7.049 -36.342 53.945 1.00 71.35 113 PHE E CA 1
ATOM 11741 C C . PHE E 1 114 ? -7.723 -35.045 53.517 1.00 71.35 113 PHE E C 1
ATOM 11742 O O . PHE E 1 114 ? -7.306 -34.424 52.539 1.00 71.35 113 PHE E O 1
ATOM 11750 N N . PRO E 1 115 ? -8.771 -34.632 54.244 1.00 66.18 114 PRO E N 1
ATOM 11751 C CA . PRO E 1 115 ? -9.469 -33.374 53.957 1.00 66.18 114 PRO E CA 1
ATOM 11752 C C . PRO E 1 115 ? -8.525 -32.176 54.018 1.00 66.18 114 PRO E C 1
ATOM 11753 O O . PRO E 1 115 ? -7.836 -31.986 55.020 1.00 66.18 114 PRO E O 1
ATOM 11757 N N . GLN E 1 116 ? -8.499 -31.379 52.954 1.00 57.69 115 GLN E N 1
ATOM 11758 C CA . GLN E 1 116 ? -7.587 -30.243 52.873 1.00 57.69 115 GLN E CA 1
ATOM 11759 C C . GLN E 1 116 ? -8.309 -28.900 52.945 1.00 57.69 115 GLN E C 1
ATOM 11760 O O . GLN E 1 116 ? -8.063 -28.104 53.850 1.00 57.69 115 GLN E O 1
ATOM 11766 N N . TYR E 1 117 ? -9.195 -28.651 51.985 1.00 52.40 116 TYR E N 1
ATOM 11767 C CA . TYR E 1 117 ? -9.878 -27.365 51.891 1.00 52.40 116 TYR E CA 1
ATOM 11768 C C . TYR E 1 117 ? -11.378 -27.484 52.138 1.00 52.40 116 TYR E C 1
ATOM 11769 O O . TYR E 1 117 ? -11.965 -28.553 51.974 1.00 52.40 116 TYR E O 1
ATOM 11778 N N . LEU E 1 118 ? -11.991 -26.372 52.528 1.00 56.87 117 LEU E N 1
ATOM 11779 C CA . LEU E 1 118 ? -13.425 -26.321 52.778 1.00 56.87 117 LEU E CA 1
ATOM 11780 C C . LEU E 1 118 ? -14.022 -25.077 52.128 1.00 56.87 117 LEU E C 1
ATOM 11781 O O . LEU E 1 118 ? -13.596 -23.956 52.411 1.00 56.87 117 LEU E O 1
ATOM 11786 N N . CYS E 1 119 ? -15.002 -25.276 51.252 1.00 65.13 118 CYS E N 1
ATOM 11787 C CA . CYS E 1 119 ? -15.612 -24.168 50.524 1.00 65.13 118 CYS E CA 1
ATOM 11788 C C . CYS E 1 119 ? -17.126 -24.145 50.697 1.00 65.13 118 CYS E C 1
ATOM 11789 O O . CYS E 1 119 ? -17.740 -25.165 51.011 1.00 65.13 118 CYS E O 1
ATOM 11792 N N . SER E 1 120 ? -17.717 -22.973 50.484 1.00 60.31 119 SER E N 1
ATOM 11793 C CA . SER E 1 120 ? -19.166 -22.809 50.521 1.00 60.31 119 SER E CA 1
ATOM 11794 C C . SER E 1 120 ? -19.560 -21.456 49.941 1.00 60.31 119 SER E C 1
ATOM 11795 O O . SER E 1 120 ? -18.779 -20.507 49.975 1.00 60.31 119 SER E O 1
ATOM 11798 N N . ASN E 1 121 ? -20.774 -21.372 49.406 1.00 58.37 120 ASN E N 1
ATOM 11799 C CA . ASN E 1 121 ? -21.297 -20.101 48.922 1.00 58.37 120 ASN E CA 1
ATOM 11800 C C . ASN E 1 121 ? -21.924 -19.301 50.057 1.00 58.37 120 ASN E C 1
ATOM 11801 O O . ASN E 1 121 ? -23.133 -19.348 50.270 1.00 58.37 120 ASN E O 1
ATOM 11806 N N . PHE E 1 122 ? -21.087 -18.572 50.787 1.00 51.28 121 PHE E N 1
ATOM 11807 C CA . PHE E 1 122 ? -21.546 -17.801 51.935 1.00 51.28 121 PHE E CA 1
ATOM 11808 C C . PHE E 1 122 ? -22.339 -16.577 51.503 1.00 51.28 121 PHE E C 1
ATOM 11809 O O . PHE E 1 122 ? -22.267 -16.151 50.349 1.00 51.28 121 PHE E O 1
ATOM 11817 N N . LEU E 1 123 ? -23.095 -16.016 52.439 1.00 51.85 122 LEU E N 1
ATOM 11818 C CA . LEU E 1 123 ? -23.837 -14.790 52.191 1.00 51.85 122 LEU E CA 1
ATOM 11819 C C . LEU E 1 123 ? -23.156 -13.618 52.881 1.00 51.85 122 LEU E C 1
ATOM 11820 O O . LEU E 1 123 ? -23.161 -13.522 54.107 1.00 51.85 122 LEU E O 1
ATOM 11825 N N . LEU E 1 124 ? -22.562 -12.733 52.090 1.00 46.10 123 LEU E N 1
ATOM 11826 C CA . LEU E 1 124 ? -21.912 -11.549 52.635 1.00 46.10 123 LEU E CA 1
ATOM 11827 C C . LEU E 1 124 ? -22.911 -10.403 52.708 1.00 46.10 123 LEU E C 1
ATOM 11828 O O . LEU E 1 124 ? -23.340 -9.874 51.685 1.00 46.10 123 LEU E O 1
ATOM 11833 N N . SER E 1 125 ? -23.281 -10.027 53.926 1.00 54.92 124 SER E N 1
ATOM 11834 C CA . SER E 1 125 ? -24.288 -8.996 54.133 1.00 54.92 124 SER E CA 1
ATOM 11835 C C . SER E 1 125 ? -23.674 -7.707 54.666 1.00 54.92 124 SER E C 1
ATOM 11836 O O . SER E 1 125 ? -22.971 -7.711 55.677 1.00 54.92 124 SER E O 1
ATOM 11839 N N . SER E 1 126 ? -23.945 -6.607 53.973 1.00 64.35 125 SER E N 1
ATOM 11840 C CA . SER E 1 126 ? -23.544 -5.283 54.428 1.00 64.35 125 SER E CA 1
ATOM 11841 C C . SER E 1 126 ? -24.210 -4.980 55.768 1.00 64.35 125 SER E C 1
ATOM 11842 O O . SER E 1 126 ? -25.280 -5.511 56.062 1.00 64.35 125 SER E O 1
ATOM 11845 N N . PRO E 1 127 ? -23.577 -4.133 56.595 1.00 77.06 126 PRO E N 1
ATOM 11846 C CA . PRO E 1 127 ? -24.205 -3.726 57.857 1.00 77.06 126 PRO E CA 1
ATOM 11847 C C . PRO E 1 127 ? -25.483 -2.923 57.628 1.00 77.06 126 PRO E C 1
ATOM 11848 O O . PRO E 1 127 ? -26.279 -2.757 58.552 1.00 77.06 126 PRO E O 1
ATOM 11852 N N . ASN E 1 128 ? -25.671 -2.433 56.406 1.00 84.41 127 ASN E N 1
ATOM 11853 C CA . ASN E 1 128 ? -26.863 -1.671 56.056 1.00 84.41 127 ASN E CA 1
ATOM 11854 C C . ASN E 1 128 ? -27.957 -2.541 55.443 1.00 84.41 127 ASN E C 1
ATOM 11855 O O . ASN E 1 128 ? -28.984 -2.031 54.995 1.00 84.41 127 ASN E O 1
ATOM 11860 N N . ALA E 1 129 ? -27.732 -3.852 55.422 1.00 71.47 128 ALA E N 1
ATOM 11861 C CA . ALA E 1 129 ? -28.697 -4.788 54.852 1.00 71.47 128 ALA E CA 1
ATOM 11862 C C . ALA E 1 129 ? -30.015 -4.761 55.617 1.00 71.47 128 ALA E C 1
ATOM 11863 O O . ALA E 1 129 ? -30.033 -4.809 56.847 1.00 71.47 128 ALA E O 1
ATOM 11865 N N . THR E 1 130 ? -31.117 -4.686 54.878 1.00 58.72 129 THR E N 1
ATOM 11866 C CA . THR E 1 130 ? -32.441 -4.574 55.479 1.00 58.72 129 THR E CA 1
ATOM 11867 C C . THR E 1 130 ? -33.032 -5.944 55.799 1.00 58.72 129 THR E C 1
ATOM 11868 O O . THR E 1 130 ? -33.743 -6.109 56.791 1.00 58.72 129 THR E O 1
ATOM 11872 N N . GLN E 1 131 ? -32.722 -6.929 54.963 1.00 61.02 130 GLN E N 1
ATOM 11873 C CA . GLN E 1 131 ? -33.337 -8.245 55.084 1.00 61.02 130 GLN E CA 1
ATOM 11874 C C . GLN E 1 131 ? -32.426 -9.294 55.714 1.00 61.02 130 GLN E C 1
ATOM 11875 O O . GLN E 1 131 ? -31.210 -9.280 55.526 1.00 61.02 130 GLN E O 1
ATOM 11881 N N . GLN E 1 132 ? -33.041 -10.203 56.463 1.00 57.38 131 GLN E N 1
ATOM 11882 C CA . GLN E 1 132 ? -32.358 -11.349 57.047 1.00 57.38 131 GLN E CA 1
ATOM 11883 C C . GLN E 1 132 ? -33.030 -12.611 56.517 1.00 57.38 131 GLN E C 1
ATOM 11884 O O . GLN E 1 132 ? -34.229 -12.605 56.242 1.00 57.38 131 GLN E O 1
ATOM 11890 N N . ALA E 1 133 ? -32.264 -13.686 56.355 1.00 48.25 132 ALA E N 1
ATOM 11891 C CA . ALA E 1 133 ? -32.826 -14.939 55.862 1.00 48.25 132 ALA E CA 1
ATOM 11892 C C . ALA E 1 133 ? -32.042 -16.158 56.332 1.00 48.25 132 ALA E C 1
ATOM 11893 O O . ALA E 1 133 ? -30.853 -16.065 56.638 1.00 48.25 132 ALA E O 1
ATOM 11895 N N . SER E 1 134 ? -32.718 -17.301 56.383 1.00 61.35 133 SER E N 1
ATOM 11896 C CA . SER E 1 134 ? -32.087 -18.554 56.776 1.00 61.35 133 SER E CA 1
ATOM 11897 C C . SER E 1 134 ? -31.755 -19.396 55.550 1.00 61.35 133 SER E C 1
ATOM 11898 O O . SER E 1 134 ? -31.122 -20.445 55.659 1.00 61.35 133 SER E O 1
ATOM 11901 N N . SER E 1 135 ? -32.195 -18.930 54.385 1.00 49.90 134 SER E N 1
ATOM 11902 C CA . SER E 1 135 ? -31.905 -19.603 53.124 1.00 49.90 134 SER E CA 1
ATOM 11903 C C . SER E 1 135 ? -31.871 -18.588 51.986 1.00 49.90 134 SER E C 1
ATOM 11904 O O . SER E 1 135 ? -32.271 -17.437 52.164 1.00 49.90 134 SER E O 1
ATOM 11907 N N . LEU E 1 136 ? -31.389 -19.010 50.821 1.00 53.27 135 LEU E N 1
ATOM 11908 C CA . LEU E 1 136 ? -31.341 -18.126 49.662 1.00 53.27 135 LEU E CA 1
ATOM 11909 C C . LEU E 1 136 ? -32.725 -17.936 49.050 1.00 53.27 135 LEU E C 1
ATOM 11910 O O . LEU E 1 136 ? -33.042 -16.861 48.538 1.00 53.27 135 LEU E O 1
ATOM 11915 N N . LEU E 1 137 ? -33.544 -18.984 49.103 1.00 55.15 136 LEU E N 1
ATOM 11916 C CA . LEU E 1 137 ? -34.928 -18.897 48.651 1.00 55.15 136 LEU E CA 1
ATOM 11917 C C . LEU E 1 137 ? -35.677 -17.833 49.438 1.00 55.15 136 LEU E C 1
ATOM 11918 O O . LEU E 1 137 ? -36.401 -17.017 48.866 1.00 55.15 136 LEU E O 1
ATOM 11923 N N . GLU E 1 138 ? -35.496 -17.849 50.755 1.00 59.23 137 GLU E N 1
ATOM 11924 C CA . GLU E 1 138 ? -36.133 -16.875 51.628 1.00 59.23 137 GLU E CA 1
ATOM 11925 C C . GLU E 1 138 ? -35.623 -15.470 51.329 1.00 59.23 137 GLU E C 1
ATOM 11926 O O . GLU E 1 138 ? -36.406 -14.525 51.233 1.00 59.23 137 GLU E O 1
ATOM 11932 N N . LEU E 1 139 ? -34.309 -15.343 51.175 1.00 50.48 138 LEU E N 1
ATOM 11933 C CA . LEU E 1 139 ? -33.693 -14.050 50.901 1.00 50.48 138 LEU E CA 1
ATOM 11934 C C . LEU E 1 139 ? -34.179 -13.477 49.576 1.00 50.48 138 LEU E C 1
ATOM 11935 O O . LEU E 1 139 ? -34.565 -12.311 49.502 1.00 50.48 138 LEU E O 1
ATOM 11940 N N . ALA E 1 140 ? -34.158 -14.307 48.537 1.00 46.05 139 ALA E N 1
ATOM 11941 C CA . ALA E 1 140 ? -34.611 -13.901 47.210 1.00 46.05 139 ALA E CA 1
ATOM 11942 C C . ALA E 1 140 ? -36.071 -13.465 47.247 1.00 46.05 139 ALA E C 1
ATOM 11943 O O . ALA E 1 140 ? -36.470 -12.528 46.555 1.00 46.05 139 ALA E O 1
ATOM 11945 N N . GLN E 1 141 ? -36.857 -14.156 48.067 1.00 53.63 140 GLN E N 1
ATOM 11946 C CA . GLN E 1 141 ? -38.269 -13.847 48.233 1.00 53.63 140 GLN E CA 1
ATOM 11947 C C . GLN E 1 141 ? -38.446 -12.459 48.839 1.00 53.63 140 GLN E C 1
ATOM 11948 O O . GLN E 1 141 ? -39.346 -11.715 48.456 1.00 53.63 140 GLN E O 1
ATOM 11954 N N . LYS E 1 142 ? -37.575 -12.112 49.780 1.00 60.17 141 LYS E N 1
ATOM 11955 C CA . LYS E 1 142 ? -37.691 -10.846 50.493 1.00 60.17 141 LYS E CA 1
ATOM 11956 C C . LYS E 1 142 ? -37.196 -9.644 49.691 1.00 60.17 141 LYS E C 1
ATOM 11957 O O . LYS E 1 142 ? -37.892 -8.637 49.587 1.00 60.17 141 LYS E O 1
ATOM 11963 N N . VAL E 1 143 ? -35.996 -9.748 49.129 1.00 60.90 142 VAL E N 1
ATOM 11964 C CA . VAL E 1 143 ? -35.377 -8.602 48.464 1.00 60.90 142 VAL E CA 1
ATOM 11965 C C . VAL E 1 143 ? -35.976 -8.294 47.091 1.00 60.90 142 VAL E C 1
ATOM 11966 O O . VAL E 1 143 ? -36.108 -7.129 46.716 1.00 60.90 142 VAL E O 1
ATOM 11970 N N . GLY E 1 144 ? -36.335 -9.333 46.346 1.00 55.98 143 GLY E N 1
ATOM 11971 C CA . GLY E 1 144 ? -36.981 -9.148 45.061 1.00 55.98 143 GLY E CA 1
ATOM 11972 C C . GLY E 1 144 ? -36.063 -9.194 43.853 1.00 55.98 143 GLY E C 1
ATOM 11973 O O . GLY E 1 144 ? -34.929 -9.663 43.931 1.00 55.98 143 GLY E O 1
ATOM 11974 N N . TYR E 1 145 ? -36.569 -8.681 42.736 1.00 55.54 144 TYR E N 1
ATOM 11975 C CA A TYR E 1 145 ? -35.874 -8.713 41.451 0.50 55.54 144 TYR E CA 1
ATOM 11976 C CA B TYR E 1 145 ? -35.856 -8.740 41.465 0.50 55.54 144 TYR E CA 1
ATOM 11977 C C . TYR E 1 145 ? -34.588 -7.887 41.452 1.00 55.54 144 TYR E C 1
ATOM 11978 O O . TYR E 1 145 ? -34.600 -6.720 41.849 1.00 55.54 144 TYR E O 1
ATOM 11995 N N . GLU E 1 146 ? -33.493 -8.498 40.998 1.00 63.63 145 GLU E N 1
ATOM 11996 C CA . GLU E 1 146 ? -32.187 -7.841 40.869 1.00 63.63 145 GLU E CA 1
ATOM 11997 C C . GLU E 1 146 ? -31.722 -7.090 42.116 1.00 63.63 145 GLU E C 1
ATOM 11998 O O . GLU E 1 146 ? -31.663 -5.860 42.121 1.00 63.63 145 GLU E O 1
ATOM 12004 N N . GLN E 1 147 ? -31.371 -7.831 43.162 1.00 49.21 146 GLN E N 1
ATOM 12005 C CA . GLN E 1 147 ? -31.006 -7.214 44.431 1.00 49.21 146 GLN E CA 1
ATOM 12006 C C . GLN E 1 147 ? -29.784 -7.876 45.067 1.00 49.21 146 GLN E C 1
ATOM 12007 O O . GLN E 1 147 ? -29.147 -7.305 45.952 1.00 49.21 146 GLN E O 1
ATOM 12013 N N . ILE E 1 148 ? -29.462 -9.080 44.609 1.00 52.38 147 ILE E N 1
ATOM 12014 C CA . ILE E 1 148 ? -28.337 -9.835 45.148 1.00 52.38 147 ILE E CA 1
ATOM 12015 C C . ILE E 1 148 ? -27.238 -9.996 44.099 1.00 52.38 147 ILE E C 1
ATOM 12016 O O . ILE E 1 148 ? -27.525 -10.229 42.928 1.00 52.38 147 ILE E O 1
ATOM 12021 N N . VAL E 1 149 ? -25.982 -9.857 44.516 1.00 51.80 148 VAL E N 1
ATOM 12022 C CA . VAL E 1 149 ? -24.859 -10.145 43.629 1.00 51.80 148 VAL E CA 1
ATOM 12023 C C . VAL E 1 149 ? -24.409 -11.589 43.821 1.00 51.80 148 VAL E C 1
ATOM 12024 O O . VAL E 1 149 ? -23.811 -11.934 44.838 1.00 51.80 148 VAL E O 1
ATOM 12028 N N . TYR E 1 150 ? -24.713 -12.430 42.840 1.00 46.30 149 TYR E N 1
ATOM 12029 C CA . TYR E 1 150 ? -24.358 -13.842 42.888 1.00 46.30 149 TYR E CA 1
ATOM 12030 C C . TYR E 1 150 ? -23.867 -14.238 41.501 1.00 46.30 149 TYR E C 1
ATOM 12031 O O . TYR E 1 150 ? -24.597 -14.874 40.740 1.00 46.30 149 TYR E O 1
ATOM 12040 N N . PRO E 1 151 ? -22.618 -13.863 41.174 1.00 45.10 150 PRO E N 1
ATOM 12041 C CA . PRO E 1 151 ? -22.018 -13.988 39.838 1.00 45.10 150 PRO E CA 1
ATOM 12042 C C . PRO E 1 151 ? -22.173 -15.371 39.208 1.00 45.10 150 PRO E C 1
ATOM 12043 O O . PRO E 1 151 ? -22.520 -15.465 38.031 1.00 45.10 150 PRO E O 1
ATOM 12047 N N . ASP E 1 152 ? -21.923 -16.422 39.983 1.00 60.70 151 ASP E N 1
ATOM 12048 C CA . ASP E 1 152 ? -21.994 -17.788 39.470 1.00 60.70 151 ASP E CA 1
ATOM 12049 C C . ASP E 1 152 ? -23.382 -18.139 38.935 1.00 60.70 151 ASP E C 1
ATOM 12050 O O . ASP E 1 152 ? -23.509 -18.815 37.916 1.00 60.70 151 ASP E O 1
ATOM 12055 N N . VAL E 1 153 ? -24.417 -17.673 39.625 1.00 48.91 152 VAL E N 1
ATOM 12056 C CA . VAL E 1 153 ? -25.792 -17.913 39.202 1.00 48.91 152 VAL E CA 1
ATOM 12057 C C . VAL E 1 153 ? -26.169 -17.007 38.035 1.00 48.91 152 VAL E C 1
ATOM 12058 O O . VAL E 1 153 ? -26.804 -17.446 37.074 1.00 48.91 152 VAL E O 1
ATOM 12062 N N . ALA E 1 154 ? -25.760 -15.746 38.121 1.00 57.12 153 ALA E N 1
ATOM 12063 C CA . ALA E 1 154 ? -26.043 -14.766 37.079 1.00 57.12 153 ALA E CA 1
ATOM 12064 C C . ALA E 1 154 ? -25.395 -15.139 35.749 1.00 57.12 153 ALA E C 1
ATOM 12065 O O . ALA E 1 154 ? -25.866 -14.736 34.687 1.00 57.12 153 ALA E O 1
ATOM 12067 N N . SER E 1 155 ? -24.316 -15.911 35.813 1.00 63.31 154 SER E N 1
ATOM 12068 C CA . SER E 1 155 ? -23.577 -16.288 34.616 1.00 63.31 154 SER E CA 1
ATOM 12069 C C . SER E 1 155 ? -23.908 -17.708 34.164 1.00 63.31 154 SER E C 1
ATOM 12070 O O . SER E 1 155 ? -23.385 -18.180 33.153 1.00 63.31 154 SER E O 1
ATOM 12073 N N . SER E 1 156 ? -24.776 -18.376 34.920 1.00 59.94 155 SER E N 1
ATOM 12074 C CA . SER E 1 156 ? -25.201 -19.744 34.620 1.00 59.94 155 SER E CA 1
ATOM 12075 C C . SER E 1 156 ? -24.036 -20.704 34.384 1.00 59.94 155 SER E C 1
ATOM 12076 O O . SER E 1 156 ? -24.017 -21.432 33.392 1.00 59.94 155 SER E O 1
ATOM 12079 N N . SER E 1 157 ? -23.065 -20.693 35.293 1.00 58.66 156 SER E N 1
ATOM 12080 C CA . SER E 1 157 ? -21.940 -21.619 35.221 1.00 58.66 156 SER E CA 1
ATOM 12081 C C . SER E 1 157 ? -22.444 -23.054 35.307 1.00 58.66 156 SER E C 1
ATOM 12082 O O . SER E 1 157 ? -23.381 -23.342 36.051 1.00 58.66 156 SER E O 1
ATOM 12085 N N . SER E 1 158 ? -21.821 -23.947 34.543 1.00 63.86 157 SER E N 1
ATOM 12086 C CA . SER E 1 158 ? -22.244 -25.344 34.477 1.00 63.86 157 SER E CA 1
ATOM 12087 C C . SER E 1 158 ? -22.287 -26.000 35.855 1.00 63.86 157 SER E C 1
ATOM 12088 O O . SER E 1 158 ? -23.238 -26.708 36.190 1.00 63.86 157 SER E O 1
ATOM 12091 N N . PHE E 1 159 ? -21.254 -25.750 36.652 1.00 60.88 158 PHE E N 1
ATOM 12092 C CA . PHE E 1 159 ? -21.136 -26.352 37.972 1.00 60.88 158 PHE E CA 1
ATOM 12093 C C . PHE E 1 159 ? -22.184 -25.788 38.930 1.00 60.88 158 PHE E C 1
ATOM 12094 O O . PHE E 1 159 ? -22.707 -26.503 39.785 1.00 60.88 158 PHE E O 1
ATOM 12102 N N . THR E 1 160 ? -22.487 -24.503 38.776 1.00 65.54 159 THR E N 1
ATOM 12103 C CA . THR E 1 160 ? -23.464 -23.832 39.627 1.00 65.54 159 THR E CA 1
ATOM 12104 C C . THR E 1 160 ? -24.890 -24.268 39.300 1.00 65.54 159 THR E C 1
ATOM 12105 O O . THR E 1 160 ? -25.680 -24.561 40.200 1.00 65.54 159 THR E O 1
ATOM 12109 N N . VAL E 1 161 ? -25.211 -24.302 38.009 1.00 52.02 160 VAL E N 1
ATOM 12110 C CA . VAL E 1 161 ? -26.529 -24.721 37.545 1.00 52.02 160 VAL E CA 1
ATOM 12111 C C . VAL E 1 161 ? -26.832 -26.147 37.993 1.00 52.02 160 VAL E C 1
ATOM 12112 O O . VAL E 1 161 ? -27.919 -26.436 38.495 1.00 52.02 160 VAL E O 1
ATOM 12116 N N . PHE E 1 162 ? -25.857 -27.031 37.818 1.00 60.49 161 PHE E N 1
ATOM 12117 C CA . PHE E 1 162 ? -25.974 -28.406 38.282 1.00 60.49 161 PHE E CA 1
ATOM 12118 C C . PHE E 1 162 ? -26.120 -28.460 39.802 1.00 60.49 161 PHE E C 1
ATOM 12119 O O . PHE E 1 162 ? -26.906 -29.245 40.330 1.00 60.49 161 PHE E O 1
ATOM 12127 N N . GLY E 1 163 ? -25.364 -27.615 40.494 1.00 57.85 162 GLY E N 1
ATOM 12128 C CA . GLY E 1 163 ? -25.332 -27.618 41.946 1.00 57.85 162 GLY E CA 1
ATOM 12129 C C . GLY E 1 163 ? -26.638 -27.242 42.620 1.00 57.85 162 GLY E C 1
ATOM 12130 O O . GLY E 1 163 ? -27.189 -28.025 43.393 1.00 57.85 162 GLY E O 1
ATOM 12131 N N . LEU E 1 164 ? -27.132 -26.041 42.331 1.00 59.72 163 LEU E N 1
ATOM 12132 C CA . LEU E 1 164 ? -28.347 -25.535 42.965 1.00 59.72 163 LEU E CA 1
ATOM 12133 C C . LEU E 1 164 ? -29.566 -26.400 42.671 1.00 59.72 163 LEU E C 1
ATOM 12134 O O . LEU E 1 164 ? -30.427 -26.581 43.531 1.00 59.72 163 LEU E O 1
ATOM 12139 N N . TYR E 1 165 ? -29.636 -26.926 41.452 1.00 58.37 164 TYR E N 1
ATOM 12140 C CA . TYR E 1 165 ? -30.735 -27.799 41.062 1.00 58.37 164 TYR E CA 1
ATOM 12141 C C . TYR E 1 165 ? -30.792 -29.025 41.966 1.00 58.37 164 TYR E C 1
ATOM 12142 O O . TYR E 1 165 ? -31.858 -29.397 42.454 1.00 58.37 164 TYR E O 1
ATOM 12151 N N . GLN E 1 166 ? -29.637 -29.642 42.194 1.00 71.54 165 GLN E N 1
ATOM 12152 C CA . GLN E 1 166 ? -29.563 -30.828 43.038 1.00 71.54 165 GLN E CA 1
ATOM 12153 C C . GLN E 1 166 ? -29.791 -30.493 44.509 1.00 71.54 165 GLN E C 1
ATOM 12154 O O . GLN E 1 166 ? -30.394 -31.274 45.242 1.00 71.54 165 GLN E O 1
ATOM 12160 N N . GLN E 1 167 ? -29.310 -29.330 44.936 1.00 68.04 166 GLN E N 1
ATOM 12161 C CA . GLN E 1 167 ? -29.488 -28.900 46.319 1.00 68.04 166 GLN E CA 1
ATOM 12162 C C . GLN E 1 167 ? -30.957 -28.612 46.621 1.00 68.04 166 GLN E C 1
ATOM 12163 O O . GLN E 1 167 ? -31.439 -28.884 47.721 1.00 68.04 166 GLN E O 1
ATOM 12169 N N . LEU E 1 168 ? -31.666 -28.068 45.636 1.00 72.02 167 LEU E N 1
ATOM 12170 C CA . LEU E 1 168 ? -33.089 -27.783 45.782 1.00 72.02 167 LEU E CA 1
ATOM 12171 C C . LEU E 1 168 ? -33.921 -29.056 45.674 1.00 72.02 167 LEU E C 1
ATOM 12172 O O . LEU E 1 168 ? -34.994 -29.162 46.268 1.00 72.02 167 LEU E O 1
ATOM 12177 N N . LEU E 1 169 ? -33.417 -30.023 44.915 1.00 64.26 168 LEU E N 1
ATOM 12178 C CA . LEU E 1 169 ? -34.145 -31.262 44.668 1.00 64.26 168 LEU E CA 1
ATOM 12179 C C . LEU E 1 169 ? -33.891 -32.313 45.744 1.00 64.26 168 LEU E C 1
ATOM 12180 O O . LEU E 1 169 ? -34.818 -32.759 46.420 1.00 64.26 168 LEU E O 1
ATOM 12185 N N . GLN E 1 170 ? -32.630 -32.702 45.896 1.00 80.41 169 GLN E N 1
ATOM 12186 C CA . GLN E 1 170 ? -32.265 -33.797 46.787 1.00 80.41 169 GLN E CA 1
ATOM 12187 C C . GLN E 1 170 ? -32.466 -33.465 48.262 1.00 80.41 169 GLN E C 1
ATOM 12188 O O . GLN E 1 170 ? -32.533 -32.298 48.649 1.00 80.41 169 GLN E O 1
ATOM 12194 N N . SER E 1 171 ? -32.562 -34.512 49.075 1.00 99.47 170 SER E N 1
ATOM 12195 C CA . SER E 1 171 ? -32.703 -34.377 50.518 1.00 99.47 170 SER E CA 1
ATOM 12196 C C . SER E 1 171 ? -32.242 -35.666 51.186 1.00 99.47 170 SER E C 1
ATOM 12197 O O . SER E 1 171 ? -32.814 -36.732 50.953 1.00 99.47 170 SER E O 1
ATOM 12200 N N . SER E 1 172 ? -31.204 -35.569 52.011 1.00 75.68 171 SER E N 1
ATOM 12201 C CA . SER E 1 172 ? -30.622 -36.751 52.635 1.00 75.68 171 SER E CA 1
ATOM 12202 C C . SER E 1 172 ? -30.645 -36.685 54.159 1.00 75.68 171 SER E C 1
ATOM 12203 O O . SER E 1 172 ? -30.697 -35.605 54.748 1.00 75.68 171 SER E O 1
ATOM 12206 N N . SER E 1 173 ? -30.604 -37.855 54.789 1.00 77.63 172 SER E N 1
ATOM 12207 C CA . SER E 1 173 ? -30.563 -37.948 56.242 1.00 77.63 172 SER E CA 1
ATOM 12208 C C . SER E 1 173 ? -29.145 -37.713 56.752 1.00 77.63 172 SER E C 1
ATOM 12209 O O . SER E 1 173 ? -28.945 -37.080 57.789 1.00 77.63 172 SER E O 1
ATOM 12212 N N . SER E 1 174 ? -28.165 -38.227 56.014 1.00 99.23 173 SER E N 1
ATOM 12213 C CA . SER E 1 174 ? -26.761 -38.043 56.361 1.00 99.23 173 SER E CA 1
ATOM 12214 C C . SER E 1 174 ? -26.195 -36.805 55.673 1.00 99.23 173 SER E C 1
ATOM 12215 O O . SER E 1 174 ? -26.900 -36.124 54.930 1.00 99.23 173 SER E O 1
ATOM 12218 N N . ALA E 1 175 ? -24.921 -36.521 55.922 1.00 70.55 174 ALA E N 1
ATOM 12219 C CA . ALA E 1 175 ? -24.276 -35.338 55.360 1.00 70.55 174 ALA E CA 1
ATOM 12220 C C . ALA E 1 175 ? -23.951 -35.520 53.881 1.00 70.55 174 ALA E C 1
ATOM 12221 O O . ALA E 1 175 ? -23.933 -34.556 53.116 1.00 70.55 174 ALA E O 1
ATOM 12223 N N . ALA E 1 176 ? -23.696 -36.762 53.484 1.00 85.07 175 ALA E N 1
ATOM 12224 C CA . ALA E 1 176 ? -23.324 -37.064 52.107 1.00 85.07 175 ALA E CA 1
ATOM 12225 C C . ALA E 1 176 ? -24.546 -37.237 51.213 1.00 85.07 175 ALA E C 1
ATOM 12226 O O . ALA E 1 176 ? -25.370 -38.125 51.435 1.00 85.07 175 ALA E O 1
ATOM 12228 N N . VAL E 1 177 ? -24.656 -36.383 50.200 1.00 64.26 176 VAL E N 1
ATOM 12229 C CA . VAL E 1 177 ? -25.734 -36.483 49.225 1.00 64.26 176 VAL E CA 1
ATOM 12230 C C . VAL E 1 177 ? -25.201 -37.104 47.939 1.00 64.26 176 VAL E C 1
ATOM 12231 O O . VAL E 1 177 ? -24.821 -36.398 47.005 1.00 64.26 176 VAL E O 1
ATOM 12235 N N . ASP E 1 178 ? -25.167 -38.432 47.901 1.00 65.42 177 ASP E N 1
ATOM 12236 C CA . ASP E 1 178 ? -24.603 -39.148 46.763 1.00 65.42 177 ASP E CA 1
ATOM 12237 C C . ASP E 1 178 ? -25.659 -39.465 45.709 1.00 65.42 177 ASP E C 1
ATOM 12238 O O . ASP E 1 178 ? -26.610 -40.204 45.967 1.00 65.42 177 ASP E O 1
ATOM 12243 N N . ILE E 1 179 ? -25.482 -38.898 44.520 1.00 68.79 178 ILE E N 1
ATOM 12244 C CA . ILE E 1 179 ? -26.414 -39.106 43.420 1.00 68.79 178 ILE E CA 1
ATOM 12245 C C . ILE E 1 179 ? -25.723 -39.796 42.247 1.00 68.79 178 ILE E C 1
ATOM 12246 O O . ILE E 1 179 ? -24.506 -39.700 42.090 1.00 68.79 178 ILE E O 1
ATOM 12251 N N . LYS E 1 180 ? -26.502 -40.495 41.429 1.00 76.38 179 LYS E N 1
ATOM 12252 C CA . LYS E 1 180 ? -25.952 -41.171 40.258 1.00 76.38 179 LYS E CA 1
ATOM 12253 C C . LYS E 1 180 ? -26.472 -40.571 38.955 1.00 76.38 179 LYS E C 1
ATOM 12254 O O . LYS E 1 180 ? -27.375 -39.734 38.960 1.00 76.38 179 LYS E O 1
ATOM 12260 N N . ALA E 1 181 ? -25.895 -41.010 37.840 1.00 90.55 180 ALA E N 1
ATOM 12261 C CA . ALA E 1 181 ? -26.204 -40.445 36.530 1.00 90.55 180 ALA E CA 1
ATOM 12262 C C . ALA E 1 181 ? -27.640 -40.713 36.080 1.00 90.55 180 ALA E C 1
ATOM 12263 O O . ALA E 1 181 ? -28.130 -40.084 35.142 1.00 90.55 180 ALA E O 1
ATOM 12265 N N . SER E 1 182 ? -28.311 -41.646 36.749 1.00 82.73 181 SER E N 1
ATOM 12266 C CA . SER E 1 182 ? -29.685 -41.991 36.402 1.00 82.73 181 SER E CA 1
ATOM 12267 C C . SER E 1 182 ? -30.678 -41.007 37.014 1.00 82.73 181 SER E C 1
ATOM 12268 O O . SER E 1 182 ? -31.858 -41.001 36.660 1.00 82.73 181 SER E O 1
ATOM 12271 N N . ASP E 1 183 ? -30.195 -40.176 37.932 1.00 101.69 182 ASP E N 1
ATOM 12272 C CA . ASP E 1 183 ? -31.040 -39.185 38.588 1.00 101.69 182 ASP E CA 1
ATOM 12273 C C . ASP E 1 183 ? -30.940 -37.834 37.889 1.00 101.69 182 ASP E C 1
ATOM 12274 O O . ASP E 1 183 ? -31.579 -36.864 38.296 1.00 101.69 182 ASP E O 1
ATOM 12279 N N . LEU E 1 184 ? -30.135 -37.779 36.834 1.00 76.80 183 LEU E N 1
ATOM 12280 C CA . LEU E 1 184 ? -29.908 -36.536 36.107 1.00 76.80 183 LEU E CA 1
ATOM 12281 C C . LEU E 1 184 ? -30.837 -36.410 34.905 1.00 76.80 183 LEU E C 1
ATOM 12282 O O . LEU E 1 184 ? -31.009 -37.366 34.149 1.00 76.80 183 LEU E O 1
ATOM 12287 N N . PRO E 1 185 ? -31.442 -35.224 34.731 1.00 69.98 184 PRO E N 1
ATOM 12288 C CA . PRO E 1 185 ? -32.297 -34.920 33.578 1.00 69.98 184 PRO E CA 1
ATOM 12289 C C . PRO E 1 185 ? -31.550 -35.137 32.266 1.00 69.98 184 PRO E C 1
ATOM 12290 O O . PRO E 1 185 ? -30.387 -34.752 32.150 1.00 69.98 184 PRO E O 1
ATOM 12294 N N . GLN E 1 186 ? -32.217 -35.745 31.290 1.00 86.68 185 GLN E N 1
ATOM 12295 C CA . GLN E 1 186 ? -31.556 -36.149 30.055 1.00 86.68 185 GLN E CA 1
ATOM 12296 C C . GLN E 1 186 ? -32.188 -35.520 28.814 1.00 86.68 185 GLN E C 1
ATOM 12297 O O . GLN E 1 186 ? -31.535 -35.387 27.779 1.00 86.68 185 GLN E O 1
ATOM 12303 N N . SER E 1 187 ? -33.456 -35.135 28.918 1.00 119.12 186 SER E N 1
ATOM 12304 C CA . SER E 1 187 ? -34.195 -34.651 27.755 1.00 119.12 186 SER E CA 1
ATOM 12305 C C . SER E 1 187 ? -34.688 -33.216 27.910 1.00 119.12 186 SER E C 1
ATOM 12306 O O . SER E 1 187 ? -34.528 -32.393 27.008 1.00 119.12 186 SER E O 1
ATOM 12309 N N . GLY E 1 188 ? -35.292 -32.923 29.055 1.00 72.49 187 GLY E N 1
ATOM 12310 C CA . GLY E 1 188 ? -35.913 -31.633 29.282 1.00 72.49 187 GLY E CA 1
ATOM 12311 C C . GLY E 1 188 ? -37.298 -31.839 29.858 1.00 72.49 187 GLY E C 1
ATOM 12312 O O . GLY E 1 188 ? -37.783 -31.036 30.655 1.00 72.49 187 GLY E O 1
ATOM 12313 N N . ASP E 1 189 ? -37.934 -32.929 29.443 1.00 84.84 188 ASP E N 1
ATOM 12314 C CA . ASP E 1 189 ? -39.207 -33.341 30.014 1.00 84.84 188 ASP E CA 1
ATOM 12315 C C . ASP E 1 189 ? -38.960 -34.134 31.293 1.00 84.84 188 ASP E C 1
ATOM 12316 O O . ASP E 1 189 ? -39.892 -34.451 32.032 1.00 84.84 188 ASP E O 1
ATOM 12321 N N . GLN E 1 190 ? -37.692 -34.449 31.544 1.00 80.25 189 GLN E N 1
ATOM 12322 C CA . GLN E 1 190 ? -37.293 -35.110 32.780 1.00 80.25 189 GLN E CA 1
ATOM 12323 C C . GLN E 1 190 ? -36.983 -34.069 33.848 1.00 80.25 189 GLN E C 1
ATOM 12324 O O . GLN E 1 190 ? -36.847 -34.394 35.027 1.00 80.25 189 GLN E O 1
ATOM 12330 N N . VAL E 1 191 ? -36.871 -32.816 33.421 1.00 68.93 190 VAL E N 1
ATOM 12331 C CA . VAL E 1 191 ? -36.557 -31.715 34.323 1.00 68.93 190 VAL E CA 1
ATOM 12332 C C . VAL E 1 191 ? -37.718 -31.415 35.266 1.00 68.93 190 VAL E C 1
ATOM 12333 O O . VAL E 1 191 ? -38.855 -31.240 34.830 1.00 68.93 190 VAL E O 1
ATOM 12337 N N . ASN E 1 192 ? -37.422 -31.360 36.560 1.00 76.38 191 ASN E N 1
ATOM 12338 C CA . ASN E 1 192 ? -38.425 -31.021 37.560 1.00 76.38 191 ASN E CA 1
ATOM 12339 C C . ASN E 1 192 ? -38.764 -29.535 37.504 1.00 76.38 191 ASN E C 1
ATOM 12340 O O . ASN E 1 192 ? -37.935 -28.687 37.834 1.00 76.38 191 ASN E O 1
ATOM 12345 N N . LYS E 1 193 ? -39.987 -29.227 37.086 1.00 69.46 192 LYS E N 1
ATOM 12346 C CA . LYS E 1 193 ? -40.415 -27.841 36.914 1.00 69.46 192 LYS E CA 1
ATOM 12347 C C . LYS E 1 193 ? -40.626 -27.114 38.239 1.00 69.46 192 LYS E C 1
ATOM 12348 O O . LYS E 1 193 ? -40.615 -25.884 38.284 1.00 69.46 192 LYS E O 1
ATOM 12354 N N . ASP E 1 194 ? -40.825 -27.872 39.313 1.00 65.38 193 ASP E N 1
ATOM 12355 C CA . ASP E 1 194 ? -40.970 -27.280 40.639 1.00 65.38 193 ASP E CA 1
ATOM 12356 C C . ASP E 1 194 ? -39.635 -26.739 41.136 1.00 65.38 193 ASP E C 1
ATOM 12357 O O . ASP E 1 194 ? -39.583 -25.718 41.820 1.00 65.38 193 ASP E O 1
ATOM 12362 N N . ILE E 1 195 ? -38.555 -27.428 40.781 1.00 62.70 194 ILE E N 1
ATOM 12363 C CA . ILE E 1 195 ? -37.218 -27.022 41.195 1.00 62.70 194 ILE E CA 1
ATOM 12364 C C . ILE E 1 195 ? -36.747 -25.789 40.428 1.00 62.70 194 ILE E C 1
ATOM 12365 O O . ILE E 1 195 ? -36.185 -24.862 41.013 1.00 62.70 194 ILE E O 1
ATOM 12370 N N . THR E 1 196 ? -36.983 -25.779 39.119 1.00 53.04 195 THR E N 1
ATOM 12371 C CA . THR E 1 196 ? -36.636 -24.629 38.290 1.00 53.04 195 THR E CA 1
ATOM 12372 C C . THR E 1 196 ? -37.427 -23.402 38.728 1.00 53.04 195 THR E C 1
ATOM 12373 O O . THR E 1 196 ? -36.956 -22.270 38.612 1.00 53.04 195 THR E O 1
ATOM 12377 N N . GLN E 1 197 ? -38.635 -23.641 39.228 1.00 61.89 196 GLN E N 1
ATOM 12378 C CA . GLN E 1 197 ? -39.467 -22.587 39.788 1.00 61.89 196 GLN E CA 1
ATOM 12379 C C . GLN E 1 197 ? -38.725 -21.929 40.945 1.00 61.89 196 GLN E C 1
ATOM 12380 O O . GLN E 1 197 ? -38.675 -20.703 41.051 1.00 61.89 196 GLN E O 1
ATOM 12386 N N . LYS E 1 198 ? -38.140 -22.759 41.804 1.00 57.96 197 LYS E N 1
ATOM 12387 C CA . LYS E 1 198 ? -37.358 -22.276 42.935 1.00 57.96 197 LYS E CA 1
ATOM 12388 C C . LYS E 1 198 ? -36.081 -21.603 42.447 1.00 57.96 197 LYS E C 1
ATOM 12389 O O . LYS E 1 198 ? -35.687 -20.555 42.958 1.00 57.96 197 LYS E O 1
ATOM 12395 N N . TYR E 1 199 ? -35.440 -22.218 41.456 1.00 54.18 198 TYR E N 1
ATOM 12396 C CA . TYR E 1 199 ? -34.195 -21.704 40.896 1.00 54.18 198 TYR E CA 1
ATOM 12397 C C . TYR E 1 199 ? -34.385 -20.298 40.334 1.00 54.18 198 TYR E C 1
ATOM 12398 O O . TYR E 1 199 ? -33.616 -19.388 40.649 1.00 54.18 198 TYR E O 1
ATOM 12407 N N . ARG E 1 200 ? -35.411 -20.130 39.502 1.00 56.75 199 ARG E N 1
ATOM 12408 C CA . ARG E 1 200 ? -35.686 -18.841 38.870 1.00 56.75 199 ARG E CA 1
ATOM 12409 C C . ARG E 1 200 ? -35.976 -17.738 39.885 1.00 56.75 199 ARG E C 1
ATOM 12410 O O . ARG E 1 200 ? -35.701 -16.567 39.628 1.00 56.75 199 ARG E O 1
ATOM 12418 N N . THR E 1 201 ? -36.528 -18.115 41.035 1.00 49.06 200 THR E N 1
ATOM 12419 C CA . THR E 1 201 ? -36.778 -17.157 42.105 1.00 49.06 200 THR E CA 1
ATOM 12420 C C . THR E 1 201 ? -35.459 -16.543 42.555 1.00 49.06 200 THR E C 1
ATOM 12421 O O . THR E 1 201 ? -35.368 -15.340 42.797 1.00 49.06 200 THR E O 1
ATOM 12425 N N . ILE E 1 202 ? -34.433 -17.383 42.651 1.00 50.88 201 ILE E N 1
ATOM 12426 C CA . ILE E 1 202 ? -33.098 -16.928 43.012 1.00 50.88 201 ILE E CA 1
ATOM 12427 C C . ILE E 1 202 ? -32.455 -16.168 41.857 1.00 50.88 201 ILE E C 1
ATOM 12428 O O . ILE E 1 202 ? -31.900 -15.087 42.048 1.00 50.88 201 ILE E O 1
ATOM 12433 N N . LEU E 1 203 ? -32.543 -16.738 40.659 1.00 52.27 202 LEU E N 1
ATOM 12434 C CA . LEU E 1 203 ? -31.954 -16.129 39.469 1.00 52.27 202 LEU E CA 1
ATOM 12435 C C . LEU E 1 203 ? -32.478 -14.716 39.221 1.00 52.27 202 LEU E C 1
ATOM 12436 O O . LEU E 1 203 ? -31.724 -13.829 38.820 1.00 52.27 202 LEU E O 1
ATOM 12441 N N . ASP E 1 204 ? -33.769 -14.510 39.467 1.00 58.16 203 ASP E N 1
ATOM 12442 C CA . ASP E 1 204 ? -34.378 -13.196 39.285 1.00 58.16 203 ASP E CA 1
ATOM 12443 C C . ASP E 1 204 ? -33.880 -12.196 40.324 1.00 58.16 203 ASP E C 1
ATOM 12444 O O . ASP E 1 204 ? -33.824 -10.995 40.063 1.00 58.16 203 ASP E O 1
ATOM 12449 N N . SER E 1 205 ? -33.518 -12.695 41.501 1.00 43.87 204 SER E N 1
ATOM 12450 C CA . SER E 1 205 ? -33.032 -11.833 42.572 1.00 43.87 204 SER E CA 1
ATOM 12451 C C . SER E 1 205 ? -31.606 -11.372 42.302 1.00 43.87 204 SER E C 1
ATOM 12452 O O . SER E 1 205 ? -31.159 -10.357 42.837 1.00 43.87 204 SER E O 1
ATOM 12455 N N . THR E 1 206 ? -30.897 -12.123 41.466 1.00 55.94 205 THR E N 1
ATOM 12456 C CA . THR E 1 206 ? -29.519 -11.795 41.133 1.00 55.94 205 THR E CA 1
ATOM 12457 C C . THR E 1 206 ? -29.439 -10.612 40.175 1.00 55.94 205 THR E C 1
ATOM 12458 O O . THR E 1 206 ? -30.152 -10.561 39.172 1.00 55.94 205 THR E O 1
ATOM 12462 N N . VAL E 1 207 ? -28.573 -9.656 40.494 1.00 64.35 206 VAL E N 1
ATOM 12463 C CA . VAL E 1 207 ? -28.313 -8.540 39.595 1.00 64.35 206 VAL E CA 1
ATOM 12464 C C . VAL E 1 207 ? -27.120 -8.878 38.705 1.00 64.35 206 VAL E C 1
ATOM 12465 O O . VAL E 1 207 ? -26.120 -9.423 39.175 1.00 64.35 206 VAL E O 1
ATOM 12469 N N . VAL E 1 208 ? -27.243 -8.583 37.415 1.00 71.23 207 VAL E N 1
ATOM 12470 C CA . VAL E 1 208 ? -26.173 -8.864 36.466 1.00 71.23 207 VAL E CA 1
ATOM 12471 C C . VAL E 1 208 ? -24.942 -8.028 36.795 1.00 71.23 207 VAL E C 1
ATOM 12472 O O . VAL E 1 208 ? -24.861 -6.852 36.441 1.00 71.23 207 VAL E O 1
ATOM 12476 N N . ALA E 1 209 ? -23.991 -8.645 37.486 1.00 61.51 208 ALA E N 1
ATOM 12477 C CA . ALA E 1 209 ? -22.763 -7.969 37.876 1.00 61.51 208 ALA E CA 1
ATOM 12478 C C . ALA E 1 209 ? -21.650 -8.985 38.079 1.00 61.51 208 ALA E C 1
ATOM 12479 O O . ALA E 1 209 ? -21.901 -10.121 38.480 1.00 61.51 208 ALA E O 1
ATOM 12481 N N . SER E 1 210 ? -20.420 -8.573 37.795 1.00 64.55 209 SER E N 1
ATOM 12482 C CA . SER E 1 210 ? -19.271 -9.453 37.949 1.00 64.55 209 SER E CA 1
ATOM 12483 C C . SER E 1 210 ? -18.689 -9.326 39.349 1.00 64.55 209 SER E C 1
ATOM 12484 O O . SER E 1 210 ? -19.017 -8.394 40.084 1.00 64.55 209 SER E O 1
ATOM 12487 N N . GLN E 1 211 ? -17.827 -10.269 39.712 1.00 74.80 210 GLN E N 1
ATOM 12488 C CA . GLN E 1 211 ? -17.168 -10.243 41.010 1.00 74.80 210 GLN E CA 1
ATOM 12489 C C . GLN E 1 211 ? -16.332 -8.978 41.167 1.00 74.80 210 GLN E C 1
ATOM 12490 O O . GLN E 1 211 ? -16.376 -8.322 42.207 1.00 74.80 210 GLN E O 1
ATOM 12496 N N . ARG E 1 212 ? -15.580 -8.638 40.123 1.00 65.03 211 ARG E N 1
ATOM 12497 C CA . ARG E 1 212 ? -14.719 -7.460 40.149 1.00 65.03 211 ARG E CA 1
ATOM 12498 C C . ARG E 1 212 ? -15.526 -6.174 40.317 1.00 65.03 211 ARG E C 1
ATOM 12499 O O . ARG E 1 212 ? -15.106 -5.259 41.025 1.00 65.03 211 ARG E O 1
ATOM 12507 N N . GLU E 1 213 ? -16.685 -6.114 39.668 1.00 65.99 212 GLU E N 1
ATOM 12508 C CA . GLU E 1 213 ? -17.574 -4.963 39.798 1.00 65.99 212 GLU E CA 1
ATOM 12509 C C . GLU E 1 213 ? -18.032 -4.773 41.240 1.00 65.99 212 GLU E C 1
ATOM 12510 O O . GLU E 1 213 ? -18.043 -3.654 41.753 1.00 65.99 212 GLU E O 1
ATOM 12516 N N . TYR E 1 214 ? -18.407 -5.870 41.891 1.00 58.99 213 TYR E N 1
ATOM 12517 C CA . TYR E 1 214 ? -18.822 -5.810 43.287 1.00 58.99 213 TYR E CA 1
ATOM 12518 C C . TYR E 1 214 ? -17.656 -5.448 44.201 1.00 58.99 213 TYR E C 1
ATOM 12519 O O . TYR E 1 214 ? -17.785 -4.583 45.066 1.00 58.99 213 TYR E O 1
ATOM 12528 N N . ILE E 1 215 ? -16.524 -6.121 44.007 1.00 65.71 214 ILE E N 1
ATOM 12529 C CA . ILE E 1 215 ? -15.332 -5.879 44.816 1.00 65.71 214 ILE E CA 1
ATOM 12530 C C . ILE E 1 215 ? -14.894 -4.419 44.748 1.00 65.71 214 ILE E C 1
ATOM 12531 O O . ILE E 1 215 ? -14.651 -3.788 45.779 1.00 65.71 214 ILE E O 1
ATOM 12536 N N . ASN E 1 216 ? -14.807 -3.885 43.533 1.00 68.31 215 ASN E N 1
ATOM 12537 C CA . ASN E 1 216 ? -14.441 -2.486 43.338 1.00 68.31 215 ASN E CA 1
ATOM 12538 C C . ASN E 1 216 ? -15.401 -1.535 44.047 1.00 68.31 215 ASN E C 1
ATOM 12539 O O . ASN E 1 216 ? -14.971 -0.586 44.702 1.00 68.31 215 ASN E O 1
ATOM 12544 N N . SER E 1 217 ? -16.698 -1.803 43.920 1.00 77.37 216 SER E N 1
ATOM 12545 C CA . SER E 1 217 ? -17.722 -0.970 44.542 1.00 77.37 216 SER E CA 1
ATOM 12546 C C . SER E 1 217 ? -17.573 -0.928 46.061 1.00 77.37 216 SER E C 1
ATOM 12547 O O . SER E 1 217 ? -17.758 0.120 46.679 1.00 77.37 216 SER E O 1
ATOM 12550 N N . VAL E 1 218 ? -17.235 -2.068 46.656 1.00 69.37 217 VAL E N 1
ATOM 12551 C CA . VAL E 1 218 ? -16.994 -2.130 48.094 1.00 69.37 217 VAL E CA 1
ATOM 12552 C C . VAL E 1 218 ? -15.737 -1.340 48.448 1.00 69.37 217 VAL E C 1
ATOM 12553 O O . VAL E 1 218 ? -15.695 -0.640 49.462 1.00 69.37 217 VAL E O 1
ATOM 12557 N N . LYS E 1 219 ? -14.719 -1.450 47.598 1.00 91.34 218 LYS E N 1
ATOM 12558 C CA . LYS E 1 219 ? -13.477 -0.705 47.779 1.00 91.34 218 LYS E CA 1
ATOM 12559 C C . LYS E 1 219 ? -13.715 0.799 47.682 1.00 91.34 218 LYS E C 1
ATOM 12560 O O . LYS E 1 219 ? -13.214 1.570 48.501 1.00 91.34 218 LYS E O 1
ATOM 12566 N N . GLN E 1 220 ? -14.487 1.206 46.679 1.00 88.27 219 GLN E N 1
ATOM 12567 C CA . GLN E 1 220 ? -14.737 2.621 46.418 1.00 88.27 219 GLN E CA 1
ATOM 12568 C C . GLN E 1 220 ? -15.669 3.260 47.446 1.00 88.27 219 GLN E C 1
ATOM 12569 O O . GLN E 1 220 ? -15.881 4.472 47.431 1.00 88.27 219 GLN E O 1
ATOM 12575 N N . GLY E 1 221 ? -16.226 2.442 48.334 1.00 102.21 220 GLY E N 1
ATOM 12576 C CA . GLY E 1 221 ? -17.045 2.943 49.423 1.00 102.21 220 GLY E CA 1
ATOM 12577 C C . GLY E 1 221 ? -18.539 2.896 49.163 1.00 102.21 220 GLY E C 1
ATOM 12578 O O . GLY E 1 221 ? -19.338 3.130 50.070 1.00 102.21 220 GLY E O 1
ATOM 12579 N N . LYS E 1 222 ? -18.921 2.597 47.926 1.00 76.69 221 LYS E N 1
ATOM 12580 C CA . LYS E 1 222 ? -20.332 2.525 47.560 1.00 76.69 221 LYS E CA 1
ATOM 12581 C C . LYS E 1 222 ? -20.670 1.199 46.884 1.00 76.69 221 LYS E C 1
ATOM 12582 O O . LYS E 1 222 ? -20.573 1.080 45.662 1.00 76.69 221 LYS E O 1
ATOM 12588 N N . PRO E 1 223 ? -21.069 0.197 47.684 1.00 65.44 222 PRO E N 1
ATOM 12589 C CA . PRO E 1 223 ? -21.416 -1.137 47.182 1.00 65.44 222 PRO E CA 1
ATOM 12590 C C . PRO E 1 223 ? -22.656 -1.103 46.295 1.00 65.44 222 PRO E C 1
ATOM 12591 O O . PRO E 1 223 ? -23.632 -0.434 46.633 1.00 65.44 222 PRO E O 1
ATOM 12595 N N . ILE E 1 224 ? -22.614 -1.820 45.176 1.00 68.39 223 ILE E N 1
ATOM 12596 C CA . ILE E 1 224 ? -23.750 -1.877 44.266 1.00 68.39 223 ILE E CA 1
ATOM 12597 C C . ILE E 1 224 ? -24.899 -2.667 44.886 1.00 68.39 223 ILE E C 1
ATOM 12598 O O . ILE E 1 224 ? -26.048 -2.552 44.459 1.00 68.39 223 ILE E O 1
ATOM 12603 N N . SER E 1 225 ? -24.577 -3.464 45.900 1.00 55.70 224 SER E N 1
ATOM 12604 C CA . SER E 1 225 ? -25.573 -4.266 46.594 1.00 55.70 224 SER E CA 1
ATOM 12605 C C . SER E 1 225 ? -25.132 -4.572 48.020 1.00 55.70 224 SER E C 1
ATOM 12606 O O . SER E 1 225 ? -23.937 -4.621 48.314 1.00 55.70 224 SER E O 1
ATOM 12609 N N . ASN E 1 226 ? -26.105 -4.776 48.901 1.00 51.69 225 ASN E N 1
ATOM 12610 C CA . ASN E 1 226 ? -25.822 -5.125 50.287 1.00 51.69 225 ASN E CA 1
ATOM 12611 C C . ASN E 1 226 ? -25.838 -6.633 50.500 1.00 51.69 225 ASN E C 1
ATOM 12612 O O . ASN E 1 226 ? -25.709 -7.114 51.624 1.00 51.69 225 ASN E O 1
ATOM 12617 N N . TYR E 1 227 ? -25.993 -7.373 49.407 1.00 54.20 226 TYR E N 1
ATOM 12618 C CA . TYR E 1 227 ? -26.032 -8.827 49.464 1.00 54.20 226 TYR E CA 1
ATOM 12619 C C . TYR E 1 227 ? -25.087 -9.422 48.428 1.00 54.20 226 TYR E C 1
ATOM 12620 O O . TYR E 1 227 ? -25.223 -9.166 47.231 1.00 54.20 226 TYR E O 1
ATOM 12629 N N . TYR E 1 228 ? -24.125 -10.209 48.894 1.00 50.98 227 TYR E N 1
ATOM 12630 C CA . TYR E 1 228 ? -23.212 -10.907 47.999 1.00 50.98 227 TYR E CA 1
ATOM 12631 C C . TYR E 1 228 ? -23.146 -12.383 48.357 1.00 50.98 227 TYR E C 1
ATOM 12632 O O . TYR E 1 228 ? -23.053 -12.743 49.530 1.00 50.98 227 TYR E O 1
ATOM 12641 N N . VAL E 1 229 ? -23.196 -13.235 47.340 1.00 51.85 228 VAL E N 1
ATOM 12642 C CA . VAL E 1 229 ? -23.077 -14.669 47.548 1.00 51.85 228 VAL E CA 1
ATOM 12643 C C . VAL E 1 229 ? -21.880 -15.214 46.780 1.00 51.85 228 VAL E C 1
ATOM 12644 O O . VAL E 1 229 ? -21.749 -14.991 45.575 1.00 51.85 228 VAL E O 1
ATOM 12648 N N . GLY E 1 230 ? -21.001 -15.921 47.483 1.00 60.77 229 GLY E N 1
ATOM 12649 C CA . GLY E 1 230 ? -19.827 -16.502 46.860 1.00 60.77 229 GLY E CA 1
ATOM 12650 C C . GLY E 1 230 ? -18.904 -17.174 47.855 1.00 60.77 229 GLY E C 1
ATOM 12651 O O . GLY E 1 230 ? -19.173 -17.187 49.057 1.00 60.77 229 GLY E O 1
ATOM 12652 N N . TYR E 1 231 ? -17.813 -17.738 47.349 1.00 58.14 230 TYR E N 1
ATOM 12653 C CA . TYR E 1 231 ? -16.820 -18.387 48.195 1.00 58.14 230 TYR E CA 1
ATOM 12654 C C . TYR E 1 231 ? -16.087 -17.348 49.032 1.00 58.14 230 TYR E C 1
ATOM 12655 O O . TYR E 1 231 ? -16.023 -16.176 48.663 1.00 58.14 230 TYR E O 1
ATOM 12664 N N . SER E 1 232 ? -15.538 -17.780 50.161 1.00 62.32 231 SER E N 1
ATOM 12665 C CA . SER E 1 232 ? -14.770 -16.885 51.016 1.00 62.32 231 SER E CA 1
ATOM 12666 C C . SER E 1 232 ? -13.496 -16.423 50.312 1.00 62.32 231 SER E C 1
ATOM 12667 O O . SER E 1 232 ? -12.997 -15.329 50.574 1.00 62.32 231 SER E O 1
ATOM 12670 N N . GLU E 1 233 ? -12.984 -17.260 49.412 1.00 69.82 232 GLU E N 1
ATOM 12671 C CA . GLU E 1 233 ? -11.796 -16.928 48.631 1.00 69.82 232 GLU E CA 1
ATOM 12672 C C . GLU E 1 233 ? -12.001 -15.659 47.812 1.00 69.82 232 GLU E C 1
ATOM 12673 O O . GLU E 1 233 ? -11.079 -14.861 47.644 1.00 69.82 232 GLU E O 1
ATOM 12679 N N . SER E 1 234 ? -13.219 -15.480 47.310 1.00 56.55 233 SER E N 1
ATOM 12680 C CA . SER E 1 234 ? -13.538 -14.348 46.446 1.00 56.55 233 SER E CA 1
ATOM 12681 C C . SER E 1 234 ? -13.813 -13.072 47.237 1.00 56.55 233 SER E C 1
ATOM 12682 O O . SER E 1 234 ? -14.239 -12.066 46.673 1.00 56.55 233 SER E O 1
ATOM 12685 N N . MET E 1 235 ? -13.562 -13.116 48.541 1.00 61.43 234 MET E N 1
ATOM 12686 C CA . MET E 1 235 ? -13.774 -11.958 49.399 1.00 61.43 234 MET E CA 1
ATOM 12687 C C . MET E 1 235 ? -12.454 -11.429 49.951 1.00 61.43 234 MET E C 1
ATOM 12688 O O . MET E 1 235 ? -12.438 -10.477 50.732 1.00 61.43 234 MET E O 1
ATOM 12693 N N . CYS E 1 236 ? -11.349 -12.046 49.540 1.00 82.10 235 CYS E N 1
ATOM 12694 C CA . CYS E 1 236 ? -10.040 -11.747 50.119 1.00 82.10 235 CYS E CA 1
ATOM 12695 C C . CYS E 1 236 ? -9.561 -10.321 49.849 1.00 82.10 235 CYS E C 1
ATOM 12696 O O . CYS E 1 236 ? -8.843 -9.739 50.662 1.00 82.10 235 CYS E O 1
ATOM 12699 N N . GLU E 1 237 ? -9.962 -9.759 48.712 1.00 71.88 236 GLU E N 1
ATOM 12700 C CA . GLU E 1 237 ? -9.527 -8.417 48.336 1.00 71.88 236 GLU E CA 1
ATOM 12701 C C . GLU E 1 237 ? -10.148 -7.341 49.224 1.00 71.88 236 GLU E C 1
ATOM 12702 O O . GLU E 1 237 ? -9.605 -6.244 49.356 1.00 71.88 236 GLU E O 1
ATOM 12708 N N . ILE E 1 238 ? -11.286 -7.660 49.831 1.00 69.60 237 ILE E N 1
ATOM 12709 C CA . ILE E 1 238 ? -11.970 -6.724 50.717 1.00 69.60 237 ILE E CA 1
ATOM 12710 C C . ILE E 1 238 ? -12.064 -7.271 52.138 1.00 69.60 237 ILE E C 1
ATOM 12711 O O . ILE E 1 238 ? -12.976 -6.917 52.888 1.00 69.60 237 ILE E O 1
ATOM 12716 N N . LYS E 1 239 ? -11.113 -8.124 52.506 1.00 76.44 238 LYS E N 1
ATOM 12717 C CA . LYS E 1 239 ? -11.133 -8.784 53.809 1.00 76.44 238 LYS E CA 1
ATOM 12718 C C . LYS E 1 239 ? -11.022 -7.796 54.970 1.00 76.44 238 LYS E C 1
ATOM 12719 O O . LYS E 1 239 ? -11.509 -8.063 56.069 1.00 76.44 238 LYS E O 1
ATOM 12725 N N . ASP E 1 240 ? -10.384 -6.657 54.721 1.00 69.38 239 ASP E N 1
ATOM 12726 C CA . ASP E 1 240 ? -10.217 -5.639 55.751 1.00 69.38 239 ASP E CA 1
ATOM 12727 C C . ASP E 1 240 ? -11.486 -4.812 55.912 1.00 69.38 239 ASP E C 1
ATOM 12728 O O . ASP E 1 240 ? -11.861 -4.441 57.025 1.00 69.38 239 ASP E O 1
ATOM 12733 N N . ILE E 1 241 ? -12.146 -4.530 54.793 1.00 69.74 240 ILE E N 1
ATOM 12734 C CA . ILE E 1 241 ? -13.404 -3.795 54.808 1.00 69.74 240 ILE E CA 1
ATOM 12735 C C . ILE E 1 241 ? -14.483 -4.602 55.528 1.00 69.74 240 ILE E C 1
ATOM 12736 O O . ILE E 1 241 ? -15.282 -4.050 56.285 1.00 69.74 240 ILE E O 1
ATOM 12741 N N . ILE E 1 242 ? -14.491 -5.911 55.293 1.00 75.28 241 ILE E N 1
ATOM 12742 C CA . ILE E 1 242 ? -15.410 -6.815 55.977 1.00 75.28 241 ILE E CA 1
ATOM 12743 C C . ILE E 1 242 ? -15.213 -6.743 57.488 1.00 75.28 241 ILE E C 1
ATOM 12744 O O . ILE E 1 242 ? -16.178 -6.678 58.253 1.00 75.28 241 ILE E O 1
ATOM 12749 N N . ARG E 1 243 ? -13.952 -6.742 57.904 1.00 71.60 242 ARG E N 1
ATOM 12750 C CA . ARG E 1 243 ? -13.599 -6.669 59.316 1.00 71.60 242 ARG E CA 1
ATOM 12751 C C . ARG E 1 243 ? -13.959 -5.313 59.916 1.00 71.60 242 ARG E C 1
ATOM 12752 O O . ARG E 1 243 ? -14.601 -5.238 60.965 1.00 71.60 242 ARG E O 1
ATOM 12760 N N . ASP E 1 244 ? -13.546 -4.245 59.241 1.00 83.06 243 ASP E N 1
ATOM 12761 C CA . ASP E 1 244 ? -13.722 -2.891 59.757 1.00 83.06 243 ASP E CA 1
ATOM 12762 C C . ASP E 1 244 ? -15.165 -2.396 59.680 1.00 83.06 243 ASP E C 1
ATOM 12763 O O . ASP E 1 244 ? -15.676 -1.812 60.635 1.00 83.06 243 ASP E O 1
ATOM 12768 N N . GLN E 1 245 ? -15.816 -2.626 58.544 1.00 93.29 244 GLN E N 1
ATOM 12769 C CA . GLN E 1 245 ? -17.159 -2.096 58.322 1.00 93.29 244 GLN E CA 1
ATOM 12770 C C . GLN E 1 245 ? -18.275 -3.064 58.709 1.00 93.29 244 GLN E C 1
ATOM 12771 O O . GLN E 1 245 ? -19.388 -2.961 58.200 1.00 93.29 244 GLN E O 1
ATOM 12777 N N . GLN E 1 246 ? -17.966 -4.003 59.599 1.00 75.17 245 GLN E N 1
ATOM 12778 C CA . GLN E 1 246 ? -18.982 -4.843 60.234 1.00 75.17 245 GLN E CA 1
ATOM 12779 C C . GLN E 1 246 ? -19.794 -5.712 59.273 1.00 75.17 245 GLN E C 1
ATOM 12780 O O . GLN E 1 246 ? -20.971 -5.973 59.520 1.00 75.17 245 GLN E O 1
ATOM 12786 N N . TYR E 1 247 ? -19.177 -6.159 58.184 1.00 76.82 246 TYR E N 1
ATOM 12787 C CA . TYR E 1 247 ? -19.870 -7.027 57.236 1.00 76.82 246 TYR E CA 1
ATOM 12788 C C . TYR E 1 247 ? -20.184 -8.386 57.850 1.00 76.82 246 TYR E C 1
ATOM 12789 O O . TYR E 1 247 ? -19.377 -8.952 58.588 1.00 76.82 246 TYR E O 1
ATOM 12798 N N . ASN E 1 248 ? -21.365 -8.903 57.534 1.00 67.45 247 ASN E N 1
ATOM 12799 C CA . ASN E 1 248 ? -21.812 -10.187 58.052 1.00 67.45 247 ASN E CA 1
ATOM 12800 C C . ASN E 1 248 ? -21.693 -11.301 57.016 1.00 67.45 247 ASN E C 1
ATOM 12801 O O . ASN E 1 248 ? -22.272 -11.216 55.933 1.00 67.45 247 ASN E O 1
ATOM 12806 N N . VAL E 1 249 ? -20.939 -12.342 57.353 1.00 43.74 248 VAL E N 1
ATOM 12807 C CA . VAL E 1 249 ? -20.788 -13.499 56.475 1.00 43.74 248 VAL E CA 1
ATOM 12808 C C . VAL E 1 249 ? -21.304 -14.762 57.164 1.00 43.74 248 VAL E C 1
ATOM 12809 O O . VAL E 1 249 ? -20.857 -15.103 58.259 1.00 43.74 248 VAL E O 1
ATOM 12813 N N . GLN E 1 250 ? -22.247 -15.453 56.525 1.00 51.60 249 GLN E N 1
ATOM 12814 C CA . GLN E 1 250 ? -22.894 -16.601 57.158 1.00 51.60 249 GLN E CA 1
ATOM 12815 C C . GLN E 1 250 ? -22.999 -17.844 56.276 1.00 51.60 249 GLN E C 1
ATOM 12816 O O . GLN E 1 250 ? -23.103 -17.748 55.053 1.00 51.60 249 GLN E O 1
ATOM 12822 N N . LEU E 1 251 ? -22.973 -19.009 56.919 1.00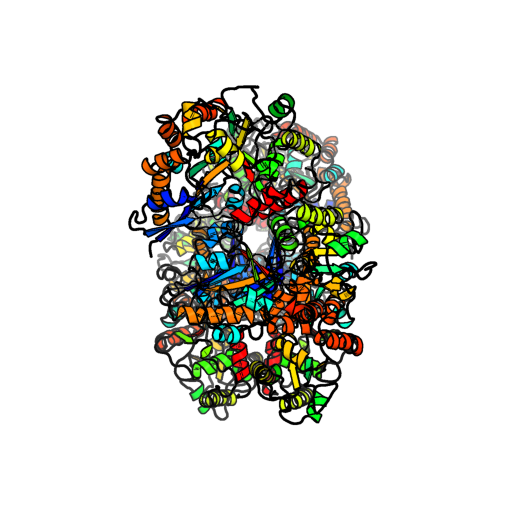 62.72 250 LEU E N 1
ATOM 12823 C CA . LEU E 1 251 ? -23.295 -20.263 56.255 1.00 62.72 250 LEU E CA 1
ATOM 12824 C C . LEU E 1 251 ? -24.776 -20.235 55.924 1.00 62.72 250 LEU E C 1
ATOM 12825 O O . LEU E 1 251 ? -25.605 -19.955 56.791 1.00 62.72 250 LEU E O 1
ATOM 12830 N N . ILE E 1 252 ? -25.115 -20.524 54.674 1.00 70.03 251 ILE E N 1
ATOM 12831 C CA . ILE E 1 252 ? -26.508 -20.466 54.261 1.00 70.03 251 ILE E CA 1
ATOM 12832 C C . ILE E 1 252 ? -26.814 -21.492 53.175 1.00 70.03 251 ILE E C 1
ATOM 12833 O O . ILE E 1 252 ? -26.000 -21.734 52.282 1.00 70.03 251 ILE E O 1
ATOM 12838 N N . GLY E 1 253 ? -27.984 -22.112 53.274 1.00 62.87 252 GLY E N 1
ATOM 12839 C CA . GLY E 1 253 ? -28.394 -23.098 52.296 1.00 62.87 252 GLY E CA 1
ATOM 12840 C C . GLY E 1 253 ? -29.180 -22.467 51.171 1.00 62.87 252 GLY E C 1
ATOM 12841 O O . GLY E 1 253 ? -29.743 -21.385 51.333 1.00 62.87 252 GLY E O 1
ATOM 12842 N N . THR E 1 254 ? -29.202 -23.135 50.022 1.00 63.52 253 THR E N 1
ATOM 12843 C CA . THR E 1 254 ? -30.055 -22.722 48.920 1.00 63.52 253 THR E CA 1
ATOM 12844 C C . THR E 1 254 ? -31.491 -22.827 49.412 1.00 63.52 253 THR E C 1
ATOM 12845 O O . THR E 1 254 ? -32.304 -21.925 49.209 1.00 63.52 253 THR E O 1
ATOM 12849 N N . SER E 1 255 ? -31.782 -23.941 50.074 1.00 103.80 254 SER E N 1
ATOM 12850 C CA . SER E 1 255 ? -33.048 -24.132 50.760 1.00 103.80 254 SER E CA 1
ATOM 12851 C C . SER E 1 255 ? -32.824 -25.087 51.923 1.00 103.80 254 SER E C 1
ATOM 12852 O O . SER E 1 255 ? -32.298 -26.187 51.737 1.00 103.80 254 SER E O 1
ATOM 12855 N N . ASP E 1 256 ? -33.210 -24.650 53.118 1.00 81.73 255 ASP E N 1
ATOM 12856 C CA . ASP E 1 256 ? -33.093 -25.456 54.333 1.00 81.73 255 ASP E CA 1
ATOM 12857 C C . ASP E 1 256 ? -31.641 -25.789 54.701 1.00 81.73 255 ASP E C 1
ATOM 12858 O O . ASP E 1 256 ? -31.025 -25.092 55.508 1.00 81.73 255 ASP E O 1
ATOM 12863 N N . LYS E 1 257 ? -31.099 -26.846 54.104 1.00 62.45 256 LYS E N 1
ATOM 12864 C CA . LYS E 1 257 ? -29.768 -27.336 54.466 1.00 62.45 256 LYS E CA 1
ATOM 12865 C C . LYS E 1 257 ? -28.632 -26.575 53.783 1.00 62.45 256 LYS E C 1
ATOM 12866 O O . LYS E 1 257 ? -28.640 -26.401 52.565 1.00 62.45 256 LYS E O 1
ATOM 12872 N N . PRO E 1 258 ? -27.648 -26.119 54.575 1.00 60.70 257 PRO E N 1
ATOM 12873 C CA . PRO E 1 258 ? -26.453 -25.450 54.047 1.00 60.70 257 PRO E CA 1
ATOM 12874 C C . PRO E 1 258 ? -25.461 -26.434 53.432 1.00 60.70 257 PRO E C 1
ATOM 12875 O O . PRO E 1 258 ? -25.050 -27.393 54.085 1.00 60.70 257 PRO E O 1
ATOM 12879 N N . TYR E 1 259 ? -25.085 -26.194 52.181 1.00 56.40 258 TYR E N 1
ATOM 12880 C CA . TYR E 1 259 ? -24.141 -27.058 51.482 1.00 56.40 258 TYR E CA 1
ATOM 12881 C C . TYR E 1 259 ? -22.723 -26.496 51.520 1.00 56.40 258 TYR E C 1
ATOM 12882 O O . TYR E 1 259 ? -22.524 -25.282 51.443 1.00 56.40 258 TYR E O 1
ATOM 12891 N N . VAL E 1 260 ? -21.741 -27.384 51.647 1.00 44.51 259 VAL E N 1
ATOM 12892 C CA . VAL E 1 260 ? -20.339 -26.988 51.567 1.00 44.51 259 VAL E CA 1
ATOM 12893 C C . VAL E 1 260 ? -19.589 -27.872 50.582 1.00 44.51 259 VAL E C 1
ATOM 12894 O O . VAL E 1 260 ? -20.086 -28.920 50.166 1.00 44.51 259 VAL E O 1
ATOM 12898 N N . TYR E 1 261 ? -18.389 -27.437 50.215 1.00 47.28 260 TYR E N 1
ATOM 12899 C CA . TYR E 1 261 ? -17.520 -28.205 49.332 1.00 47.28 260 TYR E CA 1
ATOM 12900 C C . TYR E 1 261 ? -16.225 -28.532 50.065 1.00 47.28 260 TYR E C 1
ATOM 12901 O O . TYR E 1 261 ? -15.728 -27.721 50.848 1.00 47.28 260 TYR E O 1
ATOM 12910 N N . THR E 1 262 ? -15.683 -29.720 49.819 1.00 50.62 261 THR E N 1
ATOM 12911 C CA . THR E 1 262 ? -14.416 -30.115 50.428 1.00 50.62 261 THR E CA 1
ATOM 12912 C C . THR E 1 262 ? -13.422 -30.639 49.397 1.00 50.62 261 THR E C 1
ATOM 12913 O O . THR E 1 262 ? -13.769 -31.451 48.539 1.00 50.62 261 THR E O 1
ATOM 12917 N N . ASP E 1 263 ? -12.184 -30.163 49.489 1.00 58.84 262 ASP E N 1
ATOM 12918 C CA . ASP E 1 263 ? -11.098 -30.684 48.669 1.00 58.84 262 ASP E CA 1
ATOM 12919 C C . ASP E 1 263 ? -10.286 -31.676 49.491 1.00 58.84 262 ASP E C 1
ATOM 12920 O O . ASP E 1 263 ? -9.935 -31.403 50.638 1.00 58.84 262 ASP E O 1
ATOM 12925 N N . VAL E 1 264 ? -9.992 -32.828 48.900 1.00 58.49 263 VAL E N 1
ATOM 12926 C CA . VAL E 1 264 ? -9.382 -33.930 49.635 1.00 58.49 263 VAL E CA 1
ATOM 12927 C C . VAL E 1 264 ? -8.083 -34.425 49.001 1.00 58.49 263 VAL E C 1
ATOM 12928 O O . VAL E 1 264 ? -8.034 -34.710 47.805 1.00 58.49 263 VAL E O 1
ATOM 12932 N N . LEU E 1 265 ? -7.033 -34.520 49.813 1.00 65.16 264 LEU E N 1
ATOM 12933 C CA . LEU E 1 265 ? -5.765 -35.099 49.380 1.00 65.16 264 LEU E CA 1
ATOM 12934 C C . LEU E 1 265 ? -5.825 -36.620 49.472 1.00 65.16 264 LEU E C 1
ATOM 12935 O O . LEU E 1 265 ? -5.993 -37.175 50.557 1.00 65.16 264 LEU E O 1
ATOM 12940 N N . ALA E 1 266 ? -5.685 -37.290 48.333 1.00 61.60 265 ALA E N 1
ATOM 12941 C CA . ALA E 1 266 ? -5.787 -38.745 48.291 1.00 61.60 265 ALA E CA 1
ATOM 12942 C C . ALA E 1 266 ? -4.502 -39.400 47.793 1.00 61.60 265 ALA E C 1
ATOM 12943 O O . ALA E 1 266 ? -3.604 -38.728 47.285 1.00 61.60 265 ALA E O 1
ATOM 12945 N N . LEU E 1 267 ? -4.425 -40.719 47.941 1.00 76.19 266 LEU E N 1
ATOM 12946 C CA . LEU E 1 267 ? -3.262 -41.479 47.501 1.00 76.19 266 LEU E CA 1
ATOM 12947 C C . LEU E 1 267 ? -3.646 -42.476 46.414 1.00 76.19 266 LEU E C 1
ATOM 12948 O O . LEU E 1 267 ? -4.724 -43.069 46.459 1.00 76.19 266 LEU E O 1
ATOM 12953 N N . ASN E 1 268 ? -2.759 -42.659 45.442 1.00 74.33 267 ASN E N 1
ATOM 12954 C CA . ASN E 1 268 ? -2.993 -43.608 44.360 1.00 74.33 267 ASN E CA 1
ATOM 12955 C C . ASN E 1 268 ? -3.031 -45.039 44.890 1.00 74.33 267 ASN E C 1
ATOM 12956 O O . ASN E 1 268 ? -2.301 -45.382 45.820 1.00 74.33 267 ASN E O 1
ATOM 12961 N N . SER E 1 269 ? -3.884 -45.869 44.297 1.00 96.55 268 SER E N 1
ATOM 12962 C CA . SER E 1 269 ? -4.073 -47.240 44.765 1.00 96.55 268 SER E CA 1
ATOM 12963 C C . SER E 1 269 ? -2.814 -48.093 44.626 1.00 96.55 268 SER E C 1
ATOM 12964 O O . SER E 1 269 ? -2.604 -49.029 45.397 1.00 96.55 268 SER E O 1
ATOM 12967 N N . ASN E 1 270 ? -1.979 -47.767 43.644 1.00 99.53 269 ASN E N 1
ATOM 12968 C CA . ASN E 1 270 ? -0.744 -48.513 43.421 1.00 99.53 269 ASN E CA 1
ATOM 12969 C C . ASN E 1 270 ? 0.474 -47.877 44.090 1.00 99.53 269 ASN E C 1
ATOM 12970 O O . ASN E 1 270 ? 1.419 -47.460 43.421 1.00 99.53 269 ASN E O 1
ATOM 12975 N N . LEU E 1 271 ? 0.445 -47.812 45.417 1.00 142.56 270 LEU E N 1
ATOM 12976 C CA . LEU E 1 271 ? 1.543 -47.230 46.179 1.00 142.56 270 LEU E CA 1
ATOM 12977 C C . LEU E 1 271 ? 2.101 -48.231 47.186 1.00 142.56 270 LEU E C 1
ATOM 12978 O O . LEU E 1 271 ? 1.346 -48.871 47.920 1.00 142.56 270 LEU E O 1
ATOM 12983 N N . CYS E 1 272 ? 3.424 -48.362 47.219 1.00 135.55 271 CYS E N 1
ATOM 12984 C CA . CYS E 1 272 ? 4.079 -49.301 48.125 1.00 135.55 271 CYS E CA 1
ATOM 12985 C C . CYS E 1 272 ? 4.125 -48.772 49.557 1.00 135.55 271 CYS E C 1
ATOM 12986 O O . CYS E 1 272 ? 3.483 -47.774 49.880 1.00 135.55 271 CYS E O 1
ATOM 12989 N N . ASP E 1 273 ? 4.889 -49.447 50.411 1.00 121.87 272 ASP E N 1
ATOM 12990 C CA . ASP E 1 273 ? 4.965 -49.086 51.824 1.00 121.87 272 ASP E CA 1
ATOM 12991 C C . ASP E 1 273 ? 5.884 -47.894 52.083 1.00 121.87 272 ASP E C 1
ATOM 12992 O O . ASP E 1 273 ? 5.558 -47.015 52.881 1.00 121.87 272 ASP E O 1
ATOM 12997 N N . GLU E 1 274 ? 7.031 -47.870 51.413 1.00 118.22 273 GLU E N 1
ATOM 12998 C CA . GLU E 1 274 ? 7.999 -46.795 51.607 1.00 118.22 273 GLU E CA 1
ATOM 12999 C C . GLU E 1 274 ? 7.505 -45.475 51.026 1.00 118.22 273 GLU E C 1
ATOM 13000 O O . GLU E 1 274 ? 7.566 -44.438 51.684 1.00 118.22 273 GLU E O 1
ATOM 13006 N N . LYS E 1 275 ? 7.010 -45.522 49.793 1.00 104.11 274 LYS E N 1
ATOM 13007 C CA . LYS E 1 275 ? 6.587 -44.316 49.089 1.00 104.11 274 LYS E CA 1
ATOM 13008 C C . LYS E 1 275 ? 5.356 -43.676 49.727 1.00 104.11 274 LYS E C 1
ATOM 13009 O O . LYS E 1 275 ? 5.206 -42.453 49.712 1.00 104.11 274 LYS E O 1
ATOM 13015 N N . GLN E 1 276 ? 4.479 -44.504 50.285 1.00 96.77 275 GLN E N 1
ATOM 13016 C CA . GLN E 1 276 ? 3.287 -44.011 50.967 1.00 96.77 275 GLN E CA 1
ATOM 13017 C C . GLN E 1 276 ? 3.665 -43.206 52.205 1.00 96.77 275 GLN E C 1
ATOM 13018 O O . GLN E 1 276 ? 3.023 -42.208 52.530 1.00 96.77 275 GLN E O 1
ATOM 13024 N N . LYS E 1 277 ? 4.718 -43.645 52.885 1.00 79.00 276 LYS E N 1
ATOM 13025 C CA . LYS E 1 277 ? 5.150 -43.004 54.120 1.00 79.00 276 LYS E CA 1
ATOM 13026 C C . LYS E 1 277 ? 5.707 -41.608 53.851 1.00 79.00 276 LYS E C 1
ATOM 13027 O O . LYS E 1 277 ? 5.634 -40.726 54.705 1.00 79.00 276 LYS E O 1
ATOM 13033 N N . VAL E 1 278 ? 6.255 -41.412 52.656 1.00 82.16 277 VAL E N 1
ATOM 13034 C CA . VAL E 1 278 ? 6.771 -40.108 52.258 1.00 82.16 277 VAL E CA 1
ATOM 13035 C C . VAL E 1 278 ? 5.621 -39.200 51.842 1.00 82.16 277 VAL E C 1
ATOM 13036 O O . VAL E 1 278 ? 5.687 -37.980 52.000 1.00 82.16 277 VAL E O 1
ATOM 13040 N N . ALA E 1 279 ? 4.568 -39.807 51.304 1.00 82.45 278 ALA E N 1
ATOM 13041 C CA . ALA E 1 279 ? 3.380 -39.071 50.892 1.00 82.45 278 ALA E CA 1
ATOM 13042 C C . ALA E 1 279 ? 2.704 -38.437 52.099 1.00 82.45 278 ALA E C 1
ATOM 13043 O O . ALA E 1 279 ? 2.339 -37.262 52.071 1.00 82.45 278 ALA E O 1
ATOM 13045 N N . VAL E 1 280 ? 2.547 -39.224 53.159 1.00 85.54 279 VAL E N 1
ATOM 13046 C CA . VAL E 1 280 ? 1.922 -38.750 54.387 1.00 85.54 279 VAL E CA 1
ATOM 13047 C C . VAL E 1 280 ? 2.702 -37.579 54.985 1.00 85.54 279 VAL E C 1
ATOM 13048 O O . VAL E 1 280 ? 2.112 -36.643 55.524 1.00 85.54 279 VAL E O 1
ATOM 13052 N N . GLU E 1 281 ? 4.026 -37.626 54.870 1.00 79.44 280 GLU E N 1
ATOM 13053 C CA . GLU E 1 281 ? 4.872 -36.537 55.352 1.00 79.44 280 GLU E CA 1
ATOM 13054 C C . GLU E 1 281 ? 4.596 -35.246 54.588 1.00 79.44 280 GLU E C 1
ATOM 13055 O O . GLU E 1 281 ? 4.462 -34.176 55.185 1.00 79.44 280 GLU E O 1
ATOM 13061 N N . VAL E 1 282 ? 4.519 -35.355 53.265 1.00 79.57 281 VAL E N 1
ATOM 13062 C CA . VAL E 1 282 ? 4.208 -34.214 52.412 1.00 79.57 281 VAL E CA 1
ATOM 13063 C C . VAL E 1 282 ? 2.811 -33.690 52.724 1.00 79.57 281 VAL E C 1
ATOM 13064 O O . VAL E 1 282 ? 2.598 -32.482 52.841 1.00 79.57 281 VAL E O 1
ATOM 13068 N N . ILE E 1 283 ? 1.865 -34.613 52.867 1.00 64.57 282 ILE E N 1
ATOM 13069 C CA . ILE E 1 283 ? 0.487 -34.267 53.188 1.00 64.57 282 ILE E CA 1
ATOM 13070 C C . ILE E 1 283 ? 0.389 -33.582 54.547 1.00 64.57 282 ILE E C 1
ATOM 13071 O O . ILE E 1 283 ? -0.262 -32.545 54.678 1.00 64.57 282 ILE E O 1
ATOM 13076 N N . LYS E 1 284 ? 1.044 -34.157 55.552 1.00 60.89 283 LYS E N 1
ATOM 13077 C CA . LYS E 1 284 ? 1.030 -33.582 56.894 1.00 60.89 283 LYS E CA 1
ATOM 13078 C C . LYS E 1 284 ? 1.607 -32.172 56.888 1.00 60.89 283 LYS E C 1
ATOM 13079 O O . LYS E 1 284 ? 1.147 -31.300 57.625 1.00 60.89 283 LYS E O 1
ATOM 13085 N N . ASN E 1 285 ? 2.610 -31.954 56.047 1.00 61.14 284 ASN E N 1
ATOM 13086 C CA . ASN E 1 285 ? 3.192 -30.630 55.896 1.00 61.14 284 ASN E CA 1
ATOM 13087 C C . ASN E 1 285 ? 2.218 -29.674 55.213 1.00 61.14 284 ASN E C 1
ATOM 13088 O O . ASN E 1 285 ? 2.160 -28.494 55.548 1.00 61.14 284 ASN E O 1
ATOM 13093 N N . LEU E 1 286 ? 1.445 -30.189 54.262 1.00 64.46 285 LEU E N 1
ATOM 13094 C CA . LEU E 1 286 ? 0.454 -29.376 53.563 1.00 64.46 285 LEU E CA 1
ATOM 13095 C C . LEU E 1 286 ? -0.690 -28.942 54.476 1.00 64.46 285 LEU E C 1
ATOM 13096 O O . LEU E 1 286 ? -1.290 -27.886 54.273 1.00 64.46 285 LEU E O 1
ATOM 13101 N N . LEU E 1 287 ? -0.986 -29.755 55.485 1.00 66.21 286 LEU E N 1
ATOM 13102 C CA . LEU E 1 287 ? -2.146 -29.513 56.335 1.00 66.21 286 LEU E CA 1
ATOM 13103 C C . LEU E 1 287 ? -1.809 -28.853 57.673 1.00 66.21 286 LEU E C 1
ATOM 13104 O O . LEU E 1 287 ? -2.661 -28.195 58.270 1.00 66.21 286 LEU E O 1
ATOM 13109 N N . THR E 1 288 ? -0.575 -29.023 58.143 1.00 62.19 287 THR E N 1
ATOM 13110 C CA . THR E 1 288 ? -0.223 -28.580 59.493 1.00 62.19 287 THR E CA 1
ATOM 13111 C C . THR E 1 288 ? 0.843 -27.487 59.568 1.00 62.19 287 THR E C 1
ATOM 13112 O O . THR E 1 288 ? 1.075 -26.924 60.637 1.00 62.19 287 THR E O 1
ATOM 13116 N N . ASN E 1 289 ? 1.496 -27.190 58.448 1.00 61.38 288 ASN E N 1
ATOM 13117 C CA . ASN E 1 289 ? 2.495 -26.125 58.430 1.00 61.38 288 ASN E CA 1
ATOM 13118 C C . ASN E 1 289 ? 1.841 -24.772 58.685 1.00 61.38 288 ASN E C 1
ATOM 13119 O O . ASN E 1 289 ? 0.960 -24.347 57.938 1.00 61.38 288 ASN E O 1
ATOM 13124 N N . THR E 1 290 ? 2.282 -24.101 59.743 1.00 62.24 289 THR E N 1
ATOM 13125 C CA . THR E 1 290 ? 1.707 -22.821 60.139 1.00 62.24 289 THR E CA 1
ATOM 13126 C C . THR E 1 290 ? 1.948 -21.731 59.100 1.00 62.24 289 THR E C 1
ATOM 13127 O O . THR E 1 290 ? 1.178 -20.777 59.006 1.00 62.24 289 THR E O 1
ATOM 13131 N N . LEU E 1 291 ? 3.018 -21.871 58.324 1.00 56.34 290 LEU E N 1
ATOM 13132 C CA . LEU E 1 291 ? 3.327 -20.899 57.281 1.00 56.34 290 LEU E CA 1
ATOM 13133 C C . LEU E 1 291 ? 2.369 -21.054 56.103 1.00 56.34 290 LEU E C 1
ATOM 13134 O O . LEU E 1 291 ? 1.921 -20.067 55.518 1.00 56.34 290 LEU E O 1
ATOM 13139 N N . VAL E 1 292 ? 2.059 -22.301 55.762 1.00 57.42 291 VAL E N 1
ATOM 13140 C CA . VAL E 1 292 ? 1.091 -22.589 54.713 1.00 57.42 291 VAL E CA 1
ATOM 13141 C C . VAL E 1 292 ? -0.292 -22.095 55.127 1.00 57.42 291 VAL E C 1
ATOM 13142 O O . VAL E 1 292 ? -1.007 -21.482 54.333 1.00 57.42 291 VAL E O 1
ATOM 13146 N N . LEU E 1 293 ? -0.657 -22.355 56.378 1.00 49.22 292 LEU E N 1
ATOM 13147 C CA . LEU E 1 293 ? -1.950 -21.933 56.902 1.00 49.22 292 LEU E CA 1
ATOM 13148 C C . LEU E 1 293 ? -2.087 -20.413 56.928 1.00 49.22 292 LEU E C 1
ATOM 13149 O O . LEU E 1 293 ? -3.143 -19.875 56.596 1.00 49.22 292 LEU E O 1
ATOM 13154 N N . ASP E 1 294 ? -1.019 -19.725 57.318 1.00 58.18 293 ASP E N 1
ATOM 13155 C CA . ASP E 1 294 ? -1.039 -18.267 57.371 1.00 58.18 293 ASP E CA 1
ATOM 13156 C C . ASP E 1 294 ? -1.212 -17.655 55.983 1.00 58.18 293 ASP E C 1
ATOM 13157 O O . ASP E 1 294 ? -1.887 -16.637 55.826 1.00 58.18 293 ASP E O 1
ATOM 13162 N N . LEU E 1 295 ? -0.601 -18.280 54.982 1.00 59.57 294 LEU E N 1
ATOM 13163 C CA . LEU E 1 295 ? -0.746 -17.832 53.602 1.00 59.57 294 LEU E CA 1
ATOM 13164 C C . LEU E 1 295 ? -2.164 -18.091 53.105 1.00 59.57 294 LEU E C 1
ATOM 13165 O O . LEU E 1 295 ? -2.721 -17.297 52.347 1.00 59.57 294 LEU E O 1
ATOM 13170 N N . LEU E 1 296 ? -2.740 -19.209 53.536 1.00 64.22 295 LEU E N 1
ATOM 13171 C CA . LEU E 1 296 ? -4.121 -19.537 53.209 1.00 64.22 295 LEU E CA 1
ATOM 13172 C C . LEU E 1 296 ? -5.069 -18.482 53.767 1.00 64.22 295 LEU E C 1
ATOM 13173 O O . LEU E 1 296 ? -6.059 -18.123 53.132 1.00 64.22 295 LEU E O 1
ATOM 13178 N N . GLY E 1 297 ? -4.754 -17.986 54.959 1.00 51.28 296 GLY E N 1
ATOM 13179 C CA . GLY E 1 297 ? -5.563 -16.967 55.600 1.00 51.28 296 GLY E CA 1
ATOM 13180 C C . GLY E 1 297 ? -5.535 -15.652 54.848 1.00 51.28 296 GLY E C 1
ATOM 13181 O O . GLY E 1 297 ? -6.472 -14.858 54.930 1.00 51.28 296 GLY E O 1
ATOM 13182 N N . LEU E 1 298 ? -4.454 -15.421 54.111 1.00 56.87 297 LEU E N 1
ATOM 13183 C CA . LEU E 1 298 ? -4.316 -14.213 53.308 1.00 56.87 297 LEU E CA 1
ATOM 13184 C C . LEU E 1 298 ? -5.322 -14.203 52.163 1.00 56.87 297 LEU E C 1
ATOM 13185 O O . LEU E 1 298 ? -5.772 -13.142 51.730 1.00 56.87 297 LEU E O 1
ATOM 13190 N N . GLY E 1 299 ? -5.674 -15.390 51.681 1.00 51.13 298 GLY E N 1
ATOM 13191 C CA . GLY E 1 299 ? -6.630 -15.520 50.596 1.00 51.13 298 GLY E CA 1
ATOM 13192 C C . GLY E 1 299 ? -8.013 -15.920 51.075 1.00 51.13 298 GLY E C 1
ATOM 13193 O O . GLY E 1 299 ? -8.901 -16.193 50.268 1.00 51.13 298 GLY E O 1
ATOM 13194 N N . LEU E 1 300 ? -8.188 -15.952 52.394 1.00 58.46 299 LEU E N 1
ATOM 13195 C CA . LEU E 1 300 ? -9.459 -16.325 53.015 1.00 58.46 299 LEU E CA 1
ATOM 13196 C C . LEU E 1 300 ? -9.967 -17.702 52.593 1.00 58.46 299 LEU E C 1
ATOM 13197 O O . LEU E 1 300 ? -11.173 -17.933 52.547 1.00 58.46 299 LEU E O 1
ATOM 13202 N N . THR E 1 301 ? -9.052 -18.611 52.278 1.00 50.46 300 THR E N 1
ATOM 13203 C CA . THR E 1 301 ? -9.440 -19.988 52.000 1.00 50.46 300 THR E CA 1
ATOM 13204 C C . THR E 1 301 ? -9.459 -20.771 53.309 1.00 50.46 300 THR E C 1
ATOM 13205 O O . THR E 1 301 ? -8.665 -20.505 54.210 1.00 50.46 300 THR E O 1
ATOM 13209 N N . LEU E 1 302 ? -10.377 -21.725 53.415 1.00 56.89 301 LEU E N 1
ATOM 13210 C CA . LEU E 1 302 ? -10.606 -22.420 54.675 1.00 56.89 301 LEU E CA 1
ATOM 13211 C C . LEU E 1 302 ? -9.970 -23.803 54.699 1.00 56.89 301 LEU E C 1
ATOM 13212 O O . LEU E 1 302 ? -10.208 -24.614 53.804 1.00 56.89 301 LEU E O 1
ATOM 13217 N N . PRO E 1 303 ? -9.155 -24.076 55.728 1.00 57.83 302 PRO E N 1
ATOM 13218 C CA . PRO E 1 303 ? -8.668 -25.437 55.965 1.00 57.83 302 PRO E CA 1
ATOM 13219 C C . PRO E 1 303 ? -9.846 -26.330 56.332 1.00 57.83 302 PRO E C 1
ATOM 13220 O O . PRO E 1 303 ? -10.790 -25.851 56.961 1.00 57.83 302 PRO E O 1
ATOM 13224 N N . ALA E 1 304 ? -9.799 -27.601 55.948 1.00 59.21 303 ALA E N 1
ATOM 13225 C CA . ALA E 1 304 ? -10.922 -28.504 56.182 1.00 59.21 303 ALA E CA 1
ATOM 13226 C C . ALA E 1 304 ? -10.898 -29.139 57.572 1.00 59.21 303 ALA E C 1
ATOM 13227 O O . ALA E 1 304 ? -11.850 -29.812 57.968 1.00 59.21 303 ALA E O 1
ATOM 13229 N N . ASN E 1 305 ? -9.812 -28.927 58.309 1.00 63.44 304 ASN E N 1
ATOM 13230 C CA . ASN E 1 305 ? -9.672 -29.506 59.642 1.00 63.44 304 ASN E CA 1
ATOM 13231 C C . ASN E 1 305 ? -9.838 -28.475 60.755 1.00 63.44 304 ASN E C 1
ATOM 13232 O O . ASN E 1 305 ? -9.575 -27.288 60.557 1.00 63.44 304 ASN E O 1
ATOM 13237 N N . LYS E 1 306 ? -10.276 -28.936 61.924 1.00 55.79 305 LYS E N 1
ATOM 13238 C CA . LYS E 1 306 ? -10.516 -28.054 63.063 1.00 55.79 305 LYS E CA 1
ATOM 13239 C C . LYS E 1 306 ? -9.258 -27.319 63.518 1.00 55.79 305 LYS E C 1
ATOM 13240 O O . LYS E 1 306 ? -9.315 -26.137 63.854 1.00 55.79 305 LYS E O 1
ATOM 13246 N N . ASN E 1 307 ? -8.130 -28.022 63.533 1.00 56.69 306 ASN E N 1
ATOM 13247 C CA . ASN E 1 307 ? -6.863 -27.419 63.936 1.00 56.69 306 ASN E CA 1
ATOM 13248 C C . ASN E 1 307 ? -6.485 -26.238 63.048 1.00 56.69 306 ASN E C 1
ATOM 13249 O O . ASN E 1 307 ? -6.062 -25.192 63.542 1.00 56.69 306 ASN E O 1
ATOM 13254 N N . GLY E 1 308 ? -6.649 -26.414 61.739 1.00 46.95 307 GLY E N 1
ATOM 13255 C CA . GLY E 1 308 ? -6.357 -25.365 60.778 1.00 46.95 307 GLY E CA 1
ATOM 13256 C C . GLY E 1 308 ? -7.300 -24.186 60.908 1.00 46.95 307 GLY E C 1
ATOM 13257 O O . GLY E 1 308 ? -6.877 -23.031 60.846 1.00 46.95 307 GLY E O 1
ATOM 13258 N N . ILE E 1 309 ? -8.585 -24.479 61.086 1.00 48.49 308 ILE E N 1
ATOM 13259 C CA . ILE E 1 309 ? -9.588 -23.440 61.280 1.00 48.49 308 ILE E CA 1
ATOM 13260 C C . ILE E 1 309 ? -9.322 -22.677 62.572 1.00 48.49 308 ILE E C 1
ATOM 13261 O O . ILE E 1 309 ? -9.358 -21.446 62.594 1.00 48.49 308 ILE E O 1
ATOM 13266 N N . ALA E 1 310 ? -9.047 -23.415 63.643 1.00 59.52 309 ALA E N 1
ATOM 13267 C CA . ALA E 1 310 ? -8.782 -22.810 64.944 1.00 59.52 309 ALA E CA 1
ATOM 13268 C C . ALA E 1 310 ? -7.534 -21.939 64.909 1.00 59.52 309 ALA E C 1
ATOM 13269 O O . ALA E 1 310 ? -7.499 -20.876 65.526 1.00 59.52 309 ALA E O 1
ATOM 13271 N N . HIS E 1 311 ? -6.516 -22.394 64.183 1.00 52.14 310 HIS E N 1
ATOM 13272 C CA . HIS E 1 311 ? -5.263 -21.654 64.067 1.00 52.14 310 HIS E CA 1
ATOM 13273 C C . HIS E 1 311 ? -5.464 -20.281 63.432 1.00 52.14 310 HIS E C 1
ATOM 13274 O O . HIS E 1 311 ? -4.887 -19.289 63.879 1.00 52.14 310 HIS E O 1
ATOM 13281 N N . LEU E 1 312 ? -6.284 -20.231 62.388 1.00 60.53 311 LEU E N 1
ATOM 13282 C CA . LEU E 1 312 ? -6.537 -18.983 61.679 1.00 60.53 311 LEU E CA 1
ATOM 13283 C C . LEU E 1 312 ? -7.553 -18.113 62.411 1.00 60.53 311 LEU E C 1
ATOM 13284 O O . LEU E 1 312 ? -7.546 -16.890 62.276 1.00 60.53 311 LEU E O 1
ATOM 13289 N N . ALA E 1 313 ? -8.418 -18.750 63.193 1.00 67.43 312 ALA E N 1
ATOM 13290 C CA . ALA E 1 313 ? -9.443 -18.032 63.942 1.00 67.43 312 ALA E CA 1
ATOM 13291 C C . ALA E 1 313 ? -8.857 -17.271 65.128 1.00 67.43 312 ALA E C 1
ATOM 13292 O O . ALA E 1 313 ? -9.476 -16.339 65.640 1.00 67.43 312 ALA E O 1
ATOM 13294 N N . LYS E 1 314 ? -7.663 -17.669 65.561 1.00 66.70 313 LYS E N 1
ATOM 13295 C CA . LYS E 1 314 ? -7.004 -17.015 66.688 1.00 66.70 313 LYS E CA 1
ATOM 13296 C C . LYS E 1 314 ? -6.624 -15.572 66.371 1.00 66.70 313 LYS E C 1
ATOM 13297 O O . LYS E 1 314 ? -6.508 -14.741 67.273 1.00 66.70 313 LYS E O 1
ATOM 13303 N N . SER E 1 315 ? -6.433 -15.279 65.088 1.00 68.74 314 SER E N 1
ATOM 13304 C CA . SER E 1 315 ? -5.995 -13.953 64.665 1.00 68.74 314 SER E CA 1
ATOM 13305 C C . SER E 1 315 ? -7.052 -13.232 63.835 1.00 68.74 314 SER E C 1
ATOM 13306 O O . SER E 1 315 ? -7.130 -12.004 63.848 1.00 68.74 314 SER E O 1
ATOM 13309 N N . SER E 1 316 ? -7.865 -14.000 63.117 1.00 68.26 315 SER E N 1
ATOM 13310 C CA . SER E 1 316 ? -8.838 -13.426 62.193 1.00 68.26 315 SER E CA 1
ATOM 13311 C C . SER E 1 316 ? -10.272 -13.528 62.702 1.00 68.26 315 SER E C 1
ATOM 13312 O O . SER E 1 316 ? -10.724 -14.599 63.108 1.00 68.26 315 SER E O 1
ATOM 13315 N N . ASN E 1 317 ? -10.984 -12.406 62.670 1.00 59.85 316 ASN E N 1
ATOM 13316 C CA . ASN E 1 317 ? -12.391 -12.382 63.046 1.00 59.85 316 ASN E CA 1
ATOM 13317 C C . ASN E 1 317 ? -13.244 -13.123 62.025 1.00 59.85 316 ASN E C 1
ATOM 13318 O O . ASN E 1 317 ? -14.273 -13.706 62.366 1.00 59.85 316 ASN E O 1
ATOM 13323 N N . PHE E 1 318 ? -12.802 -13.094 60.770 1.00 53.46 317 PHE E N 1
ATOM 13324 C CA . PHE E 1 318 ? -13.513 -13.746 59.677 1.00 53.46 317 PHE E CA 1
ATOM 13325 C C . PHE E 1 318 ? -13.605 -15.248 59.915 1.00 53.46 317 PHE E C 1
ATOM 13326 O O . PHE E 1 318 ? -14.673 -15.843 59.779 1.00 53.46 317 PHE E O 1
ATOM 13334 N N . TYR E 1 319 ? -12.478 -15.854 60.270 1.00 59.17 318 TYR E N 1
ATOM 13335 C CA . TYR E 1 319 ? -12.431 -17.284 60.549 1.00 59.17 318 TYR E CA 1
ATOM 13336 C C . TYR E 1 319 ? -13.111 -17.610 61.873 1.00 59.17 318 TYR E C 1
ATOM 13337 O O . TYR E 1 319 ? -13.630 -18.711 62.062 1.00 59.17 318 TYR E O 1
ATOM 13346 N N . ALA E 1 320 ? -13.102 -16.648 62.789 1.00 58.04 319 ALA E N 1
ATOM 13347 C CA . ALA E 1 320 ? -13.732 -16.828 64.089 1.00 58.04 319 ALA E CA 1
ATOM 13348 C C . ALA E 1 320 ? -15.237 -17.020 63.940 1.00 58.04 319 ALA E C 1
ATOM 13349 O O . ALA E 1 320 ? -15.819 -17.919 64.547 1.00 58.04 319 ALA E O 1
ATOM 13351 N N . GLN E 1 321 ? -15.859 -16.176 63.122 1.00 55.46 320 GLN E N 1
ATOM 13352 C CA . GLN E 1 321 ? -17.300 -16.247 62.908 1.00 55.46 320 GLN E CA 1
ATOM 13353 C C . GLN E 1 321 ? -17.699 -17.493 62.124 1.00 55.46 320 GLN E C 1
ATOM 13354 O O . GLN E 1 321 ? -18.733 -18.099 62.401 1.00 55.46 320 GLN E O 1
ATOM 13360 N N . LEU E 1 322 ? -16.881 -17.872 61.148 1.00 62.86 321 LEU E N 1
ATOM 13361 C CA . LEU E 1 322 ? -17.159 -19.065 60.355 1.00 62.86 321 LEU E CA 1
ATOM 13362 C C . LEU E 1 322 ? -17.068 -20.325 61.208 1.00 62.86 321 LEU E C 1
ATOM 13363 O O . LEU E 1 322 ? -17.866 -21.247 61.049 1.00 62.86 321 LEU E O 1
ATOM 13368 N N . SER E 1 323 ? -16.094 -20.354 62.113 1.00 64.98 322 SER E N 1
ATOM 13369 C CA . SER E 1 323 ? -15.924 -21.482 63.021 1.00 64.98 322 SER E CA 1
ATOM 13370 C C . SER E 1 323 ? -17.166 -21.659 63.890 1.00 64.98 322 SER E C 1
ATOM 13371 O O . SER E 1 323 ? -17.606 -22.782 64.144 1.00 64.98 322 SER E O 1
ATOM 13374 N N . GLN E 1 324 ? -17.726 -20.539 64.335 1.00 71.96 323 GLN E N 1
ATOM 13375 C CA . GLN E 1 324 ? -18.946 -20.549 65.128 1.00 71.96 323 GLN E CA 1
ATOM 13376 C C . GLN E 1 324 ? -20.088 -21.136 64.307 1.00 71.96 323 GLN E C 1
ATOM 13377 O O . GLN E 1 324 ? -20.972 -21.808 64.839 1.00 71.96 323 GLN E O 1
ATOM 13383 N N . GLN E 1 325 ? -20.052 -20.879 63.003 1.00 51.78 324 GLN E N 1
ATOM 13384 C CA . GLN E 1 325 ? -21.101 -21.323 62.096 1.00 51.78 324 GLN E CA 1
ATOM 13385 C C . GLN E 1 325 ? -21.050 -22.829 61.852 1.00 51.78 324 GLN E C 1
ATOM 13386 O O . GLN E 1 325 ? -22.075 -23.509 61.912 1.00 51.78 324 GLN E O 1
ATOM 13392 N N . PHE E 1 326 ? -19.855 -23.343 61.571 1.00 62.79 325 PHE E N 1
ATOM 13393 C CA . PHE E 1 326 ? -19.686 -24.763 61.273 1.00 62.79 325 PHE E CA 1
ATOM 13394 C C . PHE E 1 326 ? -19.973 -25.646 62.483 1.00 62.79 325 PHE E C 1
ATOM 13395 O O . PHE E 1 326 ? -20.442 -26.774 62.336 1.00 62.79 325 PHE E O 1
ATOM 13403 N N . ASP E 1 327 ? -19.686 -25.135 63.675 1.00 70.61 326 ASP E N 1
ATOM 13404 C CA . ASP E 1 327 ? -19.949 -25.877 64.902 1.00 70.61 326 ASP E CA 1
ATOM 13405 C C . ASP E 1 327 ? -21.447 -26.023 65.145 1.00 70.61 326 ASP E C 1
ATOM 13406 O O . ASP E 1 327 ? -21.944 -27.123 65.386 1.00 70.61 326 ASP E O 1
ATOM 13411 N N . ALA E 1 328 ? -22.159 -24.904 65.070 1.00 60.58 327 ALA E N 1
ATOM 13412 C CA . ALA E 1 328 ? -23.585 -24.868 65.370 1.00 60.58 327 ALA E CA 1
ATOM 13413 C C . ALA E 1 328 ? -24.440 -25.617 64.348 1.00 60.58 327 ALA E C 1
ATOM 13414 O O . ALA E 1 328 ? -25.446 -26.235 64.703 1.00 60.58 327 ALA E O 1
ATOM 13416 N N . LYS E 1 329 ? -24.042 -25.560 63.081 1.00 51.39 328 LYS E N 1
ATOM 13417 C CA . LYS E 1 329 ? -24.836 -26.158 62.012 1.00 51.39 328 LYS E CA 1
ATOM 13418 C C . LYS E 1 329 ? -24.225 -27.452 61.488 1.00 51.39 328 LYS E C 1
ATOM 13419 O O . LYS E 1 329 ? -24.576 -27.910 60.402 1.00 51.39 328 LYS E O 1
ATOM 13425 N N . GLU E 1 330 ? -23.320 -28.036 62.269 1.00 58.16 329 GLU E N 1
ATOM 13426 C CA . GLU E 1 330 ? -22.576 -29.225 61.853 1.00 58.16 329 GLU E CA 1
ATOM 13427 C C . GLU E 1 330 ? -23.471 -30.377 61.398 1.00 58.16 329 GLU E C 1
ATOM 13428 O O . GLU E 1 330 ? -23.183 -31.042 60.403 1.00 58.16 329 GLU E O 1
ATOM 13434 N N . SER E 1 331 ? -24.559 -30.601 62.124 1.00 76.77 330 SER E N 1
ATOM 13435 C CA . SER E 1 331 ? -25.468 -31.702 61.823 1.00 76.77 330 SER E CA 1
ATOM 13436 C C . SER E 1 331 ? -26.358 -31.411 60.615 1.00 76.77 330 SER E C 1
ATOM 13437 O O . SER E 1 331 ? -27.005 -32.312 60.079 1.00 76.77 330 SER E O 1
ATOM 13440 N N . GLU E 1 332 ? -26.382 -30.153 60.185 1.00 84.91 331 GLU E N 1
ATOM 13441 C CA . GLU E 1 332 ? -27.256 -29.733 59.094 1.00 84.91 331 GLU E CA 1
ATOM 13442 C C . GLU E 1 332 ? -26.521 -29.655 57.758 1.00 84.91 331 GLU E C 1
ATOM 13443 O O . GLU E 1 332 ? -27.143 -29.696 56.696 1.00 84.91 331 GLU E O 1
ATOM 13449 N N . VAL E 1 333 ? -25.197 -29.542 57.818 1.00 56.64 332 VAL E N 1
ATOM 13450 C CA . VAL E 1 333 ? -24.382 -29.348 56.622 1.00 56.64 332 VAL E CA 1
ATOM 13451 C C . VAL E 1 333 ? -24.427 -30.548 55.672 1.00 56.64 332 VAL E C 1
ATOM 13452 O O . VAL E 1 333 ? -24.334 -31.698 56.102 1.00 56.64 332 VAL E O 1
ATOM 13456 N N . ARG E 1 334 ? -24.582 -30.266 54.381 1.00 58.70 333 ARG E N 1
ATOM 13457 C CA . ARG E 1 334 ? -24.646 -31.304 53.358 1.00 58.70 333 ARG E CA 1
ATOM 13458 C C . ARG E 1 334 ? -23.518 -31.161 52.341 1.00 58.70 333 ARG E C 1
ATOM 13459 O O . ARG E 1 334 ? -23.012 -30.063 52.110 1.00 58.70 333 ARG E O 1
ATOM 13467 N N . VAL E 1 335 ? -23.127 -32.280 51.740 1.00 50.27 334 VAL E N 1
ATOM 13468 C CA . VAL E 1 335 ? -22.091 -32.286 50.712 1.00 50.27 334 VAL E CA 1
ATOM 13469 C C . VAL E 1 335 ? -22.529 -33.125 49.517 1.00 50.27 334 VAL E C 1
ATOM 13470 O O . VAL E 1 335 ? -22.665 -34.345 49.621 1.00 50.27 334 VAL E O 1
ATOM 13474 N N . LEU E 1 336 ? -22.748 -32.467 48.383 1.00 63.17 335 LEU E N 1
ATOM 13475 C CA . LEU E 1 336 ? -23.169 -33.156 47.169 1.00 63.17 335 LEU E CA 1
ATOM 13476 C C . LEU E 1 336 ? -22.006 -33.926 46.553 1.00 63.17 335 LEU E C 1
ATOM 13477 O O . LEU E 1 336 ? -20.909 -33.387 46.402 1.00 63.17 335 LEU E O 1
ATOM 13482 N N . ARG E 1 337 ? -22.246 -35.188 46.209 1.00 62.57 336 ARG E N 1
ATOM 13483 C CA . ARG E 1 337 ? -21.214 -36.035 45.614 1.00 62.57 336 ARG E CA 1
ATOM 13484 C C . ARG E 1 337 ? -21.779 -36.898 44.487 1.00 62.57 336 ARG E C 1
ATOM 13485 O O . ARG E 1 337 ? -22.965 -37.231 44.480 1.00 62.57 336 ARG E O 1
ATOM 13493 N N . CYS E 1 338 ? -20.921 -37.258 43.537 1.00 75.73 337 CYS E N 1
ATOM 13494 C CA . CYS E 1 338 ? -21.332 -38.067 42.394 1.00 75.73 337 CYS E CA 1
ATOM 13495 C C . CYS E 1 338 ? -20.860 -39.510 42.548 1.00 75.73 337 CYS E C 1
ATOM 13496 O O . CYS E 1 338 ? -19.736 -39.761 42.978 1.00 75.73 337 CYS E O 1
ATOM 13499 N N . VAL E 1 339 ? -21.722 -40.454 42.186 1.00 69.57 338 VAL E N 1
ATOM 13500 C CA . VAL E 1 339 ? -21.432 -41.870 42.383 1.00 69.57 338 VAL E CA 1
ATOM 13501 C C . VAL E 1 339 ? -20.791 -42.526 41.162 1.00 69.57 338 VAL E C 1
ATOM 13502 O O . VAL E 1 339 ? -19.768 -43.199 41.281 1.00 69.57 338 VAL E O 1
ATOM 13506 N N . ASP E 1 340 ? -21.391 -42.331 39.991 1.00 60.42 339 ASP E N 1
ATOM 13507 C CA . ASP E 1 340 ? -20.915 -42.999 38.781 1.00 60.42 339 ASP E CA 1
ATOM 13508 C C . ASP E 1 340 ? -20.726 -42.065 37.585 1.00 60.42 339 ASP E C 1
ATOM 13509 O O . ASP E 1 340 ? -20.783 -42.503 36.435 1.00 60.42 339 ASP E O 1
ATOM 13514 N N . PHE E 1 341 ? -20.497 -40.784 37.855 1.00 62.62 340 PHE E N 1
ATOM 13515 C CA . PHE E 1 341 ? -20.253 -39.822 36.784 1.00 62.62 340 PHE E CA 1
ATOM 13516 C C . PHE E 1 341 ? -19.343 -38.684 37.237 1.00 62.62 340 PHE E C 1
ATOM 13517 O O . PHE E 1 341 ? -19.083 -38.522 38.429 1.00 62.62 340 PHE E O 1
ATOM 13525 N N . ALA E 1 342 ? -18.860 -37.900 36.279 1.00 61.62 341 ALA E N 1
ATOM 13526 C CA . ALA E 1 342 ? -17.955 -36.799 36.586 1.00 61.62 341 ALA E CA 1
ATOM 13527 C C . ALA E 1 342 ? -18.321 -35.521 35.834 1.00 61.62 341 ALA E C 1
ATOM 13528 O O . ALA E 1 342 ? -19.494 -35.166 35.734 1.00 61.62 341 ALA E O 1
ATOM 13530 N N . ASN E 1 343 ? -17.308 -34.842 35.302 1.00 71.03 342 ASN E N 1
ATOM 13531 C CA . ASN E 1 343 ? -17.484 -33.526 34.691 1.00 71.03 342 ASN E CA 1
ATOM 13532 C C . ASN E 1 343 ? -18.361 -33.494 33.442 1.00 71.03 342 ASN E C 1
ATOM 13533 O O . ASN E 1 343 ? -19.165 -32.577 33.271 1.00 71.03 342 ASN E O 1
ATOM 13538 N N . LYS E 1 344 ? -18.197 -34.483 32.570 1.00 65.09 343 LYS E N 1
ATOM 13539 C CA . LYS E 1 344 ? -18.941 -34.520 31.315 1.00 65.09 343 LYS E CA 1
ATOM 13540 C C . LYS E 1 344 ? -20.447 -34.560 31.552 1.00 65.09 343 LYS E C 1
ATOM 13541 O O . LYS E 1 344 ? -21.205 -33.841 30.902 1.00 65.09 343 LYS E O 1
ATOM 13547 N N . GLU E 1 345 ? -20.873 -35.397 32.492 1.00 65.35 344 GLU E N 1
ATOM 13548 C CA . GLU E 1 345 ? -22.290 -35.537 32.802 1.00 65.35 344 GLU E CA 1
ATOM 13549 C C . GLU E 1 345 ? -22.826 -34.304 33.525 1.00 65.35 344 GLU E C 1
ATOM 13550 O O . GLU E 1 345 ? -23.998 -33.954 33.385 1.00 65.35 344 GLU E O 1
ATOM 13556 N N . VAL E 1 346 ? -21.963 -33.648 34.296 1.00 58.42 345 VAL E N 1
ATOM 13557 C CA . VAL E 1 346 ? -22.327 -32.404 34.965 1.00 58.42 345 VAL E CA 1
ATOM 13558 C C . VAL E 1 346 ? -22.612 -31.315 33.935 1.00 58.42 345 VAL E C 1
ATOM 13559 O O . VAL E 1 346 ? -23.608 -30.599 34.033 1.00 58.42 345 VAL E O 1
ATOM 13563 N N . LYS E 1 347 ? -21.739 -31.206 32.940 1.00 54.79 346 LYS E N 1
ATOM 13564 C CA . LYS E 1 347 ? -21.896 -30.204 31.891 1.00 54.79 346 LYS E CA 1
ATOM 13565 C C . LYS E 1 347 ? -23.104 -30.494 31.006 1.00 54.79 346 LYS E C 1
ATOM 13566 O O . LYS E 1 347 ? -23.782 -29.572 30.553 1.00 54.79 346 LYS E O 1
ATOM 13572 N N . ASN E 1 348 ? -23.368 -31.774 30.764 1.00 62.79 347 ASN E N 1
ATOM 13573 C CA . ASN E 1 348 ? -24.523 -32.175 29.971 1.00 62.79 347 ASN E CA 1
ATOM 13574 C C . ASN E 1 348 ? -25.828 -31.870 30.691 1.00 62.79 347 ASN E C 1
ATOM 13575 O O . ASN E 1 348 ? -26.795 -31.415 30.080 1.00 62.79 347 ASN E O 1
ATOM 13580 N N . CYS E 1 349 ? -25.844 -32.125 31.996 1.00 72.06 348 CYS E N 1
ATOM 13581 C CA . CYS E 1 349 ? -27.016 -31.860 32.818 1.00 72.06 348 CYS E CA 1
ATOM 13582 C C . CYS E 1 349 ? -27.306 -30.365 32.867 1.00 72.06 348 CYS E C 1
ATOM 13583 O O . CYS E 1 349 ? -28.455 -29.941 32.742 1.00 72.06 348 CYS E O 1
ATOM 13586 N N . ALA E 1 350 ? -26.254 -29.572 33.042 1.00 61.48 349 ALA E N 1
ATOM 13587 C CA . ALA E 1 350 ? -26.382 -28.121 33.088 1.00 61.48 349 ALA E CA 1
ATOM 13588 C C . ALA E 1 350 ? -26.902 -27.580 31.763 1.00 61.48 349 ALA E C 1
ATOM 13589 O O . ALA E 1 350 ? -27.617 -26.579 31.728 1.00 61.48 349 ALA E O 1
ATOM 13591 N N . GLY E 1 351 ? -26.538 -28.249 30.675 1.00 63.79 350 GLY E N 1
ATOM 13592 C CA . GLY E 1 351 ? -26.996 -27.862 29.355 1.00 63.79 350 GLY E CA 1
ATOM 13593 C C . GLY E 1 351 ? -28.477 -28.126 29.164 1.00 63.79 350 GLY E C 1
ATOM 13594 O O . GLY E 1 351 ? -29.162 -27.397 28.449 1.00 63.79 350 GLY E O 1
ATOM 13595 N N . VAL E 1 352 ? -28.969 -29.178 29.808 1.00 64.39 351 VAL E N 1
ATOM 13596 C CA . VAL E 1 352 ? -30.384 -29.523 29.750 1.00 64.39 351 VAL E CA 1
ATOM 13597 C C . VAL E 1 352 ? -31.210 -28.540 30.577 1.00 64.39 351 VAL E C 1
ATOM 13598 O O . VAL E 1 352 ? -32.307 -28.144 30.181 1.00 64.39 351 VAL E O 1
ATOM 13602 N N . LEU E 1 353 ? -30.662 -28.136 31.719 1.00 70.89 352 LEU E N 1
ATOM 13603 C CA . LEU E 1 353 ? -31.376 -27.277 32.659 1.00 70.89 352 LEU E CA 1
ATOM 13604 C C . LEU E 1 353 ? -31.464 -25.820 32.210 1.00 70.89 352 LEU E C 1
ATOM 13605 O O . LEU E 1 353 ? -32.476 -25.159 32.437 1.00 70.89 352 LEU E O 1
ATOM 13610 N N . ARG E 1 354 ? -30.404 -25.326 31.577 1.00 57.57 353 ARG E N 1
ATOM 13611 C CA . ARG E 1 354 ? -30.310 -23.909 31.206 1.00 57.57 353 ARG E CA 1
ATOM 13612 C C . ARG E 1 354 ? -31.486 -23.296 30.422 1.00 57.57 353 ARG E C 1
ATOM 13613 O O . ARG E 1 354 ? -31.865 -22.155 30.692 1.00 57.57 353 ARG E O 1
ATOM 13621 N N . PRO E 1 355 ? -32.060 -24.031 29.450 1.00 67.11 354 PRO E N 1
ATOM 13622 C CA . PRO E 1 355 ? -33.222 -23.456 28.758 1.00 67.11 354 PRO E CA 1
ATOM 13623 C C . PRO E 1 355 ? -34.437 -23.262 29.667 1.00 67.11 354 PRO E C 1
ATOM 13624 O O . PRO E 1 355 ? -35.338 -22.495 29.327 1.00 67.11 354 PRO E O 1
ATOM 13628 N N . PHE E 1 356 ? -34.457 -23.948 30.806 1.00 69.33 355 PHE E N 1
ATOM 13629 C CA . PHE E 1 356 ? -35.578 -23.859 31.736 1.00 69.33 355 PHE E CA 1
ATOM 13630 C C . PHE E 1 356 ? -35.311 -22.863 32.857 1.00 69.33 355 PHE E C 1
ATOM 13631 O O . PHE E 1 356 ? -36.132 -22.694 33.756 1.00 69.33 355 PHE E O 1
ATOM 13639 N N . LEU E 1 357 ? -34.160 -22.203 32.797 1.00 79.79 356 LEU E N 1
ATOM 13640 C CA . LEU E 1 357 ? -33.787 -21.226 33.812 1.00 79.79 356 LEU E CA 1
ATOM 13641 C C . LEU E 1 357 ? -34.075 -19.805 33.341 1.00 79.79 356 LEU E C 1
ATOM 13642 O O . LEU E 1 357 ? -35.191 -19.494 32.926 1.00 79.79 356 LEU E O 1
ATOM 13647 N N . PRO F 1 6 ? 13.595 -46.108 30.460 1.00 139.08 5 PRO F N 1
ATOM 13648 C CA . PRO F 1 6 ? 14.697 -45.145 30.350 1.00 139.08 5 PRO F CA 1
ATOM 13649 C C . PRO F 1 6 ? 14.385 -44.053 29.333 1.00 139.08 5 PRO F C 1
ATOM 13650 O O . PRO F 1 6 ? 14.161 -42.903 29.712 1.00 139.08 5 PRO F O 1
ATOM 13654 N N . LYS F 1 7 ? 14.376 -44.415 28.054 1.00 152.98 6 LYS F N 1
ATOM 13655 C CA . LYS F 1 7 ? 14.032 -43.475 26.994 1.00 152.98 6 LYS F CA 1
ATOM 13656 C C . LYS F 1 7 ? 12.563 -43.606 26.605 1.00 152.98 6 LYS F C 1
ATOM 13657 O O . LYS F 1 7 ? 12.208 -44.419 25.751 1.00 152.98 6 LYS F O 1
ATOM 13663 N N . THR F 1 8 ? 11.714 -42.801 27.236 1.00 116.61 7 THR F N 1
ATOM 13664 C CA . THR F 1 8 ? 10.279 -42.844 26.972 1.00 116.61 7 THR F CA 1
ATOM 13665 C C . THR F 1 8 ? 9.777 -41.547 26.343 1.00 116.61 7 THR F C 1
ATOM 13666 O O . THR F 1 8 ? 10.201 -40.457 26.723 1.00 116.61 7 THR F O 1
ATOM 13670 N N . LEU F 1 9 ? 8.866 -41.677 25.383 1.00 99.92 8 LEU F N 1
ATOM 13671 C CA . LEU F 1 9 ? 8.328 -40.526 24.666 1.00 99.92 8 LEU F CA 1
ATOM 13672 C C . LEU F 1 9 ? 6.853 -40.329 25.012 1.00 99.92 8 LEU F C 1
ATOM 13673 O O . LEU F 1 9 ? 6.008 -41.148 24.652 1.00 99.92 8 LEU F O 1
ATOM 13678 N N . THR F 1 10 ? 6.551 -39.242 25.717 1.00 69.35 9 THR F N 1
ATOM 13679 C CA . THR F 1 10 ? 5.187 -38.973 26.168 1.00 69.35 9 THR F CA 1
ATOM 13680 C C . THR F 1 10 ? 4.377 -38.206 25.126 1.00 69.35 9 THR F C 1
ATOM 13681 O O . THR F 1 10 ? 4.712 -37.075 24.772 1.00 69.35 9 THR F O 1
ATOM 13685 N N . VAL F 1 11 ? 3.305 -38.827 24.645 1.00 66.55 10 VAL F N 1
ATOM 13686 C CA . VAL F 1 11 ? 2.448 -38.213 23.636 1.00 66.55 10 VAL F CA 1
ATOM 13687 C C . VAL F 1 11 ? 1.051 -37.921 24.178 1.00 66.55 10 VAL F C 1
ATOM 13688 O O . VAL F 1 11 ? 0.322 -38.834 24.568 1.00 66.55 10 VAL F O 1
ATOM 13692 N N . GLY F 1 12 ? 0.685 -36.643 24.199 1.00 63.07 11 GLY F N 1
ATOM 13693 C CA . GLY F 1 12 ? -0.635 -36.234 24.640 1.00 63.07 11 GLY F CA 1
ATOM 13694 C C . GLY F 1 12 ? -1.617 -36.144 23.486 1.00 63.07 11 GLY F C 1
ATOM 13695 O O . GLY F 1 12 ? -1.542 -35.232 22.663 1.00 63.07 11 GLY F O 1
ATOM 13696 N N . LEU F 1 13 ? -2.542 -37.095 23.425 1.00 61.86 12 LEU F N 1
ATOM 13697 C CA . LEU F 1 13 ? -3.504 -37.157 22.332 1.00 61.86 12 LEU F CA 1
ATOM 13698 C C . LEU F 1 13 ? -4.736 -36.293 22.595 1.00 61.86 12 LEU F C 1
ATOM 13699 O O . LEU F 1 13 ? -5.115 -36.064 23.745 1.00 61.86 12 LEU F O 1
ATOM 13704 N N . PHE F 1 14 ? -5.352 -35.813 21.519 1.00 59.53 13 PHE F N 1
ATOM 13705 C CA . PHE F 1 14 ? -6.611 -35.084 21.606 1.00 59.53 13 PHE F CA 1
ATOM 13706 C C . PHE F 1 14 ? -7.720 -36.079 21.932 1.00 59.53 13 PHE F C 1
ATOM 13707 O O . PHE F 1 14 ? -8.021 -36.961 21.129 1.00 59.53 13 PHE F O 1
ATOM 13715 N N . PRO F 1 15 ? -8.330 -35.943 23.119 1.00 72.53 14 PRO F N 1
ATOM 13716 C CA . PRO F 1 15 ? -9.248 -36.952 23.658 1.00 72.53 14 PRO F CA 1
ATOM 13717 C C . PRO F 1 15 ? -10.693 -36.806 23.191 1.00 72.53 14 PRO F C 1
ATOM 13718 O O . PRO F 1 15 ? -11.479 -37.737 23.367 1.00 72.53 14 PRO F O 1
ATOM 13722 N N . TYR F 1 16 ? -11.039 -35.664 22.609 1.00 64.26 15 TYR F N 1
ATOM 13723 C CA . TYR F 1 16 ? -12.429 -35.388 22.258 1.00 64.26 15 TYR F CA 1
ATOM 13724 C C . TYR F 1 16 ? -12.822 -35.953 20.894 1.00 64.26 15 TYR F C 1
ATOM 13725 O O . TYR F 1 16 ? -13.072 -35.211 19.942 1.00 64.26 15 TYR F O 1
ATOM 13734 N N . LEU F 1 17 ? -12.876 -37.278 20.821 1.00 67.70 16 LEU F N 1
ATOM 13735 C CA . LEU F 1 17 ? -13.271 -37.989 19.613 1.00 67.70 16 LEU F CA 1
ATOM 13736 C C . LEU F 1 17 ? -14.681 -38.553 19.795 1.00 67.70 16 LEU F C 1
ATOM 13737 O O . LEU F 1 17 ? -15.166 -38.635 20.924 1.00 67.70 16 LEU F O 1
ATOM 13742 N N . PRO F 1 18 ? -15.349 -38.928 18.687 1.00 64.20 17 PRO F N 1
ATOM 13743 C CA . PRO F 1 18 ? -16.704 -39.493 18.738 1.00 64.20 17 PRO F CA 1
ATOM 13744 C C . PRO F 1 18 ? -16.848 -40.673 19.696 1.00 64.20 17 PRO F C 1
ATOM 13745 O O . PRO F 1 18 ? -15.854 -41.268 20.110 1.00 64.20 17 PRO F O 1
ATOM 13749 N N . SER F 1 19 ? -18.088 -41.008 20.034 1.00 107.57 18 SER F N 1
ATOM 13750 C CA . SER F 1 19 ? -18.361 -42.141 20.909 1.00 107.57 18 SER F CA 1
ATOM 13751 C C . SER F 1 19 ? -19.746 -42.720 20.644 1.00 107.57 18 SER F C 1
ATOM 13752 O O . SER F 1 19 ? -20.759 -42.057 20.864 1.00 107.57 18 SER F O 1
ATOM 13755 N N . TRP F 1 20 ? -19.781 -43.960 20.166 1.00 89.31 19 TRP F N 1
ATOM 13756 C CA . TRP F 1 20 ? -21.040 -44.644 19.901 1.00 89.31 19 TRP F CA 1
ATOM 13757 C C . TRP F 1 20 ? -21.670 -45.131 21.200 1.00 89.31 19 TRP F C 1
ATOM 13758 O O . TRP F 1 20 ? -20.967 -45.443 22.162 1.00 89.31 19 TRP F O 1
ATOM 13769 N N . ASN F 1 21 ? -22.997 -45.195 21.221 1.00 112.30 20 ASN F N 1
ATOM 13770 C CA . ASN F 1 21 ? -23.725 -45.652 22.398 1.00 112.30 20 ASN F CA 1
ATOM 13771 C C . ASN F 1 21 ? -25.135 -46.099 22.031 1.00 112.30 20 ASN F C 1
ATOM 13772 O O . ASN F 1 21 ? -25.835 -45.418 21.282 1.00 112.30 20 ASN F O 1
ATOM 13777 N N . GLU F 1 22 ? -25.548 -47.248 22.557 1.00 175.36 21 GLU F N 1
ATOM 13778 C CA . GLU F 1 22 ? -26.875 -47.781 22.269 1.00 175.36 21 GLU F CA 1
ATOM 13779 C C . GLU F 1 22 ? -27.636 -48.133 23.546 1.00 175.36 21 GLU F C 1
ATOM 13780 O O . GLU F 1 22 ? -28.714 -47.594 23.802 1.00 175.36 21 GLU F O 1
ATOM 13786 N N . ASN F 1 23 ? -27.073 -49.036 24.343 1.00 125.11 22 ASN F N 1
ATOM 13787 C CA . ASN F 1 23 ? -27.697 -49.441 25.599 1.00 125.11 22 ASN F CA 1
ATOM 13788 C C . ASN F 1 23 ? -26.828 -49.152 26.822 1.00 125.11 22 ASN F C 1
ATOM 13789 O O . ASN F 1 23 ? -26.665 -50.008 27.692 1.00 125.11 22 ASN F O 1
ATOM 13794 N N . GLY F 1 24 ? -26.276 -47.944 26.883 1.00 155.78 23 GLY F N 1
ATOM 13795 C CA . GLY F 1 24 ? -25.471 -47.530 28.018 1.00 155.78 23 GLY F CA 1
ATOM 13796 C C . GLY F 1 24 ? -23.990 -47.797 27.836 1.00 155.78 23 GLY F C 1
ATOM 13797 O O . GLY F 1 24 ? -23.149 -47.057 28.348 1.00 155.78 23 GLY F O 1
ATOM 13798 N N . ASN F 1 25 ? -23.670 -48.860 27.104 1.00 110.01 24 ASN F N 1
ATOM 13799 C CA . ASN F 1 25 ? -22.282 -49.234 26.863 1.00 110.01 24 ASN F CA 1
ATOM 13800 C C . ASN F 1 25 ? -21.610 -48.329 25.834 1.00 110.01 24 ASN F C 1
ATOM 13801 O O . ASN F 1 25 ? -21.777 -48.505 24.627 1.00 110.01 24 ASN F O 1
ATOM 13806 N N . GLU F 1 26 ? -20.848 -47.361 26.334 1.00 109.69 25 GLU F N 1
ATOM 13807 C CA . GLU F 1 26 ? -20.221 -46.347 25.495 1.00 109.69 25 GLU F CA 1
ATOM 13808 C C . GLU F 1 26 ? -18.933 -46.853 24.854 1.00 109.69 25 GLU F C 1
ATOM 13809 O O . GLU F 1 26 ? -18.106 -47.483 25.513 1.00 109.69 25 GLU F O 1
ATOM 13815 N N . VAL F 1 27 ? -18.771 -46.572 23.565 1.00 93.12 26 VAL F N 1
ATOM 13816 C CA . VAL F 1 27 ? -17.562 -46.952 22.843 1.00 93.12 26 VAL F CA 1
ATOM 13817 C C . VAL F 1 27 ? -16.820 -45.713 22.354 1.00 93.12 26 VAL F C 1
ATOM 13818 O O . VAL F 1 27 ? -17.193 -45.112 21.347 1.00 93.12 26 VAL F O 1
ATOM 13822 N N . LYS F 1 28 ? -15.768 -45.338 23.074 1.00 66.61 27 LYS F N 1
ATOM 13823 C CA . LYS F 1 28 ? -14.985 -44.152 22.738 1.00 66.61 27 LYS F CA 1
ATOM 13824 C C . LYS F 1 28 ? -13.984 -44.442 21.621 1.00 66.61 27 LYS F C 1
ATOM 13825 O O . LYS F 1 28 ? -13.210 -45.396 21.704 1.00 66.61 27 LYS F O 1
ATOM 13831 N N . LEU F 1 29 ? -14.006 -43.612 20.581 1.00 67.54 28 LEU F N 1
ATOM 13832 C CA . LEU F 1 29 ? -13.135 -43.796 19.421 1.00 67.54 28 LEU F CA 1
ATOM 13833 C C . LEU F 1 29 ? -11.664 -43.606 19.777 1.00 67.54 28 LEU F C 1
ATOM 13834 O O . LEU F 1 29 ? -10.783 -44.184 19.141 1.00 67.54 28 LEU F O 1
ATOM 13839 N N . ILE F 1 30 ? -11.405 -42.795 20.797 1.00 75.25 29 ILE F N 1
ATOM 13840 C CA . ILE F 1 30 ? -10.040 -42.541 21.241 1.00 75.25 29 ILE F CA 1
ATOM 13841 C C . ILE F 1 30 ? -9.397 -43.821 21.778 1.00 75.25 29 ILE F C 1
ATOM 13842 O O . ILE F 1 30 ? -8.181 -43.991 21.706 1.00 75.25 29 ILE F O 1
ATOM 13847 N N . ASN F 1 31 ? -10.223 -44.726 22.296 1.00 75.40 30 ASN F N 1
ATOM 13848 C CA . ASN F 1 31 ? -9.735 -45.999 22.811 1.00 75.40 30 ASN F CA 1
ATOM 13849 C C . ASN F 1 31 ? -9.360 -46.967 21.695 1.00 75.40 30 ASN F C 1
ATOM 13850 O O . ASN F 1 31 ? -8.393 -47.719 21.813 1.00 75.40 30 ASN F O 1
ATOM 13855 N N . LEU F 1 32 ? -10.132 -46.948 20.613 1.00 70.22 31 LEU F N 1
ATOM 13856 C CA . LEU F 1 32 ? -9.853 -47.802 19.466 1.00 70.22 31 LEU F CA 1
ATOM 13857 C C . LEU F 1 32 ? -8.542 -47.405 18.799 1.00 70.22 31 LEU F C 1
ATOM 13858 O O . LEU F 1 32 ? -7.768 -48.260 18.372 1.00 70.22 31 LEU F O 1
ATOM 13863 N N . ILE F 1 33 ? -8.296 -46.101 18.719 1.00 90.74 32 ILE F N 1
ATOM 13864 C CA . ILE F 1 33 ? -7.099 -45.586 18.065 1.00 90.74 32 ILE F CA 1
ATOM 13865 C C . ILE F 1 33 ? -5.837 -45.844 18.890 1.00 90.74 32 ILE F C 1
ATOM 13866 O O . ILE F 1 33 ? -4.788 -46.178 18.339 1.00 90.74 32 ILE F O 1
ATOM 13871 N N . LYS F 1 34 ? -5.946 -45.705 20.208 1.00 88.74 33 LYS F N 1
ATOM 13872 C CA . LYS F 1 34 ? -4.810 -45.945 21.095 1.00 88.74 33 LYS F CA 1
ATOM 13873 C C . LYS F 1 34 ? -4.308 -47.386 21.018 1.00 88.74 33 LYS F C 1
ATOM 13874 O O . LYS F 1 34 ? -3.129 -47.651 21.253 1.00 88.74 33 LYS F O 1
ATOM 13880 N N . ASP F 1 35 ? -5.204 -48.310 20.685 1.00 96.45 34 ASP F N 1
ATOM 13881 C CA . ASP F 1 35 ? -4.848 -49.722 20.590 1.00 96.45 34 ASP F CA 1
ATOM 13882 C C . ASP F 1 35 ? -4.264 -50.079 19.224 1.00 96.45 34 ASP F C 1
ATOM 13883 O O . ASP F 1 35 ? -4.034 -51.250 18.925 1.00 96.45 34 ASP F O 1
ATOM 13888 N N . VAL F 1 36 ? -4.027 -49.062 18.402 1.00 77.76 35 VAL F N 1
ATOM 13889 C CA . VAL F 1 36 ? -3.440 -49.253 17.081 1.00 77.76 35 VAL F CA 1
ATOM 13890 C C . VAL F 1 36 ? -2.066 -48.589 17.027 1.00 77.76 35 VAL F C 1
ATOM 13891 O O . VAL F 1 36 ? -1.181 -49.013 16.282 1.00 77.76 35 VAL F O 1
ATOM 13895 N N . LEU F 1 37 ? -1.891 -47.553 17.840 1.00 80.58 36 LEU F N 1
ATOM 13896 C CA . LEU F 1 37 ? -0.640 -46.804 17.877 1.00 80.58 36 LEU F CA 1
ATOM 13897 C C . LEU F 1 37 ? 0.494 -47.622 18.495 1.00 80.58 36 LEU F C 1
ATOM 13898 O O . LEU F 1 37 ? 0.291 -48.320 19.489 1.00 80.58 36 LEU F O 1
ATOM 13903 N N . PRO F 1 38 ? 1.695 -47.534 17.900 1.00 83.66 37 PRO F N 1
ATOM 13904 C CA . PRO F 1 38 ? 2.875 -48.282 18.348 1.00 83.66 37 PRO F CA 1
ATOM 13905 C C . PRO F 1 38 ? 3.458 -47.749 19.655 1.00 83.66 37 PRO F C 1
ATOM 13906 O O . PRO F 1 38 ? 3.648 -46.542 19.799 1.00 83.66 37 PRO F O 1
ATOM 13910 N N . THR F 1 39 ? 3.743 -48.649 20.591 1.00 103.61 38 THR F N 1
ATOM 13911 C CA . THR F 1 39 ? 4.326 -48.265 21.871 1.00 103.61 38 THR F CA 1
ATOM 13912 C C . THR F 1 39 ? 5.836 -48.482 21.882 1.00 103.61 38 THR F C 1
ATOM 13913 O O . THR F 1 39 ? 6.484 -48.345 22.920 1.00 103.61 38 THR F O 1
ATOM 13917 N N . GLN F 1 40 ? 6.391 -48.821 20.722 1.00 93.56 39 GLN F N 1
ATOM 13918 C CA . GLN F 1 40 ? 7.825 -49.057 20.598 1.00 93.56 39 GLN F CA 1
ATOM 13919 C C . GLN F 1 40 ? 8.333 -48.569 19.244 1.00 93.56 39 GLN F C 1
ATOM 13920 O O . GLN F 1 40 ? 8.189 -49.258 18.234 1.00 93.56 39 GLN F O 1
ATOM 13926 N N . VAL F 1 41 ? 8.924 -47.377 19.229 1.00 100.10 40 VAL F N 1
ATOM 13927 C CA . VAL F 1 41 ? 9.419 -46.779 17.992 1.00 100.10 40 VAL F CA 1
ATOM 13928 C C . VAL F 1 41 ? 10.845 -46.255 18.142 1.00 100.10 40 VAL F C 1
ATOM 13929 O O . VAL F 1 41 ? 11.120 -45.423 19.007 1.00 100.10 40 VAL F O 1
ATOM 13933 N N . SER F 1 42 ? 11.742 -46.752 17.291 1.00 93.15 41 SER F N 1
ATOM 13934 C CA . SER F 1 42 ? 13.139 -46.315 17.257 1.00 93.15 41 SER F CA 1
ATOM 13935 C C . SER F 1 42 ? 13.847 -46.450 18.604 1.00 93.15 41 SER F C 1
ATOM 13936 O O . SER F 1 42 ? 14.671 -45.609 18.966 1.00 93.15 41 SER F O 1
ATOM 13939 N N . GLY F 1 43 ? 13.522 -47.508 19.340 1.00 101.88 42 GLY F N 1
ATOM 13940 C CA . GLY F 1 43 ? 14.141 -47.759 20.629 1.00 101.88 42 GLY F CA 1
ATOM 13941 C C . GLY F 1 43 ? 13.453 -47.037 21.773 1.00 101.88 42 GLY F C 1
ATOM 13942 O O . GLY F 1 43 ? 13.677 -47.352 22.942 1.00 101.88 42 GLY F O 1
ATOM 13943 N N . TYR F 1 44 ? 12.615 -46.064 21.432 1.00 122.64 43 TYR F N 1
ATOM 13944 C CA . TYR F 1 44 ? 11.877 -45.297 22.430 1.00 122.64 43 TYR F CA 1
ATOM 13945 C C . TYR F 1 44 ? 10.541 -45.949 22.764 1.00 122.64 43 TYR F C 1
ATOM 13946 O O . TYR F 1 44 ? 9.815 -46.390 21.873 1.00 122.64 43 TYR F O 1
ATOM 13955 N N . ASN F 1 45 ? 10.222 -46.006 24.053 1.00 84.88 44 ASN F N 1
ATOM 13956 C CA . ASN F 1 45 ? 8.920 -46.486 24.495 1.00 84.88 44 ASN F CA 1
ATOM 13957 C C . ASN F 1 45 ? 7.911 -45.344 24.498 1.00 84.88 44 ASN F C 1
ATOM 13958 O O . ASN F 1 45 ? 8.111 -44.333 25.169 1.00 84.88 44 ASN F O 1
ATOM 13963 N N . ILE F 1 46 ? 6.830 -45.502 23.743 1.00 90.06 45 ILE F N 1
ATOM 13964 C CA . ILE F 1 46 ? 5.855 -44.427 23.594 1.00 90.06 45 ILE F CA 1
ATOM 13965 C C . ILE F 1 46 ? 4.704 -44.552 24.590 1.00 90.06 45 ILE F C 1
ATOM 13966 O O . ILE F 1 46 ? 3.996 -45.559 24.615 1.00 90.06 45 ILE F O 1
ATOM 13971 N N . GLU F 1 47 ? 4.525 -43.520 25.410 1.00 78.04 46 GLU F N 1
ATOM 13972 C CA . GLU F 1 47 ? 3.445 -43.493 26.390 1.00 78.04 46 GLU F CA 1
ATOM 13973 C C . GLU F 1 47 ? 2.328 -42.556 25.940 1.00 78.04 46 GLU F C 1
ATOM 13974 O O . GLU F 1 47 ? 2.420 -41.340 26.113 1.00 78.04 46 GLU F O 1
ATOM 13980 N N . TYR F 1 48 ? 1.275 -43.127 25.364 1.00 69.91 47 TYR F N 1
ATOM 13981 C CA . TYR F 1 48 ? 0.144 -42.338 24.883 1.00 69.91 47 TYR F CA 1
ATOM 13982 C C . TYR F 1 48 ? -0.833 -42.008 26.004 1.00 69.91 47 TYR F C 1
ATOM 13983 O O . TYR F 1 48 ? -1.328 -42.900 26.694 1.00 69.91 47 TYR F O 1
ATOM 13992 N N . THR F 1 49 ? -1.109 -40.720 26.178 1.00 75.26 48 THR F N 1
ATOM 13993 C CA . THR F 1 49 ? -2.045 -40.272 27.200 1.00 75.26 48 THR F CA 1
ATOM 13994 C C . THR F 1 49 ? -3.032 -39.266 26.618 1.00 75.26 48 THR F C 1
ATOM 13995 O O . THR F 1 49 ? -2.820 -38.735 25.528 1.00 75.26 48 THR F O 1
ATOM 13999 N N . GLU F 1 50 ? -4.115 -39.014 27.345 1.00 66.55 49 GLU F N 1
ATOM 14000 C CA . GLU F 1 50 ? -5.107 -38.034 26.917 1.00 66.55 49 GLU F CA 1
ATOM 14001 C C . GLU F 1 50 ? -4.750 -36.646 27.439 1.00 66.55 49 GLU F C 1
ATOM 14002 O O . GLU F 1 50 ? -4.668 -36.429 28.647 1.00 66.55 49 GLU F O 1
ATOM 14008 N N . PHE F 1 51 ? -4.532 -35.711 26.518 1.00 63.79 50 PHE F N 1
ATOM 14009 C CA . PHE F 1 51 ? -4.159 -34.347 26.877 1.00 63.79 50 PHE F CA 1
ATOM 14010 C C . PHE F 1 51 ? -5.335 -33.392 26.709 1.00 63.79 50 PHE F C 1
ATOM 14011 O O . PHE F 1 51 ? -5.824 -33.184 25.599 1.00 63.79 50 PHE F O 1
ATOM 14019 N N . ASP F 1 52 ? -5.780 -32.810 27.818 1.00 68.01 51 ASP F N 1
ATOM 14020 C CA . ASP F 1 52 ? -6.913 -31.895 27.796 1.00 68.01 51 ASP F CA 1
ATOM 14021 C C . ASP F 1 52 ? -6.448 -30.455 27.600 1.00 68.01 51 ASP F C 1
ATOM 14022 O O . ASP F 1 52 ? -6.062 -29.782 28.555 1.00 68.01 51 ASP F O 1
ATOM 14027 N N . CYS F 1 53 ? -6.496 -29.988 26.356 1.00 56.49 52 CYS F N 1
ATOM 14028 C CA . CYS F 1 53 ? -6.086 -28.626 26.030 1.00 56.49 52 CYS F CA 1
ATOM 14029 C C . CYS F 1 53 ? -7.142 -27.610 26.453 1.00 56.49 52 CYS F C 1
ATOM 14030 O O . CYS F 1 53 ? -6.923 -26.401 26.367 1.00 56.49 52 CYS F O 1
ATOM 14033 N N . TYR F 1 54 ? -8.289 -28.102 26.905 1.00 58.88 53 TYR F N 1
ATOM 14034 C CA . TYR F 1 54 ? -9.344 -27.225 27.396 1.00 58.88 53 TYR F CA 1
ATOM 14035 C C . TYR F 1 54 ? -9.252 -27.061 28.909 1.00 58.88 53 TYR F C 1
ATOM 14036 O O . TYR F 1 54 ? -10.192 -26.608 29.560 1.00 58.88 53 TYR F O 1
ATOM 14045 N N . SER F 1 55 ? -8.096 -27.427 29.451 1.00 71.05 54 SER F N 1
ATOM 14046 C CA . SER F 1 55 ? -7.795 -27.246 30.863 1.00 71.05 54 SER F CA 1
ATOM 14047 C C . SER F 1 55 ? -6.498 -26.458 31.006 1.00 71.05 54 SER F C 1
ATOM 14048 O O . SER F 1 55 ? -5.452 -26.887 30.521 1.00 71.05 54 SER F O 1
ATOM 14051 N N . ASP F 1 56 ? -6.569 -25.306 31.666 1.00 61.67 55 ASP F N 1
ATOM 14052 C CA . ASP F 1 56 ? -5.402 -24.443 31.832 1.00 61.67 55 ASP F CA 1
ATOM 14053 C C . ASP F 1 56 ? -4.272 -25.118 32.606 1.00 61.67 55 ASP F C 1
ATOM 14054 O O . ASP F 1 56 ? -3.098 -24.820 32.389 1.00 61.67 55 ASP F O 1
ATOM 14059 N N . ALA F 1 57 ? -4.631 -26.027 33.507 1.00 74.90 56 ALA F N 1
ATOM 14060 C CA . ALA F 1 57 ? -3.640 -26.752 34.294 1.00 74.90 56 ALA F CA 1
ATOM 14061 C C . ALA F 1 57 ? -2.784 -27.652 33.408 1.00 74.90 56 ALA F C 1
ATOM 14062 O O . ALA F 1 57 ? -1.609 -27.882 33.694 1.00 74.90 56 ALA F O 1
ATOM 14064 N N . SER F 1 58 ? -3.379 -28.157 32.333 1.00 74.92 57 SER F N 1
ATOM 14065 C CA . SER F 1 58 ? -2.664 -29.019 31.400 1.00 74.92 57 SER F CA 1
ATOM 14066 C C . SER F 1 58 ? -1.826 -28.199 30.424 1.00 74.92 57 SER F C 1
ATOM 14067 O O . SER F 1 58 ? -0.779 -28.650 29.959 1.00 74.92 57 SER F O 1
ATOM 14070 N N . LEU F 1 59 ? -2.293 -26.993 30.117 1.00 63.18 58 LEU F N 1
ATOM 14071 C CA . LEU F 1 59 ? -1.555 -26.090 29.242 1.00 63.18 58 LEU F CA 1
ATOM 14072 C C . LEU F 1 59 ? -0.332 -25.525 29.958 1.00 63.18 58 LEU F C 1
ATOM 14073 O O . LEU F 1 59 ? 0.597 -25.027 29.322 1.00 63.18 58 LEU F O 1
ATOM 14078 N N . GLN F 1 60 ? -0.339 -25.611 31.285 1.00 87.85 59 GLN F N 1
ATOM 14079 C CA . GLN F 1 60 ? 0.769 -25.120 32.096 1.00 87.85 59 GLN F CA 1
ATOM 14080 C C . GLN F 1 60 ? 1.887 -26.154 32.203 1.00 87.85 59 GLN F C 1
ATOM 14081 O O . GLN F 1 60 ? 3.030 -25.813 32.507 1.00 87.85 59 GLN F O 1
ATOM 14087 N N . SER F 1 61 ? 1.552 -27.417 31.955 1.00 67.68 60 SER F N 1
ATOM 14088 C CA . SER F 1 61 ? 2.539 -28.493 31.985 1.00 67.68 60 SER F CA 1
ATOM 14089 C C . SER F 1 61 ? 2.434 -29.367 30.737 1.00 67.68 60 SER F C 1
ATOM 14090 O O . SER F 1 61 ? 1.664 -30.326 30.700 1.00 67.68 60 SER F O 1
ATOM 14093 N N . LEU F 1 62 ? 3.221 -29.028 29.721 1.00 80.29 61 LEU F N 1
ATOM 14094 C CA . LEU F 1 62 ? 3.168 -29.720 28.438 1.00 80.29 61 LEU F CA 1
ATOM 14095 C C . LEU F 1 62 ? 4.036 -30.975 28.419 1.00 80.29 61 LEU F C 1
ATOM 14096 O O . LEU F 1 62 ? 5.142 -30.977 28.960 1.00 80.29 61 LEU F O 1
ATOM 14101 N N . PRO F 1 63 ? 3.532 -32.050 27.795 1.00 76.39 62 PRO F N 1
ATOM 14102 C CA . PRO F 1 63 ? 4.307 -33.277 27.579 1.00 76.39 62 PRO F CA 1
ATOM 14103 C C . PRO F 1 63 ? 5.306 -33.087 26.442 1.00 76.39 62 PRO F C 1
ATOM 14104 O O . PRO F 1 63 ? 5.501 -31.960 25.985 1.00 76.39 62 PRO F O 1
ATOM 14108 N N . ASP F 1 64 ? 5.925 -34.174 25.990 1.00 80.74 63 ASP F N 1
ATOM 14109 C CA . ASP F 1 64 ? 6.870 -34.106 24.878 1.00 80.74 63 ASP F CA 1
ATOM 14110 C C . ASP F 1 64 ? 6.168 -33.644 23.606 1.00 80.74 63 ASP F C 1
ATOM 14111 O O . ASP F 1 64 ? 6.547 -32.638 23.006 1.00 80.74 63 ASP F O 1
ATOM 14116 N N . VAL F 1 65 ? 5.145 -34.388 23.198 1.00 66.11 64 VAL F N 1
ATOM 14117 C CA . VAL F 1 65 ? 4.285 -33.967 22.098 1.00 66.11 64 VAL F CA 1
ATOM 14118 C C . VAL F 1 65 ? 2.835 -33.925 22.577 1.00 66.11 64 VAL F C 1
ATOM 14119 O O . VAL F 1 65 ? 2.423 -34.731 23.414 1.00 66.11 64 VAL F O 1
ATOM 14123 N N . PHE F 1 66 ? 2.070 -32.968 22.063 1.00 72.82 65 PHE F N 1
ATOM 14124 C CA . PHE F 1 66 ? 0.687 -32.794 22.488 1.00 72.82 65 PHE F CA 1
ATOM 14125 C C . PHE F 1 66 ? -0.203 -32.312 21.350 1.00 72.82 65 PHE F C 1
ATOM 14126 O O . PHE F 1 66 ? 0.239 -31.573 20.470 1.00 72.82 65 PHE F O 1
ATOM 14134 N N . SER F 1 67 ? -1.461 -32.740 21.373 1.00 75.94 66 SER F N 1
ATOM 14135 C CA . SER F 1 67 ? -2.438 -32.297 20.389 1.00 75.94 66 SER F CA 1
ATOM 14136 C C . SER F 1 67 ? -3.377 -31.276 21.015 1.00 75.94 66 SER F C 1
ATOM 14137 O O . SER F 1 67 ? -4.263 -31.627 21.794 1.00 75.94 66 SER F O 1
ATOM 14140 N N . THR F 1 68 ? -3.173 -30.008 20.674 1.00 72.09 67 THR F N 1
ATOM 14141 C CA . THR F 1 68 ? -3.985 -28.931 21.222 1.00 72.09 67 THR F CA 1
ATOM 14142 C C . THR F 1 68 ? -4.862 -28.285 20.159 1.00 72.09 67 THR F C 1
ATOM 14143 O O . THR F 1 68 ? -4.554 -28.334 18.968 1.00 72.09 67 THR F O 1
ATOM 14147 N N . ASP F 1 69 ? -5.960 -27.682 20.602 1.00 61.36 68 ASP F N 1
ATOM 14148 C CA . ASP F 1 69 ? -6.801 -26.888 19.721 1.00 61.36 68 ASP F CA 1
ATOM 14149 C C . ASP F 1 69 ? -6.024 -25.633 19.346 1.00 61.36 68 ASP F C 1
ATOM 14150 O O . ASP F 1 69 ? -5.413 -24.995 20.203 1.00 61.36 68 ASP F O 1
ATOM 14155 N N . SER F 1 70 ? -6.052 -25.280 18.066 1.00 65.52 69 SER F N 1
ATOM 14156 C CA . SER F 1 70 ? -5.300 -24.132 17.568 1.00 65.52 69 SER F CA 1
ATOM 14157 C C . SER F 1 70 ? -5.814 -22.807 18.130 1.00 65.52 69 SER F C 1
ATOM 14158 O O . SER F 1 70 ? -5.180 -21.766 17.961 1.00 65.52 69 SER F O 1
ATOM 14161 N N . ILE F 1 71 ? -6.963 -22.856 18.798 1.00 64.67 70 ILE F N 1
ATOM 14162 C CA . ILE F 1 71 ? -7.556 -21.671 19.405 1.00 64.67 70 ILE F CA 1
ATOM 14163 C C . ILE F 1 71 ? -6.678 -21.135 20.540 1.00 64.67 70 ILE F C 1
ATOM 14164 O O . ILE F 1 71 ? -6.752 -19.959 20.894 1.00 64.67 70 ILE F O 1
ATOM 14169 N N . PHE F 1 72 ? -5.834 -22.001 21.093 1.00 77.47 71 PHE F N 1
ATOM 14170 C CA . PHE F 1 72 ? -4.961 -21.619 22.196 1.00 77.47 71 PHE F CA 1
ATOM 14171 C C . PHE F 1 72 ? -3.492 -21.662 21.790 1.00 77.47 71 PHE F C 1
ATOM 14172 O O . PHE F 1 72 ? -2.606 -21.463 22.620 1.00 77.47 71 PHE F O 1
ATOM 14180 N N . LEU F 1 73 ? -3.241 -21.922 20.511 1.00 69.30 72 LEU F N 1
ATOM 14181 C CA . LEU F 1 73 ? -1.872 -22.025 20.008 1.00 69.30 72 LEU F CA 1
ATOM 14182 C C . LEU F 1 73 ? -1.030 -20.744 20.156 1.00 69.30 72 LEU F C 1
ATOM 14183 O O . LEU F 1 73 ? 0.098 -20.815 20.640 1.00 69.30 72 LEU F O 1
ATOM 14188 N N . PRO F 1 74 ? -1.564 -19.574 19.745 1.00 78.45 73 PRO F N 1
ATOM 14189 C CA . PRO F 1 74 ? -0.756 -18.360 19.924 1.00 78.45 73 PRO F CA 1
ATOM 14190 C C . PRO F 1 74 ? -0.458 -18.063 21.392 1.00 78.45 73 PRO F C 1
ATOM 14191 O O . PRO F 1 74 ? 0.632 -17.590 21.713 1.00 78.45 73 PRO F O 1
ATOM 14195 N N . TYR F 1 75 ? -1.420 -18.338 22.267 1.00 72.09 74 TYR F N 1
ATOM 14196 C CA . TYR F 1 75 ? -1.228 -18.159 23.701 1.00 72.09 74 TYR F CA 1
ATOM 14197 C C . TYR F 1 75 ? -0.198 -19.144 24.239 1.00 72.09 74 TYR F C 1
ATOM 14198 O O . TYR F 1 75 ? 0.604 -18.807 25.110 1.00 72.09 74 TYR F O 1
ATOM 14207 N N . LEU F 1 76 ? -0.229 -20.363 23.712 1.00 73.89 75 LEU F N 1
ATOM 14208 C CA . LEU F 1 76 ? 0.666 -21.418 24.165 1.00 73.89 75 LEU F CA 1
ATOM 14209 C C . LEU F 1 76 ? 2.096 -21.148 23.704 1.00 73.89 75 LEU F C 1
ATOM 14210 O O . LEU F 1 76 ? 3.057 -21.566 24.351 1.00 73.89 75 LEU F O 1
ATOM 14215 N N . VAL F 1 77 ? 2.227 -20.440 22.586 1.00 89.22 76 VAL F N 1
ATOM 14216 C CA . VAL F 1 77 ? 3.534 -20.060 22.059 1.00 89.22 76 VAL F CA 1
ATOM 14217 C C . VAL F 1 77 ? 4.179 -18.976 22.921 1.00 89.22 76 VAL F C 1
ATOM 14218 O O . VAL F 1 77 ? 5.382 -19.013 23.186 1.00 89.22 76 VAL F O 1
ATOM 14222 N N . SER F 1 78 ? 3.367 -18.024 23.373 1.00 82.15 77 SER F N 1
ATOM 14223 C CA . SER F 1 78 ? 3.858 -16.890 24.155 1.00 82.15 77 SER F CA 1
ATOM 14224 C C . SER F 1 78 ? 4.475 -17.300 25.493 1.00 82.15 77 SER F C 1
ATOM 14225 O O . SER F 1 78 ? 5.190 -16.518 26.120 1.00 82.15 77 SER F O 1
ATOM 14228 N N . LEU F 1 79 ? 4.194 -18.525 25.927 1.00 89.95 78 LEU F N 1
ATOM 14229 C CA . LEU F 1 79 ? 4.733 -19.034 27.183 1.00 89.95 78 LEU F CA 1
ATOM 14230 C C . LEU F 1 79 ? 5.908 -19.971 26.926 1.00 89.95 78 LEU F C 1
ATOM 14231 O O . LEU F 1 79 ? 6.270 -20.777 27.784 1.00 89.95 78 LEU F O 1
ATOM 14236 N N . GLY F 1 80 ? 6.504 -19.858 25.743 1.00 127.38 79 GLY F N 1
ATOM 14237 C CA . GLY F 1 80 ? 7.541 -20.783 25.325 1.00 127.38 79 GLY F CA 1
ATOM 14238 C C . GLY F 1 80 ? 6.922 -22.139 25.057 1.00 127.38 79 GLY F C 1
ATOM 14239 O O . GLY F 1 80 ? 6.128 -22.292 24.128 1.00 127.38 79 GLY F O 1
ATOM 14240 N N . GLY F 1 81 ? 7.286 -23.126 25.869 1.00 85.18 80 GLY F N 1
ATOM 14241 C CA . GLY F 1 81 ? 6.642 -24.429 25.846 1.00 85.18 80 GLY F CA 1
ATOM 14242 C C . GLY F 1 81 ? 6.708 -25.206 24.543 1.00 85.18 80 GLY F C 1
ATOM 14243 O O . GLY F 1 81 ? 7.156 -26.351 24.522 1.00 85.18 80 GLY F O 1
ATOM 14244 N N . VAL F 1 82 ? 6.253 -24.592 23.456 1.00 69.68 81 VAL F N 1
ATOM 14245 C CA . VAL F 1 82 ? 6.175 -25.272 22.167 1.00 69.68 81 VAL F CA 1
ATOM 14246 C C . VAL F 1 82 ? 7.313 -24.877 21.220 1.00 69.68 81 VAL F C 1
ATOM 14247 O O . VAL F 1 82 ? 7.574 -23.694 20.998 1.00 69.68 81 VAL F O 1
ATOM 14251 N N . LYS F 1 83 ? 7.988 -25.883 20.671 1.00 109.71 82 LYS F N 1
ATOM 14252 C CA . LYS F 1 83 ? 9.109 -25.663 19.764 1.00 109.71 82 LYS F CA 1
ATOM 14253 C C . LYS F 1 83 ? 8.644 -25.298 18.357 1.00 109.71 82 LYS F C 1
ATOM 14254 O O . LYS F 1 83 ? 7.723 -25.911 17.817 1.00 109.71 82 LYS F O 1
ATOM 14260 N N . SER F 1 84 ? 9.287 -24.292 17.771 1.00 75.74 83 SER F N 1
ATOM 14261 C CA . SER F 1 84 ? 8.998 -23.891 16.400 1.00 75.74 83 SER F CA 1
ATOM 14262 C C . SER F 1 84 ? 9.554 -24.920 15.422 1.00 75.74 83 SER F C 1
ATOM 14263 O O . SER F 1 84 ? 10.565 -25.567 15.695 1.00 75.74 83 SER F O 1
ATOM 14266 N N . LEU F 1 85 ? 8.890 -25.070 14.282 1.00 96.62 84 LEU F N 1
ATOM 14267 C CA . LEU F 1 85 ? 9.279 -26.082 13.309 1.00 96.62 84 LEU F CA 1
ATOM 14268 C C . LEU F 1 85 ? 9.584 -25.474 11.946 1.00 96.62 84 LEU F C 1
ATOM 14269 O O . LEU F 1 85 ? 9.206 -24.338 11.660 1.00 96.62 84 LEU F O 1
ATOM 14274 N N . ASP F 1 86 ? 10.276 -26.241 11.111 1.00 102.42 85 ASP F N 1
ATOM 14275 C CA . ASP F 1 86 ? 10.537 -25.836 9.737 1.00 102.42 85 ASP F CA 1
ATOM 14276 C C . ASP F 1 86 ? 9.395 -26.305 8.848 1.00 102.42 85 ASP F C 1
ATOM 14277 O O . ASP F 1 86 ? 8.936 -27.442 8.967 1.00 102.42 85 ASP F O 1
ATOM 14282 N N . GLU F 1 87 ? 8.935 -25.428 7.961 1.00 98.82 86 GLU F N 1
ATOM 14283 C CA . GLU F 1 87 ? 7.824 -25.752 7.072 1.00 98.82 86 GLU F CA 1
ATOM 14284 C C . GLU F 1 87 ? 8.176 -26.924 6.161 1.00 98.82 86 GLU F C 1
ATOM 14285 O O . GLU F 1 87 ? 7.306 -27.701 5.768 1.00 98.82 86 GLU F O 1
ATOM 14291 N N . SER F 1 88 ? 9.461 -27.049 5.841 1.00 114.62 87 SER F N 1
ATOM 14292 C CA . SER F 1 88 ? 9.948 -28.149 5.018 1.00 114.62 87 SER F CA 1
ATOM 14293 C C . SER F 1 88 ? 9.728 -29.489 5.715 1.00 114.62 87 SER F C 1
ATOM 14294 O O . SER F 1 88 ? 9.386 -30.484 5.076 1.00 114.62 87 SER F O 1
ATOM 14297 N N . LEU F 1 89 ? 9.924 -29.503 7.029 1.00 140.81 88 LEU F N 1
ATOM 14298 C CA . LEU F 1 89 ? 9.748 -30.714 7.821 1.00 140.81 88 LEU F CA 1
ATOM 14299 C C . LEU F 1 89 ? 8.273 -31.078 7.956 1.00 140.81 88 LEU F C 1
ATOM 14300 O O . LEU F 1 89 ? 7.903 -32.249 7.872 1.00 140.81 88 LEU F O 1
ATOM 14305 N N . VAL F 1 90 ? 7.437 -30.066 8.165 1.00 99.36 89 VAL F N 1
ATOM 14306 C CA . VAL F 1 90 ? 6.003 -30.274 8.340 1.00 99.36 89 VAL F CA 1
ATOM 14307 C C . VAL F 1 90 ? 5.343 -30.786 7.063 1.00 99.36 89 VAL F C 1
ATOM 14308 O O . VAL F 1 90 ? 4.608 -31.775 7.088 1.00 99.36 89 VAL F O 1
ATOM 14312 N N . ARG F 1 91 ? 5.614 -30.113 5.948 1.00 87.32 90 ARG F N 1
ATOM 14313 C CA . ARG F 1 91 ? 5.025 -30.482 4.665 1.00 87.32 90 ARG F CA 1
ATOM 14314 C C . ARG F 1 91 ? 5.474 -31.866 4.203 1.00 87.32 90 ARG F C 1
ATOM 14315 O O . ARG F 1 91 ? 4.760 -32.544 3.464 1.00 87.32 90 ARG F O 1
ATOM 14323 N N . GLY F 1 92 ? 6.657 -32.282 4.642 1.00 88.58 91 GLY F N 1
ATOM 14324 C CA . GLY F 1 92 ? 7.173 -33.595 4.305 1.00 88.58 91 GLY F CA 1
ATOM 14325 C C . GLY F 1 92 ? 6.401 -34.705 4.993 1.00 88.58 91 GLY F C 1
ATOM 14326 O O . GLY F 1 92 ? 6.402 -35.850 4.539 1.00 88.58 91 GLY F O 1
ATOM 14327 N N . VAL F 1 93 ? 5.737 -34.361 6.092 1.00 98.63 92 VAL F N 1
ATOM 14328 C CA . VAL F 1 93 ? 4.967 -35.329 6.864 1.00 98.63 92 VAL F CA 1
ATOM 14329 C C . VAL F 1 93 ? 3.497 -35.341 6.456 1.00 98.63 92 VAL F C 1
ATOM 14330 O O . VAL F 1 93 ? 2.956 -36.379 6.075 1.00 98.63 92 VAL F O 1
ATOM 14334 N N . THR F 1 94 ? 2.857 -34.179 6.537 1.00 97.16 93 THR F N 1
ATOM 14335 C CA . THR F 1 94 ? 1.430 -34.066 6.259 1.00 97.16 93 THR F CA 1
ATOM 14336 C C . THR F 1 94 ? 1.136 -34.056 4.764 1.00 97.16 93 THR F C 1
ATOM 14337 O O . THR F 1 94 ? 0.194 -34.701 4.302 1.00 97.16 93 THR F O 1
ATOM 14341 N N . GLY F 1 95 ? 1.945 -33.318 4.014 1.00 84.79 94 GLY F N 1
ATOM 14342 C CA . GLY F 1 95 ? 1.702 -33.124 2.598 1.00 84.79 94 GLY F CA 1
ATOM 14343 C C . GLY F 1 95 ? 1.135 -31.741 2.350 1.00 84.79 94 GLY F C 1
ATOM 14344 O O . GLY F 1 95 ? 1.436 -30.801 3.085 1.00 84.79 94 GLY F O 1
ATOM 14345 N N . ASP F 1 96 ? 0.308 -31.613 1.318 1.00 101.63 95 ASP F N 1
ATOM 14346 C CA . ASP F 1 96 ? -0.309 -30.330 1.002 1.00 101.63 95 ASP F CA 1
ATOM 14347 C C . ASP F 1 96 ? -1.432 -30.001 1.980 1.00 101.63 95 ASP F C 1
ATOM 14348 O O . ASP F 1 96 ? -2.267 -30.850 2.293 1.00 101.63 95 ASP F O 1
ATOM 14353 N N . LEU F 1 97 ? -1.439 -28.763 2.463 1.00 82.83 96 LEU F N 1
ATOM 14354 C CA . LEU F 1 97 ? -2.448 -28.307 3.412 1.00 82.83 96 LEU F CA 1
ATOM 14355 C C . LEU F 1 97 ? -3.237 -27.144 2.827 1.00 82.83 96 LEU F C 1
ATOM 14356 O O . LEU F 1 97 ? -2.730 -26.402 1.987 1.00 82.83 96 LEU F O 1
ATOM 14361 N N . HIS F 1 98 ? -4.479 -26.986 3.273 1.00 80.83 97 HIS F N 1
ATOM 14362 C CA . HIS F 1 98 ? -5.270 -25.821 2.897 1.00 80.83 97 HIS F CA 1
ATOM 14363 C C . HIS F 1 98 ? -4.643 -24.564 3.489 1.00 80.83 97 HIS F C 1
ATOM 14364 O O . HIS F 1 98 ? -3.895 -24.637 4.464 1.00 80.83 97 HIS F O 1
ATOM 14371 N N . SER F 1 99 ? -4.948 -23.416 2.894 1.00 79.34 98 SER F N 1
ATOM 14372 C CA . SER F 1 99 ? -4.375 -22.151 3.339 1.00 79.34 98 SER F CA 1
ATOM 14373 C C . SER F 1 99 ? -4.797 -21.812 4.765 1.00 79.34 98 SER F C 1
ATOM 14374 O O . SER F 1 99 ? -3.992 -21.325 5.558 1.00 79.34 98 SER F O 1
ATOM 14377 N N . PHE F 1 100 ? -6.059 -22.081 5.090 1.00 74.68 99 PHE F N 1
ATOM 14378 C CA . PHE F 1 100 ? -6.581 -21.788 6.421 1.00 74.68 99 PHE F CA 1
ATOM 14379 C C . PHE F 1 100 ? -6.074 -22.771 7.475 1.00 74.68 99 PHE F C 1
ATOM 14380 O O . PHE F 1 100 ? -5.994 -22.438 8.657 1.00 74.68 99 PHE F O 1
ATOM 14388 N N . VAL F 1 101 ? -5.734 -23.981 7.043 1.00 83.25 100 VAL F N 1
ATOM 14389 C CA . VAL F 1 101 ? -5.194 -24.988 7.949 1.00 83.25 100 VAL F CA 1
ATOM 14390 C C . VAL F 1 101 ? -3.759 -24.651 8.340 1.00 83.25 100 VAL F C 1
ATOM 14391 O O . VAL F 1 101 ? -3.403 -24.680 9.519 1.00 83.25 100 VAL F O 1
ATOM 14395 N N . SER F 1 102 ? -2.940 -24.327 7.344 1.00 87.92 101 SER F N 1
ATOM 14396 C CA . SER F 1 102 ? -1.539 -23.997 7.580 1.00 87.92 101 SER F CA 1
ATOM 14397 C C . SER F 1 102 ? -1.391 -22.686 8.349 1.00 87.92 101 SER F C 1
ATOM 14398 O O . SER F 1 102 ? -0.429 -22.499 9.093 1.00 87.92 101 SER F O 1
ATOM 14401 N N . SER F 1 103 ? -2.350 -21.783 8.167 1.00 85.82 102 SER F N 1
ATOM 14402 C CA . SER F 1 103 ? -2.325 -20.496 8.853 1.00 85.82 102 SER F CA 1
ATOM 14403 C C . SER F 1 103 ? -2.701 -20.634 10.324 1.00 85.82 102 SER F C 1
ATOM 14404 O O . SER F 1 103 ? -2.292 -19.823 11.155 1.00 85.82 102 SER F O 1
ATOM 14407 N N . SER F 1 104 ? -3.481 -21.663 10.642 1.00 62.32 103 SER F N 1
ATOM 14408 C CA . SER F 1 104 ? -3.907 -21.898 12.017 1.00 62.32 103 SER F CA 1
ATOM 14409 C C . SER F 1 104 ? -2.772 -22.474 12.860 1.00 62.32 103 SER F C 1
ATOM 14410 O O . SER F 1 104 ? -2.809 -22.417 14.089 1.00 62.32 103 SER F O 1
ATOM 14413 N N . ALA F 1 105 ? -1.763 -23.026 12.193 1.00 62.80 104 ALA F N 1
ATOM 14414 C CA . ALA F 1 105 ? -0.631 -23.634 12.884 1.00 62.80 104 ALA F CA 1
ATOM 14415 C C . ALA F 1 105 ? 0.586 -22.712 12.908 1.00 62.80 104 ALA F C 1
ATOM 14416 O O . ALA F 1 105 ? 1.623 -23.057 13.474 1.00 62.80 104 ALA F O 1
ATOM 14418 N N . SER F 1 106 ? 0.454 -21.541 12.294 1.00 79.35 105 SER F N 1
ATOM 14419 C CA . SER F 1 106 ? 1.555 -20.585 12.233 1.00 79.35 105 SER F CA 1
ATOM 14420 C C . SER F 1 106 ? 1.338 -19.407 13.178 1.00 79.35 105 SER F C 1
ATOM 14421 O O . SER F 1 106 ? 0.299 -18.747 13.135 1.00 79.35 105 SER F O 1
ATOM 14424 N N . VAL F 1 107 ? 2.326 -19.149 14.030 1.00 95.68 106 VAL F N 1
ATOM 14425 C CA . VAL F 1 107 ? 2.268 -18.029 14.962 1.00 95.68 106 VAL F CA 1
ATOM 14426 C C . VAL F 1 107 ? 3.445 -17.086 14.742 1.00 95.68 106 VAL F C 1
ATOM 14427 O O . VAL F 1 107 ? 4.602 -17.488 14.876 1.00 95.68 106 VAL F O 1
ATOM 14431 N N . ASN F 1 108 ? 3.141 -15.834 14.406 1.00 120.27 107 ASN F N 1
ATOM 14432 C CA . ASN F 1 108 ? 4.161 -14.813 14.171 1.00 120.27 107 ASN F CA 1
ATOM 14433 C C . ASN F 1 108 ? 5.172 -15.190 13.087 1.00 120.27 107 ASN F C 1
ATOM 14434 O O . ASN F 1 108 ? 6.370 -14.947 13.231 1.00 120.27 107 ASN F O 1
ATOM 14439 N N . GLY F 1 109 ? 4.681 -15.788 12.005 1.00 88.96 108 GLY F N 1
ATOM 14440 C CA . GLY F 1 109 ? 5.524 -16.126 10.873 1.00 88.96 108 GLY F CA 1
ATOM 14441 C C . GLY F 1 109 ? 6.114 -17.523 10.922 1.00 88.96 108 GLY F C 1
ATOM 14442 O O . GLY F 1 109 ? 6.451 -18.094 9.885 1.00 88.96 108 GLY F O 1
ATOM 14443 N N . SER F 1 110 ? 6.238 -18.078 12.123 1.00 98.67 109 SER F N 1
ATOM 14444 C CA . SER F 1 110 ? 6.843 -19.395 12.297 1.00 98.67 109 SER F CA 1
ATOM 14445 C C . SER F 1 110 ? 5.794 -20.494 12.456 1.00 98.67 109 SER F C 1
ATOM 14446 O O . SER F 1 110 ? 4.676 -20.236 12.899 1.00 98.67 109 SER F O 1
ATOM 14449 N N . VAL F 1 111 ? 6.164 -21.718 12.092 1.00 80.39 110 VAL F N 1
ATOM 14450 C CA . VAL F 1 111 ? 5.273 -22.868 12.216 1.00 80.39 110 VAL F CA 1
ATOM 14451 C C . VAL F 1 111 ? 5.532 -23.582 13.540 1.00 80.39 110 VAL F C 1
ATOM 14452 O O . VAL F 1 111 ? 6.682 -23.737 13.950 1.00 80.39 110 VAL F O 1
ATOM 14456 N N . TYR F 1 112 ? 4.467 -24.018 14.208 1.00 86.91 111 TYR F N 1
ATOM 14457 C CA . TYR F 1 112 ? 4.608 -24.597 15.542 1.00 86.91 111 TYR F CA 1
ATOM 14458 C C . TYR F 1 112 ? 3.984 -25.980 15.726 1.00 86.91 111 TYR F C 1
ATOM 14459 O O . TYR F 1 112 ? 3.876 -26.462 16.853 1.00 86.91 111 TYR F O 1
ATOM 14468 N N . GLY F 1 113 ? 3.581 -26.625 14.636 1.00 75.27 112 GLY F N 1
ATOM 14469 C CA . GLY F 1 113 ? 3.043 -27.968 14.748 1.00 75.27 112 GLY F CA 1
ATOM 14470 C C . GLY F 1 113 ? 2.429 -28.565 13.497 1.00 75.27 112 GLY F C 1
ATOM 14471 O O . GLY F 1 113 ? 2.150 -27.865 12.522 1.00 75.27 112 GLY F O 1
ATOM 14472 N N . PHE F 1 114 ? 2.215 -29.877 13.539 1.00 69.52 113 PHE F N 1
ATOM 14473 C CA . PHE F 1 114 ? 1.604 -30.604 12.435 1.00 69.52 113 PHE F CA 1
ATOM 14474 C C . PHE F 1 114 ? 0.099 -30.699 12.649 1.00 69.52 113 PHE F C 1
ATOM 14475 O O . PHE F 1 114 ? -0.353 -31.302 13.624 1.00 69.52 113 PHE F O 1
ATOM 14483 N N . PRO F 1 115 ? -0.685 -30.102 11.738 1.00 78.81 114 PRO F N 1
ATOM 14484 C CA . PRO F 1 115 ? -2.149 -30.144 11.815 1.00 78.81 114 PRO F CA 1
ATOM 14485 C C . PRO F 1 115 ? -2.673 -31.577 11.763 1.00 78.81 114 PRO F C 1
ATOM 14486 O O . PRO F 1 115 ? -2.312 -32.326 10.855 1.00 78.81 114 PRO F O 1
ATOM 14490 N N . GLN F 1 116 ? -3.510 -31.949 12.727 1.00 68.63 115 GLN F N 1
ATOM 14491 C CA . GLN F 1 116 ? -4.038 -33.308 12.793 1.00 68.63 115 GLN F CA 1
ATOM 14492 C C . GLN F 1 116 ? -5.510 -33.384 12.406 1.00 68.63 115 GLN F C 1
ATOM 14493 O O . GLN F 1 116 ? -5.868 -34.017 11.413 1.00 68.63 115 GLN F O 1
ATOM 14499 N N . TYR F 1 117 ? -6.361 -32.741 13.198 1.00 58.81 116 TYR F N 1
ATOM 14500 C CA . TYR F 1 117 ? -7.800 -32.808 12.979 1.00 58.81 116 TYR F CA 1
ATOM 14501 C C . TYR F 1 117 ? -8.362 -31.506 12.423 1.00 58.81 116 TYR F C 1
ATOM 14502 O O . TYR F 1 117 ? -7.778 -30.436 12.595 1.00 58.81 116 TYR F O 1
ATOM 14511 N N . LEU F 1 118 ? -9.504 -31.616 11.754 1.00 63.10 117 LEU F N 1
ATOM 14512 C CA . LEU F 1 118 ? -10.200 -30.464 11.201 1.00 63.10 117 LEU F CA 1
ATOM 14513 C C . LEU F 1 118 ? -11.665 -30.553 11.605 1.00 63.10 117 LEU F C 1
ATOM 14514 O O . LEU F 1 118 ? -12.296 -31.598 11.448 1.00 63.10 117 LEU F O 1
ATOM 14519 N N . CYS F 1 119 ? -12.206 -29.463 12.136 1.00 66.13 118 CYS F N 1
ATOM 14520 C CA . CYS F 1 119 ? -13.549 -29.498 12.699 1.00 66.13 118 CYS F CA 1
ATOM 14521 C C . CYS F 1 119 ? -14.302 -28.192 12.475 1.00 66.13 118 CYS F C 1
ATOM 14522 O O . CYS F 1 119 ? -13.698 -27.126 12.373 1.00 66.13 118 CYS F O 1
ATOM 14525 N N . SER F 1 120 ? -15.627 -28.289 12.405 1.00 65.63 119 SER F N 1
ATOM 14526 C CA . SER F 1 120 ? -16.477 -27.121 12.208 1.00 65.63 119 SER F CA 1
ATOM 14527 C C . SER F 1 120 ? -17.929 -27.434 12.545 1.00 65.63 119 SER F C 1
ATOM 14528 O O . SER F 1 120 ? -18.325 -28.598 12.607 1.00 65.63 119 SER F O 1
ATOM 14531 N N . ASN F 1 121 ? -18.717 -26.388 12.768 1.00 67.74 120 ASN F N 1
ATOM 14532 C CA . ASN F 1 121 ? -20.153 -26.537 12.956 1.00 67.74 120 ASN F CA 1
ATOM 14533 C C . ASN F 1 121 ? -20.872 -26.551 11.612 1.00 67.74 120 ASN F C 1
ATOM 14534 O O . ASN F 1 121 ? -21.400 -25.532 11.169 1.00 67.74 120 ASN F O 1
ATOM 14539 N N . PHE F 1 122 ? -20.882 -27.712 10.965 1.00 59.24 121 PHE F N 1
ATOM 14540 C CA . PHE F 1 122 ? -21.487 -27.847 9.645 1.00 59.24 121 PHE F CA 1
ATOM 14541 C C . PHE F 1 122 ? -23.009 -27.820 9.717 1.00 59.24 121 PHE F C 1
ATOM 14542 O O . PHE F 1 122 ? -23.594 -27.982 10.788 1.00 59.24 121 PHE F O 1
ATOM 14550 N N . LEU F 1 123 ? -23.644 -27.613 8.567 1.00 70.70 122 LEU F N 1
ATOM 14551 C CA . LEU F 1 123 ? -25.095 -27.678 8.469 1.00 70.70 122 LEU F CA 1
ATOM 14552 C C . LEU F 1 123 ? -25.517 -28.986 7.813 1.00 70.70 122 LEU F C 1
ATOM 14553 O O . LEU F 1 123 ? -25.390 -29.154 6.600 1.00 70.70 122 LEU F O 1
ATOM 14558 N N . LEU F 1 124 ? -26.005 -29.916 8.625 1.00 65.03 123 LEU F N 1
ATOM 14559 C CA . LEU F 1 124 ? -26.475 -31.200 8.124 1.00 65.03 123 LEU F CA 1
ATOM 14560 C C . LEU F 1 124 ? -27.902 -31.034 7.617 1.00 65.03 123 LEU F C 1
ATOM 14561 O O . LEU F 1 124 ? -28.844 -30.938 8.403 1.00 65.03 123 LEU F O 1
ATOM 14566 N N . SER F 1 125 ? -28.054 -30.995 6.297 1.00 67.86 124 SER F N 1
ATOM 14567 C CA . SER F 1 125 ? -29.349 -30.728 5.680 1.00 67.86 124 SER F CA 1
ATOM 14568 C C . SER F 1 125 ? -30.047 -32.001 5.209 1.00 67.86 124 SER F C 1
ATOM 14569 O O . SER F 1 125 ? -29.470 -32.812 4.484 1.00 67.86 124 SER F O 1
ATOM 14572 N N . SER F 1 126 ? -31.297 -32.162 5.630 1.00 66.13 125 SER F N 1
ATOM 14573 C CA . SER F 1 126 ? -32.130 -33.274 5.193 1.00 66.13 125 SER F CA 1
ATOM 14574 C C . SER F 1 126 ? -32.448 -33.138 3.705 1.00 66.13 125 SER F C 1
ATOM 14575 O O . SER F 1 126 ? -32.402 -32.038 3.157 1.00 66.13 125 SER F O 1
ATOM 14578 N N . PRO F 1 127 ? -32.750 -34.262 3.038 1.00 73.15 126 PRO F N 1
ATOM 14579 C CA . PRO F 1 127 ? -33.199 -34.202 1.643 1.00 73.15 126 PRO F CA 1
ATOM 14580 C C . PRO F 1 127 ? -34.514 -33.439 1.508 1.00 73.15 126 PRO F C 1
ATOM 14581 O O . PRO F 1 127 ? -34.815 -32.919 0.435 1.00 73.15 126 PRO F O 1
ATOM 14585 N N . ASN F 1 128 ? -35.283 -33.378 2.591 1.00 69.50 127 ASN F N 1
ATOM 14586 C CA . ASN F 1 128 ? -36.557 -32.670 2.590 1.00 69.50 127 ASN F CA 1
ATOM 14587 C C . ASN F 1 128 ? -36.427 -31.221 3.053 1.00 69.50 127 ASN F C 1
ATOM 14588 O O . ASN F 1 128 ? -37.428 -30.539 3.270 1.00 69.50 127 ASN F O 1
ATOM 14593 N N . ALA F 1 129 ? -35.190 -30.756 3.207 1.00 71.76 128 ALA F N 1
ATOM 14594 C CA . ALA F 1 129 ? -34.944 -29.374 3.602 1.00 71.76 128 ALA F CA 1
ATOM 14595 C C . ALA F 1 129 ? -35.303 -28.428 2.464 1.00 71.76 128 ALA F C 1
ATOM 14596 O O . ALA F 1 129 ? -34.755 -28.526 1.366 1.00 71.76 128 ALA F O 1
ATOM 14598 N N . THR F 1 130 ? -36.223 -27.509 2.734 1.00 71.05 129 THR F N 1
ATOM 14599 C CA . THR F 1 130 ? -36.734 -26.614 1.704 1.00 71.05 129 THR F CA 1
ATOM 14600 C C . THR F 1 130 ? -35.946 -25.311 1.608 1.00 71.05 129 THR F C 1
ATOM 14601 O O . THR F 1 130 ? -36.080 -24.570 0.634 1.00 71.05 129 THR F O 1
ATOM 14605 N N . GLN F 1 131 ? -35.121 -25.035 2.614 1.00 66.44 130 GLN F N 1
ATOM 14606 C CA . GLN F 1 131 ? -34.395 -23.769 2.668 1.00 66.44 130 GLN F CA 1
ATOM 14607 C C . GLN F 1 131 ? -32.880 -23.933 2.566 1.00 66.44 130 GLN F C 1
ATOM 14608 O O . GLN F 1 131 ? -32.308 -24.889 3.090 1.00 66.44 130 GLN F O 1
ATOM 14614 N N . GLN F 1 132 ? -32.240 -22.989 1.882 1.00 59.07 131 GLN F N 1
ATOM 14615 C CA . GLN F 1 132 ? -30.785 -22.943 1.794 1.00 59.07 131 GLN F CA 1
ATOM 14616 C C . GLN F 1 132 ? -30.283 -21.558 2.186 1.00 59.07 131 GLN F C 1
ATOM 14617 O O . GLN F 1 132 ? -30.978 -20.561 1.991 1.00 59.07 131 GLN F O 1
ATOM 14623 N N . ALA F 1 133 ? -29.073 -21.496 2.731 1.00 72.24 132 ALA F N 1
ATOM 14624 C CA . ALA F 1 133 ? -28.496 -20.221 3.145 1.00 72.24 132 ALA F CA 1
ATOM 14625 C C . ALA F 1 133 ? -26.972 -20.251 3.125 1.00 72.24 132 ALA F C 1
ATOM 14626 O O . ALA F 1 133 ? -26.361 -21.316 3.045 1.00 72.24 132 ALA F O 1
ATOM 14628 N N . SER F 1 134 ? -26.367 -19.070 3.198 1.00 72.48 133 SER F N 1
ATOM 14629 C CA . SER F 1 134 ? -24.914 -18.951 3.224 1.00 72.48 133 SER F CA 1
ATOM 14630 C C . SER F 1 134 ? -24.426 -18.675 4.642 1.00 72.48 133 SER F C 1
ATOM 14631 O O . SER F 1 134 ? -23.223 -18.655 4.904 1.00 72.48 133 SER F O 1
ATOM 14634 N N . SER F 1 135 ? -25.372 -18.461 5.553 1.00 61.99 134 SER F N 1
ATOM 14635 C CA . SER F 1 135 ? -25.051 -18.223 6.955 1.00 61.99 134 SER F CA 1
ATOM 14636 C C . SER F 1 135 ? -26.208 -18.643 7.856 1.00 61.99 134 SER F C 1
ATOM 14637 O O . SER F 1 135 ? -27.360 -18.679 7.425 1.00 61.99 134 SER F O 1
ATOM 14640 N N . LEU F 1 136 ? -25.894 -18.963 9.108 1.00 63.48 135 LEU F N 1
ATOM 14641 C CA . LEU F 1 136 ? -26.912 -19.344 10.081 1.00 63.48 135 LEU F CA 1
ATOM 14642 C C . LEU F 1 136 ? -27.840 -18.172 10.370 1.00 63.48 135 LEU F C 1
ATOM 14643 O O . LEU F 1 136 ? -29.013 -18.361 10.694 1.00 63.48 135 LEU F O 1
ATOM 14648 N N . LEU F 1 137 ? -27.303 -16.962 10.254 1.00 82.59 136 LEU F N 1
ATOM 14649 C CA . LEU F 1 137 ? -28.094 -15.752 10.426 1.00 82.59 136 LEU F CA 1
ATOM 14650 C C . LEU F 1 137 ? -29.156 -15.674 9.337 1.00 82.59 136 LEU F C 1
ATOM 14651 O O . LEU F 1 137 ? -30.319 -15.376 9.607 1.00 82.59 136 LEU F O 1
ATOM 14656 N N . GLU F 1 138 ? -28.742 -15.951 8.105 1.00 79.96 137 GLU F N 1
ATOM 14657 C CA . GLU F 1 138 ? -29.648 -15.958 6.964 1.00 79.96 137 GLU F CA 1
ATOM 14658 C C . GLU F 1 138 ? -30.660 -17.093 7.078 1.00 79.96 137 GLU F C 1
ATOM 14659 O O . GLU F 1 138 ? -31.847 -16.909 6.807 1.00 79.96 137 GLU F O 1
ATOM 14665 N N . LEU F 1 139 ? -30.181 -18.265 7.484 1.00 68.73 138 LEU F N 1
ATOM 14666 C CA . LEU F 1 139 ? -31.031 -19.443 7.618 1.00 68.73 138 LEU F CA 1
ATOM 14667 C C . LEU F 1 139 ? -32.101 -19.240 8.685 1.00 68.73 138 LEU F C 1
ATOM 14668 O O . LEU F 1 139 ? -33.239 -19.679 8.526 1.00 68.73 138 LEU F O 1
ATOM 14673 N N . ALA F 1 140 ? -31.730 -18.568 9.770 1.00 77.07 139 ALA F N 1
ATOM 14674 C CA . ALA F 1 140 ? -32.659 -18.301 10.861 1.00 77.07 139 ALA F CA 1
ATOM 14675 C C . ALA F 1 140 ? -33.792 -17.386 10.410 1.00 77.07 139 ALA F C 1
ATOM 14676 O O . ALA F 1 140 ? -34.909 -17.465 10.921 1.00 77.07 139 ALA F O 1
ATOM 14678 N N . GLN F 1 141 ? -33.496 -16.519 9.447 1.00 84.08 140 GLN F N 1
ATOM 14679 C CA . GLN F 1 141 ? -34.488 -15.589 8.923 1.00 84.08 140 GLN F CA 1
ATOM 14680 C C . GLN F 1 141 ? -35.440 -16.281 7.952 1.00 84.08 140 GLN F C 1
ATOM 14681 O O . GLN F 1 141 ? -36.518 -15.766 7.656 1.00 84.08 140 GLN F O 1
ATOM 14687 N N . LYS F 1 142 ? -35.040 -17.450 7.463 1.00 81.38 141 LYS F N 1
ATOM 14688 C CA . LYS F 1 142 ? -35.846 -18.187 6.496 1.00 81.38 141 LYS F CA 1
ATOM 14689 C C . LYS F 1 142 ? -36.730 -19.252 7.144 1.00 81.38 141 LYS F C 1
ATOM 14690 O O . LYS F 1 142 ? -37.884 -19.428 6.753 1.00 81.38 141 LYS F O 1
ATOM 14696 N N . VAL F 1 143 ? -36.192 -19.960 8.132 1.00 62.02 142 VAL F N 1
ATOM 14697 C CA . VAL F 1 143 ? -36.930 -21.050 8.767 1.00 62.02 142 VAL F CA 1
ATOM 14698 C C . VAL F 1 143 ? -37.852 -20.561 9.883 1.00 62.02 142 VAL F C 1
ATOM 14699 O O . VAL F 1 143 ? -38.865 -21.194 10.182 1.00 62.02 142 VAL F O 1
ATOM 14703 N N . GLY F 1 144 ? -37.501 -19.435 10.496 1.00 117.95 143 GLY F N 1
ATOM 14704 C CA . GLY F 1 144 ? -38.344 -18.836 11.515 1.00 117.95 143 GLY F CA 1
ATOM 14705 C C . GLY F 1 144 ? -38.020 -19.254 12.937 1.00 117.95 143 GLY F C 1
ATOM 14706 O O . GLY F 1 144 ? -36.873 -19.174 13.374 1.00 117.95 143 GLY F O 1
ATOM 14707 N N . TYR F 1 145 ? -39.042 -19.704 13.659 1.00 94.48 144 TYR F N 1
ATOM 14708 C CA . TYR F 1 145 ? -38.912 -20.008 15.080 1.00 94.48 144 TYR F CA 1
ATOM 14709 C C . TYR F 1 145 ? -38.857 -21.510 15.356 1.00 94.48 144 TYR F C 1
ATOM 14710 O O . TYR F 1 145 ? -39.794 -22.243 15.037 1.00 94.48 144 TYR F O 1
ATOM 14719 N N . GLU F 1 146 ? -37.750 -21.950 15.951 1.00 85.41 145 GLU F N 1
ATOM 14720 C CA . GLU F 1 146 ? -37.554 -23.347 16.345 1.00 85.41 145 GLU F CA 1
ATOM 14721 C C . GLU F 1 146 ? -37.741 -24.351 15.208 1.00 85.41 145 GLU F C 1
ATOM 14722 O O . GLU F 1 146 ? -38.684 -25.142 15.217 1.00 85.41 145 GLU F O 1
ATOM 14728 N N . GLN F 1 147 ? -36.830 -24.318 14.241 1.00 74.52 146 GLN F N 1
ATOM 14729 C CA . GLN F 1 147 ? -36.840 -25.274 13.140 1.00 74.52 146 GLN F CA 1
ATOM 14730 C C . GLN F 1 147 ? -35.473 -25.935 12.994 1.00 74.52 146 GLN F C 1
ATOM 14731 O O . GLN F 1 147 ? -35.335 -26.958 12.323 1.00 74.52 146 GLN F O 1
ATOM 14737 N N . ILE F 1 148 ? -34.468 -25.342 13.630 1.00 68.26 147 ILE F N 1
ATOM 14738 C CA . ILE F 1 148 ? -33.096 -25.826 13.533 1.00 68.26 147 ILE F CA 1
ATOM 14739 C C . ILE F 1 148 ? -32.655 -26.514 14.821 1.00 68.26 147 ILE F C 1
ATOM 14740 O O . ILE F 1 148 ? -32.906 -26.014 15.917 1.00 68.26 147 ILE F O 1
ATOM 14745 N N . VAL F 1 149 ? -32.000 -27.665 14.686 1.00 64.55 148 VAL F N 1
ATOM 14746 C CA . VAL F 1 149 ? -31.397 -28.332 15.835 1.00 64.55 148 VAL F CA 1
ATOM 14747 C C . VAL F 1 149 ? -29.929 -27.939 15.967 1.00 64.55 148 VAL F C 1
ATOM 14748 O O . VAL F 1 149 ? -29.109 -28.252 15.103 1.00 64.55 148 VAL F O 1
ATOM 14752 N N . TYR F 1 150 ? -29.612 -27.243 17.053 1.00 61.74 149 TYR F N 1
ATOM 14753 C CA . TYR F 1 150 ? -28.257 -26.775 17.313 1.00 61.74 149 TYR F CA 1
ATOM 14754 C C . TYR F 1 150 ? -27.985 -26.928 18.805 1.00 61.74 149 TYR F C 1
ATOM 14755 O O . TYR F 1 150 ? -28.044 -25.951 19.553 1.00 61.74 149 TYR F O 1
ATOM 14764 N N . PRO F 1 151 ? -27.684 -28.164 19.238 1.00 65.58 150 PRO F N 1
ATOM 14765 C CA . PRO F 1 151 ? -27.565 -28.550 20.650 1.00 65.58 150 PRO F CA 1
ATOM 14766 C C . PRO F 1 151 ? -26.636 -27.653 21.465 1.00 65.58 150 PRO F C 1
ATOM 14767 O O . PRO F 1 151 ? -26.973 -27.302 22.595 1.00 65.58 150 PRO F O 1
ATOM 14771 N N . ASP F 1 152 ? -25.491 -27.287 20.900 1.00 67.03 151 ASP F N 1
ATOM 14772 C CA . ASP F 1 152 ? -24.521 -26.464 21.616 1.00 67.03 151 ASP F CA 1
ATOM 14773 C C . ASP F 1 152 ? -25.061 -25.072 21.942 1.00 67.03 151 ASP F C 1
ATOM 14774 O O . ASP F 1 152 ? -24.812 -24.541 23.024 1.00 67.03 151 ASP F O 1
ATOM 14779 N N . VAL F 1 153 ? -25.803 -24.488 21.008 1.00 62.36 152 VAL F N 1
ATOM 14780 C CA . VAL F 1 153 ? -26.391 -23.169 21.219 1.00 62.36 152 VAL F CA 1
ATOM 14781 C C . VAL F 1 153 ? -27.575 -23.241 22.179 1.00 62.36 152 VAL F C 1
ATOM 14782 O O . VAL F 1 153 ? -27.724 -22.393 23.061 1.00 62.36 152 VAL F O 1
ATOM 14786 N N . ALA F 1 154 ? -28.405 -24.265 22.008 1.00 59.49 153 ALA F N 1
ATOM 14787 C CA . ALA F 1 154 ? -29.576 -24.465 22.856 1.00 59.49 153 ALA F CA 1
ATOM 14788 C C . ALA F 1 154 ? -29.189 -24.648 24.320 1.00 59.49 153 ALA F C 1
ATOM 14789 O O . ALA F 1 154 ? -29.884 -24.174 25.219 1.00 59.49 153 ALA F O 1
ATOM 14791 N N . SER F 1 155 ? -28.076 -25.334 24.550 1.00 58.55 154 SER F N 1
ATOM 14792 C CA . SER F 1 155 ? -27.611 -25.610 25.904 1.00 58.55 154 SER F CA 1
ATOM 14793 C C . SER F 1 155 ? -26.674 -24.516 26.408 1.00 58.55 154 SER F C 1
ATOM 14794 O O . SER F 1 155 ? -26.269 -24.525 27.572 1.00 58.55 154 SER F O 1
ATOM 14797 N N . SER F 1 156 ? -26.341 -23.580 25.523 1.00 60.19 155 SER F N 1
ATOM 14798 C CA . SER F 1 156 ? -25.462 -22.457 25.847 1.00 60.19 155 SER F CA 1
ATOM 14799 C C . SER F 1 156 ? -24.125 -22.899 26.432 1.00 60.19 155 SER F C 1
ATOM 14800 O O . SER F 1 156 ? -23.789 -22.553 27.564 1.00 60.19 155 SER F O 1
ATOM 14803 N N . SER F 1 157 ? -23.369 -23.669 25.656 1.00 77.09 156 SER F N 1
ATOM 14804 C CA . SER F 1 157 ? -22.039 -24.095 26.069 1.00 77.09 156 SER F CA 1
ATOM 14805 C C . SER F 1 157 ? -21.100 -22.896 26.078 1.00 77.09 156 SER F C 1
ATOM 14806 O O . SER F 1 157 ? -21.184 -22.032 25.207 1.00 77.09 156 SER F O 1
ATOM 14809 N N . SER F 1 158 ? -20.212 -22.849 27.066 1.00 65.07 157 SER F N 1
ATOM 14810 C CA . SER F 1 158 ? -19.281 -21.734 27.217 1.00 65.07 157 SER F CA 1
ATOM 14811 C C . SER F 1 158 ? -18.431 -21.532 25.966 1.00 65.07 157 SER F C 1
ATOM 14812 O O . SER F 1 158 ? -18.240 -20.406 25.509 1.00 65.07 157 SER F O 1
ATOM 14815 N N . PHE F 1 159 ? -17.933 -22.634 25.416 1.00 64.57 158 PHE F N 1
ATOM 14816 C CA . PHE F 1 159 ? -17.070 -22.588 24.244 1.00 64.57 158 PHE F CA 1
ATOM 14817 C C . PHE F 1 159 ? -17.840 -22.114 23.013 1.00 64.57 158 PHE F C 1
ATOM 14818 O O . PHE F 1 159 ? -17.289 -21.432 22.148 1.00 64.57 158 PHE F O 1
ATOM 14826 N N . THR F 1 160 ? -19.119 -22.468 22.947 1.00 66.01 159 THR F N 1
ATOM 14827 C CA . THR F 1 160 ? -19.960 -22.099 21.814 1.00 66.01 159 THR F CA 1
ATOM 14828 C C . THR F 1 160 ? -20.459 -20.659 21.926 1.00 66.01 159 THR F C 1
ATOM 14829 O O . THR F 1 160 ? -20.466 -19.918 20.942 1.00 66.01 159 THR F O 1
ATOM 14833 N N . VAL F 1 161 ? -20.877 -20.271 23.129 1.00 52.08 160 VAL F N 1
ATOM 14834 C CA . VAL F 1 161 ? -21.312 -18.902 23.391 1.00 52.08 160 VAL F CA 1
ATOM 14835 C C . VAL F 1 161 ? -20.189 -17.912 23.099 1.00 52.08 160 VAL F C 1
ATOM 14836 O O . VAL F 1 161 ? -20.394 -16.908 22.414 1.00 52.08 160 VAL F O 1
ATOM 14840 N N . PHE F 1 162 ? -19.002 -18.205 23.618 1.00 67.73 161 PHE F N 1
ATOM 14841 C CA . PHE F 1 162 ? -17.823 -17.392 23.347 1.00 67.73 161 PHE F CA 1
ATOM 14842 C C . PHE F 1 162 ? -17.487 -17.410 21.861 1.00 67.73 161 PHE F C 1
ATOM 14843 O O . PHE F 1 162 ? -17.076 -16.398 21.295 1.00 67.73 161 PHE F O 1
ATOM 14851 N N . GLY F 1 163 ? -17.669 -18.569 21.237 1.00 67.03 162 GLY F N 1
ATOM 14852 C CA . GLY F 1 163 ? -17.337 -18.750 19.836 1.00 67.03 162 GLY F CA 1
ATOM 14853 C C . GLY F 1 163 ? -18.167 -17.910 18.885 1.00 67.03 162 GLY F C 1
ATOM 14854 O O . GLY F 1 163 ? -17.624 -17.105 18.131 1.00 67.03 162 GLY F O 1
ATOM 14855 N N . LEU F 1 164 ? -19.484 -18.094 18.920 1.00 81.66 163 LEU F N 1
ATOM 14856 C CA . LEU F 1 164 ? -20.378 -17.401 17.997 1.00 81.66 163 LEU F CA 1
ATOM 14857 C C . LEU F 1 164 ? -20.333 -15.886 18.163 1.00 81.66 163 LEU F C 1
ATOM 14858 O O . LEU F 1 164 ? -20.428 -15.148 17.184 1.00 81.66 163 LEU F O 1
ATOM 14863 N N . TYR F 1 165 ? -20.192 -15.430 19.403 1.00 75.27 164 TYR F N 1
ATOM 14864 C CA . TYR F 1 165 ? -20.125 -14.001 19.687 1.00 75.27 164 TYR F CA 1
ATOM 14865 C C . TYR F 1 165 ? -18.951 -13.350 18.964 1.00 75.27 164 TYR F C 1
ATOM 14866 O O . TYR F 1 165 ? -19.074 -12.248 18.434 1.00 75.27 164 TYR F O 1
ATOM 14875 N N . GLN F 1 166 ? -17.817 -14.041 18.940 1.00 67.08 165 GLN F N 1
ATOM 14876 C CA . GLN F 1 166 ? -16.628 -13.530 18.270 1.00 67.08 165 GLN F CA 1
ATOM 14877 C C . GLN F 1 166 ? -16.745 -13.647 16.753 1.00 67.08 165 GLN F C 1
ATOM 14878 O O . GLN F 1 166 ? -16.228 -12.808 16.016 1.00 67.08 165 GLN F O 1
ATOM 14884 N N . GLN F 1 167 ? -17.427 -14.690 16.291 1.00 85.82 166 GLN F N 1
ATOM 14885 C CA . GLN F 1 167 ? -17.614 -14.907 14.860 1.00 85.82 166 GLN F CA 1
ATOM 14886 C C . GLN F 1 167 ? -18.573 -13.880 14.270 1.00 85.82 166 GLN F C 1
ATOM 14887 O O . GLN F 1 167 ? -18.459 -13.508 13.102 1.00 85.82 166 GLN F O 1
ATOM 14893 N N . LEU F 1 168 ? -19.517 -13.424 15.086 1.00 65.75 167 LEU F N 1
ATOM 14894 C CA . LEU F 1 168 ? -20.452 -12.385 14.674 1.00 65.75 167 LEU F CA 1
ATOM 14895 C C . LEU F 1 168 ? -19.804 -11.009 14.781 1.00 65.75 167 LEU F C 1
ATOM 14896 O O . LEU F 1 168 ? -20.176 -10.080 14.066 1.00 65.75 167 LEU F O 1
ATOM 14901 N N . LEU F 1 169 ? -18.831 -10.886 15.679 1.00 79.12 168 LEU F N 1
ATOM 14902 C CA . LEU F 1 169 ? -18.187 -9.604 15.942 1.00 79.12 168 LEU F CA 1
ATOM 14903 C C . LEU F 1 169 ? -16.992 -9.345 15.029 1.00 79.12 168 LEU F C 1
ATOM 14904 O O . LEU F 1 169 ? -17.019 -8.433 14.204 1.00 79.12 168 LEU F O 1
ATOM 14909 N N . GLN F 1 170 ? -15.948 -10.152 15.185 1.00 102.87 169 GLN F N 1
ATOM 14910 C CA . GLN F 1 170 ? -14.694 -9.935 14.469 1.00 102.87 169 GLN F CA 1
ATOM 14911 C C . GLN F 1 170 ? -14.814 -10.097 12.956 1.00 102.87 169 GLN F C 1
ATOM 14912 O O . GLN F 1 170 ? -15.462 -11.021 12.463 1.00 102.87 169 GLN F O 1
ATOM 14918 N N . SER F 1 171 ? -14.181 -9.181 12.231 1.00 97.61 170 SER F N 1
ATOM 14919 C CA . SER F 1 171 ? -14.105 -9.248 10.778 1.00 97.61 170 SER F CA 1
ATOM 14920 C C . SER F 1 171 ? -12.649 -9.084 10.361 1.00 97.61 170 SER F C 1
ATOM 14921 O O . SER F 1 171 ? -12.078 -8.001 10.490 1.00 97.61 170 SER F O 1
ATOM 14924 N N . SER F 1 172 ? -12.049 -10.162 9.867 1.00 105.17 171 SER F N 1
ATOM 14925 C CA . SER F 1 172 ? -10.619 -10.169 9.577 1.00 105.17 171 SER F CA 1
ATOM 14926 C C . SER F 1 172 ? -10.307 -10.300 8.089 1.00 105.17 171 SER F C 1
ATOM 14927 O O . SER F 1 172 ? -11.142 -10.748 7.302 1.00 105.17 171 SER F O 1
ATOM 14930 N N . SER F 1 173 ? -9.094 -9.904 7.716 1.00 130.06 172 SER F N 1
ATOM 14931 C CA . SER F 1 173 ? -8.639 -9.997 6.336 1.00 130.06 172 SER F CA 1
ATOM 14932 C C . SER F 1 173 ? -8.144 -11.406 6.029 1.00 130.06 172 SER F C 1
ATOM 14933 O O . SER F 1 173 ? -8.604 -12.043 5.082 1.00 130.06 172 SER F O 1
ATOM 14936 N N . SER F 1 174 ? -7.204 -11.886 6.838 1.00 125.53 173 SER F N 1
ATOM 14937 C CA . SER F 1 174 ? -6.659 -13.228 6.671 1.00 125.53 173 SER F CA 1
ATOM 14938 C C . SER F 1 174 ? -7.539 -14.266 7.362 1.00 125.53 173 SER F C 1
ATOM 14939 O O . SER F 1 174 ? -8.597 -13.937 7.897 1.00 125.53 173 SER F O 1
ATOM 14942 N N . ALA F 1 175 ? -7.092 -15.518 7.349 1.00 81.32 174 ALA F N 1
ATOM 14943 C CA . ALA F 1 175 ? -7.859 -16.614 7.932 1.00 81.32 174 ALA F CA 1
ATOM 14944 C C . ALA F 1 175 ? -7.838 -16.576 9.457 1.00 81.32 174 ALA F C 1
ATOM 14945 O O . ALA F 1 175 ? -8.879 -16.677 10.105 1.00 81.32 174 ALA F O 1
ATOM 14947 N N . ALA F 1 176 ? -6.644 -16.431 10.021 1.00 72.44 175 ALA F N 1
ATOM 14948 C CA . ALA F 1 176 ? -6.472 -16.428 11.469 1.00 72.44 175 ALA F CA 1
ATOM 14949 C C . ALA F 1 176 ? -7.057 -15.175 12.113 1.00 72.44 175 ALA F C 1
ATOM 14950 O O . ALA F 1 176 ? -6.588 -14.063 11.871 1.00 72.44 175 ALA F O 1
ATOM 14952 N N . VAL F 1 177 ? -8.085 -15.364 12.935 1.00 70.82 176 VAL F N 1
ATOM 14953 C CA . VAL F 1 177 ? -8.699 -14.262 13.664 1.00 70.82 176 VAL F CA 1
ATOM 14954 C C . VAL F 1 177 ? -8.196 -14.247 15.105 1.00 70.82 176 VAL F C 1
ATOM 14955 O O . VAL F 1 177 ? -8.824 -14.814 16.000 1.00 70.82 176 VAL F O 1
ATOM 14959 N N . ASP F 1 178 ? -7.055 -13.600 15.318 1.00 78.33 177 ASP F N 1
ATOM 14960 C CA . ASP F 1 178 ? -6.436 -13.550 16.636 1.00 78.33 177 ASP F CA 1
ATOM 14961 C C . ASP F 1 178 ? -7.006 -12.413 17.477 1.00 78.33 177 ASP F C 1
ATOM 14962 O O . ASP F 1 178 ? -7.130 -11.281 17.008 1.00 78.33 177 ASP F O 1
ATOM 14967 N N . ILE F 1 179 ? -7.355 -12.722 18.722 1.00 73.30 178 ILE F N 1
ATOM 14968 C CA . ILE F 1 179 ? -7.887 -11.723 19.640 1.00 73.30 178 ILE F CA 1
ATOM 14969 C C . ILE F 1 179 ? -7.141 -11.752 20.969 1.00 73.30 178 ILE F C 1
ATOM 14970 O O . ILE F 1 179 ? -6.548 -12.766 21.337 1.00 73.30 178 ILE F O 1
ATOM 14975 N N . LYS F 1 180 ? -7.173 -10.633 21.684 1.00 81.44 179 LYS F N 1
ATOM 14976 C CA . LYS F 1 180 ? -6.522 -10.542 22.985 1.00 81.44 179 LYS F CA 1
ATOM 14977 C C . LYS F 1 180 ? -7.543 -10.358 24.103 1.00 81.44 179 LYS F C 1
ATOM 14978 O O . LYS F 1 180 ? -8.720 -10.108 23.844 1.00 81.44 179 LYS F O 1
ATOM 14984 N N . ALA F 1 181 ? -7.084 -10.488 25.344 1.00 70.42 180 ALA F N 1
ATOM 14985 C CA . ALA F 1 181 ? -7.965 -10.446 26.508 1.00 70.42 180 ALA F CA 1
ATOM 14986 C C . ALA F 1 181 ? -8.679 -9.106 26.670 1.00 70.42 180 ALA F C 1
ATOM 14987 O O . ALA F 1 181 ? -9.794 -9.048 27.189 1.00 70.42 180 ALA F O 1
ATOM 14989 N N . SER F 1 182 ? -8.036 -8.033 26.220 1.00 87.39 181 SER F N 1
ATOM 14990 C CA . SER F 1 182 ? -8.597 -6.693 26.353 1.00 87.39 181 SER F CA 1
ATOM 14991 C C . SER F 1 182 ? -9.775 -6.456 25.409 1.00 87.39 181 SER F C 1
ATOM 14992 O O . SER F 1 182 ? -10.509 -5.478 25.557 1.00 87.39 181 SER F O 1
ATOM 14995 N N . ASP F 1 183 ? -9.953 -7.352 24.443 1.00 79.54 182 ASP F N 1
ATOM 14996 C CA . ASP F 1 183 ? -11.045 -7.237 23.481 1.00 79.54 182 ASP F CA 1
ATOM 14997 C C . ASP F 1 183 ? -12.300 -7.958 23.964 1.00 79.54 182 ASP F C 1
ATOM 14998 O O . ASP F 1 183 ? -13.330 -7.951 23.289 1.00 79.54 182 ASP F O 1
ATOM 15003 N N . LEU F 1 184 ? -12.209 -8.581 25.134 1.00 76.71 183 LEU F N 1
ATOM 15004 C CA . LEU F 1 184 ? -13.328 -9.340 25.681 1.00 76.71 183 LEU F CA 1
ATOM 15005 C C . LEU F 1 184 ? -14.184 -8.493 26.617 1.00 76.71 183 LEU F C 1
ATOM 15006 O O . LEU F 1 184 ? -13.660 -7.676 27.375 1.00 76.71 183 LEU F O 1
ATOM 15011 N N . PRO F 1 185 ? -15.511 -8.682 26.558 1.00 77.00 184 PRO F N 1
ATOM 15012 C CA . PRO F 1 185 ? -16.442 -8.041 27.493 1.00 77.00 184 PRO F CA 1
ATOM 15013 C C . PRO F 1 185 ? -16.113 -8.443 28.927 1.00 77.00 184 PRO F C 1
ATOM 15014 O O . PRO F 1 185 ? -16.030 -9.634 29.225 1.00 77.00 184 PRO F O 1
ATOM 15018 N N . GLN F 1 186 ? -15.927 -7.459 29.800 1.00 80.43 185 GLN F N 1
ATOM 15019 C CA . GLN F 1 186 ? -15.447 -7.725 31.151 1.00 80.43 185 GLN F CA 1
ATOM 15020 C C . GLN F 1 186 ? -16.532 -7.539 32.210 1.00 80.43 185 GLN F C 1
ATOM 15021 O O . GLN F 1 186 ? -16.420 -8.059 33.321 1.00 80.43 185 GLN F O 1
ATOM 15027 N N . SER F 1 187 ? -17.582 -6.802 31.865 1.00 113.82 186 SER F N 1
ATOM 15028 C CA . SER F 1 187 ? -18.612 -6.458 32.839 1.00 113.82 186 SER F CA 1
ATOM 15029 C C . SER F 1 187 ? -20.029 -6.713 32.332 1.00 113.82 186 SER F C 1
ATOM 15030 O O . SER F 1 187 ? -20.739 -7.575 32.852 1.00 113.82 186 SER F O 1
ATOM 15033 N N . GLY F 1 188 ? -20.439 -5.953 31.323 1.00 85.03 187 GLY F N 1
ATOM 15034 C CA . GLY F 1 188 ? -21.785 -6.052 30.789 1.00 85.03 187 GLY F CA 1
ATOM 15035 C C . GLY F 1 188 ? -22.126 -4.845 29.939 1.00 85.03 187 GLY F C 1
ATOM 15036 O O . GLY F 1 188 ? -22.877 -4.944 28.969 1.00 85.03 187 GLY F O 1
ATOM 15037 N N . ASP F 1 189 ? -21.570 -3.697 30.309 1.00 122.74 188 ASP F N 1
ATOM 15038 C CA . ASP F 1 189 ? -21.734 -2.480 29.526 1.00 122.74 188 ASP F CA 1
ATOM 15039 C C . ASP F 1 189 ? -20.754 -2.478 28.358 1.00 122.74 188 ASP F C 1
ATOM 15040 O O . ASP F 1 189 ? -20.804 -1.607 27.491 1.00 122.74 188 ASP F O 1
ATOM 15045 N N . GLN F 1 190 ? -19.863 -3.465 28.346 1.00 101.76 189 GLN F N 1
ATOM 15046 C CA . GLN F 1 190 ? -18.899 -3.623 27.266 1.00 101.76 189 GLN F CA 1
ATOM 15047 C C . GLN F 1 190 ? -19.434 -4.576 26.204 1.00 101.76 189 GLN F C 1
ATOM 15048 O O . GLN F 1 190 ? -18.915 -4.634 25.089 1.00 101.76 189 GLN F O 1
ATOM 15054 N N . VAL F 1 191 ? -20.474 -5.323 26.561 1.00 81.76 190 VAL F N 1
ATOM 15055 C CA . VAL F 1 191 ? -21.093 -6.276 25.647 1.00 81.76 190 VAL F CA 1
ATOM 15056 C C . VAL F 1 191 ? -21.729 -5.566 24.457 1.00 81.76 190 VAL F C 1
ATOM 15057 O O . VAL F 1 191 ? -22.489 -4.615 24.626 1.00 81.76 190 VAL F O 1
ATOM 15061 N N . ASN F 1 192 ? -21.408 -6.030 23.254 1.00 87.36 191 ASN F N 1
ATOM 15062 C CA . ASN F 1 192 ? -21.985 -5.467 22.041 1.00 87.36 191 ASN F CA 1
ATOM 15063 C C . ASN F 1 192 ? -23.407 -5.977 21.836 1.00 87.36 191 ASN F C 1
ATOM 15064 O O . ASN F 1 192 ? -23.613 -7.126 21.445 1.00 87.36 191 ASN F O 1
ATOM 15069 N N . LYS F 1 193 ? -24.385 -5.117 22.101 1.00 80.50 192 LYS F N 1
ATOM 15070 C CA . LYS F 1 193 ? -25.792 -5.501 22.021 1.00 80.50 192 LYS F CA 1
ATOM 15071 C C . LYS F 1 193 ? -26.250 -5.786 20.591 1.00 80.50 192 LYS F C 1
ATOM 15072 O O . LYS F 1 193 ? -27.263 -6.453 20.381 1.00 80.50 192 LYS F O 1
ATOM 15078 N N . ASP F 1 194 ? -25.508 -5.277 19.613 1.00 98.78 193 ASP F N 1
ATOM 15079 C CA . ASP F 1 194 ? -25.806 -5.564 18.215 1.00 98.78 193 ASP F CA 1
ATOM 15080 C C . ASP F 1 194 ? -25.507 -7.028 17.915 1.00 98.78 193 ASP F C 1
ATOM 15081 O O . ASP F 1 194 ? -26.298 -7.714 17.269 1.00 98.78 193 ASP F O 1
ATOM 15086 N N . ILE F 1 195 ? -24.358 -7.497 18.393 1.00 78.99 194 ILE F N 1
ATOM 15087 C CA . ILE F 1 195 ? -23.967 -8.892 18.238 1.00 78.99 194 ILE F CA 1
ATOM 15088 C C . ILE F 1 195 ? -24.911 -9.790 19.030 1.00 78.99 194 ILE F C 1
ATOM 15089 O O . ILE F 1 195 ? -25.289 -10.871 18.576 1.00 78.99 194 ILE F O 1
ATOM 15094 N N . THR F 1 196 ? -25.284 -9.325 20.218 1.00 77.48 195 THR F N 1
ATOM 15095 C CA . THR F 1 196 ? -26.255 -10.012 21.060 1.00 77.48 195 THR F CA 1
ATOM 15096 C C . THR F 1 196 ? -27.576 -10.207 20.316 1.00 77.48 195 THR F C 1
ATOM 15097 O O . THR F 1 196 ? -28.196 -11.269 20.395 1.00 77.48 195 THR F O 1
ATOM 15101 N N . GLN F 1 197 ? -27.990 -9.176 19.585 1.00 87.30 196 GLN F N 1
ATOM 15102 C CA . GLN F 1 197 ? -29.196 -9.239 18.765 1.00 87.30 196 GLN F CA 1
ATOM 15103 C C . GLN F 1 197 ? -29.092 -10.335 17.707 1.00 87.30 196 GLN F C 1
ATOM 15104 O O . GLN F 1 197 ? -30.044 -11.084 17.481 1.00 87.30 196 GLN F O 1
ATOM 15110 N N . LYS F 1 198 ? -27.930 -10.423 17.067 1.00 86.53 197 LYS F N 1
ATOM 15111 C CA . LYS F 1 198 ? -27.680 -11.443 16.054 1.00 86.53 197 LYS F CA 1
ATOM 15112 C C . LYS F 1 198 ? -27.785 -12.839 16.659 1.00 86.53 197 LYS F C 1
ATOM 15113 O O . LYS F 1 198 ? -28.447 -13.718 16.108 1.00 86.53 197 LYS F O 1
ATOM 15119 N N . TYR F 1 199 ? -27.126 -13.026 17.799 1.00 69.74 198 TYR F N 1
ATOM 15120 C CA . TYR F 1 199 ? -27.089 -14.311 18.489 1.00 69.74 198 TYR F CA 1
ATOM 15121 C C . TYR F 1 199 ? -28.490 -14.788 18.868 1.00 69.74 198 TYR F C 1
ATOM 15122 O O . TYR F 1 199 ? -28.811 -15.968 18.724 1.00 69.74 198 TYR F O 1
ATOM 15131 N N . ARG F 1 200 ? -29.313 -13.866 19.357 1.00 73.33 199 ARG F N 1
ATOM 15132 C CA . ARG F 1 200 ? -30.671 -14.191 19.783 1.00 73.33 199 ARG F CA 1
ATOM 15133 C C . ARG F 1 200 ? -31.527 -14.757 18.655 1.00 73.33 199 ARG F C 1
ATOM 15134 O O . ARG F 1 200 ? -32.300 -15.691 18.867 1.00 73.33 199 ARG F O 1
ATOM 15142 N N . THR F 1 201 ? -31.392 -14.187 17.461 1.00 76.16 200 THR F N 1
ATOM 15143 C CA . THR F 1 201 ? -32.188 -14.621 16.317 1.00 76.16 200 THR F CA 1
ATOM 15144 C C . THR F 1 201 ? -31.893 -16.073 15.955 1.00 76.16 200 THR F C 1
ATOM 15145 O O . THR F 1 201 ? -32.797 -16.830 15.600 1.00 76.16 200 THR F O 1
ATOM 15149 N N . ILE F 1 202 ? -30.625 -16.456 16.055 1.00 76.71 201 ILE F N 1
ATOM 15150 C CA . ILE F 1 202 ? -30.218 -17.834 15.814 1.00 76.71 201 ILE F CA 1
ATOM 15151 C C . ILE F 1 202 ? -30.720 -18.734 16.938 1.00 76.71 201 ILE F C 1
ATOM 15152 O O . ILE F 1 202 ? -31.184 -19.849 16.698 1.00 76.71 201 ILE F O 1
ATOM 15157 N N . LEU F 1 203 ? -30.631 -18.235 18.166 1.00 80.36 202 LEU F N 1
ATOM 15158 C CA . LEU F 1 203 ? -31.125 -18.960 19.329 1.00 80.36 202 LEU F CA 1
ATOM 15159 C C . LEU F 1 203 ? -32.635 -19.162 19.242 1.00 80.36 202 LEU F C 1
ATOM 15160 O O . LEU F 1 203 ? -33.155 -20.203 19.644 1.00 80.36 202 LEU F O 1
ATOM 15165 N N . ASP F 1 204 ? -33.332 -18.162 18.711 1.00 91.04 203 ASP F N 1
ATOM 15166 C CA . ASP F 1 204 ? -34.782 -18.231 18.559 1.00 91.04 203 ASP F CA 1
ATOM 15167 C C . ASP F 1 204 ? -35.191 -19.254 17.503 1.00 91.04 203 ASP F C 1
ATOM 15168 O O . ASP F 1 204 ? -36.280 -19.821 17.567 1.00 91.04 203 ASP F O 1
ATOM 15173 N N . SER F 1 205 ? -34.312 -19.486 16.535 1.00 71.92 204 SER F N 1
ATOM 15174 C CA . SER F 1 205 ? -34.584 -20.448 15.473 1.00 71.92 204 SER F CA 1
ATOM 15175 C C . SER F 1 205 ? -34.147 -21.852 15.878 1.00 71.92 204 SER F C 1
ATOM 15176 O O . SER F 1 205 ? -34.324 -22.809 15.123 1.00 71.92 204 SER F O 1
ATOM 15179 N N . THR F 1 206 ? -33.580 -21.968 17.074 1.00 66.94 205 THR F N 1
ATOM 15180 C CA . THR F 1 206 ? -33.056 -23.241 17.556 1.00 66.94 205 THR F CA 1
ATOM 15181 C C . THR F 1 206 ? -34.067 -23.996 18.412 1.00 66.94 205 THR F C 1
ATOM 15182 O O . THR F 1 206 ? -34.614 -23.450 19.371 1.00 66.94 205 THR F O 1
ATOM 15186 N N . VAL F 1 207 ? -34.310 -25.254 18.057 1.00 66.67 206 VAL F N 1
ATOM 15187 C CA . VAL F 1 207 ? -35.186 -26.117 18.839 1.00 66.67 206 VAL F CA 1
ATOM 15188 C C . VAL F 1 207 ? -34.452 -26.610 20.079 1.00 66.67 206 VAL F C 1
ATOM 15189 O O . VAL F 1 207 ? -33.301 -27.040 19.995 1.00 66.67 206 VAL F O 1
ATOM 15193 N N . VAL F 1 208 ? -35.117 -26.549 21.227 1.00 95.17 207 VAL F N 1
ATOM 15194 C CA . VAL F 1 208 ? -34.537 -27.062 22.460 1.00 95.17 207 VAL F CA 1
ATOM 15195 C C . VAL F 1 208 ? -34.538 -28.587 22.438 1.00 95.17 207 VAL F C 1
ATOM 15196 O O . VAL F 1 208 ? -35.516 -29.226 22.827 1.00 95.17 207 VAL F O 1
ATOM 15200 N N . ALA F 1 209 ? -33.437 -29.161 21.965 1.00 67.23 208 ALA F N 1
ATOM 15201 C CA . ALA F 1 209 ? -33.299 -30.609 21.879 1.00 67.23 208 ALA F CA 1
ATOM 15202 C C . ALA F 1 209 ? -31.830 -31.010 21.877 1.00 67.23 208 ALA F C 1
ATOM 15203 O O . ALA F 1 209 ? -30.993 -30.332 21.281 1.00 67.23 208 ALA F O 1
ATOM 15205 N N . SER F 1 210 ? -31.522 -32.115 22.547 1.00 73.27 209 SER F N 1
ATOM 15206 C CA . SER F 1 210 ? -30.149 -32.599 22.631 1.00 73.27 209 SER F CA 1
ATOM 15207 C C . SER F 1 210 ? -29.772 -33.396 21.389 1.00 73.27 209 SER F C 1
ATOM 15208 O O . SER F 1 210 ? -30.633 -33.744 20.582 1.00 73.27 209 SER F O 1
ATOM 15211 N N . GLN F 1 211 ? -28.481 -33.678 21.243 1.00 65.52 210 GLN F N 1
ATOM 15212 C CA . GLN F 1 211 ? -27.995 -34.503 20.145 1.00 65.52 210 GLN F CA 1
ATOM 15213 C C . GLN F 1 211 ? -28.631 -35.886 20.202 1.00 65.52 210 GLN F C 1
ATOM 15214 O O . GLN F 1 211 ? -28.973 -36.467 19.172 1.00 65.52 210 GLN F O 1
ATOM 15220 N N . ARG F 1 212 ? -28.792 -36.402 21.417 1.00 84.50 211 ARG F N 1
ATOM 15221 C CA . ARG F 1 212 ? -29.379 -37.720 21.627 1.00 84.50 211 ARG F CA 1
ATOM 15222 C C . ARG F 1 212 ? -30.802 -37.784 21.083 1.00 84.50 211 ARG F C 1
ATOM 15223 O O . ARG F 1 212 ? -31.191 -38.768 20.454 1.00 84.50 211 ARG F O 1
ATOM 15231 N N . GLU F 1 213 ? -31.572 -36.728 21.325 1.00 76.84 212 GLU F N 1
ATOM 15232 C CA . GLU F 1 213 ? -32.951 -36.661 20.855 1.00 76.84 212 GLU F CA 1
ATOM 15233 C C . GLU F 1 213 ? -33.018 -36.595 19.332 1.00 76.84 212 GLU F C 1
ATOM 15234 O O . GLU F 1 213 ? -33.900 -37.191 18.714 1.00 76.84 212 GLU F O 1
ATOM 15240 N N . TYR F 1 214 ? -32.078 -35.871 18.732 1.00 77.31 213 TYR F N 1
ATOM 15241 C CA . TYR F 1 214 ? -32.035 -35.730 17.282 1.00 77.31 213 TYR F CA 1
ATOM 15242 C C . TYR F 1 214 ? -31.604 -37.023 16.597 1.00 77.31 213 TYR F C 1
ATOM 15243 O O . TYR F 1 214 ? -32.269 -37.493 15.674 1.00 77.31 213 TYR F O 1
ATOM 15252 N N . ILE F 1 215 ? -30.484 -37.581 17.049 1.00 70.35 214 ILE F N 1
ATOM 15253 C CA . ILE F 1 215 ? -29.940 -38.810 16.476 1.00 70.35 214 ILE F CA 1
ATOM 15254 C C . ILE F 1 215 ? -30.958 -39.948 16.525 1.00 70.35 214 ILE F C 1
ATOM 15255 O O . ILE F 1 215 ? -31.108 -40.700 15.561 1.00 70.35 214 ILE F O 1
ATOM 15260 N N . ASN F 1 216 ? -31.669 -40.056 17.643 1.00 82.18 215 ASN F N 1
ATOM 15261 C CA . ASN F 1 216 ? -32.714 -41.063 17.783 1.00 82.18 215 ASN F CA 1
ATOM 15262 C C . ASN F 1 216 ? -33.883 -40.828 16.831 1.00 82.18 215 ASN F C 1
ATOM 15263 O O . ASN F 1 216 ? -34.489 -41.777 16.338 1.00 82.18 215 ASN F O 1
ATOM 15268 N N . SER F 1 217 ? -34.194 -39.562 16.574 1.00 78.80 216 SER F N 1
ATOM 15269 C CA . SER F 1 217 ? -35.286 -39.217 15.670 1.00 78.80 216 SER F CA 1
ATOM 15270 C C . SER F 1 217 ? -34.938 -39.568 14.226 1.00 78.80 216 SER F C 1
ATOM 15271 O O . SER F 1 217 ? -35.809 -39.956 13.448 1.00 78.80 216 SER F O 1
ATOM 15274 N N . VAL F 1 218 ? -33.663 -39.432 13.877 1.00 80.27 217 VAL F N 1
ATOM 15275 C CA . VAL F 1 218 ? -33.196 -39.754 12.531 1.00 80.27 217 VAL F CA 1
ATOM 15276 C C . VAL F 1 218 ? -33.219 -41.262 12.291 1.00 80.27 217 VAL F C 1
ATOM 15277 O O . VAL F 1 218 ? -33.623 -41.725 11.224 1.00 80.27 217 VAL F O 1
ATOM 15281 N N . LYS F 1 219 ? -32.788 -42.022 13.294 1.00 84.56 218 LYS F N 1
ATOM 15282 C CA . LYS F 1 219 ? -32.759 -43.479 13.202 1.00 84.56 218 LYS F CA 1
ATOM 15283 C C . LYS F 1 219 ? -34.161 -44.074 13.126 1.00 84.56 218 LYS F C 1
ATOM 15284 O O . LYS F 1 219 ? -34.364 -45.132 12.531 1.00 84.56 218 LYS F O 1
ATOM 15290 N N . GLN F 1 220 ? -35.125 -43.390 13.733 1.00 91.91 219 GLN F N 1
ATOM 15291 C CA . GLN F 1 220 ? -36.493 -43.893 13.796 1.00 91.91 219 GLN F CA 1
ATOM 15292 C C . GLN F 1 220 ? -37.343 -43.418 12.619 1.00 91.91 219 GLN F C 1
ATOM 15293 O O . GLN F 1 220 ? -38.563 -43.585 12.616 1.00 91.91 219 GLN F O 1
ATOM 15299 N N . GLY F 1 221 ? -36.692 -42.826 11.624 1.00 106.06 220 GLY F N 1
ATOM 15300 C CA . GLY F 1 221 ? -37.356 -42.458 10.386 1.00 106.06 220 GLY F CA 1
ATOM 15301 C C . GLY F 1 221 ? -38.117 -41.146 10.415 1.00 106.06 220 GLY F C 1
ATOM 15302 O O . GLY F 1 221 ? -38.526 -40.643 9.368 1.00 106.06 220 GLY F O 1
ATOM 15303 N N . LYS F 1 222 ? -38.312 -40.587 11.605 1.00 80.91 221 LYS F N 1
ATOM 15304 C CA . LYS F 1 222 ? -39.058 -39.339 11.738 1.00 80.91 221 LYS F CA 1
ATOM 15305 C C . LYS F 1 222 ? -38.242 -38.267 12.458 1.00 80.91 221 LYS F C 1
ATOM 15306 O O . LYS F 1 222 ? -38.392 -38.073 13.665 1.00 80.91 221 LYS F O 1
ATOM 15312 N N . PRO F 1 223 ? -37.373 -37.566 11.712 1.00 77.61 222 PRO F N 1
ATOM 15313 C CA . PRO F 1 223 ? -36.503 -36.521 12.266 1.00 77.61 222 PRO F CA 1
ATOM 15314 C C . PRO F 1 223 ? -37.307 -35.359 12.835 1.00 77.61 222 PRO F C 1
ATOM 15315 O O . PRO F 1 223 ? -38.282 -34.930 12.219 1.00 77.61 222 PRO F O 1
ATOM 15319 N N . ILE F 1 224 ? -36.895 -34.852 13.993 1.00 84.76 223 ILE F N 1
ATOM 15320 C CA . ILE F 1 224 ? -37.583 -33.729 14.620 1.00 84.76 223 ILE F CA 1
ATOM 15321 C C . ILE F 1 224 ? -37.283 -32.420 13.896 1.00 84.76 223 ILE F C 1
ATOM 15322 O O . ILE F 1 224 ? -37.867 -31.381 14.205 1.00 84.76 223 ILE F O 1
ATOM 15327 N N . SER F 1 225 ? -36.371 -32.480 12.931 1.00 73.63 224 SER F N 1
ATOM 15328 C CA . SER F 1 225 ? -36.013 -31.315 12.133 1.00 73.63 224 SER F CA 1
ATOM 15329 C C . SER F 1 225 ? -35.286 -31.724 10.858 1.00 73.63 224 SER F C 1
ATOM 15330 O O . SER F 1 225 ? -34.739 -32.824 10.767 1.00 73.63 224 SER F O 1
ATOM 15333 N N . ASN F 1 226 ? -35.287 -30.832 9.873 1.00 64.27 225 ASN F N 1
ATOM 15334 C CA . ASN F 1 226 ? -34.563 -31.058 8.630 1.00 64.27 225 ASN F CA 1
ATOM 15335 C C . ASN F 1 226 ? -33.206 -30.364 8.643 1.00 64.27 225 ASN F C 1
ATOM 15336 O O . ASN F 1 226 ? -32.406 -30.522 7.720 1.00 64.27 225 ASN F O 1
ATOM 15341 N N . TYR F 1 227 ? -32.953 -29.595 9.697 1.00 54.71 226 TYR F N 1
ATOM 15342 C CA . TYR F 1 227 ? -31.714 -28.836 9.810 1.00 54.71 226 TYR F CA 1
ATOM 15343 C C . TYR F 1 227 ? -30.962 -29.184 11.091 1.00 54.71 226 TYR F C 1
ATOM 15344 O O . TYR F 1 227 ? -31.493 -29.043 12.193 1.00 54.71 226 TYR F O 1
ATOM 15353 N N . TYR F 1 228 ? -29.722 -29.639 10.939 1.00 60.14 227 TYR F N 1
ATOM 15354 C CA . TYR F 1 228 ? -28.878 -29.947 12.087 1.00 60.14 227 TYR F CA 1
ATOM 15355 C C . TYR F 1 228 ? -27.526 -29.251 11.982 1.00 60.14 227 TYR F C 1
ATOM 15356 O O . TYR F 1 228 ? -26.842 -29.353 10.964 1.00 60.14 227 TYR F O 1
ATOM 15365 N N . VAL F 1 229 ? -27.146 -28.546 13.042 1.00 66.06 228 VAL F N 1
ATOM 15366 C CA . VAL F 1 229 ? -25.853 -27.875 13.085 1.00 66.06 228 VAL F CA 1
ATOM 15367 C C . VAL F 1 229 ? -24.991 -28.439 14.207 1.00 66.06 228 VAL F C 1
ATOM 15368 O O . VAL F 1 229 ? -25.423 -28.515 15.355 1.00 66.06 228 VAL F O 1
ATOM 15372 N N . GLY F 1 230 ? -23.770 -28.838 13.867 1.00 63.68 229 GLY F N 1
ATOM 15373 C CA . GLY F 1 230 ? -22.850 -29.381 14.848 1.00 63.68 229 GLY F CA 1
ATOM 15374 C C . GLY F 1 230 ? -21.580 -29.916 14.218 1.00 63.68 229 GLY F C 1
ATOM 15375 O O . GLY F 1 230 ? -21.382 -29.807 13.007 1.00 63.68 229 GLY F O 1
ATOM 15376 N N . TYR F 1 231 ? -20.714 -30.494 15.046 1.00 68.51 230 TYR F N 1
ATOM 15377 C CA . TYR F 1 231 ? -19.468 -31.075 14.564 1.00 68.51 230 TYR F CA 1
ATOM 15378 C C . TYR F 1 231 ? -19.765 -32.291 13.697 1.00 68.51 230 TYR F C 1
ATOM 15379 O O . TYR F 1 231 ? -20.816 -32.918 13.836 1.00 68.51 230 TYR F O 1
ATOM 15388 N N . SER F 1 232 ? -18.842 -32.621 12.801 1.00 72.98 231 SER F N 1
ATOM 15389 C CA . SER F 1 232 ? -18.993 -33.800 11.957 1.00 72.98 231 SER F CA 1
ATOM 15390 C C . SER F 1 232 ? -18.914 -35.069 12.800 1.00 72.98 231 SER F C 1
ATOM 15391 O O . SER F 1 232 ? -19.472 -36.104 12.435 1.00 72.98 231 SER F O 1
ATOM 15394 N N . GLU F 1 233 ? -18.223 -34.975 13.932 1.00 78.02 232 GLU F N 1
ATOM 15395 C CA . GLU F 1 233 ? -18.071 -36.098 14.849 1.00 78.02 232 GLU F CA 1
ATOM 15396 C C . GLU F 1 233 ? -19.410 -36.540 15.432 1.00 78.02 232 GLU F C 1
ATOM 15397 O O . GLU F 1 233 ? -19.618 -37.722 15.704 1.00 78.02 232 GLU F O 1
ATOM 15403 N N . SER F 1 234 ? -20.314 -35.585 15.622 1.00 59.07 233 SER F N 1
ATOM 15404 C CA . SER F 1 234 ? -21.600 -35.860 16.251 1.00 59.07 233 SER F CA 1
ATOM 15405 C C . SER F 1 234 ? -22.611 -36.458 15.277 1.00 59.07 233 SER F C 1
ATOM 15406 O O . SER F 1 234 ? -23.777 -36.649 15.624 1.00 59.07 233 SER F O 1
ATOM 15409 N N . MET F 1 235 ? -22.162 -36.756 14.062 1.00 69.10 234 MET F N 1
ATOM 15410 C CA . MET F 1 235 ? -23.044 -37.302 13.036 1.00 69.10 234 MET F CA 1
ATOM 15411 C C . MET F 1 235 ? -22.720 -38.759 12.726 1.00 69.10 234 MET F C 1
ATOM 15412 O O . MET F 1 235 ? -23.321 -39.357 11.833 1.00 69.10 234 MET F O 1
ATOM 15417 N N . CYS F 1 236 ? -21.772 -39.329 13.465 1.00 63.68 235 CYS F N 1
ATOM 15418 C CA . CYS F 1 236 ? -21.269 -40.665 13.157 1.00 63.68 235 CYS F CA 1
ATOM 15419 C C . CYS F 1 236 ? -22.296 -41.773 13.389 1.00 63.68 235 CYS F C 1
ATOM 15420 O O . CYS F 1 236 ? -22.231 -42.825 12.754 1.00 63.68 235 CYS F O 1
ATOM 15423 N N . GLU F 1 237 ? -23.244 -41.537 14.289 1.00 64.81 236 GLU F N 1
ATOM 15424 C CA . GLU F 1 237 ? -24.253 -42.545 14.601 1.00 64.81 236 GLU F CA 1
ATOM 15425 C C . GLU F 1 237 ? -25.297 -42.681 13.495 1.00 64.81 236 GLU F C 1
ATOM 15426 O O . GLU F 1 237 ? -26.086 -43.626 13.488 1.00 64.81 236 GLU F O 1
ATOM 15432 N N . ILE F 1 238 ? -25.298 -41.736 12.561 1.00 81.03 237 ILE F N 1
ATOM 15433 C CA . ILE F 1 238 ? -26.237 -41.770 11.446 1.00 81.03 237 ILE F CA 1
ATOM 15434 C C . ILE F 1 238 ? -25.521 -41.651 10.105 1.00 81.03 237 ILE F C 1
ATOM 15435 O O . ILE F 1 238 ? -26.115 -41.226 9.115 1.00 81.03 237 ILE F O 1
ATOM 15440 N N . LYS F 1 239 ? -24.248 -42.038 10.073 1.00 67.45 238 LYS F N 1
ATOM 15441 C CA . LYS F 1 239 ? -23.447 -41.921 8.857 1.00 67.45 238 LYS F CA 1
ATOM 15442 C C . LYS F 1 239 ? -23.974 -42.819 7.740 1.00 67.45 238 LYS F C 1
ATOM 15443 O O . LYS F 1 239 ? -23.697 -42.588 6.563 1.00 67.45 238 LYS F O 1
ATOM 15449 N N . ASP F 1 240 ? -24.732 -43.843 8.119 1.00 87.44 239 ASP F N 1
ATOM 15450 C CA . ASP F 1 240 ? -25.309 -44.769 7.155 1.00 87.44 239 ASP F CA 1
ATOM 15451 C C . ASP F 1 240 ? -26.566 -44.170 6.537 1.00 87.44 239 ASP F C 1
ATOM 15452 O O . ASP F 1 240 ? -26.850 -44.377 5.357 1.00 87.44 239 ASP F O 1
ATOM 15457 N N . ILE F 1 241 ? -27.313 -43.423 7.343 1.00 88.00 240 ILE F N 1
ATOM 15458 C CA . ILE F 1 241 ? -28.524 -42.759 6.878 1.00 88.00 240 ILE F CA 1
ATOM 15459 C C . ILE F 1 241 ? -28.170 -41.545 6.024 1.00 88.00 240 ILE F C 1
ATOM 15460 O O . ILE F 1 241 ? -28.835 -41.257 5.027 1.00 88.00 240 ILE F O 1
ATOM 15465 N N . ILE F 1 242 ? -27.113 -40.843 6.420 1.00 92.27 241 ILE F N 1
ATOM 15466 C CA . ILE F 1 242 ? -26.617 -39.695 5.670 1.00 92.27 241 ILE F CA 1
ATOM 15467 C C . ILE F 1 242 ? -26.232 -40.097 4.247 1.00 92.27 241 ILE F C 1
ATOM 15468 O O . ILE F 1 242 ? -26.511 -39.374 3.290 1.00 92.27 241 ILE F O 1
ATOM 15473 N N . ARG F 1 243 ? -25.608 -41.262 4.111 1.00 88.40 242 ARG F N 1
ATOM 15474 C CA . ARG F 1 243 ? -25.194 -41.760 2.804 1.00 88.40 242 ARG F CA 1
ATOM 15475 C C . ARG F 1 243 ? -26.375 -42.281 1.988 1.00 88.40 242 ARG F C 1
ATOM 15476 O O . ARG F 1 243 ? -26.533 -41.931 0.818 1.00 88.40 242 ARG F O 1
ATOM 15484 N N . ASP F 1 244 ? -27.201 -43.117 2.610 1.00 86.49 243 ASP F N 1
ATOM 15485 C CA . ASP F 1 244 ? -28.334 -43.734 1.924 1.00 86.49 243 ASP F CA 1
ATOM 15486 C C . ASP F 1 244 ? -29.374 -42.715 1.471 1.00 86.49 243 ASP F C 1
ATOM 15487 O O . ASP F 1 244 ? -29.667 -42.604 0.281 1.00 86.49 243 ASP F O 1
ATOM 15492 N N . GLN F 1 245 ? -29.929 -41.971 2.423 1.00 86.78 244 GLN F N 1
ATOM 15493 C CA . GLN F 1 245 ? -30.971 -40.996 2.119 1.00 86.78 244 GLN F CA 1
ATOM 15494 C C . GLN F 1 245 ? -30.416 -39.751 1.433 1.00 86.78 244 GLN F C 1
ATOM 15495 O O . GLN F 1 245 ? -31.177 -38.897 0.983 1.00 86.78 244 GLN F O 1
ATOM 15501 N N . GLN F 1 246 ? -29.091 -39.662 1.357 1.00 89.96 245 GLN F N 1
ATOM 15502 C CA . GLN F 1 246 ? -28.402 -38.531 0.736 1.00 89.96 245 GLN F CA 1
ATOM 15503 C C . GLN F 1 246 ? -28.648 -37.204 1.453 1.00 89.96 245 GLN F C 1
ATOM 15504 O O . GLN F 1 246 ? -29.226 -36.277 0.886 1.00 89.96 245 GLN F O 1
ATOM 15510 N N . TYR F 1 247 ? -28.207 -37.127 2.704 1.00 78.36 246 TYR F N 1
ATOM 15511 C CA . TYR F 1 247 ? -28.199 -35.870 3.440 1.00 78.36 246 TYR F CA 1
ATOM 15512 C C . TYR F 1 247 ? -27.095 -34.977 2.888 1.00 78.36 246 TYR F C 1
ATOM 15513 O O . TYR F 1 247 ? -26.146 -35.461 2.271 1.00 78.36 246 TYR F O 1
ATOM 15522 N N . ASN F 1 248 ? -27.217 -33.673 3.111 1.00 63.25 247 ASN F N 1
ATOM 15523 C CA . ASN F 1 248 ? -26.211 -32.731 2.634 1.00 63.25 247 ASN F CA 1
ATOM 15524 C C . ASN F 1 248 ? -25.482 -32.015 3.768 1.00 63.25 247 ASN F C 1
ATOM 15525 O O . ASN F 1 248 ? -26.102 -31.559 4.729 1.00 63.25 247 ASN F O 1
ATOM 15530 N N . VAL F 1 249 ? -24.161 -31.926 3.650 1.00 78.22 248 VAL F N 1
ATOM 15531 C CA . VAL F 1 249 ? -23.355 -31.161 4.593 1.00 78.22 248 VAL F CA 1
ATOM 15532 C C . VAL F 1 249 ? -22.635 -30.026 3.882 1.00 78.22 248 VAL F C 1
ATOM 15533 O O . VAL F 1 249 ? -22.235 -30.158 2.725 1.00 78.22 248 VAL F O 1
ATOM 15537 N N . GLN F 1 250 ? -22.470 -28.910 4.582 1.00 67.37 249 GLN F N 1
ATOM 15538 C CA . GLN F 1 250 ? -21.786 -27.757 4.018 1.00 67.37 249 GLN F CA 1
ATOM 15539 C C . GLN F 1 250 ? -21.127 -26.912 5.099 1.00 67.37 249 GLN F C 1
ATOM 15540 O O . GLN F 1 250 ? -21.583 -26.880 6.242 1.00 67.37 249 GLN F O 1
ATOM 15546 N N . LEU F 1 251 ? -20.044 -26.238 4.731 1.00 78.58 250 LEU F N 1
ATOM 15547 C CA . LEU F 1 251 ? -19.466 -25.215 5.585 1.00 78.58 250 LEU F CA 1
ATOM 15548 C C . LEU F 1 251 ? -20.436 -24.051 5.633 1.00 78.58 250 LEU F C 1
ATOM 15549 O O . LEU F 1 251 ? -20.988 -23.653 4.608 1.00 78.58 250 LEU F O 1
ATOM 15554 N N . ILE F 1 252 ? -20.651 -23.508 6.823 1.00 74.11 251 ILE F N 1
ATOM 15555 C CA . ILE F 1 252 ? -21.569 -22.392 6.973 1.00 74.11 251 ILE F CA 1
ATOM 15556 C C . ILE F 1 252 ? -21.164 -21.516 8.152 1.00 74.11 251 ILE F C 1
ATOM 15557 O O . ILE F 1 252 ? -20.849 -22.011 9.235 1.00 74.11 251 ILE F O 1
ATOM 15562 N N . GLY F 1 253 ? -21.145 -20.208 7.925 1.00 64.14 252 GLY F N 1
ATOM 15563 C CA . GLY F 1 253 ? -20.762 -19.273 8.962 1.00 64.14 252 GLY F CA 1
ATOM 15564 C C . GLY F 1 253 ? -21.935 -18.909 9.846 1.00 64.14 252 GLY F C 1
ATOM 15565 O O . GLY F 1 253 ? -23.088 -19.013 9.429 1.00 64.14 252 GLY F O 1
ATOM 15566 N N . THR F 1 254 ? -21.637 -18.498 11.074 1.00 87.81 253 THR F N 1
ATOM 15567 C CA . THR F 1 254 ? -22.653 -17.959 11.964 1.00 87.81 253 THR F CA 1
ATOM 15568 C C . THR F 1 254 ? -23.229 -16.740 11.262 1.00 87.81 253 THR F C 1
ATOM 15569 O O . THR F 1 254 ? -24.439 -16.517 11.251 1.00 87.81 253 THR F O 1
ATOM 15573 N N . SER F 1 255 ? -22.330 -15.965 10.667 1.00 107.51 254 SER F N 1
ATOM 15574 C CA . SER F 1 255 ? -22.683 -14.879 9.767 1.00 107.51 254 SER F CA 1
ATOM 15575 C C . SER F 1 255 ? -21.457 -14.587 8.917 1.00 107.51 254 SER F C 1
ATOM 15576 O O . SER F 1 255 ? -20.329 -14.752 9.384 1.00 107.51 254 SER F O 1
ATOM 15579 N N . ASP F 1 256 ? -21.680 -14.169 7.673 1.00 86.86 255 ASP F N 1
ATOM 15580 C CA . ASP F 1 256 ? -20.593 -13.818 6.759 1.00 86.86 255 ASP F CA 1
ATOM 15581 C C . ASP F 1 256 ? -19.647 -14.997 6.501 1.00 86.86 255 ASP F C 1
ATOM 15582 O O . ASP F 1 256 ? -20.007 -15.945 5.803 1.00 86.86 255 ASP F O 1
ATOM 15587 N N . LYS F 1 257 ? -18.448 -14.938 7.074 1.00 95.24 256 LYS F N 1
ATOM 15588 C CA . LYS F 1 257 ? -17.424 -15.953 6.829 1.00 95.24 256 LYS F CA 1
ATOM 15589 C C . LYS F 1 257 ? -17.644 -17.226 7.644 1.00 95.24 256 LYS F C 1
ATOM 15590 O O . LYS F 1 257 ? -18.079 -17.165 8.794 1.00 95.24 256 LYS F O 1
ATOM 15596 N N . PRO F 1 258 ? -17.340 -18.389 7.044 1.00 77.85 257 PRO F N 1
ATOM 15597 C CA . PRO F 1 258 ? -17.407 -19.676 7.746 1.00 77.85 257 PRO F CA 1
ATOM 15598 C C . PRO F 1 258 ? -16.171 -19.919 8.612 1.00 77.85 257 PRO F C 1
ATOM 15599 O O . PRO F 1 258 ? -15.047 -19.682 8.168 1.00 77.85 257 PRO F O 1
ATOM 15603 N N . TYR F 1 259 ? -16.385 -20.387 9.837 1.00 64.15 258 TYR F N 1
ATOM 15604 C CA . TYR F 1 259 ? -15.288 -20.633 10.769 1.00 64.15 258 TYR F CA 1
ATOM 15605 C C . TYR F 1 259 ? -14.968 -22.117 10.906 1.00 64.15 258 TYR F C 1
ATOM 15606 O O . TYR F 1 259 ? -15.835 -22.971 10.724 1.00 64.15 258 TYR F O 1
ATOM 15615 N N . VAL F 1 260 ? -13.716 -22.414 11.235 1.00 54.62 259 VAL F N 1
ATOM 15616 C CA . VAL F 1 260 ? -13.263 -23.794 11.336 1.00 54.62 259 VAL F CA 1
ATOM 15617 C C . VAL F 1 260 ? -12.329 -23.984 12.533 1.00 54.62 259 VAL F C 1
ATOM 15618 O O . VAL F 1 260 ? -11.676 -23.041 12.985 1.00 54.62 259 VAL F O 1
ATOM 15622 N N . TYR F 1 261 ? -12.288 -25.205 13.056 1.00 65.53 260 TYR F N 1
ATOM 15623 C CA . TYR F 1 261 ? -11.410 -25.536 14.172 1.00 65.53 260 TYR F CA 1
ATOM 15624 C C . TYR F 1 261 ? -10.378 -26.564 13.730 1.00 65.53 260 TYR F C 1
ATOM 15625 O O . TYR F 1 261 ? -10.704 -27.510 13.014 1.00 65.53 260 TYR F O 1
ATOM 15634 N N . THR F 1 262 ? -9.131 -26.375 14.149 1.00 55.89 261 THR F N 1
ATOM 15635 C CA . THR F 1 262 ? -8.079 -27.336 13.837 1.00 55.89 261 THR F CA 1
ATOM 15636 C C . THR F 1 262 ? -7.342 -27.779 15.095 1.00 55.89 261 THR F C 1
ATOM 15637 O O . THR F 1 262 ? -7.061 -26.972 15.982 1.00 55.89 261 THR F O 1
ATOM 15641 N N . ASP F 1 263 ? -7.040 -29.071 15.167 1.00 74.35 262 ASP F N 1
ATOM 15642 C CA . ASP F 1 263 ? -6.218 -29.608 16.240 1.00 74.35 262 ASP F CA 1
ATOM 15643 C C . ASP F 1 263 ? -4.807 -29.826 15.714 1.00 74.35 262 ASP F C 1
ATOM 15644 O O . ASP F 1 263 ? -4.616 -30.437 14.663 1.00 74.35 262 ASP F O 1
ATOM 15649 N N . VAL F 1 264 ? -3.821 -29.319 16.443 1.00 69.73 263 VAL F N 1
ATOM 15650 C CA . VAL F 1 264 ? -2.445 -29.318 15.963 1.00 69.73 263 VAL F CA 1
ATOM 15651 C C . VAL F 1 264 ? -1.502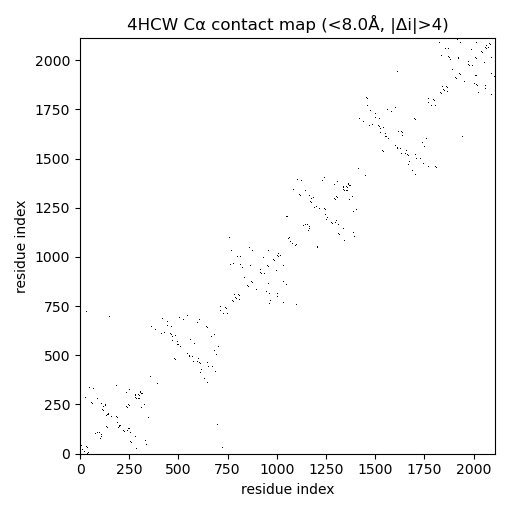 -30.086 16.883 1.00 69.73 263 VAL F C 1
ATOM 15652 O O . VAL F 1 264 ? -1.434 -29.819 18.083 1.00 69.73 263 VAL F O 1
ATOM 15656 N N . LEU F 1 265 ? -0.778 -31.043 16.310 1.00 84.05 264 LEU F N 1
ATOM 15657 C CA . LEU F 1 265 ? 0.237 -31.788 17.045 1.00 84.05 264 LEU F CA 1
ATOM 15658 C C . LEU F 1 265 ? 1.526 -30.979 17.134 1.00 84.05 264 LEU F C 1
ATOM 15659 O O . LEU F 1 265 ? 2.197 -30.753 16.127 1.00 84.05 264 LEU F O 1
ATOM 15664 N N . ALA F 1 266 ? 1.867 -30.545 18.343 1.00 62.57 265 ALA F N 1
ATOM 15665 C CA . ALA F 1 266 ? 3.048 -29.717 18.554 1.00 62.57 265 ALA F CA 1
ATOM 15666 C C . ALA F 1 266 ? 4.093 -30.437 19.398 1.00 62.57 265 ALA F C 1
ATOM 15667 O O . ALA F 1 266 ? 3.803 -31.454 20.028 1.00 62.57 265 ALA F O 1
ATOM 15669 N N . LEU F 1 267 ? 5.310 -29.902 19.406 1.00 73.60 266 LEU F N 1
ATOM 15670 C CA . LEU F 1 267 ? 6.403 -30.488 20.172 1.00 73.60 266 LEU F CA 1
ATOM 15671 C C . LEU F 1 267 ? 6.844 -29.557 21.294 1.00 73.60 266 LEU F C 1
ATOM 15672 O O . LEU F 1 267 ? 6.767 -28.336 21.163 1.00 73.60 266 LEU F O 1
ATOM 15677 N N . ASN F 1 268 ? 7.306 -30.140 22.396 1.00 79.51 267 ASN F N 1
ATOM 15678 C CA . ASN F 1 268 ? 7.808 -29.358 23.519 1.00 79.51 267 ASN F CA 1
ATOM 15679 C C . ASN F 1 268 ? 9.052 -28.572 23.114 1.00 79.51 267 ASN F C 1
ATOM 15680 O O . ASN F 1 268 ? 9.838 -29.026 22.283 1.00 79.51 267 ASN F O 1
ATOM 15685 N N . SER F 1 269 ? 9.226 -27.393 23.703 1.00 94.55 268 SER F N 1
ATOM 15686 C CA . SER F 1 269 ? 10.334 -26.514 23.340 1.00 94.55 268 SER F CA 1
ATOM 15687 C C . SER F 1 269 ? 11.686 -27.048 23.808 1.00 94.55 268 SER F C 1
ATOM 15688 O O . SER F 1 269 ? 12.730 -26.656 23.285 1.00 94.55 268 SER F O 1
ATOM 15691 N N . ASN F 1 270 ? 11.666 -27.942 24.792 1.00 104.65 269 ASN F N 1
ATOM 15692 C CA . ASN F 1 270 ? 12.900 -28.505 25.329 1.00 104.65 269 ASN F CA 1
ATOM 15693 C C . ASN F 1 270 ? 13.137 -29.955 24.909 1.00 104.65 269 ASN F C 1
ATOM 15694 O O . ASN F 1 270 ? 13.359 -30.828 25.748 1.00 104.65 269 ASN F O 1
ATOM 15699 N N . LEU F 1 271 ? 13.091 -30.202 23.604 1.00 148.74 270 LEU F N 1
ATOM 15700 C CA . LEU F 1 271 ? 13.342 -31.534 23.068 1.00 148.74 270 LEU F CA 1
ATOM 15701 C C . LEU F 1 271 ? 14.701 -31.611 22.384 1.00 148.74 270 LEU F C 1
ATOM 15702 O O . LEU F 1 271 ? 15.028 -30.780 21.536 1.00 148.74 270 LEU F O 1
ATOM 15707 N N . CYS F 1 272 ? 15.490 -32.613 22.757 1.00 157.56 271 CYS F N 1
ATOM 15708 C CA . CYS F 1 272 ? 16.783 -32.843 22.125 1.00 157.56 271 CYS F CA 1
ATOM 15709 C C . CYS F 1 272 ? 16.591 -33.417 20.725 1.00 157.56 271 CYS F C 1
ATOM 15710 O O . CYS F 1 272 ? 15.533 -33.961 20.410 1.00 157.56 271 CYS F O 1
ATOM 15713 N N . ASP F 1 273 ? 17.618 -33.292 19.889 1.00 133.02 272 ASP F N 1
ATOM 15714 C CA . ASP F 1 273 ? 17.542 -33.738 18.500 1.00 133.02 272 ASP F CA 1
ATOM 15715 C C . ASP F 1 273 ? 17.345 -35.248 18.381 1.00 133.02 272 ASP F C 1
ATOM 15716 O O . ASP F 1 273 ? 16.793 -35.734 17.393 1.00 133.02 272 ASP F O 1
ATOM 15721 N N . GLU F 1 274 ? 17.801 -35.982 19.390 1.00 121.53 273 GLU F N 1
ATOM 15722 C CA . GLU F 1 274 ? 17.615 -37.428 19.437 1.00 121.53 273 GLU F CA 1
ATOM 15723 C C . GLU F 1 274 ? 16.138 -37.773 19.579 1.00 121.53 273 GLU F C 1
ATOM 15724 O O . GLU F 1 274 ? 15.621 -38.648 18.882 1.00 121.53 273 GLU F O 1
ATOM 15730 N N . LYS F 1 275 ? 15.464 -37.071 20.483 1.00 103.15 274 LYS F N 1
ATOM 15731 C CA . LYS F 1 275 ? 14.060 -37.327 20.779 1.00 103.15 274 LYS F CA 1
ATOM 15732 C C . LYS F 1 275 ? 13.146 -36.681 19.742 1.00 103.15 274 LYS F C 1
ATOM 15733 O O . LYS F 1 275 ? 11.994 -37.084 19.580 1.00 103.15 274 LYS F O 1
ATOM 15739 N N . GLN F 1 276 ? 13.667 -35.678 19.042 1.00 97.56 275 GLN F N 1
ATOM 15740 C CA . GLN F 1 276 ? 12.883 -34.951 18.051 1.00 97.56 275 GLN F CA 1
ATOM 15741 C C . GLN F 1 276 ? 12.612 -35.811 16.822 1.00 97.56 275 GLN F C 1
ATOM 15742 O O . GLN F 1 276 ? 11.514 -35.785 16.267 1.00 97.56 275 GLN F O 1
ATOM 15748 N N . LYS F 1 277 ? 13.617 -36.573 16.404 1.00 122.62 276 LYS F N 1
ATOM 15749 C CA . LYS F 1 277 ? 13.501 -37.433 15.230 1.00 122.62 276 LYS F CA 1
ATOM 15750 C C . LYS F 1 277 ? 12.500 -38.563 15.454 1.00 122.62 276 LYS F C 1
ATOM 15751 O O . LYS F 1 277 ? 11.891 -39.062 14.507 1.00 122.62 276 LYS F O 1
ATOM 15757 N N . VAL F 1 278 ? 12.334 -38.961 16.711 1.00 99.64 277 VAL F N 1
ATOM 15758 C CA . VAL F 1 278 ? 11.388 -40.011 17.065 1.00 99.64 277 VAL F CA 1
ATOM 15759 C C . VAL F 1 278 ? 9.973 -39.447 17.151 1.00 99.64 277 VAL F C 1
ATOM 15760 O O . VAL F 1 278 ? 9.010 -40.087 16.725 1.00 99.64 277 VAL F O 1
ATOM 15764 N N . ALA F 1 279 ? 9.859 -38.243 17.702 1.00 86.93 278 ALA F N 1
ATOM 15765 C CA . ALA F 1 279 ? 8.572 -37.571 17.833 1.00 86.93 278 ALA F CA 1
ATOM 15766 C C . ALA F 1 279 ? 7.935 -37.329 16.468 1.00 86.93 278 ALA F C 1
ATOM 15767 O O . ALA F 1 279 ? 6.744 -37.569 16.279 1.00 86.93 278 ALA F O 1
ATOM 15769 N N . VAL F 1 280 ? 8.740 -36.857 15.519 1.00 73.08 279 VAL F N 1
ATOM 15770 C CA . VAL F 1 280 ? 8.273 -36.623 14.157 1.00 73.08 279 VAL F CA 1
ATOM 15771 C C . VAL F 1 280 ? 7.842 -37.938 13.510 1.00 73.08 279 VAL F C 1
ATOM 15772 O O . VAL F 1 280 ? 6.887 -37.979 12.732 1.00 73.08 279 VAL F O 1
ATOM 15776 N N . GLU F 1 281 ? 8.544 -39.013 13.851 1.00 69.40 280 GLU F N 1
ATOM 15777 C CA . GLU F 1 281 ? 8.238 -40.331 13.307 1.00 69.40 280 GLU F CA 1
ATOM 15778 C C . GLU F 1 281 ? 6.920 -40.870 13.860 1.00 69.40 280 GLU F C 1
ATOM 15779 O O . GLU F 1 281 ? 6.174 -41.553 13.157 1.00 69.40 280 GLU F O 1
ATOM 15785 N N . VAL F 1 282 ? 6.637 -40.557 15.121 1.00 69.04 281 VAL F N 1
ATOM 15786 C CA . VAL F 1 282 ? 5.392 -40.978 15.755 1.00 69.04 281 VAL F CA 1
ATOM 15787 C C . VAL F 1 282 ? 4.215 -40.166 15.221 1.00 69.04 281 VAL F C 1
ATOM 15788 O O . VAL F 1 282 ? 3.157 -40.715 14.903 1.00 69.04 281 VAL F O 1
ATOM 15792 N N . ILE F 1 283 ? 4.413 -38.855 15.121 1.00 77.33 282 ILE F N 1
ATOM 15793 C CA . ILE F 1 283 ? 3.395 -37.955 14.594 1.00 77.33 282 ILE F CA 1
ATOM 15794 C C . ILE F 1 283 ? 3.040 -38.317 13.156 1.00 77.33 282 ILE F C 1
ATOM 15795 O O . ILE F 1 283 ? 1.872 -38.275 12.765 1.00 77.33 282 ILE F O 1
ATOM 15800 N N . LYS F 1 284 ? 4.053 -38.691 12.378 1.00 76.53 283 LYS F N 1
ATOM 15801 C CA . LYS F 1 284 ? 3.844 -39.094 10.992 1.00 76.53 283 LYS F CA 1
ATOM 15802 C C . LYS F 1 284 ? 2.926 -40.308 10.909 1.00 76.53 283 LYS F C 1
ATOM 15803 O O . LYS F 1 284 ? 2.093 -40.407 10.009 1.00 76.53 283 LYS F O 1
ATOM 15809 N N . ASN F 1 285 ? 3.076 -41.227 11.857 1.00 78.42 284 ASN F N 1
ATOM 15810 C CA . ASN F 1 285 ? 2.201 -42.389 11.924 1.00 78.42 284 ASN F CA 1
ATOM 15811 C C . ASN F 1 285 ? 0.772 -41.991 12.281 1.00 78.42 284 ASN F C 1
ATOM 15812 O O . ASN F 1 285 ? -0.186 -42.586 11.797 1.00 78.42 284 ASN F O 1
ATOM 15817 N N . LEU F 1 286 ? 0.634 -40.974 13.124 1.00 73.95 285 LEU F N 1
ATOM 15818 C CA . LEU F 1 286 ? -0.681 -40.486 13.525 1.00 73.95 285 LEU F CA 1
ATOM 15819 C C . LEU F 1 286 ? -1.448 -39.863 12.362 1.00 73.95 285 LEU F C 1
ATOM 15820 O O . LEU F 1 286 ? -2.678 -39.814 12.378 1.00 73.95 285 LEU F O 1
ATOM 15825 N N . LEU F 1 287 ? -0.721 -39.393 11.353 1.00 77.34 286 LEU F N 1
ATOM 15826 C CA . LEU F 1 287 ? -1.336 -38.652 10.257 1.00 77.34 286 LEU F CA 1
ATOM 15827 C C . LEU F 1 287 ? -1.322 -39.399 8.923 1.00 77.34 286 LEU F C 1
ATOM 15828 O O . LEU F 1 287 ? -2.008 -39.002 7.981 1.00 77.34 286 LEU F O 1
ATOM 15833 N N . THR F 1 288 ? -0.546 -40.475 8.839 1.00 102.22 287 THR F N 1
ATOM 15834 C CA . THR F 1 288 ? -0.397 -41.193 7.574 1.00 102.22 287 THR F CA 1
ATOM 15835 C C . THR F 1 288 ? -0.856 -42.651 7.618 1.00 102.22 287 THR F C 1
ATOM 15836 O O . THR F 1 288 ? -1.099 -43.253 6.573 1.00 102.22 287 THR F O 1
ATOM 15840 N N . ASN F 1 289 ? -0.968 -43.217 8.817 1.00 73.12 288 ASN F N 1
ATOM 15841 C CA . ASN F 1 289 ? -1.409 -44.602 8.959 1.00 73.12 288 ASN F CA 1
ATOM 15842 C C . ASN F 1 289 ? -2.813 -44.791 8.397 1.00 73.12 288 ASN F C 1
ATOM 15843 O O . ASN F 1 289 ? -3.773 -44.193 8.882 1.00 73.12 288 ASN F O 1
ATOM 15848 N N . THR F 1 290 ? -2.918 -45.629 7.371 1.00 72.74 289 THR F N 1
ATOM 15849 C CA . THR F 1 290 ? -4.183 -45.860 6.686 1.00 72.74 289 THR F CA 1
ATOM 15850 C C . THR F 1 290 ? -5.249 -46.441 7.612 1.00 72.74 289 THR F C 1
ATOM 15851 O O . THR F 1 290 ? -6.436 -46.158 7.452 1.00 72.74 289 THR F O 1
ATOM 15855 N N . LEU F 1 291 ? -4.825 -47.248 8.579 1.00 78.41 290 LEU F N 1
ATOM 15856 C CA . LEU F 1 291 ? -5.761 -47.851 9.521 1.00 78.41 290 LEU F CA 1
ATOM 15857 C C . LEU F 1 291 ? -6.324 -46.804 10.476 1.00 78.41 290 LEU F C 1
ATOM 15858 O O . LEU F 1 291 ? -7.513 -46.819 10.797 1.00 78.41 290 LEU F O 1
ATOM 15863 N N . VAL F 1 292 ? -5.462 -45.897 10.926 1.00 71.44 291 VAL F N 1
ATOM 15864 C CA . VAL F 1 292 ? -5.886 -44.799 11.786 1.00 71.44 291 VAL F CA 1
ATOM 15865 C C . VAL F 1 292 ? -6.865 -43.897 11.043 1.00 71.44 291 VAL F C 1
ATOM 15866 O O . VAL F 1 292 ? -7.906 -43.515 11.582 1.00 71.44 291 VAL F O 1
ATOM 15870 N N . LEU F 1 293 ? -6.529 -43.571 9.799 1.00 72.55 292 LEU F N 1
ATOM 15871 C CA . LEU F 1 293 ? -7.385 -42.737 8.964 1.00 72.55 292 LEU F CA 1
ATOM 15872 C C . LEU F 1 293 ? -8.737 -43.397 8.708 1.00 72.55 292 LEU F C 1
ATOM 15873 O O . LEU F 1 293 ? -9.774 -42.737 8.757 1.00 72.55 292 LEU F O 1
ATOM 15878 N N . ASP F 1 294 ? -8.719 -44.700 8.443 1.00 75.25 293 ASP F N 1
ATOM 15879 C CA . ASP F 1 294 ? -9.948 -45.446 8.189 1.00 75.25 293 ASP F CA 1
ATOM 15880 C C . ASP F 1 294 ? -10.840 -45.502 9.425 1.00 75.25 293 ASP F C 1
ATOM 15881 O O . ASP F 1 294 ? -12.061 -45.597 9.313 1.00 75.25 293 ASP F O 1
ATOM 15886 N N . LEU F 1 295 ? -10.224 -45.445 10.602 1.00 71.43 294 LEU F N 1
ATOM 15887 C CA . LEU F 1 295 ? -10.975 -45.420 11.851 1.00 71.43 294 LEU F CA 1
ATOM 15888 C C . LEU F 1 295 ? -11.592 -44.046 12.082 1.00 71.43 294 LEU F C 1
ATOM 15889 O O . LEU F 1 295 ? -12.711 -43.934 12.584 1.00 71.43 294 LEU F O 1
ATOM 15894 N N . LEU F 1 296 ? -10.856 -43.002 11.711 1.00 75.15 295 LEU F N 1
ATOM 15895 C CA . LEU F 1 296 ? -11.362 -41.638 11.793 1.00 75.15 295 LEU F CA 1
ATOM 15896 C C . LEU F 1 296 ? -12.559 -41.463 10.869 1.00 75.15 295 LEU F C 1
ATOM 15897 O O . LEU F 1 296 ? -13.460 -40.673 11.145 1.00 75.15 295 LEU F O 1
ATOM 15902 N N . GLY F 1 297 ? -12.561 -42.211 9.770 1.00 75.07 296 GLY F N 1
ATOM 15903 C CA . GLY F 1 297 ? -13.647 -42.160 8.811 1.00 75.07 296 GLY F CA 1
ATOM 15904 C C . GLY F 1 297 ? -14.912 -42.823 9.320 1.00 75.07 296 GLY F C 1
ATOM 15905 O O . GLY F 1 297 ? -15.989 -42.637 8.754 1.00 75.07 296 GLY F O 1
ATOM 15906 N N . LEU F 1 298 ? -14.781 -43.603 10.389 1.00 68.64 297 LEU F N 1
ATOM 15907 C CA . LEU F 1 298 ? -15.927 -44.277 10.987 1.00 68.64 297 LEU F CA 1
ATOM 15908 C C . LEU F 1 298 ? -16.632 -43.366 11.985 1.00 68.64 297 LEU F C 1
ATOM 15909 O O . LEU F 1 298 ? -17.837 -43.484 12.207 1.00 68.64 297 LEU F O 1
ATOM 15914 N N . GLY F 1 299 ? -15.870 -42.458 12.586 1.00 68.93 298 GLY F N 1
ATOM 15915 C CA . GLY F 1 299 ? -16.426 -41.493 13.515 1.00 68.93 298 GLY F CA 1
ATOM 15916 C C . GLY F 1 299 ? -16.711 -40.171 12.831 1.00 68.93 298 GLY F C 1
ATOM 15917 O O . GLY F 1 299 ? -17.066 -39.188 13.481 1.00 68.93 298 GLY F O 1
ATOM 15918 N N . LEU F 1 300 ? -16.558 -40.160 11.509 1.00 70.39 299 LEU F N 1
ATOM 15919 C CA . LEU F 1 300 ? -16.734 -38.955 10.699 1.00 70.39 299 LEU F CA 1
ATOM 15920 C C . LEU F 1 300 ? -15.829 -37.817 11.163 1.00 70.39 299 LEU F C 1
ATOM 15921 O O . LEU F 1 300 ? -16.211 -36.648 11.128 1.00 70.39 299 LEU F O 1
ATOM 15926 N N . THR F 1 301 ? -14.627 -38.176 11.601 1.00 60.09 300 THR F N 1
ATOM 15927 C CA . THR F 1 301 ? -13.625 -37.196 11.993 1.00 60.09 300 THR F CA 1
ATOM 15928 C C . THR F 1 301 ? -12.816 -36.795 10.766 1.00 60.09 300 THR F C 1
ATOM 15929 O O . THR F 1 301 ? -12.427 -37.646 9.966 1.00 60.09 300 THR F O 1
ATOM 15933 N N . LEU F 1 302 ? -12.570 -35.498 10.615 1.00 68.98 301 LEU F N 1
ATOM 15934 C CA . LEU F 1 302 ? -11.892 -34.989 9.431 1.00 68.98 301 LEU F CA 1
ATOM 15935 C C . LEU F 1 302 ? -10.401 -34.788 9.667 1.00 68.98 301 LEU F C 1
ATOM 15936 O O . LEU F 1 302 ? -10.007 -34.033 10.556 1.00 68.98 301 LEU F O 1
ATOM 15941 N N . PRO F 1 303 ? -9.564 -35.473 8.872 1.00 70.90 302 PRO F N 1
ATOM 15942 C CA . PRO F 1 303 ? -8.120 -35.219 8.879 1.00 70.90 302 PRO F CA 1
ATOM 15943 C C . PRO F 1 303 ? -7.840 -33.797 8.407 1.00 70.90 302 PRO F C 1
ATOM 15944 O O . PRO F 1 303 ? -8.596 -33.266 7.594 1.00 70.90 302 PRO F O 1
ATOM 15948 N N . ALA F 1 304 ? -6.770 -33.189 8.907 1.00 73.73 303 ALA F N 1
ATOM 15949 C CA . ALA F 1 304 ? -6.460 -31.803 8.572 1.00 73.73 303 ALA F CA 1
ATOM 15950 C C . ALA F 1 304 ? -5.781 -31.663 7.211 1.00 73.73 303 ALA F C 1
ATOM 15951 O O . ALA F 1 304 ? -5.978 -30.670 6.511 1.00 73.73 303 ALA F O 1
ATOM 15953 N N . ASN F 1 305 ? -4.982 -32.659 6.840 1.00 72.37 304 ASN F N 1
ATOM 15954 C CA . ASN F 1 305 ? -4.240 -32.618 5.583 1.00 72.37 304 ASN F CA 1
ATOM 15955 C C . ASN F 1 305 ? -5.079 -33.047 4.384 1.00 72.37 304 ASN F C 1
ATOM 15956 O O . ASN F 1 305 ? -6.045 -33.795 4.528 1.00 72.37 304 ASN F O 1
ATOM 15961 N N . LYS F 1 306 ? -4.702 -32.569 3.202 1.00 86.07 305 LYS F N 1
ATOM 15962 C CA . LYS F 1 306 ? -5.429 -32.887 1.977 1.00 86.07 305 LYS F CA 1
ATOM 15963 C C . LYS F 1 306 ? -5.347 -34.371 1.632 1.00 86.07 305 LYS F C 1
ATOM 15964 O O . LYS F 1 306 ? -6.264 -34.926 1.025 1.00 86.07 305 LYS F O 1
ATOM 15970 N N . ASN F 1 307 ? -4.247 -35.008 2.021 1.00 78.71 306 ASN F N 1
ATOM 15971 C CA . ASN F 1 307 ? -4.066 -36.435 1.778 1.00 78.71 306 ASN F CA 1
ATOM 15972 C C . ASN F 1 307 ? -5.065 -37.279 2.563 1.00 78.71 306 ASN F C 1
ATOM 15973 O O . ASN F 1 307 ? -5.667 -38.207 2.023 1.00 78.71 306 ASN F O 1
ATOM 15978 N N . GLY F 1 308 ? -5.237 -36.946 3.838 1.00 66.29 307 GLY F N 1
ATOM 15979 C CA . GLY F 1 308 ? -6.166 -37.658 4.695 1.00 66.29 307 GLY F CA 1
ATOM 15980 C C . GLY F 1 308 ? -7.606 -37.470 4.263 1.00 66.29 307 GLY F C 1
ATOM 15981 O O . GLY F 1 308 ? -8.407 -38.404 4.319 1.00 66.29 307 GLY F O 1
ATOM 15982 N N . ILE F 1 309 ? -7.937 -36.257 3.829 1.00 70.80 308 ILE F N 1
ATOM 15983 C CA . ILE F 1 309 ? -9.285 -35.953 3.366 1.00 70.80 308 ILE F CA 1
ATOM 15984 C C . ILE F 1 309 ? -9.600 -36.716 2.085 1.00 70.80 308 ILE F C 1
ATOM 15985 O O . ILE F 1 309 ? -10.658 -37.333 1.964 1.00 70.80 308 ILE F O 1
ATOM 15990 N N . ALA F 1 310 ? -8.670 -36.675 1.136 1.00 83.92 309 ALA F N 1
ATOM 15991 C CA . ALA F 1 310 ? -8.836 -37.371 -0.135 1.00 83.92 309 ALA F CA 1
ATOM 15992 C C . ALA F 1 310 ? -8.883 -38.882 0.063 1.00 83.92 309 ALA F C 1
ATOM 15993 O O . ALA F 1 310 ? -9.551 -39.593 -0.687 1.00 83.92 309 ALA F O 1
ATOM 15995 N N . HIS F 1 311 ? -8.171 -39.363 1.079 1.00 79.13 310 HIS F N 1
ATOM 15996 C CA . HIS F 1 311 ? -8.145 -40.786 1.403 1.00 79.13 310 HIS F CA 1
ATOM 15997 C C . HIS F 1 311 ? -9.535 -41.300 1.763 1.00 79.13 310 HIS F C 1
ATOM 15998 O O . HIS F 1 311 ? -9.965 -42.348 1.283 1.00 79.13 310 HIS F O 1
ATOM 16005 N N . LEU F 1 312 ? -10.233 -40.552 2.611 1.00 72.23 311 LEU F N 1
ATOM 16006 C CA . LEU F 1 312 ? -11.564 -40.942 3.061 1.00 72.23 311 LEU F CA 1
ATOM 16007 C C . LEU F 1 312 ? -12.642 -40.498 2.077 1.00 72.23 311 LEU F C 1
ATOM 16008 O O . LEU F 1 312 ? -13.784 -40.952 2.147 1.00 72.23 311 LEU F O 1
ATOM 16013 N N . ALA F 1 313 ? -12.272 -39.611 1.159 1.00 89.01 312 ALA F N 1
ATOM 16014 C CA . ALA F 1 313 ? -13.204 -39.121 0.150 1.00 89.01 312 ALA F CA 1
ATOM 16015 C C . ALA F 1 313 ? -13.445 -40.170 -0.931 1.00 89.01 312 ALA F C 1
ATOM 16016 O O . ALA F 1 313 ? -14.478 -40.158 -1.602 1.00 89.01 312 ALA F O 1
ATOM 16018 N N . LYS F 1 314 ? -12.487 -41.076 -1.093 1.00 86.03 313 LYS F N 1
ATOM 16019 C CA . LYS F 1 314 ? -12.588 -42.128 -2.097 1.00 86.03 313 LYS F CA 1
ATOM 16020 C C . LYS F 1 314 ? -13.627 -43.178 -1.714 1.00 86.03 313 LYS F C 1
ATOM 16021 O O . LYS F 1 314 ? -14.107 -43.926 -2.566 1.00 86.03 313 LYS F O 1
ATOM 16027 N N . SER F 1 315 ? -13.975 -43.227 -0.432 1.00 87.87 314 SER F N 1
ATOM 16028 C CA . SER F 1 315 ? -14.886 -44.249 0.070 1.00 87.87 314 SER F CA 1
ATOM 16029 C C . SER F 1 315 ? -16.167 -43.665 0.656 1.00 87.87 314 SER F C 1
ATOM 16030 O O . SER F 1 315 ? -17.010 -44.400 1.170 1.00 87.87 314 SER F O 1
ATOM 16033 N N . SER F 1 316 ? -16.316 -42.346 0.581 1.00 93.70 315 SER F N 1
ATOM 16034 C CA . SER F 1 316 ? -17.482 -41.693 1.167 1.00 93.70 315 SER F CA 1
ATOM 16035 C C . SER F 1 316 ? -17.858 -40.396 0.457 1.00 93.70 315 SER F C 1
ATOM 16036 O O . SER F 1 316 ? -16.999 -39.565 0.162 1.00 93.70 315 SER F O 1
ATOM 16039 N N . ASN F 1 317 ? -19.149 -40.232 0.189 1.00 92.32 316 ASN F N 1
ATOM 16040 C CA . ASN F 1 317 ? -19.660 -39.005 -0.409 1.00 92.32 316 ASN F CA 1
ATOM 16041 C C . ASN F 1 317 ? -19.679 -37.870 0.611 1.00 92.32 316 ASN F C 1
ATOM 16042 O O . ASN F 1 317 ? -19.597 -36.694 0.251 1.00 92.32 316 ASN F O 1
ATOM 16047 N N . PHE F 1 318 ? -19.786 -38.240 1.884 1.00 81.50 317 PHE F N 1
ATOM 16048 C CA . PHE F 1 318 ? -19.760 -37.282 2.983 1.00 81.50 317 PHE F CA 1
ATOM 16049 C C . PHE F 1 318 ? -18.468 -36.474 2.955 1.00 81.50 317 PHE F C 1
ATOM 16050 O O . PHE F 1 318 ? -18.489 -35.244 3.016 1.00 81.50 317 PHE F O 1
ATOM 16058 N N . TYR F 1 319 ? -17.345 -37.176 2.858 1.00 61.09 318 TYR F N 1
ATOM 16059 C CA . TYR F 1 319 ? -16.040 -36.531 2.796 1.00 61.09 318 TYR F CA 1
ATOM 16060 C C . TYR F 1 319 ? -15.825 -35.846 1.453 1.00 61.09 318 TYR F C 1
ATOM 16061 O O . TYR F 1 319 ? -15.033 -34.909 1.345 1.00 61.09 318 TYR F O 1
ATOM 16070 N N . ALA F 1 320 ? -16.532 -36.319 0.432 1.00 92.89 319 ALA F N 1
ATOM 16071 C CA . ALA F 1 320 ? -16.442 -35.728 -0.896 1.00 92.89 319 ALA F CA 1
ATOM 16072 C C . ALA F 1 320 ? -17.076 -34.341 -0.911 1.00 92.89 319 ALA F C 1
ATOM 16073 O O . ALA F 1 320 ? -16.554 -33.418 -1.536 1.00 92.89 319 ALA F O 1
ATOM 16075 N N . GLN F 1 321 ? -18.202 -34.203 -0.218 1.00 89.70 320 GLN F N 1
ATOM 16076 C CA . GLN F 1 321 ? -18.881 -32.917 -0.114 1.00 89.70 320 GLN F CA 1
ATOM 16077 C C . GLN F 1 321 ? -18.031 -31.906 0.644 1.00 89.70 320 GLN F C 1
ATOM 16078 O O . GLN F 1 321 ? -17.957 -30.736 0.270 1.00 89.70 320 GLN F O 1
ATOM 16084 N N . LEU F 1 322 ? -17.389 -32.365 1.713 1.00 74.29 321 LEU F N 1
ATOM 16085 C CA . LEU F 1 322 ? -16.582 -31.488 2.551 1.00 74.29 321 LEU F CA 1
ATOM 16086 C C . LEU F 1 322 ? -15.284 -31.082 1.862 1.00 74.29 321 LEU F C 1
ATOM 16087 O O . LEU F 1 322 ? -14.809 -29.961 2.036 1.00 74.29 321 LEU F O 1
ATOM 16092 N N . SER F 1 323 ? -14.715 -31.994 1.080 1.00 77.49 322 SER F N 1
ATOM 16093 C CA . SER F 1 323 ? -13.503 -31.692 0.329 1.00 77.49 322 SER F CA 1
ATOM 16094 C C . SER F 1 323 ? -13.812 -30.663 -0.749 1.00 77.49 322 SER F C 1
ATOM 16095 O O . SER F 1 323 ? -13.003 -29.779 -1.031 1.00 77.49 322 SER F O 1
ATOM 16098 N N . GLN F 1 324 ? -14.992 -30.790 -1.348 1.00 90.60 323 GLN F N 1
ATOM 16099 C CA . GLN F 1 324 ? -15.470 -29.825 -2.329 1.00 90.60 323 GLN F CA 1
ATOM 16100 C C . GLN F 1 324 ? -15.688 -28.476 -1.659 1.00 90.60 323 GLN F C 1
ATOM 16101 O O . GLN F 1 324 ? -15.395 -27.426 -2.232 1.00 90.60 323 GLN F O 1
ATOM 16107 N N . GLN F 1 325 ? -16.198 -28.517 -0.433 1.00 66.72 324 GLN F N 1
ATOM 16108 C CA . GLN F 1 325 ? -16.499 -27.308 0.319 1.00 66.72 324 GLN F CA 1
ATOM 16109 C C . GLN F 1 325 ? -15.221 -26.589 0.734 1.00 66.72 324 GLN F C 1
ATOM 16110 O O . GLN F 1 325 ? -15.111 -25.371 0.596 1.00 66.72 324 GLN F O 1
ATOM 16116 N N . PHE F 1 326 ? -14.258 -27.351 1.243 1.00 64.34 325 PHE F N 1
ATOM 16117 C CA . PHE F 1 326 ? -12.991 -26.792 1.705 1.00 64.34 325 PHE F CA 1
ATOM 16118 C C . PHE F 1 326 ? -12.189 -26.171 0.565 1.00 64.34 325 PHE F C 1
ATOM 16119 O O . PHE F 1 326 ? -11.592 -25.107 0.726 1.00 64.34 325 PHE F O 1
ATOM 16127 N N . ASP F 1 327 ? -12.176 -26.842 -0.583 1.00 112.42 326 ASP F N 1
ATOM 16128 C CA . ASP F 1 327 ? -11.425 -26.367 -1.742 1.00 112.42 326 ASP F CA 1
ATOM 16129 C C . ASP F 1 327 ? -11.996 -25.070 -2.305 1.00 112.42 326 ASP F C 1
ATOM 16130 O O . ASP F 1 327 ? -11.251 -24.179 -2.713 1.00 112.42 326 ASP F O 1
ATOM 16135 N N . ALA F 1 328 ? -13.321 -24.969 -2.321 1.00 89.12 327 ALA F N 1
ATOM 16136 C CA . ALA F 1 328 ? -13.995 -23.810 -2.897 1.00 89.12 327 ALA F CA 1
ATOM 16137 C C . ALA F 1 328 ? -13.889 -22.575 -2.007 1.00 89.12 327 ALA F C 1
ATOM 16138 O O . ALA F 1 328 ? -13.427 -21.521 -2.445 1.00 89.12 327 ALA F O 1
ATOM 16140 N N . LYS F 1 329 ? -14.316 -22.713 -0.757 1.00 73.33 328 LYS F N 1
ATOM 16141 C CA . LYS F 1 329 ? -14.357 -21.586 0.167 1.00 73.33 328 LYS F CA 1
ATOM 16142 C C . LYS F 1 329 ? -13.057 -21.454 0.951 1.00 73.33 328 LYS F C 1
ATOM 16143 O O . LYS F 1 329 ? -13.054 -20.947 2.070 1.00 73.33 328 LYS F O 1
ATOM 16149 N N . GLU F 1 330 ? -11.959 -21.905 0.354 1.00 71.92 329 GLU F N 1
ATOM 16150 C CA . GLU F 1 330 ? -10.661 -21.941 1.025 1.00 71.92 329 GLU F CA 1
ATOM 16151 C C . GLU F 1 330 ? -10.203 -20.579 1.554 1.00 71.92 329 GLU F C 1
ATOM 16152 O O . GLU F 1 330 ? -9.642 -20.487 2.647 1.00 71.92 329 GLU F O 1
ATOM 16158 N N . SER F 1 331 ? -10.449 -19.527 0.781 1.00 93.12 330 SER F N 1
ATOM 16159 C CA . SER F 1 331 ? -10.015 -18.186 1.161 1.00 93.12 330 SER F CA 1
ATOM 16160 C C . SER F 1 331 ? -11.009 -17.498 2.094 1.00 93.12 330 SER F C 1
ATOM 16161 O O . SER F 1 331 ? -10.708 -16.456 2.675 1.00 93.12 330 SER F O 1
ATOM 16164 N N . GLU F 1 332 ? -12.191 -18.088 2.237 1.00 84.25 331 GLU F N 1
ATOM 16165 C CA . GLU F 1 332 ? -13.249 -17.493 3.047 1.00 84.25 331 GLU F CA 1
ATOM 16166 C C . GLU F 1 332 ? -13.251 -18.037 4.475 1.00 84.25 331 GLU F C 1
ATOM 16167 O O . GLU F 1 332 ? -13.827 -17.429 5.378 1.00 84.25 331 GLU F O 1
ATOM 16173 N N . VAL F 1 333 ? -12.605 -19.182 4.670 1.00 83.15 332 VAL F N 1
ATOM 16174 C CA . VAL F 1 333 ? -12.584 -19.846 5.970 1.00 83.15 332 VAL F CA 1
ATOM 16175 C C . VAL F 1 333 ? -11.796 -19.051 7.011 1.00 83.15 332 VAL F C 1
ATOM 16176 O O . VAL F 1 333 ? -10.701 -18.562 6.735 1.00 83.15 332 VAL F O 1
ATOM 16180 N N . ARG F 1 334 ? -12.368 -18.921 8.205 1.00 67.96 333 ARG F N 1
ATOM 16181 C CA . ARG F 1 334 ? -11.716 -18.214 9.302 1.00 67.96 333 ARG F CA 1
ATOM 16182 C C . ARG F 1 334 ? -11.411 -19.146 10.473 1.00 67.96 333 ARG F C 1
ATOM 16183 O O . ARG F 1 334 ? -12.076 -20.164 10.658 1.00 67.96 333 ARG F O 1
ATOM 16191 N N . VAL F 1 335 ? -10.396 -18.792 11.256 1.00 64.89 334 VAL F N 1
ATOM 16192 C CA . VAL F 1 335 ? -10.025 -19.561 12.440 1.00 64.89 334 VAL F CA 1
ATOM 16193 C C . VAL F 1 335 ? -9.813 -18.640 13.638 1.00 64.89 334 VAL F C 1
ATOM 16194 O O . VAL F 1 335 ? -8.886 -17.830 13.651 1.00 64.89 334 VAL F O 1
ATOM 16198 N N . LEU F 1 336 ? -10.675 -18.769 14.642 1.00 67.60 335 LEU F N 1
ATOM 16199 C CA . LEU F 1 336 ? -10.590 -17.943 15.843 1.00 67.60 335 LEU F CA 1
ATOM 16200 C C . LEU F 1 336 ? -9.485 -18.433 16.776 1.00 67.60 335 LEU F C 1
ATOM 16201 O O . LEU F 1 336 ? -9.459 -19.603 17.159 1.00 67.60 335 LEU F O 1
ATOM 16206 N N . ARG F 1 337 ? -8.572 -17.534 17.135 1.00 54.66 336 ARG F N 1
ATOM 16207 C CA . ARG F 1 337 ? -7.436 -17.880 17.988 1.00 54.66 336 ARG F CA 1
ATOM 16208 C C . ARG F 1 337 ? -7.244 -16.858 19.108 1.00 54.66 336 ARG F C 1
ATOM 16209 O O . ARG F 1 337 ? -7.641 -15.700 18.978 1.00 54.66 336 ARG F O 1
ATOM 16217 N N . CYS F 1 338 ? -6.623 -17.290 20.202 1.00 55.70 337 CYS F N 1
ATOM 16218 C CA . CYS F 1 338 ? -6.424 -16.428 21.363 1.00 55.70 337 CYS F CA 1
ATOM 16219 C C . CYS F 1 338 ? -4.952 -16.064 21.550 1.00 55.70 337 CYS F C 1
ATOM 16220 O O . CYS F 1 338 ? -4.085 -16.939 21.576 1.00 55.70 337 CYS F O 1
ATOM 16223 N N . VAL F 1 339 ? -4.679 -14.769 21.688 1.00 71.89 338 VAL F N 1
ATOM 16224 C CA . VAL F 1 339 ? -3.306 -14.272 21.765 1.00 71.89 338 VAL F CA 1
ATOM 16225 C C . VAL F 1 339 ? -2.683 -14.408 23.154 1.00 71.89 338 VAL F C 1
ATOM 16226 O O . VAL F 1 339 ? -1.600 -14.975 23.299 1.00 71.89 338 VAL F O 1
ATOM 16230 N N . ASP F 1 340 ? -3.362 -13.886 24.171 1.00 80.77 339 ASP F N 1
ATOM 16231 C CA . ASP F 1 340 ? -2.809 -13.882 25.524 1.00 80.77 339 ASP F CA 1
ATOM 16232 C C . ASP F 1 340 ? -3.774 -14.387 26.597 1.00 80.77 339 ASP F C 1
ATOM 16233 O O . ASP F 1 340 ? -3.725 -13.935 27.740 1.00 80.77 339 ASP F O 1
ATOM 16238 N N . PHE F 1 341 ? -4.644 -15.321 26.231 1.00 70.33 340 PHE F N 1
ATOM 16239 C CA . PHE F 1 341 ? -5.555 -15.927 27.199 1.00 70.33 340 PHE F CA 1
ATOM 16240 C C . PHE F 1 341 ? -5.979 -17.331 26.776 1.00 70.33 340 PHE F C 1
ATOM 16241 O O . PHE F 1 341 ? -5.679 -17.771 25.667 1.00 70.33 340 PHE F O 1
ATOM 16249 N N . ALA F 1 342 ? -6.674 -18.031 27.667 1.00 60.66 341 ALA F N 1
ATOM 16250 C CA . ALA F 1 342 ? -7.078 -19.407 27.403 1.00 60.66 341 ALA F CA 1
ATOM 16251 C C . ALA F 1 342 ? -8.453 -19.739 27.978 1.00 60.66 341 ALA F C 1
ATOM 16252 O O . ALA F 1 342 ? -9.397 -18.964 27.839 1.00 60.66 341 ALA F O 1
ATOM 16254 N N . ASN F 1 343 ? -8.553 -20.895 28.629 1.00 70.75 342 ASN F N 1
ATOM 16255 C CA . ASN F 1 343 ? -9.836 -21.424 29.087 1.00 70.75 342 ASN F CA 1
ATOM 16256 C C . ASN F 1 343 ? -10.533 -20.603 30.167 1.00 70.75 342 ASN F C 1
ATOM 16257 O O . ASN F 1 343 ? -11.756 -20.464 30.153 1.00 70.75 342 ASN F O 1
ATOM 16262 N N . LYS F 1 344 ? -9.754 -20.075 31.105 1.00 67.19 343 LYS F N 1
ATOM 16263 C CA . LYS F 1 344 ? -10.301 -19.283 32.199 1.00 67.19 343 LYS F CA 1
ATOM 16264 C C . LYS F 1 344 ? -11.049 -18.064 31.668 1.00 67.19 343 LYS F C 1
ATOM 16265 O O . LYS F 1 344 ? -12.204 -17.830 32.023 1.00 67.19 343 LYS F O 1
ATOM 16271 N N . GLU F 1 345 ? -10.387 -17.302 30.803 1.00 62.69 344 GLU F N 1
ATOM 16272 C CA . GLU F 1 345 ? -10.972 -16.088 30.245 1.00 62.69 344 GLU F CA 1
ATOM 16273 C C . GLU F 1 345 ? -12.147 -16.384 29.312 1.00 62.69 344 GLU F C 1
ATOM 16274 O O . GLU F 1 345 ? -13.097 -15.606 29.238 1.00 62.69 344 GLU F O 1
ATOM 16280 N N . VAL F 1 346 ? -12.079 -17.508 28.604 1.00 60.74 345 VAL F N 1
ATOM 16281 C CA . VAL F 1 346 ? -13.162 -17.921 27.715 1.00 60.74 345 VAL F CA 1
ATOM 16282 C C . VAL F 1 346 ? -14.430 -18.241 28.502 1.00 60.74 345 VAL F C 1
ATOM 16283 O O . VAL F 1 346 ? -15.518 -17.778 28.161 1.00 60.74 345 VAL F O 1
ATOM 16287 N N . LYS F 1 347 ? -14.282 -19.028 29.562 1.00 67.20 346 LYS F N 1
ATOM 16288 C CA . LYS F 1 347 ? -15.420 -19.401 30.392 1.00 67.20 346 LYS F CA 1
ATOM 16289 C C . LYS F 1 347 ? -15.959 -18.207 31.175 1.00 67.20 346 LYS F C 1
ATOM 16290 O O . LYS F 1 347 ? -17.133 -18.176 31.540 1.00 67.20 346 LYS F O 1
ATOM 16296 N N . ASN F 1 348 ? -15.099 -17.223 31.422 1.00 76.47 347 ASN F N 1
ATOM 16297 C CA . ASN F 1 348 ? -15.521 -15.991 32.081 1.00 76.47 347 ASN F CA 1
ATOM 16298 C C . ASN F 1 348 ? -16.188 -15.018 31.115 1.00 76.47 347 ASN F C 1
ATOM 16299 O O . ASN F 1 348 ? -17.058 -14.241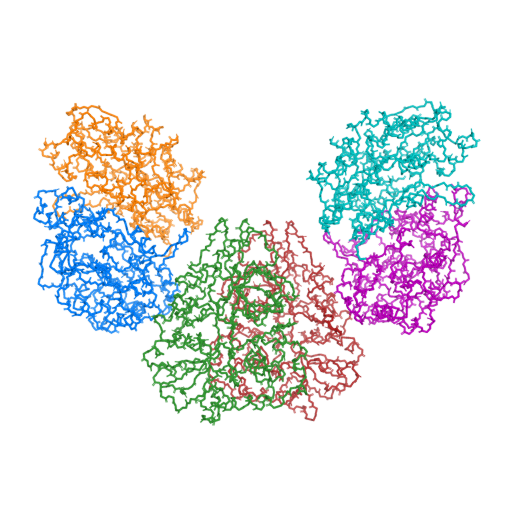 31.507 1.00 76.47 347 ASN F O 1
ATOM 16304 N N . CYS F 1 349 ? -15.776 -15.062 29.852 1.00 62.58 348 CYS F N 1
ATOM 16305 C CA . CYS F 1 349 ? -16.373 -14.214 28.829 1.00 62.58 348 CYS F CA 1
ATOM 16306 C C . CYS F 1 349 ? -17.782 -14.688 28.493 1.00 62.58 348 CYS F C 1
ATOM 16307 O O . CYS F 1 349 ? -18.681 -13.880 28.263 1.00 62.58 348 CYS F O 1
ATOM 16310 N N . ALA F 1 350 ? -17.967 -16.004 28.465 1.00 69.55 349 ALA F N 1
ATOM 16311 C CA . ALA F 1 350 ? -19.275 -16.585 28.188 1.00 69.55 349 ALA F CA 1
ATOM 16312 C C . ALA F 1 350 ? -20.242 -16.294 29.328 1.00 69.55 349 ALA F C 1
ATOM 16313 O O . ALA F 1 350 ? -21.444 -16.148 29.114 1.00 69.55 349 ALA F O 1
ATOM 16315 N N . GLY F 1 351 ? -19.706 -16.212 30.541 1.00 74.06 350 GLY F N 1
ATOM 16316 C CA . GLY F 1 351 ? -20.511 -15.915 31.711 1.00 74.06 350 GLY F CA 1
ATOM 16317 C C . GLY F 1 351 ? -21.071 -14.507 31.677 1.00 74.06 350 GLY F C 1
ATOM 16318 O O . GLY F 1 351 ? -22.157 -14.245 32.193 1.00 74.06 350 GLY F O 1
ATOM 16319 N N . VAL F 1 352 ? -20.323 -13.597 31.063 1.00 67.39 351 VAL F N 1
ATOM 16320 C CA . VAL F 1 352 ? -20.757 -12.216 30.909 1.00 67.39 351 VAL F CA 1
ATOM 16321 C C . VAL F 1 352 ? -21.838 -12.112 29.836 1.00 67.39 351 VAL F C 1
ATOM 16322 O O . VAL F 1 352 ? -22.785 -11.334 29.963 1.00 67.39 351 VAL F O 1
ATOM 16326 N N . LEU F 1 353 ? -21.699 -12.917 28.788 1.00 63.99 352 LEU F N 1
ATOM 16327 C CA . LEU F 1 353 ? -22.604 -12.867 27.642 1.00 63.99 352 LEU F CA 1
ATOM 16328 C C . LEU F 1 353 ? -23.957 -13.519 27.902 1.00 63.99 352 LEU F C 1
ATOM 16329 O O . LEU F 1 353 ? -24.988 -13.008 27.466 1.00 63.99 352 LEU F O 1
ATOM 16334 N N . ARG F 1 354 ? -23.945 -14.647 28.607 1.00 61.81 353 ARG F N 1
ATOM 16335 C CA . ARG F 1 354 ? -25.155 -15.445 28.840 1.00 61.81 353 ARG F CA 1
ATOM 16336 C C . ARG F 1 354 ? -26.422 -14.703 29.311 1.00 61.81 353 ARG F C 1
ATOM 16337 O O . ARG F 1 354 ? -27.514 -15.015 28.835 1.00 61.81 353 ARG F O 1
ATOM 16345 N N . PRO F 1 355 ? -26.292 -13.739 30.245 1.00 71.63 354 PRO F N 1
ATOM 16346 C CA . PRO F 1 355 ? -27.498 -12.999 30.642 1.00 71.63 354 PRO F CA 1
ATOM 16347 C C . PRO F 1 355 ? -28.172 -12.267 29.481 1.00 71.63 354 PRO F C 1
ATOM 16348 O O . PRO F 1 355 ? -29.384 -12.051 29.515 1.00 71.63 354 PRO F O 1
ATOM 16352 N N . PHE F 1 356 ? -27.396 -11.897 28.468 1.00 70.33 355 PHE F N 1
ATOM 16353 C CA . PHE F 1 356 ? -27.937 -11.187 27.316 1.00 70.33 355 PHE F CA 1
ATOM 16354 C C . PHE F 1 356 ? -28.392 -12.151 26.224 1.00 70.33 355 PHE F C 1
ATOM 16355 O O . PHE F 1 356 ? -28.708 -11.737 25.110 1.00 70.33 355 PHE F O 1
ATOM 16363 N N . LEU F 1 357 ? -28.430 -13.439 26.551 1.00 100.60 356 LEU F N 1
ATOM 16364 C CA . LEU F 1 357 ? -28.835 -14.456 25.589 1.00 100.60 356 LEU F CA 1
ATOM 16365 C C . LEU F 1 357 ? -30.060 -15.223 26.078 1.00 100.60 356 LEU F C 1
ATOM 16366 O O . LEU F 1 357 ? -31.162 -15.048 25.557 1.00 100.60 356 LEU F O 1
#

Solvent-accessible surface area: 79919 Å² total; per-residue (Å²): 172,107,38,0,45,0,0,5,17,18,98,21,14,32,30,72,145,132,77,42,78,7,70,0,4,55,0,2,68,78,4,9,20,82,109,25,73,47,9,68,5,73,26,65,39,10,8,0,56,4,40,8,19,4,82,62,29,30,22,0,0,0,0,2,1,3,0,0,10,39,0,22,80,97,40,18,7,46,65,16,99,101,88,53,3,88,51,12,0,18,91,17,4,51,0,0,32,36,0,2,29,6,148,73,51,22,34,0,0,2,6,10,1,17,2,19,0,4,0,16,6,70,91,30,120,71,137,15,80,15,4,23,57,1,2,131,99,23,30,157,66,85,0,0,2,20,38,0,13,20,17,32,23,44,9,0,0,3,6,6,0,15,17,58,44,108,36,118,65,17,23,8,62,3,96,39,94,63,13,7,89,24,10,123,96,5,56,105,103,14,19,113,84,2,104,44,0,40,48,4,4,40,83,12,35,46,107,53,2,3,66,10,4,101,140,52,167,54,84,13,43,8,2,0,5,59,0,28,26,0,11,32,3,44,30,35,4,54,69,100,131,6,78,4,47,2,10,2,4,21,108,56,9,18,1,24,0,8,0,0,0,0,18,47,119,17,85,113,92,46,40,147,6,0,17,84,1,0,97,28,5,9,60,22,63,14,1,10,16,0,4,11,18,0,3,3,3,3,0,7,76,88,0,7,49,19,10,29,111,52,33,84,9,3,38,38,1,30,110,19,1,69,72,53,54,87,76,0,11,3,6,9,0,49,75,2,2,11,100,54,4,110,92,2,0,7,20,0,26,54,58,32,162,132,38,0,42,0,0,5,10,16,105,16,12,26,57,40,142,150,83,100,72,52,62,0,3,57,73,2,63,120,47,8,43,77,121,25,69,66,20,56,4,87,34,47,21,11,7,0,48,4,42,10,18,4,97,66,31,26,19,0,0,0,0,2,1,2,0,0,4,40,2,16,74,97,42,22,8,52,62,14,96,100,86,60,4,84,56,16,0,18,101,15,3,52,0,0,30,31,0,1,34,10,138,82,43,25,29,0,0,3,5,13,1,12,1,21,0,4,0,18,4,65,115,58,96,82,132,18,64,14,5,29,61,1,6,148,86,28,32,180,97,93,1,0,2,19,50,0,13,22,15,38,27,45,10,1,1,2,4,9,0,13,11,60,54,104,34,116,66,17,26,5,63,2,110,33,96,66,9,7,115,33,13,123,106,6,57,93,113,12,7,100,79,5,99,59,2,42,75,2,4,36,72,12,27,68,89,55,2,2,61,9,3,92,124,56,143,50,91,11,24,4,3,0,8,65,0,22,17,0,5,31,2,67,73,36,6,131,97,94,132,9,68,5,43,0,9,3,4,14,109,58,9,15,2,21,0,2,0,0,0,0,14,53,118,20,76,128,112,48,37,142,6,0,19,90,0,0,97,38,4,10,57,49,82,96,2,9,69,25,4,14,80,0,3,2,3,4,0,6,76,91,0,3,50,47,7,32,171,97,31,88,10,2,28,48,0,20,114,31,0,69,86,50,50,89,67,1,16,2,8,5,0,40,71,1,2,9,111,61,4,100,89,3,0,9,20,2,24,52,61,42,176,99,43,0,46,0,0,4,16,15,92,16,13,21,34,53,122,159,77,51,104,9,50,0,4,58,2,3,55,73,5,4,18,78,104,23,69,53,10,61,4,85,35,52,26,11,10,0,59,6,39,10,19,4,93,64,33,29,17,0,0,0,0,3,0,3,0,0,9,33,2,23,73,94,37,22,8,46,62,14,102,104,86,57,3,86,57,13,1,16,95,14,4,58,0,0,29,34,0,1,34,12,142,84,40,23,28,0,0,2,9,11,2,16,2,13,0,2,0,11,10,71,112,36,114,74,143,11,75,12,3,34,58,0,8,158,93,27,27,178,100,92,5,0,2,17,44,0,13,22,16,36,27,47,2,0,1,3,1,6,1,12,16,67,58,112,34,120,60,14,24,4,74,1,101,34,97,68,8,7,86,29,9,120,101,5,52,110,102,12,2,105,90,2,80,59,3,46,65,4,4,32,83,12,28,76,146,60,1,3,63,9,1,100,142,44,154,48,83,10,44,8,3,1,7,58,0,30,19,0,8,56,3,45,30,32,8,62,64,89,119,8,63,6,31,2,7,0,8,23,105,58,7,18,1,19,0,7,0,0,0,0,15,57,118,15,75,124,88,50,34,141,6,0,19,82,1,0,102,30,5,9,58,40,68,10,2,9,20,0,5,13,14,0,5,5,2,3,0,5,75,94,0,6,42,24,15,23,119,51,32,90,11,4,22,29,1,24,122,31,1,83,85,56,50,84,71,0,16,2,7,4,0,50,74,2,2,12,102,57,5,120,83,3,0,7,22,1,24,61,56,37,179,125,44,0,42,0,0,5,17,11,102,18,13,29,31,63,143,143,71,52,85,10,58,0,3,59,1,2,59,72,10,8,19,69,92,17,71,62,15,63,5,90,35,50,25,9,8,0,54,5,36,8,19,4,82,64,30,27,17,0,0,0,0,3,1,3,0,0,9,36,2,20,74,100,43,21,6,48,60,16,95,108,88,56,4,87,50,13,1,19,92,16,5,55,0,0,36,30,0,2,36,8,146,80,42,33,30,0,0,2,7,14,2,16,2,21,0,4,0,18,6,64,105,24,107,59,136,12,86,13,4,30,65,1,5,119,90,13,58,233,64,77,2,0,3,23,48,0,10,22,18,33,29,44,14,0,1,3,6,8,0,13,17,65,55,110,38,118,67,12,28,4,66,2,101,28,93,64,11,8,98,24,10,122,103,5,54,96,101,10,4,110,84,4,76,39,2,38,96,11,11,44,88,11,34,67,127,55,2,7,62,8,9,106,115,59,134,53,77,10,32,1,3,1,9,67,0,29,17,0,6,45,3,48,33,35,14,79,82,98,119,10,59,6,42,2,10,2,3,21,105,65,9,17,3,27,0,10,0,0,0,0,15,51,112,12,80,131,98,47,46,145,6,0,20,85,2,0,89,26,4,9,57,43,66,10,1,10,13,0,4,13,18,0,6,5,2,3,0,7,72,93,1,5,45,20,14,26,119,53,32,105,13,4,21,36,1,30,128,29,1,79,84,52,47,87,61,0,18,3,8,5,0,51,73,2,3,10,108,59,3,106,90,2,0,6,21,0,24,57,47,43,169,104,39,0,41,0,0,4,12,15,100,20,10,33,32,48,154,106,67,44,80,16,54,0,4,56,1,2,63,81,6,6,22,88,105,20,71,59,14,60,7,96,37,52,30,12,9,0,57,5,45,11,19,4,100,66,30,28,21,0,0,0,0,4,0,3,0,0,8,31,2,19,77,92,39,22,7,63,62,16,96,125,89,55,7,133,53,14,2,9,79,40,3,52,0,0,44,36,0,2,36,11,146,80,46,21,33,0,0,1,6,12,0,15,0,23,0,4,1,12,7,73,115,30,123,64,120,4,77,13,6,30,56,0,4,140,87,27,28,156,70,84,3,0,3,23,47,0,12,20,16,36,24,49,20,0,1,3,7,3,0,14,21,62,47,107,33,116,63,15,22,6,70,5,95,37,92,71,12,8,107,32,5,121,100,7,55,102,104,13,0,107,89,1,78,46,3,43,74,1,7,38,69,11,25,68,109,62,2,3,54,9,3,95,143,50,169,46,92,12,49,13,4,0,3,73,0,26,21,0,7,54,1,44,23,33,10,59,73,89,137,13,66,3,31,0,8,1,6,30,110,50,6,14,2,30,0,4,0,0,0,0,16,50,121,16,76,129,94,50,35,143,6,0,21,81,0,0,102,30,4,6,60,26,68,18,1,10,18,0,4,10,13,0,3,2,3,2,0,4,76,89,0,6,48,20,13,25,112,56,33,76,16,2,34,72,2,25,134,38,1,76,85,64,45,87,73,0,13,3,10,2,0,51,70,2,2,10,101,58,3,118,84,3,0,7,22,0,26,53,50,37,181,111,43,0,41,0,0,5,16,18,103,21,10,32,60,44,146,135,64,124,82,70,71,0,4,59,73,2,62,125,45,10,45,78,116,20,75,63,9,60,4,84,34,51,30,9,9,0,59,5,37,11,18,4,92,62,32,29,20,0,0,0,0,3,0,3,0,0,8,31,1,22,76,96,39,20,7,44,59,17,104,96,98,66,2,80,59,13,1,17,94,14,3,54,0,0,28,39,0,1,33,9,144,79,45,25,29,0,0,2,7,12,1,15,1,18,0,1,0,14,9,65,110,26,116,64,144,14,87,13,4,24,58,0,8,140,101,20,38,149,64,81,3,0,1,20,45,0,12,24,14,35,23,43,5,0,0,2,5,6,1,13,16,62,51,106,40,115,71,16,21,4,66,2,98,35,96,70,11,7,91,17,10,124,106,6,57,103,81,8,8,96,64,2,104,45,2,42,68,0,4,32,74,11,31,63,82,52,2,1,49,9,3,83,144,59,168,46,84,12,52,11,3,0,8,62,0,30,20,0,7,24,1,64,70,34,6,135,94,98,134,8,70,3,38,1,8,1,3,17,99,57,10,15,2,22,1,10,0,0,0,0,16,51,120,12,74,116,88,45,40,148,7,0,19,85,1,0,98,35,3,9,57,40,82,94,1,12,66,26,4,11,81,0,3,4,3,3,0,6,68,85,0,5,47,54,10,25,178,105,38,96,12,3,38,38,1,26,106,15,1,80,73,63,46,84,72,1,14,2,5,6,0,48,77,2,2,10,98,62,4,112,89,3,0,8,22,1,22,51,43,40

CATH classification: 3.40.190.10 (+1 more: 3.40.190.220)

Secondary structure (DSSP, 8-state):
--EEEEEE-----EEESSS-EEEHHHHHHTTS-SEETTEEEEEEE--TT-HHHHHS--SEEEEEGGGHHHHHTTT-B--B-HHHHHHHH--B-HHHHHHHEETTEE--EEEEEEE-EEEE-S------SBHHHHHHHH-SS-BB-HHHHHT-HHHHHHHHHHHH---SSSEEEE-GGGS-SSSTTS-HHHHHHHHHHHTTB-S--HHHHHHHHHTT--S-S-BEE-GGGGGGGHHHHHHTT-EEE--BSBSB-BEEEEEEEEBTT--SSHHHHHHHHHHHHHH-HHHHHHHHHTTPEESBHHHHHHHHTS-HHHHHHHHHHHHTTTT-BEEEESS--HHHHHHHHHHHGGG-/--EEEEEE-----EEESSS-EEEHHHHHHTTS-SEETTEEEEEEE--TT-HHHHHS--SEEEEEGGGHHHHHTTS-BPPB-HHHHHTTS-S--HHHHHTTEETTEE--EEEEEE--EEEE-SS-S---SBHHHHHHHH-SS-EE-HHHHHT-HHHHHHHHHHHH---SSSEEEE-GGGS--SSTTS-HHHHHHHHHHHHTEES--HHHHHHHHHTT--S-SEEEE-GGGGGGGHHHHHHTT-EEE--BSSSS-B-EEEEEEEBTT--HHHHHHHHHHHHHHHH-HHHHHHHHHTTPPBSSHHHHHHHHTT-SHHHHHHHHHHHTTTT-BEEEESS--HHHHHHHHHHHGGG-/--EEEEEE-----EE-SSS--EEHHHHHHTTS-SEETTEEEEEEE--TT-HHHHHS--SEEEEEGGGHHHHHHTS-BPPB-HHHHHHHH-S--HHHHHTTEETTEE--EEEEEE--EEEE-TT-S---SBHHHHHHHH-SS-EE-HHHHTT-HHHHHHHHHHHH---SSSEEEE-GGGS--SSSSS-HHHHHHHHHHHHHEE---HHHHHHHHHTT--S-SEEEE-GGGGGGGHHHHHHTT-EEE--BSBSBPB-EEEEEEEBTT--HHHHHHHHHHHHHHHH-HHHHHHHHHTTPEESSHHHHHHHHTS-HHHHHHHHHHHHSTTT-BEEEESS--HHHHHHHHHHHGGG-/--EEEEEE-----EE-SSS--EEHHHHHHTTS-SEETTEEEEEEE--TT-HHHHHS--SEEEEEGGGHHHHHTTS-BPPB-HHHHHTTT----HHHHHHTEETTEE--EEEEEE--EEEE-TT-----SBHHHHHHH-SSS-BB-HHHHTT-HHHHHHHHHHHH---SSSEEEE-GGGS-SSSSSS-HHHHHHHHHHHHTB-S--HHHHHHHHHHT--S-SEEEE-GGGGGGGHHHHHHTT-EEE--BSSSS-B-EEEEEEEBTT--HHHHHHHHHHHHHHHH-HHHHHHHHHTTPEESSHHHHHHHHTT-HHHHHHHHHHHHTTTT-BEEEESS--HHHHHHHHHHHGGG-/--EEEEEE-----EE-SSSS-EEHHHHHHTTS-SEETTEEEEEEE--TT-TTTSSS--SEEEEEGGGHHHHHHTS-BPPB-HHHHHHHH-S--HHHHHHTEETTEE--EEEEEE--EEEE-TT-----SBHHHHHHHH-SS-BB-HHHHTT-HHHHHHHHHHHH---SSSEEEE-GGGS--SSSSS-HHHHHHHHHHHHHB-S--HHHHHHHHHTT--S-SEEEE-GGGGGGGHHHHHHTT-EEE--BSBSBPB-EEEEEEEBSS--HHHHHHHHHHHHHHHH-HHHHHHHHHTTPEESSHHHHHHHHTT-HHHHHHHHHHHHTTTT-BEEEESS--HHHHHHHHHHHGGG-/--EEEEEE-----EE-SSS--EEHHHHHHTTS-SEETTEEEEEEE--TT-HHHHSS--SEEEEEGGGHHHHHTTS-BPPB-HHHHHHHH-S--HHHHHHTEETTEE--EEEEEE--EEEE-TT-----SBHHHHHHHH-SS-EE-HHHHTT-HHHHHHHHHHHH---SSSEEEE-GGGS--SSSSS-HHHHHHHHHHHHTEE---HHHHHHHHHTT--S-SEEEE-GGGGGGGHHHHHHTT-B----BSSSS-B-EEEEEEEBTT--HHHHHHHHHHHHHHHH-HHHHHHHTTTTPEESSHHHHHHHHTS-HHHHHHHHHHHHTTTT-BEEEESS--HHHHHHHHHHHGGG-

Nearest PDB structures (foldseek):
  4hcy-assembly3_C  TM=9.980E-01  e=3.303E-74  Naegleria gruberi
  5mkb-assembly1_A  TM=5.837E-01  e=2.636E-14  Lacticaseibacillus casei
  3k02-assembly1_A  TM=6.128E-01  e=1.235E-12  Streptomyces glaucescens
  4uac-assembly1_A  TM=6.098E-01  e=2.281E-11  Agathobacter rectalis DSM 17629
  4pqk-assembly4_D  TM=5.648E-01  e=7.889E-11  Escherichia coli str. K-12 substr. MC4100

B-factor: mean 80.87, std 24.34, range [20.0, 238.19]

Foldseek 3Di:
DQAFEEAEAQPFFWDDDDPDIGGLVVVLVVVADQAFPNYGYHYDHQDQLDPVSLVPDGQKYKHWLQAVQQSVVVVFFAWDDPVLQCVQQPAFFQLLQVSQDDPNTGGFHWWFKKFWKKWFFPVRVDDDQALLRVLVVQDFAAAAEACLLVLPLLVLLVQLCLLPDDDQAFEDEDELVQFDQAQVSRDLVSLVLSVSNNRHHHNDHLVRQLVCVVVVHGPHRIYIDIQLSCLSCLVVCQVSVIDIAFHHNPQFGEMMIITMTGTNPDDVVVVVRSSVSVSCSQPPLVNLVSCLSSRIGTRGLNSLVSSCVPGVHSVNVSVRCVVCSSRYHYNHYNNDHNVSSNSSSVNSVVSD/DQEAEEAEAQPFFWDDDPPDIRRLVVVLVVVFDQAFPNYRYDYDHQDLLDPVRLVDDGQKHKHWLQCVQQSVVVPFFAFDDPVLQCVQQNDFFPLLQVSQDDPNTGFFHWWFKKFFKKKFFPVPPDDDFALLRVLVPLDFAAAAEACLLVLDLQVLLVQLCQQPDDDQFQEDEDELVQFDQAQVSRDVVSLVLSVSSNRNHDNDHLVQQLVCVVVVHGPHRIYIDIQLSCLSPQPVCQVSVIDIAFHYNDFFGEMMIMGMTGTNPDDPVRVVRVSVSVSCCQQPLVNLVSSLSSRIGTRGLNSLVSSVVPGVHSVNVSVNCVVCSRRYHYNHYNNDHNVSSSSSSVNSVVSD/DAEAEEAEAQPFFWDDDPDDIGGLVVVLVVVFDQAFPNYGYDYDHQDQLDVVSLVDDGFKHKHWLQCQLQSVVVPFFAFDDPVLQCVQQNDFFPLLQVSQDDPRTGFFHWWFKKAFKKWFQPVRPDDDQALLRVLVVQDFAAAAEACLLVLPLQVLLVQLCLLPDDDQFAEDEDELVQFDQAQVSRDLVSLVSSVSSNRNHHNDHLVRQLVCLVVVHGPHRIYIDIQLSCLSPQVSCQVSVIAIAQHHNPQFGEMMIIGMTGTNPDDPVSVVRVSVSVSCCQPVLVNLVSCLSSRIGTRGPVSLVSSVVPGVHSVNVSVRCVVCSRRYHYNHYNNDHNVSSSSSSVSSVVSD/DAAAEEAEAQPFFWDDDPPDIGGLVVVLVVVADQAFPNHGYDYDHQDQLDVVSLVDDGFKHKHWLQAVQQSVVVPFFAFDDPVLQCVQQNAFFQLLQVSQDDPRTGFFHWFFKKFWKKKFFPPRPDDDQALLRVLVVDDVAAAAEACLLVLPLLVLLVQLCLLPDDDDFQEAEDELVQFDQAQVSRDLVSLVSSVSSNVRHDNDHLVQQLVCVVVPHGPHRIYIDIQLSCLSCQVVVQPGPMAIAFHYNDFFGEMMIITMTGTNPADPVSVVRSSVSVSCCQPPVVNLVSCLSSRIATRGPVSLVSSVVPGVHSVNVSVRCVVRSRRYHYNHYNNDHNVSSNSSSVSSVVSD/DQEAEEAEAQPFFWDPPDDDIRGLVVVLVVPADQAFPNYGYHYDHQDLLDPVRLVPDGFKHKHWLQCVLQSVVVPFFAFDDPCLQCVQQPDFQQLLQVSQDDPNTGFFHWWFKKFWKKKFFPPDDDDDQALLRVLVPQDFAAAAEACLLVLPLLVLLPQLCLQPDDDQAQEAEDELVQFDQALVSRDLVSLVSSVSNNRNHHPDDLVRQLVCLVVVHGPHRIYIDIQLSCLSCLVSCVPRVIDIAQHGNPQFGEMIIITMTGTNPDDDVSVVRVSVSVSCSQPPLVNLVSSVSSRIGTRGPVSLVSSLVPGVSSVVVNVRCVVCSSRYHYNHYNNDHNVSSNSSSVSCVVSD/DAEAEEAEAQPFFWDDDPNDIRGLVVVLVVVADQAFPNYGYDYDHQDLLDVVSLVPDGFKHKHWLQCVQQSVVVPFFAWDDPVLQCVQQNDFFQLLQVSQDHPNTGFFHWWFKKFFKKWFAPPRPDDDQALLVVLVVQDFAAAAEACLLVLPLLVLLVQLCLLPDDDQFFEDEDELVQFDQAQVSRDVVSLVSSVSSNRRHHNDHLVRQLVCVVVVHGPHRIYIDIQLSCLSCQVVCQVSVIDIAFHGNDQFGEMMIIGITGTNPDDPVSVVRSSVSVSCSNPVLVNLVSCLNSSIGTRGPVSLVSSVVVGVRSVNVNVRCVPCSRRYHYNHYNNDHNVSSSSSSVNSVVSD